Protein AF-0000000086630954 (afdb_homodimer)

Structure (mmCIF, N/CA/C/O backbone):
data_AF-0000000086630954-model_v1
#
loop_
_entity.id
_entity.type
_entity.pdbx_description
1 polymer alpha-L-rhamnosidase
#
loop_
_atom_site.group_PDB
_atom_site.id
_atom_site.type_symbol
_atom_site.label_atom_id
_atom_site.label_alt_id
_atom_site.label_comp_id
_atom_site.label_asym_id
_atom_site.label_entity_id
_atom_site.label_seq_id
_atom_site.pdbx_PDB_ins_code
_atom_site.Cartn_x
_atom_site.Cartn_y
_atom_site.Cartn_z
_atom_site.occupancy
_atom_site.B_iso_or_equiv
_atom_site.auth_seq_id
_atom_site.auth_comp_id
_atom_site.auth_asym_id
_atom_site.auth_atom_id
_atom_site.pdbx_PDB_model_num
ATOM 1 N N . MET A 1 1 ? 20.438 49.219 0.598 1 90.38 1 MET A N 1
ATOM 2 C CA . MET A 1 1 ? 19.734 47.938 0.515 1 90.38 1 MET A CA 1
ATOM 3 C C . MET A 1 1 ? 20.578 46.812 1.123 1 90.38 1 MET A C 1
ATOM 5 O O . MET A 1 1 ? 21.766 46.688 0.829 1 90.38 1 MET A O 1
ATOM 9 N N . GLU A 1 2 ? 20.031 46.094 2.049 1 93.38 2 GLU A N 1
ATOM 10 C CA . GLU A 1 2 ? 20.703 45 2.744 1 93.38 2 GLU A CA 1
ATOM 11 C C . GLU A 1 2 ? 19.906 43.719 2.67 1 93.38 2 GLU A C 1
ATOM 13 O O . GLU A 1 2 ? 18.672 43.75 2.719 1 93.38 2 GLU A O 1
ATOM 18 N N . ILE A 1 3 ? 20.641 42.656 2.547 1 96.19 3 ILE A N 1
ATOM 19 C CA . ILE A 1 3 ? 20.016 41.344 2.643 1 96.19 3 ILE A CA 1
ATOM 20 C C . ILE A 1 3 ? 20 40.875 4.102 1 96.19 3 ILE A C 1
ATOM 22 O O . ILE A 1 3 ? 21.062 40.719 4.719 1 96.19 3 ILE A O 1
ATOM 26 N N . ILE A 1 4 ? 18.875 40.594 4.605 1 93.44 4 ILE A N 1
ATOM 27 C CA . ILE A 1 4 ? 18.781 40.375 6.047 1 93.44 4 ILE A CA 1
ATOM 28 C C . ILE A 1 4 ? 18.594 38.906 6.344 1 93.44 4 ILE A C 1
ATOM 30 O O . ILE A 1 4 ? 18.859 38.438 7.457 1 93.44 4 ILE A O 1
ATOM 34 N N . SER A 1 5 ? 18.094 38.188 5.453 1 94.31 5 SER A N 1
ATOM 35 C CA . SER A 1 5 ? 17.938 36.75 5.656 1 94.31 5 SER A CA 1
ATOM 36 C C . SER A 1 5 ? 17.859 36 4.324 1 94.31 5 SER A C 1
ATOM 38 O O . SER A 1 5 ? 17.484 36.594 3.305 1 94.31 5 SER A O 1
ATOM 40 N N . CYS A 1 6 ? 18.297 34.75 4.32 1 96.94 6 CYS A N 1
ATOM 41 C CA . CYS A 1 6 ? 18.234 33.844 3.188 1 96.94 6 CYS A CA 1
ATOM 42 C C . CYS A 1 6 ? 17.719 32.469 3.619 1 96.94 6 CYS A C 1
ATOM 44 O O . CYS A 1 6 ? 17.797 32.125 4.797 1 96.94 6 CYS A O 1
ATOM 46 N N . GLY A 1 7 ? 17.094 31.766 2.691 1 96.81 7 GLY A N 1
ATOM 47 C CA . GLY A 1 7 ? 16.656 30.422 3.004 1 96.81 7 GLY A CA 1
ATOM 48 C C . GLY A 1 7 ? 16.406 29.578 1.77 1 96.81 7 GLY A C 1
ATOM 49 O O . GLY A 1 7 ? 16.531 30.062 0.642 1 96.81 7 GLY A O 1
ATOM 50 N N . ILE A 1 8 ? 16.234 28.281 1.933 1 97.62 8 ILE A N 1
ATOM 51 C CA . ILE A 1 8 ? 15.867 27.312 0.904 1 97.62 8 ILE A CA 1
ATOM 52 C C . ILE A 1 8 ? 14.414 26.875 1.1 1 97.62 8 ILE A C 1
ATOM 54 O O . ILE A 1 8 ? 14.039 26.391 2.172 1 97.62 8 ILE A O 1
ATOM 58 N N . HIS A 1 9 ? 13.594 27.031 0.016 1 97.38 9 HIS A N 1
ATOM 59 C CA . HIS A 1 9 ? 12.18 26.672 0.098 1 97.38 9 HIS A CA 1
ATOM 60 C C . HIS A 1 9 ? 12.008 25.219 0.506 1 97.38 9 HIS A C 1
ATOM 62 O O . HIS A 1 9 ? 12.734 24.344 0.027 1 97.38 9 HIS A O 1
ATOM 68 N N . SER A 1 10 ? 11.102 24.906 1.432 1 94 10 SER A N 1
ATOM 69 C CA . SER A 1 10 ? 10.609 23.578 1.791 1 94 10 SER A CA 1
ATOM 70 C C . SER A 1 10 ? 11.578 22.859 2.719 1 94 10 SER A C 1
ATOM 72 O O . SER A 1 10 ? 11.461 21.656 2.938 1 94 10 SER A O 1
ATOM 74 N N . PHE A 1 11 ? 12.625 23.609 3.215 1 94.38 11 PHE A N 1
ATOM 75 C CA . PHE A 1 11 ? 13.562 22.984 4.145 1 94.38 11 PHE A CA 1
ATOM 76 C C . PHE A 1 11 ? 13.641 23.766 5.445 1 94.38 11 PHE A C 1
ATOM 78 O O . PHE A 1 11 ? 13.836 24.984 5.426 1 94.38 11 PHE A O 1
ATOM 85 N N . GLY A 1 12 ? 13.414 23.078 6.559 1 90.25 12 GLY A N 1
ATOM 86 C CA . GLY A 1 12 ? 13.609 23.672 7.867 1 90.25 12 GLY A CA 1
ATOM 87 C C . GLY A 1 12 ? 15.07 23.828 8.242 1 90.25 12 GLY A C 1
ATOM 88 O O . GLY A 1 12 ? 15.539 24.953 8.469 1 90.25 12 GLY A O 1
ATOM 89 N N . GLU A 1 13 ? 15.672 22.734 8.305 1 93.38 13 GLU A N 1
ATOM 90 C CA . GLU A 1 13 ? 17.125 22.688 8.414 1 93.38 13 GLU A CA 1
ATOM 91 C C . GLU A 1 13 ? 17.766 22.234 7.098 1 93.38 13 GLU A C 1
ATOM 93 O O . GLU A 1 13 ? 17.047 21.906 6.145 1 93.38 13 GLU A O 1
ATOM 98 N N . THR A 1 14 ? 19.125 22.391 7.07 1 97 14 THR A N 1
ATOM 99 C CA . THR A 1 14 ? 19.75 22.109 5.785 1 97 14 THR A CA 1
ATOM 100 C C . THR A 1 14 ? 20.984 21.234 5.969 1 97 14 THR A C 1
ATOM 102 O O . THR A 1 14 ? 22.031 21.484 5.363 1 97 14 THR A O 1
ATOM 105 N N . ILE A 1 15 ? 20.875 20.266 6.895 1 97.06 15 ILE A N 1
ATOM 106 C CA . ILE A 1 15 ? 21.953 19.328 7.16 1 97.06 15 ILE A CA 1
ATOM 107 C C . ILE A 1 15 ? 21.578 17.953 6.617 1 97.06 15 ILE A C 1
ATOM 109 O O . ILE A 1 15 ? 21.359 17.016 7.387 1 97.06 15 ILE A O 1
ATOM 113 N N . GLY A 1 16 ? 21.516 17.719 5.383 1 97.31 16 GLY A N 1
ATOM 114 C CA . GLY A 1 16 ? 21.203 16.438 4.797 1 97.31 16 GLY A CA 1
ATOM 115 C C . GLY A 1 16 ? 20.453 16.531 3.486 1 97.31 16 GLY A C 1
ATOM 116 O O . GLY A 1 16 ? 19.703 15.625 3.113 1 97.31 16 GLY A O 1
ATOM 117 N N . ILE A 1 17 ? 20.562 17.641 2.844 1 97.81 17 ILE A N 1
ATOM 118 C CA . ILE A 1 17 ? 19.859 17.875 1.596 1 97.81 17 ILE A CA 1
ATOM 119 C C . ILE A 1 17 ? 20.094 16.703 0.636 1 97.81 17 ILE A C 1
ATOM 121 O O . ILE A 1 17 ? 21.234 16.312 0.405 1 97.81 17 ILE A O 1
ATOM 125 N N . ASP A 1 18 ? 19.031 16.156 0.069 1 97.69 18 ASP A N 1
ATOM 126 C CA . ASP A 1 18 ? 19.141 14.953 -0.749 1 97.69 18 ASP A CA 1
ATOM 127 C C . ASP A 1 18 ? 18.547 15.18 -2.141 1 97.69 18 ASP A C 1
ATOM 129 O O . ASP A 1 18 ? 17.984 14.258 -2.738 1 97.69 18 ASP A O 1
ATOM 133 N N . VAL A 1 19 ? 18.516 16.422 -2.625 1 96.06 19 VAL A N 1
ATOM 134 C CA . VAL A 1 19 ? 18.031 16.781 -3.955 1 96.06 19 VAL A CA 1
ATOM 135 C C . VAL A 1 19 ? 19.141 17.438 -4.758 1 96.06 19 VAL A C 1
ATOM 137 O O . VAL A 1 19 ? 20.094 17.984 -4.188 1 96.06 19 VAL A O 1
ATOM 140 N N . ASP A 1 20 ? 19 17.516 -6.082 1 95.69 20 ASP A N 1
ATOM 141 C CA . ASP A 1 20 ? 20.016 18.078 -6.965 1 95.69 20 ASP A CA 1
ATOM 142 C C . ASP A 1 20 ? 19.625 19.484 -7.426 1 95.69 20 ASP A C 1
ATOM 144 O O . ASP A 1 20 ? 20.375 20.109 -8.18 1 95.69 20 ASP A O 1
ATOM 148 N N . GLU A 1 21 ? 18.516 19.891 -7.02 1 96.19 21 GLU A N 1
ATOM 149 C CA . GLU A 1 21 ? 18.078 21.266 -7.277 1 96.19 21 GLU A CA 1
ATOM 150 C C . GLU A 1 21 ? 17.094 21.734 -6.211 1 96.19 21 GLU A C 1
ATOM 152 O O . GLU A 1 21 ? 16.406 20.922 -5.594 1 96.19 21 GLU A O 1
ATOM 157 N N . PHE A 1 22 ? 17.078 22.969 -5.949 1 97.12 22 PHE A N 1
ATOM 158 C CA . PHE A 1 22 ? 16.125 23.578 -5.02 1 97.12 22 PHE A CA 1
ATOM 159 C C . PHE A 1 22 ? 15.938 25.062 -5.328 1 97.12 22 PHE A C 1
ATOM 161 O O . PHE A 1 22 ? 16.547 25.594 -6.258 1 97.12 22 PHE A O 1
ATOM 168 N N . ARG A 1 23 ? 15.008 25.672 -4.676 1 98.19 23 ARG A N 1
ATOM 169 C CA . ARG A 1 23 ? 14.727 27.094 -4.844 1 98.19 23 ARG A CA 1
ATOM 170 C C . ARG A 1 23 ? 15.062 27.875 -3.574 1 98.19 23 ARG A C 1
ATOM 172 O O . ARG A 1 23 ? 14.812 27.391 -2.465 1 98.19 23 ARG A O 1
ATOM 179 N N . VAL A 1 24 ? 15.609 29.047 -3.762 1 98.25 24 VAL A N 1
ATOM 180 C CA . VAL A 1 24 ? 16.047 29.844 -2.621 1 98.25 24 VAL A CA 1
ATOM 181 C C . VAL A 1 24 ? 15.242 31.141 -2.568 1 98.25 24 VAL A C 1
ATOM 183 O O . VAL A 1 24 ? 14.523 31.484 -3.512 1 98.25 24 VAL A O 1
ATOM 186 N N . PHE A 1 25 ? 15.297 31.844 -1.417 1 98.12 25 PHE A N 1
ATOM 187 C CA . PHE A 1 25 ? 14.672 33.125 -1.192 1 98.12 25 PHE A CA 1
ATOM 188 C C . PHE A 1 25 ? 15.516 34 -0.256 1 98.12 25 PHE A C 1
ATOM 190 O O . PHE A 1 25 ? 16.406 33.469 0.428 1 98.12 25 PHE A O 1
ATOM 197 N N . TRP A 1 26 ? 15.32 35.312 -0.27 1 97.88 26 TRP A N 1
ATOM 198 C CA . TRP A 1 26 ? 15.969 36.219 0.66 1 97.88 26 TRP A CA 1
ATOM 199 C C . TRP A 1 26 ? 15.062 37.406 0.96 1 97.88 26 TRP A C 1
ATOM 201 O O . TRP A 1 26 ? 14.086 37.656 0.248 1 97.88 26 TRP A O 1
ATOM 211 N N . LYS A 1 27 ? 15.297 38.094 2.078 1 96.81 27 LYS A N 1
ATOM 212 C CA . LYS A 1 27 ? 14.602 39.312 2.51 1 96.81 27 LYS A CA 1
ATOM 213 C C . LYS A 1 27 ? 15.531 40.531 2.482 1 96.81 27 LYS A C 1
ATOM 215 O O . LYS A 1 27 ? 16.734 40.406 2.736 1 96.81 27 LYS A O 1
ATOM 220 N N . LEU A 1 28 ? 14.945 41.656 2.195 1 96.5 28 LEU A N 1
ATOM 221 C CA . LEU A 1 28 ? 15.711 42.906 2.094 1 96.5 28 LEU A CA 1
ATOM 222 C C . LEU A 1 28 ? 15.281 43.906 3.162 1 96.5 28 LEU A C 1
ATOM 224 O O . LEU A 1 28 ? 14.156 43.844 3.662 1 96.5 28 LEU A O 1
ATOM 228 N N . ASN A 1 29 ? 16.141 44.688 3.539 1 93.56 29 ASN A N 1
ATOM 229 C CA . ASN A 1 29 ? 15.883 45.906 4.262 1 93.56 29 ASN A CA 1
ATOM 230 C C . ASN A 1 29 ? 16.297 47.125 3.449 1 93.56 29 ASN A C 1
ATOM 232 O O . ASN A 1 29 ? 17.406 47.188 2.92 1 93.56 29 ASN A O 1
ATOM 236 N N . VAL A 1 30 ? 15.32 47.969 3.24 1 89.94 30 VAL A N 1
ATOM 237 C CA . VAL A 1 30 ? 15.562 49.156 2.461 1 89.94 30 VAL A CA 1
ATOM 238 C C . VAL A 1 30 ? 15.023 50.375 3.213 1 89.94 30 VAL A C 1
ATOM 240 O O . VAL A 1 30 ? 13.945 50.312 3.816 1 89.94 30 VAL A O 1
ATOM 243 N N . VAL A 1 31 ? 15.68 51.5 3.121 1 83.19 31 VAL A N 1
ATOM 244 C CA . VAL A 1 31 ? 15.25 52.688 3.811 1 83.19 31 VAL A CA 1
ATOM 245 C C . VAL A 1 31 ? 14.43 53.562 2.861 1 83.19 31 VAL A C 1
ATOM 247 O O . VAL A 1 31 ? 13.383 54.094 3.238 1 83.19 31 VAL A O 1
ATOM 250 N N . ASP A 1 32 ? 14.93 53.688 1.636 1 88.88 32 ASP A N 1
ATOM 251 C CA . ASP A 1 32 ? 14.25 54.531 0.658 1 88.88 32 ASP A CA 1
ATOM 252 C C . ASP A 1 32 ? 13.008 53.844 0.096 1 88.88 32 ASP A C 1
ATOM 254 O O . ASP A 1 32 ? 13.055 52.656 -0.239 1 88.88 32 ASP A O 1
ATOM 258 N N . GLU A 1 33 ? 11.906 54.562 -0.013 1 91.81 33 GLU A N 1
ATOM 259 C CA . GLU A 1 33 ? 10.633 54 -0.422 1 91.81 33 GLU A CA 1
ATOM 260 C C . GLU A 1 33 ? 10.656 53.594 -1.894 1 91.81 33 GLU A C 1
ATOM 262 O O . GLU A 1 33 ? 9.844 52.781 -2.334 1 91.81 33 GLU A O 1
ATOM 267 N N . HIS A 1 34 ? 11.641 54.062 -2.686 1 92.56 34 HIS A N 1
ATOM 268 C CA . HIS A 1 34 ? 11.633 53.812 -4.121 1 92.56 34 HIS A CA 1
ATOM 269 C C . HIS A 1 34 ? 12.766 52.875 -4.52 1 92.56 34 HIS A C 1
ATOM 271 O O . HIS A 1 34 ? 12.875 52.5 -5.688 1 92.56 34 HIS A O 1
ATOM 277 N N . THR A 1 35 ? 13.562 52.5 -3.607 1 93.56 35 THR A N 1
ATOM 278 C CA . THR A 1 35 ? 14.656 51.594 -3.92 1 93.56 35 THR A CA 1
ATOM 279 C C . THR A 1 35 ? 14.117 50.219 -4.266 1 93.56 35 THR A C 1
ATOM 281 O O . THR A 1 35 ? 13.242 49.688 -3.566 1 93.56 35 THR A O 1
ATOM 284 N N . THR A 1 36 ? 14.547 49.688 -5.363 1 93.56 36 THR A N 1
ATOM 285 C CA . THR A 1 36 ? 14.109 48.344 -5.793 1 93.56 36 THR A CA 1
ATOM 286 C C . THR A 1 36 ? 15.305 47.5 -6.203 1 93.56 36 THR A C 1
ATOM 288 O O . THR A 1 36 ? 16.297 48 -6.734 1 93.56 36 THR A O 1
ATOM 291 N N . GLN A 1 37 ? 15.227 46.25 -5.883 1 95.62 37 GLN A N 1
ATOM 292 C CA . GLN A 1 37 ? 16.156 45.312 -6.48 1 95.62 37 GLN A CA 1
ATOM 293 C C . GLN A 1 37 ? 15.906 45.156 -7.98 1 95.62 37 GLN A C 1
ATOM 295 O O . GLN A 1 37 ? 14.781 44.875 -8.398 1 95.62 37 GLN A O 1
ATOM 300 N N . GLU A 1 38 ? 16.953 45.281 -8.789 1 96.38 38 GLU A N 1
ATOM 301 C CA . GLU A 1 38 ? 16.797 45.188 -10.242 1 96.38 38 GLU A CA 1
ATOM 302 C C . GLU A 1 38 ? 17.453 43.906 -10.781 1 96.38 38 GLU A C 1
ATOM 304 O O . GLU A 1 38 ? 17.125 43.469 -11.875 1 96.38 38 GLU A O 1
ATOM 309 N N . ALA A 1 39 ? 18.344 43.375 -9.961 1 98.06 39 ALA A N 1
ATOM 310 C CA . ALA A 1 39 ? 19.031 42.188 -10.391 1 98.06 39 ALA A CA 1
ATOM 311 C C . ALA A 1 39 ? 19.562 41.406 -9.203 1 98.06 39 ALA A C 1
ATOM 313 O O . ALA A 1 39 ? 19.719 41.938 -8.109 1 98.06 39 ALA A O 1
ATOM 314 N N . HIS A 1 40 ? 19.828 40.125 -9.422 1 98.31 40 HIS A N 1
ATOM 315 C CA . HIS A 1 40 ? 20.438 39.281 -8.406 1 98.31 40 HIS A CA 1
ATOM 316 C C . HIS A 1 40 ? 21.391 38.281 -9.031 1 98.31 40 HIS A C 1
ATOM 318 O O . HIS A 1 40 ? 21.359 38.031 -10.242 1 98.31 40 HIS A O 1
ATOM 324 N N . ARG A 1 41 ? 22.297 37.719 -8.25 1 98.56 41 ARG A N 1
ATOM 325 C CA . ARG A 1 41 ? 23.203 36.625 -8.578 1 98.56 41 ARG A CA 1
ATOM 326 C C . ARG A 1 41 ? 23.359 35.656 -7.398 1 98.56 41 ARG A C 1
ATOM 328 O O . ARG A 1 41 ? 23.672 36.094 -6.285 1 98.56 41 ARG A O 1
ATOM 335 N N . VAL A 1 42 ? 23.062 34.406 -7.629 1 98.56 42 VAL A N 1
ATOM 336 C CA . VAL A 1 42 ? 23.25 33.375 -6.613 1 98.56 42 VAL A CA 1
ATOM 337 C C . VAL A 1 42 ? 24.453 32.531 -6.98 1 98.56 42 VAL A C 1
ATOM 339 O O . VAL A 1 42 ? 24.547 32 -8.102 1 98.56 42 VAL A O 1
ATOM 342 N N . VAL A 1 43 ? 25.375 32.344 -6.047 1 98.19 43 VAL A N 1
ATOM 343 C CA . VAL A 1 43 ? 26.562 31.516 -6.258 1 98.19 43 VAL A CA 1
ATOM 344 C C . VAL A 1 43 ? 26.641 30.438 -5.176 1 98.19 43 VAL A C 1
ATOM 346 O O . VAL A 1 43 ? 26.547 30.75 -3.982 1 98.19 43 VAL A O 1
ATOM 349 N N . ILE A 1 44 ? 26.703 29.203 -5.578 1 98.06 44 ILE A N 1
ATOM 350 C CA . ILE A 1 44 ? 26.891 28.062 -4.676 1 98.06 44 ILE A CA 1
ATOM 351 C C . ILE A 1 44 ? 28.266 27.422 -4.93 1 98.06 44 ILE A C 1
ATOM 3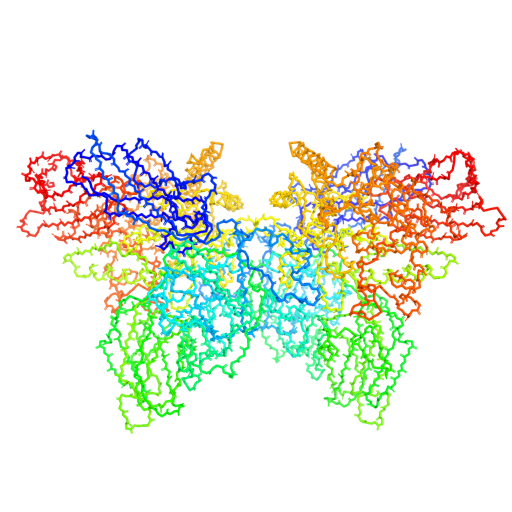53 O O . ILE A 1 44 ? 28.641 27.188 -6.082 1 98.06 44 ILE A O 1
ATOM 357 N N . SER A 1 45 ? 29 27.188 -3.871 1 96.25 45 SER A N 1
ATOM 358 C CA . SER A 1 45 ? 30.344 26.609 -3.986 1 96.25 45 SER A CA 1
ATOM 359 C C . SER A 1 45 ? 30.562 25.516 -2.953 1 96.25 45 SER A C 1
ATOM 361 O O . SER A 1 45 ? 29.844 25.422 -1.965 1 96.25 45 SER A O 1
ATOM 363 N N . SER A 1 46 ? 31.438 24.656 -3.27 1 93.06 46 SER A N 1
ATOM 364 C CA . SER A 1 46 ? 31.969 23.688 -2.328 1 93.06 46 SER A CA 1
ATOM 365 C C . SER A 1 46 ? 33.5 23.688 -2.324 1 93.06 46 SER A C 1
ATOM 367 O O . SER A 1 46 ? 34.125 24.359 -3.152 1 93.06 46 SER A O 1
ATOM 369 N N . ASN A 1 47 ? 34 23.109 -1.24 1 84.69 47 ASN A N 1
ATOM 370 C CA . ASN A 1 47 ? 35.469 22.953 -1.19 1 84.69 47 ASN A CA 1
ATOM 371 C C . ASN A 1 47 ? 35.875 21.531 -1.559 1 84.69 47 ASN A C 1
ATOM 373 O O . ASN A 1 47 ? 35.188 20.562 -1.242 1 84.69 47 ASN A O 1
ATOM 377 N N . SER A 1 48 ? 36.875 21.422 -2.363 1 74.06 48 SER A N 1
ATOM 378 C CA . SER A 1 48 ? 37.438 20.125 -2.703 1 74.06 48 SER A CA 1
ATOM 379 C C . SER A 1 48 ? 38.938 20.094 -2.447 1 74.06 48 SER A C 1
ATOM 381 O O . SER A 1 48 ? 39.594 21.141 -2.432 1 74.06 48 SER A O 1
ATOM 383 N N . ASN A 1 49 ? 39.344 18.953 -1.994 1 71.06 49 ASN A N 1
ATOM 384 C CA . ASN A 1 49 ? 40.781 18.719 -1.866 1 71.06 49 ASN A CA 1
ATOM 385 C C . ASN A 1 49 ? 41.406 18.266 -3.186 1 71.06 49 ASN A C 1
ATOM 387 O O . ASN A 1 49 ? 41.094 17.172 -3.678 1 71.06 49 ASN A O 1
ATOM 391 N N . VAL A 1 50 ? 42.125 19.109 -3.725 1 63.25 50 VAL A N 1
ATOM 392 C CA . VAL A 1 50 ? 42.875 18.734 -4.926 1 63.25 50 VAL A CA 1
ATOM 393 C C . VAL A 1 50 ? 44.375 18.75 -4.625 1 63.25 50 VAL A C 1
ATOM 395 O O . VAL A 1 50 ? 44.969 19.812 -4.48 1 63.25 50 VAL A O 1
ATOM 398 N N . ASN A 1 51 ? 44.969 17.625 -4.719 1 62.91 51 ASN A N 1
ATOM 399 C CA . ASN A 1 51 ? 46.375 17.406 -4.469 1 62.91 51 ASN A CA 1
ATOM 400 C C . ASN A 1 51 ? 46.844 18.078 -3.174 1 62.91 51 ASN A C 1
ATOM 402 O O . ASN A 1 51 ? 47.812 18.828 -3.162 1 62.91 51 ASN A O 1
ATOM 406 N N . GLY A 1 52 ? 45.969 18.016 -2.127 1 61.62 52 GLY A N 1
ATOM 407 C CA . GLY A 1 52 ? 46.344 18.484 -0.804 1 61.62 52 GLY A CA 1
ATOM 408 C C . GLY A 1 52 ? 46 19.953 -0.566 1 61.62 52 GLY A C 1
ATOM 409 O O . GLY A 1 52 ? 46.312 20.5 0.485 1 61.62 52 GLY A O 1
ATOM 410 N N . ARG A 1 53 ? 45.5 20.609 -1.515 1 70.12 53 ARG A N 1
ATOM 411 C CA . ARG A 1 53 ? 45.125 22.016 -1.374 1 70.12 53 ARG A CA 1
ATOM 412 C C . ARG A 1 53 ? 43.625 22.203 -1.499 1 70.12 53 ARG A C 1
ATOM 414 O O . ARG A 1 53 ? 43 21.578 -2.352 1 70.12 53 ARG A O 1
ATOM 421 N N . ILE A 1 54 ? 42.969 23.016 -0.624 1 74.12 54 ILE A N 1
ATOM 422 C CA . ILE A 1 54 ? 41.562 23.328 -0.67 1 74.12 54 ILE A CA 1
ATOM 423 C C . ILE A 1 54 ? 41.281 24.266 -1.847 1 74.12 54 ILE A C 1
ATOM 425 O O . ILE A 1 54 ? 41.938 25.297 -2.004 1 74.12 54 ILE A O 1
ATOM 429 N N . GLN A 1 55 ? 40.531 23.75 -2.783 1 78.31 55 GLN A N 1
ATOM 430 C CA . GLN A 1 55 ? 40.094 24.562 -3.914 1 78.31 55 GLN A CA 1
ATOM 431 C C . GLN A 1 55 ? 38.594 24.781 -3.881 1 78.31 55 GLN A C 1
ATOM 433 O O . GLN A 1 55 ? 37.812 23.859 -3.617 1 78.31 55 GLN A O 1
ATOM 438 N N . ARG A 1 56 ? 38.344 26.031 -4.105 1 85.5 56 ARG A N 1
ATOM 439 C CA . ARG A 1 56 ? 36.938 26.359 -4.195 1 85.5 56 ARG A CA 1
ATOM 440 C C . ARG A 1 56 ? 36.375 25.969 -5.555 1 85.5 56 ARG A C 1
ATOM 442 O O . ARG A 1 56 ? 36.906 26.359 -6.594 1 85.5 56 ARG A O 1
ATOM 449 N N . ASP A 1 57 ? 35.312 25.266 -5.484 1 89.56 57 ASP A N 1
ATOM 450 C CA . ASP A 1 57 ? 34.625 24.797 -6.688 1 89.56 57 ASP A CA 1
ATOM 451 C C . ASP A 1 57 ? 33.219 25.375 -6.801 1 89.56 57 ASP A C 1
ATOM 453 O O . ASP A 1 57 ? 32.344 25.031 -6.012 1 89.56 57 ASP A O 1
ATOM 457 N N . ILE A 1 58 ? 33 26.234 -7.801 1 94.38 58 ILE A N 1
ATOM 458 C CA . ILE A 1 58 ? 31.656 26.797 -8.023 1 94.38 58 ILE A CA 1
ATOM 459 C C . ILE A 1 58 ? 30.781 25.766 -8.711 1 94.38 58 ILE A C 1
ATOM 461 O O . ILE A 1 58 ? 31.031 25.359 -9.844 1 94.38 58 ILE A O 1
ATOM 465 N N . CYS A 1 59 ? 29.828 25.344 -7.984 1 93.94 59 CYS A N 1
ATOM 466 C CA . CYS A 1 59 ? 28.938 24.328 -8.531 1 93.94 59 CYS A CA 1
ATOM 467 C C . CYS A 1 59 ? 27.766 24.969 -9.273 1 93.94 59 CYS A C 1
ATOM 469 O O . CYS A 1 59 ? 27.156 24.344 -10.141 1 93.94 59 CYS A O 1
ATOM 471 N N . PHE A 1 60 ? 27.344 26.172 -8.906 1 97.19 60 PHE A N 1
ATOM 472 C CA . PHE A 1 60 ? 26.234 26.891 -9.539 1 97.19 60 PHE A CA 1
ATOM 473 C C . PHE A 1 60 ? 26.469 28.391 -9.516 1 97.19 60 PHE A C 1
ATOM 475 O O . PHE A 1 60 ? 26.906 28.938 -8.5 1 97.19 60 PHE A O 1
ATOM 482 N N . ASP A 1 61 ? 26.297 29.047 -10.539 1 98 61 ASP A N 1
ATOM 483 C CA . ASP A 1 61 ? 26.328 30.5 -10.719 1 98 61 ASP A CA 1
ATOM 484 C C . ASP A 1 61 ? 25.234 30.969 -11.656 1 98 61 ASP A C 1
ATOM 486 O O . ASP A 1 61 ? 25.281 30.719 -12.867 1 98 61 ASP A O 1
ATOM 490 N N . SER A 1 62 ? 24.297 31.609 -11.055 1 97.94 62 SER A N 1
ATOM 491 C CA . SER A 1 62 ? 23.172 32.062 -11.883 1 97.94 62 SER A CA 1
ATOM 492 C C . SER A 1 62 ? 23.609 33.156 -12.852 1 97.94 62 SER A C 1
ATOM 494 O O . SER A 1 62 ? 22.891 33.469 -13.805 1 97.94 62 SER A O 1
ATOM 496 N N . GLY A 1 63 ? 24.781 33.75 -12.664 1 97.75 63 GLY A N 1
ATOM 497 C CA . GLY A 1 63 ? 25.078 35.031 -13.312 1 97.75 63 GLY A CA 1
ATOM 498 C C . GLY A 1 63 ? 24.141 36.156 -12.883 1 97.75 63 GLY A C 1
ATOM 499 O O . GLY A 1 63 ? 23.297 35.969 -12.008 1 97.75 63 GLY A O 1
ATOM 500 N N . ARG A 1 64 ? 24.391 37.312 -13.406 1 97.81 64 ARG A N 1
ATOM 501 C CA . ARG A 1 64 ? 23.484 38.406 -13.117 1 97.81 64 ARG A CA 1
ATOM 502 C C . ARG A 1 64 ? 22.141 38.219 -13.812 1 97.81 64 ARG A C 1
ATOM 504 O O . ARG A 1 64 ? 22.094 38.125 -15.047 1 97.81 64 ARG A O 1
ATOM 511 N N . VAL A 1 65 ? 21.094 38.062 -13.109 1 98.19 65 VAL A N 1
ATOM 512 C CA . VAL A 1 65 ? 19.734 37.906 -13.633 1 98.19 65 VAL A CA 1
ATOM 513 C C . VAL A 1 65 ? 18.922 39.188 -13.398 1 98.19 65 VAL A C 1
ATOM 515 O O . VAL A 1 65 ? 18.766 39.625 -12.258 1 98.19 65 VAL A O 1
ATOM 518 N N . GLU A 1 66 ? 18.406 39.781 -14.445 1 97.94 66 GLU A N 1
ATOM 519 C CA . GLU A 1 66 ? 17.547 40.938 -14.32 1 97.94 66 GLU A CA 1
ATOM 520 C C . GLU A 1 66 ? 16.156 40.562 -13.844 1 97.94 66 GLU A C 1
ATOM 522 O O . GLU A 1 66 ? 15.305 40.156 -14.648 1 97.94 66 GLU A O 1
ATOM 527 N N . SER A 1 67 ? 15.992 40.781 -12.555 1 96.75 67 SER A N 1
ATOM 528 C CA . SER A 1 67 ? 14.711 40.406 -11.977 1 96.75 67 SER A CA 1
ATOM 529 C C . SER A 1 67 ? 14.484 41.062 -10.625 1 96.75 67 SER A C 1
ATOM 531 O O . SER A 1 67 ? 15.438 41.281 -9.859 1 96.75 67 SER A O 1
ATOM 533 N N . ARG A 1 68 ? 13.25 41.312 -10.344 1 94.88 68 ARG A N 1
ATOM 534 C CA . ARG A 1 68 ? 12.883 41.844 -9.047 1 94.88 68 ARG A CA 1
ATOM 535 C C . ARG A 1 68 ? 12.477 40.75 -8.078 1 94.88 68 ARG A C 1
ATOM 537 O O . ARG A 1 68 ? 12.117 41.031 -6.93 1 94.88 68 ARG A O 1
ATOM 544 N N . GLU A 1 69 ? 12.562 39.5 -8.578 1 95.88 69 GLU A N 1
ATOM 545 C CA . GLU A 1 69 ? 12.109 38.375 -7.746 1 95.88 69 GLU A CA 1
ATOM 546 C C . GLU A 1 69 ? 13.094 38.125 -6.613 1 95.88 69 GLU A C 1
ATOM 548 O O . GLU A 1 69 ? 14.312 38.125 -6.82 1 95.88 69 GLU A O 1
ATOM 553 N N . GLN A 1 70 ? 12.609 37.938 -5.391 1 96.62 70 GLN A N 1
ATOM 554 C CA . GLN A 1 70 ? 13.398 37.625 -4.199 1 96.62 70 GLN A CA 1
ATOM 555 C C . GLN A 1 70 ? 13.133 36.188 -3.738 1 96.62 70 GLN A C 1
ATOM 557 O O . GLN A 1 70 ? 13.781 35.688 -2.809 1 96.62 70 GLN A O 1
ATOM 562 N N . ARG A 1 71 ? 12.211 35.562 -4.34 1 97.25 71 ARG A N 1
ATOM 563 C CA . ARG A 1 71 ? 11.789 34.25 -3.922 1 97.25 71 ARG A CA 1
ATOM 564 C C . ARG A 1 71 ? 11.602 33.312 -5.121 1 97.25 71 ARG A C 1
ATOM 566 O O . ARG A 1 71 ? 11.492 33.781 -6.258 1 97.25 71 ARG A O 1
ATOM 573 N N . ASN A 1 72 ? 11.531 31.969 -4.844 1 98 72 ASN A N 1
ATOM 574 C CA . ASN A 1 72 ? 11.281 30.953 -5.859 1 98 72 ASN A CA 1
ATOM 575 C C . ASN A 1 72 ? 12.391 30.922 -6.91 1 98 72 ASN A C 1
ATOM 577 O O . ASN A 1 72 ? 12.133 30.641 -8.078 1 98 72 ASN A O 1
ATOM 581 N N . ILE A 1 73 ? 13.625 31.266 -6.523 1 98.19 73 ILE A N 1
ATOM 582 C CA . ILE A 1 73 ? 14.758 31.312 -7.441 1 98.19 73 ILE A CA 1
ATOM 583 C C . ILE A 1 73 ? 15.383 29.922 -7.562 1 98.19 73 ILE A C 1
ATOM 585 O O . ILE A 1 73 ? 15.906 29.391 -6.586 1 98.19 73 ILE A O 1
ATOM 589 N N . LEU A 1 74 ? 15.383 29.391 -8.695 1 97.5 74 LEU A N 1
ATOM 590 C CA . LEU A 1 74 ? 15.82 28.016 -8.945 1 97.5 74 LEU A CA 1
ATOM 591 C C . LEU A 1 74 ? 17.344 27.922 -8.977 1 97.5 74 LEU A C 1
ATOM 593 O O . LEU A 1 74 ? 18 28.703 -9.672 1 97.5 74 LEU A O 1
ATOM 597 N N . CYS A 1 75 ? 17.922 27.094 -8.242 1 97.94 75 CYS A N 1
ATOM 598 C CA . CYS A 1 75 ? 19.328 26.672 -8.289 1 97.94 75 CYS A CA 1
ATOM 599 C C . CYS A 1 75 ? 19.438 25.234 -8.773 1 97.94 75 CYS A C 1
ATOM 601 O O . CYS A 1 75 ? 19.125 24.297 -8.031 1 97.94 75 CYS A O 1
ATOM 603 N N . ASN A 1 76 ? 19.891 25.016 -9.93 1 96.81 76 ASN A N 1
ATOM 604 C CA . ASN A 1 76 ? 19.953 23.719 -10.562 1 96.81 76 ASN A CA 1
ATOM 605 C C . ASN A 1 76 ? 21.312 23.469 -11.203 1 96.81 76 ASN A C 1
ATOM 607 O O . ASN A 1 76 ? 21.438 23.484 -12.43 1 96.81 76 ASN A O 1
ATOM 611 N N . PRO A 1 77 ? 22.328 23.203 -10.438 1 95.94 77 PRO A N 1
ATOM 612 C CA . PRO A 1 77 ? 23.625 22.891 -11.023 1 95.94 77 PRO A CA 1
ATOM 613 C C . PRO A 1 77 ? 23.562 21.781 -12.07 1 95.94 77 PRO A C 1
ATOM 615 O O . PRO A 1 77 ? 22.828 20.797 -11.891 1 95.94 77 PRO A O 1
ATOM 618 N N . LYS A 1 78 ? 24.312 21.844 -13.102 1 92.62 78 LYS A N 1
ATOM 619 C CA . LYS A 1 78 ? 24.297 20.922 -14.234 1 92.62 78 LYS A CA 1
ATOM 620 C C . LYS A 1 78 ? 24.609 19.5 -13.789 1 92.62 78 LYS A C 1
ATOM 622 O O . LYS A 1 78 ? 23.953 18.547 -14.211 1 92.62 78 LYS A O 1
ATOM 627 N N . ASP A 1 79 ? 25.594 19.359 -12.898 1 91.81 79 ASP A N 1
ATOM 628 C CA . ASP A 1 79 ? 26.031 18.031 -12.484 1 91.81 79 ASP A CA 1
ATOM 629 C C . ASP A 1 79 ? 25.453 17.656 -11.125 1 91.81 79 ASP A C 1
ATOM 631 O O . ASP A 1 79 ? 25.875 16.688 -10.5 1 91.81 79 ASP A O 1
ATOM 635 N N . GLY A 1 80 ? 24.531 18.438 -10.648 1 94.5 80 GLY A N 1
ATOM 636 C CA . GLY A 1 80 ? 23.984 18.219 -9.312 1 94.5 80 GLY A CA 1
ATOM 637 C C . GLY A 1 80 ? 24.953 18.578 -8.203 1 94.5 80 GLY A C 1
ATOM 638 O O . GLY A 1 80 ? 26.016 19.156 -8.461 1 94.5 80 GLY A O 1
ATOM 639 N N . PHE A 1 81 ? 24.562 18.297 -6.984 1 96.31 81 PHE A N 1
ATOM 640 C CA . PHE A 1 81 ? 25.406 18.578 -5.828 1 96.31 81 PHE A CA 1
ATOM 641 C C . PHE A 1 81 ? 26.234 17.344 -5.453 1 96.31 81 PHE A C 1
ATOM 643 O O . PHE A 1 81 ? 25.766 16.219 -5.57 1 96.31 81 PHE A O 1
ATOM 650 N N . LYS A 1 82 ? 27.484 17.594 -5.027 1 94.75 82 LYS A N 1
ATOM 651 C CA . LYS A 1 82 ? 28.312 16.5 -4.539 1 94.75 82 LYS A CA 1
ATOM 652 C C . LYS A 1 82 ? 27.734 15.898 -3.254 1 94.75 82 LYS A C 1
ATOM 654 O O . LYS A 1 82 ? 27.234 16.625 -2.4 1 94.75 82 LYS A O 1
ATOM 659 N N . SER A 1 83 ? 27.875 14.586 -3.127 1 96.69 83 SER A N 1
ATOM 660 C CA . SER A 1 83 ? 27.359 13.891 -1.949 1 96.69 83 SER A CA 1
ATOM 661 C C . SER A 1 83 ? 28.234 14.141 -0.732 1 96.69 83 SER A C 1
ATOM 663 O O . SER A 1 83 ? 29.453 14.344 -0.868 1 96.69 83 SER A O 1
ATOM 665 N N . THR A 1 84 ? 27.594 14.203 0.432 1 97.19 84 THR A N 1
ATOM 666 C CA . THR A 1 84 ? 28.25 14.32 1.731 1 97.19 84 THR A CA 1
ATOM 667 C C . THR A 1 84 ? 29.266 15.461 1.727 1 97.19 84 THR A C 1
ATOM 669 O O . THR A 1 84 ? 30.422 15.266 2.107 1 97.19 84 THR A O 1
ATOM 672 N N . THR A 1 85 ? 28.75 16.547 1.316 1 96.19 85 THR A N 1
ATOM 673 C CA . THR A 1 85 ? 29.625 17.703 1.106 1 96.19 85 THR A CA 1
ATOM 674 C C . THR A 1 85 ? 29 18.953 1.693 1 96.19 85 THR A C 1
ATOM 676 O O . THR A 1 85 ? 27.797 19.188 1.564 1 96.19 85 THR A O 1
ATOM 679 N N . LEU A 1 86 ? 29.797 19.75 2.398 1 96.12 86 LEU A N 1
ATOM 680 C CA . LEU A 1 86 ? 29.375 21.062 2.846 1 96.12 86 LEU A CA 1
ATOM 681 C C . LEU A 1 86 ? 29.422 22.078 1.696 1 96.12 86 LEU A C 1
ATOM 683 O O . LEU A 1 86 ? 30.453 22.219 1.035 1 96.12 86 LEU A O 1
ATOM 687 N N . HIS A 1 87 ? 28.312 22.703 1.4 1 96.75 87 HIS A N 1
ATOM 688 C CA . HIS A 1 87 ? 28.203 23.75 0.401 1 96.75 87 HIS A CA 1
ATOM 689 C C . HIS A 1 87 ? 27.938 25.109 1.054 1 96.75 87 HIS A C 1
ATOM 691 O O . HIS A 1 87 ? 27.344 25.172 2.129 1 96.75 87 HIS A O 1
ATOM 697 N N . THR A 1 88 ? 28.422 26.125 0.437 1 96.38 88 THR A N 1
ATOM 698 C CA . THR A 1 88 ? 28.125 27.484 0.826 1 96.38 88 THR A CA 1
ATOM 699 C C . THR A 1 88 ? 27.484 28.25 -0.334 1 96.38 88 THR A C 1
ATOM 701 O O . THR A 1 88 ? 27.703 27.922 -1.499 1 96.38 88 THR A O 1
ATOM 704 N N . TRP A 1 89 ? 26.656 29.203 -0.03 1 97.25 89 TRP A N 1
ATOM 705 C CA . TRP A 1 89 ? 26.094 30 -1.112 1 97.25 89 TRP A CA 1
ATOM 706 C C . TRP A 1 89 ? 25.844 31.438 -0.66 1 97.25 89 TRP A C 1
ATOM 708 O O . TRP A 1 89 ? 25.75 31.703 0.539 1 97.25 89 TRP A O 1
ATOM 718 N N . THR A 1 90 ? 25.875 32.375 -1.561 1 97.62 90 THR A N 1
ATOM 719 C CA . THR A 1 90 ? 25.625 33.812 -1.348 1 97.62 90 THR A CA 1
ATOM 720 C C . THR A 1 90 ? 24.719 34.375 -2.438 1 97.62 90 THR A C 1
ATOM 722 O O . THR A 1 90 ? 24.578 33.781 -3.506 1 97.62 90 THR A O 1
ATOM 725 N N . VAL A 1 91 ? 24.094 35.406 -2.105 1 98.25 91 VAL A N 1
ATOM 726 C CA . VAL A 1 91 ? 23.281 36.188 -3.051 1 98.25 91 VAL A CA 1
ATOM 727 C C . VAL A 1 91 ? 23.828 37.625 -3.133 1 98.25 91 VAL A C 1
ATOM 729 O O . VAL A 1 91 ? 24.062 38.25 -2.105 1 98.25 91 VAL A O 1
ATOM 732 N N . THR A 1 92 ? 24.062 38.031 -4.332 1 98.38 92 THR A N 1
ATOM 733 C CA . THR A 1 92 ? 24.391 39.438 -4.613 1 98.38 92 THR A CA 1
ATOM 734 C C . THR A 1 92 ? 23.25 40.094 -5.371 1 98.38 92 THR A C 1
ATOM 736 O O . THR A 1 92 ? 22.719 39.562 -6.34 1 98.38 92 THR A O 1
ATOM 739 N N . ILE A 1 93 ? 22.906 41.312 -4.863 1 97.88 93 ILE A N 1
ATOM 740 C CA . ILE A 1 93 ? 21.812 42.031 -5.504 1 97.88 93 ILE A CA 1
ATOM 741 C C . ILE A 1 93 ? 22.297 43.406 -5.969 1 97.88 93 ILE A C 1
ATOM 743 O O . ILE A 1 93 ? 23.312 43.906 -5.473 1 97.88 93 ILE A O 1
ATOM 747 N N . TRP A 1 94 ? 21.625 43.969 -7 1 97.5 94 TRP A N 1
ATOM 748 C CA . TRP A 1 94 ? 21.844 45.312 -7.492 1 97.5 94 TRP A CA 1
ATOM 749 C C . TRP A 1 94 ? 20.547 46.125 -7.484 1 97.5 94 TRP A C 1
ATOM 751 O O . TRP A 1 94 ? 19.484 45.594 -7.809 1 97.5 94 TRP A O 1
ATOM 761 N N . ASP A 1 95 ? 20.656 47.344 -7.066 1 96.12 95 ASP A N 1
ATOM 762 C CA . ASP A 1 95 ? 19.484 48.219 -7.152 1 96.12 95 ASP A CA 1
ATOM 763 C C . ASP A 1 95 ? 19.469 49 -8.461 1 96.12 95 ASP A C 1
ATOM 765 O O . ASP A 1 95 ? 20.25 48.719 -9.367 1 96.12 95 ASP A O 1
ATOM 769 N N . GLN A 1 96 ? 18.531 49.906 -8.57 1 93.56 96 GLN A N 1
ATOM 770 C CA . GLN A 1 96 ? 18.328 50.656 -9.812 1 93.56 96 GLN A CA 1
ATOM 771 C C . GLN A 1 96 ? 19.516 51.562 -10.086 1 93.56 96 GLN A C 1
ATOM 773 O O . GLN A 1 96 ? 19.719 52 -11.227 1 93.56 96 GLN A O 1
ATOM 778 N N . ASP A 1 97 ? 20.375 51.906 -9.109 1 94.69 97 ASP A N 1
ATOM 779 C CA . ASP A 1 97 ? 21.547 52.75 -9.273 1 94.69 97 ASP A CA 1
ATOM 780 C C . ASP A 1 97 ? 22.812 51.906 -9.375 1 94.69 97 ASP A C 1
ATOM 782 O O . ASP A 1 97 ? 23.922 52.406 -9.211 1 94.69 97 ASP A O 1
ATOM 786 N N . GLU A 1 98 ? 22.641 50.688 -9.391 1 95.12 98 GLU A N 1
ATOM 787 C CA . GLU A 1 98 ? 23.734 49.719 -9.57 1 95.12 98 GLU A CA 1
ATOM 788 C C . GLU A 1 98 ? 24.547 49.562 -8.297 1 95.12 98 GLU A C 1
ATOM 790 O O . GLU A 1 98 ? 25.688 49.094 -8.336 1 95.12 98 GLU A O 1
ATOM 795 N N . LYS A 1 99 ? 23.938 49.969 -7.27 1 95.62 99 LYS A N 1
ATOM 796 C CA . LYS A 1 99 ? 24.562 49.688 -5.988 1 95.62 99 LYS A CA 1
ATOM 797 C C . LYS A 1 99 ? 24.406 48.219 -5.602 1 95.62 99 LYS A C 1
ATOM 799 O O . LYS A 1 99 ? 23.312 47.656 -5.715 1 95.62 99 LYS A O 1
ATOM 804 N N . LYS A 1 100 ? 25.422 47.719 -5.098 1 95.56 100 LYS A N 1
ATOM 805 C CA . LYS A 1 100 ? 25.469 46.281 -4.863 1 95.56 100 LYS A CA 1
ATOM 806 C C . LYS A 1 100 ? 25.422 45.969 -3.369 1 95.56 100 LYS A C 1
ATOM 808 O O . LYS A 1 100 ? 25.906 46.75 -2.551 1 95.56 100 LYS A O 1
ATOM 813 N N . ALA A 1 101 ? 24.781 44.844 -2.98 1 96.56 101 ALA A N 1
ATOM 814 C CA . ALA A 1 101 ? 24.812 44.25 -1.651 1 96.56 101 ALA A CA 1
ATOM 815 C C . ALA A 1 101 ? 24.922 42.719 -1.743 1 96.56 101 ALA A C 1
ATOM 817 O O . ALA A 1 101 ? 24.312 42.125 -2.619 1 96.56 101 ALA A O 1
ATOM 818 N N . THR A 1 102 ? 25.719 42.125 -0.883 1 97.56 102 THR A N 1
ATOM 819 C CA . THR A 1 102 ? 25.906 40.688 -0.853 1 97.56 102 THR A CA 1
ATOM 820 C C . THR A 1 102 ? 25.531 40.125 0.514 1 97.56 102 THR A C 1
ATOM 822 O O . THR A 1 102 ? 25.812 40.719 1.545 1 97.56 102 THR A O 1
ATOM 825 N N . SER A 1 103 ? 24.891 39.031 0.546 1 97.94 103 SER A N 1
ATOM 826 C CA . SER A 1 103 ? 24.469 38.375 1.788 1 97.94 103 SER A CA 1
ATOM 827 C C . SER A 1 103 ? 25.672 37.812 2.541 1 97.94 103 SER A C 1
ATOM 829 O O . SER A 1 103 ? 26.766 37.688 1.987 1 97.94 103 SER A O 1
ATOM 831 N N . SER A 1 104 ? 25.375 37.469 3.83 1 96.19 104 SER A N 1
ATOM 832 C CA . SER A 1 104 ? 26.312 36.625 4.543 1 96.19 104 SER A CA 1
ATOM 833 C C . SER A 1 104 ? 26.391 35.25 3.912 1 96.19 104 SER A C 1
ATOM 835 O O . SER A 1 104 ? 25.531 34.875 3.105 1 96.19 104 SER A O 1
ATOM 837 N N . ILE A 1 105 ? 27.406 34.5 4.281 1 95.94 105 ILE A N 1
ATOM 838 C CA . ILE A 1 105 ? 27.594 33.156 3.746 1 95.94 105 ILE A CA 1
ATOM 839 C C . ILE A 1 105 ? 26.547 32.219 4.355 1 95.94 105 ILE A C 1
ATOM 841 O O . ILE A 1 105 ? 26.406 32.156 5.578 1 95.94 105 ILE A O 1
ATOM 845 N N . ASN A 1 106 ? 25.766 31.578 3.541 1 96.81 106 ASN A N 1
ATOM 846 C CA . ASN A 1 106 ? 24.844 30.5 3.941 1 96.81 106 ASN A CA 1
ATOM 847 C C . ASN A 1 106 ? 25.453 29.125 3.684 1 96.81 106 ASN A C 1
ATOM 849 O O . ASN A 1 106 ? 26.297 28.969 2.805 1 96.81 106 ASN A O 1
ATOM 853 N N . GLU A 1 107 ? 25.016 28.172 4.465 1 96.25 107 GLU A N 1
ATOM 854 C CA . GLU A 1 107 ? 25.578 26.828 4.34 1 96.25 107 GLU A CA 1
ATOM 855 C C . GLU A 1 107 ? 24.484 25.781 4.219 1 96.25 107 GLU A C 1
ATOM 857 O O . GLU A 1 107 ? 23.359 25.984 4.703 1 96.25 107 GLU A O 1
ATOM 862 N N . PHE A 1 108 ? 24.734 24.688 3.518 1 97.38 108 PHE A N 1
ATOM 863 C CA . PHE A 1 108 ? 23.953 23.469 3.584 1 97.38 108 PHE A CA 1
ATOM 864 C C . PHE A 1 108 ? 24.844 22.25 3.373 1 97.38 108 PHE A C 1
ATOM 866 O O . PHE A 1 108 ? 25.938 22.359 2.797 1 97.38 108 PHE A O 1
ATOM 873 N N . TYR A 1 109 ? 24.516 21.109 3.939 1 98 109 TYR A N 1
ATOM 874 C CA . TYR A 1 109 ? 25.219 19.844 3.822 1 98 109 TYR A CA 1
ATOM 875 C C . TYR A 1 109 ? 24.391 18.812 3.07 1 98 109 TYR A C 1
ATOM 877 O O . TYR A 1 109 ? 23.203 18.672 3.336 1 98 109 TYR A O 1
ATOM 885 N N . THR A 1 110 ? 24.984 18.188 2.082 1 97.94 110 THR A N 1
ATOM 886 C CA . THR A 1 110 ? 24.266 17.188 1.296 1 97.94 110 THR A CA 1
ATOM 887 C C . THR A 1 110 ? 24.469 15.797 1.871 1 97.94 110 THR A C 1
ATOM 889 O O . THR A 1 110 ? 25.516 15.508 2.459 1 97.94 110 THR A O 1
ATOM 892 N N . SER A 1 111 ? 23.469 14.984 1.79 1 98.25 111 SER A N 1
ATOM 893 C CA . SER A 1 111 ? 23.625 13.547 1.979 1 98.25 111 SER A CA 1
ATOM 894 C C . SER A 1 111 ? 23.953 12.844 0.666 1 98.25 111 SER A C 1
ATOM 896 O O . SER A 1 111 ? 25.078 12.945 0.172 1 98.25 111 SER A O 1
ATOM 898 N N . TYR A 1 112 ? 22.984 12.07 0.086 1 97.56 112 TYR A N 1
ATOM 899 C CA . TYR A 1 112 ? 23.188 11.391 -1.187 1 97.56 112 TYR A CA 1
ATOM 900 C C . TYR A 1 112 ? 22.062 11.688 -2.162 1 97.56 112 TYR A C 1
ATOM 902 O O . TYR A 1 112 ? 21.125 10.898 -2.295 1 97.56 112 TYR A O 1
ATOM 910 N N . PRO A 1 113 ? 22.172 12.75 -2.936 1 96 113 PRO A N 1
ATOM 911 C CA . PRO A 1 113 ? 21.078 13.172 -3.818 1 96 113 PRO A CA 1
ATOM 912 C C . PRO A 1 113 ? 20.797 12.156 -4.93 1 96 113 PRO A C 1
ATOM 914 O O . PRO A 1 113 ? 19.672 12.109 -5.457 1 96 113 PRO A O 1
ATOM 917 N N . ARG A 1 114 ? 21.703 11.297 -5.258 1 92.94 114 ARG A N 1
ATOM 918 C CA . ARG A 1 114 ? 21.562 10.414 -6.41 1 92.94 114 ARG A CA 1
ATOM 919 C C . ARG A 1 114 ? 21.703 8.953 -6 1 92.94 114 ARG A C 1
ATOM 921 O O . ARG A 1 114 ? 22.047 8.102 -6.824 1 92.94 114 ARG A O 1
ATOM 928 N N . SER A 1 115 ? 21.422 8.672 -4.82 1 92 115 SER A N 1
ATOM 929 C CA . SER A 1 115 ? 21.484 7.297 -4.348 1 92 115 SER A CA 1
ATOM 930 C C . SER A 1 115 ? 20.188 6.551 -4.641 1 92 115 SER A C 1
ATOM 932 O O . SER A 1 115 ? 19.219 7.145 -5.121 1 92 115 SER A O 1
ATOM 934 N N . SER A 1 116 ? 20.188 5.258 -4.418 1 87.94 116 SER A N 1
ATOM 935 C CA . SER A 1 116 ? 18.969 4.469 -4.449 1 87.94 116 SER A CA 1
ATOM 936 C C . SER A 1 116 ? 18.047 4.816 -3.277 1 87.94 116 SER A C 1
ATOM 938 O O . SER A 1 116 ? 16.875 4.434 -3.26 1 87.94 116 SER A O 1
ATOM 940 N N . LYS A 1 117 ? 18.578 5.504 -2.273 1 93.12 117 LYS A N 1
ATOM 941 C CA . LYS A 1 117 ? 17.891 5.918 -1.057 1 93.12 117 LYS A CA 1
ATOM 942 C C . LYS A 1 117 ? 17.547 4.715 -0.178 1 93.12 117 LYS A C 1
ATOM 944 O O . LYS A 1 117 ? 16.562 4.73 0.555 1 93.12 117 LYS A O 1
ATOM 949 N N . LEU A 1 118 ? 18.328 3.652 -0.355 1 91.56 118 LEU A N 1
ATOM 950 C CA . LEU A 1 118 ? 18.266 2.459 0.481 1 91.56 118 LEU A CA 1
ATOM 951 C C . LEU A 1 118 ? 19.625 2.127 1.074 1 91.56 118 LEU A C 1
ATOM 953 O O . LEU A 1 118 ? 20.656 2.385 0.45 1 91.56 118 LEU A O 1
ATOM 957 N N . LEU A 1 119 ? 19.594 1.554 2.27 1 92.44 119 LEU A N 1
ATOM 958 C CA . LEU A 1 119 ? 20.812 1.022 2.854 1 92.44 119 LEU A CA 1
ATOM 959 C C . LEU A 1 119 ? 21.109 -0.378 2.324 1 92.44 119 LEU A C 1
ATOM 961 O O . LEU A 1 119 ? 20.203 -1.085 1.892 1 92.44 119 LEU A O 1
ATOM 965 N N . PRO A 1 120 ? 22.359 -0.769 2.314 1 84.81 120 PRO A N 1
ATOM 966 C CA . PRO A 1 120 ? 22.672 -2.146 1.923 1 84.81 120 PRO A CA 1
ATOM 967 C C . PRO A 1 120 ? 22 -3.18 2.83 1 84.81 120 PRO A C 1
ATOM 969 O O . PRO A 1 120 ? 22.016 -3.033 4.055 1 84.81 120 PRO A O 1
ATOM 972 N N . PRO A 1 121 ? 21.438 -4.199 2.277 1 75.62 121 PRO A N 1
ATOM 973 C CA . PRO A 1 121 ? 20.797 -5.238 3.088 1 75.62 121 PRO A CA 1
ATOM 974 C C . PRO A 1 121 ? 21.797 -6.203 3.715 1 75.62 121 PRO A C 1
ATOM 976 O O . PRO A 1 121 ? 22.703 -6.684 3.033 1 75.62 121 PRO A O 1
ATOM 979 N N . TYR A 1 122 ? 21.797 -6.48 5.008 1 73.75 122 TYR A N 1
ATOM 980 C CA . TYR A 1 122 ? 22.766 -7.363 5.648 1 73.75 122 TYR A CA 1
ATOM 981 C C . TYR A 1 122 ? 22.109 -8.641 6.141 1 73.75 122 TYR A C 1
ATOM 983 O O . TYR A 1 122 ? 22.766 -9.68 6.289 1 73.75 122 TYR A O 1
ATOM 991 N N . SER A 1 123 ? 20.844 -8.695 6.492 1 63.41 123 SER A N 1
ATOM 992 C CA . SER A 1 123 ? 20.203 -9.828 7.156 1 63.41 123 SER A CA 1
ATOM 993 C C . SER A 1 123 ? 19.766 -10.883 6.148 1 63.41 123 SER A C 1
ATOM 995 O O . SER A 1 123 ? 19.422 -12.008 6.531 1 63.41 123 SER A O 1
ATOM 997 N N . MET A 1 124 ? 19.844 -10.578 4.895 1 63.12 124 MET A N 1
ATOM 998 C CA . MET A 1 124 ? 19.484 -11.68 3.998 1 63.12 124 MET A CA 1
ATOM 999 C C . MET A 1 124 ? 20.547 -12.773 4.023 1 63.12 124 MET A C 1
ATOM 1001 O O . MET A 1 124 ? 21.703 -12.516 4.348 1 63.12 124 MET A O 1
ATOM 1005 N N . ASN A 1 125 ? 20.375 -14.023 4.555 1 64.12 125 ASN A N 1
ATOM 1006 C CA . ASN A 1 125 ? 21.281 -15.148 4.781 1 64.12 125 ASN A CA 1
ATOM 1007 C C . ASN A 1 125 ? 22.578 -14.977 4.012 1 64.12 125 ASN A C 1
ATOM 1009 O O . ASN A 1 125 ? 22.672 -15.375 2.848 1 64.12 125 ASN A O 1
ATOM 1013 N N . GLN A 1 126 ? 23.469 -14.258 4.688 1 71.31 126 GLN A N 1
ATOM 1014 C CA . GLN A 1 126 ? 24.781 -13.961 4.109 1 71.31 126 GLN A CA 1
ATOM 1015 C C . GLN A 1 126 ? 25.516 -15.242 3.725 1 71.31 126 GLN A C 1
ATOM 1017 O O . GLN A 1 126 ? 26.469 -15.203 2.959 1 71.31 126 GLN A O 1
ATOM 1022 N N . THR A 1 127 ? 24.953 -16.312 4.258 1 68.19 127 THR A N 1
ATOM 1023 C CA . THR A 1 127 ? 25.578 -17.578 3.889 1 68.19 127 THR A CA 1
ATOM 1024 C C . THR A 1 127 ? 25.281 -17.922 2.432 1 68.19 127 THR A C 1
ATOM 1026 O O . THR A 1 127 ? 26.156 -18.359 1.695 1 68.19 127 THR A O 1
ATOM 1029 N N . TYR A 1 128 ? 24.141 -17.609 2.131 1 70.44 128 TYR A N 1
ATOM 1030 C CA . TYR A 1 128 ? 23.766 -18.031 0.783 1 70.44 128 TYR A CA 1
ATOM 1031 C C . TYR A 1 128 ? 23.766 -16.844 -0.173 1 70.44 128 TYR A C 1
ATOM 1033 O O . TYR A 1 128 ? 23.875 -17.016 -1.39 1 70.44 128 TYR A O 1
ATOM 1041 N N . MET A 1 129 ? 23.688 -15.617 0.413 1 78.44 129 MET A N 1
ATOM 1042 C CA . MET A 1 129 ? 23.625 -14.414 -0.419 1 78.44 129 MET A CA 1
ATOM 1043 C C . MET A 1 129 ? 24.562 -13.336 0.122 1 78.44 129 MET A C 1
ATOM 1045 O O . MET A 1 129 ? 24.125 -12.242 0.462 1 78.44 129 MET A O 1
ATOM 1049 N N . PRO A 1 130 ? 25.891 -13.68 0.053 1 76.56 130 PRO A N 1
ATOM 1050 C CA . PRO A 1 130 ? 26.812 -12.648 0.551 1 76.56 130 PRO A CA 1
ATOM 1051 C C . PRO A 1 130 ? 26.812 -11.398 -0.322 1 76.56 130 PRO A C 1
ATOM 1053 O O . PRO A 1 130 ? 26.625 -11.484 -1.538 1 76.56 130 PRO A O 1
ATOM 1056 N N . HIS A 1 131 ? 27.141 -10.359 0.148 1 77.19 131 HIS A N 1
ATOM 1057 C CA . HIS A 1 131 ? 27.125 -9.086 -0.556 1 77.19 131 HIS A CA 1
ATOM 1058 C C . HIS A 1 131 ? 28.188 -9.055 -1.659 1 77.19 131 HIS A C 1
ATOM 1060 O O . HIS A 1 131 ? 28.141 -8.195 -2.539 1 77.19 131 HIS A O 1
ATOM 1066 N N . THR A 1 132 ? 29.078 -10.008 -1.64 1 75.81 132 THR A N 1
ATOM 1067 C CA . THR A 1 132 ? 30.094 -10.109 -2.678 1 75.81 132 THR A CA 1
ATOM 1068 C C . THR A 1 132 ? 29.531 -10.789 -3.924 1 75.81 132 THR A C 1
ATOM 1070 O O . THR A 1 132 ? 30.172 -10.789 -4.977 1 75.81 132 THR A O 1
ATOM 1073 N N . SER A 1 133 ? 28.359 -11.258 -3.729 1 80.44 133 SER A N 1
ATOM 1074 C CA . SER A 1 133 ? 27.719 -11.906 -4.871 1 80.44 133 SER A CA 1
ATOM 1075 C C . SER A 1 133 ? 27.406 -10.891 -5.969 1 80.44 133 SER A C 1
ATOM 1077 O O . SER A 1 133 ? 27.078 -9.734 -5.68 1 80.44 133 SER A O 1
ATOM 1079 N N . LEU A 1 134 ? 27.406 -11.391 -7.199 1 81 134 LEU A N 1
ATOM 1080 C CA . LEU A 1 134 ? 27.172 -10.57 -8.391 1 81 134 LEU A CA 1
ATOM 1081 C C . LEU A 1 134 ? 25.766 -9.969 -8.367 1 81 134 LEU A C 1
ATOM 1083 O O . LEU A 1 134 ? 25.531 -8.914 -8.953 1 81 134 LEU A O 1
ATOM 1087 N N . ILE A 1 135 ? 24.891 -10.539 -7.629 1 82.5 135 ILE A N 1
ATOM 1088 C CA . ILE A 1 135 ? 23.5 -10.07 -7.641 1 82.5 135 ILE A CA 1
ATOM 1089 C C . ILE A 1 135 ? 23.422 -8.695 -6.98 1 82.5 135 ILE A C 1
ATOM 1091 O O . ILE A 1 135 ? 22.484 -7.938 -7.23 1 82.5 135 ILE A O 1
ATOM 1095 N N . PHE A 1 136 ? 24.469 -8.352 -6.199 1 82.62 136 PHE A N 1
ATOM 1096 C CA . PHE A 1 136 ? 24.438 -7.082 -5.492 1 82.62 136 PHE A CA 1
ATOM 1097 C C . PHE A 1 136 ? 25.375 -6.074 -6.145 1 82.62 136 PHE A C 1
ATOM 1099 O O . PHE A 1 136 ? 25.594 -4.984 -5.613 1 82.62 136 PHE A O 1
ATOM 1106 N N . ARG A 1 137 ? 25.953 -6.398 -7.234 1 80.94 137 ARG A N 1
ATOM 1107 C CA . ARG A 1 137 ? 27 -5.594 -7.871 1 80.94 137 ARG A CA 1
ATOM 1108 C C . ARG A 1 137 ? 26.516 -4.16 -8.094 1 80.94 137 ARG A C 1
ATOM 1110 O O . ARG A 1 137 ? 27.266 -3.211 -7.852 1 80.94 137 ARG A O 1
ATOM 1117 N N . THR A 1 138 ? 25.328 -3.955 -8.469 1 78.44 138 THR A N 1
ATOM 1118 C CA . THR A 1 138 ? 24.828 -2.627 -8.82 1 78.44 138 THR A CA 1
ATOM 1119 C C . THR A 1 138 ? 24.656 -1.767 -7.574 1 78.44 138 THR A C 1
ATOM 1121 O O . THR A 1 138 ? 24.641 -0.537 -7.66 1 78.44 138 THR A O 1
ATOM 1124 N N . TRP A 1 139 ? 24.547 -2.381 -6.461 1 80.38 139 TRP A N 1
ATOM 1125 C CA . TRP A 1 139 ? 24.422 -1.642 -5.211 1 80.38 139 TRP A CA 1
ATOM 1126 C C . TRP A 1 139 ? 25.734 -0.945 -4.867 1 80.38 139 TRP A C 1
ATOM 1128 O O . TRP A 1 139 ? 25.75 0.062 -4.156 1 80.38 139 TRP A O 1
ATOM 1138 N N . PHE A 1 140 ? 26.828 -1.509 -5.328 1 84.19 140 PHE A N 1
ATOM 1139 C CA . PHE A 1 140 ? 28.125 -1.049 -4.848 1 84.19 140 PHE A CA 1
ATOM 1140 C C . PHE A 1 140 ? 28.906 -0.354 -5.961 1 84.19 140 PHE A C 1
ATOM 1142 O O . PHE A 1 140 ? 30.062 0.014 -5.781 1 84.19 140 PHE A O 1
ATOM 1149 N N . GLU A 1 141 ? 28.266 -0.193 -7.059 1 83.44 141 GLU A N 1
ATOM 1150 C CA . GLU A 1 141 ? 28.984 0.325 -8.227 1 83.44 141 GLU A CA 1
ATOM 1151 C C . GLU A 1 141 ? 29.297 1.808 -8.062 1 83.44 141 GLU A C 1
ATOM 1153 O O . GLU A 1 141 ? 30.328 2.285 -8.562 1 83.44 141 GLU A O 1
ATOM 1158 N N . ASP A 1 142 ? 28.484 2.551 -7.359 1 89.75 142 ASP A N 1
ATOM 1159 C CA . ASP A 1 142 ? 28.672 3.988 -7.195 1 89.75 142 ASP A CA 1
ATOM 1160 C C . ASP A 1 142 ? 28.953 4.34 -5.738 1 89.75 142 ASP A C 1
ATOM 1162 O O . ASP A 1 142 ? 28.109 4.934 -5.062 1 89.75 142 ASP A O 1
ATOM 1166 N N . GLU A 1 143 ? 30.172 4.156 -5.363 1 91.62 143 GLU A N 1
ATOM 1167 C CA . GLU A 1 143 ? 30.594 4.285 -3.969 1 91.62 143 GLU A CA 1
ATOM 1168 C C . GLU A 1 143 ? 30.375 5.707 -3.459 1 91.62 143 GLU A C 1
ATOM 1170 O O . GLU A 1 143 ? 29.969 5.906 -2.314 1 91.62 143 GLU A O 1
ATOM 1175 N N . ALA A 1 144 ? 30.594 6.719 -4.266 1 92.38 144 ALA A N 1
ATOM 1176 C CA . ALA A 1 144 ? 30.547 8.117 -3.848 1 92.38 144 ALA A CA 1
ATOM 1177 C C . ALA A 1 144 ? 29.109 8.547 -3.586 1 92.38 144 ALA A C 1
ATOM 1179 O O . ALA A 1 144 ? 28.859 9.461 -2.795 1 92.38 144 ALA A O 1
ATOM 1180 N N . ASN A 1 145 ? 28.125 7.836 -4.211 1 94.56 145 ASN A N 1
ATOM 1181 C CA . ASN A 1 145 ? 26.75 8.312 -4.156 1 94.56 145 ASN A CA 1
ATOM 1182 C C . ASN A 1 145 ? 25.828 7.301 -3.49 1 94.56 145 ASN A C 1
ATOM 1184 O O . ASN A 1 145 ? 24.625 7.305 -3.725 1 94.56 145 ASN A O 1
ATOM 1188 N N . ARG A 1 146 ? 26.375 6.449 -2.695 1 94.25 146 ARG A N 1
ATOM 1189 C CA . ARG A 1 146 ? 25.516 5.465 -2.043 1 94.25 146 ARG A CA 1
ATOM 1190 C C . ARG A 1 146 ? 25.641 5.559 -0.526 1 94.25 146 ARG A C 1
ATOM 1192 O O . ARG A 1 146 ? 26.688 5.957 -0.001 1 94.25 146 ARG A O 1
ATOM 1199 N N . TRP A 1 147 ? 24.578 5.141 0.133 1 96.12 147 TRP A N 1
ATOM 1200 C CA . TRP A 1 147 ? 24.641 4.922 1.574 1 96.12 147 TRP A CA 1
ATOM 1201 C C . TRP A 1 147 ? 25.516 3.729 1.915 1 96.12 147 TRP A C 1
ATOM 1203 O O . TRP A 1 147 ? 25.531 2.725 1.2 1 96.12 147 TRP A O 1
ATOM 1213 N N . LYS A 1 148 ? 26.25 3.848 3.023 1 95.06 148 LYS A N 1
ATOM 1214 C CA . LYS A 1 148 ? 27.203 2.807 3.396 1 95.06 148 LYS A CA 1
ATOM 1215 C C . LYS A 1 148 ? 26.766 2.098 4.676 1 95.06 148 LYS A C 1
ATOM 1217 O O . LYS A 1 148 ? 27.109 0.933 4.895 1 95.06 148 LYS A O 1
ATOM 1222 N N . ALA A 1 149 ? 25.984 2.791 5.512 1 96.31 149 ALA A N 1
ATOM 1223 C CA . ALA A 1 149 ? 25.594 2.27 6.816 1 96.31 149 ALA A CA 1
ATOM 1224 C C . ALA A 1 149 ? 24.625 1.092 6.676 1 96.31 149 ALA A C 1
ATOM 1226 O O . ALA A 1 149 ? 24.031 0.892 5.613 1 96.31 149 ALA A O 1
ATOM 1227 N N . VAL A 1 150 ? 24.562 0.336 7.758 1 93.25 150 VAL A N 1
ATOM 1228 C CA . VAL A 1 150 ? 23.656 -0.814 7.844 1 93.25 150 VAL A CA 1
ATOM 1229 C C . VAL A 1 150 ? 22.625 -0.584 8.938 1 93.25 150 VAL A C 1
ATOM 1231 O O . VAL A 1 150 ? 22.938 -0.032 9.992 1 93.25 150 VAL A O 1
ATOM 1234 N N . TRP A 1 151 ? 21.375 -1.021 8.617 1 95 151 TRP A N 1
ATOM 1235 C CA . TRP A 1 151 ? 20.391 -1.037 9.695 1 95 151 TRP A CA 1
ATOM 1236 C C . TRP A 1 151 ? 20.812 -2.002 10.797 1 95 151 TRP A C 1
ATOM 1238 O O . TRP A 1 151 ? 21.172 -3.148 10.523 1 95 151 TRP A O 1
ATOM 1248 N N . ILE A 1 152 ? 20.703 -1.56 12.016 1 96.25 152 ILE A N 1
ATOM 1249 C CA . ILE A 1 152 ? 21.078 -2.43 13.125 1 96.25 152 ILE A CA 1
ATOM 1250 C C . ILE A 1 152 ? 20.016 -2.365 14.219 1 96.25 152 ILE A C 1
ATOM 1252 O O . ILE A 1 152 ? 19.25 -1.407 14.289 1 96.25 152 ILE A O 1
ATOM 1256 N N . GLY A 1 153 ? 19.922 -3.314 15.023 1 95.69 153 GLY A N 1
ATOM 1257 C CA . GLY A 1 153 ? 19.016 -3.443 16.156 1 95.69 153 GLY A CA 1
ATOM 1258 C C . GLY A 1 153 ? 19.203 -4.738 16.922 1 95.69 153 GLY A C 1
ATOM 1259 O O . GLY A 1 153 ? 20.281 -5.309 16.938 1 95.69 153 GLY A O 1
ATOM 1260 N N . ASP A 1 154 ? 18.219 -5.09 17.672 1 95 154 ASP A N 1
ATOM 1261 C CA . ASP A 1 154 ? 18.312 -6.348 18.406 1 95 154 ASP A CA 1
ATOM 1262 C C . ASP A 1 154 ? 17.297 -7.367 17.875 1 95 154 ASP A C 1
ATOM 1264 O O . ASP A 1 154 ? 17.141 -8.445 18.453 1 95 154 ASP A O 1
ATOM 1268 N N . GLY A 1 155 ? 16.547 -6.992 16.859 1 90.88 155 GLY A N 1
ATOM 1269 C CA . GLY A 1 155 ? 15.57 -7.887 16.25 1 90.88 155 GLY A CA 1
ATOM 1270 C C . GLY A 1 155 ? 14.211 -7.84 16.922 1 90.88 155 GLY A C 1
ATOM 1271 O O . GLY A 1 155 ? 13.273 -8.516 16.484 1 90.88 155 GLY A O 1
ATOM 1272 N N . GLY A 1 156 ? 14.016 -7.039 17.938 1 91.38 156 GLY A N 1
ATOM 1273 C CA . GLY A 1 156 ? 12.758 -6.941 18.656 1 91.38 156 GLY A CA 1
ATOM 1274 C C . GLY A 1 156 ? 12.016 -5.645 18.391 1 91.38 156 GLY A C 1
ATOM 1275 O O . GLY A 1 156 ? 12.453 -4.82 17.594 1 91.38 156 GLY A O 1
ATOM 1276 N N . ASP A 1 157 ? 10.836 -5.496 19.016 1 91.94 157 ASP A N 1
ATOM 1277 C CA . ASP A 1 157 ? 10 -4.32 18.781 1 91.94 157 ASP A CA 1
ATOM 1278 C C . ASP A 1 157 ? 9.844 -3.484 20.047 1 91.94 157 ASP A C 1
ATOM 1280 O O . ASP A 1 157 ? 8.852 -2.773 20.203 1 91.94 157 ASP A O 1
ATOM 1284 N N . LYS A 1 158 ? 10.781 -3.648 21.031 1 95 158 LYS A N 1
ATOM 1285 C CA . LYS A 1 158 ? 10.836 -2.824 22.234 1 95 158 LYS A CA 1
ATOM 1286 C C . LYS A 1 158 ? 11.992 -1.824 22.156 1 95 158 LYS A C 1
ATOM 1288 O O . LYS A 1 158 ? 12.961 -2.039 21.438 1 95 158 LYS A O 1
ATOM 1293 N N . PRO A 1 159 ? 11.891 -0.784 22.906 1 97.06 159 PRO A N 1
ATOM 1294 C CA . PRO A 1 159 ? 12.945 0.23 22.844 1 97.06 159 PRO A CA 1
ATOM 1295 C C . PRO A 1 159 ? 14.32 -0.326 23.219 1 97.06 159 PRO A C 1
ATOM 1297 O O . PRO A 1 159 ? 14.422 -1.22 24.062 1 97.06 159 PRO A O 1
ATOM 1300 N N . ILE A 1 160 ? 15.406 0.297 22.672 1 98.06 160 ILE A N 1
ATOM 1301 C CA . ILE A 1 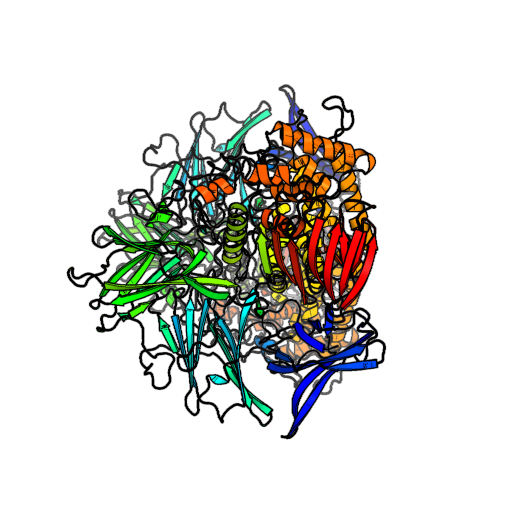160 ? 16.766 -0.206 22.875 1 98.06 160 ILE A CA 1
ATOM 1302 C C . ILE A 1 160 ? 17.734 0.965 22.969 1 98.06 160 ILE A C 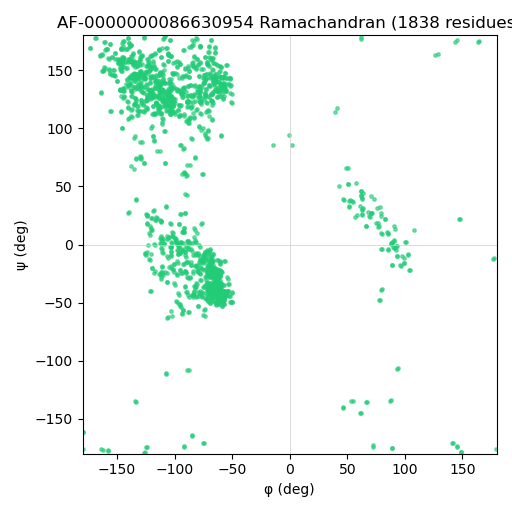1
ATOM 1304 O O . ILE A 1 160 ? 17.438 2.068 22.5 1 98.06 160 ILE A O 1
ATOM 1308 N N . TYR A 1 161 ? 18.844 0.75 23.656 1 98.56 161 TYR A N 1
ATOM 1309 C CA . TYR A 1 161 ? 20.031 1.598 23.625 1 98.56 161 TYR A CA 1
ATOM 1310 C C . TYR A 1 161 ? 21.078 1.019 22.688 1 98.56 161 TYR A C 1
ATOM 1312 O O . TYR A 1 161 ? 21.328 -0.188 22.688 1 98.56 161 TYR A O 1
ATOM 1320 N N . ILE A 1 162 ? 21.641 1.844 21.859 1 98.69 162 ILE A N 1
ATOM 1321 C CA . ILE A 1 162 ? 22.719 1.469 20.953 1 98.69 162 ILE A CA 1
ATOM 1322 C C . ILE A 1 162 ? 23.891 2.428 21.125 1 98.69 162 ILE A C 1
ATOM 1324 O O . ILE A 1 162 ? 23.703 3.643 21.219 1 98.69 162 ILE A O 1
ATOM 1328 N N . ARG A 1 163 ? 25.141 1.941 21.188 1 98.5 163 ARG A N 1
ATOM 1329 C CA . ARG A 1 163 ? 26.266 2.838 21.391 1 98.5 163 ARG A CA 1
ATOM 1330 C C . ARG A 1 163 ? 27.484 2.385 20.594 1 98.5 163 ARG A C 1
ATOM 1332 O O . ARG A 1 163 ? 27.609 1.205 20.25 1 98.5 163 ARG A O 1
ATOM 1339 N N . LYS A 1 164 ? 28.344 3.275 20.328 1 97.75 164 LYS A N 1
ATOM 1340 C CA . LYS A 1 164 ? 29.609 3.014 19.641 1 97.75 164 LYS A CA 1
ATOM 1341 C C . LYS A 1 164 ? 30.703 3.941 20.141 1 97.75 164 LYS A C 1
ATOM 1343 O O . LYS A 1 164 ? 30.625 5.16 19.969 1 97.75 164 LYS A O 1
ATOM 1348 N N . PRO A 1 165 ? 31.719 3.395 20.797 1 97.31 165 PRO A N 1
ATOM 1349 C CA . PRO A 1 165 ? 32.938 4.164 21 1 97.31 165 PRO A CA 1
ATOM 1350 C C . PRO A 1 165 ? 33.781 4.281 19.734 1 97.31 165 PRO A C 1
ATOM 1352 O O . PRO A 1 165 ? 33.875 3.324 18.953 1 97.31 165 PRO A O 1
ATOM 1355 N N . MET A 1 166 ? 34.344 5.441 19.484 1 95.38 166 MET A N 1
ATOM 1356 C CA . MET A 1 166 ? 35.125 5.645 18.281 1 95.38 166 MET A CA 1
ATOM 1357 C C . MET A 1 166 ? 36.25 6.66 18.531 1 95.38 166 MET A C 1
ATOM 1359 O O . MET A 1 166 ? 36.188 7.406 19.516 1 95.38 166 MET A O 1
ATOM 1363 N N . THR A 1 167 ? 37.219 6.566 17.734 1 94.5 167 THR A N 1
ATOM 1364 C CA . THR A 1 167 ? 38.312 7.535 17.734 1 94.5 167 THR A CA 1
ATOM 1365 C C . THR A 1 167 ? 38.562 8.062 16.328 1 94.5 167 THR A C 1
ATOM 1367 O O . THR A 1 167 ? 38.594 7.293 15.359 1 94.5 167 THR A O 1
ATOM 1370 N N . PHE A 1 168 ? 38.75 9.398 16.25 1 94.12 168 PHE A N 1
ATOM 1371 C CA . PHE A 1 168 ? 39.125 9.992 14.969 1 94.12 168 PHE A CA 1
ATOM 1372 C C . PHE A 1 168 ? 40.625 10 14.781 1 94.12 168 PHE A C 1
ATOM 1374 O O . PHE A 1 168 ? 41.375 10.047 15.75 1 94.12 168 PHE A O 1
ATOM 1381 N N . ARG A 1 169 ? 41.062 9.984 13.57 1 86.44 169 ARG A N 1
ATOM 1382 C CA . ARG A 1 169 ? 42.469 10 13.242 1 86.44 169 ARG A CA 1
ATOM 1383 C C . ARG A 1 169 ? 43.156 11.258 13.773 1 86.44 169 ARG A C 1
ATOM 1385 O O . ARG A 1 169 ? 44.281 11.211 14.227 1 86.44 169 ARG A O 1
ATOM 1392 N N . ARG A 1 170 ? 42.625 12.289 13.578 1 89.75 170 ARG A N 1
ATOM 1393 C CA . ARG A 1 170 ? 43 13.617 14.086 1 89.75 170 ARG A CA 1
ATOM 1394 C C . ARG A 1 170 ? 41.75 14.445 14.359 1 89.75 170 ARG A C 1
ATOM 1396 O O . ARG A 1 170 ? 40.625 14.008 14.094 1 89.75 170 ARG A O 1
ATOM 1403 N N . LYS A 1 171 ? 41.938 15.57 14.883 1 90.62 171 LYS A N 1
ATOM 1404 C CA . LYS A 1 171 ? 40.781 16.422 15.188 1 90.62 171 LYS A CA 1
ATOM 1405 C C . LYS A 1 171 ? 40.094 16.891 13.914 1 90.62 171 LYS A C 1
ATOM 1407 O O . LYS A 1 171 ? 40.688 17.594 13.102 1 90.62 171 LYS A O 1
ATOM 1412 N N . PRO A 1 172 ? 38.875 16.594 13.781 1 95.75 172 PRO A N 1
ATOM 1413 C CA . PRO A 1 172 ? 38.156 17.031 12.586 1 95.75 172 PRO A CA 1
ATOM 1414 C C . PRO A 1 172 ? 37.781 18.516 12.648 1 95.75 172 PRO A C 1
ATOM 1416 O O . PRO A 1 172 ? 37.594 19.062 13.734 1 95.75 172 PRO A O 1
ATOM 1419 N N . SER A 1 173 ? 37.688 19.172 11.5 1 94.12 173 SER A N 1
ATOM 1420 C CA . SER A 1 173 ? 37.188 20.547 11.414 1 94.12 173 SER A CA 1
ATOM 1421 C C . SER A 1 173 ? 35.688 20.609 11.539 1 94.12 173 SER A C 1
ATOM 1423 O O . SER A 1 173 ? 35.125 21.547 12.117 1 94.12 173 SER A O 1
ATOM 1425 N N . ARG A 1 174 ? 34.969 19.703 10.922 1 96.12 174 ARG A N 1
ATOM 1426 C CA . ARG A 1 174 ? 33.531 19.547 11.008 1 96.12 174 ARG A CA 1
ATOM 1427 C C . ARG A 1 174 ? 33.125 18.078 11.133 1 96.12 174 ARG A C 1
ATOM 1429 O O . ARG A 1 174 ? 33.75 17.203 10.531 1 96.12 174 ARG A O 1
ATOM 1436 N N . VAL A 1 175 ? 32.094 17.812 11.914 1 97.81 175 VAL A N 1
ATOM 1437 C CA . VAL A 1 175 ? 31.562 16.469 12.031 1 97.81 175 VAL A CA 1
ATOM 1438 C C . VAL A 1 175 ? 30.031 16.5 11.898 1 97.81 175 VAL A C 1
ATOM 1440 O O . VAL A 1 175 ? 29.359 17.188 12.648 1 97.81 175 VAL A O 1
ATOM 1443 N N . PHE A 1 176 ? 29.5 15.805 10.875 1 98.31 176 PHE A N 1
ATOM 1444 C CA . PHE A 1 176 ? 28.062 15.664 10.648 1 98.31 176 PHE A CA 1
ATOM 1445 C C . PHE A 1 176 ? 27.625 14.219 10.836 1 98.31 176 PHE A C 1
ATOM 1447 O O . PHE A 1 176 ? 28.328 13.297 10.422 1 98.31 176 PHE A O 1
ATOM 1454 N N . ILE A 1 177 ? 26.516 14.023 11.484 1 98.62 177 ILE A N 1
ATOM 1455 C CA . ILE A 1 177 ? 25.938 12.695 11.609 1 98.62 177 ILE A CA 1
ATOM 1456 C C . ILE A 1 177 ? 24.594 12.648 10.859 1 98.62 177 ILE A C 1
ATOM 1458 O O . ILE A 1 177 ? 23.734 13.492 11.07 1 98.62 177 ILE A O 1
ATOM 1462 N N . LEU A 1 178 ? 24.453 11.797 9.891 1 98.69 178 LEU A N 1
ATOM 1463 C CA . LEU A 1 178 ? 23.172 11.43 9.289 1 98.69 178 LEU A CA 1
ATOM 1464 C C . LEU A 1 178 ? 22.625 10.148 9.906 1 98.69 178 LEU A C 1
ATOM 1466 O O . LEU A 1 178 ? 23.281 9.109 9.883 1 98.69 178 LEU A O 1
ATOM 1470 N N . ALA A 1 179 ? 21.438 10.234 10.5 1 98.62 179 ALA A N 1
ATOM 1471 C CA . ALA A 1 179 ? 20.938 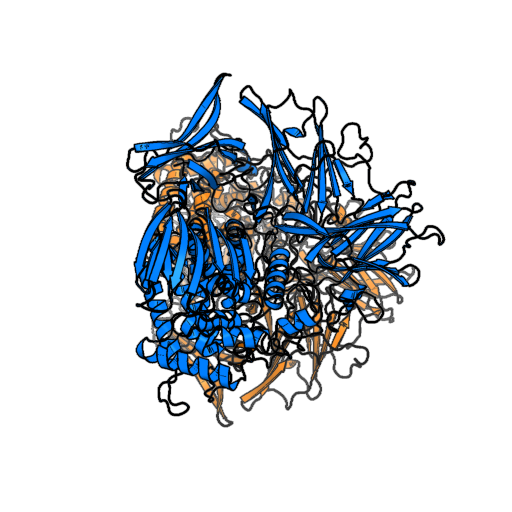9.086 11.258 1 98.62 179 ALA A CA 1
ATOM 1472 C C . ALA A 1 179 ? 19.422 8.977 11.172 1 98.62 179 ALA A C 1
ATOM 1474 O O . ALA A 1 179 ? 18.75 9.945 10.836 1 98.62 179 ALA A O 1
ATOM 1475 N N . SER A 1 180 ? 18.953 7.801 11.367 1 98.06 180 SER A N 1
ATOM 1476 C CA . SER A 1 180 ? 17.516 7.551 11.516 1 98.06 180 SER A CA 1
ATOM 1477 C C . SER A 1 180 ? 17.266 6.398 12.484 1 98.06 180 SER A C 1
ATOM 1479 O O . SER A 1 180 ? 18.172 5.605 12.773 1 98.06 180 SER A O 1
ATOM 1481 N N . GLY A 1 181 ? 16.141 6.344 13.086 1 97.19 181 GLY A N 1
ATOM 1482 C CA . GLY A 1 181 ? 15.562 5.273 13.883 1 97.19 181 GLY A CA 1
ATOM 1483 C C . GLY A 1 181 ? 14.086 5.039 13.602 1 97.19 181 GLY A C 1
ATOM 1484 O O . GLY A 1 181 ? 13.305 5.988 13.531 1 97.19 181 GLY A O 1
ATOM 1485 N N . LEU A 1 182 ? 13.742 3.777 13.312 1 94.5 182 LEU A N 1
ATOM 1486 C CA . LEU A 1 182 ? 12.352 3.494 12.977 1 94.5 182 LEU A CA 1
ATOM 1487 C C . LEU A 1 182 ? 11.453 3.676 14.195 1 94.5 182 LEU A C 1
ATOM 1489 O O . LEU A 1 182 ? 11.609 2.977 15.195 1 94.5 182 LEU A O 1
ATOM 1493 N N . GLY A 1 183 ? 10.461 4.516 14.031 1 93.69 183 GLY A N 1
ATOM 1494 C CA . GLY A 1 183 ? 9.75 5.164 15.125 1 93.69 183 GLY A CA 1
ATOM 1495 C C . GLY A 1 183 ? 10.32 6.52 15.484 1 93.69 183 GLY A C 1
ATOM 1496 O O . GLY A 1 183 ? 10.164 7.484 14.727 1 93.69 183 GLY A O 1
ATOM 1497 N N . HIS A 1 184 ? 10.992 6.555 16.625 1 96.5 184 HIS A N 1
ATOM 1498 C CA . HIS A 1 184 ? 11.719 7.742 17.047 1 96.5 184 HIS A CA 1
ATOM 1499 C C . HIS A 1 184 ? 13.055 7.367 17.688 1 96.5 184 HIS A C 1
ATOM 1501 O O . HIS A 1 184 ? 13.242 6.23 18.125 1 96.5 184 HIS A O 1
ATOM 1507 N N . PHE A 1 185 ? 13.945 8.367 17.641 1 98 185 PHE A N 1
ATOM 1508 C CA . PHE A 1 185 ? 15.203 8.133 18.344 1 98 185 PHE A CA 1
ATOM 1509 C C . PHE A 1 185 ? 15.766 9.445 18.875 1 98 185 PHE A C 1
ATOM 1511 O O . PHE A 1 185 ? 15.367 10.523 18.453 1 98 185 PHE A O 1
ATOM 1518 N N . SER A 1 186 ? 16.562 9.297 19.875 1 97.69 186 SER A N 1
ATOM 1519 C CA . SER A 1 186 ? 17.422 10.383 20.359 1 97.69 186 SER A CA 1
ATOM 1520 C C . SER A 1 186 ? 18.891 10.039 20.172 1 97.69 186 SER A C 1
ATOM 1522 O O . SER A 1 186 ? 19.281 8.867 20.25 1 97.69 186 SER A O 1
ATOM 1524 N N . LEU A 1 187 ? 19.656 11 19.891 1 98.31 187 LEU A N 1
ATOM 1525 C CA . LEU A 1 187 ? 21.078 10.828 19.625 1 98.31 187 LEU A CA 1
ATOM 1526 C C . LEU A 1 187 ? 21.922 11.656 20.594 1 98.31 187 LEU A C 1
ATOM 1528 O O . LEU A 1 187 ? 21.625 12.828 20.844 1 98.31 187 LEU A O 1
ATOM 1532 N N . ALA A 1 188 ? 22.906 11.016 21.156 1 98.19 188 ALA A N 1
ATOM 1533 C CA . ALA A 1 188 ? 23.828 11.695 22.047 1 98.19 188 ALA A CA 1
ATOM 1534 C C . ALA A 1 188 ? 25.281 11.477 21.594 1 98.19 188 ALA A C 1
ATOM 1536 O O . ALA A 1 188 ? 25.609 10.438 21.016 1 98.19 188 ALA A O 1
ATOM 1537 N N . VAL A 1 189 ? 26.094 12.461 21.781 1 98.38 189 VAL A N 1
ATOM 1538 C CA . VAL A 1 189 ? 27.531 12.398 21.562 1 98.38 189 VAL A CA 1
ATOM 1539 C C . VAL A 1 189 ? 28.281 12.797 22.828 1 98.38 189 VAL A C 1
ATOM 1541 O O . VAL A 1 189 ? 28.156 13.938 23.297 1 98.38 189 VAL A O 1
ATOM 1544 N N . ASN A 1 190 ? 29.047 11.852 23.375 1 98 190 ASN A N 1
ATOM 1545 C CA . ASN A 1 190 ? 29.797 12.055 24.609 1 98 190 ASN A CA 1
ATOM 1546 C C . ASN A 1 190 ? 28.891 12.539 25.75 1 98 190 ASN A C 1
ATOM 1548 O O . ASN A 1 190 ? 29.25 13.477 26.469 1 98 190 ASN A O 1
ATOM 1552 N N . GLY A 1 191 ? 27.703 12.016 25.766 1 97.12 191 GLY A N 1
ATOM 1553 C CA . GLY A 1 191 ? 26.797 12.273 26.859 1 97.12 191 GLY A CA 1
ATOM 1554 C C . GLY A 1 191 ? 25.922 13.492 26.656 1 97.12 191 GLY A C 1
ATOM 1555 O O . GLY A 1 191 ? 25.047 13.781 27.469 1 97.12 191 GLY A O 1
ATOM 1556 N N . LYS A 1 192 ? 26.109 14.148 25.609 1 97.06 192 LYS A N 1
ATOM 1557 C CA . LYS A 1 192 ? 25.328 15.336 25.297 1 97.06 192 LYS A CA 1
ATOM 1558 C C . LYS A 1 192 ? 24.391 15.086 24.125 1 97.06 192 LYS A C 1
ATOM 1560 O O . LYS A 1 192 ? 24.766 14.414 23.156 1 97.06 192 LYS A O 1
ATOM 1565 N N . SER A 1 193 ? 23.203 15.703 24.297 1 97.56 193 SER A N 1
ATOM 1566 C CA . SER A 1 193 ? 22.266 15.586 23.172 1 97.56 193 SER A CA 1
ATOM 1567 C C . SER A 1 193 ? 22.859 16.188 21.906 1 97.56 193 SER A C 1
ATOM 1569 O O . SER A 1 193 ? 23.453 17.281 21.938 1 97.56 193 SER A O 1
ATOM 1571 N N . ALA A 1 194 ? 22.688 15.516 20.781 1 97.88 194 ALA A N 1
ATOM 1572 C CA . ALA A 1 194 ? 23.234 15.977 19.5 1 97.88 194 ALA A CA 1
ATOM 1573 C C . ALA A 1 194 ? 22.531 17.25 19.031 1 97.88 194 ALA A C 1
ATOM 1575 O O . ALA A 1 194 ? 23.078 18.016 18.234 1 97.88 194 ALA A O 1
ATOM 1576 N N . SER A 1 195 ? 21.297 17.438 19.469 1 96.5 195 SER A N 1
ATOM 1577 C CA . SER A 1 195 ? 20.5 18.594 19.109 1 96.5 195 SER A CA 1
ATOM 1578 C C . SER A 1 195 ? 19.391 18.844 20.125 1 96.5 195 SER A C 1
ATOM 1580 O O . SER A 1 195 ? 19.312 18.141 21.141 1 96.5 195 SER A O 1
ATOM 1582 N N . ALA A 1 196 ? 18.609 19.828 19.812 1 96 196 ALA A N 1
ATOM 1583 C CA . ALA A 1 196 ? 17.453 20.125 20.656 1 96 196 ALA A CA 1
ATOM 1584 C C . ALA A 1 196 ? 16.219 19.344 20.203 1 96 196 ALA A C 1
ATOM 1586 O O . ALA A 1 196 ? 15.148 19.453 20.797 1 96 196 ALA A O 1
ATOM 1587 N N . HIS A 1 197 ? 16.391 18.5 19.188 1 97.19 197 HIS A N 1
ATOM 1588 C CA . HIS A 1 197 ? 15.266 17.75 18.625 1 97.19 197 HIS A CA 1
ATOM 1589 C C . HIS A 1 197 ? 14.672 16.781 19.641 1 97.19 197 HIS A C 1
ATOM 1591 O O . HIS A 1 197 ? 15.398 16.203 20.453 1 97.19 197 HIS A O 1
ATOM 1597 N N . VAL A 1 198 ? 13.359 16.672 19.547 1 96.88 198 VAL A N 1
ATOM 1598 C CA . VAL A 1 198 ? 12.688 15.547 20.203 1 96.88 198 VAL A CA 1
ATOM 1599 C C . VAL A 1 198 ? 11.781 14.836 19.188 1 96.88 198 VAL A C 1
ATOM 1601 O O . VAL A 1 198 ? 11.305 15.453 18.234 1 96.88 198 VAL A O 1
ATOM 1604 N N . LEU A 1 199 ? 11.664 13.508 19.359 1 96.12 199 LEU A N 1
ATOM 1605 C CA . LEU A 1 199 ? 10.789 12.664 18.547 1 96.12 199 LEU A CA 1
ATOM 1606 C C . LEU A 1 199 ? 11.227 12.68 17.078 1 96.12 199 LEU A C 1
ATOM 1608 O O . LEU A 1 199 ? 10.391 12.828 16.188 1 96.12 199 LEU A O 1
ATOM 1612 N N . ASP A 1 200 ? 12.516 12.656 16.812 1 96.12 200 ASP A N 1
ATOM 1613 C CA . ASP A 1 200 ? 13.023 12.43 15.469 1 96.12 200 ASP A CA 1
ATOM 1614 C C . ASP A 1 200 ? 12.82 10.977 15.047 1 96.12 200 ASP A C 1
ATOM 1616 O O . ASP A 1 200 ? 12.914 10.062 15.867 1 96.12 200 ASP A O 1
ATOM 1620 N N . PRO A 1 201 ? 12.805 10.789 13.82 1 97.06 201 PRO A N 1
ATOM 1621 C CA . PRO A 1 201 ? 12.461 11.703 12.727 1 97.06 201 PRO A CA 1
ATOM 1622 C C . PRO A 1 201 ? 10.961 11.953 12.609 1 97.06 201 PRO A C 1
ATOM 1624 O O . PRO A 1 201 ? 10.195 11.578 13.516 1 97.06 201 PRO A O 1
ATOM 1627 N N . GLY A 1 202 ? 10.508 12.586 11.602 1 96.94 202 GLY A N 1
ATOM 1628 C CA . GLY A 1 202 ? 9.086 12.812 11.375 1 96.94 202 GLY A CA 1
ATOM 1629 C C . GLY A 1 202 ? 8.328 11.555 11 1 96.94 202 GLY A C 1
ATOM 1630 O O . GLY A 1 202 ? 8.914 10.602 10.477 1 96.94 202 GLY A O 1
ATOM 1631 N N . TRP A 1 203 ? 7.035 11.531 11.289 1 96.5 203 TRP A N 1
ATOM 1632 C CA . TRP A 1 203 ? 6.148 10.414 10.984 1 96.5 203 TRP A CA 1
ATOM 1633 C C . TRP A 1 203 ? 5.848 10.359 9.492 1 96.5 203 TRP A C 1
ATOM 1635 O O . TRP A 1 203 ? 5.52 11.375 8.875 1 96.5 203 TRP A O 1
ATOM 1645 N N . THR A 1 204 ? 6.027 9.211 8.867 1 97.06 204 THR A N 1
ATOM 1646 C CA . THR A 1 204 ? 5.73 8.977 7.461 1 97.06 204 THR A CA 1
ATOM 1647 C C . THR A 1 204 ? 5.055 7.617 7.273 1 97.06 204 THR A C 1
ATOM 1649 O O . THR A 1 204 ? 4.793 6.906 8.242 1 97.06 204 THR A O 1
ATOM 1652 N N . ASN A 1 205 ? 4.578 7.367 6.062 1 96 205 ASN A N 1
ATOM 1653 C CA . ASN A 1 205 ? 4.277 6 5.652 1 96 205 ASN A CA 1
ATOM 1654 C C . ASN A 1 205 ? 5.547 5.184 5.441 1 96 205 ASN A C 1
ATOM 1656 O O . ASN A 1 205 ? 6.102 5.16 4.344 1 96 205 ASN A O 1
ATOM 1660 N N . TYR A 1 206 ? 5.941 4.395 6.426 1 94.56 206 TYR A N 1
ATOM 1661 C CA . TYR A 1 206 ? 7.246 3.746 6.469 1 94.56 206 TYR A CA 1
ATOM 1662 C C . TYR A 1 206 ? 7.375 2.701 5.367 1 94.56 206 TYR A C 1
ATOM 1664 O O . TYR A 1 206 ? 8.477 2.242 5.062 1 94.56 206 TYR A O 1
ATOM 1672 N N . HIS A 1 207 ? 6.281 2.33 4.734 1 91 207 HIS A N 1
ATOM 1673 C CA . HIS A 1 207 ? 6.328 1.406 3.605 1 91 207 HIS A CA 1
ATOM 1674 C C . HIS A 1 207 ? 6.836 2.102 2.346 1 91 207 HIS A C 1
ATOM 1676 O O . HIS A 1 207 ? 7.227 1.441 1.381 1 91 207 HIS A O 1
ATOM 1682 N N . ARG A 1 208 ? 6.816 3.434 2.43 1 94 208 ARG A N 1
ATOM 1683 C CA . ARG A 1 208 ? 7.188 4.195 1.24 1 94 208 ARG A CA 1
ATOM 1684 C C . ARG A 1 208 ? 8.383 5.098 1.519 1 94 208 ARG A C 1
ATOM 1686 O O . ARG A 1 208 ? 9.258 5.258 0.666 1 94 208 ARG A O 1
ATOM 1693 N N . THR A 1 209 ? 8.336 5.688 2.715 1 96.5 209 THR A N 1
ATOM 1694 C CA . THR A 1 209 ? 9.344 6.684 3.043 1 96.5 209 THR A CA 1
ATOM 1695 C C . THR A 1 209 ? 9.781 6.551 4.5 1 96.5 209 THR A C 1
ATOM 1697 O O . THR A 1 209 ? 8.953 6.344 5.387 1 96.5 209 THR A O 1
ATOM 1700 N N . VAL A 1 210 ? 11.078 6.648 4.711 1 96.62 210 VAL A N 1
ATOM 1701 C CA . VAL A 1 210 ? 11.672 6.82 6.031 1 96.62 210 VAL A CA 1
ATOM 1702 C C . VAL A 1 210 ? 12.539 8.078 6.047 1 96.62 210 VAL A C 1
ATOM 1704 O O . VAL A 1 210 ? 13.391 8.266 5.168 1 96.62 210 VAL A O 1
ATOM 1707 N N . GLN A 1 211 ? 12.289 8.891 7 1 97.94 211 GLN A N 1
ATOM 1708 C CA . GLN A 1 211 ? 13.117 10.094 7.059 1 97.94 211 GLN A CA 1
ATOM 1709 C C . GLN A 1 211 ? 14.398 9.852 7.852 1 97.94 211 GLN A C 1
ATOM 1711 O O . GLN A 1 211 ? 14.406 9.062 8.797 1 97.94 211 GLN A O 1
ATOM 1716 N N . PHE A 1 212 ? 15.469 10.461 7.426 1 98.19 212 PHE A N 1
ATOM 1717 C CA . PHE A 1 212 ? 16.656 10.602 8.25 1 98.19 212 PHE A CA 1
ATOM 1718 C C . PHE A 1 212 ? 16.891 12.055 8.633 1 98.19 212 PHE A C 1
ATOM 1720 O O . PHE A 1 212 ? 16.328 12.961 8.023 1 98.19 212 PHE A O 1
ATOM 1727 N N . VAL A 1 213 ? 17.719 12.227 9.688 1 98.19 213 VAL A N 1
ATOM 1728 C CA . VAL A 1 213 ? 18.016 13.539 10.25 1 98.19 213 VAL A CA 1
ATOM 1729 C C . VAL A 1 213 ? 19.516 13.805 10.195 1 98.19 213 VAL A C 1
ATOM 1731 O O . VAL A 1 213 ? 20.312 12.875 10.328 1 98.19 213 VAL A O 1
ATOM 1734 N N . GLY A 1 214 ? 19.875 15.055 9.938 1 98.31 214 GLY A N 1
ATOM 1735 C CA . GLY A 1 214 ? 21.25 15.484 10.016 1 98.31 214 GLY A CA 1
ATOM 1736 C C . GLY A 1 214 ? 21.562 16.297 11.258 1 98.31 214 GLY A C 1
ATOM 1737 O O . GLY A 1 214 ? 20.75 17.109 11.695 1 98.31 214 GLY A O 1
ATOM 1738 N N . TYR A 1 215 ? 22.75 16.031 11.852 1 98.31 215 TYR A N 1
ATOM 1739 C CA . TYR A 1 215 ? 23.234 16.734 13.031 1 98.31 215 TYR A CA 1
ATOM 1740 C C . TYR A 1 215 ? 24.625 17.297 12.797 1 98.31 215 TYR A C 1
ATOM 1742 O O . TYR A 1 215 ? 25.5 16.609 12.273 1 98.31 215 TYR A O 1
ATOM 1750 N N . ASP A 1 216 ? 24.797 18.547 13.102 1 98 216 ASP A N 1
ATOM 1751 C CA . ASP A 1 216 ? 26.141 19.109 13.242 1 98 216 ASP A CA 1
ATOM 1752 C C . ASP A 1 216 ? 26.641 18.969 14.68 1 98 216 ASP A C 1
ATOM 1754 O O . ASP A 1 216 ? 26.203 19.703 15.57 1 98 216 ASP A O 1
ATOM 1758 N N . VAL A 1 217 ? 27.578 18.031 14.891 1 98.06 217 VAL A N 1
ATOM 1759 C CA . VAL A 1 217 ? 28.016 17.734 16.25 1 98.06 217 VAL A CA 1
ATOM 1760 C C . VAL A 1 217 ? 29.453 18.188 16.453 1 98.06 217 VAL A C 1
ATOM 1762 O O . VAL A 1 217 ? 30.156 17.656 17.312 1 98.06 217 VAL A O 1
ATOM 1765 N N . THR A 1 218 ? 29.922 19.047 15.648 1 97 218 THR A N 1
ATOM 1766 C CA . THR A 1 218 ? 31.312 19.516 15.656 1 97 218 THR A CA 1
ATOM 1767 C C . THR A 1 218 ? 31.719 19.938 17.062 1 97 218 THR A C 1
ATOM 1769 O O . THR A 1 218 ? 32.812 19.562 17.531 1 97 218 THR A O 1
ATOM 1772 N N . ASP A 1 219 ? 30.875 20.594 17.766 1 96.12 219 ASP A N 1
ATOM 1773 C CA . ASP A 1 219 ? 31.203 21.172 19.062 1 96.12 219 ASP A CA 1
ATOM 1774 C C . ASP A 1 219 ? 31.172 20.109 20.156 1 96.12 219 ASP A C 1
ATOM 1776 O O . ASP A 1 219 ? 31.641 20.344 21.266 1 96.12 219 ASP A O 1
ATOM 1780 N N . HIS A 1 220 ? 30.703 18.953 19.844 1 96.69 220 HIS A N 1
ATOM 1781 C CA . HIS A 1 220 ? 30.562 17.891 20.828 1 96.69 220 HIS A CA 1
ATOM 1782 C C . HIS A 1 220 ? 31.766 16.953 20.812 1 96.69 220 HIS A C 1
ATOM 1784 O O . HIS A 1 220 ? 31.891 16.094 21.672 1 96.69 220 HIS A O 1
ATOM 1790 N N . ILE A 1 221 ? 32.625 17.141 19.859 1 96.38 221 ILE A N 1
ATOM 1791 C CA . ILE A 1 221 ? 33.688 16.188 19.641 1 96.38 221 ILE A CA 1
ATOM 1792 C C . ILE A 1 221 ? 34.875 16.531 20.547 1 96.38 221 ILE A C 1
ATOM 1794 O O . ILE A 1 221 ? 35.25 17.703 20.688 1 96.38 221 ILE A O 1
ATOM 1798 N N . SER A 1 222 ? 35.438 15.469 21.125 1 93.69 222 SER A N 1
ATOM 1799 C CA . SER A 1 222 ? 36.625 15.609 21.969 1 93.69 222 SER A CA 1
ATOM 1800 C C . SER A 1 222 ? 37.844 14.945 21.344 1 93.69 222 SER A C 1
ATOM 1802 O O . SER A 1 222 ? 37.719 14.18 20.391 1 93.69 222 SER A O 1
ATOM 1804 N N . ASP A 1 223 ? 39 15.297 21.969 1 92.06 223 ASP A N 1
ATOM 1805 C CA . ASP A 1 223 ? 40.188 14.578 21.594 1 92.06 223 ASP A CA 1
ATOM 1806 C C . ASP A 1 223 ? 40.188 13.164 22.172 1 92.06 223 ASP A C 1
ATOM 1808 O O . ASP A 1 223 ? 39.75 12.953 23.297 1 92.06 223 ASP A O 1
ATOM 1812 N N . GLY A 1 224 ? 40.625 12.305 21.484 1 92.12 224 GLY A N 1
ATOM 1813 C CA . GLY A 1 224 ? 40.656 10.93 21.953 1 92.12 224 GLY A CA 1
ATOM 1814 C C . GLY A 1 224 ? 39.375 10.164 21.641 1 92.12 224 GLY A C 1
ATOM 1815 O O . GLY A 1 224 ? 38.875 10.203 20.516 1 92.12 224 GLY A O 1
ATOM 1816 N N . GLU A 1 225 ? 38.938 9.469 22.719 1 95.38 225 GLU A N 1
ATOM 1817 C CA . GLU A 1 225 ? 37.781 8.609 22.547 1 95.38 225 GLU A CA 1
ATOM 1818 C C . GLU A 1 225 ? 36.469 9.422 22.547 1 95.38 225 GLU A C 1
ATOM 1820 O O . GLU A 1 225 ? 36.312 10.344 23.344 1 95.38 225 GLU A O 1
ATOM 1825 N N . ASN A 1 226 ? 35.625 9.195 21.609 1 97.75 226 ASN A N 1
ATOM 1826 C CA . ASN A 1 226 ? 34.25 9.711 21.531 1 97.75 226 ASN A CA 1
ATOM 1827 C C . ASN A 1 226 ? 33.219 8.578 21.5 1 97.75 226 ASN A C 1
ATOM 1829 O O . ASN A 1 226 ? 33.562 7.453 21.109 1 97.75 226 ASN A O 1
ATOM 1833 N N . VAL A 1 227 ? 32.031 8.859 22 1 98.38 227 VAL A N 1
ATOM 1834 C CA . VAL A 1 227 ? 30.984 7.84 22 1 98.38 227 VAL A CA 1
ATOM 1835 C C . VAL A 1 227 ? 29.703 8.422 21.391 1 98.38 227 VAL A C 1
ATOM 1837 O O . VAL A 1 227 ? 29.297 9.531 21.75 1 98.38 227 VAL A O 1
ATOM 1840 N N . ILE A 1 228 ? 29.109 7.703 20.484 1 98.25 228 ILE A N 1
ATOM 1841 C CA . ILE A 1 228 ? 27.781 7.996 19.984 1 98.25 228 ILE A CA 1
ATOM 1842 C C . ILE A 1 228 ? 26.766 7.047 20.625 1 98.25 228 ILE A C 1
ATOM 1844 O O . ILE A 1 228 ? 27 5.836 20.672 1 98.25 228 ILE A O 1
ATOM 1848 N N . GLY A 1 229 ? 25.75 7.582 21.219 1 98.56 229 GLY A N 1
ATOM 1849 C CA . GLY A 1 229 ? 24.656 6.805 21.781 1 98.56 229 GLY A CA 1
ATOM 1850 C C . GLY A 1 229 ? 23.297 7.148 21.188 1 98.56 229 GLY A C 1
ATOM 1851 O O . GLY A 1 229 ? 22.969 8.328 21.031 1 98.56 229 GLY A O 1
ATOM 1852 N N . ALA A 1 230 ? 22.578 6.121 20.812 1 98.62 230 ALA A N 1
ATOM 1853 C CA . ALA A 1 230 ? 21.219 6.309 20.297 1 98.62 230 ALA A CA 1
ATOM 1854 C C . ALA A 1 230 ? 20.203 5.555 21.156 1 98.62 230 ALA A C 1
ATOM 1856 O O . ALA A 1 230 ? 20.438 4.414 21.562 1 98.62 230 ALA A O 1
ATOM 1857 N N . HIS A 1 231 ? 19.172 6.184 21.578 1 98.5 231 HIS A N 1
ATOM 1858 C CA . HIS A 1 231 ? 18 5.586 22.203 1 98.5 231 HIS A CA 1
ATOM 1859 C C . HIS A 1 231 ? 16.828 5.508 21.219 1 98.5 231 HIS A C 1
ATOM 1861 O O . HIS A 1 231 ? 16.344 6.535 20.734 1 98.5 231 HIS A O 1
ATOM 1867 N N . VAL A 1 232 ? 16.391 4.266 20.844 1 97.88 232 VAL A N 1
ATOM 1868 C CA . VAL A 1 232 ? 15.398 4.066 19.797 1 97.88 232 VAL A CA 1
ATOM 1869 C C . VAL A 1 232 ? 14.078 3.607 20.406 1 97.88 232 VAL A C 1
ATOM 1871 O O . VAL A 1 232 ? 14.055 2.703 21.25 1 97.88 232 VAL A O 1
ATOM 1874 N N . GLY A 1 233 ? 12.984 4.281 20.031 1 96.69 233 GLY A N 1
ATOM 1875 C CA . GLY A 1 233 ? 11.648 3.961 20.5 1 96.69 233 GLY A CA 1
ATOM 1876 C C . GLY A 1 233 ? 10.664 3.695 19.391 1 96.69 233 GLY A C 1
ATOM 1877 O O . GLY A 1 233 ? 11.039 3.67 18.219 1 96.69 233 GLY A O 1
ATOM 1878 N N . ASN A 1 234 ? 9.398 3.5 19.672 1 94.69 234 ASN A N 1
ATOM 1879 C CA . ASN A 1 234 ? 8.445 2.848 18.781 1 94.69 234 ASN A CA 1
ATOM 1880 C C . ASN A 1 234 ? 7.75 3.857 17.875 1 94.69 234 ASN A C 1
ATOM 1882 O O . ASN A 1 234 ? 7.438 3.549 16.719 1 94.69 234 ASN A O 1
ATOM 1886 N N . GLY A 1 235 ? 7.453 5.062 18.406 1 93.06 235 GLY A N 1
ATOM 1887 C CA . GLY A 1 235 ? 6.672 6.008 17.625 1 93.06 235 GLY A CA 1
ATOM 1888 C C . GLY A 1 235 ? 5.449 5.387 16.969 1 93.06 235 GLY A C 1
ATOM 1889 O O . GLY A 1 235 ? 4.727 4.617 17.609 1 93.06 235 GLY A O 1
ATOM 1890 N N . PHE A 1 236 ? 5.125 5.734 15.742 1 92.38 236 PHE A N 1
ATOM 1891 C CA . PHE A 1 236 ? 3.99 5.199 15 1 92.38 236 PHE A CA 1
ATOM 1892 C C . PHE A 1 236 ? 4.414 4.004 14.148 1 92.38 236 PHE A C 1
ATOM 1894 O O . PHE A 1 236 ? 3.68 3.576 13.258 1 92.38 236 PHE A O 1
ATOM 1901 N N . TYR A 1 237 ? 5.598 3.449 14.289 1 92.62 237 TYR A N 1
ATOM 1902 C CA . TYR A 1 237 ? 6.18 2.439 13.414 1 92.62 237 TYR A CA 1
ATOM 1903 C C . TYR A 1 237 ? 5.77 1.037 13.852 1 92.62 237 TYR A C 1
ATOM 1905 O O . TYR A 1 237 ? 5.199 0.278 13.062 1 92.62 237 TYR A O 1
ATOM 1913 N N . ALA A 1 238 ? 6.117 0.704 15.133 1 83.62 238 ALA A N 1
ATOM 1914 C CA . ALA A 1 238 ? 5.949 -0.651 15.656 1 83.62 238 ALA A CA 1
ATOM 1915 C C . ALA A 1 238 ? 5.602 -0.632 17.141 1 83.62 238 ALA A C 1
ATOM 1917 O O . ALA A 1 238 ? 5.648 0.421 17.781 1 83.62 238 ALA A O 1
ATOM 1918 N N . GLY A 1 239 ? 5.18 -1.844 17.625 1 74.69 239 GLY A N 1
ATOM 1919 C CA . GLY A 1 239 ? 5.059 -1.989 19.062 1 74.69 239 GLY A CA 1
ATOM 1920 C C . GLY A 1 239 ? 3.711 -2.529 19.5 1 74.69 239 GLY A C 1
ATOM 1921 O O . GLY A 1 239 ? 2.811 -2.703 18.688 1 74.69 239 GLY A O 1
ATOM 1922 N N . ASP A 1 240 ? 3.752 -2.959 20.719 1 77.44 240 ASP A N 1
ATOM 1923 C CA . ASP A 1 240 ? 2.557 -3.49 21.375 1 77.44 240 ASP A CA 1
ATOM 1924 C C . ASP A 1 240 ? 1.959 -2.473 22.344 1 77.44 240 ASP A C 1
ATOM 1926 O O . ASP A 1 240 ? 2.686 -1.683 22.938 1 77.44 240 ASP A O 1
ATOM 1930 N N . GLN A 1 241 ? 0.698 -2.312 22.344 1 81.31 241 GLN A N 1
ATOM 1931 C CA . GLN A 1 241 ? 0.033 -1.377 23.234 1 81.31 241 GLN A CA 1
ATOM 1932 C C . GLN A 1 241 ? 0.056 -1.889 24.672 1 81.31 241 GLN A C 1
ATOM 1934 O O . GLN A 1 241 ? -0.241 -1.142 25.609 1 81.31 241 GLN A O 1
ATOM 1939 N N . GLY A 1 242 ? 0.544 -3.096 24.875 1 82.56 242 GLY A N 1
ATOM 1940 C CA . GLY A 1 242 ? 0.442 -3.68 26.203 1 82.56 242 GLY A CA 1
ATOM 1941 C C . GLY A 1 242 ? -0.98 -3.721 26.734 1 82.56 242 GLY A C 1
ATOM 1942 O O . GLY A 1 242 ? -1.898 -4.137 26.031 1 82.56 242 GLY A O 1
ATOM 1943 N N . ASP A 1 243 ? -1.122 -3.342 27.953 1 88.75 243 ASP A N 1
ATOM 1944 C CA . ASP A 1 243 ? -2.43 -3.309 28.594 1 88.75 243 ASP A CA 1
ATOM 1945 C C . ASP A 1 243 ? -3.037 -1.909 28.531 1 88.75 243 ASP A C 1
ATOM 1947 O O . ASP A 1 243 ? -3.945 -1.587 29.312 1 88.75 243 ASP A O 1
ATOM 1951 N N . ARG A 1 244 ? -2.543 -1.078 27.672 1 94.12 244 ARG A N 1
ATOM 1952 C CA . ARG A 1 244 ? -2.91 0.333 27.625 1 94.12 244 ARG A CA 1
ATOM 1953 C C . ARG A 1 244 ? -4.004 0.58 26.594 1 94.12 244 ARG A C 1
ATOM 1955 O O . ARG A 1 244 ? -4.203 -0.232 25.688 1 94.12 244 ARG A O 1
ATOM 1962 N N . PHE A 1 245 ? -4.742 1.655 26.75 1 91.44 245 PHE A N 1
ATOM 1963 C CA . PHE A 1 245 ? -5.664 2.137 25.734 1 91.44 245 PHE A CA 1
ATOM 1964 C C . PHE A 1 245 ? -4.91 2.521 24.469 1 91.44 245 PHE A C 1
ATOM 1966 O O . PHE A 1 245 ? -3.867 3.18 24.531 1 91.44 245 PHE A O 1
ATOM 1973 N N . PHE A 1 246 ? -5.387 2.051 23.344 1 89 246 PHE A N 1
ATOM 1974 C CA . PHE A 1 246 ? -4.789 2.316 22.047 1 89 246 PHE A CA 1
ATOM 1975 C C . PHE A 1 246 ? -5.867 2.627 21.016 1 89 246 PHE A C 1
ATOM 1977 O O . PHE A 1 246 ? -6.539 1.722 20.516 1 89 246 PHE A O 1
ATOM 1984 N N . TRP A 1 247 ? -5.938 3.838 20.594 1 86.38 247 TRP A N 1
ATOM 1985 C CA . TRP A 1 247 ? -7.059 4.344 19.812 1 86.38 247 TRP A CA 1
ATOM 1986 C C . TRP A 1 247 ? -7.16 3.615 18.469 1 86.38 247 TRP A C 1
ATOM 1988 O O . TRP A 1 247 ? -8.258 3.305 18.016 1 86.38 247 TRP A O 1
ATOM 1998 N N . PRO A 1 248 ? -6.074 3.33 17.797 1 86.12 248 PRO A N 1
ATOM 1999 C CA . PRO A 1 248 ? -6.164 2.699 16.484 1 86.12 248 PRO A CA 1
ATOM 2000 C C . PRO A 1 248 ? -6.809 1.316 16.531 1 86.12 248 PRO A C 1
ATOM 2002 O O . PRO A 1 248 ? -7.195 0.773 15.492 1 86.12 248 PRO A O 1
ATOM 2005 N N . LYS A 1 249 ? -6.957 0.729 17.688 1 84.19 249 LYS A N 1
ATOM 2006 C CA . LYS A 1 249 ? -7.562 -0.591 17.844 1 84.19 249 LYS A CA 1
ATOM 2007 C C . LYS A 1 249 ? -8.898 -0.5 18.562 1 84.19 249 LYS A C 1
ATOM 2009 O O . LYS A 1 249 ? -9.477 -1.521 18.953 1 84.19 249 LYS A O 1
ATOM 2014 N N . TYR A 1 250 ? -9.359 0.721 18.781 1 81.25 250 TYR A N 1
ATOM 2015 C CA . TYR A 1 250 ? -10.57 0.911 19.562 1 81.25 250 TYR A CA 1
ATOM 2016 C C . TYR A 1 250 ? -11.812 0.524 18.766 1 81.25 250 TYR A C 1
ATOM 2018 O O . TYR A 1 250 ? -11.969 0.951 17.609 1 81.25 250 TYR A O 1
ATOM 2026 N N . GLU A 1 251 ? -12.656 -0.343 19.234 1 76.62 251 GLU A N 1
ATOM 2027 C CA . GLU A 1 251 ? -13.914 -0.845 18.703 1 76.62 251 GLU A CA 1
ATOM 2028 C C . GLU A 1 251 ? -13.68 -1.891 17.609 1 76.62 251 GLU A C 1
ATOM 2030 O O . GLU A 1 251 ? -14.367 -2.91 17.562 1 76.62 251 GLU A O 1
ATOM 2035 N N . ASP A 1 252 ? -12.789 -1.487 16.734 1 80.38 252 ASP A N 1
ATOM 2036 C CA . ASP A 1 252 ? -12.375 -2.457 15.719 1 80.38 252 ASP A CA 1
ATOM 2037 C C . ASP A 1 252 ? -10.867 -2.412 15.492 1 80.38 252 ASP A C 1
ATOM 2039 O O . ASP A 1 252 ? -10.219 -1.406 15.789 1 80.38 252 ASP A O 1
ATOM 2043 N N . ASN A 1 253 ? -10.227 -3.406 15.219 1 82.06 253 ASN A N 1
ATOM 2044 C CA . ASN A 1 253 ? -8.773 -3.525 15.141 1 82.06 253 ASN A CA 1
ATOM 2045 C C . ASN A 1 253 ? -8.258 -3.303 13.719 1 82.06 253 ASN A C 1
ATOM 2047 O O . ASN A 1 253 ? -7.547 -4.145 13.172 1 82.06 253 ASN A O 1
ATOM 2051 N N . THR A 1 254 ? -8.531 -2.086 13.172 1 84.94 254 THR A N 1
ATOM 2052 C CA . THR A 1 254 ? -8.086 -1.738 11.828 1 84.94 254 THR A CA 1
ATOM 2053 C C . THR A 1 254 ? -6.75 -1.006 11.875 1 84.94 254 THR A C 1
ATOM 2055 O O . THR A 1 254 ? -6.453 -0.183 11.008 1 84.94 254 THR A O 1
ATOM 2058 N N . TYR A 1 255 ? -5.973 -1.262 12.93 1 87.69 255 TYR A N 1
ATOM 2059 C CA . TYR A 1 255 ? -4.633 -0.725 13.156 1 87.69 255 TYR A CA 1
ATOM 2060 C C . TYR A 1 255 ? -3.707 -1.062 11.992 1 87.69 255 TYR A C 1
ATOM 2062 O O . TYR A 1 255 ? -3.695 -2.197 11.508 1 87.69 255 TYR A O 1
ATOM 2070 N N . VAL A 1 256 ? -2.963 -0.069 11.469 1 85.25 256 VAL A N 1
ATOM 2071 C CA . VAL A 1 256 ? -1.952 -0.252 10.438 1 85.25 256 VAL A CA 1
ATOM 2072 C C . VAL A 1 256 ? -0.571 -0.379 11.078 1 85.25 256 VAL A C 1
ATOM 2074 O O . VAL A 1 256 ? -0.013 0.606 11.562 1 85.25 256 VAL A O 1
ATOM 2077 N N . ARG A 1 257 ? 0.027 -1.54 11.039 1 86 257 ARG A N 1
ATOM 2078 C CA . ARG A 1 257 ? 1.37 -1.773 11.555 1 86 257 ARG A CA 1
ATOM 2079 C C . ARG A 1 257 ? 2.416 -1.63 10.453 1 86 257 ARG A C 1
ATOM 2081 O O . ARG A 1 257 ? 2.328 -2.291 9.422 1 86 257 ARG A O 1
ATOM 2088 N N . TYR A 1 258 ? 3.418 -0.806 10.672 1 89.06 258 TYR A N 1
ATOM 2089 C CA . TYR A 1 258 ? 4.395 -0.532 9.625 1 89.06 258 TYR A CA 1
ATOM 2090 C C . TYR A 1 258 ? 5.602 -1.457 9.75 1 89.06 258 TYR A C 1
ATOM 2092 O O . TYR A 1 258 ? 6.32 -1.687 8.773 1 89.06 258 TYR A O 1
ATOM 2100 N N . GLY A 1 259 ? 5.844 -1.938 10.922 1 89.19 259 GLY A N 1
ATOM 2101 C CA . GLY A 1 259 ? 7.012 -2.787 11.102 1 89.19 259 GLY A CA 1
ATOM 2102 C C . GLY A 1 259 ? 6.938 -3.65 12.344 1 89.19 259 GLY A C 1
ATOM 2103 O O . GLY A 1 259 ? 6.008 -3.514 13.141 1 89.19 259 GLY A O 1
ATOM 2104 N N . ASN A 1 260 ? 8 -4.574 12.484 1 89.12 260 ASN A N 1
ATOM 2105 C CA . ASN A 1 260 ? 8.008 -5.547 13.57 1 89.12 260 ASN A CA 1
ATOM 2106 C C . ASN A 1 260 ? 9.305 -5.473 14.375 1 89.12 260 ASN A C 1
ATOM 2108 O O . ASN A 1 260 ? 9.445 -6.145 15.398 1 89.12 260 ASN A O 1
ATOM 2112 N N . GLU A 1 261 ? 10.266 -4.688 13.898 1 91.62 261 GLU A N 1
ATOM 2113 C CA . GLU A 1 261 ? 11.562 -4.539 14.547 1 91.62 261 GLU A CA 1
ATOM 2114 C C . GLU A 1 261 ? 12.039 -3.09 14.5 1 91.62 261 GLU A C 1
ATOM 2116 O O . GLU A 1 261 ? 11.953 -2.438 13.461 1 91.62 261 GLU A O 1
ATOM 2121 N N . LEU A 1 262 ? 12.531 -2.684 15.641 1 94.75 262 LEU A N 1
ATOM 2122 C CA . LEU A 1 262 ? 13.125 -1.353 15.656 1 94.75 262 LEU A CA 1
ATOM 2123 C C . LEU A 1 262 ? 14.523 -1.38 15.047 1 94.75 262 LEU A C 1
ATOM 2125 O O . LEU A 1 262 ? 15.305 -2.303 15.297 1 94.75 262 LEU A O 1
ATOM 2129 N N . CYS A 1 263 ? 14.805 -0.398 14.211 1 94.5 263 CYS A N 1
ATOM 2130 C CA . CYS A 1 263 ? 16.078 -0.295 13.508 1 94.5 263 CYS A CA 1
ATOM 2131 C C . CYS A 1 263 ? 16.672 1.098 13.656 1 94.5 263 CYS A C 1
ATOM 2133 O O . CYS A 1 263 ? 15.945 2.08 13.797 1 94.5 263 CYS A O 1
ATOM 2135 N N . PHE A 1 264 ? 18.047 1.081 13.656 1 97.75 264 PHE A N 1
ATOM 2136 C CA . PHE A 1 264 ? 18.812 2.324 13.719 1 97.75 264 PHE A CA 1
ATOM 2137 C C . PHE A 1 264 ? 19.953 2.309 12.711 1 97.75 264 PHE A C 1
ATOM 2139 O O . PHE A 1 264 ? 20.531 1.256 12.43 1 97.75 264 PHE A O 1
ATOM 2146 N N . PHE A 1 265 ? 20.203 3.455 12.078 1 98 265 PHE A N 1
ATOM 2147 C CA . PHE A 1 265 ? 21.469 3.584 11.367 1 98 265 PHE A CA 1
ATOM 2148 C C . PHE A 1 265 ? 22.078 4.965 11.594 1 98 265 PHE A C 1
ATOM 2150 O O . PHE A 1 265 ? 21.375 5.898 11.984 1 98 265 PHE A O 1
ATOM 2157 N N . ALA A 1 266 ? 23.375 5.047 11.391 1 98.5 266 ALA A N 1
ATOM 2158 C CA . ALA A 1 266 ? 24.078 6.324 11.414 1 98.5 266 ALA A CA 1
ATOM 2159 C C . ALA A 1 266 ? 25.297 6.293 10.492 1 98.5 266 ALA A C 1
ATOM 2161 O O . ALA A 1 266 ? 25.969 5.266 10.383 1 98.5 266 ALA A O 1
ATOM 2162 N N . GLU A 1 267 ? 25.5 7.34 9.852 1 98.38 267 GLU A N 1
ATOM 2163 C CA . GLU A 1 267 ? 26.766 7.668 9.195 1 98.38 267 GLU A CA 1
ATOM 2164 C C . GLU A 1 267 ? 27.406 8.914 9.812 1 98.38 267 GLU A C 1
ATOM 2166 O O . GLU A 1 267 ? 26.781 9.977 9.852 1 98.38 267 GLU A O 1
ATOM 2171 N N . ILE A 1 268 ? 28.594 8.758 10.312 1 98.25 268 ILE A N 1
ATOM 2172 C CA . ILE A 1 268 ? 29.344 9.859 10.891 1 98.25 268 ILE A CA 1
ATOM 2173 C C . ILE A 1 268 ? 30.391 10.352 9.891 1 98.25 268 ILE A C 1
ATOM 2175 O O . ILE A 1 268 ? 31.328 9.625 9.562 1 98.25 268 ILE A O 1
ATOM 2179 N N . HIS A 1 269 ? 30.203 11.555 9.453 1 98 269 HIS A N 1
ATOM 2180 C CA . HIS A 1 269 ? 31.094 12.156 8.461 1 98 269 HIS A CA 1
ATOM 2181 C C . HIS A 1 269 ? 32.031 13.172 9.109 1 98 269 HIS A C 1
ATOM 2183 O O . HIS A 1 269 ? 31.594 14.242 9.539 1 98 269 HIS A O 1
ATOM 2189 N N . ALA A 1 270 ? 33.281 12.898 9.156 1 97.38 270 ALA A N 1
ATOM 2190 C CA . ALA A 1 270 ? 34.312 13.789 9.695 1 97.38 270 ALA A CA 1
ATOM 2191 C C . ALA A 1 270 ? 35.125 14.445 8.578 1 97.38 270 ALA A C 1
ATOM 2193 O O . ALA A 1 270 ? 35.75 13.758 7.77 1 97.38 270 ALA A O 1
ATOM 2194 N N . HIS A 1 271 ? 35.031 15.734 8.586 1 95.62 271 HIS A N 1
ATOM 2195 C CA . HIS A 1 271 ? 35.812 16.516 7.629 1 95.62 271 HIS A CA 1
ATOM 2196 C C . HIS A 1 271 ? 37.031 17.156 8.289 1 95.62 271 HIS A C 1
ATOM 2198 O O . HIS A 1 271 ? 36.906 17.719 9.375 1 95.62 271 HIS A O 1
ATOM 2204 N N . TYR A 1 272 ? 38.156 17.031 7.605 1 93.12 272 TYR A N 1
ATOM 2205 C CA . TYR A 1 272 ? 39.406 17.547 8.156 1 93.12 272 TYR A CA 1
ATOM 2206 C C . TYR A 1 272 ? 39.812 18.812 7.43 1 93.12 272 TYR A C 1
ATOM 2208 O O . TYR A 1 272 ? 39.375 19.094 6.316 1 93.12 272 TYR A O 1
ATOM 2216 N N . ALA A 1 273 ? 40.688 19.516 8.016 1 89.38 273 ALA A N 1
ATOM 2217 C CA . ALA A 1 273 ? 41.125 20.812 7.5 1 89.38 273 ALA A CA 1
ATOM 2218 C C . ALA A 1 273 ? 41.844 20.656 6.164 1 89.38 273 ALA A C 1
ATOM 2220 O O . ALA A 1 273 ? 41.844 21.578 5.344 1 89.38 273 ALA A O 1
ATOM 2221 N N . ASP A 1 274 ? 42.438 19.5 5.922 1 87.56 274 ASP A N 1
ATOM 2222 C CA . ASP A 1 274 ? 43.219 19.297 4.699 1 87.56 274 ASP A CA 1
ATOM 2223 C C . ASP A 1 274 ? 42.312 18.828 3.557 1 87.56 274 ASP A C 1
ATOM 2225 O O . ASP A 1 274 ? 42.812 18.5 2.471 1 87.56 274 ASP A O 1
ATOM 2229 N N . GLY A 1 275 ? 41.031 18.719 3.865 1 88.19 275 GLY A N 1
ATOM 2230 C CA . GLY A 1 275 ? 40.094 18.359 2.811 1 88.19 275 GLY A CA 1
ATOM 2231 C C . GLY A 1 275 ? 39.719 16.875 2.803 1 88.19 275 GLY A C 1
ATOM 2232 O O . GLY A 1 275 ? 38.812 16.453 2.105 1 88.19 275 GLY A O 1
ATOM 2233 N N . THR A 1 276 ? 40.5 16.156 3.586 1 90.62 276 THR A N 1
ATOM 2234 C CA . THR A 1 276 ? 40.156 14.734 3.652 1 90.62 276 THR A CA 1
ATOM 2235 C C . THR A 1 276 ? 38.875 14.516 4.434 1 90.62 276 THR A C 1
ATOM 2237 O O . THR A 1 276 ? 38.438 15.398 5.176 1 90.62 276 THR A O 1
ATOM 2240 N N . HIS A 1 277 ? 38.25 13.352 4.078 1 92.81 277 HIS A N 1
ATOM 2241 C CA . HIS A 1 277 ? 36.938 13.008 4.59 1 92.81 277 HIS A CA 1
ATOM 2242 C C . HIS A 1 277 ? 36.875 11.555 5.047 1 92.81 277 HIS A C 1
ATOM 2244 O O . HIS A 1 277 ? 37.406 10.664 4.367 1 92.81 277 HIS A O 1
ATOM 2250 N N . GLU A 1 278 ? 36.438 11.352 6.316 1 94.5 278 GLU A N 1
ATOM 2251 C CA . GLU A 1 278 ? 36.281 10.008 6.867 1 94.5 278 GLU A CA 1
ATOM 2252 C C . GLU A 1 278 ? 34.812 9.742 7.211 1 94.5 278 GLU A C 1
ATOM 2254 O O . GLU A 1 278 ? 34.125 10.625 7.715 1 94.5 278 GLU A O 1
ATOM 2259 N N . CYS A 1 279 ? 34.281 8.516 6.852 1 96.31 279 CYS A N 1
ATOM 2260 C CA . CYS A 1 279 ? 32.938 8.109 7.16 1 96.31 279 CYS A CA 1
ATOM 2261 C C . CYS A 1 279 ? 32.906 6.883 8.062 1 96.31 279 CYS A C 1
ATOM 2263 O O . CYS A 1 279 ? 33.375 5.816 7.668 1 96.31 279 CYS A O 1
ATOM 2265 N N . ILE A 1 280 ? 32.469 7.012 9.273 1 96.94 280 ILE A N 1
ATOM 2266 C CA . ILE A 1 280 ? 32.219 5.898 10.188 1 96.94 280 ILE A CA 1
ATOM 2267 C C . ILE A 1 280 ? 30.75 5.504 10.141 1 96.94 280 ILE A C 1
ATOM 2269 O O . ILE A 1 280 ? 29.875 6.359 10.242 1 96.94 280 ILE A O 1
ATOM 2273 N N . THR A 1 281 ? 30.422 4.203 10.023 1 97.31 281 THR A N 1
ATOM 2274 C CA . THR A 1 281 ? 29.047 3.777 9.758 1 97.31 281 THR A CA 1
ATOM 2275 C C . THR A 1 281 ? 28.562 2.83 10.852 1 97.31 281 THR A C 1
ATOM 2277 O O . THR A 1 281 ? 29.359 2.256 11.594 1 97.31 281 THR A O 1
ATOM 2280 N N . SER A 1 282 ? 27.234 2.746 11.008 1 97.5 282 SER A N 1
ATOM 2281 C CA . SER A 1 282 ? 26.641 1.685 11.812 1 97.5 282 SER A CA 1
ATOM 2282 C C . SER A 1 282 ? 26.859 0.316 11.18 1 97.5 282 SER A C 1
ATOM 2284 O O . SER A 1 282 ? 26.781 0.171 9.961 1 97.5 282 SER A O 1
ATOM 2286 N N . ASP A 1 283 ? 27.188 -0.609 11.977 1 94.62 283 ASP A N 1
ATOM 2287 C CA . ASP A 1 283 ? 27.469 -1.994 11.602 1 94.62 283 ASP A CA 1
ATOM 2288 C C . ASP A 1 283 ? 27.406 -2.912 12.82 1 94.62 283 ASP A C 1
ATOM 2290 O O . ASP A 1 283 ? 27.078 -2.473 13.922 1 94.62 283 ASP A O 1
ATOM 2294 N N . PRO A 1 284 ? 27.688 -4.137 12.641 1 92.94 284 PRO A N 1
ATOM 2295 C CA . PRO A 1 284 ? 27.531 -5.082 13.75 1 92.94 284 PRO A CA 1
ATOM 2296 C C . PRO A 1 284 ? 28.562 -4.875 14.859 1 92.94 284 PRO A C 1
ATOM 2298 O O . PRO A 1 284 ? 28.484 -5.527 15.898 1 92.94 284 PRO A O 1
ATOM 2301 N N . THR A 1 285 ? 29.531 -4.016 14.711 1 95.75 285 THR A N 1
ATOM 2302 C CA . THR A 1 285 ? 30.5 -3.74 15.758 1 95.75 285 THR A CA 1
ATOM 2303 C C . THR A 1 285 ? 29.906 -2.822 16.828 1 95.75 285 THR A C 1
ATOM 2305 O O . THR A 1 285 ? 30.484 -2.639 17.891 1 95.75 285 THR A O 1
ATOM 2308 N N . TRP A 1 286 ? 28.797 -2.234 16.562 1 98.12 286 TRP A N 1
ATOM 2309 C CA . TRP A 1 286 ? 28.062 -1.478 17.578 1 98.12 286 TRP A CA 1
ATOM 2310 C C . TRP A 1 286 ? 27.5 -2.404 18.641 1 98.12 286 TRP A C 1
ATOM 2312 O O . TRP A 1 286 ? 27.406 -3.615 18.438 1 98.12 286 TRP A O 1
ATOM 2322 N N . LYS A 1 287 ? 27.203 -1.793 19.828 1 98.38 287 LYS A N 1
ATOM 2323 C CA . LYS A 1 287 ? 26.641 -2.562 20.938 1 98.38 287 LYS A CA 1
ATOM 2324 C C . LYS A 1 287 ? 25.203 -2.145 21.219 1 98.38 287 LYS A C 1
ATOM 2326 O O . LYS A 1 287 ? 24.828 -0.995 20.969 1 98.38 287 LYS A O 1
ATOM 2331 N N . VAL A 1 288 ? 24.375 -3.111 21.672 1 98.5 288 VAL A N 1
ATOM 2332 C CA . VAL A 1 288 ? 22.953 -2.848 21.891 1 98.5 288 VAL A CA 1
ATOM 2333 C C . VAL A 1 288 ? 22.531 -3.436 23.234 1 98.5 288 VAL A C 1
ATOM 2335 O O . VAL A 1 288 ? 23.094 -4.434 23.688 1 98.5 288 VAL A O 1
ATOM 2338 N N . ARG A 1 289 ? 21.625 -2.799 23.859 1 98.19 289 ARG A N 1
ATOM 2339 C CA . ARG A 1 289 ? 21.016 -3.236 25.109 1 98.19 289 ARG A CA 1
ATOM 2340 C C . ARG A 1 289 ? 19.547 -2.824 25.188 1 98.19 289 ARG A C 1
ATOM 2342 O O . ARG A 1 289 ? 19.156 -1.805 24.609 1 98.19 289 ARG A O 1
ATOM 2349 N N . LYS A 1 290 ? 18.766 -3.639 25.875 1 97.62 290 LYS A N 1
ATOM 2350 C CA . LYS A 1 290 ? 17.375 -3.258 26.125 1 97.62 290 LYS A CA 1
ATOM 2351 C C . LYS A 1 290 ? 17.297 -1.961 26.922 1 97.62 290 LYS A C 1
ATOM 2353 O O . LYS A 1 290 ? 18.109 -1.725 27.812 1 97.62 290 LYS A O 1
ATOM 2358 N N . SER A 1 291 ? 16.344 -1.197 26.625 1 97.88 291 SER A N 1
ATOM 2359 C CA . SER A 1 291 ? 16.156 0.091 27.281 1 97.88 291 SER A CA 1
ATOM 2360 C C . SER A 1 291 ? 15.539 -0.083 28.672 1 97.88 291 SER A C 1
ATOM 2362 O O . SER A 1 291 ? 14.844 -1.071 28.922 1 97.88 291 SER A O 1
ATOM 2364 N N . ALA A 1 292 ? 15.781 0.911 29.5 1 97.81 292 ALA A N 1
ATOM 2365 C CA . ALA A 1 292 ? 15.07 1.027 30.781 1 97.81 292 ALA A CA 1
ATOM 2366 C C . ALA A 1 292 ? 13.594 1.359 30.562 1 97.81 292 ALA A C 1
ATOM 2368 O O . ALA A 1 292 ? 12.766 1.15 31.438 1 97.81 292 ALA A O 1
ATOM 2369 N N . THR A 1 293 ? 13.273 1.936 29.422 1 97 293 THR A N 1
ATOM 2370 C CA . THR A 1 293 ? 11.891 2.129 28.984 1 97 293 THR A CA 1
ATOM 2371 C C . THR A 1 293 ? 11.383 0.898 28.25 1 97 293 THR A C 1
ATOM 2373 O O . THR A 1 293 ? 11.75 0.667 27.094 1 97 293 THR A O 1
ATOM 2376 N N . THR A 1 294 ? 10.469 0.158 28.875 1 95.5 294 THR A N 1
ATOM 2377 C CA . THR A 1 294 ? 10.047 -1.128 28.312 1 95.5 294 THR A CA 1
ATOM 2378 C C . THR A 1 294 ? 8.789 -0.974 27.484 1 95.5 294 THR A C 1
ATOM 2380 O O . THR A 1 294 ? 8.461 -1.85 26.672 1 95.5 294 THR A O 1
ATOM 2383 N N . LEU A 1 295 ? 8.023 0.036 27.688 1 94.69 295 LEU A N 1
ATOM 2384 C CA . LEU A 1 295 ? 6.871 0.428 26.875 1 94.69 295 LEU A CA 1
ATOM 2385 C C . LEU A 1 295 ? 6.965 1.895 26.469 1 94.69 295 LEU A C 1
ATOM 2387 O O . LEU A 1 295 ? 7.18 2.766 27.312 1 94.69 295 LEU A O 1
ATOM 2391 N N . ALA A 1 296 ? 6.949 2.111 25.25 1 92.75 296 ALA A N 1
ATOM 2392 C CA . ALA A 1 296 ? 6.984 3.475 24.734 1 92.75 296 ALA A CA 1
ATOM 2393 C C . ALA A 1 296 ? 5.875 3.695 23.703 1 92.75 296 ALA A C 1
ATOM 2395 O O . ALA A 1 296 ? 6.141 3.779 22.5 1 92.75 296 ALA A O 1
ATOM 2396 N N . ASN A 1 297 ? 4.664 3.84 24.188 1 90.81 297 ASN A N 1
ATOM 2397 C CA . ASN A 1 297 ? 3.488 4.113 23.375 1 90.81 297 ASN A CA 1
ATOM 2398 C C . ASN A 1 297 ? 3.279 5.613 23.188 1 90.81 297 ASN A C 1
ATOM 2400 O O . ASN A 1 297 ? 3.166 6.359 24.156 1 90.81 297 ASN A O 1
ATOM 2404 N N . ILE A 1 298 ? 3.23 6.086 21.938 1 90.94 298 ILE A N 1
ATOM 2405 C CA . ILE A 1 298 ? 3.189 7.504 21.578 1 90.94 298 ILE A CA 1
ATOM 2406 C C . ILE A 1 298 ? 1.938 8.148 22.172 1 90.94 298 ILE A C 1
ATOM 2408 O O . ILE A 1 298 ? 1.86 9.367 22.297 1 90.94 298 ILE A O 1
ATOM 2412 N N . TYR A 1 299 ? 0.91 7.352 22.656 1 90.06 299 TYR A N 1
ATOM 2413 C CA . TYR A 1 299 ? -0.336 7.832 23.234 1 90.06 299 TYR A CA 1
ATOM 2414 C C . TYR A 1 299 ? -0.199 7.984 24.75 1 90.06 299 TYR A C 1
ATOM 2416 O O . TYR A 1 299 ? -1.046 7.508 25.516 1 90.06 299 TYR A O 1
ATOM 2424 N N . ALA A 1 300 ? 0.89 8.516 25.109 1 91.94 300 ALA A N 1
ATOM 2425 C CA . ALA A 1 300 ? 1.188 8.922 26.484 1 91.94 300 ALA A CA 1
ATOM 2426 C C . ALA A 1 300 ? 1.166 7.73 27.438 1 91.94 300 ALA A C 1
ATOM 2428 O O . ALA A 1 300 ? 0.583 7.801 28.516 1 91.94 300 ALA A O 1
ATOM 2429 N N . SER A 1 301 ? 1.691 6.684 27.047 1 94.5 301 SER A N 1
ATOM 2430 C CA . SER A 1 301 ? 1.852 5.488 27.875 1 94.5 301 SER A CA 1
ATOM 2431 C C . SER A 1 301 ? 3.283 4.969 27.828 1 94.5 301 SER A C 1
ATOM 2433 O O . SER A 1 301 ? 3.77 4.578 26.766 1 94.5 301 SER A O 1
ATOM 2435 N N . GLU A 1 302 ? 3.93 5.027 28.938 1 95.75 302 GLU A N 1
ATOM 2436 C CA . GLU A 1 302 ? 5.312 4.574 29.047 1 95.75 302 GLU A CA 1
ATOM 2437 C C . GLU A 1 302 ? 5.559 3.855 30.375 1 95.75 302 GLU A C 1
ATOM 2439 O O . GLU A 1 302 ? 4.938 4.184 31.391 1 95.75 302 GLU A O 1
ATOM 2444 N N . ASP A 1 303 ? 6.359 2.824 30.328 1 97.38 303 ASP A N 1
ATOM 2445 C CA . ASP A 1 303 ? 6.926 2.191 31.516 1 97.38 303 ASP A CA 1
ATOM 2446 C C . ASP A 1 303 ? 8.438 2.395 31.578 1 97.38 303 ASP A C 1
ATOM 2448 O O . ASP A 1 303 ? 9.164 1.998 30.672 1 97.38 303 ASP A O 1
ATOM 2452 N N . HIS A 1 304 ? 8.859 3.029 32.594 1 97.69 304 HIS A N 1
ATOM 2453 C CA . HIS A 1 304 ? 10.281 3.287 32.781 1 97.69 304 HIS A CA 1
ATOM 2454 C C . HIS A 1 304 ? 10.773 2.768 34.125 1 97.69 304 HIS A C 1
ATOM 2456 O O . HIS A 1 304 ? 10.234 3.143 35.188 1 97.69 304 HIS A O 1
ATOM 2462 N N . ASP A 1 305 ? 11.789 1.914 34.156 1 98.19 305 ASP A N 1
ATOM 2463 C CA . ASP A 1 305 ? 12.453 1.418 35.344 1 98.19 305 ASP A CA 1
ATOM 2464 C C . ASP A 1 305 ? 13.875 1.963 35.469 1 98.19 305 ASP A C 1
ATOM 2466 O O . ASP A 1 305 ? 14.805 1.41 34.875 1 98.19 305 ASP A O 1
ATOM 2470 N N . ARG A 1 306 ? 14.039 2.885 36.312 1 97.31 306 ARG A N 1
ATOM 2471 C CA . ARG A 1 306 ? 15.312 3.592 36.438 1 97.31 306 ARG A CA 1
ATOM 2472 C C . ARG A 1 306 ? 16.406 2.674 36.969 1 97.31 306 ARG A C 1
ATOM 2474 O O . ARG A 1 306 ? 17.594 2.945 36.781 1 97.31 306 ARG A O 1
ATOM 2481 N N . ARG A 1 307 ? 16.172 1.568 37.656 1 95.81 307 ARG A N 1
ATOM 2482 C CA . ARG A 1 307 ? 17.141 0.607 38.156 1 95.81 307 ARG A CA 1
ATOM 2483 C C . ARG A 1 307 ? 17.922 -0.022 37.031 1 95.81 307 ARG A C 1
ATOM 2485 O O . ARG A 1 307 ? 19.078 -0.434 37.188 1 95.81 307 ARG A O 1
ATOM 2492 N N . GLU A 1 308 ? 17.219 0.019 35.812 1 96.94 308 GLU A N 1
ATOM 2493 C CA . GLU A 1 308 ? 17.797 -0.637 34.625 1 96.94 308 GLU A CA 1
ATOM 2494 C C . GLU A 1 308 ? 18.531 0.366 33.75 1 96.94 308 GLU A C 1
ATOM 2496 O O . GLU A 1 308 ? 19.109 -0.008 32.719 1 96.94 308 GLU A O 1
ATOM 2501 N N . TYR A 1 309 ? 18.562 1.615 34.094 1 96.81 309 TYR A N 1
ATOM 2502 C CA . TYR A 1 309 ? 19.203 2.639 33.281 1 96.81 309 TYR A CA 1
ATOM 2503 C C . TYR A 1 309 ? 20.719 2.598 33.469 1 96.81 309 TYR A C 1
ATOM 2505 O O . TYR A 1 309 ? 21.219 2.779 34.562 1 96.81 309 TYR A O 1
ATOM 2513 N N . PRO A 1 310 ? 21.422 2.436 32.406 1 96.75 310 PRO A N 1
ATOM 2514 C CA . PRO A 1 310 ? 22.875 2.391 32.5 1 96.75 310 PRO A CA 1
ATOM 2515 C C . PRO A 1 310 ? 23.516 3.779 32.469 1 96.75 310 PRO A C 1
ATOM 2517 O O . PRO A 1 310 ? 23.969 4.25 31.438 1 96.75 310 PRO A O 1
ATOM 2520 N N . VAL A 1 311 ? 23.688 4.277 33.562 1 94.25 311 VAL A N 1
ATOM 2521 C CA . VAL A 1 311 ? 24.172 5.645 33.719 1 94.25 311 VAL A CA 1
ATOM 2522 C C . VAL A 1 311 ? 25.516 5.789 33.031 1 94.25 311 VAL A C 1
ATOM 2524 O O . VAL A 1 311 ? 26.422 4.977 33.25 1 94.25 311 VAL A O 1
ATOM 2527 N N . GLY A 1 312 ? 25.609 6.77 32.125 1 96.62 312 GLY A N 1
ATOM 2528 C CA . GLY A 1 312 ? 26.844 7.086 31.438 1 96.62 312 GLY A CA 1
ATOM 2529 C C . GLY A 1 312 ? 27.094 6.234 30.203 1 96.62 312 GLY A C 1
ATOM 2530 O O . GLY A 1 312 ? 28.188 6.266 29.625 1 96.62 312 GLY A O 1
ATOM 2531 N N . TRP A 1 313 ? 26.172 5.484 29.781 1 97.94 313 TRP A N 1
ATOM 2532 C CA . TRP A 1 313 ? 26.328 4.535 28.688 1 97.94 313 TRP A CA 1
ATOM 2533 C C . TRP A 1 313 ? 26.734 5.25 27.391 1 97.94 313 TRP A C 1
ATOM 2535 O O . TRP A 1 313 ? 27.328 4.645 26.5 1 97.94 313 TRP A O 1
ATOM 2545 N N . ASP A 1 314 ? 26.453 6.543 27.25 1 97.88 314 ASP A N 1
ATOM 2546 C CA . ASP A 1 314 ? 26.734 7.316 26.047 1 97.88 314 ASP A CA 1
ATOM 2547 C C . ASP A 1 314 ? 27.969 8.195 26.219 1 97.88 314 ASP A C 1
ATOM 2549 O O . ASP A 1 314 ? 28.141 9.18 25.5 1 97.88 314 ASP A O 1
ATOM 2553 N N . THR A 1 315 ? 28.75 7.875 27.203 1 97.75 315 THR A N 1
ATOM 2554 C CA . THR A 1 315 ? 29.984 8.609 27.453 1 97.75 315 THR A CA 1
ATOM 2555 C C . THR A 1 315 ? 31.188 7.688 27.328 1 97.75 315 THR A C 1
ATOM 2557 O O . THR A 1 315 ? 31.062 6.465 27.422 1 97.75 315 THR A O 1
ATOM 2560 N N . PRO A 1 316 ? 32.406 8.312 27.062 1 97.06 316 PRO A N 1
ATOM 2561 C CA . PRO A 1 316 ? 33.625 7.516 27.047 1 97.06 316 PRO A CA 1
ATOM 2562 C C . PRO A 1 316 ? 33.906 6.855 28.391 1 97.06 316 PRO A C 1
ATOM 2564 O O . PRO A 1 316 ? 33.594 7.414 29.438 1 97.06 316 PRO A O 1
ATOM 2567 N N . GLY A 1 317 ? 34.594 5.773 28.391 1 95.81 317 GLY A N 1
ATOM 2568 C CA . GLY A 1 317 ? 35.031 5.098 29.609 1 95.81 317 GLY A CA 1
ATOM 2569 C C . GLY A 1 317 ? 33.969 4.152 30.172 1 95.81 317 GLY A C 1
ATOM 2570 O O . GLY A 1 317 ? 34.219 3.455 31.156 1 95.81 317 GLY A O 1
ATOM 2571 N N . PHE A 1 318 ? 32.812 4.086 29.641 1 97.5 318 PHE A N 1
ATOM 2572 C CA . PHE A 1 318 ? 31.734 3.197 30.094 1 97.5 318 PHE A CA 1
ATOM 2573 C C . PHE A 1 318 ? 32.062 1.744 29.781 1 97.5 318 PHE A C 1
ATOM 2575 O O . PHE A 1 318 ? 32.562 1.429 28.703 1 97.5 318 PHE A O 1
ATOM 2582 N N . ASP A 1 319 ? 31.828 0.809 30.672 1 97.19 319 ASP A N 1
ATOM 2583 C CA . ASP A 1 319 ? 32.031 -0.621 30.469 1 97.19 319 ASP A CA 1
ATOM 2584 C C . ASP A 1 319 ? 30.812 -1.285 29.859 1 97.19 319 ASP A C 1
ATOM 2586 O O . ASP A 1 319 ? 29.828 -1.539 30.562 1 97.19 319 ASP A O 1
ATOM 2590 N N . ASP A 1 320 ? 30.938 -1.622 28.625 1 97.38 320 ASP A N 1
ATOM 2591 C CA . ASP A 1 320 ? 29.797 -2.232 27.938 1 97.38 320 ASP A CA 1
ATOM 2592 C C . ASP A 1 320 ? 30.047 -3.723 27.703 1 97.38 320 ASP A C 1
ATOM 2594 O O . ASP A 1 320 ? 29.562 -4.289 26.719 1 97.38 320 ASP A O 1
ATOM 2598 N N . ALA A 1 321 ? 30.719 -4.387 28.531 1 95.69 321 ALA A N 1
ATOM 2599 C CA . ALA A 1 321 ? 31.062 -5.797 28.359 1 95.69 321 ALA A CA 1
ATOM 2600 C C . ALA A 1 321 ? 29.812 -6.676 28.375 1 95.69 321 ALA A C 1
ATOM 2602 O O . ALA A 1 321 ? 29.781 -7.715 27.719 1 95.69 321 ALA A O 1
ATOM 2603 N N . ASP A 1 322 ? 28.844 -6.262 29.062 1 95.62 322 ASP A N 1
ATOM 2604 C CA . ASP A 1 322 ? 27.641 -7.062 29.188 1 95.62 322 ASP A CA 1
ATOM 2605 C C . ASP A 1 322 ? 26.656 -6.758 28.062 1 95.62 322 ASP A C 1
ATOM 2607 O O . ASP A 1 322 ? 25.578 -7.359 27.984 1 95.62 322 ASP A O 1
ATOM 2611 N N . TRP A 1 323 ? 26.984 -5.82 27.234 1 98 323 TRP A N 1
ATOM 2612 C CA . TRP A 1 323 ? 26.125 -5.484 26.094 1 98 323 TRP A CA 1
ATOM 2613 C C . TRP A 1 323 ? 26.359 -6.457 24.953 1 98 323 TRP A C 1
ATOM 2615 O O . TRP A 1 323 ? 27.422 -7.059 24.828 1 98 323 TRP A O 1
ATOM 2625 N N . GLN A 1 324 ? 25.328 -6.688 24.125 1 97.62 324 GLN A N 1
ATOM 2626 C CA . GLN A 1 324 ? 25.422 -7.574 22.969 1 97.62 324 GLN A CA 1
ATOM 2627 C C . GLN A 1 324 ? 25.844 -6.809 21.719 1 97.62 324 GLN A C 1
ATOM 2629 O O . GLN A 1 324 ? 25.594 -5.605 21.609 1 97.62 324 GLN A O 1
ATOM 2634 N N . PRO A 1 325 ? 26.516 -7.488 20.781 1 97 325 PRO A N 1
ATOM 2635 C CA . PRO A 1 325 ? 26.688 -6.855 19.469 1 97 325 PRO A CA 1
ATOM 2636 C C . PRO A 1 325 ? 25.375 -6.57 18.766 1 97 325 PRO A C 1
ATOM 2638 O O . PRO A 1 325 ? 24.438 -7.375 18.844 1 97 325 PRO A O 1
ATOM 2641 N N . ALA A 1 326 ? 25.312 -5.477 18.156 1 96.5 326 ALA A N 1
ATOM 2642 C CA . ALA A 1 326 ? 24.094 -5.152 17.406 1 96.5 326 ALA A CA 1
ATOM 2643 C C . ALA A 1 326 ? 23.891 -6.125 16.25 1 96.5 326 ALA A C 1
ATOM 2645 O O . ALA A 1 326 ? 24.844 -6.535 15.594 1 96.5 326 ALA A O 1
ATOM 2646 N N . LYS A 1 327 ? 22.672 -6.516 16 1 93.19 327 LYS A N 1
ATOM 2647 C CA . LYS A 1 327 ? 22.297 -7.387 14.891 1 93.19 327 LYS A CA 1
ATOM 2648 C C . LYS A 1 327 ? 22.078 -6.582 13.609 1 93.19 327 LYS A C 1
ATOM 2650 O O . LYS A 1 327 ? 21.359 -5.586 13.617 1 93.19 327 LYS A O 1
ATOM 2655 N N . PRO A 1 328 ? 22.734 -6.945 12.523 1 92.12 328 PRO A N 1
ATOM 2656 C CA . PRO A 1 328 ? 22.359 -6.332 11.25 1 92.12 328 PRO A CA 1
ATOM 2657 C C . PRO A 1 328 ? 20.953 -6.734 10.789 1 92.12 328 PRO A C 1
ATOM 2659 O O . PRO A 1 328 ? 20.562 -7.895 10.953 1 92.12 328 PRO A O 1
ATOM 2662 N N . LEU A 1 329 ? 20.219 -5.848 10.258 1 90.19 329 LEU A N 1
ATOM 2663 C CA . LEU A 1 329 ? 18.828 -6.086 9.891 1 90.19 329 LEU A CA 1
ATOM 2664 C C . LEU A 1 329 ? 18.562 -5.637 8.461 1 90.19 329 LEU A C 1
ATOM 2666 O O . LEU A 1 329 ? 19.312 -4.832 7.906 1 90.19 329 LEU A O 1
ATOM 2670 N N . THR A 1 330 ? 17.516 -6.117 7.805 1 84.44 330 THR A N 1
ATOM 2671 C CA . THR A 1 330 ? 17.109 -5.715 6.465 1 84.44 330 THR A CA 1
ATOM 2672 C C . THR A 1 330 ? 16.578 -4.285 6.465 1 84.44 330 THR A C 1
ATOM 2674 O O . THR A 1 330 ? 16.859 -3.508 5.551 1 84.44 330 THR A O 1
ATOM 2677 N N . GLY A 1 331 ? 15.82 -3.936 7.5 1 85.56 331 GLY A N 1
ATOM 2678 C CA . GLY A 1 331 ? 15.234 -2.604 7.566 1 85.56 331 GLY A CA 1
ATOM 2679 C C . GLY A 1 331 ? 13.883 -2.512 6.891 1 85.56 331 GLY A C 1
ATOM 2680 O O . GLY A 1 331 ? 13.297 -3.531 6.527 1 85.56 331 GLY A O 1
ATOM 2681 N N . PRO A 1 332 ? 13.344 -1.265 6.832 1 85.75 332 PRO A N 1
ATOM 2682 C CA . PRO A 1 332 ? 12.016 -1.021 6.266 1 85.75 332 PRO A CA 1
ATOM 2683 C C . PRO A 1 332 ? 12.016 -1.024 4.738 1 85.75 332 PRO A C 1
ATOM 2685 O O . PRO A 1 332 ? 13.086 -0.952 4.117 1 85.75 332 PRO A O 1
ATOM 2688 N N . ARG A 1 333 ? 10.812 -1.007 4.172 1 85.38 333 ARG A N 1
ATOM 2689 C CA . ARG A 1 333 ? 10.633 -0.943 2.727 1 85.38 333 ARG A CA 1
ATOM 2690 C C . ARG A 1 333 ? 10.797 0.485 2.215 1 85.38 333 ARG A C 1
ATOM 2692 O O . ARG A 1 333 ? 11.141 0.698 1.051 1 85.38 333 ARG A O 1
ATOM 2699 N N . GLY A 1 334 ? 10.617 1.408 3.096 1 91.56 334 GLY A N 1
ATOM 2700 C CA . GLY A 1 334 ? 10.562 2.807 2.699 1 91.56 334 GLY A CA 1
ATOM 2701 C C . GLY A 1 334 ? 11.922 3.359 2.289 1 91.56 334 GLY A C 1
ATOM 2702 O O . GLY A 1 334 ? 12.945 2.986 2.859 1 91.56 334 GLY A O 1
ATOM 2703 N N . LYS A 1 335 ? 11.914 4.289 1.325 1 94.44 335 LYS A N 1
ATOM 2704 C CA . LYS A 1 335 ? 13.117 4.973 0.866 1 94.44 335 LYS A CA 1
ATOM 2705 C C . LYS A 1 335 ? 13.523 6.078 1.836 1 94.44 335 LYS A C 1
ATOM 2707 O O . LYS A 1 335 ? 12.664 6.758 2.408 1 94.44 335 LYS A O 1
ATOM 2712 N N . LEU A 1 336 ? 14.781 6.254 1.975 1 96.88 336 LEU A N 1
ATOM 2713 C CA . LEU A 1 336 ? 15.305 7.301 2.846 1 96.88 336 LEU A CA 1
ATOM 2714 C C . LEU A 1 336 ? 15.117 8.68 2.215 1 96.88 336 LEU A C 1
ATOM 2716 O O . LEU A 1 336 ? 15.453 8.883 1.048 1 96.88 336 LEU A O 1
ATOM 2720 N N . ARG A 1 337 ? 14.578 9.57 2.986 1 97.62 337 ARG A N 1
ATOM 2721 C CA . ARG A 1 337 ? 14.453 10.984 2.621 1 97.62 337 ARG A CA 1
ATOM 2722 C C . ARG A 1 337 ? 14.875 11.883 3.775 1 97.62 337 ARG A C 1
ATOM 2724 O O . ARG A 1 337 ? 14.609 11.578 4.938 1 97.62 337 ARG A O 1
ATOM 2731 N N . TYR A 1 338 ? 15.477 13 3.391 1 98.12 338 TYR A N 1
ATOM 2732 C CA . TYR A 1 338 ? 15.859 13.977 4.402 1 98.12 338 TYR A CA 1
ATOM 2733 C C . TYR A 1 338 ? 14.641 14.562 5.094 1 98.12 338 TYR A C 1
ATOM 2735 O O . TYR A 1 338 ? 13.633 14.852 4.445 1 98.12 338 TYR A O 1
ATOM 2743 N N . GLN A 1 339 ? 14.664 14.633 6.43 1 97.88 339 GLN A N 1
ATOM 2744 C CA . GLN A 1 339 ? 13.664 15.391 7.172 1 97.88 339 GLN A CA 1
ATOM 2745 C C . GLN A 1 339 ? 13.672 16.859 6.766 1 97.88 339 GLN A C 1
ATOM 2747 O O . GLN A 1 339 ? 14.367 17.672 7.375 1 97.88 339 GLN A O 1
ATOM 2752 N N . SER A 1 340 ? 12.812 17.156 5.824 1 96.69 340 SER A N 1
ATOM 2753 C CA . SER A 1 340 ? 12.859 18.484 5.223 1 96.69 340 SER A CA 1
ATOM 2754 C C . SER A 1 340 ? 12.148 19.516 6.098 1 96.69 340 SER A C 1
ATOM 2756 O O . SER A 1 340 ? 12.539 20.688 6.137 1 96.69 340 SER A O 1
ATOM 2758 N N . GLN A 1 341 ? 11.086 19.125 6.793 1 97.44 341 GLN A N 1
ATOM 2759 C CA . GLN A 1 341 ? 10.375 20.047 7.672 1 97.44 341 GLN A CA 1
ATOM 2760 C C . GLN A 1 341 ? 11.172 20.328 8.938 1 97.44 341 GLN A C 1
ATOM 2762 O O . GLN A 1 341 ? 12.078 19.562 9.289 1 97.44 341 GLN A O 1
ATOM 2767 N N . PRO A 1 342 ? 10.828 21.422 9.625 1 97.62 342 PRO A N 1
ATOM 2768 C CA . PRO A 1 342 ? 11.5 21.672 10.898 1 97.62 342 PRO A CA 1
ATOM 2769 C C . PRO A 1 342 ? 11.289 20.531 11.906 1 97.62 342 PRO A C 1
ATOM 2771 O O . PRO A 1 342 ? 10.234 19.891 11.914 1 97.62 342 PRO A O 1
ATOM 2774 N N . PRO A 1 343 ? 12.297 20.234 12.711 1 97.69 343 PRO A N 1
ATOM 2775 C CA . PRO A 1 343 ? 12.133 19.219 13.742 1 97.69 343 PRO A CA 1
ATOM 2776 C C . PRO A 1 343 ? 11.109 19.609 14.812 1 97.69 343 PRO A C 1
ATOM 2778 O O . PRO A 1 343 ? 10.602 20.734 14.789 1 97.69 343 PRO A O 1
ATOM 2781 N N . VAL A 1 344 ? 10.758 18.703 15.617 1 97.94 344 VAL A N 1
ATOM 2782 C CA . VAL A 1 344 ? 9.977 18.969 16.828 1 97.94 344 VAL A CA 1
ATOM 2783 C C . VAL A 1 344 ? 10.914 19.297 17.984 1 97.94 344 VAL A C 1
ATOM 2785 O O . VAL A 1 344 ? 11.961 18.656 18.141 1 97.94 344 VAL A O 1
ATOM 2788 N N . ILE A 1 345 ? 10.594 20.312 18.766 1 97.94 345 ILE A N 1
ATOM 2789 C CA . ILE A 1 345 ? 11.414 20.703 19.906 1 97.94 345 ILE A CA 1
ATOM 2790 C C . ILE A 1 345 ? 10.523 21.078 21.078 1 97.94 345 ILE A C 1
ATOM 2792 O O . ILE A 1 345 ? 9.297 21.125 20.953 1 97.94 345 ILE A O 1
ATOM 2796 N N . LEU A 1 346 ? 11.133 21.312 22.203 1 98 346 LEU A N 1
ATOM 2797 C CA . LEU A 1 346 ? 10.461 21.812 23.391 1 98 346 LEU A CA 1
ATOM 2798 C C . LEU A 1 346 ? 10.555 23.344 23.469 1 98 346 LEU A C 1
ATOM 2800 O O . LEU A 1 346 ? 11.625 23.906 23.234 1 98 346 LEU A O 1
ATOM 2804 N N . HIS A 1 347 ? 9.461 23.969 23.672 1 97.25 347 HIS A N 1
ATOM 2805 C CA . HIS A 1 347 ? 9.367 25.422 23.734 1 97.25 347 HIS A CA 1
ATOM 2806 C C . HIS A 1 347 ? 9.141 25.906 25.156 1 97.25 347 HIS A C 1
ATOM 2808 O O . HIS A 1 347 ? 9.977 25.688 26.031 1 97.25 347 HIS A O 1
ATOM 2814 N N . ASP A 1 348 ? 8.008 26.406 25.438 1 96.62 348 ASP A N 1
ATOM 2815 C CA . ASP A 1 348 ? 7.656 27.062 26.688 1 96.62 348 ASP A CA 1
ATOM 2816 C C . ASP A 1 348 ? 7.699 26.078 27.859 1 96.62 348 ASP A C 1
ATOM 2818 O O . ASP A 1 348 ? 7.402 24.891 27.672 1 96.62 348 ASP A O 1
ATOM 2822 N N . THR A 1 349 ? 8.07 26.578 29.016 1 97.88 349 THR A N 1
ATOM 2823 C CA . THR A 1 349 ? 7.988 25.812 30.25 1 97.88 349 THR A CA 1
ATOM 2824 C C . THR A 1 349 ? 6.785 26.25 31.078 1 97.88 349 THR A C 1
ATOM 2826 O O . THR A 1 349 ? 6.605 27.453 31.344 1 97.88 349 THR A O 1
ATOM 2829 N N . PHE A 1 350 ? 5.992 25.344 31.469 1 98.31 350 PHE A N 1
ATOM 2830 C CA . PHE A 1 350 ? 4.855 25.594 32.344 1 98.31 350 PHE A CA 1
ATOM 2831 C C . PHE A 1 350 ? 5.184 25.188 33.781 1 98.31 350 PHE A C 1
ATOM 2833 O O . PHE A 1 350 ? 5.496 24.031 34.031 1 98.31 350 PHE A O 1
ATOM 2840 N N . VAL A 1 351 ? 5.133 26.109 34.625 1 98.06 351 VAL A N 1
ATOM 2841 C CA . VAL A 1 351 ? 5.16 25.859 36.062 1 98.06 351 VAL A CA 1
ATOM 2842 C C . VAL A 1 351 ? 3.734 25.781 36.594 1 98.06 351 VAL A C 1
ATOM 2844 O O . VAL A 1 351 ? 2.924 26.688 36.344 1 98.06 351 VAL A O 1
ATOM 2847 N N . PRO A 1 352 ? 3.436 24.703 37.344 1 98 352 PRO A N 1
ATOM 2848 C CA . PRO A 1 352 ? 2.055 24.562 37.812 1 98 352 PRO A CA 1
ATOM 2849 C C . PRO A 1 352 ? 1.583 25.781 38.625 1 98 352 PRO A C 1
ATOM 2851 O O . PRO A 1 352 ? 2.326 26.297 39.469 1 98 352 PRO A O 1
ATOM 2854 N N . VAL A 1 353 ? 0.386 26.188 38.406 1 97.81 353 VAL A N 1
ATOM 2855 C CA . VAL A 1 353 ? -0.19 27.312 39.125 1 97.81 353 VAL A CA 1
ATOM 2856 C C . VAL A 1 353 ? -0.807 26.844 40.438 1 97.81 353 VAL A C 1
ATOM 2858 O O . VAL A 1 353 ? -0.945 27.625 41.375 1 97.81 353 VAL A O 1
ATOM 2861 N N . THR A 1 354 ? -1.26 25.594 40.469 1 96.62 354 THR A N 1
ATOM 2862 C CA . THR A 1 354 ? -1.74 24.984 41.688 1 96.62 354 THR A CA 1
ATOM 2863 C C . THR A 1 354 ? -1.185 23.578 41.875 1 96.62 354 THR A C 1
ATOM 2865 O O . THR A 1 354 ? -0.848 22.906 40.875 1 96.62 354 THR A O 1
ATOM 2868 N N . GLN A 1 355 ? -0.975 23.203 43.062 1 95.81 355 GLN A N 1
ATOM 2869 C CA . GLN A 1 355 ? -0.581 21.875 43.531 1 95.81 355 GLN A CA 1
ATOM 2870 C C . GLN A 1 355 ? -1.398 21.453 44.75 1 95.81 355 GLN A C 1
ATOM 2872 O O . GLN A 1 355 ? -1.415 22.141 45.75 1 95.81 355 GLN A O 1
ATOM 2877 N N . LYS A 1 356 ? -2.1 20.312 44.562 1 94.88 356 LYS A N 1
ATOM 2878 C CA . LYS A 1 356 ? -2.965 19.891 45.656 1 94.88 356 LYS A CA 1
ATOM 2879 C C . LYS A 1 356 ? -2.867 18.375 45.906 1 94.88 356 LYS A C 1
ATOM 2881 O O . LYS A 1 356 ? -2.928 17.594 44.938 1 94.88 356 LYS A O 1
ATOM 2886 N N . MET A 1 357 ? -2.689 17.984 47.062 1 94.44 357 MET A N 1
ATOM 2887 C CA . MET A 1 357 ? -2.906 16.594 47.438 1 94.44 357 MET A CA 1
ATOM 2888 C C . MET A 1 357 ? -4.395 16.312 47.625 1 94.44 357 MET A C 1
ATOM 2890 O O . MET A 1 357 ? -4.973 16.594 48.656 1 94.44 357 MET A O 1
ATOM 2894 N N . VAL A 1 358 ? -4.98 15.727 46.719 1 95.5 358 VAL A N 1
ATOM 2895 C CA . VAL A 1 358 ? -6.426 15.539 46.688 1 95.5 358 VAL A CA 1
ATOM 2896 C C . VAL A 1 358 ? -6.812 14.391 47.625 1 95.5 358 VAL A C 1
ATOM 2898 O O . VAL A 1 358 ? -7.883 14.422 48.25 1 95.5 358 VAL A O 1
ATOM 2901 N N . LYS A 1 359 ? -6.082 13.289 47.594 1 93.06 359 LYS A N 1
ATOM 2902 C CA . LYS A 1 359 ? -6.129 12.133 48.5 1 93.06 359 LYS A CA 1
ATOM 2903 C C . LYS A 1 359 ? -4.723 11.656 48.844 1 93.06 359 LYS A C 1
ATOM 2905 O O . LYS A 1 359 ? -3.756 11.992 48.156 1 93.06 359 LYS A O 1
ATOM 2910 N N . PRO A 1 360 ? -4.711 10.938 50.031 1 92.5 360 PRO A N 1
ATOM 2911 C CA . PRO A 1 360 ? -3.383 10.398 50.312 1 92.5 360 PRO A CA 1
ATOM 2912 C C . PRO A 1 360 ? -2.781 9.648 49.125 1 92.5 360 PRO A C 1
ATOM 2914 O O . PRO A 1 360 ? -3.41 8.734 48.562 1 92.5 360 PRO A O 1
ATOM 2917 N N . GLY A 1 361 ? -1.644 10.109 48.719 1 95.44 361 GLY A N 1
ATOM 2918 C CA . GLY A 1 361 ? -0.936 9.422 47.625 1 95.44 361 GLY A CA 1
ATOM 2919 C C . GLY A 1 361 ? -1.314 9.914 46.25 1 95.44 361 GLY A C 1
ATOM 2920 O O . GLY A 1 361 ? -0.867 9.367 45.25 1 95.44 361 GLY A O 1
ATOM 2921 N N . ILE A 1 362 ? -2.205 10.906 46.188 1 97.31 362 ILE A N 1
ATOM 2922 C CA . ILE A 1 362 ? -2.613 11.445 44.906 1 97.31 362 ILE A CA 1
ATOM 2923 C C . ILE A 1 362 ? -2.424 12.961 44.906 1 97.31 362 ILE A C 1
ATOM 2925 O O . ILE A 1 362 ? -3.076 13.68 45.656 1 97.31 362 ILE A O 1
ATOM 2929 N N . ILE A 1 363 ? -1.539 13.406 44.094 1 97.88 363 ILE A N 1
ATOM 2930 C CA . ILE A 1 363 ? -1.259 14.828 43.906 1 97.88 363 ILE A CA 1
ATOM 2931 C C . ILE A 1 363 ? -1.751 15.289 42.531 1 97.88 363 ILE A C 1
ATOM 2933 O O . ILE A 1 363 ? -1.477 14.648 41.531 1 97.88 363 ILE A O 1
ATOM 2937 N N . VAL A 1 364 ? -2.475 16.375 42.469 1 98.19 364 VAL A N 1
ATOM 2938 C CA . VAL A 1 364 ? -2.939 16.922 41.188 1 98.19 364 VAL A CA 1
ATOM 2939 C C . VAL A 1 364 ? -2.35 18.312 40.969 1 98.19 364 VAL A C 1
ATOM 2941 O O . VAL A 1 364 ? -2.379 19.156 41.875 1 98.19 364 VAL A O 1
ATOM 2944 N N . TYR A 1 365 ? -1.781 18.5 39.844 1 98.38 365 TYR A N 1
ATOM 2945 C CA . TYR A 1 365 ? -1.207 19.766 39.406 1 98.38 365 TYR A CA 1
ATOM 2946 C C . TYR A 1 365 ? -2.049 20.406 38.312 1 98.38 365 TYR A C 1
ATOM 2948 O O . TYR A 1 365 ? -2.562 19.719 37.438 1 98.38 365 TYR A O 1
ATOM 2956 N N . ASP A 1 366 ? -2.264 21.703 38.312 1 98.25 366 ASP A N 1
ATOM 2957 C CA . ASP A 1 366 ? -2.85 22.516 37.25 1 98.25 366 ASP A CA 1
ATOM 2958 C C . ASP A 1 366 ? -1.791 23.375 36.594 1 98.25 366 ASP A C 1
ATOM 2960 O O . ASP A 1 366 ? -1.218 24.266 37.219 1 98.25 366 ASP A O 1
ATOM 2964 N N . LEU A 1 367 ? -1.58 23.188 35.375 1 98.25 367 LEU A N 1
ATOM 2965 C CA . LEU A 1 367 ? -0.558 23.938 34.625 1 98.25 367 LEU A CA 1
ATOM 2966 C C . LEU A 1 367 ? -1.075 25.312 34.219 1 98.25 367 LEU A C 1
ATOM 2968 O O . LEU A 1 367 ? -0.293 26.188 33.844 1 98.25 367 LEU A O 1
ATOM 2972 N N . GLY A 1 368 ? -2.316 25.516 34.219 1 97.56 368 GLY A N 1
ATOM 2973 C CA . GLY A 1 368 ? -2.912 26.797 33.906 1 97.56 368 GLY A CA 1
ATOM 2974 C C . GLY A 1 368 ? -3.182 26.984 32.438 1 97.56 368 GLY A C 1
ATOM 2975 O O . GLY A 1 368 ? -3.947 27.859 32.031 1 97.56 368 GLY A O 1
ATOM 2976 N N . GLN A 1 369 ? -2.604 26.234 31.578 1 97.94 369 GLN A N 1
ATOM 2977 C CA . GLN A 1 369 ? -2.721 26.297 30.125 1 97.94 369 GLN A CA 1
ATOM 2978 C C . GLN A 1 369 ? -2.764 24.906 29.5 1 97.94 369 GLN A C 1
ATOM 2980 O O . GLN A 1 369 ? -1.877 24.078 29.766 1 97.94 369 GLN A O 1
ATOM 2985 N N . ASN A 1 370 ? -3.9 24.578 28.828 1 98 370 ASN A N 1
ATOM 2986 C CA . ASN A 1 370 ? -3.945 23.344 28.047 1 98 370 ASN A CA 1
ATOM 2987 C C . ASN A 1 370 ? -3.061 23.438 26.797 1 98 370 ASN A C 1
ATOM 2989 O O . ASN A 1 370 ? -3.113 24.422 26.062 1 98 370 ASN A O 1
ATOM 2993 N N . ALA A 1 371 ? -2.166 22.5 26.578 1 98.25 371 ALA A N 1
ATOM 2994 C CA . ALA A 1 371 ? -1.232 22.469 25.453 1 98.25 371 ALA A CA 1
ATOM 2995 C C . ALA A 1 371 ? -0.603 21.078 25.297 1 98.25 371 ALA A C 1
ATOM 2997 O O . ALA A 1 371 ? -0.722 20.234 26.188 1 98.25 371 ALA A O 1
ATOM 2998 N N . SER A 1 372 ? -0.05 20.859 24.172 1 98.19 372 SER A N 1
ATOM 2999 C CA . SER A 1 372 ? 0.791 19.672 24.031 1 98.19 372 SER A CA 1
ATOM 3000 C C . SER A 1 372 ? 2.051 19.797 24.891 1 98.19 372 SER A C 1
ATOM 3002 O O . SER A 1 372 ? 2.746 20.812 24.844 1 98.19 372 SER A O 1
ATOM 3004 N N . ILE A 1 373 ? 2.33 18.734 25.656 1 98.19 373 ILE A N 1
ATOM 3005 C CA . ILE A 1 373 ? 3.414 18.922 26.609 1 98.19 373 ILE A CA 1
ATOM 3006 C C . ILE A 1 373 ? 4.188 17.609 26.781 1 98.19 373 ILE A C 1
ATOM 3008 O O . ILE A 1 373 ? 3.693 16.531 26.406 1 98.19 373 ILE A O 1
ATOM 3012 N N . MET A 1 374 ? 5.352 17.734 27.281 1 97.44 374 MET A N 1
ATOM 3013 C CA . MET A 1 374 ? 6.129 16.703 27.953 1 97.44 374 MET A CA 1
ATOM 3014 C C . MET A 1 374 ? 6.43 17.109 29.391 1 97.44 374 MET A C 1
ATOM 3016 O O . MET A 1 374 ? 6.957 18.188 29.641 1 97.44 374 MET A O 1
ATOM 3020 N N . VAL A 1 375 ? 6.145 16.266 30.297 1 97.81 375 VAL A N 1
ATOM 3021 C CA . VAL A 1 375 ? 6.305 16.594 31.719 1 97.81 375 VAL A CA 1
ATOM 3022 C C . VAL A 1 375 ? 7.746 16.328 32.156 1 97.81 375 VAL A C 1
ATOM 3024 O O . VAL A 1 375 ? 8.477 15.578 31.484 1 97.81 375 VAL A O 1
ATOM 3027 N N . ARG A 1 376 ? 8.195 16.984 33.156 1 97.88 376 ARG A N 1
ATOM 3028 C CA . ARG A 1 376 ? 9.445 16.766 33.875 1 97.88 376 ARG A CA 1
ATOM 3029 C C . ARG A 1 376 ? 9.195 16.641 35.375 1 97.88 376 ARG A C 1
ATOM 3031 O O . ARG A 1 376 ? 8.672 17.562 36 1 97.88 376 ARG A O 1
ATOM 3038 N N . VAL A 1 377 ? 9.562 15.492 35.938 1 98 377 VAL A N 1
ATOM 3039 C CA . VAL A 1 377 ? 9.273 15.227 37.344 1 98 377 VAL A CA 1
ATOM 3040 C C . VAL A 1 377 ? 10.57 14.945 38.094 1 98 377 VAL A C 1
ATOM 3042 O O . VAL A 1 377 ? 11.375 14.117 37.656 1 98 377 VAL A O 1
ATOM 3045 N N . ALA A 1 378 ? 10.805 15.617 39.125 1 97.44 378 ALA A N 1
ATOM 3046 C CA . ALA A 1 378 ? 11.883 15.312 40.062 1 97.44 378 ALA A CA 1
ATOM 3047 C C . ALA A 1 378 ? 11.352 14.609 41.312 1 97.44 378 ALA A C 1
ATOM 3049 O O . ALA A 1 378 ? 10.508 15.148 42.031 1 97.44 378 ALA A O 1
ATOM 3050 N N . ALA A 1 379 ? 11.836 13.422 41.531 1 97.38 379 ALA A N 1
ATOM 3051 C CA . ALA A 1 379 ? 11.312 12.609 42.625 1 97.38 379 ALA A CA 1
ATOM 3052 C C . ALA A 1 379 ? 12.438 11.898 43.375 1 97.38 379 ALA A C 1
ATOM 3054 O O . ALA A 1 379 ? 13.555 11.781 42.844 1 97.38 379 ALA A O 1
ATOM 3055 N N . SER A 1 380 ? 12.172 11.516 44.594 1 96.25 380 SER A N 1
ATOM 3056 C CA . SER A 1 380 ? 13.07 10.672 45.375 1 96.25 380 SER A CA 1
ATOM 3057 C C . SER A 1 380 ? 12.297 9.609 46.156 1 96.25 380 SER A C 1
ATOM 3059 O O . SER A 1 380 ? 11.094 9.742 46.375 1 96.25 380 SER A O 1
ATOM 3061 N N . GLY A 1 381 ? 12.992 8.547 46.531 1 95.19 381 GLY A N 1
ATOM 3062 C CA . GLY A 1 381 ? 12.438 7.426 47.25 1 95.19 381 GLY A CA 1
ATOM 3063 C C . GLY A 1 381 ? 13.312 6.188 47.219 1 95.19 381 GLY A C 1
ATOM 3064 O O . GLY A 1 381 ? 14.367 6.195 46.562 1 95.19 381 GLY A O 1
ATOM 3065 N N . PRO A 1 382 ? 12.945 5.137 47.938 1 93.38 382 PRO A N 1
ATOM 3066 C CA . PRO A 1 382 ? 13.758 3.918 47.938 1 93.38 382 PRO A CA 1
ATOM 3067 C C . PRO A 1 382 ? 13.75 3.207 46.562 1 93.38 382 PRO A C 1
ATOM 3069 O O . PRO A 1 382 ? 12.867 3.449 45.75 1 93.38 382 PRO A O 1
ATOM 3072 N N . ALA A 1 383 ? 14.734 2.369 46.375 1 95.62 383 ALA A N 1
ATOM 3073 C CA . ALA A 1 383 ? 14.828 1.581 45.125 1 95.62 383 ALA A CA 1
ATOM 3074 C C . ALA A 1 383 ? 13.578 0.724 44.938 1 95.62 383 ALA A C 1
ATOM 3076 O O . ALA A 1 383 ? 13.117 0.062 45.875 1 95.62 383 ALA A O 1
ATOM 3077 N N . GLY A 1 384 ? 12.992 0.843 43.719 1 96.06 384 GLY A N 1
ATOM 3078 C CA . GLY A 1 384 ? 11.844 0.013 43.406 1 96.06 384 GLY A CA 1
ATOM 3079 C C . GLY A 1 384 ? 10.516 0.715 43.656 1 96.06 384 GLY A C 1
ATOM 3080 O O . GLY A 1 384 ? 9.477 0.261 43.156 1 96.06 384 GLY A O 1
ATOM 3081 N N . ALA A 1 385 ? 10.578 1.789 44.438 1 95.62 385 ALA A N 1
ATOM 3082 C CA . ALA A 1 385 ? 9.344 2.559 44.594 1 95.62 385 ALA A CA 1
ATOM 3083 C C . ALA A 1 385 ? 8.836 3.07 43.25 1 95.62 385 ALA A C 1
ATOM 3085 O O . ALA A 1 385 ? 9.625 3.402 42.375 1 95.62 385 ALA A O 1
ATOM 3086 N N . ASN A 1 386 ? 7.5 3.066 43.156 1 97.44 386 ASN A N 1
ATOM 3087 C CA . ASN A 1 386 ? 6.883 3.381 41.875 1 97.44 386 ASN A CA 1
ATOM 3088 C C . ASN A 1 386 ? 5.812 4.457 42 1 97.44 386 ASN A C 1
ATOM 3090 O O . ASN A 1 386 ? 5.082 4.484 43 1 97.44 386 ASN A O 1
ATOM 3094 N N . TYR A 1 387 ? 5.758 5.355 41.094 1 97.69 387 TYR A N 1
ATOM 3095 C CA . TYR A 1 387 ? 4.645 6.285 40.969 1 97.69 387 TYR A CA 1
ATOM 3096 C C . TYR A 1 387 ? 4.133 6.348 39.531 1 97.69 387 TYR A C 1
ATOM 3098 O O . TYR A 1 387 ? 4.848 5.984 38.594 1 97.69 387 TYR A O 1
ATOM 3106 N N . ARG A 1 388 ? 2.838 6.801 39.375 1 98 388 ARG A N 1
ATOM 3107 C CA . ARG A 1 388 ? 2.193 6.906 38.062 1 98 388 ARG A CA 1
ATOM 3108 C C . ARG A 1 388 ? 1.837 8.359 37.75 1 98 388 ARG A C 1
ATOM 3110 O O . ARG A 1 388 ? 1.47 9.117 38.656 1 98 388 ARG A O 1
ATOM 3117 N N . VAL A 1 389 ? 2 8.672 36.5 1 98.06 389 VAL A N 1
ATOM 3118 C CA . VAL A 1 389 ? 1.627 10 36 1 98.06 389 VAL A CA 1
ATOM 3119 C C . VAL A 1 389 ? 0.462 9.875 35.031 1 98.06 389 VAL A C 1
ATOM 3121 O O . VAL A 1 389 ? 0.538 9.125 34.062 1 98.06 389 VAL A O 1
ATOM 3124 N N . LYS A 1 390 ? -0.582 10.625 35.312 1 97.5 390 LYS A N 1
ATOM 3125 C CA . LYS A 1 390 ? -1.743 10.711 34.406 1 97.5 390 LYS A CA 1
ATOM 3126 C C . LYS A 1 390 ? -1.967 12.148 33.938 1 97.5 390 LYS A C 1
ATOM 3128 O O . LYS A 1 390 ? -1.691 13.094 34.688 1 97.5 390 LYS A O 1
ATOM 3133 N N . TYR A 1 391 ? -2.404 12.266 32.719 1 96.81 391 TYR A N 1
ATOM 3134 C CA . TYR A 1 391 ? -2.703 13.555 32.125 1 96.81 391 TYR A CA 1
ATOM 3135 C C . TYR A 1 391 ? -4.203 13.742 31.938 1 96.81 391 TYR A C 1
ATOM 3137 O O . TYR A 1 391 ? -4.945 12.766 31.797 1 96.81 391 TYR A O 1
ATOM 3145 N N . SER A 1 392 ? -4.641 14.953 31.906 1 97.06 392 SER A N 1
ATOM 3146 C CA . SER A 1 392 ? -6.027 15.227 31.547 1 97.06 392 SER A CA 1
ATOM 3147 C C . SER A 1 392 ? -6.207 16.688 31.125 1 97.06 392 SER A C 1
ATOM 3149 O O . SER A 1 392 ? -5.434 17.547 31.516 1 97.06 392 SER A O 1
ATOM 3151 N N . GLU A 1 393 ? -7.188 16.875 30.297 1 97.12 393 GLU A N 1
ATOM 3152 C CA . GLU A 1 393 ? -7.594 18.219 29.922 1 97.12 393 GLU A CA 1
ATOM 3153 C C . GLU A 1 393 ? -8.758 18.703 30.781 1 97.12 393 GLU A C 1
ATOM 3155 O O . GLU A 1 393 ? -9.156 19.875 30.703 1 97.12 393 GLU A O 1
ATOM 3160 N N . THR A 1 394 ? -9.289 17.812 31.594 1 96.31 394 THR A N 1
ATOM 3161 C CA . THR A 1 394 ? -10.461 18.078 32.406 1 96.31 394 THR A CA 1
ATOM 3162 C C . THR A 1 394 ? -10.266 17.547 33.812 1 96.31 394 THR A C 1
ATOM 3164 O O . THR A 1 394 ? -9.641 16.5 34.031 1 96.31 394 THR A O 1
ATOM 3167 N N . ILE A 1 395 ? -10.781 18.281 34.75 1 95.06 395 ILE A N 1
ATOM 3168 C CA . ILE A 1 395 ? -10.75 17.844 36.156 1 95.06 395 ILE A CA 1
ATOM 3169 C C . ILE A 1 395 ? -12.18 17.688 36.656 1 95.06 395 ILE A C 1
ATOM 3171 O O . ILE A 1 395 ? -13.07 18.438 36.281 1 95.06 395 ILE A O 1
ATOM 3175 N N . GLY A 1 396 ? -12.383 16.688 37.531 1 94.12 396 GLY A N 1
ATOM 3176 C CA . GLY A 1 396 ? -13.688 16.469 38.125 1 94.12 396 GLY A CA 1
ATOM 3177 C C . GLY A 1 396 ? -13.922 17.328 39.344 1 94.12 396 GLY A C 1
ATOM 3178 O O . GLY A 1 396 ? -13 17.969 39.875 1 94.12 396 GLY A O 1
ATOM 3179 N N . GLU A 1 397 ? -15.156 17.203 39.844 1 93.75 397 GLU A N 1
ATOM 3180 C CA . GLU A 1 397 ? -15.531 17.938 41.031 1 93.75 397 GLU A CA 1
ATOM 3181 C C . GLU A 1 397 ? -14.742 17.438 42.25 1 93.75 397 GLU A C 1
ATOM 3183 O O . GLU A 1 397 ? -14.508 18.203 43.188 1 93.75 397 GLU A O 1
ATOM 3188 N N . ASP A 1 398 ? -14.32 16.297 42.156 1 95.25 398 ASP A N 1
ATOM 3189 C CA . ASP A 1 398 ? -13.562 15.711 43.25 1 95.25 398 ASP A CA 1
ATOM 3190 C C . ASP A 1 398 ? -12.086 16.094 43.156 1 95.25 398 ASP A C 1
ATOM 3192 O O . ASP A 1 398 ? -11.289 15.727 44.031 1 95.25 398 ASP A O 1
ATOM 3196 N N . GLY A 1 399 ? -11.742 16.766 42.094 1 95.38 399 GLY A N 1
ATOM 3197 C CA . GLY A 1 399 ? -10.375 17.25 41.938 1 95.38 399 GLY A CA 1
ATOM 3198 C C . GLY A 1 399 ? -9.477 16.266 41.219 1 95.38 399 GLY A C 1
ATOM 3199 O O . GLY A 1 399 ? -8.281 16.516 41.062 1 95.38 399 GLY A O 1
ATOM 3200 N N . LEU A 1 400 ? -10.047 15.156 40.781 1 96.12 400 LEU A N 1
ATOM 3201 C CA . LEU A 1 400 ? -9.266 14.141 40.062 1 96.12 400 LEU A CA 1
ATOM 3202 C C . LEU A 1 400 ? -9.391 14.328 38.562 1 96.12 400 LEU A C 1
ATOM 3204 O O . LEU A 1 400 ? -10.328 14.961 38.094 1 96.12 400 LEU A O 1
ATOM 3208 N N . VAL A 1 401 ? -8.383 13.836 37.875 1 94.44 401 VAL A N 1
ATOM 3209 C CA . VAL A 1 401 ? -8.43 13.914 36.406 1 94.44 401 VAL A CA 1
ATOM 3210 C C . VAL A 1 401 ? -9.648 13.156 35.906 1 94.44 401 VAL A C 1
ATOM 3212 O O . VAL A 1 401 ? -10.07 12.164 36.5 1 94.44 401 VAL A O 1
ATOM 3215 N N . LEU A 1 402 ? -10.211 13.617 34.75 1 94.88 402 LEU A N 1
ATOM 3216 C CA . LEU A 1 402 ? -11.492 13.117 34.25 1 94.88 402 LEU A CA 1
ATOM 3217 C C . LEU A 1 402 ? -11.516 13.062 32.75 1 94.88 402 LEU A C 1
ATOM 3219 O O . LEU A 1 402 ? -11.039 13.992 32.062 1 94.88 402 LEU A O 1
ATOM 3223 N N . MET A 1 403 ? -11.953 11.938 32.156 1 95.25 403 MET A N 1
ATOM 3224 C CA . MET A 1 403 ? -12.438 11.891 30.781 1 95.25 403 MET A CA 1
ATOM 3225 C C . MET A 1 403 ? -13.953 12.023 30.734 1 95.25 403 MET A C 1
ATOM 3227 O O . MET A 1 403 ? -14.68 11.094 31.094 1 95.25 403 MET A O 1
ATOM 3231 N N . PRO A 1 404 ? -14.359 13.109 30.234 1 93.81 404 PRO A N 1
ATOM 3232 C CA . PRO A 1 404 ? -15.789 13.398 30.359 1 93.81 404 PRO A CA 1
ATOM 3233 C C . PRO A 1 404 ? -16.641 12.617 29.359 1 93.81 404 PRO A C 1
ATOM 3235 O O . PRO A 1 404 ? -17.844 12.453 29.562 1 93.81 404 PRO A O 1
ATOM 3238 N N . ASP A 1 405 ? -16.141 12.188 28.25 1 90.25 405 ASP A N 1
ATOM 3239 C CA . ASP A 1 405 ? -16.875 11.422 27.266 1 90.25 405 ASP A CA 1
ATOM 3240 C C . ASP A 1 405 ? -17.016 9.961 27.688 1 90.25 405 ASP A C 1
ATOM 3242 O O . ASP A 1 405 ? -16.016 9.25 27.797 1 90.25 405 ASP A O 1
ATOM 3246 N N . PRO A 1 406 ? -18.203 9.469 27.797 1 87.69 406 PRO A N 1
ATOM 3247 C CA . PRO A 1 406 ? -18.375 8.094 28.266 1 87.69 406 PRO A CA 1
ATOM 3248 C C . PRO A 1 406 ? -17.844 7.062 27.281 1 87.69 406 PRO A C 1
ATOM 3250 O O . PRO A 1 406 ? -17.438 5.969 27.688 1 87.69 406 PRO A O 1
ATOM 3253 N N . LEU A 1 407 ? -17.812 7.414 26.062 1 82.5 407 LEU A N 1
ATOM 3254 C CA . LEU A 1 407 ? -17.328 6.496 25.047 1 82.5 407 LEU A CA 1
ATOM 3255 C C . LEU A 1 407 ? -15.836 6.23 25.219 1 82.5 407 LEU A C 1
ATOM 3257 O O . LEU A 1 407 ? -15.336 5.18 24.812 1 82.5 407 LEU A O 1
ATOM 3261 N N . PHE A 1 408 ? -15.141 7.117 25.828 1 89.25 408 PHE A N 1
ATOM 3262 C CA . PHE A 1 408 ? -13.695 7.004 25.969 1 89.25 408 PHE A CA 1
ATOM 3263 C C . PHE A 1 408 ? -13.289 6.91 27.422 1 89.25 408 PHE A C 1
ATOM 3265 O O . PHE A 1 408 ? -12.18 7.305 27.797 1 89.25 408 PHE A O 1
ATOM 3272 N N . LYS A 1 409 ? -14.133 6.371 28.172 1 89.81 409 LYS A N 1
ATOM 3273 C CA . LYS A 1 409 ? -13.898 6.305 29.609 1 89.81 409 LYS A CA 1
ATOM 3274 C C . LYS A 1 409 ? -12.648 5.484 29.922 1 89.81 409 LYS A C 1
ATOM 3276 O O . LYS A 1 409 ? -11.938 5.766 30.891 1 89.81 409 LYS A O 1
ATOM 3281 N N . GLU A 1 410 ? -12.336 4.555 29.078 1 89.94 410 GLU A N 1
ATOM 3282 C CA . GLU A 1 410 ? -11.148 3.719 29.266 1 89.94 410 GLU A CA 1
ATOM 3283 C C . GLU A 1 410 ? -9.875 4.547 29.188 1 89.94 410 GLU A C 1
ATOM 3285 O O . GLU A 1 410 ? -8.844 4.164 29.734 1 89.94 410 GLU A O 1
ATOM 3290 N N . PHE A 1 411 ? -9.961 5.566 28.516 1 90.88 411 PHE A N 1
ATOM 3291 C CA . PHE A 1 411 ? -8.828 6.48 28.391 1 90.88 411 PHE A CA 1
ATOM 3292 C C . PHE A 1 411 ? -8.406 7 29.766 1 90.88 411 PHE A C 1
ATOM 3294 O O . PHE A 1 411 ? -7.211 7.18 30.016 1 90.88 411 PHE A O 1
ATOM 3301 N N . GLU A 1 412 ? -9.305 7.207 30.625 1 92.38 412 GLU A N 1
ATOM 3302 C CA . GLU A 1 412 ? -9.078 7.75 31.969 1 92.38 412 GLU A CA 1
ATOM 3303 C C . GLU A 1 412 ? -8.203 6.816 32.812 1 92.38 412 GLU A C 1
ATOM 3305 O O . GLU A 1 412 ? -7.363 7.277 33.594 1 92.38 412 GLU A O 1
ATOM 3310 N N . THR A 1 413 ? -8.359 5.547 32.531 1 92.25 413 THR A N 1
ATOM 3311 C CA . THR A 1 413 ? -7.664 4.59 33.406 1 92.25 413 THR A CA 1
ATOM 3312 C C . THR A 1 413 ? -6.551 3.887 32.625 1 92.25 413 THR A C 1
ATOM 3314 O O . THR A 1 413 ? -5.594 3.389 33.219 1 92.25 413 THR A O 1
ATOM 3317 N N . GLY A 1 414 ? -6.711 3.871 31.359 1 94.12 414 GLY A N 1
ATOM 3318 C CA . GLY A 1 414 ? -5.816 3.045 30.578 1 94.12 414 GLY A CA 1
ATOM 3319 C C . GLY A 1 414 ? -4.645 3.816 30 1 94.12 414 GLY A C 1
ATOM 3320 O O . GLY A 1 414 ? -3.783 3.24 29.328 1 94.12 414 GLY A O 1
ATOM 3321 N N . VAL A 1 415 ? -4.551 5.059 30.188 1 95.56 415 VAL A N 1
ATOM 3322 C CA . VAL A 1 415 ? -3.451 5.879 29.703 1 95.56 415 VAL A CA 1
ATOM 3323 C C . VAL A 1 415 ? -2.682 6.477 30.875 1 95.56 415 VAL A C 1
ATOM 3325 O O . VAL A 1 415 ? -3.215 7.309 31.609 1 95.56 415 VAL A O 1
ATOM 3328 N N . TYR A 1 416 ? -1.408 6.023 31.031 1 96.81 416 TYR A N 1
ATOM 3329 C CA . TYR A 1 416 ? -0.575 6.539 32.125 1 96.81 416 TYR A CA 1
ATOM 3330 C C . TYR A 1 416 ? 0.896 6.219 31.875 1 96.81 416 TYR A C 1
ATOM 3332 O O . TYR A 1 416 ? 1.224 5.402 31.016 1 96.81 416 TYR A O 1
ATOM 3340 N N . LEU A 1 417 ? 1.733 6.914 32.594 1 97.5 417 LEU A N 1
ATOM 3341 C CA . LEU A 1 417 ? 3.164 6.641 32.688 1 97.5 417 LEU A CA 1
ATOM 3342 C C . LEU A 1 417 ? 3.52 6.02 34.031 1 97.5 417 LEU A C 1
ATOM 3344 O O . LEU A 1 417 ? 3.039 6.473 35.062 1 97.5 417 LEU A O 1
ATOM 3348 N N . SER A 1 418 ? 4.273 4.98 33.969 1 98.12 418 SER A N 1
ATOM 3349 C CA . SER A 1 418 ? 4.719 4.297 35.188 1 98.12 418 SER A CA 1
ATOM 3350 C C . SER A 1 418 ? 6.23 4.406 35.375 1 98.12 418 SER A C 1
ATOM 3352 O O . SER A 1 418 ? 6.992 3.91 34.531 1 98.12 418 SER A O 1
ATOM 3354 N N . ILE A 1 419 ? 6.707 5.023 36.469 1 98.19 419 ILE A N 1
ATOM 3355 C CA . ILE A 1 419 ? 8.125 5.262 36.688 1 98.19 419 ILE A CA 1
ATOM 3356 C C . ILE A 1 419 ? 8.57 4.559 37.969 1 98.19 419 ILE A C 1
ATOM 3358 O O . ILE A 1 419 ? 7.973 4.758 39.031 1 98.19 419 ILE A O 1
ATOM 3362 N N . THR A 1 420 ? 9.578 3.762 37.875 1 98.19 420 THR A N 1
ATOM 3363 C CA . THR A 1 420 ? 10.211 3.105 39.031 1 98.19 420 THR A CA 1
ATOM 3364 C C . THR A 1 420 ? 11.547 3.768 39.344 1 98.19 420 THR A C 1
ATOM 3366 O O . THR A 1 420 ? 12.391 3.939 38.469 1 98.19 420 THR A O 1
ATOM 3369 N N . LEU A 1 421 ? 11.789 4.055 40.625 1 97.5 421 LEU A N 1
ATOM 3370 C CA . LEU A 1 421 ? 12.969 4.789 41.062 1 97.5 421 LEU A CA 1
ATOM 3371 C C . LEU A 1 421 ? 14.141 3.838 41.312 1 97.5 421 LEU A C 1
ATOM 3373 O O . LEU A 1 421 ? 13.938 2.688 41.719 1 97.5 421 LEU A O 1
ATOM 3377 N N . ALA A 1 422 ? 15.32 4.363 41.094 1 96.25 422 ALA A N 1
ATOM 3378 C CA . ALA A 1 422 ? 16.547 3.617 41.375 1 96.25 422 ALA A CA 1
ATOM 3379 C C . ALA A 1 422 ? 16.938 3.748 42.844 1 96.25 422 ALA A C 1
ATOM 3381 O O . ALA A 1 422 ? 17.641 2.893 43.406 1 96.25 422 ALA A O 1
ATOM 3382 N N . GLY A 1 423 ? 16.531 4.793 43.562 1 91.62 423 GLY A N 1
ATOM 3383 C CA . GLY A 1 423 ? 16.719 4.988 45 1 91.62 423 GLY A CA 1
ATOM 3384 C C . GLY A 1 423 ? 18.156 5.332 45.344 1 91.62 423 GLY A C 1
ATOM 3385 O O . GLY A 1 423 ? 18.703 4.805 46.344 1 91.62 423 GLY A O 1
ATOM 3386 N N . GLN A 1 424 ? 18.875 6.113 44.625 1 83 424 GLN A N 1
ATOM 3387 C CA . GLN A 1 424 ? 20.266 6.43 44.938 1 83 424 GLN A CA 1
ATOM 3388 C C . GLN A 1 424 ? 20.359 7.68 45.812 1 83 424 GLN A C 1
ATOM 3390 O O . GLN A 1 424 ? 21.422 8.297 45.906 1 83 424 GLN A O 1
ATOM 3395 N N . GLY A 1 425 ? 19.25 7.957 46.625 1 76.12 425 GLY A N 1
ATOM 3396 C CA . GLY A 1 425 ? 19.25 9.047 47.594 1 76.12 425 GLY A CA 1
ATOM 3397 C C . GLY A 1 425 ? 19 10.398 46.969 1 76.12 425 GLY A C 1
ATOM 3398 O O . GLY A 1 425 ? 18.297 11.234 47.531 1 76.12 425 GLY A O 1
ATOM 3399 N N . ASP A 1 426 ? 19.562 10.656 45.781 1 84.06 426 ASP A N 1
ATOM 3400 C CA . ASP A 1 426 ? 19.422 11.945 45.094 1 84.06 426 ASP A CA 1
ATOM 3401 C C . ASP A 1 426 ? 18.078 12.031 44.375 1 84.06 426 ASP A C 1
ATOM 3403 O O . ASP A 1 426 ? 17.406 11.016 44.188 1 84.06 426 ASP A O 1
ATOM 3407 N N . GLN A 1 427 ? 17.672 13.281 44.094 1 93.69 427 GLN A N 1
ATOM 3408 C CA . GLN A 1 427 ? 16.5 13.492 43.219 1 93.69 427 GLN A CA 1
ATOM 3409 C C . GLN A 1 427 ? 16.719 12.898 41.844 1 93.69 427 GLN A C 1
ATOM 3411 O O . GLN A 1 427 ? 17.781 13.07 41.25 1 93.69 427 GLN A O 1
ATOM 3416 N N . GLU A 1 428 ? 15.781 12.094 41.438 1 96 428 GLU A N 1
ATOM 3417 C CA . GLU A 1 428 ? 15.781 11.539 40.094 1 96 428 GLU A CA 1
ATOM 3418 C C . GLU A 1 428 ? 14.82 12.297 39.188 1 96 428 GLU A C 1
ATOM 3420 O O . GLU A 1 428 ? 13.641 12.453 39.531 1 96 428 GLU A O 1
ATOM 3425 N N . VAL A 1 429 ? 15.352 12.789 38.125 1 95.88 429 VAL A N 1
ATOM 3426 C CA . VAL A 1 429 ? 14.547 13.547 37.188 1 95.88 429 VAL A CA 1
ATOM 3427 C C . VAL A 1 429 ? 14.117 12.641 36.031 1 95.88 429 VAL A C 1
ATOM 3429 O O . VAL A 1 429 ? 14.938 11.906 35.469 1 95.88 429 VAL A O 1
ATOM 3432 N N . TRP A 1 430 ? 12.844 12.703 35.719 1 96.38 430 TRP A N 1
ATOM 3433 C CA . TRP A 1 430 ? 12.312 11.883 34.625 1 96.38 430 TRP A CA 1
ATOM 3434 C C . TRP A 1 430 ? 11.453 12.719 33.688 1 96.38 430 TRP A C 1
ATOM 3436 O O . TRP A 1 430 ? 10.703 13.594 34.125 1 96.38 430 TRP A O 1
ATOM 3446 N N . THR A 1 431 ? 11.562 12.547 32.438 1 97 431 THR A N 1
ATOM 3447 C CA . THR A 1 431 ? 10.711 13.008 31.328 1 97 431 THR A CA 1
ATOM 3448 C C . THR A 1 431 ? 10.43 11.867 30.344 1 97 431 THR A C 1
ATOM 3450 O O . THR A 1 431 ? 11.25 10.961 30.188 1 97 431 THR A O 1
ATOM 3453 N N . PRO A 1 432 ? 9.219 11.844 29.719 1 96.31 432 PRO A N 1
ATOM 3454 C CA . PRO A 1 432 ? 8.969 10.766 28.766 1 96.31 432 PRO A CA 1
ATOM 3455 C C . PRO A 1 432 ? 10 10.727 27.625 1 96.31 432 PRO A C 1
ATOM 3457 O O . PRO A 1 432 ? 10.422 11.781 27.141 1 96.31 432 PRO A O 1
ATOM 3460 N N . ASP A 1 433 ? 10.344 9.57 27.203 1 94.31 433 ASP A N 1
ATOM 3461 C CA . ASP A 1 433 ? 11.328 9.406 26.141 1 94.31 433 ASP A CA 1
ATOM 3462 C C . ASP A 1 433 ? 10.703 9.609 24.766 1 94.31 433 ASP A C 1
ATOM 3464 O O . ASP A 1 433 ? 11.281 10.273 23.906 1 94.31 433 ASP A O 1
ATOM 3468 N N . PHE A 1 434 ? 9.516 9 24.594 1 94.75 434 PHE A N 1
ATOM 3469 C CA . PHE A 1 434 ? 9.023 8.922 23.219 1 94.75 434 PHE A CA 1
ATOM 3470 C C . PHE A 1 434 ? 7.52 9.172 23.172 1 94.75 434 PHE A C 1
ATOM 3472 O O . PHE A 1 434 ? 6.824 8.648 22.312 1 94.75 434 PHE A O 1
ATOM 3479 N N . SER A 1 435 ? 6.918 9.906 24.094 1 93.44 435 SER A N 1
ATOM 3480 C CA . SER A 1 435 ? 5.484 10.18 24.047 1 93.44 435 SER A CA 1
ATOM 3481 C C . SER A 1 435 ? 5.188 11.625 24.453 1 93.44 435 SER A C 1
ATOM 3483 O O . SER A 1 435 ? 6.035 12.297 25.031 1 93.44 435 SER A O 1
ATOM 3485 N N . PHE A 1 436 ? 4.055 12.031 24.047 1 95.75 436 PHE A N 1
ATOM 3486 C CA . PHE A 1 436 ? 3.537 13.352 24.391 1 95.75 436 PHE A CA 1
ATOM 3487 C C . PHE A 1 436 ? 2.014 13.352 24.406 1 95.75 436 PHE A C 1
ATOM 3489 O O . PHE A 1 436 ? 1.387 12.383 23.969 1 95.75 436 PHE A O 1
ATOM 3496 N N . THR A 1 437 ? 1.403 14.328 24.969 1 96.75 437 THR A N 1
ATOM 3497 C CA . THR A 1 437 ? -0.043 14.516 24.922 1 96.75 437 THR A CA 1
ATOM 3498 C C . THR A 1 437 ? -0.413 15.969 25.203 1 96.75 437 THR A C 1
ATOM 3500 O O . THR A 1 437 ? 0.459 16.797 25.469 1 96.75 437 THR A O 1
ATOM 3503 N N . SER A 1 438 ? -1.596 16.328 24.969 1 97.69 438 SER A N 1
ATOM 3504 C CA . SER A 1 438 ? -2.107 17.609 25.438 1 97.69 438 SER A CA 1
ATOM 3505 C C . SER A 1 438 ? -2.758 17.469 26.812 1 97.69 438 SER A C 1
ATOM 3507 O O . SER A 1 438 ? -3.49 16.5 27.062 1 97.69 438 SER A O 1
ATOM 3509 N N . ALA A 1 439 ? -2.428 18.406 27.719 1 97.75 439 ALA A N 1
ATOM 3510 C CA . ALA A 1 439 ? -3.008 18.391 29.047 1 97.75 439 ALA A CA 1
ATOM 3511 C C . ALA A 1 439 ? -2.863 19.734 29.734 1 97.75 439 ALA A C 1
ATOM 3513 O O . ALA A 1 439 ? -1.926 20.484 29.453 1 97.75 439 ALA A O 1
ATOM 3514 N N . ARG A 1 440 ? -3.789 19.984 30.562 1 97.88 440 ARG A N 1
ATOM 3515 C CA . ARG A 1 440 ? -3.688 21.094 31.516 1 97.88 440 ARG A CA 1
ATOM 3516 C C . ARG A 1 440 ? -3.439 20.578 32.938 1 97.88 440 ARG A C 1
ATOM 3518 O O . ARG A 1 440 ? -2.721 21.203 33.719 1 97.88 440 ARG A O 1
ATOM 3525 N N . TYR A 1 441 ? -3.992 19.406 33.219 1 97.94 441 TYR A N 1
ATOM 3526 C CA . TYR A 1 441 ? -3.896 18.828 34.562 1 97.94 441 TYR A CA 1
ATOM 3527 C C . TYR A 1 441 ? -3.029 17.578 34.562 1 97.94 441 TYR A C 1
ATOM 3529 O O . TYR A 1 441 ? -3.139 16.75 33.656 1 97.94 441 TYR A O 1
ATOM 3537 N N . ILE A 1 442 ? -2.209 17.469 35.562 1 98.31 442 ILE A N 1
ATOM 3538 C CA . ILE A 1 442 ? -1.361 16.297 35.781 1 98.31 442 ILE A CA 1
ATOM 3539 C C . ILE A 1 442 ? -1.647 15.672 37.125 1 98.31 442 ILE A C 1
ATOM 3541 O O . ILE A 1 442 ? -1.636 16.359 38.156 1 98.31 442 ILE A O 1
ATOM 3545 N N . GLN A 1 443 ? -1.944 14.43 37.094 1 98.25 443 GLN A N 1
ATOM 3546 C CA . GLN A 1 443 ? -2.18 13.68 38.344 1 98.25 443 GLN A CA 1
ATOM 3547 C C . GLN A 1 443 ? -1.061 12.68 38.594 1 98.25 443 GLN A C 1
ATOM 3549 O O . GLN A 1 443 ? -0.743 11.859 37.719 1 98.25 443 GLN A O 1
ATOM 3554 N N . ILE A 1 444 ? -0.436 12.773 39.75 1 98.25 444 ILE A N 1
ATOM 3555 C CA . ILE A 1 444 ? 0.56 11.797 40.156 1 98.25 444 ILE A CA 1
ATOM 3556 C C . ILE A 1 444 ? -0.043 10.875 41.219 1 98.25 444 ILE A C 1
ATOM 3558 O O . ILE A 1 444 ? -0.593 11.336 42.219 1 98.25 444 ILE A O 1
ATOM 3562 N N . GLU A 1 445 ? 0.059 9.633 40.969 1 98 445 GLU A N 1
ATOM 3563 C CA . GLU A 1 445 ? -0.431 8.617 41.906 1 98 445 GLU A CA 1
ATOM 3564 C C . GLU A 1 445 ? 0.721 7.824 42.5 1 98 445 GLU A C 1
ATOM 3566 O O . GLU A 1 445 ? 1.711 7.539 41.844 1 98 445 GLU A O 1
ATOM 3571 N N . GLY A 1 446 ? 0.548 7.445 43.75 1 97.12 446 GLY A N 1
ATOM 3572 C CA . GLY A 1 446 ? 1.54 6.637 44.438 1 97.12 446 GLY A CA 1
ATOM 3573 C C . GLY A 1 446 ? 2.713 7.441 44.938 1 97.12 446 GLY A C 1
ATOM 3574 O O . GLY A 1 446 ? 3.826 6.926 45.062 1 97.12 446 GLY A O 1
ATOM 3575 N N . ALA A 1 447 ? 2.555 8.68 45.219 1 97 447 ALA A N 1
ATOM 3576 C CA . ALA A 1 447 ? 3.609 9.57 45.688 1 97 447 ALA A CA 1
ATOM 3577 C C . ALA A 1 447 ? 3.051 10.609 46.656 1 97 447 ALA A C 1
ATOM 3579 O O . ALA A 1 447 ? 1.833 10.719 46.844 1 97 447 ALA A O 1
ATOM 3580 N N . SER A 1 448 ? 3.963 11.25 47.281 1 94.62 448 SER A N 1
ATOM 3581 C CA . SER A 1 448 ? 3.574 12.273 48.25 1 94.62 448 SER A CA 1
ATOM 3582 C C . SER A 1 448 ? 4.473 13.5 48.156 1 94.62 448 SER A C 1
ATOM 3584 O O . SER A 1 448 ? 5.41 13.523 47.375 1 94.62 448 SER A O 1
ATOM 3586 N N . LEU A 1 449 ? 4.09 14.555 48.844 1 92.81 449 LEU A N 1
ATOM 3587 C CA . LEU A 1 449 ? 4.863 15.789 48.875 1 92.81 449 LEU A CA 1
ATOM 3588 C C . LEU A 1 449 ? 5.848 15.805 50.031 1 92.81 449 LEU A C 1
ATOM 3590 O O . LEU A 1 449 ? 6.785 16.609 50.031 1 92.81 449 LEU A O 1
ATOM 3594 N N . ASN A 1 450 ? 5.586 14.891 50.969 1 87.69 450 ASN A N 1
ATOM 3595 C CA . ASN A 1 450 ? 6.453 14.805 52.156 1 87.69 450 ASN A CA 1
ATOM 3596 C C . ASN A 1 450 ? 6.914 13.375 52.406 1 87.69 450 ASN A C 1
ATOM 3598 O O . ASN A 1 450 ? 6.305 12.422 51.906 1 87.69 450 ASN A O 1
ATOM 3602 N N . SER A 1 451 ? 8.047 13.219 53.062 1 79.38 451 SER A N 1
ATOM 3603 C CA . SER A 1 451 ? 8.711 11.938 53.25 1 79.38 451 SER A CA 1
ATOM 3604 C C . SER A 1 451 ? 8.094 11.133 54.375 1 79.38 451 SER A C 1
ATOM 3606 O O . SER A 1 451 ? 8.492 10 54.656 1 79.38 451 SER A O 1
ATOM 3608 N N . ASN A 1 452 ? 7.051 11.406 54.938 1 81.81 452 ASN A N 1
ATOM 3609 C CA . ASN A 1 452 ? 6.602 10.828 56.188 1 81.81 452 ASN A CA 1
ATOM 3610 C C . ASN A 1 452 ? 5.754 9.586 55.969 1 81.81 452 ASN A C 1
ATOM 3612 O O . ASN A 1 452 ? 5.449 8.852 56.906 1 81.81 452 ASN A O 1
ATOM 3616 N N . ASP A 1 453 ? 5.449 9.211 54.75 1 84.38 453 ASP A N 1
ATOM 3617 C CA . ASP A 1 453 ? 4.488 8.125 54.562 1 84.38 453 ASP A CA 1
ATOM 3618 C C . ASP A 1 453 ? 5.105 6.984 53.75 1 84.38 453 ASP A C 1
ATOM 3620 O O . ASP A 1 453 ? 4.395 6.086 53.312 1 84.38 453 ASP A O 1
ATOM 3624 N N . GLY A 1 454 ? 6.363 7.039 53.531 1 85.69 454 GLY A N 1
ATOM 3625 C CA . GLY A 1 454 ? 7.062 5.949 52.875 1 85.69 454 GLY A CA 1
ATOM 3626 C C . GLY A 1 454 ? 6.895 5.965 51.344 1 85.69 454 GLY A C 1
ATOM 3627 O O . GLY A 1 454 ? 7.484 5.137 50.656 1 85.69 454 GLY A O 1
ATOM 3628 N N . LEU A 1 455 ? 6.148 6.82 50.844 1 93.12 455 LEU A N 1
ATOM 3629 C CA . LEU A 1 455 ? 5.938 6.953 49.406 1 93.12 455 LEU A CA 1
ATOM 3630 C C . LEU A 1 455 ? 7.027 7.812 48.781 1 93.12 455 LEU A C 1
ATOM 3632 O O . LEU A 1 455 ? 7.676 8.602 49.469 1 93.12 455 LEU A O 1
ATOM 3636 N N . PRO A 1 456 ? 7.238 7.617 47.469 1 95.19 456 PRO A N 1
ATOM 3637 C CA . PRO A 1 456 ? 8.125 8.555 46.781 1 95.19 456 PRO A CA 1
ATOM 3638 C C . PRO A 1 456 ? 7.742 10.008 47 1 95.19 456 PRO A C 1
ATOM 3640 O O . PRO A 1 456 ? 6.555 10.344 47.031 1 95.19 456 PRO A O 1
ATOM 3643 N N . VAL A 1 457 ? 8.711 10.805 47.125 1 95.94 457 VAL A N 1
ATOM 3644 C CA . VAL A 1 457 ? 8.477 12.234 47.312 1 95.94 457 VAL A CA 1
ATOM 3645 C C . VAL A 1 457 ? 8.664 12.961 45.969 1 95.94 457 VAL A C 1
ATOM 3647 O O . VAL A 1 457 ? 9.711 12.828 45.344 1 95.94 457 VAL A O 1
ATOM 3650 N N . ILE A 1 458 ? 7.645 13.711 45.562 1 97.31 458 ILE A N 1
ATOM 3651 C CA . ILE A 1 458 ? 7.777 14.562 44.406 1 97.31 458 ILE A CA 1
ATOM 3652 C C . ILE A 1 458 ? 8.305 15.938 44.812 1 97.31 458 ILE A C 1
ATOM 3654 O O . ILE A 1 458 ? 7.645 16.672 45.562 1 97.31 458 ILE A O 1
ATOM 3658 N N . HIS A 1 459 ? 9.422 16.266 44.312 1 96.19 459 HIS A N 1
ATOM 3659 C CA . HIS A 1 459 ? 10.062 17.516 44.656 1 96.19 459 HIS A CA 1
ATOM 3660 C C . HIS A 1 459 ? 9.609 18.641 43.719 1 96.19 459 HIS A C 1
ATOM 3662 O O . HIS A 1 459 ? 9.477 19.797 44.156 1 96.19 459 HIS A O 1
ATOM 3668 N N . SER A 1 460 ? 9.5 18.344 42.531 1 96.31 460 SER A N 1
ATOM 3669 C CA . SER A 1 460 ? 9.062 19.344 41.531 1 96.31 460 SER A CA 1
ATOM 3670 C C . SER A 1 460 ? 8.453 18.672 40.312 1 96.31 460 SER A C 1
ATOM 3672 O O . SER A 1 460 ? 8.789 17.531 40 1 96.31 460 SER A O 1
ATOM 3674 N N . LEU A 1 461 ? 7.48 19.375 39.75 1 97.88 461 LEU A N 1
ATOM 3675 C CA . LEU A 1 461 ? 6.887 19.016 38.438 1 97.88 461 LEU A CA 1
ATOM 3676 C C . LEU A 1 461 ? 6.766 20.25 37.562 1 97.88 461 LEU A C 1
ATOM 3678 O O . LEU A 1 461 ? 6.27 21.281 38 1 97.88 461 LEU A O 1
ATOM 3682 N N . THR A 1 462 ? 7.332 20.188 36.344 1 98.06 462 THR A N 1
ATOM 3683 C CA . THR A 1 462 ? 7.137 21.156 35.281 1 98.06 462 THR A CA 1
ATOM 3684 C C . THR A 1 462 ? 6.77 20.469 33.969 1 98.06 462 THR A C 1
ATOM 3686 O O . THR A 1 462 ? 6.84 19.234 33.875 1 98.06 462 THR A O 1
ATOM 3689 N N . ALA A 1 463 ? 6.238 21.203 33.094 1 98.19 463 ALA A N 1
ATOM 3690 C CA . ALA A 1 463 ? 5.957 20.688 31.766 1 98.19 463 ALA A CA 1
ATOM 3691 C C . ALA A 1 463 ? 6.453 21.641 30.688 1 98.19 463 ALA A C 1
ATOM 3693 O O . ALA A 1 463 ? 6.484 22.859 30.891 1 98.19 463 ALA A O 1
ATOM 3694 N N . ARG A 1 464 ? 6.875 21.109 29.609 1 98 464 ARG A N 1
ATOM 3695 C CA . ARG A 1 464 ? 7.289 21.938 28.484 1 98 464 ARG A CA 1
ATOM 3696 C C . ARG A 1 464 ? 6.398 21.703 27.266 1 98 464 ARG A C 1
ATOM 3698 O O . ARG A 1 464 ? 6.004 20.562 27 1 98 464 ARG A O 1
ATOM 3705 N N . HIS A 1 465 ? 6.078 22.797 26.578 1 98.25 465 HIS A N 1
ATOM 3706 C CA . HIS A 1 465 ? 5.297 22.719 25.344 1 98.25 465 HIS A CA 1
ATOM 3707 C C . HIS A 1 465 ? 6.082 22.047 24.234 1 98.25 465 HIS A C 1
ATOM 3709 O O . HIS A 1 465 ? 7.223 22.422 23.953 1 98.25 465 HIS A O 1
ATOM 3715 N N . ILE A 1 466 ? 5.578 20.984 23.641 1 98 466 ILE A N 1
ATOM 3716 C CA . ILE A 1 466 ? 6.23 20.281 22.547 1 98 466 ILE A CA 1
ATOM 3717 C C . ILE A 1 466 ? 5.516 20.594 21.234 1 98 466 ILE A C 1
ATOM 3719 O O . ILE A 1 466 ? 4.293 20.469 21.141 1 98 466 ILE A O 1
ATOM 3723 N N . SER A 1 467 ? 6.199 21 20.203 1 97.75 467 SER A N 1
ATOM 3724 C CA . SER A 1 467 ? 5.641 21.344 18.891 1 97.75 467 SER A CA 1
ATOM 3725 C C . SER A 1 467 ? 6.738 21.531 17.859 1 97.75 467 SER A C 1
ATOM 3727 O O . SER A 1 467 ? 7.926 21.406 18.172 1 97.75 467 SER A O 1
ATOM 3729 N N . SER A 1 468 ? 6.355 21.797 16.609 1 97.56 468 SER A N 1
ATOM 3730 C CA . SER A 1 468 ? 7.285 22.078 15.523 1 97.56 468 SER A CA 1
ATOM 3731 C C . SER A 1 468 ? 8.195 23.25 15.867 1 97.56 468 SER A C 1
ATOM 3733 O O . SER A 1 468 ? 7.777 24.203 16.516 1 97.56 468 SER A O 1
ATOM 3735 N N . ALA A 1 469 ? 9.375 23.125 15.336 1 97.62 469 ALA A N 1
ATOM 3736 C CA . ALA A 1 469 ? 10.352 24.188 15.516 1 97.62 469 ALA A CA 1
ATOM 3737 C C . ALA A 1 469 ? 10.125 25.312 14.523 1 97.62 469 ALA A C 1
ATOM 3739 O O . ALA A 1 469 ? 10.867 26.297 14.508 1 97.62 469 ALA A O 1
ATOM 3740 N N . ALA A 1 470 ? 9.117 25.234 13.695 1 96.38 470 ALA A N 1
ATOM 3741 C CA . ALA A 1 470 ? 8.805 26.328 12.773 1 96.38 470 ALA A CA 1
ATOM 3742 C C . ALA A 1 470 ? 8.703 27.656 13.516 1 96.38 470 ALA A C 1
ATOM 3744 O O . ALA A 1 470 ? 8.078 27.734 14.578 1 96.38 470 ALA A O 1
ATOM 3745 N N . PRO A 1 471 ? 9.273 28.609 12.922 1 93.75 471 PRO A N 1
ATOM 3746 C CA . PRO A 1 471 ? 9.312 29.906 13.617 1 93.75 471 PRO A CA 1
ATOM 3747 C C . PRO A 1 471 ? 7.93 30.5 13.82 1 93.75 471 PRO A C 1
ATOM 3749 O O . PRO A 1 471 ? 7.074 30.422 12.93 1 93.75 471 PRO A O 1
ATOM 3752 N N . ARG A 1 472 ? 7.746 31.156 14.938 1 92.19 472 ARG A N 1
ATOM 3753 C CA . ARG A 1 472 ? 6.535 31.922 15.219 1 92.19 472 ARG A CA 1
ATOM 3754 C C . ARG A 1 472 ? 6.492 33.219 14.391 1 92.19 472 ARG A C 1
ATOM 3756 O O . ARG A 1 472 ? 7.512 33.875 14.219 1 92.19 472 ARG A O 1
ATOM 3763 N N . LEU A 1 473 ? 5.355 33.688 13.906 1 88.25 473 LEU A N 1
ATOM 3764 C CA . LEU A 1 473 ? 5.328 34.719 12.898 1 88.25 473 LEU A CA 1
ATOM 3765 C C . LEU A 1 473 ? 4.637 35.969 13.43 1 88.25 473 LEU A C 1
ATOM 3767 O O . LEU A 1 473 ? 4.789 37.062 12.867 1 88.25 473 LEU A O 1
ATOM 3771 N N . GLY A 1 474 ? 3.783 35.969 14.367 1 87.12 474 GLY A N 1
ATOM 3772 C CA . GLY A 1 474 ? 3.158 37.25 14.742 1 87.12 474 GLY A CA 1
ATOM 3773 C C . GLY A 1 474 ? 2.166 37.094 15.875 1 87.12 474 GLY A C 1
ATOM 3774 O O . GLY A 1 474 ? 2.143 36.062 16.562 1 87.12 474 GLY A O 1
ATOM 3775 N N . TYR A 1 475 ? 1.517 38.25 16.172 1 95.25 475 TYR A N 1
ATOM 3776 C CA . TYR A 1 475 ? 0.456 38.312 17.172 1 95.25 475 TYR A CA 1
ATOM 3777 C C . TYR A 1 475 ? -0.544 39.406 16.828 1 95.25 475 TYR A C 1
ATOM 3779 O O . TYR A 1 475 ? -0.284 40.25 15.977 1 95.25 475 TYR A O 1
ATOM 3787 N N . VAL A 1 476 ? -1.7 39.375 17.328 1 97.94 476 VAL A N 1
ATOM 3788 C CA . VAL A 1 476 ? -2.719 40.406 17.297 1 97.94 476 VAL A CA 1
ATOM 3789 C C . VAL A 1 476 ? -3.266 40.625 18.719 1 97.94 476 VAL A C 1
ATOM 3791 O O . VAL A 1 476 ? -3.479 39.688 19.469 1 97.94 476 VAL A O 1
ATOM 3794 N N . LYS A 1 477 ? -3.379 41.844 19.094 1 97.94 477 LYS A N 1
ATOM 3795 C CA . LYS A 1 477 ? -3.941 42.25 20.391 1 97.94 477 LYS A CA 1
ATOM 3796 C C . LYS A 1 477 ? -4.945 43.375 20.219 1 97.94 477 LYS A C 1
ATOM 3798 O O . LYS A 1 477 ? -4.746 44.281 19.406 1 97.94 477 LYS A O 1
ATOM 3803 N N . THR A 1 478 ? -6.012 43.375 21.016 1 98.5 478 THR A N 1
ATOM 3804 C CA . THR A 1 478 ? -7.047 44.375 20.984 1 98.5 478 THR A CA 1
ATOM 3805 C C . THR A 1 478 ? -7.27 44.969 22.375 1 98.5 478 THR A C 1
ATOM 3807 O O . THR A 1 478 ? -6.621 44.562 23.328 1 98.5 478 THR A O 1
ATOM 3810 N N . ASP A 1 479 ? -8.203 45.969 22.484 1 97.88 479 ASP A N 1
ATOM 3811 C CA . ASP A 1 479 ? -8.547 46.562 23.781 1 97.88 479 ASP A CA 1
ATOM 3812 C C . ASP A 1 479 ? -9.672 45.781 24.453 1 97.88 479 ASP A C 1
ATOM 3814 O O . ASP A 1 479 ? -10.18 46.188 25.5 1 97.88 479 ASP A O 1
ATOM 3818 N N . LYS A 1 480 ? -10.141 44.688 23.828 1 97.94 480 LYS A N 1
ATOM 3819 C CA . LYS A 1 480 ? -11.18 43.812 24.406 1 97.94 480 LYS A CA 1
ATOM 3820 C C . LYS A 1 480 ? -10.586 42.531 24.969 1 97.94 480 LYS A C 1
ATOM 3822 O O . LYS A 1 480 ? -10.094 41.688 24.219 1 97.94 480 LYS A O 1
ATOM 3827 N N . GLU A 1 481 ? -10.742 42.312 26.219 1 97.25 481 GLU A N 1
ATOM 3828 C CA . GLU A 1 481 ? -10.086 41.219 26.922 1 97.25 481 GLU A CA 1
ATOM 3829 C C . GLU A 1 481 ? -10.633 39.875 26.469 1 97.25 481 GLU A C 1
ATOM 3831 O O . GLU A 1 481 ? -9.891 38.875 26.375 1 97.25 481 GLU A O 1
ATOM 3836 N N . ASP A 1 482 ? -11.891 39.781 26.312 1 97.5 482 ASP A N 1
ATOM 3837 C CA . ASP A 1 482 ? -12.5 38.531 25.891 1 97.5 482 ASP A CA 1
ATOM 3838 C C . ASP A 1 482 ? -12.008 38.125 24.516 1 97.5 482 ASP A C 1
ATOM 3840 O O . ASP A 1 482 ? -11.711 36.938 24.281 1 97.5 482 ASP A O 1
ATOM 3844 N N . VAL A 1 483 ? -11.852 39.031 23.641 1 98.06 483 VAL A N 1
ATOM 3845 C CA . VAL A 1 483 ? -11.344 38.781 22.297 1 98.06 483 VAL A CA 1
ATOM 3846 C C . VAL A 1 483 ? -9.883 38.312 22.375 1 98.06 483 VAL A C 1
ATOM 3848 O O . VAL A 1 483 ? -9.484 37.375 21.703 1 98.06 483 VAL A O 1
ATOM 3851 N N . ASN A 1 484 ? -9.102 39 23.203 1 98.31 484 ASN A N 1
ATOM 3852 C CA . ASN A 1 484 ? -7.711 38.594 23.391 1 98.31 484 ASN A CA 1
ATOM 3853 C C . ASN A 1 484 ? -7.605 37.156 23.938 1 98.31 484 ASN A C 1
ATOM 3855 O O . ASN A 1 484 ? -6.703 36.438 23.562 1 98.31 484 ASN A O 1
ATOM 3859 N N . ALA A 1 485 ? -8.523 36.875 24.812 1 98.19 485 ALA A N 1
ATOM 3860 C CA . ALA A 1 485 ? -8.547 35.5 25.359 1 98.19 485 ALA A CA 1
ATOM 3861 C C . ALA A 1 485 ? -8.828 34.5 24.266 1 98.19 485 ALA A C 1
ATOM 3863 O O . ALA A 1 485 ? -8.242 33.406 24.266 1 98.19 485 ALA A O 1
ATOM 3864 N N . LEU A 1 486 ? -9.734 34.781 23.406 1 98.5 486 LEU A N 1
ATOM 3865 C CA . LEU A 1 486 ? -10.047 33.875 22.312 1 98.5 486 LEU A CA 1
ATOM 3866 C C . LEU A 1 486 ? -8.859 33.719 21.359 1 98.5 486 LEU A C 1
ATOM 3868 O O . LEU A 1 486 ? -8.547 32.625 20.906 1 98.5 486 LEU A O 1
ATOM 3872 N N . ILE A 1 487 ? -8.227 34.812 21.031 1 98.06 487 ILE A N 1
ATOM 3873 C CA . ILE A 1 487 ? -7.039 34.812 20.172 1 98.06 487 ILE A CA 1
ATOM 3874 C C . ILE A 1 487 ? -5.977 33.906 20.797 1 98.06 487 ILE A C 1
ATOM 3876 O O . ILE A 1 487 ? -5.363 33.094 20.109 1 98.06 487 ILE A O 1
ATOM 3880 N N . ASN A 1 488 ? -5.816 34.031 22.047 1 97.56 488 ASN A N 1
ATOM 3881 C CA . ASN A 1 488 ? -4.84 33.219 22.75 1 97.56 488 ASN A CA 1
ATOM 3882 C C . ASN A 1 488 ? -5.223 31.734 22.719 1 97.56 488 ASN A C 1
ATOM 3884 O O . ASN A 1 488 ? -4.359 30.875 22.562 1 97.56 488 ASN A O 1
ATOM 3888 N N . ALA A 1 489 ? -6.477 31.453 22.953 1 98.19 489 ALA A N 1
ATOM 3889 C CA . ALA A 1 489 ? -6.945 30.078 22.891 1 98.19 489 ALA A CA 1
ATOM 3890 C C . ALA A 1 489 ? -6.676 29.469 21.516 1 98.19 489 ALA A C 1
ATOM 3892 O O . ALA A 1 489 ? -6.277 28.312 21.406 1 98.19 489 ALA A O 1
ATOM 3893 N N . CYS A 1 490 ? -6.906 30.219 20.484 1 97.75 490 CYS A N 1
ATOM 3894 C CA . CYS A 1 490 ? -6.625 29.75 19.125 1 97.75 490 CYS A CA 1
ATOM 3895 C C . CYS A 1 490 ? -5.133 29.5 18.938 1 97.75 490 CYS A C 1
ATOM 3897 O O . CYS A 1 490 ? -4.746 28.453 18.391 1 97.75 490 CYS A O 1
ATOM 3899 N N . TYR A 1 491 ? -4.344 30.406 19.391 1 97 491 TYR A N 1
ATOM 3900 C CA . TYR A 1 491 ? -2.898 30.297 19.25 1 97 491 TYR A CA 1
ATOM 3901 C C . TYR A 1 491 ? -2.395 29 19.891 1 97 491 TYR A C 1
ATOM 3903 O O . TYR A 1 491 ? -1.662 28.234 19.25 1 97 491 TYR A O 1
ATOM 3911 N N . TRP A 1 492 ? -2.777 28.766 21.094 1 97.44 492 TRP A N 1
ATOM 3912 C CA . TRP A 1 492 ? -2.303 27.578 21.812 1 97.44 492 TRP A CA 1
ATOM 3913 C C . TRP A 1 492 ? -2.836 26.312 21.172 1 97.44 492 TRP A C 1
ATOM 3915 O O . TRP A 1 492 ? -2.148 25.281 21.156 1 97.44 492 TRP A O 1
ATOM 3925 N N . THR A 1 493 ? -4.043 26.406 20.719 1 97.94 493 THR A N 1
ATOM 3926 C CA . THR A 1 493 ? -4.598 25.234 20.047 1 97.94 493 THR A CA 1
ATOM 3927 C C . THR A 1 493 ? -3.793 24.906 18.797 1 97.94 493 THR A C 1
ATOM 3929 O O . THR A 1 493 ? -3.379 23.766 18.594 1 97.94 493 THR A O 1
ATOM 3932 N N . PHE A 1 494 ? -3.541 25.891 17.938 1 97.06 494 PHE A N 1
ATOM 3933 C CA . PHE A 1 494 ? -2.799 25.672 16.703 1 97.06 494 PHE A CA 1
ATOM 3934 C C . PHE A 1 494 ? -1.385 25.188 17 1 97.06 494 PHE A C 1
ATOM 3936 O O . PHE A 1 494 ? -0.916 24.219 16.391 1 97.06 494 PHE A O 1
ATOM 3943 N N . SER A 1 495 ? -0.758 25.875 17.922 1 96.94 495 SER A N 1
ATOM 3944 C CA . SER A 1 495 ? 0.627 25.547 18.266 1 96.94 495 SER A CA 1
ATOM 3945 C C . SER A 1 495 ? 0.755 24.141 18.812 1 96.94 495 SER A C 1
ATOM 3947 O O . SER A 1 495 ? 1.814 23.516 18.688 1 96.94 495 SER A O 1
ATOM 3949 N N . SER A 1 496 ? -0.279 23.656 19.375 1 98.06 496 SER A N 1
ATOM 3950 C CA . SER A 1 496 ? -0.231 22.359 20.047 1 98.06 496 SER A CA 1
ATOM 3951 C C . SER A 1 496 ? -0.583 21.234 19.062 1 98.06 496 SER A C 1
ATOM 3953 O O . SER A 1 496 ? -0.555 20.062 19.438 1 98.06 496 SER A O 1
ATOM 3955 N N . ASN A 1 497 ? -0.887 21.562 17.844 1 98.06 497 ASN A N 1
ATOM 3956 C CA . ASN A 1 497 ? -1.339 20.547 16.906 1 98.06 497 ASN A CA 1
ATOM 3957 C C . ASN A 1 497 ? -0.417 20.453 15.695 1 98.06 497 ASN A C 1
ATOM 3959 O O . ASN A 1 497 ? -0.742 19.766 14.711 1 98.06 497 ASN A O 1
ATOM 3963 N N . ILE A 1 498 ? 0.799 21.078 15.742 1 97.5 498 ILE A N 1
ATOM 3964 C CA . ILE A 1 498 ? 1.723 21.078 14.609 1 97.5 498 ILE A CA 1
ATOM 3965 C C . ILE A 1 498 ? 3.004 20.344 14.984 1 97.5 498 ILE A C 1
ATOM 3967 O O . ILE A 1 498 ? 3.715 20.75 15.906 1 97.5 498 ILE A O 1
ATOM 3971 N N . PHE A 1 499 ? 3.359 19.328 14.266 1 96.88 499 PHE A N 1
ATOM 3972 C CA . PHE A 1 499 ? 4.566 18.516 14.391 1 96.88 499 PHE A CA 1
ATOM 3973 C C . PHE A 1 499 ? 5.207 18.281 13.031 1 96.88 499 PHE A C 1
ATOM 3975 O O . PHE A 1 499 ? 5.367 19.219 12.242 1 96.88 499 PHE A O 1
ATOM 3982 N N . SER A 1 500 ? 5.617 17.031 12.75 1 95.25 500 SER A N 1
ATOM 3983 C CA . SER A 1 500 ? 6.004 16.719 11.375 1 95.25 500 SER A CA 1
ATOM 3984 C C . SER A 1 500 ? 4.781 16.609 10.469 1 95.25 500 SER A C 1
ATOM 3986 O O . SER A 1 500 ? 4.918 16.453 9.258 1 95.25 500 SER A O 1
ATOM 3988 N N . TYR A 1 501 ? 3.691 16.625 11.086 1 96.44 501 TYR A N 1
ATOM 3989 C CA . TYR A 1 501 ? 2.365 16.594 10.477 1 96.44 501 TYR A CA 1
ATOM 3990 C C . TYR A 1 501 ? 1.397 17.5 11.234 1 96.44 501 TYR A C 1
ATOM 3992 O O . TYR A 1 501 ? 1.763 18.094 12.242 1 96.44 501 TYR A O 1
ATOM 4000 N N . HIS A 1 502 ? 0.301 17.734 10.664 1 97.44 502 HIS A N 1
ATOM 4001 C CA . HIS A 1 502 ? -0.762 18.516 11.289 1 97.44 502 HIS A CA 1
ATOM 4002 C C . HIS A 1 502 ? -1.896 17.625 11.773 1 97.44 502 HIS A C 1
ATOM 4004 O O . HIS A 1 502 ? -2.508 16.906 10.977 1 97.44 502 HIS A O 1
ATOM 4010 N N . THR A 1 503 ? -2.084 17.594 13.102 1 95.69 503 THR A N 1
ATOM 4011 C CA . THR A 1 503 ? -3.205 16.844 13.672 1 95.69 503 THR A CA 1
ATOM 4012 C C . THR A 1 503 ? -4.301 17.797 14.141 1 95.69 503 THR A C 1
ATOM 4014 O O . THR A 1 503 ? -4.109 19.016 14.148 1 95.69 503 THR A O 1
ATOM 4017 N N . ASP A 1 504 ? -5.492 17.25 14.375 1 90.38 504 ASP A N 1
ATOM 4018 C CA . ASP A 1 504 ? -6.543 18.062 14.969 1 90.38 504 ASP A CA 1
ATOM 4019 C C . ASP A 1 504 ? -6.715 17.734 16.453 1 90.38 504 ASP A C 1
ATOM 4021 O O . ASP A 1 504 ? -7.461 18.422 17.156 1 90.38 504 ASP A O 1
ATOM 4025 N N . CYS A 1 505 ? -6.039 16.656 16.859 1 92.38 505 CYS A N 1
ATOM 4026 C CA . CYS A 1 505 ? -6.176 16.188 18.234 1 92.38 505 CYS A CA 1
ATOM 4027 C C . CYS A 1 505 ? -4.863 15.602 18.734 1 92.38 505 CYS A C 1
ATOM 4029 O O . CYS A 1 505 ? -4.602 14.406 18.562 1 92.38 505 CYS A O 1
ATOM 4031 N N . PRO A 1 506 ? -4.098 16.359 19.516 1 94.94 506 PRO A N 1
ATOM 4032 C CA . PRO A 1 506 ? -2.812 15.836 20 1 94.94 506 PRO A CA 1
ATOM 4033 C C . PRO A 1 506 ? -2.955 14.953 21.234 1 94.94 506 PRO A C 1
ATOM 4035 O O . PRO A 1 506 ? -1.953 14.508 21.797 1 94.94 506 PRO A O 1
ATOM 4038 N N . GLN A 1 507 ? -4.148 14.648 21.656 1 94.62 507 GLN A N 1
ATOM 4039 C CA . GLN A 1 507 ? -4.367 13.906 22.891 1 94.62 507 GLN A CA 1
ATOM 4040 C C . GLN A 1 507 ? -4.797 12.469 22.609 1 94.62 507 GLN A C 1
ATOM 4042 O O . GLN A 1 507 ? -4.012 11.531 22.766 1 94.62 507 GLN A O 1
ATOM 4047 N N . ILE A 1 508 ? -5.949 12.336 21.969 1 90.62 508 ILE A N 1
ATOM 4048 C CA . ILE A 1 508 ? -6.578 11.016 21.906 1 90.62 508 ILE A CA 1
ATOM 4049 C C . ILE A 1 508 ? -6.203 10.328 20.594 1 90.62 508 ILE A C 1
ATOM 4051 O O . ILE A 1 508 ? -5.797 9.164 20.594 1 90.62 508 ILE A O 1
ATOM 4055 N N . GLU A 1 509 ? -6.359 10.938 19.469 1 90.56 509 GLU A N 1
ATOM 4056 C CA . GLU A 1 509 ? -6.211 10.312 18.156 1 90.56 509 GLU A CA 1
ATOM 4057 C C . GLU A 1 509 ? -4.793 10.484 17.625 1 90.56 509 GLU A C 1
ATOM 4059 O O . GLU A 1 509 ? -4.098 9.5 17.359 1 90.56 509 GLU A O 1
ATOM 4064 N N . LYS A 1 510 ? -4.371 11.734 17.547 1 94.25 510 LYS A N 1
ATOM 4065 C CA . LYS A 1 510 ? -3.086 12.141 16.984 1 94.25 510 LYS A CA 1
ATOM 4066 C C . LYS A 1 510 ? -3.002 11.781 15.5 1 94.25 510 LYS A C 1
ATOM 4068 O O . LYS A 1 510 ? -1.915 11.531 14.977 1 94.25 510 LYS A O 1
ATOM 4073 N N . PHE A 1 511 ? -4.172 11.688 14.828 1 94.25 511 PHE A N 1
ATOM 4074 C CA . PHE A 1 511 ? -4.199 11.297 13.422 1 94.25 511 PHE A CA 1
ATOM 4075 C C . PHE A 1 511 ? -3.844 12.477 12.523 1 94.25 511 PHE A C 1
ATOM 4077 O O . PHE A 1 511 ? -4.012 13.633 12.914 1 94.25 511 PHE A O 1
ATOM 4084 N N . ALA A 1 512 ? -3.348 12.18 11.367 1 96.44 512 ALA A N 1
ATOM 4085 C CA . ALA A 1 512 ? -2.973 13.188 10.375 1 96.44 512 ALA A CA 1
ATOM 4086 C C . ALA A 1 512 ? -4.133 13.492 9.438 1 96.44 512 ALA A C 1
ATOM 4088 O O . ALA A 1 512 ? -4 13.352 8.219 1 96.44 512 ALA A O 1
ATOM 4089 N N . TRP A 1 513 ? -5.223 13.984 9.953 1 96.62 513 TRP A N 1
ATOM 4090 C CA . TRP A 1 513 ? -6.367 14.383 9.141 1 96.62 513 TRP A CA 1
ATOM 4091 C C . TRP A 1 513 ? -5.973 15.469 8.148 1 96.62 513 TRP A C 1
ATOM 4093 O O . TRP A 1 513 ? -5.281 16.422 8.508 1 96.62 513 TRP A O 1
ATOM 4103 N N . LEU A 1 514 ? -6.457 15.344 6.949 1 97.5 514 LEU A N 1
ATOM 4104 C CA . LEU A 1 514 ? -5.941 16.234 5.91 1 97.5 514 LEU A CA 1
ATOM 4105 C C . LEU A 1 514 ? -6.773 17.5 5.82 1 97.5 514 LEU A C 1
ATOM 4107 O O . LEU A 1 514 ? -6.324 18.5 5.262 1 97.5 514 LEU A O 1
ATOM 4111 N N . GLU A 1 515 ? -8.039 17.516 6.27 1 96.5 515 GLU A N 1
ATOM 4112 C CA . GLU A 1 515 ? -8.875 18.688 6.086 1 96.5 515 GLU A CA 1
ATOM 4113 C C . GLU A 1 515 ? -8.312 19.891 6.844 1 96.5 515 GLU A C 1
ATOM 4115 O O . GLU A 1 515 ? -8.422 21.031 6.383 1 96.5 515 GLU A O 1
ATOM 4120 N N . VAL A 1 516 ? -7.672 19.672 7.988 1 96.94 516 VAL A N 1
ATOM 4121 C CA . VAL A 1 516 ? -7.199 20.797 8.781 1 96.94 516 VAL A CA 1
ATOM 4122 C C . VAL A 1 516 ? -6.004 21.453 8.086 1 96.94 516 VAL A C 1
ATOM 4124 O O . VAL A 1 516 ? -5.723 22.625 8.297 1 96.94 516 VAL A O 1
ATOM 4127 N N . THR A 1 517 ? -5.312 20.719 7.266 1 97.75 517 THR A N 1
ATOM 4128 C CA . THR A 1 517 ? -4.156 21.281 6.582 1 97.75 517 THR A CA 1
ATOM 4129 C C . THR A 1 517 ? -4.586 22.391 5.621 1 97.75 517 THR A C 1
ATOM 4131 O O . THR A 1 517 ? -4.102 23.516 5.711 1 97.75 517 THR A O 1
ATOM 4134 N N . SER A 1 518 ? -5.57 22.125 4.797 1 97.44 518 SER A N 1
ATOM 4135 C CA . SER A 1 518 ? -6.02 23.125 3.844 1 97.44 518 SER A CA 1
ATOM 4136 C C . SER A 1 518 ? -6.988 24.109 4.496 1 97.44 518 SER A C 1
ATOM 4138 O O . SER A 1 518 ? -6.953 25.312 4.211 1 97.44 518 SER A O 1
ATOM 4140 N N . LEU A 1 519 ? -7.809 23.641 5.398 1 97.75 519 LEU A N 1
ATOM 4141 C CA . LEU A 1 519 ? -8.836 24.453 6.039 1 97.75 519 LEU A CA 1
ATOM 4142 C C . LEU A 1 519 ? -8.211 25.531 6.906 1 97.75 519 LEU A C 1
ATOM 4144 O O . LEU A 1 519 ? -8.688 26.672 6.922 1 97.75 519 LEU A O 1
ATOM 4148 N N . LEU A 1 520 ? -7.16 25.203 7.605 1 98 520 LEU A N 1
ATOM 4149 C CA . LEU A 1 520 ? -6.621 26.094 8.617 1 98 520 LEU A CA 1
ATOM 4150 C C . LEU A 1 520 ? -5.359 26.797 8.117 1 98 520 LEU A C 1
ATOM 4152 O O . LEU A 1 520 ? -4.816 27.672 8.789 1 98 520 LEU A O 1
ATOM 4156 N N . PHE A 1 521 ? -4.918 26.5 6.918 1 97.88 521 PHE A N 1
ATOM 4157 C CA . PHE A 1 521 ? -3.703 27.078 6.367 1 97.88 521 PHE A CA 1
ATOM 4158 C C . PHE A 1 521 ? -3.777 28.609 6.402 1 97.88 521 PHE A C 1
ATOM 4160 O O . PHE A 1 521 ? -2.832 29.266 6.832 1 97.88 521 PHE A O 1
ATOM 4167 N N . PRO A 1 522 ? -4.922 29.266 6.031 1 97.44 522 PRO A N 1
ATOM 4168 C CA . PRO A 1 522 ? -5 30.719 6.098 1 97.44 522 PRO A CA 1
ATOM 4169 C C . PRO A 1 522 ? -4.789 31.266 7.512 1 97.44 522 PRO A C 1
ATOM 4171 O O . PRO A 1 522 ? -4.285 32.375 7.684 1 97.44 522 PRO A O 1
ATOM 4174 N N . ALA A 1 523 ? -5.109 30.453 8.461 1 96.88 523 ALA A N 1
ATOM 4175 C CA . ALA A 1 523 ? -4.922 30.859 9.852 1 96.88 523 ALA A CA 1
ATOM 4176 C C . ALA A 1 523 ? -3.518 30.516 10.336 1 96.88 523 ALA A C 1
ATOM 4178 O O . ALA A 1 523 ? -2.832 31.359 10.922 1 96.88 523 ALA A O 1
ATOM 4179 N N . THR A 1 524 ? -3.055 29.312 10.039 1 96.38 524 THR A N 1
ATOM 4180 C CA . THR A 1 524 ? -1.818 28.797 10.617 1 96.38 524 THR A CA 1
ATOM 4181 C C . THR A 1 524 ? -0.609 29.547 10.047 1 96.38 524 THR A C 1
ATOM 4183 O O . THR A 1 524 ? 0.42 29.656 10.719 1 96.38 524 THR A O 1
ATOM 4186 N N . GLN A 1 525 ? -0.774 30.094 8.828 1 96.31 525 GLN A N 1
ATOM 4187 C CA . GLN A 1 525 ? 0.344 30.812 8.227 1 96.31 525 GLN A CA 1
ATOM 4188 C C . GLN A 1 525 ? 0.611 32.125 8.961 1 96.31 525 GLN A C 1
ATOM 4190 O O . GLN A 1 525 ? 1.65 32.75 8.758 1 96.31 525 GLN A O 1
ATOM 4195 N N . TYR A 1 526 ? -0.294 32.594 9.93 1 96.62 526 TYR A N 1
ATOM 4196 C CA . TYR A 1 526 ? -0.036 33.719 10.82 1 96.62 526 TYR A CA 1
ATOM 4197 C C . TYR A 1 526 ? 0.642 33.25 12.109 1 96.62 526 TYR A C 1
ATOM 4199 O O . TYR A 1 526 ? 1.177 34.062 12.859 1 96.62 526 TYR A O 1
ATOM 4207 N N . VAL A 1 527 ? 0.604 31.953 12.344 1 95.38 527 VAL A N 1
ATOM 4208 C CA . VAL A 1 527 ? 1.042 31.406 13.625 1 95.38 527 VAL A CA 1
ATOM 4209 C C . VAL A 1 527 ? 2.502 30.969 13.531 1 95.38 527 VAL A C 1
ATOM 4211 O O . VAL A 1 527 ? 3.328 31.359 14.359 1 95.38 527 VAL A O 1
ATOM 4214 N N . ARG A 1 528 ? 2.764 30.141 12.539 1 95.81 528 ARG A N 1
ATOM 4215 C CA . ARG A 1 528 ? 4.098 29.594 12.289 1 95.81 528 ARG A CA 1
ATOM 4216 C C . ARG A 1 528 ? 4.418 29.609 10.797 1 95.81 528 ARG A C 1
ATOM 4218 O O . ARG A 1 528 ? 3.518 29.75 9.961 1 95.81 528 ARG A O 1
ATOM 4225 N N . ASP A 1 529 ? 5.754 29.594 10.492 1 96.5 529 ASP A N 1
ATOM 4226 C CA . ASP A 1 529 ? 6.141 29.344 9.109 1 96.5 529 ASP A CA 1
ATOM 4227 C C . ASP A 1 529 ? 5.793 27.906 8.695 1 96.5 529 ASP A C 1
ATOM 4229 O O . ASP A 1 529 ? 6.504 26.969 9.047 1 96.5 529 ASP A O 1
ATOM 4233 N N . MET A 1 530 ? 4.785 27.781 7.871 1 97 530 MET A N 1
ATOM 4234 C CA . MET A 1 530 ? 4.199 26.469 7.621 1 97 530 MET A CA 1
ATOM 4235 C C . MET A 1 530 ? 4.66 25.922 6.273 1 97 530 MET A C 1
ATOM 4237 O O . MET A 1 530 ? 4.277 24.812 5.887 1 97 530 MET A O 1
ATOM 4241 N N . GLU A 1 531 ? 5.5 26.594 5.527 1 97.38 531 GLU A N 1
ATOM 4242 C CA . GLU A 1 531 ? 5.828 26.188 4.16 1 97.38 531 GLU A CA 1
ATOM 4243 C C . GLU A 1 531 ? 6.414 24.781 4.125 1 97.38 531 GLU A C 1
ATOM 4245 O O . GLU A 1 531 ? 5.922 23.922 3.398 1 97.38 531 GLU A O 1
ATOM 4250 N N . ALA A 1 532 ? 7.445 24.562 4.938 1 97.62 532 ALA A N 1
ATOM 4251 C CA . ALA A 1 532 ? 8.141 23.281 4.898 1 97.62 532 ALA A CA 1
ATOM 4252 C C . ALA A 1 532 ? 7.266 22.156 5.445 1 97.62 532 ALA A C 1
ATOM 4254 O O . ALA A 1 532 ? 7.281 21.031 4.93 1 97.62 532 ALA A O 1
ATOM 4255 N N . VAL A 1 533 ? 6.5 22.422 6.469 1 97.88 533 VAL A N 1
ATOM 4256 C CA . VAL A 1 533 ? 5.625 21.422 7.07 1 97.88 533 VAL A CA 1
ATOM 4257 C C . VAL A 1 533 ? 4.578 20.969 6.055 1 97.88 533 VAL A C 1
ATOM 4259 O O . VAL A 1 533 ? 4.391 19.781 5.836 1 97.88 533 VAL A O 1
ATOM 4262 N N . TYR A 1 534 ? 3.916 21.922 5.414 1 98.12 534 TYR A N 1
ATOM 4263 C CA . TYR A 1 534 ? 2.848 21.562 4.488 1 98.12 534 TYR A CA 1
ATOM 4264 C C . TYR A 1 534 ? 3.414 20.969 3.201 1 98.12 534 TYR A C 1
ATOM 4266 O O . TYR A 1 534 ? 2.758 20.172 2.539 1 98.12 534 TYR A O 1
ATOM 4274 N N . SER A 1 535 ? 4.668 21.359 2.832 1 98.06 535 SER A N 1
ATOM 4275 C CA . SER A 1 535 ? 5.344 20.688 1.724 1 98.06 535 SER A CA 1
ATOM 4276 C C . SER A 1 535 ? 5.602 19.219 2.043 1 98.06 535 SER A C 1
ATOM 4278 O O . SER A 1 535 ? 5.391 18.359 1.194 1 98.06 535 SER A O 1
ATOM 4280 N N . LYS A 1 536 ? 6.059 18.953 3.242 1 98.19 536 LYS A N 1
ATOM 4281 C CA . LYS A 1 536 ? 6.285 17.578 3.684 1 98.19 536 LYS A CA 1
ATOM 4282 C C . LYS A 1 536 ? 4.977 16.797 3.725 1 98.19 536 LYS A C 1
ATOM 4284 O O . LYS A 1 536 ? 4.945 15.617 3.381 1 98.19 536 LYS A O 1
ATOM 4289 N N . ILE A 1 537 ? 3.896 17.406 4.113 1 98.31 537 ILE A N 1
ATOM 4290 C CA . ILE A 1 537 ? 2.602 16.75 4.18 1 98.31 537 ILE A CA 1
ATOM 4291 C C . ILE A 1 537 ? 2.152 16.344 2.777 1 98.31 537 ILE A C 1
ATOM 4293 O O . ILE A 1 537 ? 1.547 15.281 2.592 1 98.31 537 ILE A O 1
ATOM 4297 N N . LEU A 1 538 ? 2.488 17.156 1.776 1 98.5 538 LEU A N 1
ATOM 4298 C CA . LEU A 1 538 ? 2.203 16.766 0.398 1 98.5 538 LEU A CA 1
ATOM 4299 C C . LEU A 1 538 ? 2.938 15.484 0.03 1 98.5 538 LEU A C 1
ATOM 4301 O O . LEU A 1 538 ? 2.393 14.633 -0.673 1 98.5 538 LEU A O 1
ATOM 4305 N N . ASP A 1 539 ? 4.18 15.328 0.481 1 97.94 539 ASP A N 1
ATOM 4306 C CA . ASP A 1 539 ? 4.895 14.07 0.271 1 97.94 539 ASP A CA 1
ATOM 4307 C C . ASP A 1 539 ? 4.172 12.906 0.945 1 97.94 539 ASP A C 1
ATOM 4309 O O . ASP A 1 539 ? 4.098 11.805 0.391 1 97.94 539 ASP A O 1
ATOM 4313 N N . ASP A 1 540 ? 3.65 13.141 2.143 1 98.38 540 ASP A N 1
ATOM 4314 C CA . ASP A 1 540 ? 2.887 12.109 2.842 1 98.38 540 ASP A CA 1
ATOM 4315 C C . ASP A 1 540 ? 1.651 11.703 2.043 1 98.38 540 ASP A C 1
ATOM 4317 O O . ASP A 1 540 ? 1.278 10.531 2.021 1 98.38 540 ASP A O 1
ATOM 4321 N N . ILE A 1 541 ? 0.991 12.695 1.459 1 98.5 541 ILE A N 1
ATOM 4322 C CA . ILE A 1 541 ? -0.21 12.438 0.673 1 98.5 541 ILE A CA 1
ATOM 4323 C C . ILE A 1 541 ? 0.141 11.578 -0.539 1 98.5 541 ILE A C 1
ATOM 4325 O O . ILE A 1 541 ? -0.544 10.594 -0.828 1 98.5 541 ILE A O 1
ATOM 4329 N N . ILE A 1 542 ? 1.223 11.914 -1.229 1 97.38 542 ILE A N 1
ATOM 4330 C CA . ILE A 1 542 ? 1.671 11.133 -2.375 1 97.38 542 ILE A CA 1
ATOM 4331 C C . ILE A 1 542 ? 1.928 9.695 -1.947 1 97.38 542 ILE A C 1
ATOM 4333 O O . ILE A 1 542 ? 1.518 8.75 -2.633 1 97.38 542 ILE A O 1
ATOM 4337 N N . ASP A 1 543 ? 2.529 9.555 -0.797 1 96.56 543 ASP A N 1
ATOM 4338 C CA . ASP A 1 543 ? 2.904 8.234 -0.293 1 96.56 543 ASP A CA 1
ATOM 4339 C C . ASP A 1 543 ? 1.67 7.43 0.103 1 96.56 543 ASP A C 1
ATOM 4341 O O . ASP A 1 543 ? 1.719 6.199 0.156 1 96.56 543 ASP A O 1
ATOM 4345 N N . THR A 1 544 ? 0.582 8.07 0.388 1 96.69 544 THR A N 1
ATOM 4346 C CA . THR A 1 544 ? -0.606 7.395 0.893 1 96.69 544 THR A CA 1
ATOM 4347 C C . THR A 1 544 ? -1.626 7.184 -0.223 1 96.69 544 THR A C 1
ATOM 4349 O O . THR A 1 544 ? -2.561 6.395 -0.076 1 96.69 544 THR A O 1
ATOM 4352 N N . GLN A 1 545 ? -1.503 7.895 -1.338 1 96.56 545 GLN A N 1
ATOM 4353 C CA . GLN A 1 545 ? -2.445 7.785 -2.447 1 96.56 545 GLN A CA 1
ATOM 4354 C C . GLN A 1 545 ? -2.531 6.348 -2.955 1 96.56 545 GLN A C 1
ATOM 4356 O O . GLN A 1 545 ? -1.511 5.672 -3.102 1 96.56 545 GLN A O 1
ATOM 4361 N N . GLU A 1 546 ? -3.701 5.879 -3.172 1 93 546 GLU A N 1
ATOM 4362 C CA . GLU A 1 546 ? -3.943 4.523 -3.654 1 93 546 GLU A CA 1
ATOM 4363 C C . GLU A 1 546 ? -3.816 4.449 -5.172 1 93 546 GLU A C 1
ATOM 4365 O O . GLU A 1 546 ? -3.891 5.469 -5.859 1 93 546 GLU A O 1
ATOM 4370 N N . PRO A 1 547 ? -3.643 3.27 -5.742 1 87.62 547 PRO A N 1
ATOM 4371 C CA . PRO A 1 547 ? -3.494 3.107 -7.191 1 87.62 547 PRO A CA 1
ATOM 4372 C C . PRO A 1 547 ? -4.711 3.605 -7.965 1 87.62 547 PRO A C 1
ATOM 4374 O O . PRO A 1 547 ? -4.586 4.023 -9.117 1 87.62 547 PRO A O 1
ATOM 4377 N N . SER A 1 548 ? -5.855 3.594 -7.34 1 89.5 548 SER A N 1
ATOM 4378 C CA . SER A 1 548 ? -7.066 4.086 -7.988 1 89.5 548 SER A CA 1
ATOM 4379 C C . SER A 1 548 ? -7.008 5.594 -8.195 1 89.5 548 SER A C 1
ATOM 4381 O O . SER A 1 548 ? -7.809 6.152 -8.945 1 89.5 548 SER A O 1
ATOM 4383 N N . GLY A 1 549 ? -6.113 6.215 -7.48 1 95.12 549 GLY A N 1
ATOM 4384 C CA . GLY A 1 549 ? -6.027 7.668 -7.457 1 95.12 549 GLY A CA 1
ATOM 4385 C C . GLY A 1 549 ? -6.617 8.281 -6.199 1 95.12 549 GLY A C 1
ATOM 4386 O O . GLY A 1 549 ? -6.406 9.461 -5.922 1 95.12 549 GLY A O 1
ATOM 4387 N N . LEU A 1 550 ? -7.266 7.512 -5.387 1 96.19 550 LEU A N 1
ATOM 4388 C CA . LEU A 1 550 ? -7.898 7.992 -4.164 1 96.19 550 LEU A CA 1
ATOM 4389 C C . LEU A 1 550 ? -6.859 8.531 -3.189 1 96.19 550 LEU A C 1
ATOM 4391 O O . LEU A 1 550 ? -5.848 7.875 -2.928 1 96.19 550 LEU A O 1
ATOM 4395 N N . VAL A 1 551 ? -7.07 9.672 -2.773 1 97.69 551 VAL A N 1
ATOM 4396 C CA . VAL A 1 551 ? -6.359 10.227 -1.624 1 97.69 551 VAL A CA 1
ATOM 4397 C C . VAL A 1 551 ? -7.211 10.062 -0.366 1 97.69 551 VAL A C 1
ATOM 4399 O O . VAL A 1 551 ? -8.289 10.656 -0.256 1 97.69 551 VAL A O 1
ATOM 4402 N N . PRO A 1 552 ? -6.766 9.32 0.546 1 96.38 552 PRO A N 1
ATOM 4403 C CA . PRO A 1 552 ? -7.562 9.109 1.759 1 96.38 552 PRO A CA 1
ATOM 4404 C C . PRO A 1 552 ? -7.672 10.367 2.615 1 96.38 552 PRO A C 1
ATOM 4406 O O . PRO A 1 552 ? -7.051 11.391 2.305 1 96.38 552 PRO A O 1
ATOM 4409 N N . THR A 1 553 ? -8.461 10.25 3.697 1 96.38 553 THR A N 1
ATOM 4410 C CA . THR A 1 553 ? -8.734 11.398 4.551 1 96.38 553 THR A CA 1
ATOM 4411 C C . THR A 1 553 ? -7.555 11.68 5.48 1 96.38 553 THR A C 1
ATOM 4413 O O . THR A 1 553 ? -7.461 12.758 6.066 1 96.38 553 THR A O 1
ATOM 4416 N N . MET A 1 554 ? -6.652 10.695 5.621 1 96.56 554 MET A N 1
ATOM 4417 C CA . MET A 1 554 ? -5.484 10.828 6.484 1 96.56 554 MET A CA 1
ATOM 4418 C C . MET A 1 554 ? -4.203 10.508 5.723 1 96.56 554 MET A C 1
ATOM 4420 O O . MET A 1 554 ? -4.18 9.602 4.895 1 96.56 554 MET A O 1
ATOM 4424 N N . ALA A 1 555 ? -3.186 11.164 6.027 1 97.62 555 ALA A N 1
ATOM 4425 C CA . ALA A 1 555 ? -1.851 10.875 5.508 1 97.62 555 ALA A CA 1
ATOM 4426 C C . ALA A 1 555 ? -0.77 11.391 6.453 1 97.62 555 ALA A C 1
ATOM 4428 O O . ALA A 1 555 ? -0.638 12.602 6.648 1 97.62 555 ALA A O 1
ATOM 4429 N N . PRO A 1 556 ? 0.042 10.484 7.059 1 96 556 PRO A N 1
ATOM 4430 C CA . PRO A 1 556 ? 0.017 9.023 6.918 1 96 556 PRO A CA 1
ATOM 4431 C C . PRO A 1 556 ? -1.207 8.391 7.574 1 96 556 PRO A C 1
ATOM 4433 O O . PRO A 1 556 ? -1.982 9.078 8.242 1 96 556 PRO A O 1
ATOM 4436 N N . LEU A 1 557 ? -1.305 7.16 7.289 1 91.69 557 LEU A N 1
ATOM 4437 C CA . LEU A 1 557 ? -2.438 6.414 7.824 1 91.69 557 LEU A CA 1
ATOM 4438 C C . LEU A 1 557 ? -1.996 5.492 8.953 1 91.69 557 LEU A C 1
ATOM 4440 O O . LEU A 1 557 ? -0.993 4.785 8.836 1 91.69 557 LEU A O 1
ATOM 4444 N N . ILE A 1 558 ? -2.719 5.504 10.133 1 89.56 558 ILE A N 1
ATOM 4445 C CA . ILE A 1 558 ? -2.398 4.605 11.234 1 89.56 558 ILE A CA 1
ATOM 4446 C C . ILE A 1 558 ? -3.611 3.742 11.562 1 89.56 558 ILE A C 1
ATOM 4448 O O . ILE A 1 558 ? -3.488 2.723 12.242 1 89.56 558 ILE A O 1
ATOM 4452 N N . ARG A 1 559 ? -4.742 4.121 11.031 1 88.69 559 ARG A N 1
ATOM 4453 C CA . ARG A 1 559 ? -5.996 3.387 11.156 1 88.69 559 ARG A CA 1
ATOM 4454 C C . ARG A 1 559 ? -6.828 3.5 9.883 1 88.69 559 ARG A C 1
ATOM 4456 O O . ARG A 1 559 ? -7.004 4.594 9.352 1 88.69 559 ARG A O 1
ATOM 4463 N N . TYR A 1 560 ? -7.328 2.398 9.469 1 85.38 560 TYR A N 1
ATOM 4464 C CA . TYR A 1 560 ? -8.219 2.424 8.312 1 85.38 560 TYR A CA 1
ATOM 4465 C C . TYR A 1 560 ? -9.664 2.623 8.742 1 85.38 560 TYR A C 1
ATOM 4467 O O . TYR A 1 560 ? -10.148 1.94 9.648 1 85.38 560 TYR A O 1
ATOM 4475 N N . MET A 1 561 ? -10.234 3.629 8.086 1 83.19 561 MET A N 1
ATOM 4476 C CA . MET A 1 561 ? -11.672 3.852 8.242 1 83.19 561 MET A CA 1
ATOM 4477 C C . MET A 1 561 ? -12.398 3.686 6.914 1 83.19 561 MET A C 1
ATOM 4479 O O . MET A 1 561 ? -11.781 3.797 5.852 1 83.19 561 MET A O 1
ATOM 4483 N N . CYS A 1 562 ? -13.617 3.342 6.926 1 80 562 CYS A N 1
ATOM 4484 C CA . CYS A 1 562 ? -14.305 3 5.688 1 80 562 CYS A CA 1
ATOM 4485 C C . CYS A 1 562 ? -15.219 4.137 5.234 1 80 562 CYS A C 1
ATOM 4487 O O . CYS A 1 562 ? -15.484 5.062 6.004 1 80 562 CYS A O 1
ATOM 4489 N N . GLY A 1 563 ? -15.609 4.121 3.986 1 82.19 563 GLY A N 1
ATOM 4490 C CA . GLY A 1 563 ? -16.594 5.035 3.439 1 82.19 563 GLY A CA 1
ATOM 4491 C C . GLY A 1 563 ? -16.141 6.48 3.42 1 82.19 563 GLY A C 1
ATOM 4492 O O . GLY A 1 563 ? -15.016 6.77 3 1 82.19 563 GLY A O 1
ATOM 4493 N N . PRO A 1 564 ? -17.078 7.355 3.842 1 85 564 PRO A N 1
ATOM 4494 C CA . PRO A 1 564 ? -16.75 8.781 3.805 1 85 564 PRO A CA 1
ATOM 4495 C C . PRO A 1 564 ? -15.602 9.148 4.746 1 85 564 PRO A C 1
ATOM 4497 O O . PRO A 1 564 ? -14.914 10.156 4.523 1 85 564 PRO A O 1
ATOM 4500 N N . MET A 1 565 ? -15.375 8.336 5.703 1 87.38 565 MET A N 1
ATOM 4501 C CA . MET A 1 565 ? -14.266 8.602 6.617 1 87.38 565 MET A CA 1
ATOM 4502 C C . MET A 1 565 ? -12.93 8.281 5.957 1 87.38 565 MET A C 1
ATOM 4504 O O . MET A 1 565 ? -11.875 8.68 6.453 1 87.38 565 MET A O 1
ATOM 4508 N N . HIS A 1 566 ? -13.031 7.637 4.848 1 90.12 566 HIS A N 1
ATOM 4509 C CA . HIS A 1 566 ? -11.844 7.305 4.074 1 90.12 566 HIS A CA 1
ATOM 4510 C C . HIS A 1 566 ? -11.781 8.102 2.779 1 90.12 566 HIS A C 1
ATOM 4512 O O . HIS A 1 566 ? -10.703 8.375 2.256 1 90.12 566 HIS A O 1
ATOM 4518 N N . ASP A 1 567 ? -12.883 8.492 2.334 1 93 567 ASP A N 1
ATOM 4519 C CA . ASP A 1 567 ? -13.016 9.062 0.997 1 93 567 ASP A CA 1
ATOM 4520 C C . ASP A 1 567 ? -13.883 10.312 1.017 1 93 567 ASP A C 1
ATOM 4522 O O . ASP A 1 567 ? -15.102 10.234 0.821 1 93 567 ASP A O 1
ATOM 4526 N N . THR A 1 568 ? -13.336 11.43 1.175 1 95.38 568 THR A N 1
ATOM 4527 C CA . THR A 1 568 ? -13.992 12.727 1.138 1 95.38 568 THR A CA 1
ATOM 4528 C C . THR A 1 568 ? -13.086 13.773 0.508 1 95.38 568 THR A C 1
ATOM 4530 O O . THR A 1 568 ? -11.961 13.984 0.966 1 95.38 568 THR A O 1
ATOM 4533 N N . ILE A 1 569 ? -13.562 14.469 -0.458 1 97.5 569 ILE A N 1
ATOM 4534 C CA . ILE A 1 569 ? -12.719 15.375 -1.229 1 97.5 569 ILE A CA 1
ATOM 4535 C C . ILE A 1 569 ? -12.336 16.578 -0.375 1 97.5 569 ILE A C 1
ATOM 4537 O O . ILE A 1 569 ? -11.273 17.172 -0.57 1 97.5 569 ILE A O 1
ATOM 4541 N N . THR A 1 570 ? -13.133 16.938 0.629 1 97.31 570 THR A N 1
ATOM 4542 C CA . THR A 1 570 ? -12.789 18.062 1.498 1 97.31 570 THR A CA 1
ATOM 4543 C C . THR A 1 570 ? -11.531 17.75 2.307 1 97.31 570 THR A C 1
ATOM 4545 O O . THR A 1 570 ? -10.828 18.672 2.744 1 97.31 570 THR A O 1
ATOM 4548 N N . TRP A 1 571 ? -11.219 16.469 2.508 1 97.62 571 TRP A N 1
ATOM 4549 C CA . TRP A 1 571 ? -9.992 16 3.146 1 97.62 571 TRP A CA 1
ATOM 4550 C C . TRP A 1 571 ? -8.922 15.695 2.107 1 97.62 571 TRP A C 1
ATOM 4552 O O . TRP A 1 571 ? -7.93 16.422 1.993 1 97.62 571 TRP A O 1
ATOM 4562 N N . GLY A 1 572 ? -9.25 14.789 1.211 1 98 572 GLY A N 1
ATOM 4563 C CA . GLY A 1 572 ? -8.297 14.336 0.211 1 98 572 GLY A CA 1
ATOM 4564 C C . GLY A 1 572 ? -7.941 15.406 -0.801 1 98 572 GLY A C 1
ATOM 4565 O O . GLY A 1 572 ? -6.867 15.367 -1.404 1 98 572 GLY A O 1
ATOM 4566 N N . GLY A 1 573 ? -8.797 16.438 -0.945 1 98.44 573 GLY A N 1
ATOM 4567 C CA . GLY A 1 573 ? -8.547 17.531 -1.879 1 98.44 573 GLY A CA 1
ATOM 4568 C C . GLY A 1 573 ? -7.359 18.375 -1.491 1 98.44 573 GLY A C 1
ATOM 4569 O O . GLY A 1 573 ? -6.852 19.156 -2.309 1 98.44 573 GLY A O 1
ATOM 4570 N N . ALA A 1 574 ? -6.836 18.125 -0.302 1 98.56 574 ALA A N 1
ATOM 4571 C CA . ALA A 1 574 ? -5.641 18.844 0.144 1 98.56 574 ALA A CA 1
ATOM 4572 C C . ALA A 1 574 ? -4.512 18.703 -0.872 1 98.56 574 ALA A C 1
ATOM 4574 O O . ALA A 1 574 ? -3.695 19.625 -1.024 1 98.56 574 ALA A O 1
ATOM 4575 N N . ILE A 1 575 ? -4.473 17.641 -1.611 1 98.69 575 ILE A N 1
ATOM 4576 C CA . ILE A 1 575 ? -3.424 17.375 -2.594 1 98.69 575 ILE A CA 1
ATOM 4577 C C . ILE A 1 575 ? -3.418 18.484 -3.646 1 98.69 575 ILE A C 1
ATOM 4579 O O . ILE A 1 575 ? -2.357 18.875 -4.141 1 98.69 575 ILE A O 1
ATOM 4583 N N . CYS A 1 576 ? -4.598 19.031 -3.971 1 98.62 576 CYS A N 1
ATOM 4584 C CA . CYS A 1 576 ? -4.723 20.078 -4.984 1 98.62 576 CYS A CA 1
ATOM 4585 C C . CYS A 1 576 ? -4.777 21.453 -4.348 1 98.62 576 CYS A C 1
ATOM 4587 O O . CYS A 1 576 ? -4.434 22.453 -4.984 1 98.62 576 CYS A O 1
ATOM 4589 N N . LEU A 1 577 ? -5.23 21.562 -3.094 1 98.75 577 LEU A N 1
ATOM 4590 C CA . LEU A 1 577 ? -5.465 22.844 -2.439 1 98.75 577 LEU A CA 1
ATOM 4591 C C . LEU A 1 577 ? -4.172 23.406 -1.86 1 98.75 577 LEU A C 1
ATOM 4593 O O . LEU A 1 577 ? -3.883 24.594 -2.012 1 98.75 577 LEU A O 1
ATOM 4597 N N . LEU A 1 578 ? -3.354 22.562 -1.282 1 98.75 578 LEU A N 1
ATOM 4598 C CA . LEU A 1 578 ? -2.168 23.016 -0.555 1 98.75 578 LEU A CA 1
ATOM 4599 C C . LEU A 1 578 ? -1.153 23.641 -1.502 1 98.75 578 LEU A C 1
ATOM 4601 O O . LEU A 1 578 ? -0.542 24.656 -1.172 1 98.75 578 LEU A O 1
ATOM 4605 N N . PRO A 1 579 ? -0.925 23.047 -2.729 1 98.62 579 PRO A N 1
ATOM 4606 C CA . PRO A 1 579 ? 0.053 23.672 -3.619 1 98.62 579 PRO A CA 1
ATOM 4607 C C . PRO A 1 579 ? -0.299 25.125 -3.955 1 98.62 579 PRO A C 1
ATOM 4609 O O . PRO A 1 579 ? 0.579 25.984 -3.967 1 98.62 579 PRO A O 1
ATOM 4612 N N . GLU A 1 580 ? -1.551 25.359 -4.207 1 98.44 580 GLU A N 1
ATOM 4613 C CA . GLU A 1 580 ? -1.995 26.719 -4.492 1 98.44 580 GLU A CA 1
ATOM 4614 C C . GLU A 1 580 ? -1.789 27.641 -3.285 1 98.44 580 GLU A C 1
ATOM 4616 O O . GLU A 1 580 ? -1.39 28.797 -3.436 1 98.44 580 GLU A O 1
ATOM 4621 N N . MET A 1 581 ? -2.055 27.156 -2.148 1 98.5 581 MET A N 1
ATOM 4622 C CA . MET A 1 581 ? -1.925 27.969 -0.94 1 98.5 581 MET A CA 1
ATOM 4623 C C . MET A 1 581 ? -0.458 28.25 -0.626 1 98.5 581 MET A C 1
ATOM 4625 O O . MET A 1 581 ? -0.116 29.328 -0.154 1 98.5 581 MET A O 1
ATOM 4629 N N . ILE A 1 582 ? 0.421 27.234 -0.859 1 98.56 582 ILE A N 1
ATOM 4630 C CA . ILE A 1 582 ? 1.854 27.453 -0.693 1 98.56 582 ILE A CA 1
ATOM 4631 C C . ILE A 1 582 ? 2.318 28.562 -1.639 1 98.56 582 ILE A C 1
ATOM 4633 O O . ILE A 1 582 ? 3.088 29.438 -1.245 1 98.56 582 ILE A O 1
ATOM 4637 N N . LYS A 1 583 ? 1.849 28.547 -2.857 1 98.56 583 LYS A N 1
ATOM 4638 C CA . LYS A 1 583 ? 2.17 29.609 -3.801 1 98.56 583 LYS A CA 1
ATOM 4639 C C . LYS A 1 583 ? 1.631 30.953 -3.32 1 98.56 583 LYS A C 1
ATOM 4641 O O . LYS A 1 583 ? 2.33 31.969 -3.381 1 98.56 583 LYS A O 1
ATOM 4646 N N . HIS A 1 584 ? 0.438 30.953 -2.834 1 98.31 584 HIS A N 1
ATOM 4647 C CA . HIS A 1 584 ? -0.236 32.188 -2.438 1 98.31 584 HIS A CA 1
ATOM 4648 C C . HIS A 1 584 ? 0.446 32.812 -1.231 1 98.31 584 HIS A C 1
ATOM 4650 O O . HIS A 1 584 ? 0.719 34.031 -1.229 1 98.31 584 HIS A O 1
ATOM 4656 N N . TYR A 1 585 ? 0.753 32.031 -0.249 1 98.12 585 TYR A N 1
ATOM 4657 C CA . TYR A 1 585 ? 1.226 32.594 1.009 1 98.12 585 TYR A CA 1
ATOM 4658 C C . TYR A 1 585 ? 2.744 32.719 1.016 1 98.12 585 TYR A C 1
ATOM 4660 O O . TYR A 1 585 ? 3.305 33.562 1.729 1 98.12 585 TYR A O 1
ATOM 4668 N N . TYR A 1 586 ? 3.43 31.938 0.202 1 97.81 586 TYR A N 1
ATOM 4669 C CA . TYR A 1 586 ? 4.883 31.922 0.31 1 97.81 586 TYR A CA 1
ATOM 4670 C C . TYR A 1 586 ? 5.531 32.25 -1.034 1 97.81 586 TYR A C 1
ATOM 4672 O O . TYR A 1 586 ? 6.75 32.406 -1.12 1 97.81 586 TYR A O 1
ATOM 4680 N N . GLY A 1 587 ? 4.766 32.312 -2.117 1 97.56 587 GLY A N 1
ATOM 4681 C CA . GLY A 1 587 ? 5.289 32.656 -3.436 1 97.56 587 GLY A CA 1
ATOM 4682 C C . GLY A 1 587 ? 6.164 31.547 -4.02 1 97.56 587 GLY A C 1
ATOM 4683 O O . GLY A 1 587 ? 7.086 31.828 -4.785 1 97.56 587 GLY A O 1
ATOM 4684 N N . SER A 1 588 ? 5.945 30.359 -3.648 1 97.31 588 SER A N 1
ATOM 4685 C CA . SER A 1 588 ? 6.789 29.25 -4.082 1 97.31 588 SER A CA 1
ATOM 4686 C C . SER A 1 588 ? 6 28.25 -4.91 1 97.31 588 SER A C 1
ATOM 4688 O O . SER A 1 588 ? 4.875 27.891 -4.559 1 97.31 588 SER A O 1
ATOM 4690 N N . THR A 1 589 ? 6.551 27.781 -6.047 1 97.56 589 THR A N 1
ATOM 4691 C CA . THR A 1 589 ? 5.961 26.734 -6.879 1 97.56 589 THR A CA 1
ATOM 4692 C C . THR A 1 589 ? 6.801 25.469 -6.828 1 97.56 589 THR A C 1
ATOM 4694 O O . THR A 1 589 ? 6.723 24.625 -7.727 1 97.56 589 THR A O 1
ATOM 4697 N N . SER A 1 590 ? 7.629 25.328 -5.801 1 95.06 590 SER A N 1
ATOM 4698 C CA . SER A 1 590 ? 8.609 24.25 -5.676 1 95.06 590 SER A CA 1
ATOM 4699 C C . SER A 1 590 ? 7.941 22.891 -5.684 1 95.06 590 SER A C 1
ATOM 4701 O O . SER A 1 590 ? 8.547 21.891 -6.09 1 95.06 590 SER A O 1
ATOM 4703 N N . VAL A 1 591 ? 6.656 22.75 -5.32 1 97 591 VAL A N 1
ATOM 4704 C CA . VAL A 1 591 ? 6.012 21.453 -5.133 1 97 591 VAL A CA 1
ATOM 4705 C C . VAL A 1 591 ? 5.242 21.078 -6.391 1 97 591 VAL A C 1
ATOM 4707 O O . VAL A 1 591 ? 4.773 19.938 -6.52 1 97 591 VAL A O 1
ATOM 4710 N N . PHE A 1 592 ? 5.086 21.938 -7.395 1 97.69 592 PHE A N 1
ATOM 4711 C CA . PHE A 1 592 ? 4.168 21.75 -8.508 1 97.69 592 PHE A CA 1
ATOM 4712 C C . PHE A 1 592 ? 4.578 20.547 -9.352 1 97.69 592 PHE A C 1
ATOM 4714 O O . PHE A 1 592 ? 3.74 19.719 -9.695 1 97.69 592 PHE A O 1
ATOM 4721 N N . LYS A 1 593 ? 5.852 20.438 -9.602 1 95.31 593 LYS A N 1
ATOM 4722 C CA . LYS A 1 593 ? 6.336 19.391 -10.5 1 95.31 593 LYS A CA 1
ATOM 4723 C C . LYS A 1 593 ? 6.047 18 -9.93 1 95.31 593 LYS A C 1
ATOM 4725 O O . LYS A 1 593 ? 5.605 17.109 -10.648 1 95.31 593 LYS A O 1
ATOM 4730 N N . LYS A 1 594 ? 6.277 17.828 -8.711 1 94.44 594 LYS A N 1
ATOM 4731 C CA . LYS A 1 594 ? 6.152 16.484 -8.117 1 94.44 594 LYS A CA 1
ATOM 4732 C C . LYS A 1 594 ? 4.691 16.156 -7.836 1 94.44 594 LYS A C 1
ATOM 4734 O O . LYS A 1 594 ? 4.309 14.977 -7.844 1 94.44 594 LYS A O 1
ATOM 4739 N N . ILE A 1 595 ? 3.801 17.172 -7.664 1 97.38 595 ILE A N 1
ATOM 4740 C CA . ILE A 1 595 ? 2.459 16.891 -7.168 1 97.38 595 ILE A CA 1
ATOM 4741 C C . ILE A 1 595 ? 1.485 16.781 -8.336 1 97.38 595 ILE A C 1
ATOM 4743 O O . ILE A 1 595 ? 0.38 16.266 -8.195 1 97.38 595 ILE A O 1
ATOM 4747 N N . TYR A 1 596 ? 1.851 17.25 -9.539 1 98.12 596 TYR A N 1
ATOM 4748 C CA . TYR A 1 596 ? 0.911 17.406 -10.641 1 98.12 596 TYR A CA 1
ATOM 4749 C C . TYR A 1 596 ? 0.303 16.078 -11.039 1 98.12 596 TYR A C 1
ATOM 4751 O O . TYR A 1 596 ? -0.92 15.938 -11.117 1 98.12 596 TYR A O 1
ATOM 4759 N N . LYS A 1 597 ? 1.097 15.117 -11.258 1 95.94 597 LYS A N 1
ATOM 4760 C CA . LYS A 1 597 ? 0.592 13.812 -11.688 1 95.94 597 LYS A CA 1
ATOM 4761 C C . LYS A 1 597 ? -0.311 13.195 -10.625 1 95.94 597 LYS A C 1
ATOM 4763 O O . LYS A 1 597 ? -1.403 12.719 -10.93 1 95.94 597 LYS A O 1
ATOM 4768 N N . PRO A 1 598 ? 0.108 13.133 -9.375 1 97.62 598 PRO A N 1
ATOM 4769 C CA . PRO A 1 598 ? -0.8 12.641 -8.344 1 97.62 598 PRO A CA 1
ATOM 4770 C C . PRO A 1 598 ? -2.131 13.391 -8.312 1 97.62 598 PRO A C 1
ATOM 4772 O O . PRO A 1 598 ? -3.182 12.781 -8.094 1 97.62 598 PRO A O 1
ATOM 4775 N N . CYS A 1 599 ? -2.096 14.695 -8.492 1 98.62 599 CYS A N 1
ATOM 4776 C CA . CYS A 1 599 ? -3.322 15.477 -8.555 1 98.62 599 CYS A CA 1
ATOM 4777 C C . CYS A 1 599 ? -4.215 15.008 -9.703 1 98.62 599 CYS A C 1
ATOM 4779 O O . CYS A 1 599 ? -5.426 14.883 -9.539 1 98.62 599 CYS A O 1
ATOM 4781 N N . LEU A 1 600 ? -3.582 14.789 -10.828 1 97.69 600 LEU A N 1
ATOM 4782 C CA . LEU A 1 600 ? -4.309 14.312 -12 1 97.69 600 LEU A CA 1
ATOM 4783 C C . LEU A 1 600 ? -5.027 13 -11.703 1 97.69 600 LEU A C 1
ATOM 4785 O O . LEU A 1 600 ? -6.199 12.836 -12.039 1 97.69 600 LEU A O 1
ATOM 4789 N N . GLN A 1 601 ? -4.328 12.109 -11.086 1 96.38 601 GLN A N 1
ATOM 4790 C CA . GLN A 1 601 ? -4.898 10.812 -10.742 1 96.38 601 GLN A CA 1
ATOM 4791 C C . GLN A 1 601 ? -6.082 10.969 -9.789 1 96.38 601 GLN A C 1
ATOM 4793 O O . GLN A 1 601 ? -7.07 10.242 -9.891 1 96.38 601 GLN A O 1
ATOM 4798 N N . TYR A 1 602 ? -6.02 11.852 -8.875 1 98.19 602 TYR A N 1
ATOM 4799 C CA . TYR A 1 602 ? -7.102 12.055 -7.922 1 98.19 602 TYR A CA 1
ATOM 4800 C C . TYR A 1 602 ? -8.328 12.648 -8.609 1 98.19 602 TYR A C 1
ATOM 4802 O O . TYR A 1 602 ? -9.461 12.273 -8.305 1 98.19 602 TYR A O 1
ATOM 4810 N N . MET A 1 603 ? -8.117 13.586 -9.469 1 98.56 603 MET A N 1
ATOM 4811 C CA . MET A 1 603 ? -9.242 14.188 -10.188 1 98.56 603 MET A CA 1
ATOM 4812 C C . MET A 1 603 ? -9.93 13.156 -11.07 1 98.56 603 MET A C 1
ATOM 4814 O O . MET A 1 603 ? -11.156 13.148 -11.188 1 98.56 603 MET A O 1
ATOM 4818 N N . ASP A 1 604 ? -9.125 12.336 -11.688 1 97 604 ASP A N 1
ATOM 4819 C CA . ASP A 1 604 ? -9.711 11.25 -12.461 1 97 604 ASP A CA 1
ATOM 4820 C C . ASP A 1 604 ? -10.578 10.344 -11.586 1 97 604 ASP A C 1
ATOM 4822 O O . ASP A 1 604 ? -11.648 9.914 -12 1 97 604 ASP A O 1
ATOM 4826 N N . TYR A 1 605 ? -10.078 10.062 -10.461 1 96.69 605 TYR A N 1
ATOM 4827 C CA . TYR A 1 605 ? -10.844 9.273 -9.508 1 96.69 605 TYR A CA 1
ATOM 4828 C C . TYR A 1 605 ? -12.148 9.969 -9.141 1 96.69 605 TYR A C 1
ATOM 4830 O O . TYR A 1 605 ? -13.211 9.336 -9.117 1 96.69 605 TYR A O 1
ATOM 4838 N N . MET A 1 606 ? -12.102 11.227 -8.844 1 97.56 606 MET A N 1
ATOM 4839 C CA . MET A 1 606 ? -13.266 11.984 -8.398 1 97.56 606 MET A CA 1
ATOM 4840 C C . MET A 1 606 ? -14.312 12.078 -9.508 1 97.56 606 MET A C 1
ATOM 4842 O O . MET A 1 606 ? -15.508 12.18 -9.242 1 97.56 606 MET A O 1
ATOM 4846 N N . LYS A 1 607 ? -13.875 12.109 -10.719 1 97.5 607 LYS A N 1
ATOM 4847 C CA . LYS A 1 607 ? -14.805 12.133 -11.844 1 97.5 607 LYS A CA 1
ATOM 4848 C C . LYS A 1 607 ? -15.805 10.984 -11.75 1 97.5 607 LYS A C 1
ATOM 4850 O O . LYS A 1 607 ? -16.984 11.156 -12.062 1 97.5 607 LYS A O 1
ATOM 4855 N N . ASP A 1 608 ? -15.352 9.883 -11.227 1 92.31 608 ASP A N 1
ATOM 4856 C CA . ASP A 1 608 ? -16.203 8.695 -11.102 1 92.31 608 ASP A CA 1
ATOM 4857 C C . ASP A 1 608 ? -17.234 8.875 -9.992 1 92.31 608 ASP A C 1
ATOM 4859 O O . ASP A 1 608 ? -18.203 8.117 -9.914 1 92.31 608 ASP A O 1
ATOM 4863 N N . LYS A 1 609 ? -17.094 9.891 -9.18 1 93.25 609 LYS A N 1
ATOM 4864 C CA . LYS A 1 609 ? -18 10.141 -8.055 1 93.25 609 LYS A CA 1
ATOM 4865 C C . LYS A 1 609 ? -19.078 11.156 -8.43 1 93.25 609 LYS A C 1
ATOM 4867 O O . LYS A 1 609 ? -19.984 11.414 -7.645 1 93.25 609 LYS A O 1
ATOM 4872 N N . GLU A 1 610 ? -19.016 11.727 -9.586 1 95.94 610 GLU A N 1
ATOM 4873 C CA . GLU A 1 610 ? -19.953 12.758 -10 1 95.94 610 GLU A CA 1
ATOM 4874 C C . GLU A 1 610 ? -21.375 12.211 -10.086 1 95.94 610 GLU A C 1
ATOM 4876 O O . GLU A 1 610 ? -21.578 11.07 -10.516 1 95.94 610 GLU A O 1
ATOM 4881 N N . ARG A 1 611 ? -22.266 13 -9.672 1 93.12 611 ARG A N 1
ATOM 4882 C CA . ARG A 1 611 ? -23.703 12.781 -9.82 1 93.12 611 ARG A CA 1
ATOM 4883 C C . ARG A 1 611 ? -24.359 13.969 -10.508 1 93.12 611 ARG A C 1
ATOM 4885 O O . ARG A 1 611 ? -23.875 15.102 -10.414 1 93.12 611 ARG A O 1
ATOM 4892 N N . LEU A 1 612 ? -25.469 13.617 -11.156 1 94.81 612 LEU A N 1
ATOM 4893 C CA . LEU A 1 612 ? -26.281 14.648 -11.797 1 94.81 612 LEU A CA 1
ATOM 4894 C C . LEU A 1 612 ? -25.422 15.531 -12.695 1 94.81 612 LEU A C 1
ATOM 4896 O O . LEU A 1 612 ? -25.531 16.766 -12.656 1 94.81 612 LEU A O 1
ATOM 4900 N N . GLY A 1 613 ? -24.406 14.992 -13.281 1 95.69 613 GLY A N 1
ATOM 4901 C CA . GLY A 1 613 ? -23.609 15.664 -14.297 1 95.69 613 GLY A CA 1
ATOM 4902 C C . GLY A 1 613 ? -22.391 16.375 -13.734 1 95.69 613 GLY A C 1
ATOM 4903 O O . GLY A 1 613 ? -21.516 16.797 -14.484 1 95.69 613 GLY A O 1
ATOM 4904 N N . GLY A 1 614 ? -22.328 16.469 -12.305 1 97.5 614 GLY A N 1
ATOM 4905 C CA . GLY A 1 614 ? -21.141 17.156 -11.828 1 97.5 614 GLY A CA 1
ATOM 4906 C C . GLY A 1 614 ? -21.109 17.328 -10.32 1 97.5 614 GLY A C 1
ATOM 4907 O O . GLY A 1 614 ? -20.062 17.625 -9.75 1 97.5 614 GLY A O 1
ATOM 4908 N N . LEU A 1 615 ? -22.219 17.094 -9.594 1 97.44 615 LEU A N 1
ATOM 4909 C CA . LEU A 1 615 ? -22.266 17.281 -8.148 1 97.44 615 LEU A CA 1
ATOM 4910 C C . LEU A 1 615 ? -21.531 16.156 -7.43 1 97.44 615 LEU A C 1
ATOM 4912 O O . LEU A 1 615 ? -21.484 15.016 -7.922 1 97.44 615 LEU A O 1
ATOM 4916 N N . ILE A 1 616 ? -20.891 16.422 -6.434 1 96.81 616 ILE A N 1
ATOM 4917 C CA . ILE A 1 616 ? -20.344 15.438 -5.508 1 96.81 616 ILE A CA 1
ATOM 4918 C C . ILE A 1 616 ? -21.219 15.375 -4.258 1 96.81 616 ILE A C 1
ATOM 4920 O O . ILE A 1 616 ? -21.234 16.312 -3.455 1 96.81 616 ILE A O 1
ATOM 4924 N N . GLU A 1 617 ? -21.906 14.281 -4.031 1 92.75 617 GLU A N 1
ATOM 4925 C CA . GLU A 1 617 ? -22.844 14.156 -2.922 1 92.75 617 GLU A CA 1
ATOM 4926 C C . GLU A 1 617 ? -22.312 13.188 -1.861 1 92.75 617 GLU A C 1
ATOM 4928 O O . GLU A 1 617 ? -23.031 12.852 -0.915 1 92.75 617 GLU A O 1
ATOM 4933 N N . HIS A 1 618 ? -21.125 12.758 -2.111 1 90.88 618 HIS A N 1
ATOM 4934 C CA . HIS A 1 618 ? -20.453 11.867 -1.165 1 90.88 618 HIS A CA 1
ATOM 4935 C C . HIS A 1 618 ? -19.391 12.609 -0.367 1 90.88 618 HIS A C 1
ATOM 4937 O O . HIS A 1 618 ? -18.594 13.367 -0.934 1 90.88 618 HIS A O 1
ATOM 4943 N N . GLY A 1 619 ? -19.344 12.375 0.953 1 91.75 619 GLY A N 1
ATOM 4944 C CA . GLY A 1 619 ? -18.375 13 1.831 1 91.75 619 GLY A CA 1
ATOM 4945 C C . GLY A 1 619 ? -18.922 13.312 3.209 1 91.75 619 GLY A C 1
ATOM 4946 O O . GLY A 1 619 ? -20.062 12.945 3.527 1 91.75 619 GLY A O 1
ATOM 4947 N N . LEU A 1 620 ? -18.188 13.984 4.027 1 91.56 620 LEU A N 1
ATOM 4948 C CA . LEU A 1 620 ? -18.531 14.234 5.422 1 91.56 620 LEU A CA 1
ATOM 4949 C C . LEU A 1 620 ? -19.328 15.531 5.559 1 91.56 620 LEU A C 1
ATOM 4951 O O . LEU A 1 620 ? -19.922 15.797 6.609 1 91.56 620 LEU A O 1
ATOM 4955 N N . GLY A 1 621 ? -19.406 16.328 4.52 1 92.62 621 GLY A N 1
ATOM 4956 C CA . GLY A 1 621 ? -20.156 17.578 4.574 1 92.62 621 GLY A CA 1
ATOM 4957 C C . GLY A 1 621 ? -19.609 18.547 5.605 1 92.62 621 GLY A C 1
ATOM 4958 O O . GLY A 1 621 ? -18.406 18.719 5.723 1 92.62 621 GLY A O 1
ATOM 4959 N N . ASP A 1 622 ? -20.531 19.281 6.223 1 93.81 622 ASP A N 1
ATOM 4960 C CA . ASP A 1 622 ? -20.141 20.266 7.238 1 93.81 622 ASP A CA 1
ATOM 4961 C C . ASP A 1 622 ? -19.922 19.578 8.594 1 93.81 622 ASP A C 1
ATOM 4963 O O . ASP A 1 622 ? -20.656 19.844 9.539 1 93.81 622 ASP A O 1
ATOM 4967 N N . TRP A 1 623 ? -18.859 18.922 8.68 1 91.69 623 TRP A N 1
ATOM 4968 C CA . TRP A 1 623 ? -18.516 18.094 9.828 1 91.69 623 TRP A CA 1
ATOM 4969 C C . TRP A 1 623 ? -18.562 18.891 11.125 1 91.69 623 TRP A C 1
ATOM 4971 O O . TRP A 1 623 ? -18.016 20 11.188 1 91.69 623 TRP A O 1
ATOM 4981 N N . GLY A 1 624 ? -19.203 18.344 12.125 1 85.31 624 GLY A N 1
ATOM 4982 C CA . GLY A 1 624 ? -19.219 18.953 13.445 1 85.31 624 GLY A CA 1
ATOM 4983 C C . GLY A 1 624 ? -20.531 19.641 13.773 1 85.31 624 GLY A C 1
ATOM 4984 O O . GLY A 1 624 ? -20.812 19.938 14.93 1 85.31 624 GLY A O 1
ATOM 4985 N N . TYR A 1 625 ? -21.25 19.984 12.711 1 82.75 625 TYR A N 1
ATOM 4986 C CA . TYR A 1 625 ? -22.578 20.5 12.969 1 82.75 625 TYR A CA 1
ATOM 4987 C C . TYR A 1 625 ? -23.578 19.359 13.133 1 82.75 625 TYR A C 1
ATOM 4989 O O . TYR A 1 625 ? -23.828 18.609 12.195 1 82.75 625 TYR A O 1
ATOM 4997 N N . ASP A 1 626 ? -24.172 19.094 14.242 1 74.81 626 ASP A N 1
ATOM 4998 C CA . ASP A 1 626 ? -25.016 17.969 14.617 1 74.81 626 ASP A CA 1
ATOM 4999 C C . ASP A 1 626 ? -24.234 16.656 14.586 1 74.81 626 ASP A C 1
ATOM 5001 O O . ASP A 1 626 ? -24.75 15.633 14.109 1 74.81 626 ASP A O 1
ATOM 5005 N N . ILE A 1 627 ? -23.156 16.625 15.062 1 62.66 627 ILE A N 1
ATOM 5006 C CA . ILE A 1 627 ? -22.172 15.617 15.461 1 62.66 627 ILE A CA 1
ATOM 5007 C C . ILE A 1 627 ? -22.078 14.531 14.391 1 62.66 627 ILE A C 1
ATOM 5009 O O . ILE A 1 627 ? -22.375 13.359 14.664 1 62.66 627 ILE A O 1
ATOM 5013 N N . ALA A 1 628 ? -21.938 14.523 13.227 1 62.78 628 ALA A N 1
ATOM 5014 C CA . ALA A 1 628 ? -21.609 13.602 12.148 1 62.78 628 ALA A CA 1
ATOM 5015 C C . ALA A 1 628 ? -22.828 13.281 11.297 1 62.78 628 ALA A C 1
ATOM 5017 O O . ALA A 1 628 ? -22.875 12.266 10.602 1 62.78 628 ALA A O 1
ATOM 5018 N N . TYR A 1 629 ? -23.844 13.969 11.438 1 65.62 629 TYR A N 1
ATOM 5019 C CA . TYR A 1 629 ? -25.031 13.711 10.617 1 65.62 629 TYR A CA 1
ATOM 5020 C C . TYR A 1 629 ? -24.906 14.383 9.258 1 65.62 629 TYR A C 1
ATOM 5022 O O . TYR A 1 629 ? -25.734 14.172 8.375 1 65.62 629 TYR A O 1
ATOM 5030 N N . GLY A 1 630 ? -23.719 14.82 8.977 1 65.5 630 GLY A N 1
ATOM 5031 C CA . GLY A 1 630 ? -23.328 15.305 7.668 1 65.5 630 GLY A CA 1
ATOM 5032 C C . GLY A 1 630 ? -24.406 16.125 6.988 1 65.5 630 GLY A C 1
ATOM 5033 O O . GLY A 1 630 ? -25.562 15.695 6.895 1 65.5 630 GLY A O 1
ATOM 5034 N N . ASN A 1 631 ? -24.156 17.469 6.773 1 83.31 631 ASN A N 1
ATOM 5035 C CA . ASN A 1 631 ? -25.062 18.328 6.012 1 83.31 631 ASN A CA 1
ATOM 5036 C C . ASN A 1 631 ? -24.312 19.141 4.965 1 83.31 631 ASN A C 1
ATOM 5038 O O . ASN A 1 631 ? -23.125 19.422 5.117 1 83.31 631 ASN A O 1
ATOM 5042 N N . HIS A 1 632 ? -24.953 19.312 3.842 1 93.81 632 HIS A N 1
ATOM 5043 C CA . HIS A 1 632 ? -24.5 20.172 2.764 1 93.81 632 HIS A CA 1
ATOM 5044 C C . HIS A 1 632 ? -23.406 19.5 1.937 1 93.81 632 HIS A C 1
ATOM 5046 O O . HIS A 1 632 ? -22.453 20.156 1.506 1 93.81 632 HIS A O 1
ATOM 5052 N N . GLN A 1 633 ? -23.438 18.203 1.793 1 93.88 633 GLN A N 1
ATOM 5053 C CA . GLN A 1 633 ? -22.438 17.484 1.005 1 93.88 633 GLN A CA 1
ATOM 5054 C C . GLN A 1 633 ? -22.391 18.016 -0.426 1 93.88 633 GLN A C 1
ATOM 5056 O O . GLN A 1 633 ? -21.312 18.328 -0.945 1 93.88 633 GLN A O 1
ATOM 5061 N N . ALA A 1 634 ? -23.531 18.203 -1.01 1 95.81 634 ALA A N 1
ATOM 5062 C CA . ALA A 1 634 ? -23.562 18.656 -2.395 1 95.81 634 ALA A CA 1
ATOM 5063 C C . ALA A 1 634 ? -22.953 20.047 -2.523 1 95.81 634 ALA A C 1
ATOM 5065 O O . ALA A 1 634 ? -22.234 20.328 -3.486 1 95.81 634 ALA A O 1
ATOM 5066 N N . ASN A 1 635 ? -23.234 20.938 -1.542 1 97.75 635 ASN A N 1
ATOM 5067 C CA . ASN A 1 635 ? -22.734 22.312 -1.573 1 97.75 635 ASN A CA 1
ATOM 5068 C C . ASN A 1 635 ? -21.219 22.359 -1.363 1 97.75 635 ASN A C 1
ATOM 5070 O O . ASN A 1 635 ? -20.5 22.953 -2.162 1 97.75 635 ASN A O 1
ATOM 5074 N N . ILE A 1 636 ? -20.781 21.703 -0.355 1 97.56 636 ILE A N 1
ATOM 5075 C CA . ILE A 1 636 ? -19.406 21.844 0.104 1 97.56 636 ILE A CA 1
ATOM 5076 C C . ILE A 1 636 ? -18.484 21.016 -0.771 1 97.56 636 ILE A C 1
ATOM 5078 O O . ILE A 1 636 ? -17.5 21.531 -1.317 1 97.56 636 ILE A O 1
ATOM 5082 N N . GLU A 1 637 ? -18.797 19.734 -0.932 1 97.56 637 GLU A N 1
ATOM 5083 C CA . GLU A 1 637 ? -17.906 18.828 -1.647 1 97.56 637 GLU A CA 1
ATOM 5084 C C . GLU A 1 637 ? -17.766 19.234 -3.111 1 97.56 637 GLU A C 1
ATOM 5086 O O . GLU A 1 637 ? -16.672 19.109 -3.693 1 97.56 637 GLU A O 1
ATOM 5091 N N . THR A 1 638 ? -18.844 19.688 -3.709 1 98.62 638 THR A N 1
ATOM 5092 C CA . THR A 1 638 ? -18.781 20.125 -5.098 1 98.62 638 THR A CA 1
ATOM 5093 C C . THR A 1 638 ? -17.969 21.406 -5.227 1 98.62 638 THR A C 1
ATOM 5095 O O . THR A 1 638 ? -17.219 21.578 -6.191 1 98.62 638 THR A O 1
ATOM 5098 N N . ALA A 1 639 ? -18.156 22.312 -4.273 1 98.75 639 ALA A N 1
ATOM 5099 C CA . ALA A 1 639 ? -17.375 23.562 -4.285 1 98.75 639 ALA A CA 1
ATOM 5100 C C . ALA A 1 639 ? -15.883 23.266 -4.191 1 98.75 639 ALA A C 1
ATOM 5102 O O . ALA A 1 639 ? -15.078 23.875 -4.91 1 98.75 639 ALA A O 1
ATOM 5103 N N . VAL A 1 640 ? -15.539 22.375 -3.326 1 98.69 640 VAL A N 1
ATOM 5104 C CA . VAL A 1 640 ? -14.133 22 -3.174 1 98.69 640 VAL A CA 1
ATOM 5105 C C . VAL A 1 640 ? -13.633 21.344 -4.457 1 98.69 640 VAL A C 1
ATOM 5107 O O . VAL A 1 640 ? -12.508 21.609 -4.898 1 98.69 640 VAL A O 1
ATOM 5110 N N . TYR A 1 641 ? -14.477 20.5 -5.066 1 98.75 641 TYR A N 1
ATOM 5111 C CA . TYR A 1 641 ? -14.156 19.844 -6.332 1 98.75 641 TYR A CA 1
ATOM 5112 C C . TYR A 1 641 ? -13.875 20.875 -7.418 1 98.75 641 TYR A C 1
ATOM 5114 O O . TYR A 1 641 ? -12.867 20.781 -8.125 1 98.75 641 TYR A O 1
ATOM 5122 N N . TYR A 1 642 ? -14.695 21.891 -7.477 1 98.81 642 TYR A N 1
ATOM 5123 C CA . TYR A 1 642 ? -14.523 23 -8.414 1 98.81 642 TYR A CA 1
ATOM 5124 C C . TYR A 1 642 ? -13.195 23.703 -8.18 1 98.81 642 TYR A C 1
ATOM 5126 O O . TYR A 1 642 ? -12.445 23.953 -9.125 1 98.81 642 TYR A O 1
ATOM 5134 N N . LYS A 1 643 ? -12.898 23.984 -6.961 1 98.81 643 LYS A N 1
ATOM 5135 C CA . LYS A 1 643 ? -11.648 24.672 -6.629 1 98.81 643 LYS A CA 1
ATOM 5136 C C . LYS A 1 643 ? -10.438 23.812 -6.996 1 98.81 643 LYS A C 1
ATOM 5138 O O . LYS A 1 643 ? -9.43 24.344 -7.488 1 98.81 643 LYS A O 1
ATOM 5143 N N . CYS A 1 644 ? -10.492 22.547 -6.719 1 98.81 644 CYS A N 1
ATOM 5144 C CA . CYS A 1 644 ? -9.406 21.641 -7.086 1 98.81 644 CYS A CA 1
ATOM 5145 C C . CYS A 1 644 ? -9.141 21.688 -8.586 1 98.81 644 CYS A C 1
ATOM 5147 O O . CYS A 1 644 ? -7.992 21.719 -9.023 1 98.81 644 CYS A O 1
ATOM 5149 N N . LEU A 1 645 ? -10.211 21.656 -9.383 1 98.88 645 LEU A N 1
ATOM 5150 C CA . LEU A 1 645 ? -10.086 21.703 -10.836 1 98.88 645 LEU A CA 1
ATOM 5151 C C . LEU A 1 645 ? -9.453 23.016 -11.289 1 98.88 645 LEU A C 1
ATOM 5153 O O . LEU A 1 645 ? -8.617 23.031 -12.188 1 98.88 645 LEU A O 1
ATOM 5157 N N . ARG A 1 646 ? -9.859 24.125 -10.672 1 98.81 646 ARG A N 1
ATOM 5158 C CA . ARG A 1 646 ? -9.25 25.406 -10.969 1 98.81 646 ARG A CA 1
ATOM 5159 C C . ARG A 1 646 ? -7.758 25.406 -10.641 1 98.81 646 ARG A C 1
ATOM 5161 O O . ARG A 1 646 ? -6.949 25.953 -11.383 1 98.81 646 ARG A O 1
ATOM 5168 N N . ASN A 1 647 ? -7.441 24.797 -9.555 1 98.81 647 ASN A N 1
ATOM 5169 C CA . ASN A 1 647 ? -6.043 24.719 -9.156 1 98.81 647 ASN A CA 1
ATOM 5170 C C . ASN A 1 647 ? -5.234 23.844 -10.117 1 98.81 647 ASN A C 1
ATOM 5172 O O . ASN A 1 647 ? -4.055 24.109 -10.359 1 98.81 647 ASN A O 1
ATOM 5176 N N . MET A 1 648 ? -5.867 22.797 -10.656 1 98.75 648 MET A N 1
ATOM 5177 C CA . MET A 1 648 ? -5.219 21.984 -11.688 1 98.75 648 MET A CA 1
ATOM 5178 C C . MET A 1 648 ? -4.875 22.844 -12.906 1 98.75 648 MET A C 1
ATOM 5180 O O . MET A 1 648 ? -3.779 22.734 -13.453 1 98.75 648 MET A O 1
ATOM 5184 N N . ALA A 1 649 ? -5.836 23.656 -13.305 1 98.75 649 ALA A N 1
ATOM 5185 C CA . ALA A 1 649 ? -5.602 24.547 -14.43 1 98.75 649 ALA A CA 1
ATOM 5186 C C . ALA A 1 649 ? -4.449 25.516 -14.141 1 98.75 649 ALA A C 1
ATOM 5188 O O . ALA A 1 649 ? -3.604 25.75 -15.008 1 98.75 649 ALA A O 1
ATOM 5189 N N . MET A 1 650 ? -4.438 26.047 -12.945 1 98.44 650 MET A N 1
ATOM 5190 C CA . MET A 1 650 ? -3.377 26.969 -12.539 1 98.44 650 MET A CA 1
ATOM 5191 C C . MET A 1 650 ? -2.016 26.281 -12.586 1 98.44 650 MET A C 1
ATOM 5193 O O . MET A 1 650 ? -1.061 26.828 -13.133 1 98.44 650 MET A O 1
ATOM 5197 N N . MET A 1 651 ? -1.865 25.062 -12.023 1 98.56 651 MET A N 1
ATOM 5198 C CA . MET A 1 651 ? -0.6 24.328 -12.023 1 98.56 651 MET A CA 1
ATOM 5199 C C . MET A 1 651 ? -0.174 23.984 -13.453 1 98.56 651 MET A C 1
ATOM 5201 O O . MET A 1 651 ? 1.007 24.078 -13.789 1 98.56 651 MET A O 1
ATOM 5205 N N . ALA A 1 652 ? -1.177 23.562 -14.258 1 98.56 652 ALA A N 1
ATOM 5206 C CA . ALA A 1 652 ? -0.883 23.266 -15.656 1 98.56 652 ALA A CA 1
ATOM 5207 C C . ALA A 1 652 ? -0.301 24.469 -16.375 1 98.56 652 ALA A C 1
ATOM 5209 O O . ALA A 1 652 ? 0.674 24.359 -17.125 1 98.56 652 ALA A O 1
ATOM 5210 N N . LYS A 1 653 ? -0.896 25.625 -16.172 1 98.19 653 LYS A N 1
ATOM 5211 C CA . LYS A 1 653 ? -0.399 26.875 -16.766 1 98.19 653 LYS A CA 1
ATOM 5212 C C . LYS A 1 653 ? 1.039 27.141 -16.328 1 98.19 653 LYS A C 1
ATOM 5214 O O . LYS A 1 653 ? 1.897 27.438 -17.156 1 98.19 653 LYS A O 1
ATOM 5219 N N . GLU A 1 654 ? 1.279 27.047 -14.992 1 97.38 654 GLU A N 1
ATOM 5220 C CA . GLU A 1 654 ? 2.605 27.297 -14.438 1 97.38 654 GLU A CA 1
ATOM 5221 C C . GLU A 1 654 ? 3.637 26.328 -15.008 1 97.38 654 GLU A C 1
ATOM 5223 O O . GLU A 1 654 ? 4.809 26.672 -15.148 1 97.38 654 GLU A O 1
ATOM 5228 N N . LEU A 1 655 ? 3.227 25.094 -15.305 1 97.25 655 LEU A N 1
ATOM 5229 C CA . LEU A 1 655 ? 4.129 24.062 -15.781 1 97.25 655 LEU A CA 1
ATOM 5230 C C . LEU A 1 655 ? 4.215 24.062 -17.297 1 97.25 655 LEU A C 1
ATOM 5232 O O . LEU A 1 655 ? 4.945 23.266 -17.891 1 97.25 655 LEU A O 1
ATOM 5236 N N . GLY A 1 656 ? 3.432 24.844 -18.016 1 97.56 656 GLY A N 1
ATOM 5237 C CA . GLY A 1 656 ? 3.461 24.969 -19.453 1 97.56 656 GLY A CA 1
ATOM 5238 C C . GLY A 1 656 ? 2.682 23.875 -20.172 1 97.56 656 GLY A C 1
ATOM 5239 O O . GLY A 1 656 ? 2.957 23.547 -21.328 1 97.56 656 GLY A O 1
ATOM 5240 N N . LEU A 1 657 ? 1.751 23.25 -19.484 1 97.88 657 LEU A N 1
ATOM 5241 C CA . LEU A 1 657 ? 0.921 22.203 -20.062 1 97.88 657 LEU A CA 1
ATOM 5242 C C . LEU A 1 657 ? -0.391 22.766 -20.594 1 97.88 657 LEU A C 1
ATOM 5244 O O . LEU A 1 657 ? -1.444 22.578 -19.969 1 97.88 657 LEU A O 1
ATOM 5248 N N . THR A 1 658 ? -0.421 23.234 -21.75 1 97.94 658 THR A N 1
ATOM 5249 C CA . THR A 1 658 ? -1.503 24.031 -22.328 1 97.94 658 THR A CA 1
ATOM 5250 C C . THR A 1 658 ? -2.75 23.172 -22.531 1 97.94 658 THR A C 1
ATOM 5252 O O . THR A 1 658 ? -3.869 23.625 -22.281 1 97.94 658 THR A O 1
ATOM 5255 N N . SER A 1 659 ? -2.539 21.969 -23 1 97.56 659 SER A N 1
ATOM 5256 C CA . SER A 1 659 ? -3.684 21.078 -23.219 1 97.56 659 SER A CA 1
ATOM 5257 C C . SER A 1 659 ? -4.395 20.766 -21.922 1 97.56 659 SER A C 1
ATOM 5259 O O . SER A 1 659 ? -5.625 20.734 -21.859 1 97.56 659 SER A O 1
ATOM 5261 N N . ASP A 1 660 ? -3.602 20.594 -20.938 1 98 660 ASP A N 1
ATOM 5262 C CA . ASP A 1 660 ? -4.176 20.297 -19.625 1 98 660 ASP A CA 1
ATOM 5263 C C . ASP A 1 660 ? -4.875 21.531 -19.047 1 98 660 ASP A C 1
ATOM 5265 O O . ASP A 1 660 ? -5.918 21.406 -18.406 1 98 660 ASP A O 1
ATOM 5269 N N . GLU A 1 661 ? -4.281 22.688 -19.219 1 98.5 661 GLU A N 1
ATOM 5270 C CA . GLU A 1 661 ? -4.918 23.922 -18.766 1 98.5 661 GLU A CA 1
ATOM 5271 C C . GLU A 1 661 ? -6.32 24.062 -19.344 1 98.5 661 GLU A C 1
ATOM 5273 O O . GLU A 1 661 ? -7.266 24.391 -18.609 1 98.5 661 GLU A O 1
ATOM 5278 N N . THR A 1 662 ? -6.441 23.766 -20.625 1 98.56 662 THR A N 1
ATOM 5279 C CA . THR A 1 662 ? -7.73 23.875 -21.297 1 98.56 662 THR A CA 1
ATOM 5280 C C . THR A 1 662 ? -8.703 22.828 -20.781 1 98.56 662 THR A C 1
ATOM 5282 O O . THR A 1 662 ? -9.867 23.141 -20.5 1 98.56 662 THR A O 1
ATOM 5285 N N . LYS A 1 663 ? -8.188 21.656 -20.641 1 98.31 663 LYS A N 1
ATOM 5286 C CA . LYS A 1 663 ? -9.008 20.547 -20.156 1 98.31 663 LYS A CA 1
ATOM 5287 C C . LYS A 1 663 ? -9.602 20.859 -18.781 1 98.31 663 LYS A C 1
ATOM 5289 O O . LYS A 1 663 ? -10.812 20.719 -18.578 1 98.31 663 LYS A O 1
ATOM 5294 N N . PHE A 1 664 ? -8.812 21.297 -17.922 1 98.62 664 PHE A N 1
ATOM 5295 C CA . PHE A 1 664 ? -9.266 21.5 -16.562 1 98.62 664 PHE A CA 1
ATOM 5296 C C . PHE A 1 664 ? -10.094 22.766 -16.438 1 98.62 664 PHE A C 1
ATOM 5298 O O . PHE A 1 664 ? -11.008 22.828 -15.609 1 98.62 664 PHE A O 1
ATOM 5305 N N . THR A 1 665 ? -9.859 23.797 -17.219 1 98.69 665 THR A N 1
ATOM 5306 C CA . THR A 1 665 ? -10.719 24.969 -17.266 1 98.69 665 THR A CA 1
ATOM 5307 C C . THR A 1 665 ? -12.133 24.594 -17.703 1 98.69 665 THR A C 1
ATOM 5309 O O . THR A 1 665 ? -13.109 25 -17.078 1 98.69 665 THR A O 1
ATOM 5312 N N . SER A 1 666 ? -12.18 23.75 -18.766 1 98.69 666 SER A N 1
ATOM 5313 C CA . SER A 1 666 ? -13.469 23.297 -19.281 1 98.69 666 SER A CA 1
ATOM 5314 C C . SER A 1 666 ? -14.195 22.422 -18.266 1 98.69 666 SER A C 1
ATOM 5316 O O . SER A 1 666 ? -15.414 22.516 -18.109 1 98.69 666 SER A O 1
ATOM 5318 N N . TRP A 1 667 ? -13.461 21.562 -17.672 1 98.69 667 TRP A N 1
ATOM 5319 C CA . TRP A 1 667 ? -14.008 20.703 -16.641 1 98.69 667 TRP A CA 1
ATOM 5320 C C . TRP A 1 667 ? -14.586 21.531 -15.492 1 98.69 667 TRP A C 1
ATOM 5322 O O . TRP A 1 667 ? -15.711 21.281 -15.047 1 98.69 667 TRP A O 1
ATOM 5332 N N . ALA A 1 668 ? -13.891 22.547 -15.008 1 98.75 668 ALA A N 1
ATOM 5333 C CA . ALA A 1 668 ? -14.352 23.422 -13.93 1 98.75 668 ALA A CA 1
ATOM 5334 C C . ALA A 1 668 ? -15.594 24.203 -14.336 1 98.75 668 ALA A C 1
ATOM 5336 O O . ALA A 1 668 ? -16.516 24.375 -13.531 1 98.75 668 ALA A O 1
ATOM 5337 N N . GLU A 1 669 ? -15.625 24.656 -15.539 1 98.62 669 GLU A N 1
ATOM 5338 C CA . GLU A 1 669 ? -16.781 25.391 -16.047 1 98.62 669 GLU A CA 1
ATOM 5339 C C . GLU A 1 669 ? -18.047 24.516 -16.016 1 98.62 669 GLU A C 1
ATOM 5341 O O . GLU A 1 669 ? -19.125 25 -15.688 1 98.62 669 GLU A O 1
ATOM 5346 N N . ARG A 1 670 ? -17.859 23.281 -16.422 1 98.69 670 ARG A N 1
ATOM 5347 C CA . ARG A 1 670 ? -19 22.359 -16.375 1 98.69 670 ARG A CA 1
ATOM 5348 C C . ARG A 1 670 ? -19.516 22.203 -14.945 1 98.69 670 ARG A C 1
ATOM 5350 O O . ARG A 1 670 ? -20.719 22.188 -14.719 1 98.69 670 ARG A O 1
ATOM 5357 N N . ILE A 1 671 ? -18.609 22.031 -14.016 1 98.81 671 ILE A N 1
ATOM 5358 C CA . ILE A 1 671 ? -19 21.875 -12.617 1 98.81 671 ILE A CA 1
ATOM 5359 C C . ILE A 1 671 ? -19.703 23.141 -12.125 1 98.81 671 ILE A C 1
ATOM 5361 O O . ILE A 1 671 ? -20.688 23.062 -11.391 1 98.81 671 ILE A O 1
ATOM 5365 N N . TYR A 1 672 ? -19.141 24.328 -12.492 1 98.75 672 TYR A N 1
ATOM 5366 C CA . TYR A 1 672 ? -19.781 25.609 -12.188 1 98.75 672 TYR A CA 1
ATOM 5367 C C . TYR A 1 672 ? -21.234 25.625 -12.664 1 98.75 672 TYR A C 1
ATOM 5369 O O . TYR A 1 672 ? -22.125 26.016 -11.914 1 98.75 672 TYR A O 1
ATOM 5377 N N . GLU A 1 673 ? -21.453 25.141 -13.852 1 98.69 673 GLU A N 1
ATOM 5378 C CA . GLU A 1 673 ? -22.797 25.125 -14.43 1 98.69 673 GLU A CA 1
ATOM 5379 C C . GLU A 1 673 ? -23.703 24.172 -13.68 1 98.69 673 GLU A C 1
ATOM 5381 O O . GLU A 1 673 ? -24.859 24.5 -13.391 1 98.69 673 GLU A O 1
ATOM 5386 N N . MET A 1 674 ? -23.234 23 -13.367 1 98.62 674 MET A N 1
ATOM 5387 C CA . MET A 1 674 ? -24.047 22 -12.688 1 98.62 674 MET A CA 1
ATOM 5388 C C . MET A 1 674 ? -24.359 22.438 -11.266 1 98.62 674 MET A C 1
ATOM 5390 O O . MET A 1 674 ? -25.453 22.172 -10.758 1 98.62 674 MET A O 1
ATOM 5394 N N . TYR A 1 675 ? -23.406 23.094 -10.594 1 98.75 675 TYR A N 1
ATOM 5395 C CA . TYR A 1 675 ? -23.625 23.625 -9.258 1 98.75 675 TYR A CA 1
ATOM 5396 C C . TYR A 1 675 ? -24.812 24.594 -9.234 1 98.75 675 TYR A C 1
ATOM 5398 O O . TYR A 1 675 ? -25.688 24.484 -8.375 1 98.75 675 TYR A O 1
ATOM 5406 N N . ASN A 1 676 ? -24.828 25.484 -10.148 1 98.75 676 ASN A N 1
ATOM 5407 C CA . ASN A 1 676 ? -25.875 26.5 -10.211 1 98.75 676 ASN A CA 1
ATOM 5408 C C . ASN A 1 676 ? -27.203 25.922 -10.711 1 98.75 676 ASN A C 1
ATOM 5410 O O . ASN A 1 676 ? -28.266 26.312 -10.242 1 98.75 676 ASN A O 1
ATOM 5414 N N . GLN A 1 677 ? -27.109 24.969 -11.664 1 98.19 677 GLN A N 1
ATOM 5415 C CA . GLN A 1 677 ? -28.328 24.344 -12.18 1 98.19 677 GLN A CA 1
ATOM 5416 C C . GLN A 1 677 ? -29.094 23.641 -11.07 1 98.19 677 GLN A C 1
ATOM 5418 O O . GLN A 1 677 ? -30.328 23.672 -11.039 1 98.19 677 GLN A O 1
ATOM 5423 N N . HIS A 1 678 ? -28.391 23.016 -10.141 1 97.69 678 HIS A N 1
ATOM 5424 C CA . HIS A 1 678 ? -29.047 22.125 -9.195 1 97.69 678 HIS A CA 1
ATOM 5425 C C . HIS A 1 678 ? -29.25 22.797 -7.844 1 97.69 678 HIS A C 1
ATOM 5427 O O . HIS A 1 678 ? -30.141 22.406 -7.074 1 97.69 678 HIS A O 1
ATOM 5433 N N . LEU A 1 679 ? -28.469 23.859 -7.48 1 98.38 679 LEU A N 1
ATOM 5434 C CA . LEU A 1 679 ? -28.5 24.328 -6.102 1 98.38 679 LEU A CA 1
ATOM 5435 C C . LEU A 1 679 ? -28.953 25.781 -6.035 1 98.38 679 LEU A C 1
ATOM 5437 O O . LEU A 1 679 ? -29.344 26.266 -4.973 1 98.38 679 LEU A O 1
ATOM 5441 N N . LEU A 1 680 ? -28.875 26.547 -7.121 1 98.69 680 LEU A N 1
ATOM 5442 C CA . LEU A 1 680 ? -29.297 27.938 -7.137 1 98.69 680 LEU A CA 1
ATOM 5443 C C . LEU A 1 680 ? -30.781 28.062 -7.473 1 98.69 680 LEU A C 1
ATOM 5445 O O . LEU A 1 680 ? -31.234 27.531 -8.484 1 98.69 680 LEU A O 1
ATOM 5449 N N . ILE A 1 681 ? -31.516 28.688 -6.621 1 98.31 681 ILE A N 1
ATOM 5450 C CA . ILE A 1 681 ? -32.938 28.984 -6.832 1 98.31 681 ILE A CA 1
ATOM 5451 C C . ILE A 1 681 ? -33.094 30.453 -7.227 1 98.31 681 ILE A C 1
ATOM 5453 O O . ILE A 1 681 ? -32.75 31.344 -6.457 1 98.31 681 ILE A O 1
ATOM 5457 N N . THR A 1 682 ? -33.688 30.734 -8.352 1 97.31 682 THR A N 1
ATOM 5458 C CA . THR A 1 682 ? -33.75 32.094 -8.852 1 97.31 682 THR A CA 1
ATOM 5459 C C . THR A 1 682 ? -35.188 32.562 -9.023 1 97.31 682 THR A C 1
ATOM 5461 O O . THR A 1 682 ? -35.438 33.75 -9.297 1 97.31 682 THR A O 1
ATOM 5464 N N . ASP A 1 683 ? -36.25 31.781 -8.906 1 94.12 683 ASP A N 1
ATOM 5465 C CA . ASP A 1 683 ? -37.625 32.125 -9.219 1 94.12 683 ASP A CA 1
ATOM 5466 C C . ASP A 1 683 ? -38.219 33.062 -8.156 1 94.12 683 ASP A C 1
ATOM 5468 O O . ASP A 1 683 ? -39.312 33.594 -8.328 1 94.12 683 ASP A O 1
ATOM 5472 N N . LYS A 1 684 ? -37.625 33.344 -7.062 1 92.31 684 LYS A N 1
ATOM 5473 C CA . LYS A 1 684 ? -37.906 34.281 -5.996 1 92.31 684 LYS A CA 1
ATOM 5474 C C . LYS A 1 684 ? -39.312 34.031 -5.406 1 92.31 684 LYS A C 1
ATOM 5476 O O . LYS A 1 684 ? -39.969 34.938 -4.922 1 92.31 684 LYS A O 1
ATOM 5481 N N . THR A 1 685 ? -39.812 32.781 -5.566 1 94.06 685 THR A N 1
ATOM 5482 C CA . THR A 1 685 ? -41.094 32.406 -5.031 1 94.06 685 THR A CA 1
ATOM 5483 C C . THR A 1 685 ? -41 32.094 -3.539 1 94.06 685 THR A C 1
ATOM 5485 O O . THR A 1 685 ? -41.906 32.438 -2.768 1 94.06 685 THR A O 1
ATOM 5488 N N . THR A 1 686 ? -40.031 31.453 -3.105 1 94.38 686 THR A N 1
ATOM 5489 C CA . THR A 1 686 ? -39.844 31.125 -1.699 1 94.38 686 THR A CA 1
ATOM 5490 C C . THR A 1 686 ? -39.375 32.344 -0.924 1 94.38 686 THR A C 1
ATOM 5492 O O . THR A 1 686 ? -39.844 32.625 0.178 1 94.38 686 THR A O 1
ATOM 5495 N N . PHE A 1 687 ? -38.406 33.094 -1.442 1 95.94 687 PHE A N 1
ATOM 5496 C CA . PHE A 1 687 ? -37.875 34.375 -0.934 1 95.94 687 PHE A CA 1
ATOM 5497 C C . PHE A 1 687 ? -37.812 35.406 -2.043 1 95.94 687 PHE A C 1
ATOM 5499 O O . PHE A 1 687 ? -37.75 35.062 -3.223 1 95.94 687 PHE A O 1
ATOM 5506 N N . PRO A 1 688 ? -37.844 36.656 -1.746 1 96.5 688 PRO A N 1
ATOM 5507 C CA . PRO A 1 688 ? -37.812 37.719 -2.779 1 96.5 688 PRO A CA 1
ATOM 5508 C C . PRO A 1 688 ? -36.406 37.938 -3.352 1 96.5 688 PRO A C 1
ATOM 5510 O O . PRO A 1 688 ? -36.125 39.031 -3.838 1 96.5 688 PRO A O 1
ATOM 5513 N N . TYR A 1 689 ? -35.5 37.031 -3.186 1 97.94 689 TYR A N 1
ATOM 5514 C CA . TYR A 1 689 ? -34.156 37.062 -3.709 1 97.94 689 TYR A CA 1
ATOM 5515 C C . TYR A 1 689 ? -33.688 35.656 -4.07 1 97.94 689 TYR A C 1
ATOM 5517 O O . TYR A 1 689 ? -34.25 34.656 -3.586 1 97.94 689 TYR A O 1
ATOM 5525 N N . ALA A 1 690 ? -32.719 35.562 -4.953 1 98.31 690 ALA A N 1
ATOM 5526 C CA . ALA A 1 690 ? -32.094 34.281 -5.281 1 98.31 690 ALA A CA 1
ATOM 5527 C C . ALA A 1 690 ? -31.266 33.75 -4.109 1 98.31 690 ALA A C 1
ATOM 5529 O O . ALA A 1 690 ? -30.688 34.531 -3.348 1 98.31 690 ALA A O 1
ATOM 5530 N N . PHE A 1 691 ? -31.203 32.531 -3.939 1 98.62 691 PHE A N 1
ATOM 5531 C CA . PHE A 1 691 ? -30.438 31.922 -2.863 1 98.62 691 PHE A CA 1
ATOM 5532 C C . PHE A 1 691 ? -30.016 30.5 -3.246 1 98.62 691 PHE A C 1
ATOM 5534 O O . PHE A 1 691 ? -30.516 29.953 -4.223 1 98.62 691 PHE A O 1
ATOM 5541 N N . TYR A 1 692 ? -29.078 29.938 -2.627 1 98.62 692 TYR A N 1
ATOM 5542 C CA . TYR A 1 692 ? -28.672 28.547 -2.789 1 98.62 692 TYR A CA 1
ATOM 5543 C C . TYR A 1 692 ? -29.375 27.656 -1.773 1 98.62 692 TYR A C 1
ATOM 5545 O O . TYR A 1 692 ? -29.438 27.984 -0.586 1 98.62 692 TYR A O 1
ATOM 5553 N N . THR A 1 693 ? -29.875 26.547 -2.195 1 97.88 693 THR A N 1
ATOM 5554 C CA . THR A 1 693 ? -30.453 25.516 -1.336 1 97.88 693 THR A CA 1
ATOM 5555 C C . THR A 1 693 ? -29.5 24.344 -1.187 1 97.88 693 THR A C 1
ATOM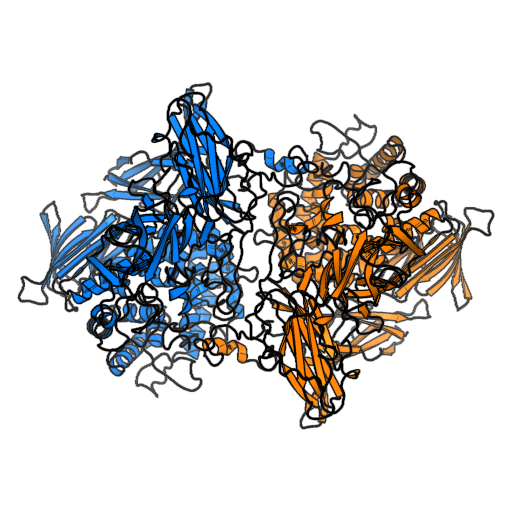 5557 O O . THR A 1 693 ? -28.391 24.359 -1.716 1 97.88 693 THR A O 1
ATOM 5560 N N . SER A 1 694 ? -29.859 23.344 -0.346 1 95.81 694 SER A N 1
ATOM 5561 C CA . SER A 1 694 ? -29.094 22.109 -0.211 1 95.81 694 SER A CA 1
ATOM 5562 C C . SER A 1 694 ? -29.859 20.938 -0.805 1 95.81 694 SER A C 1
ATOM 5564 O O . SER A 1 694 ? -30.922 21.109 -1.388 1 95.81 694 SER A O 1
ATOM 5566 N N . ARG A 1 695 ? -29.266 19.781 -0.811 1 93.56 695 ARG A N 1
ATOM 5567 C CA . ARG A 1 695 ? -29.906 18.547 -1.209 1 93.56 695 ARG A CA 1
ATOM 5568 C C . ARG A 1 695 ? -30.016 17.578 -0.035 1 93.56 695 ARG A C 1
ATOM 5570 O O . ARG A 1 695 ? -30 16.359 -0.225 1 93.56 695 ARG A O 1
ATOM 5577 N N . ASP A 1 696 ? -29.969 18.141 1.145 1 91.56 696 ASP A N 1
ATOM 5578 C CA . ASP A 1 696 ? -30.031 17.344 2.355 1 91.56 696 ASP A CA 1
ATOM 5579 C C . ASP A 1 696 ? -31.406 16.688 2.498 1 91.56 696 ASP A C 1
ATOM 5581 O O . ASP A 1 696 ? -31.516 15.547 2.965 1 91.56 696 ASP A O 1
ATOM 5585 N N . ASP A 1 697 ? -32.469 17.391 2.236 1 89.81 697 ASP A N 1
ATOM 5586 C CA . ASP A 1 697 ? -33.844 16.938 2.145 1 89.81 697 ASP A CA 1
ATOM 5587 C C . ASP A 1 697 ? -34.406 17.219 0.761 1 89.81 697 ASP A C 1
ATOM 5589 O O . ASP A 1 697 ? -34.938 18.312 0.504 1 89.81 697 ASP A O 1
ATOM 5593 N N . LEU A 1 698 ? -34.438 16.188 0.023 1 87.31 698 LEU A N 1
ATOM 5594 C CA . LEU A 1 698 ? -34.812 16.344 -1.372 1 87.31 698 LEU A CA 1
ATOM 5595 C C . LEU A 1 698 ? -36.25 16.859 -1.479 1 87.31 698 LEU A C 1
ATOM 5597 O O . LEU A 1 698 ? -37.156 16.375 -0.773 1 87.31 698 LEU A O 1
ATOM 5601 N N . GLY A 1 699 ? -36.531 17.75 -2.191 1 86.19 699 GLY A N 1
ATOM 5602 C CA . GLY A 1 699 ? -37.844 18.312 -2.377 1 86.19 699 GLY A CA 1
ATOM 5603 C C . GLY A 1 699 ? -38.062 19.594 -1.579 1 86.19 699 GLY A C 1
ATOM 5604 O O . GLY A 1 699 ? -38.969 20.359 -1.866 1 86.19 699 GLY A O 1
ATOM 5605 N N . LYS A 1 700 ? -37.188 19.797 -0.618 1 91.62 700 LYS A N 1
ATOM 5606 C CA . LYS A 1 700 ? -37.281 21.016 0.177 1 91.62 700 LYS A CA 1
ATOM 5607 C C . LYS A 1 700 ? -36.25 22.047 -0.263 1 91.62 700 LYS A C 1
ATOM 5609 O O . LYS A 1 700 ? -35.125 21.672 -0.68 1 91.62 700 LYS A O 1
ATOM 5614 N N . ARG A 1 701 ? -36.625 23.297 -0.145 1 94.69 701 ARG A N 1
ATOM 5615 C CA . ARG A 1 701 ? -35.75 24.422 -0.426 1 94.69 701 ARG A CA 1
ATOM 5616 C C . ARG A 1 701 ? -35.344 25.141 0.859 1 94.69 701 ARG A C 1
ATOM 5618 O O . ARG A 1 701 ? -36.125 25.938 1.393 1 94.69 701 ARG A O 1
ATOM 5625 N N . ASP A 1 702 ? -34.219 24.844 1.35 1 93.94 702 ASP A N 1
ATOM 5626 C CA . ASP A 1 702 ? -33.719 25.469 2.57 1 93.94 702 ASP A CA 1
ATOM 5627 C C . ASP A 1 702 ? -32.719 26.594 2.25 1 93.94 702 ASP A C 1
ATOM 5629 O O . ASP A 1 702 ? -32.094 26.594 1.185 1 93.94 702 ASP A O 1
ATOM 5633 N N . ARG A 1 703 ? -32.656 27.625 3.025 1 96.19 703 ARG A N 1
ATOM 5634 C CA . ARG A 1 703 ? -31.734 28.75 2.914 1 96.19 703 ARG A CA 1
ATOM 5635 C C . ARG A 1 703 ? -30.844 28.859 4.148 1 96.19 703 ARG A C 1
ATOM 5637 O O . ARG A 1 703 ? -31.172 29.562 5.102 1 96.19 703 ARG A O 1
ATOM 5644 N N . THR A 1 704 ? -29.734 28.219 4.117 1 96.19 704 THR A N 1
ATOM 5645 C CA . THR A 1 704 ? -28.844 28.234 5.266 1 96.19 704 THR A CA 1
ATOM 5646 C C . THR A 1 704 ? -27.688 29.219 5.035 1 96.19 704 THR A C 1
ATOM 5648 O O . THR A 1 704 ? -27.359 29.531 3.893 1 96.19 704 THR A O 1
ATOM 5651 N N . MET A 1 705 ? -27.031 29.75 6.066 1 97.38 705 MET A N 1
ATOM 5652 C CA . MET A 1 705 ? -25.844 30.594 5.965 1 97.38 705 MET A CA 1
ATOM 5653 C C . MET A 1 705 ? -24.719 29.875 5.203 1 97.38 705 MET A C 1
ATOM 5655 O O . MET A 1 705 ? -24.062 30.484 4.355 1 97.38 705 MET A O 1
ATOM 5659 N N . VAL A 1 706 ? -24.547 28.578 5.441 1 97.19 706 VAL A N 1
ATOM 5660 C CA . VAL A 1 706 ? -23.422 27.797 4.926 1 97.19 706 VAL A CA 1
ATOM 5661 C C . VAL A 1 706 ? -23.547 27.656 3.408 1 97.19 706 VAL A C 1
ATOM 5663 O O . VAL A 1 706 ? -22.562 27.828 2.682 1 97.19 706 VAL A O 1
ATOM 5666 N N . ALA A 1 707 ? -24.734 27.359 2.914 1 98.06 707 ALA A N 1
ATOM 5667 C CA . ALA A 1 707 ? -24.922 27.203 1.475 1 98.06 707 ALA A CA 1
ATOM 5668 C C . ALA A 1 707 ? -24.594 28.5 0.736 1 98.06 707 ALA A C 1
ATOM 5670 O O . ALA A 1 707 ? -23.922 28.469 -0.299 1 98.06 707 ALA A O 1
ATOM 5671 N N . GLN A 1 708 ? -25.078 29.656 1.288 1 98.5 708 GLN A N 1
ATOM 5672 C CA . GLN A 1 708 ? -24.812 30.938 0.657 1 98.5 708 GLN A CA 1
ATOM 5673 C C . GLN A 1 708 ? -23.328 31.297 0.729 1 98.5 708 GLN A C 1
ATOM 5675 O O . GLN A 1 708 ? -22.734 31.688 -0.277 1 98.5 708 GLN A O 1
ATOM 5680 N N . ALA A 1 709 ? -22.781 31.156 1.938 1 98.56 709 ALA A N 1
ATOM 5681 C CA . ALA A 1 709 ? -21.391 31.547 2.176 1 98.56 709 ALA A CA 1
ATOM 5682 C C . ALA A 1 709 ? -20.438 30.703 1.322 1 98.56 709 ALA A C 1
ATOM 5684 O O . ALA A 1 709 ? -19.438 31.219 0.803 1 98.56 709 ALA A O 1
ATOM 5685 N N . THR A 1 710 ? -20.719 29.391 1.212 1 98.5 710 THR A N 1
ATOM 5686 C CA . THR A 1 710 ? -19.875 28.5 0.416 1 98.5 710 THR A CA 1
ATOM 5687 C C . THR A 1 710 ? -19.844 28.953 -1.044 1 98.5 710 THR A C 1
ATOM 5689 O O . THR A 1 710 ? -18.781 29.062 -1.644 1 98.5 710 THR A O 1
ATOM 5692 N N . ALA A 1 711 ? -20.984 29.203 -1.587 1 98.81 711 ALA A N 1
ATOM 5693 C CA . ALA A 1 711 ? -21.062 29.641 -2.977 1 98.81 711 ALA A CA 1
ATOM 5694 C C . ALA A 1 711 ? -20.297 30.953 -3.182 1 98.81 711 ALA A C 1
ATOM 5696 O O . ALA A 1 711 ? -19.578 31.109 -4.172 1 98.81 711 ALA A O 1
ATOM 5697 N N . LEU A 1 712 ? -20.453 31.875 -2.252 1 98.56 712 LEU A N 1
ATOM 5698 C CA . LEU A 1 712 ? -19.781 33.188 -2.34 1 98.56 712 LEU A CA 1
ATOM 5699 C C . LEU A 1 712 ? -18.266 33.031 -2.25 1 98.56 712 LEU A C 1
ATOM 5701 O O . LEU A 1 712 ? -17.531 33.625 -3.045 1 98.56 712 LEU A O 1
ATOM 5705 N N . GLN A 1 713 ? -17.797 32.188 -1.359 1 97.62 713 GLN A N 1
ATOM 5706 C CA . GLN A 1 713 ? -16.375 32.125 -1.038 1 97.62 713 GLN A CA 1
ATOM 5707 C C . GLN A 1 713 ? -15.617 31.281 -2.047 1 97.62 713 GLN A C 1
ATOM 5709 O O . GLN A 1 713 ? -14.398 31.391 -2.184 1 97.62 713 GLN A O 1
ATOM 5714 N N . TYR A 1 714 ? -16.312 30.422 -2.814 1 98.31 714 TYR A N 1
ATOM 5715 C CA . TYR A 1 714 ? -15.672 29.609 -3.842 1 98.31 714 TYR A CA 1
ATOM 5716 C C . TYR A 1 714 ? -15.914 30.203 -5.23 1 98.31 714 TYR A C 1
ATOM 5718 O O . TYR A 1 714 ? -15.633 29.547 -6.238 1 98.31 714 TYR A O 1
ATOM 5726 N N . ASP A 1 715 ? -16.5 31.391 -5.242 1 97.19 715 ASP A N 1
ATOM 5727 C CA . ASP A 1 715 ? -16.734 32.156 -6.469 1 97.19 715 ASP A CA 1
ATOM 5728 C C . ASP A 1 715 ? -17.656 31.375 -7.418 1 97.19 715 ASP A C 1
ATOM 5730 O O . ASP A 1 715 ? -17.375 31.266 -8.609 1 97.19 715 ASP A O 1
ATOM 5734 N N . LEU A 1 716 ? -18.672 30.875 -6.875 1 98.75 716 LEU A N 1
ATOM 5735 C CA . LEU A 1 716 ? -19.594 30.047 -7.664 1 98.75 716 LEU A CA 1
ATOM 5736 C C . LEU A 1 716 ? -20.844 30.812 -8.023 1 98.75 716 LEU A C 1
ATOM 5738 O O . LEU A 1 716 ? -21.656 30.359 -8.828 1 98.75 716 LEU A O 1
ATOM 5742 N N . VAL A 1 717 ? -21 31.984 -7.504 1 98.75 717 VAL A N 1
ATOM 5743 C CA . VAL A 1 717 ? -22.234 32.75 -7.684 1 98.75 717 VAL A CA 1
ATOM 5744 C C . VAL A 1 717 ? -22.141 33.594 -8.969 1 98.75 717 VAL A C 1
ATOM 5746 O O . VAL A 1 717 ? -21.25 34.406 -9.125 1 98.75 717 VAL A O 1
ATOM 5749 N N . PRO A 1 718 ? -23.078 33.406 -9.883 1 98.38 718 PRO A N 1
ATOM 5750 C CA . PRO A 1 718 ? -23.125 34.344 -11.008 1 98.38 718 PRO A CA 1
ATOM 5751 C C . PRO A 1 718 ? -23.234 35.812 -10.555 1 98.38 718 PRO A C 1
ATOM 5753 O O . PRO A 1 718 ? -23.969 36.094 -9.602 1 98.38 718 PRO A O 1
ATOM 5756 N N . GLN A 1 719 ? -22.594 36.656 -11.266 1 97.5 719 GLN A N 1
ATOM 5757 C CA . GLN A 1 719 ? -22.484 38.062 -10.867 1 97.5 719 GLN A CA 1
ATOM 5758 C C . GLN A 1 719 ? -23.859 38.719 -10.68 1 97.5 719 GLN A C 1
ATOM 5760 O O . GLN A 1 719 ? -24.062 39.5 -9.75 1 97.5 719 GLN A O 1
ATOM 5765 N N . GLN A 1 720 ? -24.844 38.375 -11.453 1 97.38 720 GLN A N 1
ATOM 5766 C CA . GLN A 1 720 ? -26.156 39 -11.43 1 97.38 720 GLN A CA 1
ATOM 5767 C C . GLN A 1 720 ? -26.938 38.625 -10.172 1 97.38 720 GLN A C 1
ATOM 5769 O O . GLN A 1 720 ? -27.891 39.312 -9.789 1 97.38 720 GLN A O 1
ATOM 5774 N N . HIS A 1 721 ? -26.484 37.562 -9.547 1 98.31 721 HIS A N 1
ATOM 5775 C CA . HIS A 1 721 ? -27.219 37.094 -8.383 1 98.31 721 HIS A CA 1
ATOM 5776 C C . HIS A 1 721 ? -26.438 37.344 -7.098 1 98.31 721 HIS A C 1
ATOM 5778 O O . HIS A 1 721 ? -26.891 37 -6.008 1 98.31 721 HIS A O 1
ATOM 5784 N N . ARG A 1 722 ? -25.281 37.906 -7.113 1 98.31 722 ARG A N 1
ATOM 5785 C CA . ARG A 1 722 ? -24.406 38.031 -5.961 1 98.31 722 ARG A CA 1
ATOM 5786 C C . ARG A 1 722 ? -25.062 38.844 -4.852 1 98.31 722 ARG A C 1
ATOM 5788 O O . ARG A 1 722 ? -25.031 38.469 -3.686 1 98.31 722 ARG A O 1
ATOM 5795 N N . ALA A 1 723 ? -25.688 39.969 -5.184 1 97.88 723 ALA A N 1
ATOM 5796 C CA . ALA A 1 723 ? -26.359 40.812 -4.188 1 97.88 723 ALA A CA 1
ATOM 5797 C C . ALA A 1 723 ? -27.484 40.031 -3.494 1 97.88 723 ALA A C 1
ATOM 5799 O O . ALA A 1 723 ? -27.672 40.156 -2.281 1 97.88 723 ALA A O 1
ATOM 5800 N N . ASP A 1 724 ? -28.25 39.281 -4.289 1 98.44 724 ASP A N 1
ATOM 5801 C CA . ASP A 1 724 ? -29.344 38.469 -3.74 1 98.44 724 ASP A CA 1
ATOM 5802 C C . ASP A 1 724 ? -28.797 37.438 -2.748 1 98.44 724 ASP A C 1
ATOM 5804 O O . ASP A 1 724 ? -29.375 37.25 -1.673 1 98.44 724 ASP A O 1
ATOM 5808 N N . VAL A 1 725 ? -27.75 36.781 -3.137 1 98.75 725 VAL A N 1
ATOM 5809 C CA . VAL A 1 725 ? -27.188 35.719 -2.314 1 98.75 725 VAL A CA 1
ATOM 5810 C C . VAL A 1 725 ? -26.609 36.281 -1.027 1 98.75 725 VAL A C 1
ATOM 5812 O O . VAL A 1 725 ? -26.703 35.688 0.037 1 98.75 725 VAL A O 1
ATOM 5815 N N . ILE A 1 726 ? -25.984 37.469 -1.075 1 98.62 726 ILE A N 1
ATOM 5816 C CA . ILE A 1 726 ? -25.516 38.188 0.117 1 98.62 726 ILE A CA 1
ATOM 5817 C C . ILE A 1 726 ? -26.688 38.5 1.032 1 98.62 726 ILE A C 1
ATOM 5819 O O . ILE A 1 726 ? -26.609 38.281 2.246 1 98.62 726 ILE A O 1
ATOM 5823 N N . GLN A 1 727 ? -27.781 39 0.422 1 98.31 727 GLN A N 1
ATOM 5824 C CA . GLN A 1 727 ? -28.984 39.281 1.195 1 98.31 727 GLN A CA 1
ATOM 5825 C C . GLN A 1 727 ? -29.531 38.031 1.855 1 98.31 727 GLN A C 1
ATOM 5827 O O . GLN A 1 727 ? -29.922 38.062 3.023 1 98.31 727 GLN A O 1
ATOM 5832 N N . ALA A 1 728 ? -29.578 37 1.028 1 98.56 728 ALA A N 1
ATOM 5833 C CA . ALA A 1 728 ? -30.016 35.719 1.57 1 98.56 728 ALA A CA 1
ATOM 5834 C C . ALA A 1 728 ? -29.156 35.312 2.77 1 98.56 728 ALA A C 1
ATOM 5836 O O . ALA A 1 728 ? -29.688 34.812 3.77 1 98.56 728 ALA A O 1
ATOM 5837 N N . PHE A 1 729 ? -27.859 35.5 2.711 1 98.38 729 PHE A N 1
ATOM 5838 C CA . PHE A 1 729 ? -26.922 35.188 3.77 1 98.38 729 PHE A CA 1
ATOM 5839 C C . PHE A 1 729 ? -27.203 36 5.027 1 98.38 729 PHE A C 1
ATOM 5841 O O . PHE A 1 729 ? -27.297 35.438 6.121 1 98.38 729 PHE A O 1
ATOM 5848 N N . ILE A 1 730 ? -27.359 37.25 4.898 1 98.19 730 ILE A N 1
ATOM 5849 C CA . ILE A 1 730 ? -27.578 38.156 6.023 1 98.19 730 ILE A CA 1
ATOM 5850 C C . ILE A 1 730 ? -28.922 37.844 6.68 1 98.19 730 ILE A C 1
ATOM 5852 O O . ILE A 1 730 ? -29.031 37.812 7.906 1 98.19 730 ILE A O 1
ATOM 5856 N N . ASN A 1 731 ? -29.953 37.594 5.828 1 98.12 731 ASN A N 1
ATOM 5857 C CA . ASN A 1 731 ? -31.266 37.25 6.371 1 98.12 731 ASN A CA 1
ATOM 5858 C C . ASN A 1 731 ? -31.234 35.969 7.168 1 98.12 731 ASN A C 1
ATOM 5860 O O . ASN A 1 731 ? -31.891 35.844 8.203 1 98.12 731 ASN A O 1
ATOM 5864 N N . ALA A 1 732 ? -30.516 35 6.621 1 97.69 732 ALA A N 1
ATOM 5865 C CA . ALA A 1 732 ? -30.375 33.75 7.348 1 97.69 732 ALA A CA 1
ATOM 5866 C C . ALA A 1 732 ? -29.672 33.969 8.688 1 97.69 732 ALA A C 1
ATOM 5868 O O . ALA A 1 732 ? -30.031 33.375 9.695 1 97.69 732 ALA A O 1
ATOM 5869 N N . ALA A 1 733 ? -28.625 34.781 8.758 1 97.94 733 ALA A N 1
ATOM 5870 C CA . ALA A 1 733 ? -27.891 35.094 9.984 1 97.94 733 ALA A CA 1
ATOM 5871 C C . ALA A 1 733 ? -28.797 35.781 11 1 97.94 733 ALA A C 1
ATOM 5873 O O . ALA A 1 733 ? -28.797 35.469 12.18 1 97.94 733 ALA A O 1
ATOM 5874 N N . ASP A 1 734 ? -29.594 36.719 10.516 1 97.5 734 ASP A N 1
ATOM 5875 C CA . ASP A 1 734 ? -30.5 37.469 11.383 1 97.5 734 ASP A CA 1
ATOM 5876 C C . ASP A 1 734 ? -31.594 36.562 11.945 1 97.5 734 ASP A C 1
ATOM 5878 O O . ASP A 1 734 ? -31.922 36.625 13.133 1 97.5 734 ASP A O 1
ATOM 5882 N N . GLU A 1 735 ? -32.125 35.75 11.055 1 96.81 735 GLU A N 1
ATOM 5883 C CA . GLU A 1 735 ? -33.188 34.844 11.461 1 96.81 735 GLU A CA 1
ATOM 5884 C C . GLU A 1 735 ? -32.688 33.844 12.516 1 96.81 735 GLU A C 1
ATOM 5886 O O . GLU A 1 735 ? -33.469 33.406 13.359 1 96.81 735 GLU A O 1
ATOM 5891 N N . SER A 1 736 ? -31.484 33.5 12.5 1 95.69 736 SER A N 1
ATOM 5892 C CA . SER A 1 736 ? -30.922 32.562 13.461 1 95.69 736 SER A CA 1
ATOM 5893 C C . SER A 1 736 ? -30.719 33.219 14.82 1 95.69 736 SER A C 1
ATOM 5895 O O . SER A 1 736 ? -30.484 32.531 15.82 1 95.69 736 SER A O 1
ATOM 5897 N N . GLY A 1 737 ? -30.859 34.594 14.883 1 97 737 GLY A N 1
ATOM 5898 C CA . GLY A 1 737 ? -30.453 35.312 16.078 1 97 737 GLY A CA 1
ATOM 5899 C C . GLY A 1 737 ? -28.953 35.375 16.266 1 97 737 GLY A C 1
ATOM 5900 O O . GLY A 1 737 ? -28.453 35.344 17.391 1 97 737 GLY A O 1
ATOM 5901 N N . HIS A 1 738 ? -28.188 35.312 15.164 1 97.38 738 HIS A N 1
ATOM 5902 C CA . HIS A 1 738 ? -26.734 35.344 15.117 1 97.38 738 HIS A CA 1
ATOM 5903 C C . HIS A 1 738 ? -26.141 34.125 15.836 1 97.38 738 HIS A C 1
ATOM 5905 O O . HIS A 1 738 ? -25.141 34.25 16.547 1 97.38 738 HIS A O 1
ATOM 5911 N N . VAL A 1 739 ? -26.859 33.031 15.789 1 96 739 VAL A N 1
ATOM 5912 C CA . VAL A 1 739 ? -26.281 31.766 16.203 1 96 739 VAL A CA 1
ATOM 5913 C C . VAL A 1 739 ? -25.484 31.156 15.055 1 96 739 VAL A C 1
ATOM 5915 O O . VAL A 1 739 ? -25.953 31.109 13.914 1 96 739 VAL A O 1
ATOM 5918 N N . MET A 1 740 ? -24.219 30.766 15.344 1 92.62 740 MET A N 1
ATOM 5919 C CA . MET A 1 740 ? -23.375 30.172 14.305 1 92.62 740 MET A CA 1
ATOM 5920 C C . MET A 1 740 ? -23.844 28.766 13.953 1 92.62 740 MET A C 1
ATOM 5922 O O . MET A 1 740 ? -23.641 27.828 14.742 1 92.62 740 MET A O 1
ATOM 5926 N N . ARG A 1 741 ? -24.688 28.5 13.047 1 91.69 741 ARG A N 1
ATOM 5927 C CA . ARG A 1 741 ? -25.188 27.219 12.594 1 91.69 741 ARG A CA 1
ATOM 5928 C C . ARG A 1 741 ? -24.281 26.625 11.516 1 91.69 741 ARG A C 1
ATOM 5930 O O . ARG A 1 741 ? -24.688 26.484 10.359 1 91.69 741 ARG A O 1
ATOM 5937 N N . ALA A 1 742 ? -23.047 26.219 11.906 1 93.69 742 ALA A N 1
ATOM 5938 C CA . ALA A 1 742 ? -22.047 25.719 10.969 1 93.69 742 ALA A CA 1
ATOM 5939 C C . ALA A 1 742 ? -21.094 24.75 11.664 1 93.69 742 ALA A C 1
ATOM 5941 O O . ALA A 1 742 ? -20.844 24.859 12.867 1 93.69 742 ALA A O 1
ATOM 5942 N N . GLY A 1 743 ? -20.656 23.734 10.891 1 93.56 743 GLY A N 1
ATOM 5943 C CA . GLY A 1 743 ? -19.547 22.891 11.297 1 93.56 743 GLY A CA 1
ATOM 5944 C C . GLY A 1 743 ? -18.188 23.469 10.93 1 93.56 743 GLY A C 1
ATOM 5945 O O . GLY A 1 743 ? -18.078 24.656 10.641 1 93.56 743 GLY A O 1
ATOM 5946 N N . GLU A 1 744 ? -17.156 22.672 10.961 1 94.19 744 GLU A N 1
ATOM 5947 C CA . GLU A 1 744 ? -15.789 23.188 10.812 1 94.19 744 GLU A CA 1
ATOM 5948 C C . GLU A 1 744 ? -15.562 23.781 9.43 1 94.19 744 GLU A C 1
ATOM 5950 O O . GLU A 1 744 ? -14.867 24.781 9.281 1 94.19 744 GLU A O 1
ATOM 5955 N N . ILE A 1 745 ? -16.188 23.172 8.391 1 95.88 745 ILE A N 1
ATOM 5956 C CA . ILE A 1 745 ? -15.961 23.656 7.031 1 95.88 745 ILE A CA 1
ATOM 5957 C C . ILE A 1 745 ? -16.766 24.938 6.797 1 95.88 745 ILE A C 1
ATOM 5959 O O . ILE A 1 745 ? -16.266 25.891 6.215 1 95.88 745 ILE A O 1
ATOM 5963 N N . GLY A 1 746 ? -17.984 24.906 7.266 1 96 746 GLY A N 1
ATOM 5964 C CA . GLY A 1 746 ? -18.859 26.047 7.09 1 96 746 GLY A CA 1
ATOM 5965 C C . GLY A 1 746 ? -18.406 27.281 7.844 1 96 746 GLY A C 1
ATOM 5966 O O . GLY A 1 746 ? -18.625 28.406 7.402 1 96 746 GLY A O 1
ATOM 5967 N N . LEU A 1 747 ? -17.734 27.125 8.938 1 96.38 747 LEU A N 1
ATOM 5968 C CA . LEU A 1 747 ? -17.297 28.234 9.766 1 96.38 747 LEU A CA 1
ATOM 5969 C C . LEU A 1 747 ? -16.359 29.156 8.984 1 96.38 747 LEU A C 1
ATOM 5971 O O . LEU A 1 747 ? -16.5 30.375 9.039 1 96.38 747 LEU A O 1
ATOM 5975 N N . LYS A 1 748 ? -15.477 28.594 8.305 1 96.81 748 LYS A N 1
ATOM 5976 C CA . LYS A 1 748 ? -14.555 29.406 7.516 1 96.81 748 LYS A CA 1
ATOM 5977 C C . LYS A 1 748 ? -15.305 30.281 6.516 1 96.81 748 LYS A C 1
ATOM 5979 O O . LYS A 1 748 ? -15.016 31.469 6.387 1 96.81 748 LYS A O 1
ATOM 5984 N N . SER A 1 749 ? -16.25 29.688 5.887 1 97.12 749 SER A N 1
ATOM 5985 C CA . SER A 1 749 ? -17.031 30.406 4.895 1 97.12 749 SER A CA 1
ATOM 5986 C C . SER A 1 749 ? -17.844 31.531 5.539 1 97.12 749 SER A C 1
ATOM 5988 O O . SER A 1 749 ? -18.016 32.594 4.945 1 97.12 749 SER A O 1
ATOM 5990 N N . LEU A 1 750 ? -18.328 31.281 6.723 1 97.56 750 LEU A N 1
ATOM 5991 C CA . LEU A 1 750 ? -19.094 32.312 7.426 1 97.56 750 LEU A CA 1
ATOM 5992 C C . LEU A 1 750 ? -18.219 33.5 7.742 1 97.56 750 LEU A C 1
ATOM 5994 O O . LEU A 1 750 ? -18.562 34.656 7.398 1 97.56 750 LEU A O 1
ATOM 5998 N N . TRP A 1 751 ? -17.078 33.219 8.367 1 98.06 751 TRP A N 1
ATOM 5999 C CA . TRP A 1 751 ? -16.203 34.312 8.781 1 98.06 751 TRP A CA 1
ATOM 6000 C C . TRP A 1 751 ? -15.719 35.125 7.57 1 98.06 751 TRP A C 1
ATOM 6002 O O . TRP A 1 751 ? -15.742 36.344 7.59 1 98.06 751 TRP A O 1
ATOM 6012 N N . ASN A 1 752 ? -15.312 34.406 6.547 1 97.44 752 ASN A N 1
ATOM 6013 C CA . ASN A 1 752 ? -14.797 35.094 5.359 1 97.44 752 ASN A CA 1
ATOM 6014 C C . ASN A 1 752 ? -15.875 35.906 4.668 1 97.44 752 ASN A C 1
ATOM 6016 O O . ASN A 1 752 ? -15.594 37 4.133 1 97.44 752 ASN A O 1
ATOM 6020 N N . THR A 1 753 ? -17.062 35.406 4.664 1 98.25 753 THR A N 1
ATOM 6021 C CA . THR A 1 753 ? -18.172 36.125 4.055 1 98.25 753 THR A CA 1
ATOM 6022 C C . THR A 1 753 ? -18.5 37.375 4.859 1 98.25 753 THR A C 1
ATOM 6024 O O . THR A 1 753 ? -18.688 38.469 4.289 1 98.25 753 THR A O 1
ATOM 6027 N N . LEU A 1 754 ? -18.547 37.281 6.125 1 98.06 754 LEU A N 1
ATOM 6028 C CA . LEU A 1 754 ? -18.875 38.406 6.992 1 98.06 754 LEU A CA 1
ATOM 6029 C C . LEU A 1 754 ? -17.781 39.469 6.934 1 98.06 754 LEU A C 1
ATOM 6031 O O . LEU A 1 754 ? -18.031 40.625 7.23 1 98.06 754 LEU A O 1
ATOM 6035 N N . ALA A 1 755 ? -16.594 39.062 6.582 1 96.94 755 ALA A N 1
ATOM 6036 C CA . ALA A 1 755 ? -15.469 39.969 6.445 1 96.94 755 ALA A CA 1
ATOM 6037 C C . ALA A 1 755 ? -15.438 40.594 5.051 1 96.94 755 ALA A C 1
ATOM 6039 O O . ALA A 1 755 ? -14.758 41.625 4.828 1 96.94 755 ALA A O 1
ATOM 6040 N N . ASP A 1 756 ? -16.125 40 4.137 1 95.19 756 ASP A N 1
ATOM 6041 C CA . ASP A 1 756 ? -16.172 40.531 2.77 1 95.19 756 ASP A CA 1
ATOM 6042 C C . ASP A 1 756 ? -16.578 42 2.744 1 95.19 756 ASP A C 1
ATOM 6044 O O . ASP A 1 756 ? -17.516 42.375 3.439 1 95.19 756 ASP A O 1
ATOM 6048 N N . PRO A 1 757 ? -15.906 42.781 1.915 1 90.94 757 PRO A N 1
ATOM 6049 C CA . PRO A 1 757 ? -16.188 44.188 1.886 1 90.94 757 PRO A CA 1
ATOM 6050 C C . PRO A 1 757 ? -17.641 44.5 1.495 1 90.94 757 PRO A C 1
ATOM 6052 O O . PRO A 1 757 ? -18.203 45.531 1.936 1 90.94 757 PRO A O 1
ATOM 6055 N N . ASP A 1 758 ? -18.25 43.656 0.688 1 92.31 758 ASP A N 1
ATOM 6056 C CA . ASP A 1 758 ? -19.625 43.875 0.266 1 92.31 758 ASP A CA 1
ATOM 6057 C C . ASP A 1 758 ? -20.594 43.531 1.39 1 92.31 758 ASP A C 1
ATOM 6059 O O . ASP A 1 758 ? -21.766 43.938 1.354 1 92.31 758 ASP A O 1
ATOM 6063 N N . VAL A 1 759 ? -20.141 42.75 2.305 1 96.31 759 VAL A N 1
ATOM 6064 C CA . VAL A 1 759 ? -20.984 42.375 3.436 1 96.31 759 VAL A CA 1
ATOM 6065 C C . VAL A 1 759 ? -20.594 43.156 4.676 1 96.31 759 VAL A C 1
ATOM 6067 O O . VAL A 1 759 ? -21.391 43.969 5.172 1 96.31 759 VAL A O 1
ATOM 6070 N N . ASP A 1 760 ? -19.359 43.125 5.176 1 96 760 ASP A N 1
ATOM 6071 C CA . ASP A 1 760 ? -18.719 43.938 6.203 1 96 760 ASP A CA 1
ATOM 6072 C C . ASP A 1 760 ? -19.594 44.031 7.449 1 96 760 ASP A C 1
ATOM 6074 O O . ASP A 1 760 ? -19.969 45.125 7.855 1 96 760 ASP A O 1
ATOM 6078 N N . ARG A 1 761 ? -19.797 42.938 8.125 1 97.19 761 ARG A N 1
ATOM 6079 C CA . ARG A 1 761 ? -20.672 42.906 9.297 1 97.19 761 ARG A CA 1
ATOM 6080 C C . ARG A 1 761 ? -19.938 42.312 10.492 1 97.19 761 ARG A C 1
ATOM 6082 O O . ARG A 1 761 ? -20.234 41.188 10.906 1 97.19 761 ARG A O 1
ATOM 6089 N N . PRO A 1 762 ? -18.938 43.062 11.062 1 97.62 762 PRO A N 1
ATOM 6090 C CA . PRO A 1 762 ? -18.219 42.562 12.234 1 97.62 762 PRO A CA 1
ATOM 6091 C C . PRO A 1 762 ? -19.109 42.406 13.453 1 97.62 762 PRO A C 1
ATOM 6093 O O . PRO A 1 762 ? -18.828 41.594 14.336 1 97.62 762 PRO A O 1
ATOM 6096 N N . ASP A 1 763 ? -20.266 43.094 13.539 1 97.44 763 ASP A N 1
ATOM 6097 C CA . ASP A 1 763 ? -21.203 43 14.664 1 97.44 763 ASP A CA 1
ATOM 6098 C C . ASP A 1 763 ? -21.797 41.625 14.766 1 97.44 763 ASP A C 1
ATOM 6100 O O . ASP A 1 763 ? -21.984 41.094 15.867 1 97.44 763 ASP A O 1
ATOM 6104 N N . ILE A 1 764 ? -22.062 41.031 13.586 1 98.25 764 ILE A N 1
ATOM 6105 C CA . ILE A 1 764 ? -22.625 39.688 13.57 1 98.25 764 ILE A CA 1
ATOM 6106 C C . ILE A 1 764 ? -21.594 38.688 14.086 1 98.25 764 ILE A C 1
ATOM 6108 O O . ILE A 1 764 ? -21.906 37.812 14.867 1 98.25 764 ILE A O 1
ATOM 6112 N N . VAL A 1 765 ? -20.266 38.812 13.664 1 98.25 765 VAL A N 1
ATOM 6113 C CA . VAL A 1 765 ? -19.203 37.906 14.109 1 98.25 765 VAL A CA 1
ATOM 6114 C C . VAL A 1 765 ? -19.078 37.969 15.625 1 98.25 765 VAL A C 1
ATOM 6116 O O . VAL A 1 765 ? -19.062 36.938 16.297 1 98.25 765 VAL A O 1
ATOM 6119 N N . LEU A 1 766 ? -19.016 39.188 16.141 1 98.12 766 LEU A N 1
ATOM 6120 C CA . LEU A 1 766 ? -18.797 39.406 17.562 1 98.12 766 LEU A CA 1
ATOM 6121 C C . LEU A 1 766 ? -20 38.938 18.375 1 98.12 766 LEU A C 1
ATOM 6123 O O . LEU A 1 766 ? -19.828 38.406 19.484 1 98.12 766 LEU A O 1
ATOM 6127 N N . ASN A 1 767 ? -21.203 39.094 17.828 1 98.06 767 ASN A N 1
ATOM 6128 C CA . ASN A 1 767 ? -22.391 38.531 18.484 1 98.06 767 ASN A CA 1
ATOM 6129 C C . ASN A 1 767 ? -22.359 37 18.484 1 98.06 767 ASN A C 1
ATOM 6131 O O . ASN A 1 767 ? -22.688 36.375 19.5 1 98.06 767 ASN A O 1
ATOM 6135 N N . MET A 1 768 ? -21.984 36.406 17.406 1 97.88 768 MET A N 1
ATOM 6136 C CA . MET A 1 768 ? -21.922 34.969 17.281 1 97.88 768 MET A CA 1
ATOM 6137 C C . MET A 1 768 ? -20.953 34.375 18.312 1 97.88 768 MET A C 1
ATOM 6139 O O . MET A 1 768 ? -21.297 33.406 19.016 1 97.88 768 MET A O 1
ATOM 6143 N N . ILE A 1 769 ? -19.766 34.938 18.453 1 97.94 769 ILE A N 1
ATOM 6144 C CA . ILE A 1 769 ? -18.734 34.312 19.281 1 97.94 769 ILE A CA 1
ATOM 6145 C C . ILE A 1 769 ? -19.031 34.531 20.75 1 97.94 769 ILE A C 1
ATOM 6147 O O . ILE A 1 769 ? -18.469 33.844 21.609 1 97.94 769 ILE A O 1
ATOM 6151 N N . ARG A 1 770 ? -20 35.469 21.078 1 97.94 770 ARG A N 1
ATOM 6152 C CA . ARG A 1 770 ? -20.266 35.875 22.453 1 97.94 770 ARG A CA 1
ATOM 6153 C C . ARG A 1 770 ? -21.578 35.281 22.953 1 97.94 770 ARG A C 1
ATOM 6155 O O . ARG A 1 770 ? -22.062 35.625 24.031 1 97.94 770 ARG A O 1
ATOM 6162 N N . GLN A 1 771 ? -22.188 34.406 22.172 1 97.25 771 GLN A N 1
ATOM 6163 C CA . GLN A 1 771 ? -23.438 33.781 22.594 1 97.25 771 GLN A CA 1
ATOM 6164 C C . GLN A 1 771 ? -23.281 33.094 23.953 1 97.25 771 GLN A C 1
ATOM 6166 O O . GLN A 1 771 ? -22.172 32.656 24.297 1 97.25 771 GLN A O 1
ATOM 6171 N N . GLU A 1 772 ? -24.406 32.969 24.672 1 96.12 772 GLU A N 1
ATOM 6172 C CA . GLU A 1 772 ? -24.359 32.375 25.984 1 96.12 772 GLU A CA 1
ATOM 6173 C C . GLU A 1 772 ? -24.391 30.844 25.891 1 96.12 772 GLU A C 1
ATOM 6175 O O . GLU A 1 772 ? -23.719 30.156 26.672 1 96.12 772 GLU A O 1
ATOM 6180 N N . LYS A 1 773 ? -25.094 30.375 24.969 1 95.31 773 LYS A N 1
ATOM 6181 C CA . LYS A 1 773 ? -25.219 28.938 24.766 1 95.31 773 LYS A CA 1
ATOM 6182 C C . LYS A 1 773 ? -24.406 28.484 23.562 1 95.31 773 LYS A C 1
ATOM 6184 O O . LYS A 1 773 ? -24 29.297 22.719 1 95.31 773 LYS A O 1
ATOM 6189 N N . HIS A 1 774 ? -24.156 27.172 23.484 1 92.94 774 HIS A N 1
ATOM 6190 C CA . HIS A 1 774 ? -23.453 26.625 22.312 1 92.94 774 HIS A CA 1
ATOM 6191 C C . HIS A 1 774 ? -24.312 26.75 21.062 1 92.94 774 HIS A C 1
ATOM 6193 O O . HIS A 1 774 ? -25.531 26.609 21.125 1 92.94 774 HIS A O 1
ATOM 6199 N N . PRO A 1 775 ? -23.766 27.031 20.016 1 94.62 775 PRO A N 1
ATOM 6200 C CA . PRO A 1 775 ? -22.328 27.203 19.719 1 94.62 775 PRO A CA 1
ATOM 6201 C C . PRO A 1 775 ? -21.812 28.578 20.141 1 94.62 775 PRO A C 1
ATOM 6203 O O . PRO A 1 775 ? -22.438 29.594 19.828 1 94.62 775 PRO A O 1
ATOM 6206 N N . SER A 1 776 ? -20.672 28.578 20.859 1 96.31 776 SER A N 1
ATOM 6207 C CA . SER A 1 776 ? -20.078 29.828 21.344 1 96.31 776 SER A CA 1
ATOM 6208 C C . SER A 1 776 ? -18.641 29.641 21.781 1 96.31 776 SER A C 1
ATOM 6210 O O . SER A 1 776 ? -18.344 28.766 22.594 1 96.31 776 SER A O 1
ATOM 6212 N N . TYR A 1 777 ? -17.797 30.484 21.297 1 97.69 777 TYR A N 1
ATOM 6213 C CA . TYR A 1 777 ? -16.406 30.453 21.734 1 97.69 777 TYR A CA 1
ATOM 6214 C C . TYR A 1 777 ? -16.281 30.984 23.172 1 97.69 777 TYR A C 1
ATOM 6216 O O . TYR A 1 777 ? -15.531 30.422 23.969 1 97.69 777 TYR A O 1
ATOM 6224 N N . MET A 1 778 ? -17 32.062 23.453 1 97.69 778 MET A N 1
ATOM 6225 C CA . MET A 1 778 ? -16.875 32.688 24.766 1 97.69 778 MET A CA 1
ATOM 6226 C C . MET A 1 778 ? -17.422 31.781 25.859 1 97.69 778 MET A C 1
ATOM 6228 O O . MET A 1 778 ? -16.969 31.828 27 1 97.69 778 MET A O 1
ATOM 6232 N N . ARG A 1 779 ? -18.375 30.938 25.469 1 97.12 779 ARG A N 1
ATOM 6233 C CA . ARG A 1 779 ? -18.828 29.984 26.469 1 97.12 779 ARG A CA 1
ATOM 6234 C C . ARG A 1 779 ? -17.688 29.047 26.891 1 97.12 779 ARG A C 1
ATOM 6236 O O . ARG A 1 779 ? -17.547 28.719 28.062 1 97.12 779 ARG A O 1
ATOM 6243 N N . PHE A 1 780 ? -16.891 28.578 25.938 1 96.56 780 PHE A N 1
ATOM 6244 C CA . PHE A 1 780 ? -15.711 27.797 26.297 1 96.56 780 PHE A CA 1
ATOM 6245 C C . PHE A 1 780 ? -14.867 28.531 27.328 1 96.56 780 PHE A C 1
ATOM 6247 O O . PHE A 1 780 ? -14.531 27.984 28.375 1 96.56 780 PHE A O 1
ATOM 6254 N N . LEU A 1 781 ? -14.586 29.781 27.047 1 97.31 781 LEU A N 1
ATOM 6255 C CA . LEU A 1 781 ? -13.648 30.578 27.844 1 97.31 781 LEU A CA 1
ATOM 6256 C C . LEU A 1 781 ? -14.227 30.875 29.219 1 97.31 781 LEU A C 1
ATOM 6258 O O . LEU A 1 781 ? -13.5 30.859 30.219 1 97.31 781 LEU A O 1
ATOM 6262 N N . ARG A 1 782 ? -15.477 31.188 29.203 1 96.88 782 ARG A N 1
ATOM 6263 C CA . ARG A 1 782 ? -16.125 31.484 30.469 1 96.88 782 ARG A CA 1
ATOM 6264 C C . ARG A 1 782 ? -16.094 30.281 31.406 1 96.88 782 ARG A C 1
ATOM 6266 O O . ARG A 1 782 ? -16.125 30.438 32.625 1 96.88 782 ARG A O 1
ATOM 6273 N N . ARG A 1 783 ? -15.953 29.172 30.844 1 94.94 783 ARG A N 1
ATOM 6274 C CA . ARG A 1 783 ? -15.906 27.953 31.641 1 94.94 783 ARG A CA 1
ATOM 6275 C C . ARG A 1 783 ? -14.477 27.578 32 1 94.94 783 ARG A C 1
ATOM 6277 O O . ARG A 1 783 ? -14.227 26.516 32.562 1 94.94 783 ARG A O 1
ATOM 6284 N N . GLY A 1 784 ? -13.625 28.406 31.562 1 94.81 784 GLY A N 1
ATOM 6285 C CA . GLY A 1 784 ? -12.25 28.25 32 1 94.81 784 GLY A CA 1
ATOM 6286 C C . GLY A 1 784 ? -11.375 27.547 30.969 1 94.81 784 GLY A C 1
ATOM 6287 O O . GLY A 1 784 ? -10.188 27.312 31.219 1 94.81 784 GLY A O 1
ATOM 6288 N N . GLU A 1 785 ? -11.914 27.219 29.844 1 97.12 785 GLU A N 1
ATOM 6289 C CA . GLU A 1 785 ? -11.109 26.578 28.797 1 97.12 785 GLU A CA 1
ATOM 6290 C C . GLU A 1 785 ? -10.047 27.547 28.266 1 97.12 785 GLU A C 1
ATOM 6292 O O . GLU A 1 785 ? -10.289 28.75 28.156 1 97.12 785 GLU A O 1
ATOM 6297 N N . THR A 1 786 ? -8.828 27.047 27.938 1 97.5 786 THR A N 1
ATOM 6298 C CA . THR A 1 786 ? -7.719 27.875 27.469 1 97.5 786 THR A CA 1
ATOM 6299 C C . THR A 1 786 ? -7.324 27.5 26.047 1 97.5 786 THR A C 1
ATOM 6301 O O . THR A 1 786 ? -6.34 28 25.516 1 97.5 786 THR A O 1
ATOM 6304 N N . SER A 1 787 ? -7.957 26.562 25.484 1 97.56 787 SER A N 1
ATOM 6305 C CA . SER A 1 787 ? -7.855 26.109 24.109 1 97.56 787 SER A CA 1
ATOM 6306 C C . SER A 1 787 ? -9.227 25.75 23.531 1 97.56 787 SER A C 1
ATOM 6308 O O . SER A 1 787 ? -10.242 25.891 24.219 1 97.56 787 SER A O 1
ATOM 6310 N N . LEU A 1 788 ? -9.266 25.359 22.25 1 97.31 788 LEU A N 1
ATOM 6311 C CA . LEU A 1 788 ? -10.531 25.078 21.594 1 97.31 788 LEU A CA 1
ATOM 6312 C C . LEU A 1 788 ? -10.914 23.609 21.766 1 97.31 788 LEU A C 1
ATOM 6314 O O . LEU A 1 788 ? -10.047 22.734 21.734 1 97.31 788 LEU A O 1
ATOM 6318 N N . LEU A 1 789 ? -12.227 23.391 21.875 1 95.81 789 LEU A N 1
ATOM 6319 C CA . LEU A 1 789 ? -12.758 22.031 22.031 1 95.81 789 LEU A CA 1
ATOM 6320 C C . LEU A 1 789 ? -13.117 21.422 20.688 1 95.81 789 LEU A C 1
ATOM 6322 O O . LEU A 1 789 ? -13.18 22.141 19.672 1 95.81 789 LEU A O 1
ATOM 6326 N N . GLU A 1 790 ? -13.352 20.156 20.688 1 94.06 790 GLU A N 1
ATOM 6327 C CA . GLU A 1 790 ? -13.672 19.422 19.453 1 94.06 790 GLU A CA 1
ATOM 6328 C C . GLU A 1 790 ? -15.055 19.781 18.938 1 94.06 790 GLU A C 1
ATOM 6330 O O . GLU A 1 790 ? -15.25 19.938 17.734 1 94.06 790 GLU A O 1
ATOM 6335 N N . PHE A 1 791 ? -16.031 19.844 19.859 1 91.75 791 PHE A N 1
ATOM 6336 C CA . PHE A 1 791 ? -17.422 20.125 19.5 1 91.75 791 PHE A CA 1
ATOM 6337 C C . PHE A 1 791 ? -17.984 21.234 20.391 1 91.75 791 PHE A C 1
ATOM 6339 O O . PHE A 1 791 ? -17.422 21.547 21.438 1 91.75 791 PHE A O 1
ATOM 6346 N N . TRP A 1 792 ? -19.109 21.734 19.938 1 92.19 792 TRP A N 1
ATOM 6347 C CA . TRP A 1 792 ? -19.812 22.766 20.703 1 92.19 792 TRP A CA 1
ATOM 6348 C C . TRP A 1 792 ? -20.531 22.156 21.906 1 92.19 792 TRP A C 1
ATOM 6350 O O . TRP A 1 792 ? -21.766 22.219 21.984 1 92.19 792 TRP A O 1
ATOM 6360 N N . GLN A 1 793 ? -19.719 21.562 22.766 1 90.94 793 GLN A N 1
ATOM 6361 C CA . GLN A 1 793 ? -20.219 20.953 23.984 1 90.94 793 GLN A CA 1
ATOM 6362 C C . GLN A 1 793 ? -19.281 21.188 25.156 1 90.94 793 GLN A C 1
ATOM 6364 O O . GLN A 1 793 ? -18.062 21.312 24.969 1 90.94 793 GLN A O 1
ATOM 6369 N N . ASP A 1 794 ? -19.891 21.203 26.281 1 91.44 794 ASP A N 1
ATOM 6370 C CA . ASP A 1 794 ? -19.094 21.438 27.469 1 91.44 794 ASP A CA 1
ATOM 6371 C C . ASP A 1 794 ? -18.219 20.219 27.781 1 91.44 794 ASP A C 1
ATOM 6373 O O . ASP A 1 794 ? -17.031 20.375 28.094 1 91.44 794 ASP A O 1
ATOM 6377 N N . ASN A 1 795 ? -18.859 19.047 27.766 1 90.06 795 ASN A N 1
ATOM 6378 C CA . ASN A 1 795 ? -18.141 17.812 28.047 1 90.06 795 ASN A CA 1
ATOM 6379 C C . ASN A 1 795 ? -17.609 17.172 26.781 1 90.06 795 ASN A C 1
ATOM 6381 O O . ASN A 1 795 ? -18.203 16.234 26.25 1 90.06 795 ASN A O 1
ATOM 6385 N N . CYS A 1 796 ? -16.484 17.672 26.391 1 91.44 796 CYS A N 1
ATOM 6386 C CA . CYS A 1 796 ? -15.867 17.172 25.172 1 91.44 796 CYS A CA 1
ATOM 6387 C C . CYS A 1 796 ? -14.711 16.219 25.484 1 91.44 796 CYS A C 1
ATOM 6389 O O . CYS A 1 796 ? -14.008 16.406 26.484 1 91.44 796 CYS A O 1
ATOM 6391 N N . ARG A 1 797 ? -14.531 15.266 24.625 1 91 797 ARG A N 1
ATOM 6392 C CA . ARG A 1 797 ? -13.453 14.305 24.812 1 91 797 ARG A CA 1
ATOM 6393 C C . ARG A 1 797 ? -12.094 14.953 24.578 1 91 797 ARG A C 1
ATOM 6395 O O . ARG A 1 797 ? -11.109 14.594 25.219 1 91 797 ARG A O 1
ATOM 6402 N N . SER A 1 798 ? -12.039 15.844 23.641 1 93.88 798 SER A N 1
ATOM 6403 C CA . SER A 1 798 ? -10.812 16.594 23.375 1 93.88 798 SER A CA 1
ATOM 6404 C C . SER A 1 798 ? -11.023 18.094 23.547 1 93.88 798 SER A C 1
ATOM 6406 O O . SER A 1 798 ? -11.969 18.656 23 1 93.88 798 SER A O 1
ATOM 6408 N N . LYS A 1 799 ? -10.125 18.672 24.234 1 96.44 799 LYS A N 1
ATOM 6409 C CA . LYS A 1 799 ? -10.258 20.094 24.5 1 96.44 799 LYS A CA 1
ATOM 6410 C C . LYS A 1 799 ? -9.055 20.875 23.953 1 96.44 799 LYS A C 1
ATOM 6412 O O . LYS A 1 799 ? -8.773 21.984 24.406 1 96.44 799 LYS A O 1
ATOM 6417 N N . CYS A 1 800 ? -8.273 20.328 23.141 1 97.31 800 CYS A N 1
ATOM 6418 C CA . CYS A 1 800 ? -7.242 20.922 22.312 1 97.31 800 CYS A CA 1
ATOM 6419 C C . CYS A 1 800 ? -7.387 20.484 20.859 1 97.31 800 CYS A C 1
ATOM 6421 O O . CYS A 1 800 ? -6.609 19.656 20.375 1 97.31 800 CYS A O 1
ATOM 6423 N N . HIS A 1 801 ? -8.375 21.031 20.203 1 96.62 801 HIS A N 1
ATOM 6424 C CA . HIS A 1 801 ? -8.805 20.625 18.859 1 96.62 801 HIS A CA 1
ATOM 6425 C C . HIS A 1 801 ? -8.914 21.828 17.938 1 96.62 801 HIS A C 1
ATOM 6427 O O . HIS A 1 801 ? -9.641 22.781 18.234 1 96.62 801 HIS A O 1
ATOM 6433 N N . ASP A 1 802 ? -8.219 21.766 16.828 1 95.56 802 ASP A N 1
ATOM 6434 C CA . ASP A 1 802 ? -8.055 23.047 16.141 1 95.56 802 ASP A CA 1
ATOM 6435 C C . ASP A 1 802 ? -9.055 23.188 15 1 95.56 802 ASP A C 1
ATOM 6437 O O . ASP A 1 802 ? -9.141 24.25 14.367 1 95.56 802 ASP A O 1
ATOM 6441 N N . MET A 1 803 ? -9.953 22.266 14.766 1 93.44 803 MET A N 1
ATOM 6442 C CA . MET A 1 803 ? -10.836 22.281 13.609 1 93.44 803 MET A CA 1
ATOM 6443 C C . MET A 1 803 ? -11.773 23.484 13.656 1 93.44 803 MET A C 1
ATOM 6445 O O . MET A 1 803 ? -12.219 23.969 12.609 1 93.44 803 MET A O 1
ATOM 6449 N N . LEU A 1 804 ? -12.07 24.031 14.867 1 94.75 804 LEU A N 1
ATOM 6450 C CA . LEU A 1 804 ? -12.984 25.156 14.992 1 94.75 804 LEU A CA 1
ATOM 6451 C C . LEU A 1 804 ? -12.227 26.484 14.969 1 94.75 804 LEU A C 1
ATOM 6453 O O . LEU A 1 804 ? -12.82 27.531 15.211 1 94.75 804 LEU A O 1
ATOM 6457 N N . GLY A 1 805 ? -10.953 26.484 14.625 1 96.81 805 GLY A N 1
ATOM 6458 C CA . GLY A 1 805 ? -10.094 27.625 14.852 1 96.81 805 GLY A CA 1
ATOM 6459 C C . GLY A 1 805 ? -10.047 28.578 13.664 1 96.81 805 GLY A C 1
ATOM 6460 O O . GLY A 1 805 ? -9.297 29.562 13.68 1 96.81 805 GLY A O 1
ATOM 6461 N N . THR A 1 806 ? -10.93 28.516 12.68 1 97.31 806 THR A N 1
ATOM 6462 C CA . THR A 1 806 ? -10.844 29.328 11.469 1 97.31 806 THR A CA 1
ATOM 6463 C C . THR A 1 806 ? -11.125 30.797 11.781 1 97.31 806 THR A C 1
ATOM 6465 O O . THR A 1 806 ? -10.789 31.672 10.984 1 97.31 806 THR A O 1
ATOM 6468 N N . ILE A 1 807 ? -11.664 31.125 12.914 1 98 807 ILE A N 1
ATOM 6469 C CA . ILE A 1 807 ? -11.938 32.5 13.336 1 98 807 ILE A CA 1
ATOM 6470 C C . ILE A 1 807 ? -10.625 33.25 13.508 1 98 807 ILE A C 1
ATOM 6472 O O . ILE A 1 807 ? -10.594 34.469 13.453 1 98 807 ILE A O 1
ATOM 6476 N N . TYR A 1 808 ? -9.539 32.5 13.75 1 98.06 808 TYR A N 1
ATOM 6477 C CA . TYR A 1 808 ? -8.234 33.094 13.922 1 98.06 808 TYR A CA 1
ATOM 6478 C C . TYR A 1 808 ? -7.859 33.938 12.695 1 98.06 808 TYR A C 1
ATOM 6480 O O . TYR A 1 808 ? -7.281 35.031 12.828 1 98.06 808 TYR A O 1
ATOM 6488 N N . GLU A 1 809 ? -8.148 33.469 11.531 1 97.56 809 GLU A N 1
ATOM 6489 C CA . GLU A 1 809 ? -7.914 34.219 10.305 1 97.56 809 GLU A CA 1
ATOM 6490 C C . GLU A 1 809 ? -8.656 35.562 10.32 1 97.56 809 GLU A C 1
ATOM 6492 O O . GLU A 1 809 ? -8.125 36.562 9.867 1 97.56 809 GLU A O 1
ATOM 6497 N N . TRP A 1 810 ? -9.883 35.594 10.82 1 98 810 TRP A N 1
ATOM 6498 C CA . TRP A 1 810 ? -10.711 36.781 10.859 1 98 810 TRP A CA 1
ATOM 6499 C C . TRP A 1 810 ? -10.047 37.875 11.703 1 98 810 TRP A C 1
ATOM 6501 O O . TRP A 1 810 ? -10.141 39.062 11.383 1 98 810 TRP A O 1
ATOM 6511 N N . PHE A 1 811 ? -9.344 37.5 12.75 1 98.12 811 PHE A N 1
ATOM 6512 C CA . PHE A 1 811 ? -8.695 38.469 13.625 1 98.12 811 PHE A CA 1
ATOM 6513 C C . PHE A 1 811 ? -7.531 39.156 12.906 1 98.12 811 PHE A C 1
ATOM 6515 O O . PHE A 1 811 ? -7.25 40.312 13.148 1 98.12 811 PHE A O 1
ATOM 6522 N N . TYR A 1 812 ? -6.855 38.469 12.047 1 97.5 812 TYR A N 1
ATOM 6523 C CA . TYR A 1 812 ? -5.746 39.062 11.305 1 97.5 812 TYR A CA 1
ATOM 6524 C C . TYR A 1 812 ? -6.254 39.812 10.07 1 97.5 812 TYR A C 1
ATOM 6526 O O . TYR A 1 812 ? -5.812 40.906 9.789 1 97.5 812 TYR A O 1
ATOM 6534 N N . ASP A 1 813 ? -7.188 39.188 9.398 1 96.81 813 ASP A N 1
ATOM 6535 C CA . ASP A 1 813 ? -7.691 39.719 8.133 1 96.81 813 ASP A CA 1
ATOM 6536 C C . ASP A 1 813 ? -8.57 40.938 8.359 1 96.81 813 ASP A C 1
ATOM 6538 O O . ASP A 1 813 ? -8.422 41.938 7.668 1 96.81 813 ASP A O 1
ATOM 6542 N N . TYR A 1 814 ? -9.5 40.844 9.312 1 97.44 814 TYR A N 1
ATOM 6543 C CA . TYR A 1 814 ? -10.484 41.906 9.492 1 97.44 814 TYR A CA 1
ATOM 6544 C C . TYR A 1 814 ? -10.078 42.844 10.625 1 97.44 814 TYR A C 1
ATOM 6546 O O . TYR A 1 814 ? -10.102 44.062 10.461 1 97.44 814 TYR A O 1
ATOM 6554 N N . VAL A 1 815 ? -9.703 42.312 11.773 1 98.06 815 VAL A N 1
ATOM 6555 C CA . VAL A 1 815 ? -9.445 43.125 12.953 1 98.06 815 VAL A CA 1
ATOM 6556 C C . VAL A 1 815 ? -8.109 43.844 12.789 1 98.06 815 VAL A C 1
ATOM 6558 O O . VAL A 1 815 ? -8.047 45.062 12.867 1 98.06 815 VAL A O 1
ATOM 6561 N N . LEU A 1 816 ? -7.059 43.062 12.555 1 98 816 LEU A N 1
ATOM 6562 C CA . LEU A 1 816 ? -5.77 43.688 12.297 1 98 816 LEU A CA 1
ATOM 6563 C C . LEU A 1 816 ? -5.758 44.375 10.93 1 98 816 LEU A C 1
ATOM 6565 O O . LEU A 1 816 ? -5.059 45.375 10.734 1 98 816 LEU A O 1
ATOM 6569 N N . GLY A 1 817 ? -6.48 43.781 9.977 1 97.5 817 GLY A N 1
ATOM 6570 C CA . GLY A 1 817 ? -6.676 44.344 8.656 1 97.5 817 GLY A CA 1
ATOM 6571 C C . GLY A 1 817 ? -5.621 43.906 7.656 1 97.5 817 GLY A C 1
ATOM 6572 O O . GLY A 1 817 ? -5.48 44.5 6.586 1 97.5 817 GLY A O 1
ATOM 6573 N N . VAL A 1 818 ? -4.848 42.875 7.922 1 97.88 818 VAL A N 1
ATOM 6574 C CA . VAL A 1 818 ? -3.723 42.5 7.082 1 97.88 818 VAL A CA 1
ATOM 6575 C C . VAL A 1 818 ? -4.074 41.219 6.305 1 97.88 818 VAL A C 1
ATOM 6577 O O . VAL A 1 818 ? -4.348 40.188 6.895 1 97.88 818 VAL A O 1
ATOM 6580 N N . ARG A 1 819 ? -4.031 41.281 4.984 1 96.69 819 ARG A N 1
ATOM 6581 C CA . ARG A 1 819 ? -4.312 40.156 4.125 1 96.69 819 ARG A CA 1
ATOM 6582 C C . ARG A 1 819 ? -3.484 40.219 2.846 1 96.69 819 ARG A C 1
ATOM 6584 O O . ARG A 1 819 ? -3.412 41.25 2.195 1 96.69 819 ARG A O 1
ATOM 6591 N N . PRO A 1 820 ? -2.861 39.125 2.463 1 97.38 820 PRO A N 1
ATOM 6592 C CA . PRO A 1 820 ? -2.182 39.125 1.166 1 97.38 820 PRO A CA 1
ATOM 6593 C C . PRO A 1 820 ? -3.156 39.156 -0.01 1 97.38 820 PRO A C 1
ATOM 6595 O O . PRO A 1 820 ? -4.176 38.469 0.012 1 97.38 820 PRO A O 1
ATOM 6598 N N . LEU A 1 821 ? -2.865 39.969 -0.999 1 97.12 821 LEU A N 1
ATOM 6599 C CA . LEU A 1 821 ? -3.678 40.062 -2.207 1 97.12 821 LEU A CA 1
ATOM 6600 C C . LEU A 1 821 ? -3.047 39.25 -3.344 1 97.12 821 LEU A C 1
ATOM 6602 O O . LEU A 1 821 ? -3.752 38.719 -4.207 1 97.12 821 LEU A O 1
ATOM 6606 N N . THR A 1 822 ? -1.737 39.25 -3.363 1 97.06 822 THR A N 1
ATOM 6607 C CA . THR A 1 822 ? -1.001 38.469 -4.371 1 97.06 822 THR A CA 1
ATOM 6608 C C . THR A 1 822 ? -0.006 37.531 -3.713 1 97.06 822 THR A C 1
ATOM 6610 O O . THR A 1 822 ? 0.108 37.5 -2.486 1 97.06 822 THR A O 1
ATOM 6613 N N . ASP A 1 823 ? 0.72 36.812 -4.484 1 97.31 823 ASP A N 1
ATOM 6614 C CA . ASP A 1 823 ? 1.571 35.719 -4.004 1 97.31 823 ASP A CA 1
ATOM 6615 C C . ASP A 1 823 ? 2.666 36.25 -3.08 1 97.31 823 ASP A C 1
ATOM 6617 O O . ASP A 1 823 ? 3.316 37.25 -3.389 1 97.31 823 ASP A O 1
ATOM 6621 N N . GLY A 1 824 ? 2.812 35.594 -1.968 1 97 824 GLY A N 1
ATOM 6622 C CA . GLY A 1 824 ? 3.896 35.875 -1.033 1 97 824 GLY A CA 1
ATOM 6623 C C . GLY A 1 824 ? 3.811 37.25 -0.386 1 97 824 GLY A C 1
ATOM 6624 O O . GLY A 1 824 ? 4.832 37.812 -0.013 1 97 824 GLY A O 1
ATOM 6625 N N . TYR A 1 825 ? 2.676 37.938 -0.432 1 97.5 825 TYR A N 1
ATOM 6626 C CA . TYR A 1 825 ? 2.459 39.25 0.19 1 97.5 825 TYR A CA 1
ATOM 6627 C C . TYR A 1 825 ? 3.104 40.375 -0.63 1 97.5 825 TYR A C 1
ATOM 6629 O O . TYR A 1 825 ? 3.334 41.469 -0.123 1 97.5 825 TYR A O 1
ATOM 6637 N N . ARG A 1 826 ? 3.459 40.062 -1.861 1 97 826 ARG A N 1
ATOM 6638 C CA . ARG A 1 826 ? 4.012 41.125 -2.697 1 97 826 ARG A CA 1
ATOM 6639 C C . ARG A 1 826 ? 3.121 42.344 -2.668 1 97 826 ARG A C 1
ATOM 6641 O O . ARG A 1 826 ? 3.619 43.5 -2.646 1 97 826 ARG A O 1
ATOM 6648 N N . THR A 1 827 ? 1.876 42.125 -2.881 1 98 827 THR A N 1
ATOM 6649 C CA . THR A 1 827 ? 0.842 43.125 -2.607 1 98 827 THR A CA 1
ATOM 6650 C C . THR A 1 827 ? -0.1 42.625 -1.512 1 98 827 THR A C 1
ATOM 6652 O O . THR A 1 827 ? -0.551 41.5 -1.539 1 98 827 THR A O 1
ATOM 6655 N N . TRP A 1 828 ? -0.29 43.438 -0.509 1 98.31 828 TRP A N 1
ATOM 6656 C CA . TRP A 1 828 ? -1.166 43.062 0.6 1 98.31 828 TRP A CA 1
ATOM 6657 C C . TRP A 1 828 ? -2.035 44.25 1.016 1 98.31 828 TRP A C 1
ATOM 6659 O O . TRP A 1 828 ? -1.77 45.406 0.628 1 98.31 828 TRP A O 1
ATOM 6669 N N . ARG A 1 829 ? -3.08 44 1.724 1 98 829 ARG A N 1
ATOM 6670 C CA . ARG A 1 829 ? -4.059 45.031 2.086 1 98 829 ARG A CA 1
ATOM 6671 C C . ARG A 1 829 ? -3.979 45.344 3.572 1 98 829 ARG A C 1
ATOM 6673 O O . ARG A 1 829 ? -3.811 44.469 4.406 1 98 829 ARG A O 1
ATOM 6680 N N . LEU A 1 830 ? -4.086 46.562 3.885 1 98.31 830 LEU A N 1
ATOM 6681 C CA . LEU A 1 830 ? -4.414 47.062 5.223 1 98.31 830 LEU A CA 1
ATOM 6682 C C . LEU A 1 830 ? -5.785 47.719 5.242 1 98.31 830 LEU A C 1
ATOM 6684 O O . LEU A 1 830 ? -6.008 48.719 4.555 1 98.31 830 LEU A O 1
ATOM 6688 N N . ARG A 1 831 ? -6.676 47.125 5.902 1 97.94 831 ARG A N 1
ATOM 6689 C CA . ARG A 1 831 ? -8.016 47.656 6.082 1 97.94 831 ARG A CA 1
ATOM 6690 C C . ARG A 1 831 ? -8.312 47.906 7.559 1 97.94 831 ARG A C 1
ATOM 6692 O O . ARG A 1 831 ? -8.766 47.031 8.266 1 97.94 831 ARG A O 1
ATOM 6699 N N . PRO A 1 832 ? -8.055 49.188 8.023 1 96.62 832 PRO A N 1
ATOM 6700 C CA . PRO A 1 832 ? -8.32 49.469 9.438 1 96.62 832 PRO A CA 1
ATOM 6701 C C . PRO A 1 832 ? -9.773 49.188 9.828 1 96.62 832 PRO A C 1
ATOM 6703 O O . PRO A 1 832 ? -10.688 49.438 9.047 1 96.62 832 PRO A O 1
ATOM 6706 N N . CYS A 1 833 ? -10.062 48.719 10.969 1 95 833 CYS A N 1
ATOM 6707 C CA . CYS A 1 833 ? -11.352 48.156 11.367 1 95 833 CYS A CA 1
ATOM 6708 C C . CYS A 1 833 ? -12.25 49.25 11.938 1 95 833 CYS A C 1
ATOM 6710 O O . CYS A 1 833 ? -12.789 49.125 13.039 1 95 833 CYS A O 1
ATOM 6712 N N . PHE A 1 834 ? -12.578 50.281 11.234 1 94.25 834 PHE A N 1
ATOM 6713 C CA . PHE A 1 834 ? -13.352 51.438 11.672 1 94.25 834 PHE A CA 1
ATOM 6714 C C . PHE A 1 834 ? -14.758 51.031 12.078 1 94.25 834 PHE A C 1
ATOM 6716 O O . PHE A 1 834 ? -15.359 51.656 12.961 1 94.25 834 PHE A O 1
ATOM 6723 N N . LYS A 1 835 ? -15.242 49.969 11.484 1 93.06 835 LYS A N 1
ATOM 6724 C CA . LYS A 1 835 ? -16.641 49.594 11.711 1 93.06 835 LYS A CA 1
ATOM 6725 C C . LYS A 1 835 ? -16.766 48.688 12.938 1 93.06 835 LYS A C 1
ATOM 6727 O O . LYS A 1 835 ? -17.859 48.531 13.469 1 93.06 835 LYS A O 1
ATOM 6732 N N . ALA A 1 836 ? -15.703 48.156 13.398 1 94.12 836 ALA A N 1
ATOM 6733 C CA . ALA A 1 836 ? -15.758 47.25 14.531 1 94.12 836 ALA A CA 1
ATOM 6734 C C . ALA A 1 836 ? -15.711 48 15.859 1 94.12 836 ALA A C 1
ATOM 6736 O O . ALA A 1 836 ? -15.422 49.188 15.883 1 94.12 836 ALA A O 1
ATOM 6737 N N . GLU A 1 837 ? -15.945 47.312 16.906 1 95.62 837 GLU A N 1
ATOM 6738 C CA . GLU A 1 837 ? -16.078 47.906 18.234 1 95.62 837 GLU A CA 1
ATOM 6739 C C . GLU A 1 837 ? -14.719 48.25 18.828 1 95.62 837 GLU A C 1
ATOM 6741 O O . GLU A 1 837 ? -14.633 48.875 19.906 1 95.62 837 GLU A O 1
ATOM 6746 N N . PHE A 1 838 ? -13.625 48 18.234 1 97.25 838 PHE A N 1
ATOM 6747 C CA . PHE A 1 838 ? -12.281 48.125 18.797 1 97.25 838 PHE A CA 1
ATOM 6748 C C . PHE A 1 838 ? -11.789 49.594 18.719 1 97.25 838 PHE A C 1
ATOM 6750 O O . PHE A 1 838 ? -11.891 50.219 17.672 1 97.25 838 PHE A O 1
ATOM 6757 N N . ASP A 1 839 ? -11.188 50.031 19.766 1 96.5 839 ASP A N 1
ATOM 6758 C CA . ASP A 1 839 ? -10.586 51.344 19.797 1 96.5 839 ASP A CA 1
ATOM 6759 C C . ASP A 1 839 ? -9.062 51.25 19.656 1 96.5 839 ASP A C 1
ATOM 6761 O O . ASP A 1 839 ? -8.406 52.25 19.359 1 96.5 839 ASP A O 1
ATOM 6765 N N . TYR A 1 840 ? -8.609 50.125 19.938 1 97.5 840 TYR A N 1
ATOM 6766 C CA . TYR A 1 840 ? -7.18 49.875 19.859 1 97.5 840 TYR A CA 1
ATOM 6767 C C . TYR A 1 840 ? -6.902 48.469 19.375 1 97.5 840 TYR A C 1
ATOM 6769 O O . TYR A 1 840 ? -7.484 47.5 19.875 1 97.5 840 TYR A O 1
ATOM 6777 N N . VAL A 1 841 ? -6.078 48.312 18.312 1 98.44 841 VAL A N 1
ATOM 6778 C CA . VAL A 1 841 ? -5.609 47.031 17.781 1 98.44 841 VAL A CA 1
ATOM 6779 C C . VAL A 1 841 ? -4.129 47.125 17.438 1 98.44 841 VAL A C 1
ATOM 6781 O O . VAL A 1 841 ? -3.688 48.125 16.859 1 98.44 841 VAL A O 1
ATOM 6784 N N . GLU A 1 842 ? -3.338 46.219 17.812 1 98.25 842 GLU A N 1
ATOM 6785 C CA . GLU A 1 842 ? -1.931 46.125 17.422 1 98.25 842 GLU A CA 1
ATOM 6786 C C . GLU A 1 842 ? -1.538 44.719 17.047 1 98.25 842 GLU A C 1
ATOM 6788 O O . GLU A 1 842 ? -2.078 43.75 17.594 1 98.25 842 GLU A O 1
ATOM 6793 N N . GLY A 1 843 ? -0.642 44.625 16.109 1 98.19 843 GLY A N 1
ATOM 6794 C CA . GLY A 1 843 ? -0.179 43.281 15.734 1 98.19 843 GLY A CA 1
ATOM 6795 C C . GLY A 1 843 ? 0.97 43.312 14.742 1 98.19 843 GLY A C 1
ATOM 6796 O O . GLY A 1 843 ? 1.342 44.375 14.242 1 98.19 843 GLY A O 1
ATOM 6797 N N . GLU A 1 844 ? 1.523 42.188 14.57 1 97.56 844 GLU A N 1
ATOM 6798 C CA . GLU A 1 844 ? 2.629 41.969 13.641 1 97.56 844 GLU A CA 1
ATOM 6799 C C . GLU A 1 844 ? 2.432 40.688 12.844 1 97.56 844 GLU A C 1
ATOM 6801 O O . GLU A 1 844 ? 1.801 39.75 13.32 1 97.56 844 GLU A O 1
ATOM 6806 N N . VAL A 1 845 ? 2.846 40.688 11.641 1 97.06 845 VAL A N 1
ATOM 6807 C CA . VAL A 1 845 ? 2.906 39.531 10.766 1 97.06 845 VAL A CA 1
ATOM 6808 C C . VAL A 1 845 ? 4.273 39.469 10.086 1 97.06 845 VAL A C 1
ATOM 6810 O O . VAL A 1 845 ? 4.621 40.344 9.289 1 97.06 845 VAL A O 1
ATOM 6813 N N . GLU A 1 846 ? 5.09 38.469 10.453 1 96.56 846 GLU A N 1
ATOM 6814 C CA . GLU A 1 846 ? 6.316 38.25 9.703 1 96.56 846 GLU A CA 1
ATOM 6815 C C . GLU A 1 846 ? 6.02 37.625 8.344 1 96.56 846 GLU A C 1
ATOM 6817 O O . GLU A 1 846 ? 5.988 36.375 8.211 1 96.56 846 GLU A O 1
ATOM 6822 N N . SER A 1 847 ? 5.891 38.406 7.332 1 96.5 847 SER A N 1
ATOM 6823 C CA . SER A 1 847 ? 5.598 37.938 5.988 1 96.5 847 SER A CA 1
ATOM 6824 C C . SER A 1 847 ? 6.852 37.375 5.316 1 96.5 847 SER A C 1
ATOM 6826 O O . SER A 1 847 ? 7.961 37.562 5.82 1 96.5 847 SER A O 1
ATOM 6828 N N . PRO A 1 848 ? 6.734 36.719 4.168 1 95.88 848 PRO A N 1
ATOM 6829 C CA . PRO A 1 848 ? 7.879 36.219 3.42 1 95.88 848 PRO A CA 1
ATOM 6830 C C . PRO A 1 848 ? 8.844 37.312 2.982 1 95.88 848 PRO A C 1
ATOM 6832 O O . PRO A 1 848 ? 10 37.031 2.648 1 95.88 848 PRO A O 1
ATOM 6835 N N . TYR A 1 849 ? 8.445 38.594 3.002 1 96.25 849 TYR A N 1
ATOM 6836 C CA . TYR A 1 849 ? 9.297 39.719 2.578 1 96.25 849 TYR A CA 1
ATOM 6837 C C . TYR A 1 849 ? 9.781 40.5 3.779 1 96.25 849 TYR A C 1
ATOM 6839 O O . TYR A 1 849 ? 10.641 41.406 3.641 1 96.25 849 TYR A O 1
ATOM 6847 N N . GLY A 1 850 ? 9.203 40.219 4.945 1 95.62 850 GLY A N 1
ATOM 6848 C CA . GLY A 1 850 ? 9.609 40.938 6.141 1 95.62 850 GLY A CA 1
ATOM 6849 C C . GLY A 1 850 ? 8.445 41.25 7.066 1 95.62 850 GLY A C 1
ATOM 6850 O O . GLY A 1 850 ? 7.324 40.781 6.848 1 95.62 850 GLY A O 1
ATOM 6851 N N . LEU A 1 851 ? 8.695 42.062 8.07 1 96.38 851 LEU A N 1
ATOM 6852 C CA . LEU A 1 851 ? 7.762 42.281 9.164 1 96.38 851 LEU A CA 1
ATOM 6853 C C . LEU A 1 851 ? 6.73 43.344 8.773 1 96.38 851 LEU A C 1
ATOM 6855 O O . LEU A 1 851 ? 7.09 44.438 8.328 1 96.38 851 LEU A O 1
ATOM 6859 N N . ILE A 1 852 ? 5.473 43.031 8.82 1 98.25 852 ILE A N 1
ATOM 6860 C CA . ILE A 1 852 ? 4.352 43.969 8.805 1 98.25 852 ILE A CA 1
ATOM 6861 C C . ILE A 1 852 ? 3.912 44.281 10.234 1 98.25 852 ILE A C 1
ATOM 6863 O O . ILE A 1 852 ? 3.592 43.375 11 1 98.25 852 ILE A O 1
ATOM 6867 N N . SER A 1 853 ? 3.961 45.438 10.602 1 98.06 853 SER A N 1
ATOM 6868 C CA . SER A 1 853 ? 3.482 45.875 11.914 1 98.06 853 SER A CA 1
ATOM 6869 C C . SER A 1 853 ? 2.371 46.906 11.781 1 98.06 853 SER A C 1
ATOM 6871 O O . SER A 1 853 ? 2.465 47.812 10.961 1 98.06 853 SER A O 1
ATOM 6873 N N . VAL A 1 854 ? 1.304 46.719 12.492 1 98.62 854 VAL A N 1
ATOM 6874 C CA . VAL A 1 854 ? 0.147 47.625 12.422 1 98.62 854 VAL A CA 1
ATOM 6875 C C . VAL A 1 854 ? -0.298 47.969 13.836 1 98.62 854 VAL A C 1
ATOM 6877 O O . VAL A 1 854 ? -0.355 47.125 14.719 1 98.62 854 VAL A O 1
ATOM 6880 N N . ARG A 1 855 ? -0.545 49.188 14.055 1 98.38 855 ARG A N 1
ATOM 6881 C CA . ARG A 1 855 ? -1.18 49.688 15.273 1 98.38 855 ARG A CA 1
ATOM 6882 C C . ARG A 1 855 ? -2.305 50.656 14.938 1 98.38 855 ARG A C 1
ATOM 6884 O O . ARG A 1 855 ? -2.072 51.688 14.305 1 98.38 855 ARG A O 1
ATOM 6891 N N . PHE A 1 856 ? -3.502 50.375 15.234 1 97.94 856 PHE A N 1
ATOM 6892 C CA . PHE A 1 856 ? -4.707 51.188 15.086 1 97.94 856 PHE A CA 1
ATOM 6893 C C . PHE A 1 856 ? -5.145 51.75 16.438 1 97.94 856 PHE A C 1
ATOM 6895 O O . PHE A 1 856 ? -5.352 51.031 17.391 1 97.94 856 PHE A O 1
ATOM 6902 N N . ASP A 1 857 ? -5.273 53.094 16.531 1 97.06 857 ASP A N 1
ATOM 6903 C CA . ASP A 1 857 ? -5.605 53.75 17.797 1 97.06 857 ASP A CA 1
ATOM 6904 C C . ASP A 1 857 ? -6.637 54.844 17.594 1 97.06 857 ASP A C 1
ATOM 6906 O O . ASP A 1 857 ? -6.363 55.844 16.906 1 97.06 857 ASP A O 1
ATOM 6910 N N . ARG A 1 858 ? -7.766 54.75 18.141 1 93.81 858 ARG A N 1
ATOM 6911 C CA . ARG A 1 858 ? -8.758 55.812 18.078 1 93.81 858 ARG A CA 1
ATOM 6912 C C . ARG A 1 858 ? -9.203 56.25 19.469 1 93.81 858 ARG A C 1
ATOM 6914 O O . ARG A 1 858 ? -10.266 56.844 19.641 1 93.81 858 ARG A O 1
ATOM 6921 N N . ARG A 1 859 ? -8.594 56.031 20.594 1 90.06 859 ARG A N 1
ATOM 6922 C CA . ARG A 1 859 ? -8.938 56.281 21.984 1 90.06 859 ARG A CA 1
ATOM 6923 C C . ARG A 1 859 ? -8.836 57.781 22.312 1 90.06 859 ARG A C 1
ATOM 6925 O O . ARG A 1 859 ? -9.547 58.281 23.188 1 90.06 859 ARG A O 1
ATOM 6932 N N . GLU A 1 860 ? -7.902 58.5 21.734 1 81.25 860 GLU A N 1
ATOM 6933 C CA . GLU A 1 860 ? -7.715 59.906 22.078 1 81.25 860 GLU A CA 1
ATOM 6934 C C . GLU A 1 860 ? -8.773 60.781 21.422 1 81.25 860 GLU A C 1
ATOM 6936 O O . GLU A 1 860 ? -9.102 61.844 21.938 1 81.25 860 GLU A O 1
ATOM 6941 N N . GLY A 1 861 ? -9.414 60.406 20.453 1 69.81 861 GLY A N 1
ATOM 6942 C CA . GLY A 1 861 ? -10.32 61.281 19.75 1 69.81 861 GLY A CA 1
ATOM 6943 C C . GLY A 1 861 ? -11.781 61 20.047 1 69.81 861 GLY A C 1
ATOM 6944 O O . GLY A 1 861 ? -12.133 59.906 20.422 1 69.81 861 GLY A O 1
ATOM 6945 N N . SER A 1 862 ? -12.555 62.094 20.203 1 73.19 862 SER A N 1
ATOM 6946 C CA . SER A 1 862 ? -13.984 62 20.453 1 73.19 862 SER A CA 1
ATOM 6947 C C . SER A 1 862 ? -14.734 61.594 19.188 1 73.19 862 SER A C 1
ATOM 6949 O O . SER A 1 862 ? -15.898 61.156 19.25 1 73.19 862 SER A O 1
ATOM 6951 N N . ASP A 1 863 ? -13.992 61.531 18.062 1 82 863 ASP A N 1
ATOM 6952 C CA . ASP A 1 863 ? -14.617 61.219 16.781 1 82 863 ASP A CA 1
ATOM 6953 C C . ASP A 1 863 ? -14.312 59.781 16.359 1 82 863 ASP A C 1
ATOM 6955 O O . ASP A 1 863 ? -13.164 59.438 16.094 1 82 863 ASP A O 1
ATOM 6959 N N . ALA A 1 864 ? -15.344 59 16.203 1 83.31 864 ALA A N 1
ATOM 6960 C CA . ALA A 1 864 ? -15.234 57.562 15.867 1 83.31 864 ALA A CA 1
ATOM 6961 C C . ALA A 1 864 ? -14.711 57.375 14.445 1 83.31 864 ALA A C 1
ATOM 6963 O O . ALA A 1 864 ? -14.258 56.312 14.086 1 83.31 864 ALA A O 1
ATOM 6964 N N . ASN A 1 865 ? -14.664 58.438 13.742 1 90.5 865 ASN A N 1
ATOM 6965 C CA . ASN A 1 865 ? -14.242 58.375 12.352 1 90.5 865 ASN A CA 1
ATOM 6966 C C . ASN A 1 865 ? -12.773 58.75 12.195 1 90.5 865 ASN A C 1
ATOM 6968 O O . ASN A 1 865 ? -12.242 58.75 11.078 1 90.5 865 ASN A O 1
ATOM 6972 N N . LYS A 1 866 ? -12.148 59.031 13.25 1 93.75 866 LYS A N 1
ATOM 6973 C CA . LYS A 1 866 ? -10.734 59.375 13.219 1 93.75 866 LYS A CA 1
ATOM 6974 C C . LYS A 1 866 ? -9.883 58.344 13.93 1 93.75 866 LYS A C 1
ATOM 6976 O O . LYS A 1 866 ? -10.289 57.781 14.961 1 93.75 866 LYS A O 1
ATOM 6981 N N . ALA A 1 867 ? -8.766 58 13.352 1 95.88 867 ALA A N 1
ATOM 6982 C CA . ALA A 1 867 ? -7.836 57.062 13.977 1 95.88 867 ALA A CA 1
ATOM 6983 C C . ALA A 1 867 ? -6.406 57.312 13.516 1 95.88 867 ALA A C 1
ATOM 6985 O O . ALA A 1 867 ? -6.188 57.844 12.414 1 95.88 867 ALA A O 1
ATOM 6986 N N . THR A 1 868 ? -5.5 57.094 14.383 1 96.5 868 THR A N 1
ATOM 6987 C CA . THR A 1 868 ? -4.086 57.031 14.023 1 96.5 868 THR A CA 1
ATOM 6988 C C . THR A 1 868 ? -3.664 55.594 13.734 1 96.5 868 THR A C 1
ATOM 6990 O O . THR A 1 868 ? -3.951 54.688 14.523 1 96.5 868 THR A O 1
ATOM 6993 N N . VAL A 1 869 ? -3.027 55.375 12.633 1 97.69 869 VAL A N 1
ATOM 6994 C CA . VAL A 1 869 ? -2.559 54.031 12.25 1 97.69 869 VAL A CA 1
ATOM 6995 C C . VAL A 1 869 ? -1.057 54.094 11.977 1 97.69 869 VAL A C 1
ATOM 6997 O O . VAL A 1 869 ? -0.595 54.844 11.125 1 97.69 869 VAL A O 1
ATOM 7000 N N . ASP A 1 870 ? -0.257 53.375 12.711 1 97.88 870 ASP A N 1
ATOM 7001 C CA . ASP A 1 870 ? 1.146 53.125 12.398 1 97.88 870 ASP A CA 1
ATOM 7002 C C . ASP A 1 870 ? 1.307 51.844 11.586 1 97.88 870 ASP A C 1
ATOM 7004 O O . ASP A 1 870 ? 0.696 50.812 11.914 1 97.88 870 ASP A O 1
ATOM 7008 N N . VAL A 1 871 ? 2.061 51.875 10.531 1 98.12 871 VAL A N 1
ATOM 7009 C CA . VAL A 1 871 ? 2.201 50.688 9.703 1 98.12 871 VAL A CA 1
ATOM 7010 C C . VAL A 1 871 ? 3.619 50.594 9.141 1 98.12 871 VAL A C 1
ATOM 7012 O O . VAL A 1 871 ? 4.207 51.625 8.789 1 98.12 871 VAL A O 1
ATOM 7015 N N . THR A 1 872 ? 4.176 49.438 9.203 1 97.31 872 THR A N 1
ATOM 7016 C CA . THR A 1 872 ? 5.422 49.125 8.508 1 97.31 872 THR A CA 1
ATOM 7017 C C . THR A 1 872 ? 5.148 48.281 7.258 1 97.31 872 THR A C 1
ATOM 7019 O O . THR A 1 872 ? 4.496 47.25 7.324 1 97.31 872 THR A O 1
ATOM 7022 N N . VAL A 1 873 ? 5.629 48.75 6.125 1 97.69 873 VAL A N 1
ATOM 7023 C CA . VAL A 1 873 ? 5.523 48.062 4.852 1 97.69 873 VAL A CA 1
ATOM 7024 C C . VAL A 1 873 ? 6.887 47.5 4.457 1 97.69 873 VAL A C 1
ATOM 7026 O O . VAL A 1 873 ? 7.82 48.25 4.168 1 97.69 873 VAL A O 1
ATOM 7029 N N . PRO A 1 874 ? 7.012 46.219 4.398 1 96.44 874 PRO A N 1
ATOM 7030 C CA . PRO A 1 874 ? 8.312 45.594 4.148 1 96.44 874 PRO A CA 1
ATOM 7031 C C . PRO A 1 874 ? 8.883 45.938 2.777 1 96.44 874 PRO A C 1
ATOM 7033 O O . PRO A 1 874 ? 8.125 46.188 1.83 1 96.44 874 PRO A O 1
ATOM 7036 N N . ALA A 1 875 ? 10.234 45.844 2.697 1 95.12 875 ALA A N 1
ATOM 7037 C CA . ALA A 1 875 ? 10.914 46.062 1.424 1 95.12 875 ALA A CA 1
ATOM 7038 C C . ALA A 1 875 ? 10.445 45.062 0.378 1 95.12 875 ALA A C 1
ATOM 7040 O O . ALA A 1 875 ? 10.297 43.875 0.674 1 95.12 875 ALA A O 1
ATOM 7041 N N . GLY A 1 876 ? 10.148 45.531 -0.76 1 93.56 876 GLY A N 1
ATOM 7042 C CA . GLY A 1 876 ? 9.75 44.656 -1.859 1 93.56 876 GLY A CA 1
ATOM 7043 C C . GLY A 1 876 ? 8.25 44.469 -1.944 1 93.56 876 GLY A C 1
ATOM 7044 O O . GLY A 1 876 ? 7.766 43.719 -2.814 1 93.56 876 GLY A O 1
ATOM 7045 N N . THR A 1 877 ? 7.461 45.094 -1.011 1 96.81 877 THR A N 1
ATOM 7046 C CA . THR A 1 877 ? 6.016 44.906 -1.026 1 96.81 877 THR A CA 1
ATOM 7047 C C . THR A 1 877 ? 5.305 46.25 -1.183 1 96.81 877 THR A C 1
ATOM 7049 O O . THR A 1 877 ? 5.938 47.312 -1.103 1 96.81 877 THR A O 1
ATOM 7052 N N . THR A 1 878 ? 4.043 46.125 -1.568 1 97.44 878 THR A N 1
ATOM 7053 C CA . THR A 1 878 ? 3.145 47.25 -1.639 1 97.44 878 THR A CA 1
ATOM 7054 C C . THR A 1 878 ? 1.894 47.031 -0.798 1 97.44 878 THR A C 1
ATOM 7056 O O . THR A 1 878 ? 1.318 45.938 -0.832 1 97.44 878 THR A O 1
ATOM 7059 N N . CYS A 1 879 ? 1.551 48.062 -0.029 1 98.31 879 CYS A N 1
ATOM 7060 C CA . CYS A 1 879 ? 0.347 47.969 0.791 1 98.31 879 CYS A CA 1
ATOM 7061 C C . CYS A 1 879 ? -0.811 48.719 0.141 1 98.31 879 CYS A C 1
ATOM 7063 O O . CYS A 1 879 ? -0.668 49.875 -0.242 1 98.31 879 CYS A O 1
ATOM 7065 N N . GLU A 1 880 ? -1.859 48.062 -0.073 1 98.38 880 GLU A N 1
ATOM 7066 C CA . GLU A 1 880 ? -3.111 48.719 -0.43 1 98.38 880 GLU A CA 1
ATOM 7067 C C . GLU A 1 880 ? -3.904 49.094 0.813 1 98.38 880 GLU A C 1
ATOM 7069 O O . GLU A 1 880 ? -4.531 48.25 1.45 1 98.38 880 GLU A O 1
ATOM 7074 N N . LEU A 1 881 ? -3.891 50.344 1.135 1 98.06 881 LEU A N 1
ATOM 7075 C CA . LEU A 1 881 ? -4.672 50.875 2.25 1 98.06 881 LEU A CA 1
ATOM 7076 C C . LEU A 1 881 ? -6.121 51.094 1.836 1 98.06 881 LEU A C 1
ATOM 7078 O O . LEU A 1 881 ? -6.398 51.906 0.952 1 98.06 881 LEU A O 1
ATOM 7082 N N . VAL A 1 882 ? -7.008 50.406 2.426 1 97.5 882 VAL A N 1
ATOM 7083 C CA . VAL A 1 882 ? -8.422 50.469 2.066 1 97.5 882 VAL A CA 1
ATOM 7084 C C . VAL A 1 882 ? -9.188 51.188 3.176 1 97.5 882 VAL A C 1
ATOM 7086 O O . VAL A 1 882 ? -9.242 50.719 4.312 1 97.5 882 VAL A O 1
ATOM 7089 N N . LEU A 1 883 ? -9.805 52.25 2.84 1 95.81 883 LEU A N 1
ATOM 7090 C CA . LEU A 1 883 ? -10.547 53.094 3.789 1 95.81 883 LEU A CA 1
ATOM 7091 C C . LEU A 1 883 ? -12.047 53 3.523 1 95.81 883 LEU A C 1
ATOM 7093 O O . LEU A 1 883 ? -12.477 52.469 2.502 1 95.81 883 LEU A O 1
ATOM 7097 N N . PRO A 1 884 ? -12.906 53.5 4.383 1 91.31 884 PRO A N 1
ATOM 7098 C CA . PRO A 1 884 ? -14.352 53.25 4.32 1 91.31 884 PRO A CA 1
ATOM 7099 C C . PRO A 1 884 ? -15 53.906 3.102 1 91.31 884 PRO A C 1
ATOM 7101 O O . PRO A 1 884 ? -15.953 53.344 2.539 1 91.31 884 PRO A O 1
ATOM 7104 N N . ASN A 1 885 ? -14.5 55.125 2.754 1 91.75 885 ASN A N 1
ATOM 7105 C CA . ASN A 1 885 ? -15.188 55.812 1.657 1 91.75 885 ASN A CA 1
ATOM 7106 C C . ASN A 1 885 ? -14.219 56.625 0.81 1 91.75 885 ASN A C 1
ATOM 7108 O O . ASN A 1 885 ? -13.055 56.781 1.175 1 91.75 885 ASN A O 1
ATOM 7112 N N . ASN A 1 886 ? -14.75 57.156 -0.261 1 93.75 886 ASN A N 1
ATOM 7113 C CA . ASN A 1 886 ? -13.945 57.906 -1.208 1 93.75 886 ASN A CA 1
ATOM 7114 C C . ASN A 1 886 ? -13.555 59.281 -0.645 1 93.75 886 ASN A C 1
ATOM 7116 O O . ASN A 1 886 ? -12.617 59.906 -1.128 1 93.75 886 ASN A O 1
ATOM 7120 N N . THR A 1 887 ? -14.188 59.719 0.405 1 94.25 887 THR A N 1
ATOM 7121 C CA . THR A 1 887 ? -13.914 61.031 0.967 1 94.25 887 THR A CA 1
ATOM 7122 C C . THR A 1 887 ? -12.969 60.938 2.16 1 94.25 887 THR A C 1
ATOM 7124 O O . THR A 1 887 ? -12.609 61.969 2.762 1 94.25 887 THR A O 1
ATOM 7127 N N . SER A 1 888 ? -12.508 59.719 2.375 1 96.25 888 SER A N 1
ATOM 7128 C CA . SER A 1 888 ? -11.562 59.531 3.471 1 96.25 888 SER A CA 1
ATOM 7129 C C . SER A 1 888 ? -10.258 60.281 3.189 1 96.25 888 SER A C 1
ATOM 7131 O O . SER A 1 888 ? -9.82 60.344 2.041 1 96.25 888 SER A O 1
ATOM 7133 N N . THR A 1 889 ? -9.648 60.844 4.285 1 96.12 889 THR A N 1
ATOM 7134 C CA . THR A 1 889 ? -8.383 61.531 4.156 1 96.12 889 THR A CA 1
ATOM 7135 C C . THR A 1 889 ? -7.328 60.938 5.082 1 96.12 889 THR A C 1
ATOM 7137 O O . THR A 1 889 ? -7.656 60.406 6.152 1 96.12 889 THR A O 1
ATOM 7140 N N . VAL A 1 890 ? -6.121 61.031 4.594 1 96.94 890 VAL A N 1
ATOM 7141 C CA . VAL A 1 890 ? -4.996 60.5 5.359 1 96.94 890 VAL A CA 1
ATOM 7142 C C . VAL A 1 890 ? -3.846 61.5 5.348 1 96.94 890 VAL A C 1
ATOM 7144 O O . VAL A 1 890 ? -3.398 61.938 4.281 1 96.94 890 VAL A O 1
ATOM 7147 N N . GLU A 1 891 ? -3.449 61.938 6.465 1 96.19 891 GLU A N 1
ATOM 7148 C CA . GLU A 1 891 ? -2.168 62.625 6.617 1 96.19 891 GLU A CA 1
ATOM 7149 C C . GLU A 1 891 ? -1.058 61.625 6.973 1 96.19 891 GLU A C 1
ATOM 7151 O O . GLU A 1 891 ? -1.064 61.062 8.062 1 96.19 891 GLU A O 1
ATOM 7156 N N . LEU A 1 892 ? -0.193 61.438 6.047 1 95.56 892 LEU A N 1
ATOM 7157 C CA . LEU A 1 892 ? 0.841 60.438 6.23 1 95.56 892 LEU A CA 1
ATOM 7158 C C . LEU A 1 892 ? 2.178 61.094 6.582 1 95.56 892 LEU A C 1
ATOM 7160 O O . LEU A 1 892 ? 2.537 62.125 6.02 1 95.56 892 LEU A O 1
ATOM 7164 N N . GLN A 1 893 ? 2.801 60.594 7.539 1 95.56 893 GLN A N 1
ATOM 7165 C CA . GLN A 1 893 ? 4.176 60.906 7.906 1 95.56 893 GLN A CA 1
ATOM 7166 C C . GLN A 1 893 ? 5.094 59.688 7.723 1 95.56 893 GLN A C 1
ATOM 7168 O O . GLN A 1 893 ? 4.891 58.656 8.352 1 95.56 893 GLN A O 1
ATOM 7173 N N . ARG A 1 894 ? 6.035 59.844 6.848 1 93.94 894 ARG A N 1
ATOM 7174 C CA . ARG A 1 894 ? 7 58.781 6.637 1 93.94 894 ARG A CA 1
ATOM 7175 C C . ARG A 1 894 ? 8.172 58.875 7.605 1 93.94 894 ARG A C 1
ATOM 7177 O O . ARG A 1 894 ? 8.742 59.969 7.777 1 93.94 894 ARG A O 1
ATOM 7184 N N . GLN A 1 895 ? 8.445 57.906 8.211 1 87.69 895 GLN A N 1
ATOM 7185 C CA . GLN A 1 895 ? 9.562 57.844 9.141 1 87.69 895 GLN A CA 1
ATOM 7186 C C . GLN A 1 895 ? 10.742 57.062 8.547 1 87.69 895 GLN A C 1
ATOM 7188 O O . GLN A 1 895 ? 10.547 56.156 7.746 1 87.69 895 GLN A O 1
ATOM 7193 N N . PRO A 1 896 ? 11.883 57.406 8.75 1 82.94 896 PRO A N 1
ATOM 7194 C CA . PRO A 1 896 ? 12.273 58.469 9.68 1 82.94 896 PRO A CA 1
ATOM 7195 C C . PRO A 1 896 ? 12.414 59.812 9 1 82.94 896 PRO A C 1
ATOM 7197 O O . PRO A 1 896 ? 12.727 60.812 9.656 1 82.94 896 PRO A O 1
ATOM 7200 N N . VAL A 1 897 ? 12.281 59.906 7.707 1 81.94 897 VAL A N 1
ATOM 7201 C CA . VAL A 1 897 ? 12.57 61.125 6.953 1 81.94 897 VAL A CA 1
ATOM 7202 C C . VAL A 1 897 ? 11.531 62.188 7.277 1 81.94 897 VAL A C 1
ATOM 7204 O O . VAL A 1 897 ? 11.734 63.375 6.977 1 81.94 897 VAL A O 1
ATOM 7207 N N . ASN A 1 898 ? 10.578 62.031 7.977 1 83.88 898 ASN A N 1
ATOM 7208 C CA . ASN A 1 898 ? 9.523 62.938 8.414 1 83.88 898 ASN A CA 1
ATOM 7209 C C . ASN A 1 898 ? 8.875 63.656 7.23 1 83.88 898 ASN A C 1
ATOM 7211 O O . ASN A 1 898 ? 8.68 64.875 7.258 1 83.88 898 ASN A O 1
ATOM 7215 N N . GLU A 1 899 ? 8.734 62.969 6.227 1 89.25 899 GLU A N 1
ATOM 7216 C CA . GLU A 1 899 ? 8.008 63.469 5.066 1 89.25 899 GLU A CA 1
ATOM 7217 C C . GLU A 1 899 ? 6.5 63.344 5.266 1 89.25 899 GLU A C 1
ATOM 7219 O O . GLU A 1 899 ? 6.016 62.344 5.766 1 89.25 899 GLU A O 1
ATOM 7224 N N . HIS A 1 900 ? 5.832 64.5 4.914 1 93.12 900 HIS A N 1
ATOM 7225 C CA . HIS A 1 900 ? 4.387 64.5 5.09 1 93.12 900 HIS A CA 1
ATOM 7226 C C . HIS A 1 900 ? 3.67 64.562 3.742 1 93.12 900 HIS A C 1
ATOM 7228 O O . HIS A 1 900 ? 4.121 65.25 2.814 1 93.12 900 HIS A O 1
ATOM 7234 N N . ARG A 1 901 ? 2.68 63.781 3.631 1 94.31 901 ARG A N 1
ATOM 7235 C CA . ARG A 1 901 ? 1.819 63.781 2.451 1 94.31 901 ARG A CA 1
ATOM 7236 C C . ARG A 1 901 ? 0.354 63.625 2.846 1 94.31 901 ARG A C 1
ATOM 7238 O O . ARG A 1 901 ? 0.036 62.938 3.828 1 94.31 901 ARG A O 1
ATOM 7245 N N . ALA A 1 902 ? -0.475 64.25 2.16 1 94.25 902 ALA A N 1
ATOM 7246 C CA . ALA A 1 902 ? -1.916 64.062 2.336 1 94.25 902 ALA A CA 1
ATOM 7247 C C . ALA A 1 902 ? -2.531 63.312 1.171 1 94.25 902 ALA A C 1
ATOM 7249 O O . ALA A 1 902 ? -2.244 63.594 0.007 1 94.25 902 ALA A O 1
ATOM 7250 N N . LEU A 1 903 ? -3.205 62.312 1.479 1 95.12 903 LEU A N 1
ATOM 7251 C CA . LEU A 1 903 ? -3.885 61.5 0.476 1 95.12 903 LEU A CA 1
ATOM 7252 C C . LEU A 1 903 ? -5.387 61.469 0.731 1 95.12 903 LEU A C 1
ATOM 7254 O O . LEU A 1 903 ? -5.836 61.719 1.856 1 95.12 903 LEU A O 1
ATOM 7258 N N . LYS A 1 904 ? -6.133 61.281 -0.289 1 95.81 904 LYS A N 1
ATOM 7259 C CA . LYS A 1 904 ? -7.586 61.156 -0.205 1 95.81 904 LYS A CA 1
ATOM 7260 C C . LYS A 1 904 ? -8.102 60.031 -1.099 1 95.81 904 LYS A C 1
ATOM 7262 O O . LYS A 1 904 ? -7.609 59.844 -2.215 1 95.81 904 LYS A O 1
ATOM 7267 N N . GLY A 1 905 ? -8.984 59.281 -0.594 1 95.5 905 GLY A N 1
ATOM 7268 C CA . GLY A 1 905 ? -9.602 58.219 -1.391 1 95.5 905 GLY A CA 1
ATOM 7269 C C . GLY A 1 905 ? -9.922 57 -0.589 1 95.5 905 GLY A C 1
ATOM 7270 O O . GLY A 1 905 ? -9.617 56.906 0.605 1 95.5 905 GLY A O 1
ATOM 7271 N N . LYS A 1 906 ? -10.547 56.062 -1.253 1 96.12 906 LYS A N 1
ATOM 7272 C CA . LYS A 1 906 ? -10.945 54.812 -0.629 1 96.12 906 LYS A CA 1
ATOM 7273 C C . LYS A 1 906 ? -9.797 53.812 -0.627 1 96.12 906 LYS A C 1
ATOM 7275 O O . LYS A 1 906 ? -9.602 53.094 0.352 1 96.12 906 LYS A O 1
ATOM 7280 N N . THR A 1 907 ? -9.148 53.719 -1.74 1 97 907 THR A N 1
ATOM 7281 C CA . THR A 1 907 ? -8.008 52.812 -1.871 1 97 907 THR A CA 1
ATOM 7282 C C . THR A 1 907 ? -6.734 53.562 -2.203 1 97 907 THR A C 1
ATOM 7284 O O . THR A 1 907 ? -6.668 54.25 -3.225 1 97 907 THR A O 1
ATOM 7287 N N . LEU A 1 908 ? -5.773 53.469 -1.351 1 97 908 LEU A N 1
ATOM 7288 C CA . LEU A 1 908 ? -4.504 54.188 -1.486 1 97 908 LEU A CA 1
ATOM 7289 C C . LEU A 1 908 ? -3.332 53.219 -1.476 1 97 908 LEU A C 1
ATOM 7291 O O . LEU A 1 908 ? -3.467 52.062 -1.012 1 97 908 LEU A O 1
ATOM 7295 N N . GLN A 1 909 ? -2.246 53.625 -1.969 1 97.06 909 GLN A N 1
ATOM 7296 C CA . GLN A 1 909 ? -1.065 52.781 -2.037 1 97.06 909 GLN A CA 1
ATOM 7297 C C . GLN A 1 909 ? 0.06 53.312 -1.162 1 97.06 909 GLN A C 1
ATOM 7299 O O . GLN A 1 909 ? 0.348 54.531 -1.189 1 97.06 909 GLN A O 1
ATOM 7304 N N . LEU A 1 910 ? 0.535 52.5 -0.394 1 97.06 910 LEU A N 1
ATOM 7305 C CA . LEU A 1 910 ? 1.745 52.781 0.366 1 97.06 910 LEU A CA 1
ATOM 7306 C C . LEU A 1 910 ? 2.91 51.938 -0.119 1 97.06 910 LEU A C 1
ATOM 7308 O O . LEU A 1 910 ? 2.789 50.719 -0.223 1 97.06 910 LEU A O 1
ATOM 7312 N N . LEU A 1 911 ? 4.016 52.562 -0.437 1 96 911 LEU A N 1
ATOM 7313 C CA . LEU A 1 911 ? 5.238 51.844 -0.816 1 96 911 LEU A CA 1
ATOM 7314 C C . LEU A 1 911 ? 6 51.375 0.419 1 96 911 LEU A C 1
ATOM 7316 O O . LEU A 1 911 ? 5.555 51.594 1.548 1 96 911 LEU A O 1
ATOM 7320 N N . GLN A 1 912 ? 7.09 50.688 0.237 1 96.19 912 GLN A N 1
ATOM 7321 C CA . GLN A 1 912 ? 7.891 50.188 1.35 1 96.19 912 GLN A CA 1
ATOM 7322 C C . GLN A 1 912 ? 8.336 51.312 2.264 1 96.19 912 GLN A C 1
ATOM 7324 O O . GLN A 1 912 ? 8.633 52.406 1.796 1 96.19 912 GLN A O 1
ATOM 7329 N N . GLY A 1 913 ? 8.234 51.062 3.631 1 95.12 913 GLY A N 1
ATOM 7330 C CA . GLY A 1 913 ? 8.609 52.062 4.602 1 95.12 913 GLY A CA 1
ATOM 7331 C C . GLY A 1 913 ? 7.816 52 5.891 1 95.12 913 GLY A C 1
ATOM 7332 O O . GLY A 1 913 ? 7.062 51.031 6.102 1 95.12 913 GLY A O 1
ATOM 7333 N N . ILE A 1 914 ? 8.125 52.938 6.801 1 96.19 914 ILE A N 1
ATOM 7334 C CA . ILE A 1 914 ? 7.43 53.062 8.078 1 96.19 914 ILE A CA 1
ATOM 7335 C C . ILE A 1 914 ? 6.59 54.344 8.078 1 96.19 914 ILE A C 1
ATOM 7337 O O . ILE A 1 914 ? 7.098 55.438 7.785 1 96.19 914 ILE A O 1
ATOM 7341 N N . TYR A 1 915 ? 5.293 54.188 8.359 1 96.94 915 TYR A N 1
ATOM 7342 C CA . TYR A 1 915 ? 4.367 55.281 8.227 1 96.94 915 TYR A CA 1
ATOM 7343 C C . TYR A 1 915 ? 3.562 55.5 9.508 1 96.94 915 TYR A C 1
ATOM 7345 O O . TYR A 1 915 ? 3.217 54.531 10.18 1 96.94 915 TYR A O 1
ATOM 7353 N N . ARG A 1 916 ? 3.311 56.688 9.82 1 97.25 916 ARG A N 1
ATOM 7354 C CA . ARG A 1 916 ? 2.244 57.094 10.727 1 97.25 916 ARG A CA 1
ATOM 7355 C C . ARG A 1 916 ? 1.119 57.812 9.969 1 97.25 916 ARG A C 1
ATOM 7357 O O . ARG A 1 916 ? 1.351 58.812 9.289 1 97.25 916 ARG A O 1
ATOM 7364 N N . LEU A 1 917 ? -0.021 57.312 10.078 1 97.25 917 LEU A N 1
ATOM 7365 C CA . LEU A 1 917 ? -1.173 57.812 9.336 1 97.25 917 LEU A CA 1
ATOM 7366 C C . LEU A 1 917 ? -2.209 58.438 10.281 1 97.25 917 LEU A C 1
ATOM 7368 O O . LEU A 1 917 ? -2.617 57.781 11.25 1 97.25 917 LEU A O 1
ATOM 7372 N N . GLU A 1 918 ? -2.59 59.594 10.039 1 95.94 918 GLU A N 1
ATOM 7373 C CA . GLU A 1 918 ? -3.795 60.156 10.633 1 95.94 918 GLU A CA 1
ATOM 7374 C C . GLU A 1 918 ? -4.973 60.094 9.664 1 95.94 918 GLU A C 1
ATOM 7376 O O . GLU A 1 918 ? -5.008 60.812 8.672 1 95.94 918 GLU A O 1
ATOM 7381 N N . ILE A 1 919 ? -5.922 59.281 10.031 1 96.38 919 ILE A N 1
ATOM 7382 C CA . ILE A 1 919 ? -6.977 58.969 9.078 1 96.38 919 ILE A CA 1
ATOM 7383 C C . ILE A 1 919 ? -8.297 59.562 9.555 1 96.38 919 ILE A C 1
ATOM 7385 O O . ILE A 1 919 ? -8.641 59.469 10.734 1 96.38 919 ILE A O 1
ATOM 7389 N N . VAL A 1 920 ? -8.977 60.219 8.68 1 94 920 VAL A N 1
ATOM 7390 C CA . VAL A 1 920 ? -10.383 60.594 8.844 1 94 920 VAL A CA 1
ATOM 7391 C C . VAL A 1 920 ? -11.234 59.812 7.848 1 94 920 VAL A C 1
ATOM 7393 O O . VAL A 1 920 ? -11.109 60 6.637 1 94 920 VAL A O 1
ATOM 7396 N N . ALA A 1 921 ? -12.008 59 8.367 1 90.25 921 ALA A N 1
ATOM 7397 C CA . ALA A 1 921 ? -12.773 58.031 7.551 1 90.25 921 ALA A CA 1
ATOM 7398 C C . ALA A 1 921 ? -13.961 58.719 6.887 1 90.25 921 ALA A C 1
ATOM 7400 O O . ALA A 1 921 ? -14.539 59.656 7.441 1 90.25 921 ALA A O 1
ATOM 7401 N N . MET B 1 1 ? -21.734 -31.984 -36.906 1 90.56 1 MET B N 1
ATOM 7402 C CA . MET B 1 1 ? -21 -31.094 -36 1 90.56 1 MET B CA 1
ATOM 7403 C C . MET B 1 1 ? -21.734 -30.906 -34.688 1 90.56 1 MET B C 1
ATOM 7405 O O . MET B 1 1 ? -22.938 -30.656 -34.688 1 90.56 1 MET B O 1
ATOM 7409 N N . GLU B 1 2 ? -21.094 -31.172 -33.594 1 93.44 2 GLU B N 1
ATOM 7410 C CA . GLU B 1 2 ? -21.656 -31.062 -32.25 1 93.44 2 GLU B CA 1
ATOM 7411 C C . GLU B 1 2 ? -20.797 -30.172 -31.344 1 93.44 2 GLU B C 1
ATOM 7413 O O . GLU B 1 2 ? -19.578 -30.188 -31.453 1 93.44 2 GLU B O 1
ATOM 7418 N N . ILE B 1 3 ? -21.516 -29.453 -30.516 1 96.19 3 ILE B N 1
ATOM 7419 C CA . ILE B 1 3 ? -20.828 -28.688 -29.469 1 96.19 3 ILE B CA 1
ATOM 7420 C C . ILE B 1 3 ? -20.656 -29.562 -28.219 1 96.19 3 ILE B C 1
ATOM 7422 O O . ILE B 1 3 ? -21.656 -30 -27.641 1 96.19 3 ILE B O 1
ATOM 7426 N N . ILE B 1 4 ? -19.484 -29.734 -27.781 1 93.56 4 ILE B N 1
ATOM 7427 C CA . ILE B 1 4 ? -19.266 -30.75 -26.75 1 93.56 4 ILE B CA 1
ATOM 7428 C C . ILE B 1 4 ? -18.984 -30.062 -25.422 1 93.56 4 ILE B C 1
ATOM 7430 O O . ILE B 1 4 ? -19.125 -30.672 -24.359 1 93.56 4 ILE B O 1
ATOM 7434 N N . SER B 1 5 ? -18.531 -28.891 -25.438 1 94.38 5 SER B N 1
ATOM 7435 C CA . SER B 1 5 ? -18.297 -28.172 -24.203 1 94.38 5 SER B CA 1
ATOM 7436 C C . SER B 1 5 ? -18.297 -26.656 -24.422 1 94.38 5 SER B C 1
ATOM 7438 O O . SER B 1 5 ? -18.031 -26.203 -25.547 1 94.38 5 SER B O 1
ATOM 7440 N N . CYS B 1 6 ? -18.688 -25.922 -23.422 1 97 6 CYS B N 1
ATOM 7441 C CA . CYS B 1 6 ? -18.672 -24.453 -23.391 1 97 6 CYS B CA 1
ATOM 7442 C C . CYS B 1 6 ? -18.062 -23.938 -22.094 1 97 6 CYS B C 1
ATOM 7444 O O . CYS B 1 6 ? -18.031 -24.656 -21.094 1 97 6 CYS B O 1
ATOM 7446 N N . GLY B 1 7 ? -17.5 -22.75 -22.156 1 96.88 7 GLY B N 1
ATOM 7447 C CA . GLY B 1 7 ? -16.969 -22.156 -20.938 1 96.88 7 GLY B CA 1
ATOM 7448 C C . GLY B 1 7 ? -16.781 -20.656 -21.047 1 96.88 7 GLY B C 1
ATOM 7449 O O . GLY B 1 7 ? -17.031 -20.062 -22.109 1 96.88 7 GLY B O 1
ATOM 7450 N N . ILE B 1 8 ? -16.547 -19.969 -19.953 1 97.69 8 ILE B N 1
ATOM 7451 C CA . ILE B 1 8 ? -16.219 -18.547 -19.844 1 97.69 8 ILE B CA 1
ATOM 7452 C C . ILE B 1 8 ? -14.742 -18.375 -19.516 1 97.69 8 ILE B C 1
ATOM 7454 O O . ILE B 1 8 ? -14.258 -18.922 -18.516 1 97.69 8 ILE B O 1
ATOM 7458 N N . HIS B 1 9 ? -14.016 -17.594 -20.359 1 97.5 9 HIS B N 1
ATOM 7459 C CA . HIS B 1 9 ? -12.594 -17.375 -20.156 1 97.5 9 HIS B CA 1
ATOM 7460 C C . HIS B 1 9 ? -12.32 -16.797 -18.766 1 97.5 9 HIS B C 1
ATOM 7462 O O . HIS B 1 9 ? -13.055 -15.914 -18.312 1 97.5 9 HIS B O 1
ATOM 7468 N N . SER B 1 10 ? -11.32 -17.281 -18.031 1 94.25 10 SER B N 1
ATOM 7469 C CA . SER B 1 10 ? -10.742 -16.734 -16.812 1 94.25 10 SER B CA 1
ATOM 7470 C C . SER B 1 10 ? -11.602 -17.062 -15.602 1 94.25 10 SER B C 1
ATOM 7472 O O . SER B 1 10 ? -11.414 -16.484 -14.531 1 94.25 10 SER B O 1
ATOM 7474 N N . PHE B 1 11 ? -12.625 -17.953 -15.789 1 94.81 11 PHE B N 1
ATOM 7475 C CA . PHE B 1 11 ? -13.445 -18.344 -14.648 1 94.81 11 PHE B CA 1
ATOM 7476 C C . PHE B 1 11 ? -13.445 -19.859 -14.469 1 94.81 11 PHE B C 1
ATOM 7478 O O . PHE B 1 11 ? -13.688 -20.594 -15.422 1 94.81 11 PHE B O 1
ATOM 7485 N N . GLY B 1 12 ? -13.109 -20.297 -13.258 1 91.38 12 GLY B N 1
ATOM 7486 C CA . GLY B 1 12 ? -13.211 -21.703 -12.914 1 91.38 12 GLY B CA 1
ATOM 7487 C C . GLY B 1 12 ? -14.641 -22.156 -12.68 1 91.38 12 GLY B C 1
ATOM 7488 O O . GLY B 1 12 ? -15.133 -23.062 -13.367 1 91.38 12 GLY B O 1
ATOM 7489 N N . GLU B 1 13 ? -15.203 -21.547 -11.734 1 93.81 13 GLU B N 1
ATOM 7490 C CA . GLU B 1 13 ? -16.641 -21.656 -11.508 1 93.81 13 GLU B CA 1
ATOM 7491 C C . GLU B 1 13 ? -17.359 -20.375 -11.898 1 93.81 13 GLU B C 1
ATOM 7493 O O . GLU B 1 13 ? -16.734 -19.391 -12.266 1 93.81 13 GLU B O 1
ATOM 7498 N N . THR B 1 14 ? -18.719 -20.516 -11.922 1 97.12 14 THR B N 1
ATOM 7499 C CA . THR B 1 14 ? -19.453 -19.359 -12.43 1 97.12 14 THR B CA 1
ATOM 7500 C C . THR B 1 14 ? -20.625 -19.016 -11.516 1 97.12 14 THR B C 1
ATOM 7502 O O . THR B 1 14 ? -21.719 -18.734 -12 1 97.12 14 THR B O 1
ATOM 7505 N N . ILE B 1 15 ? -20.406 -19.141 -10.211 1 97.12 15 ILE B N 1
ATOM 7506 C CA . ILE B 1 15 ? -21.406 -18.812 -9.211 1 97.12 15 ILE B CA 1
ATOM 7507 C C . ILE B 1 15 ? -21.016 -17.531 -8.484 1 97.12 15 ILE B C 1
ATOM 7509 O O . ILE B 1 15 ? -20.688 -17.562 -7.301 1 97.12 15 ILE B O 1
ATOM 7513 N N . GLY B 1 16 ? -21.047 -16.422 -9.062 1 97.31 16 GLY B N 1
ATOM 7514 C CA . GLY B 1 16 ? -20.719 -15.148 -8.43 1 97.31 16 GLY B CA 1
ATOM 7515 C C . GLY B 1 16 ? -20.094 -14.156 -9.375 1 97.31 16 GLY B C 1
ATOM 7516 O O . GLY B 1 16 ? -19.359 -13.266 -8.953 1 97.31 16 GLY B O 1
ATOM 7517 N N . ILE B 1 17 ? -20.312 -14.328 -10.633 1 97.81 17 ILE B N 1
ATOM 7518 C CA . ILE B 1 17 ? -19.703 -13.469 -11.641 1 97.81 17 ILE B CA 1
ATOM 7519 C C . ILE B 1 17 ? -19.984 -12 -11.289 1 97.81 17 ILE B C 1
ATOM 7521 O O . ILE B 1 17 ? -21.125 -11.625 -11.016 1 97.81 17 ILE B O 1
ATOM 7525 N N . ASP B 1 18 ? -18.953 -11.172 -11.289 1 97.69 18 ASP B N 1
ATOM 7526 C CA . ASP B 1 18 ? -19.078 -9.797 -10.828 1 97.69 18 ASP B CA 1
ATOM 7527 C C . ASP B 1 18 ? -18.625 -8.812 -11.906 1 97.69 18 ASP B C 1
ATOM 7529 O O . ASP B 1 18 ? -18.078 -7.75 -11.594 1 97.69 18 ASP B O 1
ATOM 7533 N N . VAL B 1 19 ? -18.688 -9.203 -13.188 1 96.06 19 VAL B N 1
ATOM 7534 C CA . VAL B 1 19 ? -18.328 -8.344 -14.312 1 96.06 19 VAL B CA 1
ATOM 7535 C C . VAL B 1 19 ? -19.531 -8.164 -15.227 1 96.06 19 VAL B C 1
ATOM 7537 O O . VAL B 1 19 ? -20.453 -8.984 -15.219 1 96.06 19 VAL B O 1
ATOM 7540 N N . ASP B 1 20 ? -19.5 -7.152 -16.109 1 95.69 20 ASP B N 1
ATOM 7541 C CA . ASP B 1 20 ? -20.609 -6.844 -17 1 95.69 20 ASP B CA 1
ATOM 7542 C C . ASP B 1 20 ? -20.328 -7.328 -18.422 1 95.69 20 ASP B C 1
ATOM 7544 O O . ASP B 1 20 ? -21.156 -7.156 -19.312 1 95.69 20 ASP B O 1
ATOM 7548 N N . GLU B 1 21 ? -19.203 -7.852 -18.594 1 96.25 21 GLU B N 1
ATOM 7549 C CA . GLU B 1 21 ? -18.844 -8.469 -19.875 1 96.25 21 GLU B CA 1
ATOM 7550 C C . GLU B 1 21 ? -17.797 -9.57 -19.672 1 96.25 21 GLU B C 1
ATOM 7552 O O . GLU B 1 21 ? -17.016 -9.523 -18.719 1 96.25 21 GLU B O 1
ATOM 7557 N N . PHE B 1 22 ? -17.812 -10.539 -20.484 1 97.19 22 PHE B N 1
ATOM 7558 C CA . PHE B 1 22 ? -16.812 -11.602 -20.484 1 97.19 22 PHE B CA 1
ATOM 7559 C C . PHE B 1 22 ? -16.719 -12.258 -21.859 1 97.19 22 PHE B C 1
ATOM 7561 O O . PHE B 1 22 ? -17.438 -11.883 -22.781 1 97.19 22 PHE B O 1
ATOM 7568 N N . ARG B 1 23 ? -15.766 -13.117 -22.016 1 98.19 23 ARG B N 1
ATOM 7569 C CA . ARG B 1 23 ? -15.562 -13.844 -23.266 1 98.19 23 ARG B CA 1
ATOM 7570 C C . ARG B 1 23 ? -15.82 -15.336 -23.078 1 98.19 23 ARG B C 1
ATOM 7572 O O . ARG B 1 23 ? -15.453 -15.906 -22.047 1 98.19 23 ARG B O 1
ATOM 7579 N N . VAL B 1 24 ? -16.438 -15.93 -24.078 1 98.31 24 VAL B N 1
ATOM 7580 C CA . VAL B 1 24 ? -16.797 -17.344 -23.969 1 98.31 24 VAL B CA 1
ATOM 7581 C C . VAL B 1 24 ? -16.062 -18.141 -25.031 1 98.31 24 VAL B C 1
ATOM 7583 O O . VAL B 1 24 ? -15.445 -17.578 -25.938 1 98.31 24 VAL B O 1
ATOM 7586 N N . PHE B 1 25 ? -16.031 -19.469 -24.859 1 98.19 25 PHE B N 1
ATOM 7587 C CA . PHE B 1 25 ? -15.445 -20.422 -25.797 1 98.19 25 PHE B CA 1
ATOM 7588 C C . PHE B 1 25 ? -16.25 -21.719 -25.828 1 98.19 25 PHE B C 1
ATOM 7590 O O . PHE B 1 25 ? -17.047 -21.969 -24.938 1 98.19 25 PHE B O 1
ATOM 7597 N N . TRP B 1 26 ? -16.109 -22.516 -26.906 1 97.88 26 TRP B N 1
ATOM 7598 C CA . TRP B 1 26 ? -16.719 -23.828 -27 1 97.88 26 TRP B CA 1
ATOM 7599 C C . TRP B 1 26 ? -15.852 -24.766 -27.844 1 97.88 26 TRP B C 1
ATOM 7601 O O . TRP B 1 26 ? -14.945 -24.312 -28.547 1 97.88 26 TRP B O 1
ATOM 7611 N N . LYS B 1 27 ? -16.031 -26.078 -27.672 1 96.88 27 LYS B N 1
ATOM 7612 C CA . LYS B 1 27 ? -15.352 -27.125 -28.422 1 96.88 27 LYS B CA 1
ATOM 7613 C C . LYS B 1 27 ? -16.328 -27.891 -29.312 1 96.88 27 LYS B C 1
ATOM 7615 O O . LYS B 1 27 ? -17.5 -28.062 -28.953 1 96.88 27 LYS B O 1
ATOM 7620 N N . LEU B 1 28 ? -15.812 -28.344 -30.438 1 96.5 28 LEU B N 1
ATOM 7621 C CA . LEU B 1 28 ? -16.641 -29.047 -31.406 1 96.5 28 LEU B CA 1
ATOM 7622 C C . LEU B 1 28 ? -16.156 -30.484 -31.578 1 96.5 28 LEU B C 1
ATOM 7624 O O . LEU B 1 28 ? -14.992 -30.797 -31.312 1 96.5 28 LEU B O 1
ATOM 7628 N N . ASN B 1 29 ? -17.031 -31.281 -31.891 1 93.62 29 ASN B N 1
ATOM 7629 C CA . ASN B 1 29 ? -16.766 -32.625 -32.438 1 93.62 29 ASN B CA 1
ATOM 7630 C C . ASN B 1 29 ? -17.297 -32.75 -33.875 1 93.62 29 ASN B C 1
ATOM 7632 O O . ASN B 1 29 ? -18.453 -32.406 -34.125 1 93.62 29 ASN B O 1
ATOM 7636 N N . VAL B 1 30 ? -16.375 -33.062 -34.719 1 90.12 30 VAL B N 1
ATOM 7637 C CA . VAL B 1 30 ? -16.734 -33.219 -36.125 1 90.12 30 VAL B CA 1
ATOM 7638 C C . VAL B 1 30 ? -16.188 -34.531 -36.688 1 90.12 30 VAL B C 1
ATOM 7640 O O . VAL B 1 30 ? -15.07 -34.906 -36.344 1 90.12 30 VAL B O 1
ATOM 7643 N N . VAL B 1 31 ? -16.891 -35.156 -37.562 1 83.38 31 VAL B N 1
ATOM 7644 C CA . VAL B 1 31 ? -16.453 -36.438 -38.125 1 83.38 31 VAL B CA 1
ATOM 7645 C C . VAL B 1 31 ? -15.766 -36.188 -39.469 1 83.38 31 VAL B C 1
ATOM 7647 O O . VAL B 1 31 ? -14.703 -36.75 -39.75 1 83.38 31 VAL B O 1
ATOM 7650 N N . ASP B 1 32 ? -16.375 -35.281 -40.25 1 89.06 32 ASP B N 1
ATOM 7651 C CA . ASP B 1 32 ? -15.82 -35 -41.562 1 89.06 32 ASP B CA 1
ATOM 7652 C C . ASP B 1 32 ? -14.609 -34.094 -41.469 1 89.06 32 ASP B C 1
ATOM 7654 O O . ASP B 1 32 ? -14.625 -33.094 -40.75 1 89.06 32 ASP B O 1
ATOM 7658 N N . GLU B 1 33 ? -13.547 -34.406 -42.219 1 91.88 33 GLU B N 1
ATOM 7659 C CA . GLU B 1 33 ? -12.289 -33.688 -42.125 1 91.88 33 GLU B CA 1
ATOM 7660 C C . GLU B 1 33 ? -12.422 -32.281 -42.688 1 91.88 33 GLU B C 1
ATOM 7662 O O . GLU B 1 33 ? -11.617 -31.391 -42.406 1 91.88 33 GLU B O 1
ATOM 7667 N N . HIS B 1 34 ? -13.484 -32 -43.469 1 92.62 34 HIS B N 1
ATOM 7668 C CA . HIS B 1 34 ? -13.594 -30.703 -44.156 1 92.62 34 HIS B CA 1
ATOM 7669 C C . HIS B 1 34 ? -14.711 -29.859 -43.562 1 92.62 34 HIS B C 1
ATOM 7671 O O . HIS B 1 34 ? -14.898 -28.703 -43.969 1 92.62 34 HIS B O 1
ATOM 7677 N N . THR B 1 35 ? -15.414 -30.391 -42.656 1 93.56 35 THR B N 1
ATOM 7678 C CA . THR B 1 35 ? -16.484 -29.625 -42.031 1 93.56 35 THR B CA 1
ATOM 7679 C C . THR B 1 35 ? -15.914 -28.484 -41.188 1 93.56 35 THR B C 1
ATOM 7681 O O . THR B 1 35 ? -14.961 -28.672 -40.438 1 93.56 35 THR B O 1
ATOM 7684 N N . THR B 1 36 ? -16.422 -27.312 -41.406 1 93.56 36 THR B N 1
ATOM 7685 C CA . THR B 1 36 ? -15.961 -26.141 -40.656 1 93.56 36 THR B CA 1
ATOM 7686 C C . THR B 1 36 ? -17.141 -25.328 -40.125 1 93.56 36 THR B C 1
ATOM 7688 O O . THR B 1 36 ? -18.203 -25.266 -40.781 1 93.56 36 THR B O 1
ATOM 7691 N N . GLN B 1 37 ? -17 -24.812 -38.969 1 95.62 37 GLN B N 1
ATOM 7692 C CA . GLN B 1 37 ? -17.938 -23.797 -38.5 1 95.62 37 GLN B CA 1
ATOM 7693 C C . GLN B 1 37 ? -17.797 -22.516 -39.312 1 95.62 37 GLN B C 1
ATOM 7695 O O . GLN B 1 37 ? -16.703 -21.969 -39.469 1 95.62 37 GLN B O 1
ATOM 7700 N N . GLU B 1 38 ? -18.922 -22 -39.812 1 96.44 38 GLU B N 1
ATOM 7701 C CA . GLU B 1 38 ? -18.891 -20.781 -40.625 1 96.44 38 GLU B CA 1
ATOM 7702 C C . GLU B 1 38 ? -19.531 -19.609 -39.906 1 96.44 38 GLU B C 1
ATOM 7704 O O . GLU B 1 38 ? -19.281 -18.453 -40.25 1 96.44 38 GLU B O 1
ATOM 7709 N N . ALA B 1 39 ? -20.312 -19.984 -38.906 1 98.06 39 ALA B N 1
ATOM 7710 C CA . ALA B 1 39 ? -20.984 -18.922 -38.156 1 98.06 39 ALA B CA 1
ATOM 7711 C C . ALA B 1 39 ? -21.375 -19.391 -36.781 1 98.06 39 ALA B C 1
ATOM 7713 O O . ALA B 1 39 ? -21.453 -20.609 -36.531 1 98.06 39 ALA B O 1
ATOM 7714 N N . HIS B 1 40 ? -21.609 -18.453 -35.906 1 98.31 40 HIS B N 1
ATOM 7715 C CA . HIS B 1 40 ? -22.094 -18.75 -34.562 1 98.31 40 HIS B CA 1
ATOM 7716 C C . HIS B 1 40 ? -23.047 -17.688 -34.062 1 98.31 40 HIS B C 1
ATOM 7718 O O . HIS B 1 40 ? -23.109 -16.578 -34.594 1 98.31 40 HIS B O 1
ATOM 7724 N N . ARG B 1 41 ? -23.859 -18 -33.062 1 98.56 41 ARG B N 1
ATOM 7725 C CA . ARG B 1 41 ? -24.734 -17.094 -32.312 1 98.56 41 ARG B CA 1
ATOM 7726 C C . ARG B 1 41 ? -24.75 -17.453 -30.828 1 98.56 41 ARG B C 1
ATOM 7728 O O . ARG B 1 41 ? -24.984 -18.609 -30.469 1 98.56 41 ARG B O 1
ATOM 7735 N N . VAL B 1 42 ? -24.422 -16.5 -30.016 1 98.56 42 VAL B N 1
ATOM 7736 C CA . VAL B 1 42 ? -24.484 -16.672 -28.562 1 98.56 42 VAL B CA 1
ATOM 7737 C C . VAL B 1 42 ? -25.672 -15.898 -28 1 98.56 42 VAL B C 1
ATOM 7739 O O . VAL B 1 42 ? -25.844 -14.711 -28.281 1 98.56 42 VAL B O 1
ATOM 7742 N N . VAL B 1 43 ? -26.5 -16.562 -27.219 1 98.19 43 VAL B N 1
ATOM 7743 C CA . VAL B 1 43 ? -27.656 -15.938 -26.594 1 98.19 43 VAL B CA 1
ATOM 7744 C C . VAL B 1 43 ? -27.594 -16.125 -25.078 1 98.19 43 VAL B C 1
ATOM 7746 O O . VAL B 1 43 ? -27.422 -17.25 -24.594 1 98.19 43 VAL B O 1
ATOM 7749 N N . ILE B 1 44 ? -27.641 -15.047 -24.344 1 98.06 44 ILE B N 1
ATOM 7750 C CA . ILE B 1 44 ? -27.703 -15.062 -22.891 1 98.06 44 ILE B CA 1
ATOM 7751 C C . ILE B 1 44 ? -29.062 -14.531 -22.422 1 98.06 44 ILE B C 1
ATOM 7753 O O . ILE B 1 44 ? -29.531 -13.5 -22.906 1 98.06 44 ILE B O 1
ATOM 7757 N N . SER B 1 45 ? -29.688 -15.242 -21.516 1 96.25 45 SER B N 1
ATOM 7758 C CA . SER B 1 45 ? -31.016 -14.859 -21.016 1 96.25 45 SER B CA 1
ATOM 7759 C C . SER B 1 45 ? -31.094 -15.008 -19.5 1 96.25 45 SER B C 1
ATOM 7761 O O . SER B 1 45 ? -30.281 -15.695 -18.891 1 96.25 45 SER B O 1
ATOM 7763 N N . SER B 1 46 ? -31.938 -14.266 -18.953 1 93.06 46 SER B N 1
ATOM 7764 C CA . SER B 1 46 ? -32.344 -14.43 -17.562 1 93.06 46 SER B CA 1
ATOM 7765 C C . SER B 1 46 ? -33.875 -14.508 -17.438 1 93.06 46 SER B C 1
ATOM 7767 O O . SER B 1 46 ? -34.594 -14.32 -18.406 1 93.06 46 SER B O 1
ATOM 7769 N N . ASN B 1 47 ? -34.25 -15.016 -16.25 1 84.62 47 ASN B N 1
ATOM 7770 C CA . ASN B 1 47 ? -35.688 -15.023 -15.961 1 84.62 47 ASN B CA 1
ATOM 7771 C C . ASN B 1 47 ? -36.094 -13.883 -15.031 1 84.62 47 ASN B C 1
ATOM 7773 O O . ASN B 1 47 ? -35.312 -13.508 -14.141 1 84.62 47 ASN B O 1
ATOM 7777 N N . SER B 1 48 ? -37.156 -13.227 -15.359 1 74.69 48 SER B N 1
ATOM 7778 C CA . SER B 1 48 ? -37.688 -12.18 -14.5 1 74.69 48 SER B CA 1
ATOM 7779 C C . SER B 1 48 ? -39.156 -12.43 -14.18 1 74.69 48 SER B C 1
ATOM 7781 O O . SER B 1 48 ? -39.844 -13.109 -14.93 1 74.69 48 SER B O 1
ATOM 7783 N N . ASN B 1 49 ? -39.469 -12.102 -12.961 1 72.25 49 ASN B N 1
ATOM 7784 C CA . ASN B 1 49 ? -40.875 -12.117 -12.578 1 72.25 49 ASN B CA 1
ATOM 7785 C C . ASN B 1 49 ? -41.562 -10.828 -12.977 1 72.25 49 ASN B C 1
ATOM 7787 O O . ASN B 1 49 ? -41.25 -9.75 -12.469 1 72.25 49 ASN B O 1
ATOM 7791 N N . VAL B 1 50 ? -42.375 -10.961 -13.906 1 64.25 50 VAL B N 1
ATOM 7792 C CA . VAL B 1 50 ? -43.219 -9.828 -14.297 1 64.25 50 VAL B CA 1
ATOM 7793 C C . VAL B 1 50 ? -44.656 -10.133 -13.984 1 64.25 50 VAL B C 1
ATOM 7795 O O . VAL B 1 50 ? -45.312 -10.938 -14.68 1 64.25 50 VAL B O 1
ATOM 7798 N N . ASN B 1 51 ? -45.219 -9.383 -13.109 1 63.59 51 ASN B N 1
ATOM 7799 C CA . ASN B 1 51 ? -46.625 -9.508 -12.656 1 63.59 51 ASN B CA 1
ATOM 7800 C C . ASN B 1 51 ? -46.969 -10.953 -12.336 1 63.59 51 ASN B C 1
ATOM 7802 O O . ASN B 1 51 ? -47.969 -11.469 -12.82 1 63.59 51 ASN B O 1
ATOM 7806 N N . GLY B 1 52 ? -46 -11.703 -11.727 1 62.09 52 GLY B N 1
ATOM 7807 C CA . GLY B 1 52 ? -46.281 -13.047 -11.242 1 62.09 52 GLY B CA 1
ATOM 7808 C C . GLY B 1 52 ? -45.969 -14.125 -12.266 1 62.09 52 GLY B C 1
ATOM 7809 O O . GLY B 1 52 ? -46.219 -15.305 -12.023 1 62.09 52 GLY B O 1
ATOM 7810 N N . ARG B 1 53 ? -45.594 -13.766 -13.43 1 70.06 53 ARG B N 1
ATOM 7811 C CA . ARG B 1 53 ? -45.25 -14.734 -14.477 1 70.06 53 ARG B CA 1
ATOM 7812 C C . ARG B 1 53 ? -43.781 -14.688 -14.836 1 70.06 53 ARG B C 1
ATOM 7814 O O . ARG B 1 53 ? -43.188 -13.602 -14.93 1 70.06 53 ARG B O 1
ATOM 7821 N N . ILE B 1 54 ? -43.094 -15.859 -15 1 74.31 54 ILE B N 1
ATOM 7822 C CA . ILE B 1 54 ? -41.688 -15.953 -15.406 1 74.31 54 ILE B CA 1
ATOM 7823 C C . ILE B 1 54 ? -41.562 -15.602 -16.891 1 74.31 54 ILE B C 1
ATOM 7825 O O . ILE B 1 54 ? -42.281 -16.156 -17.719 1 74.31 54 ILE B O 1
ATOM 7829 N N . GLN B 1 55 ? -40.906 -14.508 -17.125 1 78.94 55 GLN B N 1
ATOM 7830 C CA . GLN B 1 55 ? -40.594 -14.109 -18.5 1 78.94 55 GLN B CA 1
ATOM 7831 C C . GLN B 1 55 ? -39.125 -14.195 -18.797 1 78.94 55 GLN B C 1
ATOM 7833 O O . GLN B 1 55 ? -38.281 -13.781 -17.969 1 78.94 55 GLN B O 1
ATOM 7838 N N . ARG B 1 56 ? -38.969 -14.781 -19.922 1 85.69 56 ARG B N 1
ATOM 7839 C CA . ARG B 1 56 ? -37.562 -14.844 -20.359 1 85.69 56 ARG B CA 1
ATOM 7840 C C . ARG B 1 56 ? -37.125 -13.5 -20.922 1 85.69 56 ARG B C 1
ATOM 7842 O O . ARG B 1 56 ? -37.781 -12.938 -21.812 1 85.69 56 ARG B O 1
ATOM 7849 N N . ASP B 1 57 ? -36.031 -13.086 -20.453 1 89.69 57 ASP B N 1
ATOM 7850 C CA . ASP B 1 57 ? -35.438 -11.805 -20.859 1 89.69 57 ASP B CA 1
ATOM 7851 C C . ASP B 1 57 ? -34.062 -12.008 -21.5 1 89.69 57 ASP B C 1
ATOM 7853 O O . ASP B 1 57 ? -33.094 -12.383 -20.828 1 89.69 57 ASP B O 1
ATOM 7857 N N . ILE B 1 58 ? -33.938 -11.742 -22.828 1 94.38 58 ILE B N 1
ATOM 7858 C CA . ILE B 1 58 ? -32.656 -11.852 -23.516 1 94.38 58 ILE B CA 1
ATOM 7859 C C . ILE B 1 58 ? -31.797 -10.641 -23.188 1 94.38 58 ILE B C 1
ATOM 7861 O O . ILE B 1 58 ? -32.156 -9.508 -23.547 1 94.38 58 ILE B O 1
ATOM 7865 N N . CYS B 1 59 ? -30.797 -10.914 -22.5 1 93.88 59 CYS B N 1
ATOM 7866 C CA . CYS B 1 59 ? -29.906 -9.82 -22.109 1 93.88 59 CYS B CA 1
ATOM 7867 C C . CYS B 1 59 ? -28.828 -9.578 -23.172 1 93.88 59 CYS B C 1
ATOM 7869 O O . CYS B 1 59 ? -28.281 -8.484 -23.266 1 93.88 59 CYS B O 1
ATOM 7871 N N . PHE B 1 60 ? -28.422 -10.594 -23.938 1 97.25 60 PHE B N 1
ATOM 7872 C CA . PHE B 1 60 ? -27.406 -10.484 -24.984 1 97.25 60 PHE B CA 1
ATOM 7873 C C . PHE B 1 60 ? -27.719 -11.438 -26.125 1 97.25 60 PHE B C 1
ATOM 7875 O O . PHE B 1 60 ? -28.078 -12.594 -25.906 1 97.25 60 PHE B O 1
ATOM 7882 N N . ASP B 1 61 ? -27.656 -11.023 -27.281 1 98.06 61 ASP B N 1
ATOM 7883 C CA . ASP B 1 61 ? -27.781 -11.781 -28.531 1 98.06 61 ASP B CA 1
ATOM 7884 C C . ASP B 1 61 ? -26.781 -11.289 -29.578 1 98.06 61 ASP B C 1
ATOM 7886 O O . ASP B 1 61 ? -26.922 -10.18 -30.094 1 98.06 61 ASP B O 1
ATOM 7890 N N . SER B 1 62 ? -25.812 -12.125 -29.797 1 97.94 62 SER B N 1
ATOM 7891 C CA . SER B 1 62 ? -24.797 -11.695 -30.734 1 97.94 62 SER B CA 1
ATOM 7892 C C . SER B 1 62 ? -25.344 -11.625 -32.156 1 97.94 62 SER B C 1
ATOM 7894 O O . SER B 1 62 ? -24.719 -11.039 -33.031 1 97.94 62 SER B O 1
ATOM 7896 N N . GLY B 1 63 ? -26.531 -12.18 -32.438 1 97.75 63 GLY B N 1
ATOM 7897 C CA . GLY B 1 63 ? -26.922 -12.469 -33.812 1 97.75 63 GLY B CA 1
ATOM 7898 C C . GLY B 1 63 ? -26.016 -13.453 -34.5 1 97.75 63 GLY B C 1
ATOM 7899 O O . GLY B 1 63 ? -25.078 -13.984 -33.875 1 97.75 63 GLY B O 1
ATOM 7900 N N . ARG B 1 64 ? -26.359 -13.773 -35.688 1 97.81 64 ARG B N 1
ATOM 7901 C CA . ARG B 1 64 ? -25.484 -14.648 -36.469 1 97.81 64 ARG B CA 1
ATOM 7902 C C . ARG B 1 64 ? -24.203 -13.922 -36.875 1 97.81 64 ARG B C 1
ATOM 7904 O O . ARG B 1 64 ? -24.25 -12.898 -37.562 1 97.81 64 ARG B O 1
ATOM 7911 N N . VAL B 1 65 ? -23.094 -14.328 -36.406 1 98.19 65 VAL B N 1
ATOM 7912 C CA . VAL B 1 65 ? -21.781 -13.758 -36.719 1 98.19 65 VAL B CA 1
ATOM 7913 C C . VAL B 1 65 ? -21.016 -14.688 -37.656 1 98.19 65 VAL B C 1
ATOM 7915 O O . VAL B 1 65 ? -20.766 -15.852 -37.312 1 98.19 65 VAL B O 1
ATOM 7918 N N . GLU B 1 66 ? -20.609 -14.203 -38.781 1 97.94 66 GLU B N 1
ATOM 7919 C CA . GLU B 1 66 ? -19.797 -14.992 -39.719 1 97.94 66 GLU B CA 1
ATOM 7920 C C . GLU B 1 66 ? -18.344 -15.078 -39.25 1 97.94 66 GLU B C 1
ATOM 7922 O O . GLU B 1 66 ? -17.562 -14.164 -39.5 1 97.94 66 GLU B O 1
ATOM 7927 N N . SER B 1 67 ? -18.078 -16.219 -38.625 1 96.75 67 SER B N 1
ATOM 7928 C CA . SER B 1 67 ? -16.734 -16.391 -38.094 1 96.75 67 SER B CA 1
ATOM 7929 C C . SER B 1 67 ? -16.438 -17.875 -37.812 1 96.75 67 SER B C 1
ATOM 7931 O O . SER B 1 67 ? -17.312 -18.641 -37.438 1 96.75 67 SER B O 1
ATOM 7933 N N . ARG B 1 68 ? -15.18 -18.172 -37.938 1 94.88 68 ARG B N 1
ATOM 7934 C CA . ARG B 1 68 ? -14.727 -19.516 -37.594 1 94.88 68 ARG B CA 1
ATOM 7935 C C . ARG B 1 68 ? -14.195 -19.594 -36.188 1 94.88 68 ARG B C 1
ATOM 7937 O O . ARG B 1 68 ? -13.75 -20.641 -35.719 1 94.88 68 ARG B O 1
ATOM 7944 N N . GLU B 1 69 ? -14.273 -18.438 -35.5 1 95.88 69 GLU B N 1
ATOM 7945 C CA . GLU B 1 69 ? -13.711 -18.391 -34.156 1 95.88 69 GLU B CA 1
ATOM 7946 C C . GLU B 1 69 ? -14.578 -19.156 -33.156 1 95.88 69 GLU B C 1
ATOM 7948 O O . GLU B 1 69 ? -15.805 -19.047 -33.188 1 95.88 69 GLU B O 1
ATOM 7953 N N . GLN B 1 70 ? -13.984 -19.984 -32.312 1 96.69 70 GLN B N 1
ATOM 7954 C CA . GLN B 1 70 ? -14.648 -20.75 -31.281 1 96.69 70 GLN B CA 1
ATOM 7955 C C . GLN B 1 70 ? -14.281 -20.234 -29.891 1 96.69 70 GLN B C 1
ATOM 7957 O O . GLN B 1 70 ? -14.82 -20.688 -28.891 1 96.69 70 GLN B O 1
ATOM 7962 N N . ARG B 1 71 ? -13.391 -19.344 -29.859 1 97.31 71 ARG B N 1
ATOM 7963 C CA . ARG B 1 71 ? -12.875 -18.844 -28.594 1 97.31 71 ARG B CA 1
ATOM 7964 C C . ARG B 1 71 ? -12.758 -17.312 -28.609 1 97.31 71 ARG B C 1
ATOM 7966 O O . ARG B 1 71 ? -12.766 -16.703 -29.672 1 97.31 71 ARG B O 1
ATOM 7973 N N . ASN B 1 72 ? -12.602 -16.719 -27.375 1 98 72 ASN B N 1
ATOM 7974 C CA . ASN B 1 72 ? -12.383 -15.281 -27.219 1 98 72 ASN B CA 1
ATOM 7975 C C . ASN B 1 72 ? -13.578 -14.477 -27.734 1 98 72 ASN B C 1
ATOM 7977 O O . ASN B 1 72 ? -13.414 -13.359 -28.234 1 98 72 ASN B O 1
ATOM 7981 N N . ILE B 1 73 ? -14.789 -15.039 -27.672 1 98.19 73 ILE B N 1
ATOM 7982 C CA . ILE B 1 73 ? -15.992 -14.398 -28.172 1 98.19 73 ILE B CA 1
ATOM 7983 C C . ILE B 1 73 ? -16.562 -13.477 -27.094 1 98.19 73 ILE B C 1
ATOM 7985 O O . ILE B 1 73 ? -16.969 -13.938 -26.031 1 98.19 73 ILE B O 1
ATOM 7989 N N . LEU B 1 74 ? -16.656 -12.258 -27.359 1 97.5 74 LEU B N 1
ATOM 7990 C CA . LEU B 1 74 ? -17.047 -11.234 -26.406 1 97.5 74 LEU B CA 1
ATOM 7991 C C . LEU B 1 74 ? -18.562 -11.219 -26.219 1 97.5 74 LEU B C 1
ATOM 7993 O O . LEU B 1 74 ? -19.312 -11.188 -27.188 1 97.5 74 LEU B O 1
ATOM 7997 N N . CYS B 1 75 ? -19.031 -11.305 -25.062 1 97.94 75 CYS B N 1
ATOM 7998 C CA . CYS B 1 75 ? -20.406 -11.062 -24.641 1 97.94 75 CYS B CA 1
ATOM 7999 C C . CYS B 1 75 ? -20.5 -9.797 -23.781 1 97.94 75 CYS B C 1
ATOM 8001 O O . CYS B 1 75 ? -20.078 -9.797 -22.625 1 97.94 75 CYS B O 1
ATOM 8003 N N . ASN B 1 76 ? -21.047 -8.781 -24.281 1 96.69 76 ASN B N 1
ATOM 8004 C CA . ASN B 1 76 ? -21.094 -7.477 -23.641 1 96.69 76 ASN B CA 1
ATOM 8005 C C . ASN B 1 76 ? -22.5 -6.875 -23.719 1 96.69 76 ASN B C 1
ATOM 8007 O O . ASN B 1 76 ? -22.734 -5.922 -24.469 1 96.69 76 ASN B O 1
ATOM 8011 N N . PRO B 1 77 ? -23.438 -7.352 -22.969 1 95.94 77 PRO B N 1
ATOM 8012 C CA . PRO B 1 77 ? -24.766 -6.75 -22.969 1 95.94 77 PRO B CA 1
ATOM 8013 C C . PRO B 1 77 ? -24.734 -5.242 -22.719 1 95.94 77 PRO B C 1
ATOM 8015 O O . PRO B 1 77 ? -23.938 -4.758 -21.922 1 95.94 77 PRO B O 1
ATOM 8018 N N . LYS B 1 78 ? -25.578 -4.496 -23.344 1 92.5 78 LYS B N 1
ATOM 8019 C CA . LYS B 1 78 ? -25.609 -3.037 -23.312 1 92.5 78 LYS B CA 1
ATOM 8020 C C . LYS B 1 78 ? -25.828 -2.527 -21.891 1 92.5 78 LYS B C 1
ATOM 8022 O O . LYS B 1 78 ? -25.156 -1.584 -21.453 1 92.5 78 LYS B O 1
ATOM 8027 N N . ASP B 1 79 ? -26.719 -3.184 -21.141 1 91.75 79 ASP B N 1
ATOM 8028 C CA . ASP B 1 79 ? -27.047 -2.709 -19.812 1 91.75 79 ASP B CA 1
ATOM 8029 C C . ASP B 1 79 ? -26.344 -3.539 -18.734 1 91.75 79 ASP B C 1
ATOM 8031 O O . ASP B 1 79 ? -26.672 -3.451 -17.547 1 91.75 79 ASP B O 1
ATOM 8035 N N . GLY B 1 80 ? -25.422 -4.363 -19.156 1 94.5 80 GLY B N 1
ATOM 8036 C CA . GLY B 1 80 ? -24.766 -5.258 -18.219 1 94.5 80 GLY B CA 1
ATOM 8037 C C . GLY B 1 80 ? -25.641 -6.391 -17.734 1 94.5 80 GLY B C 1
ATOM 8038 O O . GLY B 1 80 ? -26.734 -6.59 -18.266 1 94.5 80 GLY B O 1
ATOM 8039 N N . PHE B 1 81 ? -25.156 -7.148 -16.781 1 96.31 81 PHE B N 1
ATOM 8040 C CA . PHE B 1 81 ? -25.906 -8.266 -16.234 1 96.31 81 PHE B CA 1
ATOM 8041 C C . PHE B 1 81 ? -26.641 -7.844 -14.969 1 96.31 81 PHE B C 1
ATOM 8043 O O . PHE B 1 81 ? -26.141 -7.035 -14.188 1 96.31 81 PHE B O 1
ATOM 8050 N N . LYS B 1 82 ? -27.859 -8.375 -14.781 1 94.75 82 LYS B N 1
ATOM 8051 C CA . LYS B 1 82 ? -28.594 -8.125 -13.555 1 94.75 82 LYS B CA 1
ATOM 8052 C C . LYS B 1 82 ? -27.906 -8.75 -12.352 1 94.75 82 LYS B C 1
ATOM 8054 O O . LYS B 1 82 ? -27.344 -9.844 -12.445 1 94.75 82 LYS B O 1
ATOM 8059 N N . SER B 1 83 ? -27.953 -8.047 -11.234 1 96.69 83 SER B N 1
ATOM 8060 C CA . SER B 1 83 ? -27.312 -8.531 -10.016 1 96.69 83 SER B CA 1
ATOM 8061 C C . SER B 1 83 ? -28.109 -9.672 -9.391 1 96.69 83 SER B C 1
ATOM 8063 O O . SER B 1 83 ? -29.328 -9.742 -9.539 1 96.69 83 SER B O 1
ATOM 8065 N N . THR B 1 84 ? -27.375 -10.602 -8.781 1 97.19 84 THR B N 1
ATOM 8066 C CA . THR B 1 84 ? -27.922 -11.727 -8.023 1 97.19 84 THR B CA 1
ATOM 8067 C C . THR B 1 84 ? -28.969 -12.461 -8.836 1 97.19 84 THR B C 1
ATOM 8069 O O . THR B 1 84 ? -30.094 -12.688 -8.352 1 97.19 84 THR B O 1
ATOM 8072 N N . THR B 1 85 ? -28.531 -12.789 -9.984 1 96.19 85 THR B N 1
ATOM 8073 C CA . THR B 1 85 ? -29.469 -13.367 -10.945 1 96.19 85 THR B CA 1
ATOM 8074 C C . THR B 1 85 ? -28.859 -14.578 -11.633 1 96.19 85 THR B C 1
ATOM 8076 O O . THR B 1 85 ? -27.672 -14.57 -11.992 1 96.19 85 THR B O 1
ATOM 8079 N N . LEU B 1 86 ? -29.625 -15.648 -11.766 1 96.12 86 LEU B N 1
ATOM 8080 C CA . LEU B 1 86 ? -29.234 -16.797 -12.57 1 96.12 86 LEU B CA 1
ATOM 8081 C C . LEU B 1 86 ? -29.422 -16.516 -14.055 1 96.12 86 LEU B C 1
ATOM 8083 O O . LEU B 1 86 ? -30.516 -16.109 -14.477 1 96.12 86 LEU B O 1
ATOM 8087 N N . HIS B 1 87 ? -28.359 -16.609 -14.828 1 96.81 87 HIS B N 1
ATOM 8088 C CA . HIS B 1 87 ? -28.391 -16.469 -16.281 1 96.81 87 HIS B CA 1
ATOM 8089 C C . HIS B 1 87 ? -28.141 -17.812 -16.969 1 96.81 87 HIS B C 1
ATOM 8091 O O . HIS B 1 87 ? -27.453 -18.672 -16.422 1 96.81 87 HIS B O 1
ATOM 8097 N N . THR B 1 88 ? -28.703 -17.969 -18.109 1 96.44 88 THR B N 1
ATOM 8098 C CA . THR B 1 88 ? -28.438 -19.094 -18.969 1 96.44 88 THR B CA 1
ATOM 8099 C C . THR B 1 88 ? -27.938 -18.625 -20.344 1 96.44 88 THR B C 1
ATOM 8101 O O . THR B 1 88 ? -28.234 -17.516 -20.766 1 96.44 88 THR B O 1
ATOM 8104 N N . TRP B 1 89 ? -27.109 -19.422 -20.969 1 97.31 89 TRP B N 1
ATOM 8105 C CA . TRP B 1 89 ? -26.688 -19.031 -22.312 1 97.31 89 TRP B CA 1
ATOM 8106 C C . TRP B 1 89 ? -26.469 -20.266 -23.188 1 97.31 89 TRP B C 1
ATOM 8108 O O . TRP B 1 89 ? -26.281 -21.375 -22.672 1 97.31 89 TRP B O 1
ATOM 8118 N N . THR B 1 90 ? -26.609 -20.141 -24.469 1 97.69 90 THR B N 1
ATOM 8119 C CA . THR B 1 90 ? -26.422 -21.172 -25.484 1 97.69 90 THR B CA 1
ATOM 8120 C C . THR B 1 90 ? -25.625 -20.625 -26.672 1 97.69 90 THR B C 1
ATOM 8122 O O . THR B 1 90 ? -25.547 -19.406 -26.859 1 97.69 90 THR B O 1
ATOM 8125 N N . VAL B 1 91 ? -25.016 -21.516 -27.344 1 98.25 91 VAL B N 1
ATOM 8126 C CA . VAL B 1 91 ? -24.328 -21.219 -28.594 1 98.25 91 VAL B CA 1
ATOM 8127 C C . VAL B 1 91 ? -24.938 -22.047 -29.734 1 98.25 91 VAL B C 1
ATOM 8129 O O . VAL B 1 91 ? -25.125 -23.25 -29.578 1 98.25 91 VAL B O 1
ATOM 8132 N N . THR B 1 92 ? -25.297 -21.359 -30.75 1 98.38 92 THR B N 1
ATOM 8133 C CA . THR B 1 92 ? -25.703 -22 -31.984 1 98.38 92 THR B CA 1
ATOM 8134 C C . THR B 1 92 ? -24.672 -21.781 -33.094 1 98.38 92 THR B C 1
ATOM 8136 O O . THR B 1 92 ? -24.203 -20.656 -33.281 1 98.38 92 THR B O 1
ATOM 8139 N N . ILE B 1 93 ? -24.344 -22.906 -33.781 1 97.94 93 ILE B N 1
ATOM 8140 C CA . ILE B 1 93 ? -23.344 -22.797 -34.812 1 97.94 93 ILE B CA 1
ATOM 8141 C C . ILE B 1 93 ? -23.922 -23.297 -36.156 1 97.94 93 ILE B C 1
ATOM 8143 O O . ILE B 1 93 ? -24.906 -24.047 -36.156 1 97.94 93 ILE B O 1
ATOM 8147 N N . TRP B 1 94 ? -23.359 -22.797 -37.281 1 97.5 94 TRP B N 1
ATOM 8148 C CA . TRP B 1 94 ? -23.688 -23.25 -38.625 1 97.5 94 TRP B CA 1
ATOM 8149 C C . TRP B 1 94 ? -22.422 -23.703 -39.375 1 97.5 94 TRP B C 1
ATOM 8151 O O . TRP B 1 94 ? -21.359 -23.078 -39.219 1 97.5 94 TRP B O 1
ATOM 8161 N N . ASP B 1 95 ? -22.547 -24.781 -40.062 1 96.19 95 ASP B N 1
ATOM 8162 C CA . ASP B 1 95 ? -21.422 -25.203 -40.906 1 96.19 95 ASP B CA 1
ATOM 8163 C C . ASP B 1 95 ? -21.562 -24.656 -42.312 1 96.19 95 ASP B C 1
ATOM 8165 O O . ASP B 1 95 ? -22.406 -23.797 -42.562 1 96.19 95 ASP B O 1
ATOM 8169 N N . GLN B 1 96 ? -20.656 -25.078 -43.188 1 93.56 96 GLN B N 1
ATOM 8170 C CA . GLN B 1 96 ? -20.609 -24.547 -44.531 1 93.56 96 GLN B CA 1
ATOM 8171 C C . GLN B 1 96 ? -21.844 -24.938 -45.344 1 93.56 96 GLN B C 1
ATOM 8173 O O . GLN B 1 96 ? -22.156 -24.312 -46.344 1 93.56 96 GLN B O 1
ATOM 8178 N N . ASP B 1 97 ? -22.625 -25.953 -44.938 1 94.69 97 ASP B N 1
ATOM 8179 C CA . ASP B 1 97 ? -23.844 -26.375 -45.594 1 94.69 97 ASP B CA 1
ATOM 8180 C C . ASP B 1 97 ? -25.078 -25.828 -44.875 1 94.69 97 ASP B C 1
ATOM 8182 O O . ASP B 1 97 ? -26.188 -26.328 -45.094 1 94.69 97 ASP B O 1
ATOM 8186 N N . GLU B 1 98 ? -24.859 -25.062 -43.969 1 95.12 98 GLU B N 1
ATOM 8187 C CA . GLU B 1 98 ? -25.906 -24.375 -43.219 1 95.12 98 GLU B CA 1
ATOM 8188 C C . GLU B 1 98 ? -26.609 -25.312 -42.25 1 95.12 98 GLU B C 1
ATOM 8190 O O . GLU B 1 98 ? -27.734 -25.047 -41.812 1 95.12 98 GLU B O 1
ATOM 8195 N N . LYS B 1 99 ? -25.938 -26.359 -42 1 95.56 99 LYS B N 1
ATOM 8196 C CA . LYS B 1 99 ? -26.453 -27.234 -40.938 1 95.56 99 LYS B CA 1
ATOM 8197 C C . LYS B 1 99 ? -26.188 -26.625 -39.562 1 95.56 99 LYS B C 1
ATOM 8199 O O . LYS B 1 99 ? -25.078 -26.156 -39.281 1 95.56 99 LYS B O 1
ATOM 8204 N N . LYS B 1 100 ? -27.141 -26.766 -38.75 1 95.56 100 LYS B N 1
ATOM 8205 C CA . LYS B 1 100 ? -27.094 -26.062 -37.469 1 95.56 100 LYS B CA 1
ATOM 8206 C C . LYS B 1 100 ? -26.906 -27.047 -36.312 1 95.56 100 LYS B C 1
ATOM 8208 O O . LYS B 1 100 ? -27.344 -28.203 -36.406 1 95.56 100 LYS B O 1
ATOM 8213 N N . ALA B 1 101 ? -26.203 -26.656 -35.25 1 96.62 101 ALA B N 1
ATOM 8214 C CA . ALA B 1 101 ? -26.078 -27.328 -33.969 1 96.62 101 ALA B CA 1
ATOM 8215 C C . ALA B 1 101 ? -26.125 -26.328 -32.812 1 96.62 101 ALA B C 1
ATOM 8217 O O . ALA B 1 101 ? -25.578 -25.234 -32.906 1 96.62 101 ALA B O 1
ATOM 8218 N N . THR B 1 102 ? -26.828 -26.656 -31.734 1 97.56 102 THR B N 1
ATOM 8219 C CA . THR B 1 102 ? -26.938 -25.797 -30.562 1 97.56 102 THR B CA 1
ATOM 8220 C C . THR B 1 102 ? -26.422 -26.516 -29.328 1 97.56 102 THR B C 1
ATOM 8222 O O . THR B 1 102 ? -26.641 -27.719 -29.141 1 97.56 102 THR B O 1
ATOM 8225 N N . SER B 1 103 ? -25.734 -25.844 -28.5 1 98 103 SER B N 1
ATOM 8226 C CA . SER B 1 103 ? -25.188 -26.406 -27.266 1 98 103 SER B CA 1
ATOM 8227 C C . SER B 1 103 ? -26.281 -26.688 -26.25 1 98 103 SER B C 1
ATOM 8229 O O . SER B 1 103 ? -27.422 -26.234 -26.406 1 98 103 SER B O 1
ATOM 8231 N N . SER B 1 104 ? -25.859 -27.484 -25.234 1 96.31 104 SER B N 1
ATOM 8232 C CA . SER B 1 104 ? -26.703 -27.562 -24.047 1 96.31 104 SER B CA 1
ATOM 8233 C C . SER B 1 104 ? -26.781 -26.219 -23.328 1 96.31 104 SER B C 1
ATOM 8235 O O . SER B 1 104 ? -25.984 -25.312 -23.609 1 96.31 104 SER B O 1
ATOM 8237 N N . ILE B 1 105 ? -27.734 -26.094 -22.453 1 96 105 ILE B N 1
ATOM 8238 C CA . ILE B 1 105 ? -27.906 -24.859 -21.703 1 96 105 ILE B CA 1
ATOM 8239 C C . ILE B 1 105 ? -26.781 -24.719 -20.672 1 96 105 ILE B C 1
ATOM 8241 O O . ILE B 1 105 ? -26.531 -25.625 -19.875 1 96 105 ILE B O 1
ATOM 8245 N N . ASN B 1 106 ? -26.031 -23.656 -20.734 1 96.88 106 ASN B N 1
ATOM 8246 C CA . ASN B 1 106 ? -25.047 -23.281 -19.719 1 96.88 106 ASN B CA 1
ATOM 8247 C C . ASN B 1 106 ? -25.609 -22.25 -18.75 1 96.88 106 ASN B C 1
ATOM 8249 O O . ASN B 1 106 ? -26.516 -21.5 -19.078 1 96.88 106 ASN B O 1
ATOM 8253 N N . GLU B 1 107 ? -25.062 -22.25 -17.562 1 96.31 107 GLU B N 1
ATOM 8254 C CA . GLU B 1 107 ? -25.578 -21.359 -16.531 1 96.31 107 GLU B CA 1
ATOM 8255 C C . GLU B 1 107 ? -24.453 -20.562 -15.875 1 96.31 107 GLU B C 1
ATOM 8257 O O . GLU B 1 107 ? -23.297 -21.031 -15.844 1 96.31 107 GLU B O 1
ATOM 8262 N N . PHE B 1 108 ? -24.719 -19.359 -15.414 1 97.44 108 PHE B N 1
ATOM 8263 C CA . PHE B 1 108 ? -23.875 -18.625 -14.477 1 97.44 108 PHE B CA 1
ATOM 8264 C C . PHE B 1 108 ? -24.734 -17.75 -13.57 1 97.44 108 PHE B C 1
ATOM 8266 O O . PHE B 1 108 ? -25.875 -17.406 -13.914 1 97.44 108 PHE B O 1
ATOM 8273 N N . TYR B 1 109 ? -24.297 -17.484 -12.359 1 98 109 TYR B N 1
ATOM 8274 C CA . TYR B 1 109 ? -24.969 -16.641 -11.375 1 98 109 TYR B CA 1
ATOM 8275 C C . TYR B 1 109 ? -24.156 -15.383 -11.094 1 98 109 TYR B C 1
ATOM 8277 O O . TYR B 1 109 ? -22.938 -15.453 -10.906 1 98 109 TYR B O 1
ATOM 8285 N N . THR B 1 110 ? -24.812 -14.25 -11.141 1 97.94 110 THR B N 1
ATOM 8286 C CA . THR B 1 110 ? -24.109 -12.992 -10.906 1 97.94 110 THR B CA 1
ATOM 8287 C C . THR B 1 110 ? -24.203 -12.594 -9.438 1 97.94 110 THR B C 1
ATOM 8289 O O . THR B 1 110 ? -25.188 -12.914 -8.758 1 97.94 110 THR B O 1
ATOM 8292 N N . SER B 1 111 ? -23.188 -11.992 -8.914 1 98.25 111 SER B N 1
ATOM 8293 C CA . SER B 1 111 ? -23.25 -11.266 -7.656 1 98.25 111 SER B CA 1
ATOM 8294 C C . SER B 1 111 ? -23.672 -9.812 -7.875 1 98.25 111 SER B C 1
ATOM 8296 O O . SER B 1 111 ? -24.828 -9.531 -8.156 1 98.25 111 SER B O 1
ATOM 8298 N N . TYR B 1 112 ? -22.703 -8.836 -7.711 1 97.56 112 TYR B N 1
ATOM 8299 C CA . TYR B 1 112 ? -23 -7.43 -7.934 1 97.56 112 TYR B CA 1
ATOM 8300 C C . TYR B 1 112 ? -21.969 -6.793 -8.859 1 97.56 112 TYR B C 1
ATOM 8302 O O . TYR B 1 112 ? -21.016 -6.16 -8.398 1 97.56 112 TYR B O 1
ATOM 8310 N N . PRO B 1 113 ? -22.188 -6.848 -10.164 1 96.06 113 PRO B N 1
ATOM 8311 C CA . PRO B 1 113 ? -21.188 -6.367 -11.133 1 96.06 113 PRO B CA 1
ATOM 8312 C C . PRO B 1 113 ? -20.953 -4.859 -11.031 1 96.06 113 PRO B C 1
ATOM 8314 O O . PRO B 1 113 ? -19.891 -4.371 -11.406 1 96.06 113 PRO B O 1
ATOM 8317 N N . ARG B 1 114 ? -21.859 -4.105 -10.469 1 93.06 114 ARG B N 1
ATOM 8318 C CA . ARG B 1 114 ? -21.766 -2.648 -10.492 1 93.06 114 ARG B CA 1
ATOM 8319 C C . ARG B 1 114 ? -21.812 -2.076 -9.086 1 93.06 114 ARG B C 1
ATOM 8321 O O . ARG B 1 114 ? -22.156 -0.912 -8.891 1 93.06 114 ARG B O 1
ATOM 8328 N N . SER B 1 115 ? -21.438 -2.838 -8.156 1 92.25 115 SER B N 1
ATOM 8329 C CA . SER B 1 115 ? -21.391 -2.363 -6.777 1 92.25 115 SER B CA 1
ATOM 8330 C C . SER B 1 115 ? -20.094 -1.623 -6.488 1 92.25 115 SER B C 1
ATOM 8332 O O . SER B 1 115 ? -19.203 -1.575 -7.336 1 92.25 115 SER B O 1
ATOM 8334 N N . SER B 1 116 ? -20 -1 -5.34 1 88.06 116 SER B N 1
ATOM 8335 C CA . SER B 1 116 ? -18.75 -0.438 -4.852 1 88.06 116 SER B CA 1
ATOM 8336 C C . SER B 1 116 ? -17.766 -1.536 -4.488 1 88.06 116 SER B C 1
ATOM 8338 O O . SER B 1 116 ? -16.578 -1.266 -4.281 1 88.06 116 SER B O 1
ATOM 8340 N N . LYS B 1 117 ? -18.234 -2.771 -4.367 1 93.19 117 LYS B N 1
ATOM 8341 C CA . LYS B 1 117 ? -17.453 -3.953 -4.008 1 93.19 117 LYS B CA 1
ATOM 8342 C C . LYS B 1 117 ? -17 -3.891 -2.553 1 93.19 117 LYS B C 1
ATOM 8344 O O . LYS B 1 117 ? -15.961 -4.438 -2.201 1 93.19 117 LYS B O 1
ATOM 8349 N N . LEU B 1 118 ? -17.75 -3.123 -1.758 1 91.62 118 LEU B N 1
ATOM 8350 C CA . LEU B 1 118 ? -17.547 -3.041 -0.314 1 91.62 118 LEU B CA 1
ATOM 8351 C C . LEU B 1 118 ? -18.844 -3.361 0.428 1 91.62 118 LEU B C 1
ATOM 8353 O O . LEU B 1 118 ? -19.938 -3.074 -0.067 1 91.62 118 LEU B O 1
ATOM 8357 N N . LEU B 1 119 ? -18.688 -3.945 1.612 1 92.56 119 LEU B N 1
ATOM 8358 C CA . LEU B 1 119 ? -19.828 -4.129 2.492 1 92.56 119 LEU B CA 1
ATOM 8359 C C . LEU B 1 119 ? -20.109 -2.863 3.293 1 92.56 119 LEU B C 1
ATOM 8361 O O . LEU B 1 119 ? -19.219 -2.047 3.508 1 92.56 119 LEU B O 1
ATOM 8365 N N . PRO B 1 120 ? -21.344 -2.664 3.695 1 84.88 120 PRO B N 1
ATOM 8366 C CA . PRO B 1 120 ? -21.641 -1.515 4.559 1 84.88 120 PRO B CA 1
ATOM 8367 C C . PRO B 1 120 ? -20.844 -1.546 5.867 1 84.88 120 PRO B C 1
ATOM 8369 O O . PRO B 1 120 ? -20.719 -2.604 6.492 1 84.88 120 PRO B O 1
ATOM 8372 N N . PRO B 1 121 ? -20.312 -0.442 6.277 1 75.5 121 PRO B N 1
ATOM 8373 C CA . PRO B 1 121 ? -19.562 -0.391 7.531 1 75.5 121 PRO B CA 1
ATOM 8374 C C . PRO B 1 121 ? -20.469 -0.367 8.766 1 75.5 121 PRO B C 1
ATOM 8376 O O . PRO B 1 121 ? -21.406 0.434 8.828 1 75.5 121 PRO B O 1
ATOM 8379 N N . TYR B 1 122 ? -20.344 -1.226 9.742 1 74 122 TYR B N 1
ATOM 8380 C CA . TYR B 1 122 ? -21.203 -1.258 10.914 1 74 122 TYR B CA 1
ATOM 8381 C C . TYR B 1 122 ? -20.438 -0.851 12.172 1 74 122 TYR B C 1
ATOM 8383 O O . TYR B 1 122 ? -21.031 -0.357 13.133 1 74 122 TYR B O 1
ATOM 8391 N N . SER B 1 123 ? -19.172 -1.064 12.297 1 63.59 123 SER B N 1
ATOM 8392 C CA . SER B 1 123 ? -18.422 -0.881 13.539 1 63.59 123 SER B CA 1
ATOM 8393 C C . SER B 1 123 ? -18.031 0.581 13.742 1 63.59 123 SER B C 1
ATOM 8395 O O . SER B 1 123 ? -17.625 0.975 14.836 1 63.59 123 SER B O 1
ATOM 8397 N N . MET B 1 124 ? -18.234 1.455 12.75 1 62.75 124 MET B N 1
ATOM 8398 C CA . MET B 1 124 ? -17.875 2.844 13.031 1 62.75 124 MET B CA 1
ATOM 8399 C C . MET B 1 124 ? -18.875 3.488 13.969 1 62.75 124 MET B C 1
ATOM 8401 O O . MET B 1 124 ? -20.094 3.273 13.836 1 62.75 124 MET B O 1
ATOM 8405 N N . ASN B 1 125 ? -18.719 3.594 15.336 1 64.69 125 ASN B N 1
ATOM 8406 C CA . ASN B 1 125 ? -19.547 4.082 16.422 1 64.69 125 ASN B CA 1
ATOM 8407 C C . ASN B 1 125 ? -20.906 4.551 15.914 1 64.69 125 ASN B C 1
ATOM 8409 O O . ASN B 1 125 ? -21.078 5.715 15.539 1 64.69 125 ASN B O 1
ATOM 8413 N N . GLN B 1 126 ? -21.781 3.578 15.82 1 71.94 126 GLN B N 1
ATOM 8414 C CA . GLN B 1 126 ? -23.125 3.828 15.344 1 71.94 126 GLN B CA 1
ATOM 8415 C C . GLN B 1 126 ? -23.828 4.883 16.188 1 71.94 126 GLN B C 1
ATOM 8417 O O . GLN B 1 126 ? -24.844 5.445 15.789 1 71.94 126 GLN B O 1
ATOM 8422 N N . THR B 1 127 ? -23.188 5.125 17.328 1 68.81 127 THR B N 1
ATOM 8423 C CA . THR B 1 127 ? -23.766 6.176 18.172 1 68.81 127 THR B CA 1
ATOM 8424 C C . THR B 1 127 ? -23.516 7.551 17.547 1 68.81 127 THR B C 1
ATOM 8426 O O . THR B 1 127 ? -24.422 8.391 17.531 1 68.81 127 THR B O 1
ATOM 8429 N N . TYR B 1 128 ? -22.406 7.605 17.047 1 70.44 128 TYR B N 1
ATOM 8430 C CA . TYR B 1 128 ? -22.062 8.93 16.547 1 70.44 128 TYR B CA 1
ATOM 8431 C C . TYR B 1 128 ? -22.219 9 15.031 1 70.44 128 TYR B C 1
ATOM 8433 O O . TYR B 1 128 ? -22.391 10.086 14.469 1 70.44 128 TYR B O 1
ATOM 8441 N N . MET B 1 129 ? -22.188 7.824 14.391 1 78.38 129 MET B N 1
ATOM 8442 C CA . MET B 1 129 ? -22.281 7.781 12.938 1 78.38 129 MET B CA 1
ATOM 8443 C C . MET B 1 129 ? -23.203 6.66 12.484 1 78.38 129 MET B C 1
ATOM 8445 O O . MET B 1 129 ? -22.781 5.742 11.773 1 78.38 129 MET B O 1
ATOM 8449 N N . PRO B 1 130 ? -24.516 6.871 12.828 1 76.75 130 PRO B N 1
ATOM 8450 C CA . PRO B 1 130 ? -25.438 5.812 12.391 1 76.75 130 PRO B CA 1
ATOM 8451 C C . PRO B 1 130 ? -25.562 5.73 10.867 1 76.75 130 PRO B C 1
ATOM 8453 O O . PRO B 1 130 ? -25.453 6.75 10.18 1 76.75 130 PRO B O 1
ATOM 8456 N N . HIS B 1 131 ? -25.906 4.711 10.359 1 77.38 131 HIS B N 1
ATOM 8457 C CA . HIS B 1 131 ? -26 4.48 8.922 1 77.38 131 HIS B CA 1
ATOM 8458 C C . HIS B 1 131 ? -27.109 5.316 8.305 1 77.38 131 HIS B C 1
ATOM 8460 O O . HIS B 1 131 ? -27.156 5.492 7.082 1 77.38 131 HIS B O 1
ATOM 8466 N N . THR B 1 132 ? -27.969 5.84 9.141 1 76.38 132 THR B N 1
ATOM 8467 C CA . THR B 1 132 ? -29.062 6.688 8.656 1 76.38 132 THR B CA 1
ATOM 8468 C C . THR B 1 132 ? -28.562 8.109 8.406 1 76.38 132 THR B C 1
ATOM 8470 O O . THR B 1 132 ? -29.281 8.922 7.82 1 76.38 132 THR B O 1
ATOM 8473 N N . SER B 1 133 ? -27.359 8.289 8.812 1 81.19 133 SER B N 1
ATOM 8474 C CA . SER B 1 133 ? -26.797 9.609 8.578 1 81.19 133 SER B CA 1
ATOM 8475 C C . SER B 1 133 ? -26.609 9.883 7.094 1 81.19 133 SER B C 1
ATOM 8477 O O . SER B 1 133 ? -26.328 8.969 6.32 1 81.19 133 SER B O 1
ATOM 8479 N N . LEU B 1 134 ? -26.703 11.172 6.734 1 81.44 134 LEU B N 1
ATOM 8480 C CA . LEU B 1 134 ? -26.625 11.625 5.352 1 81.44 134 LEU B CA 1
ATOM 8481 C C . LEU B 1 134 ? -25.25 11.289 4.758 1 81.44 134 LEU B C 1
ATOM 8483 O O . LEU B 1 134 ? -25.125 11.094 3.545 1 81.44 134 LEU B O 1
ATOM 8487 N N . ILE B 1 135 ? -24.281 11.094 5.566 1 82.94 135 ILE B N 1
ATOM 8488 C CA . ILE B 1 135 ? -22.938 10.859 5.062 1 82.94 135 ILE B CA 1
ATOM 8489 C C . ILE B 1 135 ? -22.859 9.492 4.387 1 82.94 135 ILE B C 1
ATOM 8491 O O . ILE B 1 135 ? -21.984 9.25 3.549 1 82.94 135 ILE B O 1
ATOM 8495 N N . PHE B 1 136 ? -23.859 8.625 4.684 1 83.06 136 PHE B N 1
ATOM 8496 C CA . PHE B 1 136 ? -23.828 7.281 4.117 1 83.06 136 PHE B CA 1
ATOM 8497 C C . PHE B 1 136 ? -24.859 7.141 3.012 1 83.06 136 PHE B C 1
ATOM 8499 O O . PHE B 1 136 ? -25.078 6.043 2.492 1 83.06 136 PHE B O 1
ATOM 8506 N N . ARG B 1 137 ? -25.516 8.172 2.658 1 81.06 137 ARG B N 1
ATOM 8507 C CA . ARG B 1 137 ? -26.641 8.141 1.731 1 81.06 137 ARG B CA 1
ATOM 8508 C C . ARG B 1 137 ? -26.266 7.445 0.428 1 81.06 137 ARG B C 1
ATOM 8510 O O . ARG B 1 137 ? -27.031 6.633 -0.098 1 81.06 137 ARG B O 1
ATOM 8517 N N . THR B 1 138 ? -25.109 7.668 -0.078 1 78.75 138 THR B N 1
ATOM 8518 C CA . THR B 1 138 ? -24.719 7.152 -1.384 1 78.75 138 THR B CA 1
ATOM 8519 C C . THR B 1 138 ? -24.469 5.648 -1.318 1 78.75 138 THR B C 1
ATOM 8521 O O . THR B 1 138 ? -24.531 4.957 -2.338 1 78.75 138 THR B O 1
ATOM 8524 N N . TRP B 1 139 ? -24.219 5.156 -0.168 1 80.75 139 TRP B N 1
ATOM 8525 C CA . TRP B 1 139 ? -24.016 3.721 0.002 1 80.75 139 TRP B CA 1
ATOM 8526 C C . TRP B 1 139 ? -25.328 2.961 -0.223 1 80.75 139 TRP B C 1
ATOM 8528 O O . TRP B 1 139 ? -25.312 1.785 -0.595 1 80.75 139 TRP B O 1
ATOM 8538 N N . PHE B 1 140 ? -26.422 3.619 0.037 1 84.19 140 PHE B N 1
ATOM 8539 C CA . PHE B 1 140 ? -27.688 2.893 0.089 1 84.19 140 PHE B CA 1
ATOM 8540 C C . PHE B 1 140 ? -28.594 3.297 -1.068 1 84.19 140 PHE B C 1
ATOM 8542 O O . PHE B 1 140 ? -29.75 2.857 -1.147 1 84.19 140 PHE B O 1
ATOM 8549 N N . GLU B 1 141 ? -28.109 4.098 -1.916 1 83.56 141 GLU B N 1
ATOM 8550 C CA . GLU B 1 141 ? -28.953 4.656 -2.971 1 83.56 141 GLU B CA 1
ATOM 8551 C C . GLU B 1 141 ? -29.297 3.598 -4.012 1 83.56 141 GLU B C 1
ATOM 8553 O O . GLU B 1 141 ? -30.391 3.621 -4.582 1 83.56 141 GLU B O 1
ATOM 8558 N N . ASP B 1 142 ? -28.422 2.65 -4.273 1 89.62 142 ASP B N 1
ATOM 8559 C CA . ASP B 1 142 ? -28.656 1.629 -5.293 1 89.62 142 ASP B CA 1
ATOM 8560 C C . ASP B 1 142 ? -28.828 0.25 -4.66 1 89.62 142 ASP B C 1
ATOM 8562 O O . ASP B 1 142 ? -27.953 -0.611 -4.793 1 89.62 142 ASP B O 1
ATOM 8566 N N . GLU B 1 143 ? -30 0.023 -4.172 1 91.56 143 GLU B N 1
ATOM 8567 C CA . GLU B 1 143 ? -30.297 -1.172 -3.387 1 91.56 143 GLU B CA 1
ATOM 8568 C C . GLU B 1 143 ? -30.094 -2.439 -4.215 1 91.56 143 GLU B C 1
ATOM 8570 O O . GLU B 1 143 ? -29.594 -3.445 -3.709 1 91.56 143 GLU B O 1
ATOM 8575 N N . ALA B 1 144 ? -30.438 -2.43 -5.484 1 92.31 144 ALA B N 1
ATOM 8576 C CA . ALA B 1 144 ? -30.406 -3.617 -6.336 1 92.31 144 ALA B CA 1
ATOM 8577 C C . ALA B 1 144 ? -28.969 -4.031 -6.648 1 92.31 144 ALA B C 1
ATOM 8579 O O . ALA B 1 144 ? -28.688 -5.207 -6.91 1 92.31 144 ALA B O 1
ATOM 8580 N N . ASN B 1 145 ? -28.016 -3.061 -6.547 1 94.62 145 ASN B N 1
ATOM 8581 C CA . ASN B 1 145 ? -26.672 -3.344 -7.012 1 94.62 145 ASN B CA 1
ATOM 8582 C C . ASN B 1 145 ? -25.641 -3.205 -5.887 1 94.62 145 ASN B C 1
ATOM 8584 O O . ASN B 1 145 ? -24.453 -2.98 -6.141 1 94.62 145 ASN B O 1
ATOM 8588 N N . ARG B 1 146 ? -26.094 -3.33 -4.684 1 94.31 146 ARG B N 1
ATOM 8589 C CA . ARG B 1 146 ? -25.141 -3.205 -3.586 1 94.31 146 ARG B CA 1
ATOM 8590 C C . ARG B 1 146 ? -25.125 -4.461 -2.721 1 94.31 146 ARG B C 1
ATOM 8592 O O . ARG B 1 146 ? -26.141 -5.16 -2.623 1 94.31 146 ARG B O 1
ATOM 8599 N N . TRP B 1 147 ? -24 -4.676 -2.08 1 96.12 147 TRP B N 1
ATOM 8600 C CA . TRP B 1 147 ? -23.922 -5.68 -1.025 1 96.12 147 TRP B CA 1
ATOM 8601 C C . TRP B 1 147 ? -24.719 -5.25 0.199 1 96.12 147 TRP B C 1
ATOM 8603 O O . TRP B 1 147 ? -24.734 -4.07 0.552 1 96.12 147 TRP B O 1
ATOM 8613 N N . LYS B 1 148 ? -25.344 -6.23 0.851 1 95.19 148 LYS B N 1
ATOM 8614 C CA . LYS B 1 148 ? -26.219 -5.926 1.981 1 95.19 148 LYS B CA 1
ATOM 8615 C C . LYS B 1 148 ? -25.641 -6.48 3.283 1 95.19 148 LYS B C 1
ATOM 8617 O O . LYS B 1 148 ? -25.906 -5.949 4.363 1 95.19 148 LYS B O 1
ATOM 8622 N N . ALA B 1 149 ? -24.812 -7.527 3.17 1 96.38 149 ALA B N 1
ATOM 8623 C CA . ALA B 1 149 ? -24.297 -8.219 4.344 1 96.38 149 ALA B CA 1
ATOM 8624 C C . ALA B 1 149 ? -23.297 -7.348 5.102 1 96.38 149 ALA B C 1
ATOM 8626 O O . ALA B 1 149 ? -22.781 -6.363 4.559 1 96.38 149 ALA B O 1
ATOM 8627 N N . VAL B 1 150 ? -23.094 -7.738 6.348 1 93.31 150 VAL B N 1
ATOM 8628 C CA . VAL B 1 150 ? -22.141 -7.059 7.23 1 93.31 150 VAL B CA 1
ATOM 8629 C C . VAL B 1 150 ? -21.031 -8.023 7.625 1 93.31 150 VAL B C 1
ATOM 8631 O O . VAL B 1 150 ? -21.281 -9.211 7.863 1 93.31 150 VAL B O 1
ATOM 8634 N N . TRP B 1 151 ? -19.797 -7.445 7.656 1 95.06 151 TRP B N 1
ATOM 8635 C CA . TRP B 1 151 ? -18.719 -8.25 8.242 1 95.06 151 TRP B CA 1
ATOM 8636 C C . TRP B 1 151 ? -19.016 -8.539 9.711 1 95.06 151 TRP B C 1
ATOM 8638 O O . TRP B 1 151 ? -19.344 -7.637 10.477 1 95.06 151 TRP B O 1
ATOM 8648 N N . ILE B 1 152 ? -18.812 -9.766 10.102 1 96.25 152 ILE B N 1
ATOM 8649 C CA . ILE B 1 152 ? -19.062 -10.117 11.5 1 96.25 152 ILE B CA 1
ATOM 8650 C C . ILE B 1 152 ? -17.906 -10.984 12.023 1 96.25 152 ILE B C 1
ATOM 8652 O O . ILE B 1 152 ? -17.172 -11.594 11.242 1 96.25 152 ILE B O 1
ATOM 8656 N N . GLY B 1 153 ? -17.703 -11.031 13.25 1 95.75 153 GLY B N 1
ATOM 8657 C CA . GLY B 1 153 ? -16.703 -11.805 13.961 1 95.75 153 GLY B CA 1
ATOM 8658 C C . GLY B 1 153 ? -16.766 -11.617 15.461 1 95.75 153 GLY B C 1
ATOM 8659 O O . GLY B 1 153 ? -17.812 -11.312 16.016 1 95.75 153 GLY B O 1
ATOM 8660 N N . ASP B 1 154 ? -15.711 -11.953 16.125 1 95 154 ASP B N 1
ATOM 8661 C CA . ASP B 1 154 ? -15.672 -11.766 17.562 1 95 154 ASP B CA 1
ATOM 8662 C C . ASP B 1 154 ? -14.672 -10.68 17.953 1 95 154 ASP B C 1
ATOM 8664 O O . ASP B 1 154 ? -14.422 -10.453 19.141 1 95 154 ASP B O 1
ATOM 8668 N N . GLY B 1 155 ? -14.016 -10.078 16.953 1 90.88 155 GLY B N 1
ATOM 8669 C CA . GLY B 1 155 ? -13.062 -9.016 17.203 1 90.88 155 GLY B CA 1
ATOM 8670 C C . GLY B 1 155 ? -11.656 -9.523 17.469 1 90.88 155 GLY B C 1
ATOM 8671 O O . GLY B 1 155 ? -10.734 -8.734 17.672 1 90.88 155 GLY B O 1
ATOM 8672 N N . GLY B 1 156 ? -11.406 -10.812 17.438 1 91.38 156 GLY B N 1
ATOM 8673 C CA . GLY B 1 156 ? -10.102 -11.398 17.703 1 91.38 156 GLY B CA 1
ATOM 8674 C C . GLY B 1 156 ? -9.438 -11.953 16.453 1 91.38 156 GLY B C 1
ATOM 8675 O O . GLY B 1 156 ? -9.969 -11.828 15.352 1 91.38 156 GLY B O 1
ATOM 8676 N N . ASP B 1 157 ? -8.227 -12.508 16.625 1 91.88 157 ASP B N 1
ATOM 8677 C CA . ASP B 1 157 ? -7.465 -13 15.484 1 91.88 157 ASP B CA 1
ATOM 8678 C C . ASP B 1 157 ? -7.238 -14.508 15.578 1 91.88 157 ASP B C 1
ATOM 8680 O O . ASP B 1 157 ? -6.262 -15.031 15.039 1 91.88 157 ASP B O 1
ATOM 8684 N N . LYS B 1 158 ? -8.086 -15.211 16.375 1 94.94 158 LYS B N 1
ATOM 8685 C CA . LYS B 1 158 ? -8.078 -16.672 16.469 1 94.94 158 LYS B CA 1
ATOM 8686 C C . LYS B 1 158 ? -9.273 -17.266 15.734 1 94.94 158 LYS B C 1
ATOM 8688 O O . LYS B 1 158 ? -10.297 -16.609 15.555 1 94.94 158 LYS B O 1
ATOM 8693 N N . PRO B 1 159 ? -9.156 -18.5 15.359 1 97.06 159 PRO B N 1
ATOM 8694 C CA . PRO B 1 159 ? -10.258 -19.109 14.617 1 97.06 159 PRO B CA 1
ATOM 8695 C C . PRO B 1 159 ? -11.57 -19.109 15.398 1 97.06 159 PRO B C 1
ATOM 8697 O O . PRO B 1 159 ? -11.562 -19.234 16.625 1 97.06 159 PRO B O 1
ATOM 8700 N N . ILE B 1 160 ? -12.727 -19.109 14.68 1 98.06 160 ILE B N 1
ATOM 8701 C CA . ILE B 1 160 ? -14.031 -19 15.312 1 98.06 160 ILE B CA 1
ATOM 8702 C C . ILE B 1 160 ? -15.047 -19.844 14.531 1 98.06 160 ILE B C 1
ATOM 8704 O O . ILE B 1 160 ? -14.844 -20.141 13.352 1 98.06 160 ILE B O 1
ATOM 8708 N N . TYR B 1 161 ? -16.078 -20.312 15.211 1 98.56 161 TYR B N 1
ATOM 8709 C CA . TYR B 1 161 ? -17.297 -20.844 14.625 1 98.56 161 TYR B CA 1
ATOM 8710 C C . TYR B 1 161 ? -18.406 -19.781 14.602 1 98.56 161 TYR B C 1
ATOM 8712 O O . TYR B 1 161 ? -18.594 -19.062 15.578 1 98.56 161 TYR B O 1
ATOM 8720 N N . ILE B 1 162 ? -19.062 -19.656 13.5 1 98.69 162 ILE B N 1
ATOM 8721 C CA . ILE B 1 162 ? -20.188 -18.766 13.336 1 98.69 162 ILE B CA 1
ATOM 8722 C C . ILE B 1 162 ? -21.391 -19.531 12.789 1 98.69 162 ILE B C 1
ATOM 8724 O O . ILE B 1 162 ? -21.25 -20.359 11.875 1 98.69 162 ILE B O 1
ATOM 8728 N N . ARG B 1 163 ? -22.609 -19.328 13.32 1 98.5 163 ARG B N 1
ATOM 8729 C CA . ARG B 1 163 ? -23.75 -20.094 12.836 1 98.5 163 ARG B CA 1
ATOM 8730 C C . ARG B 1 163 ? -25.016 -19.234 12.812 1 98.5 163 ARG B C 1
ATOM 8732 O O . ARG B 1 163 ? -25.109 -18.234 13.547 1 98.5 163 ARG B O 1
ATOM 8739 N N . LYS B 1 164 ? -25.922 -19.609 12.023 1 97.75 164 LYS B N 1
ATOM 8740 C CA . LYS B 1 164 ? -27.234 -18.953 11.93 1 97.75 164 LYS B CA 1
ATOM 8741 C C . LYS B 1 164 ? -28.328 -19.969 11.602 1 97.75 164 LYS B C 1
ATOM 8743 O O . LYS B 1 164 ? -28.312 -20.578 10.531 1 97.75 164 LYS B O 1
ATOM 8748 N N . PRO B 1 165 ? -29.25 -20.172 12.516 1 97.31 165 PRO B N 1
ATOM 8749 C CA . PRO B 1 165 ? -30.5 -20.859 12.133 1 97.31 165 PRO B CA 1
ATOM 8750 C C . PRO B 1 165 ? -31.438 -19.969 11.344 1 97.31 165 PRO B C 1
ATOM 8752 O O . PRO B 1 165 ? -31.562 -18.766 11.633 1 97.31 165 PRO B O 1
ATOM 8755 N N . MET B 1 166 ? -32.062 -20.5 10.32 1 95.38 166 MET B N 1
ATOM 8756 C CA . MET B 1 166 ? -32.969 -19.719 9.5 1 95.38 166 MET B CA 1
ATOM 8757 C C . MET B 1 166 ? -34.094 -20.578 8.953 1 95.38 166 MET B C 1
ATOM 8759 O O . MET B 1 166 ? -34 -21.812 8.961 1 95.38 166 MET B O 1
ATOM 8763 N N . THR B 1 167 ? -35.125 -19.938 8.617 1 94.5 167 THR B N 1
ATOM 8764 C CA . THR B 1 167 ? -36.25 -20.578 7.949 1 94.5 167 THR B CA 1
ATOM 8765 C C . THR B 1 167 ? -36.656 -19.797 6.695 1 94.5 167 THR B C 1
ATOM 8767 O O . THR B 1 167 ? -36.719 -18.562 6.711 1 94.5 167 THR B O 1
ATOM 8770 N N . PHE B 1 168 ? -36.906 -20.578 5.621 1 94.12 168 PHE B N 1
ATOM 8771 C CA . PHE B 1 168 ? -37.406 -19.953 4.402 1 94.12 168 PHE B CA 1
ATOM 8772 C C . PHE B 1 168 ? -38.938 -19.875 4.406 1 94.12 168 PHE B C 1
ATOM 8774 O O . PHE B 1 168 ? -39.594 -20.703 5.027 1 94.12 168 PHE B O 1
ATOM 8781 N N . ARG B 1 169 ? -39.438 -18.922 3.73 1 86.5 169 ARG B N 1
ATOM 8782 C CA . ARG B 1 169 ? -40.906 -18.719 3.645 1 86.5 169 ARG B CA 1
ATOM 8783 C C . ARG B 1 169 ? -41.562 -19.938 3.027 1 86.5 169 ARG B C 1
ATOM 8785 O O . ARG B 1 169 ? -42.688 -20.312 3.438 1 86.5 169 ARG B O 1
ATOM 8792 N N . ARG B 1 170 ? -41.125 -20.391 2.055 1 89.88 170 ARG B N 1
ATOM 8793 C CA . ARG B 1 170 ? -41.5 -21.625 1.347 1 89.88 170 ARG B CA 1
ATOM 8794 C C . ARG B 1 170 ? -40.25 -22.297 0.749 1 89.88 170 ARG B C 1
ATOM 8796 O O . ARG B 1 170 ? -39.156 -21.766 0.833 1 89.88 170 ARG B O 1
ATOM 8803 N N . LYS B 1 171 ? -40.438 -23.406 0.196 1 90.75 171 LYS B N 1
ATOM 8804 C CA . LYS B 1 171 ? -39.312 -24.125 -0.383 1 90.75 171 LYS B CA 1
ATOM 8805 C C . LYS B 1 171 ? -38.75 -23.391 -1.596 1 90.75 171 LYS B C 1
ATOM 8807 O O . LYS B 1 171 ? -39.469 -23.203 -2.592 1 90.75 171 LYS B O 1
ATOM 8812 N N . PRO B 1 172 ? -37.562 -23.031 -1.542 1 95.75 172 PRO B N 1
ATOM 8813 C CA . PRO B 1 172 ? -36.969 -22.344 -2.688 1 95.75 172 PRO B CA 1
ATOM 8814 C C . PRO B 1 172 ? -36.656 -23.281 -3.85 1 95.75 172 PRO B C 1
ATOM 8816 O O . PRO B 1 172 ? -36.406 -24.469 -3.635 1 95.75 172 PRO B O 1
ATOM 8819 N N . SER B 1 173 ? -36.688 -22.766 -5.074 1 94.06 173 SER B N 1
ATOM 8820 C CA . SER B 1 173 ? -36.281 -23.531 -6.254 1 94.06 173 SER B CA 1
ATOM 8821 C C . SER B 1 173 ? -34.75 -23.594 -6.359 1 94.06 173 SER B C 1
ATOM 8823 O O . SER B 1 173 ? -34.188 -24.609 -6.801 1 94.06 173 SER B O 1
ATOM 8825 N N . ARG B 1 174 ? -34.062 -22.531 -6.066 1 96.12 174 ARG B N 1
ATOM 8826 C CA . ARG B 1 174 ? -32.594 -22.453 -6.031 1 96.12 174 ARG B CA 1
ATOM 8827 C C . ARG B 1 174 ? -32.125 -21.641 -4.832 1 96.12 174 ARG B C 1
ATOM 8829 O O . ARG B 1 174 ? -32.781 -20.656 -4.449 1 96.12 174 ARG B O 1
ATOM 8836 N N . VAL B 1 175 ? -31.031 -22.047 -4.238 1 97.88 175 VAL B N 1
ATOM 8837 C CA . VAL B 1 175 ? -30.422 -21.281 -3.148 1 97.88 175 VAL B CA 1
ATOM 8838 C C . VAL B 1 175 ? -28.922 -21.125 -3.393 1 97.88 175 VAL B C 1
ATOM 8840 O O . VAL B 1 175 ? -28.203 -22.125 -3.549 1 97.88 175 VAL B O 1
ATOM 8843 N N . PHE B 1 176 ? -28.453 -19.891 -3.516 1 98.31 176 PHE B N 1
ATOM 8844 C CA . PHE B 1 176 ? -27.031 -19.562 -3.67 1 98.31 176 PHE B CA 1
ATOM 8845 C C . PHE B 1 176 ? -26.516 -18.797 -2.453 1 98.31 176 PHE B C 1
ATOM 8847 O O . PHE B 1 176 ? -27.203 -17.938 -1.912 1 98.31 176 PHE B O 1
ATOM 8854 N N . ILE B 1 177 ? -25.344 -19.141 -1.998 1 98.62 177 ILE B N 1
ATOM 8855 C CA . ILE B 1 177 ? -24.688 -18.406 -0.925 1 98.62 177 ILE B CA 1
ATOM 8856 C C . ILE B 1 177 ? -23.422 -17.734 -1.46 1 98.62 177 ILE B C 1
ATOM 8858 O O . ILE B 1 177 ? -22.578 -18.391 -2.078 1 98.62 177 ILE B O 1
ATOM 8862 N N . LEU B 1 178 ? -23.328 -16.453 -1.39 1 98.69 178 LEU B N 1
ATOM 8863 C CA . LEU B 1 178 ? -22.094 -15.695 -1.585 1 98.69 178 LEU B CA 1
ATOM 8864 C C . LEU B 1 178 ? -21.422 -15.375 -0.247 1 98.69 178 LEU B C 1
ATOM 8866 O O . LEU B 1 178 ? -22.047 -14.75 0.619 1 98.69 178 LEU B O 1
ATOM 8870 N N . ALA B 1 179 ? -20.188 -15.844 -0.05 1 98.62 179 ALA B N 1
ATOM 8871 C CA . ALA B 1 179 ? -19.594 -15.711 1.276 1 98.62 179 ALA B CA 1
ATOM 8872 C C . ALA B 1 179 ? -18.078 -15.523 1.18 1 98.62 179 ALA B C 1
ATOM 8874 O O . ALA B 1 179 ? -17.469 -15.82 0.148 1 98.62 179 ALA B O 1
ATOM 8875 N N . SER B 1 180 ? -17.547 -14.938 2.186 1 98.06 180 SER B N 1
ATOM 8876 C CA . SER B 1 180 ? -16.094 -14.852 2.354 1 98.06 180 SER B CA 1
ATOM 8877 C C . SER B 1 180 ? -15.703 -14.891 3.826 1 98.06 180 SER B C 1
ATOM 8879 O O . SER B 1 180 ? -16.547 -14.664 4.703 1 98.06 180 SER B O 1
ATOM 8881 N N . GLY B 1 181 ? -14.531 -15.289 4.141 1 97.25 181 GLY B N 1
ATOM 8882 C CA . GLY B 1 181 ? -13.844 -15.242 5.422 1 97.25 181 GLY B CA 1
ATOM 8883 C C . GLY B 1 181 ? -12.391 -14.812 5.309 1 97.25 181 GLY B C 1
ATOM 8884 O O . GLY B 1 181 ? -11.656 -15.305 4.449 1 97.25 181 GLY B O 1
ATOM 8885 N N . LEU B 1 182 ? -12.023 -13.805 6.09 1 94.56 182 LEU B N 1
ATOM 8886 C CA . LEU B 1 182 ? -10.656 -13.305 5.988 1 94.56 182 LEU B CA 1
ATOM 8887 C C . LEU B 1 182 ? -9.656 -14.328 6.512 1 94.56 182 LEU B C 1
ATOM 8889 O O . LEU B 1 182 ? -9.68 -14.68 7.691 1 94.56 182 LEU B O 1
ATOM 8893 N N . GLY B 1 183 ? -8.727 -14.688 5.668 1 93.62 183 GLY B N 1
ATOM 8894 C CA . GLY B 1 183 ? -7.953 -15.914 5.762 1 93.62 183 GLY B CA 1
ATOM 8895 C C . GLY B 1 183 ? -8.547 -17.062 4.957 1 93.62 183 GLY B C 1
ATOM 8896 O O . GLY B 1 183 ? -8.5 -17.047 3.725 1 93.62 183 GLY B O 1
ATOM 8897 N N . HIS B 1 184 ? -9.125 -18 5.68 1 96.44 184 HIS B N 1
ATOM 8898 C CA . HIS B 1 184 ? -9.867 -19.094 5.07 1 96.44 184 HIS B CA 1
ATOM 8899 C C . HIS B 1 184 ? -11.133 -19.406 5.859 1 96.44 184 HIS B C 1
ATOM 8901 O O . HIS B 1 184 ? -11.227 -19.062 7.039 1 96.44 184 HIS B O 1
ATOM 8907 N N . PHE B 1 185 ? -12.055 -20.031 5.125 1 97.94 185 PHE B N 1
ATOM 8908 C CA . PHE B 1 185 ? -13.242 -20.5 5.84 1 97.94 185 PHE B CA 1
ATOM 8909 C C . PHE B 1 185 ? -13.812 -21.75 5.184 1 97.94 185 PHE B C 1
ATOM 8911 O O . PHE B 1 185 ? -13.5 -22.047 4.031 1 97.94 185 PHE B O 1
ATOM 8918 N N . SER B 1 186 ? -14.516 -22.469 5.977 1 97.69 186 SER B N 1
ATOM 8919 C CA . SER B 1 186 ? -15.375 -23.547 5.48 1 97.69 186 SER B CA 1
ATOM 8920 C C . SER B 1 186 ? -16.844 -23.25 5.77 1 97.69 186 SER B C 1
ATOM 8922 O O . SER B 1 186 ? -17.172 -22.609 6.77 1 97.69 186 SER B O 1
ATOM 8924 N N . LEU B 1 187 ? -17.672 -23.656 4.902 1 98.38 187 LEU B N 1
ATOM 8925 C CA . LEU B 1 187 ? -19.094 -23.391 5 1 98.38 187 LEU B CA 1
ATOM 8926 C C . LEU B 1 187 ? -19.891 -24.703 5.012 1 98.38 187 LEU B C 1
ATOM 8928 O O . LEU B 1 187 ? -19.625 -25.594 4.215 1 98.38 187 LEU B O 1
ATOM 8932 N N . ALA B 1 188 ? -20.797 -24.781 5.941 1 98.19 188 ALA B N 1
ATOM 8933 C CA . ALA B 1 188 ? -21.688 -25.938 6.035 1 98.19 188 ALA B CA 1
ATOM 8934 C C . ALA B 1 188 ? -23.141 -25.516 6.059 1 98.19 188 ALA B C 1
ATOM 8936 O O . ALA B 1 188 ? -23.469 -24.438 6.551 1 98.19 188 ALA B O 1
ATOM 8937 N N . VAL B 1 189 ? -23.984 -26.297 5.473 1 98.38 189 VAL B N 1
ATOM 8938 C CA . VAL B 1 189 ? -25.438 -26.141 5.516 1 98.38 189 VAL B CA 1
ATOM 8939 C C . VAL B 1 189 ? -26.078 -27.422 6.039 1 98.38 189 VAL B C 1
ATOM 8941 O O . VAL B 1 189 ? -25.969 -28.469 5.414 1 98.38 189 VAL B O 1
ATOM 8944 N N . ASN B 1 190 ? -26.734 -27.297 7.184 1 98 190 ASN B N 1
ATOM 8945 C CA . ASN B 1 190 ? -27.391 -28.422 7.84 1 98 190 ASN B CA 1
ATOM 8946 C C . ASN B 1 190 ? -26.422 -29.578 8.07 1 98 190 ASN B C 1
ATOM 8948 O O . ASN B 1 190 ? -26.75 -30.734 7.789 1 98 190 ASN B O 1
ATOM 8952 N N . GLY B 1 191 ? -25.219 -29.234 8.383 1 97.12 191 GLY B N 1
ATOM 8953 C CA . GLY B 1 191 ? -24.234 -30.219 8.781 1 97.12 191 GLY B CA 1
ATOM 8954 C C . GLY B 1 191 ? -23.438 -30.766 7.609 1 97.12 191 GLY B C 1
ATOM 8955 O O . GLY B 1 191 ? -22.516 -31.562 7.797 1 97.12 191 GLY B O 1
ATOM 8956 N N . LYS B 1 192 ? -23.75 -30.359 6.469 1 97.06 192 LYS B N 1
ATOM 8957 C CA . LYS B 1 192 ? -23.047 -30.812 5.277 1 97.06 192 LYS B CA 1
ATOM 8958 C C . LYS B 1 192 ? -22.203 -29.688 4.672 1 97.06 192 LYS B C 1
ATOM 8960 O O . LYS B 1 192 ? -22.625 -28.531 4.652 1 97.06 192 LYS B O 1
ATOM 8965 N N . SER B 1 193 ? -21.031 -30.156 4.18 1 97.56 193 SER B N 1
ATOM 8966 C CA . SER B 1 193 ? -20.203 -29.156 3.506 1 97.56 193 SER B CA 1
ATOM 8967 C C . SER B 1 193 ? -20.922 -28.562 2.307 1 97.56 193 SER B C 1
ATOM 8969 O O . SER B 1 193 ? -21.562 -29.266 1.531 1 97.56 193 SER B O 1
ATOM 8971 N N . ALA B 1 194 ? -20.812 -27.25 2.143 1 97.88 194 ALA B N 1
ATOM 8972 C CA . ALA B 1 194 ? -21.484 -26.547 1.052 1 97.88 194 ALA B CA 1
ATOM 8973 C C . ALA B 1 194 ? -20.891 -26.922 -0.298 1 97.88 194 ALA B C 1
ATOM 8975 O O . ALA B 1 194 ? -21.531 -26.781 -1.335 1 97.88 194 ALA B O 1
ATOM 8976 N N . SER B 1 195 ? -19.625 -27.328 -0.291 1 96.5 195 SER B N 1
ATOM 8977 C CA . SER B 1 195 ? -18.906 -27.734 -1.497 1 96.5 195 SER B CA 1
ATOM 8978 C C . SER B 1 195 ? -17.719 -28.625 -1.163 1 96.5 195 SER B C 1
ATOM 8980 O O . SER B 1 195 ? -17.531 -29 -0.004 1 96.5 195 SER B O 1
ATOM 8982 N N . ALA B 1 196 ? -17.016 -28.969 -2.193 1 96.06 196 ALA B N 1
ATOM 8983 C CA . ALA B 1 196 ? -15.797 -29.766 -2.014 1 96.06 196 ALA B CA 1
ATOM 8984 C C . ALA B 1 196 ? -14.586 -28.875 -1.785 1 96.06 196 ALA B C 1
ATOM 8986 O O . ALA B 1 196 ? -13.469 -29.359 -1.614 1 96.06 196 ALA B O 1
ATOM 8987 N N . HIS B 1 197 ? -14.797 -27.562 -1.71 1 97.25 197 HIS B N 1
ATOM 8988 C CA . HIS B 1 197 ? -13.695 -26.609 -1.567 1 97.25 197 HIS B CA 1
ATOM 8989 C C . HIS B 1 197 ? -12.977 -26.797 -0.239 1 97.25 197 HIS B C 1
ATOM 8991 O O . HIS B 1 197 ? -13.602 -27.125 0.773 1 97.25 197 HIS B O 1
ATOM 8997 N N . VAL B 1 198 ? -11.672 -26.609 -0.31 1 96.88 198 VAL B N 1
ATOM 8998 C CA . VAL B 1 198 ? -10.898 -26.406 0.908 1 96.88 198 VAL B CA 1
ATOM 8999 C C . VAL B 1 198 ? -10.055 -25.141 0.777 1 96.88 198 VAL B C 1
ATOM 9001 O O . VAL B 1 198 ? -9.68 -24.75 -0.331 1 96.88 198 VAL B O 1
ATOM 9004 N N . LEU B 1 199 ? -9.859 -24.453 1.912 1 96.12 199 LEU B N 1
ATOM 9005 C CA . LEU B 1 199 ? -9.023 -23.266 2.01 1 96.12 199 LEU B CA 1
ATOM 9006 C C . LEU B 1 199 ? -9.578 -22.125 1.146 1 96.12 199 LEU B C 1
ATOM 9008 O O . LEU B 1 199 ? -8.828 -21.484 0.408 1 96.12 199 LEU B O 1
ATOM 9012 N N . ASP B 1 200 ? -10.883 -21.953 1.108 1 96.19 200 ASP B N 1
ATOM 9013 C CA . ASP B 1 200 ? -11.492 -20.766 0.516 1 96.19 200 ASP B CA 1
ATOM 9014 C C . ASP B 1 200 ? -11.266 -19.531 1.391 1 96.19 200 ASP B C 1
ATOM 9016 O O . ASP B 1 200 ? -11.242 -19.625 2.619 1 96.19 200 ASP B O 1
ATOM 9020 N N . PRO B 1 201 ? -11.336 -18.453 0.78 1 97.06 201 PRO B N 1
ATOM 9021 C CA . PRO B 1 201 ? -11.125 -18.141 -0.634 1 97.06 201 PRO B CA 1
ATOM 9022 C C . PRO B 1 201 ? -9.648 -18.141 -1.025 1 97.06 201 PRO B C 1
ATOM 9024 O O . PRO B 1 201 ? -8.805 -18.594 -0.25 1 97.06 201 PRO B O 1
ATOM 9027 N N . GLY B 1 202 ? -9.312 -17.719 -2.174 1 96.94 202 GLY B N 1
ATOM 9028 C CA . GLY B 1 202 ? -7.93 -17.641 -2.611 1 96.94 202 GLY B CA 1
ATOM 9029 C C . GLY B 1 202 ? -7.152 -16.531 -1.914 1 96.94 202 GLY B C 1
ATOM 9030 O O . GLY B 1 202 ? -7.742 -15.562 -1.43 1 96.94 202 GLY B O 1
ATOM 9031 N N . TRP B 1 203 ? -5.844 -16.688 -1.834 1 96.44 203 TRP B N 1
ATOM 9032 C CA . TRP B 1 203 ? -4.941 -15.719 -1.217 1 96.44 203 TRP B CA 1
ATOM 9033 C C . TRP B 1 203 ? -4.762 -14.5 -2.109 1 96.44 203 TRP B C 1
ATOM 9035 O O . TRP B 1 203 ? -4.531 -14.625 -3.312 1 96.44 203 TRP B O 1
ATOM 9045 N N . THR B 1 204 ? -4.941 -13.312 -1.574 1 97 204 THR B N 1
ATOM 9046 C CA . THR B 1 204 ? -4.754 -12.047 -2.273 1 97 204 THR B CA 1
ATOM 9047 C C . THR B 1 204 ? -4.039 -11.031 -1.381 1 97 204 THR B C 1
ATOM 9049 O O . THR B 1 204 ? -3.662 -11.352 -0.251 1 97 204 THR B O 1
ATOM 9052 N N . ASN B 1 205 ? -3.66 -9.906 -1.958 1 96 205 ASN B N 1
ATOM 9053 C CA . ASN B 1 205 ? -3.332 -8.734 -1.155 1 96 205 ASN B CA 1
ATOM 9054 C C . ASN B 1 205 ? -4.578 -8.117 -0.528 1 96 205 ASN B C 1
ATOM 9056 O O . ASN B 1 205 ? -5.223 -7.258 -1.134 1 96 205 ASN B O 1
ATOM 9060 N N . TYR B 1 206 ? -4.855 -8.422 0.712 1 94.62 206 TYR B N 1
ATOM 9061 C CA . TYR B 1 206 ? -6.121 -8.109 1.368 1 94.62 206 TYR B CA 1
ATOM 9062 C C . TYR B 1 206 ? -6.293 -6.602 1.531 1 94.62 206 TYR B C 1
ATOM 9064 O O . TYR B 1 206 ? -7.395 -6.121 1.804 1 94.62 206 TYR B O 1
ATOM 9072 N N . HIS B 1 207 ? -5.234 -5.832 1.346 1 91.06 207 HIS B N 1
ATOM 9073 C CA . HIS B 1 207 ? -5.336 -4.379 1.389 1 91.06 207 HIS B CA 1
ATOM 9074 C C . HIS B 1 207 ? -5.984 -3.834 0.119 1 91.06 207 HIS B C 1
ATOM 9076 O O . HIS B 1 207 ? -6.422 -2.684 0.086 1 91.06 207 HIS B O 1
ATOM 9082 N N . ARG B 1 208 ? -6.023 -4.723 -0.885 1 94 208 ARG B N 1
ATOM 9083 C CA . ARG B 1 208 ? -6.527 -4.266 -2.178 1 94 208 ARG B CA 1
ATOM 9084 C C . ARG B 1 208 ? -7.734 -5.09 -2.613 1 94 208 ARG B C 1
ATOM 9086 O O . ARG B 1 208 ? -8.688 -4.551 -3.182 1 94 208 ARG B O 1
ATOM 9093 N N . THR B 1 209 ? -7.605 -6.387 -2.35 1 96.56 209 THR B N 1
ATOM 9094 C CA . THR B 1 209 ? -8.633 -7.297 -2.844 1 96.56 209 THR B CA 1
ATOM 9095 C C . THR B 1 209 ? -8.938 -8.383 -1.813 1 96.56 209 THR B C 1
ATOM 9097 O O . THR B 1 209 ? -8.023 -8.922 -1.186 1 96.56 209 THR B O 1
ATOM 9100 N N . VAL B 1 210 ? -10.219 -8.664 -1.654 1 96.62 210 VAL B N 1
ATOM 9101 C CA . VAL B 1 210 ? -10.711 -9.836 -0.937 1 96.62 210 VAL B CA 1
ATOM 9102 C C . VAL B 1 210 ? -11.625 -10.648 -1.845 1 96.62 210 VAL B C 1
ATOM 9104 O O . VAL B 1 210 ? -12.555 -10.109 -2.451 1 96.62 210 VAL B O 1
ATOM 9107 N N . GLN B 1 211 ? -11.336 -11.898 -1.918 1 97.94 211 GLN B N 1
ATOM 9108 C CA . GLN B 1 211 ? -12.203 -12.719 -2.762 1 97.94 211 GLN B CA 1
ATOM 9109 C C . GLN B 1 211 ? -13.398 -13.242 -1.973 1 97.94 211 GLN B C 1
ATOM 9111 O O . GLN B 1 211 ? -13.289 -13.516 -0.774 1 97.94 211 GLN B O 1
ATOM 9116 N N . PHE B 1 212 ? -14.523 -13.32 -2.621 1 98.19 212 PHE B N 1
ATOM 9117 C CA . PHE B 1 212 ? -15.656 -14.102 -2.125 1 98.19 212 PHE B CA 1
ATOM 9118 C C . PHE B 1 212 ? -15.914 -15.305 -3.018 1 98.19 212 PHE B C 1
ATOM 9120 O O . PHE B 1 212 ? -15.438 -15.359 -4.156 1 98.19 212 PHE B O 1
ATOM 9127 N N . VAL B 1 213 ? -16.656 -16.281 -2.438 1 98.19 213 VAL B N 1
ATOM 9128 C CA . VAL B 1 213 ? -16.969 -17.547 -3.104 1 98.19 213 VAL B CA 1
ATOM 9129 C C . VAL B 1 213 ? -18.469 -17.719 -3.219 1 98.19 213 VAL B C 1
ATOM 9131 O O . VAL B 1 213 ? -19.219 -17.281 -2.342 1 98.19 213 VAL B O 1
ATOM 9134 N N . GLY B 1 214 ? -18.906 -18.297 -4.328 1 98.31 214 GLY B N 1
ATOM 9135 C CA . GLY B 1 214 ? -20.297 -18.672 -4.508 1 98.31 214 GLY B CA 1
ATOM 9136 C C . GLY B 1 214 ? -20.531 -20.172 -4.359 1 98.31 214 GLY B C 1
ATOM 9137 O O . GLY B 1 214 ? -19.719 -20.984 -4.809 1 98.31 214 GLY B O 1
ATOM 9138 N N . TYR B 1 215 ? -21.656 -20.516 -3.689 1 98.31 215 TYR B N 1
ATOM 9139 C CA . TYR B 1 215 ? -22.062 -21.906 -3.484 1 98.31 215 TYR B CA 1
ATOM 9140 C C . TYR B 1 215 ? -23.5 -22.109 -3.957 1 98.31 215 TYR B C 1
ATOM 9142 O O . TYR B 1 215 ? -24.391 -21.312 -3.652 1 98.31 215 TYR B O 1
ATOM 9150 N N . ASP B 1 216 ? -23.703 -23.141 -4.738 1 98 216 ASP B N 1
ATOM 9151 C CA . ASP B 1 216 ? -25.047 -23.641 -4.969 1 98 216 ASP B CA 1
ATOM 9152 C C . ASP B 1 216 ? -25.422 -24.703 -3.941 1 98 216 ASP B C 1
ATOM 9154 O O . ASP B 1 216 ? -24.953 -25.844 -4.016 1 98 216 ASP B O 1
ATOM 9158 N N . VAL B 1 217 ? -26.297 -24.328 -3.004 1 98.12 217 VAL B N 1
ATOM 9159 C CA . VAL B 1 217 ? -26.594 -25.25 -1.901 1 98.12 217 VAL B CA 1
ATOM 9160 C C . VAL B 1 217 ? -28.031 -25.734 -2.008 1 98.12 217 VAL B C 1
ATOM 9162 O O . VAL B 1 217 ? -28.641 -26.109 -1.004 1 98.12 217 VAL B O 1
ATOM 9165 N N . THR B 1 218 ? -28.609 -25.656 -3.137 1 97.06 218 THR B N 1
ATOM 9166 C CA . THR B 1 218 ? -30 -26 -3.377 1 97.06 218 THR B CA 1
ATOM 9167 C C . THR B 1 218 ? -30.312 -27.375 -2.814 1 97.06 218 THR B C 1
ATOM 9169 O O . THR B 1 218 ? -31.344 -27.562 -2.15 1 97.06 218 THR B O 1
ATOM 9172 N N . ASP B 1 219 ? -29.438 -28.297 -2.986 1 96.19 219 ASP B N 1
ATOM 9173 C CA . ASP B 1 219 ? -29.688 -29.688 -2.617 1 96.19 219 ASP B CA 1
ATOM 9174 C C . ASP B 1 219 ? -29.5 -29.906 -1.116 1 96.19 219 ASP B C 1
ATOM 9176 O O . ASP B 1 219 ? -29.859 -30.953 -0.581 1 96.19 219 ASP B O 1
ATOM 9180 N N . HIS B 1 220 ? -29.016 -28.906 -0.434 1 96.69 220 HIS B N 1
ATOM 9181 C CA . HIS B 1 220 ? -28.734 -29.031 0.994 1 96.69 220 HIS B CA 1
ATOM 9182 C C . HIS B 1 220 ? -29.891 -28.5 1.826 1 96.69 220 HIS B C 1
ATOM 9184 O O . HIS B 1 220 ? -29.906 -28.656 3.049 1 96.69 220 HIS B O 1
ATOM 9190 N N . ILE B 1 221 ? -30.844 -27.906 1.173 1 96.44 221 ILE B N 1
ATOM 9191 C CA . ILE B 1 221 ? -31.891 -27.188 1.887 1 96.44 221 ILE B CA 1
ATOM 9192 C C . ILE B 1 221 ? -33 -28.172 2.268 1 96.44 221 ILE B C 1
ATOM 9194 O O . ILE B 1 221 ? -33.406 -29 1.462 1 96.44 221 ILE B O 1
ATOM 9198 N N . SER B 1 222 ? -33.469 -28 3.516 1 93.75 222 SER B N 1
ATOM 9199 C CA . SER B 1 222 ? -34.562 -28.797 4.023 1 93.75 222 SER B CA 1
ATOM 9200 C C . SER B 1 222 ? -35.812 -27.938 4.27 1 93.75 222 SER B C 1
ATOM 9202 O O . SER B 1 222 ? -35.719 -26.703 4.285 1 93.75 222 SER B O 1
ATOM 9204 N N . ASP B 1 223 ? -36.906 -28.703 4.477 1 92.19 223 ASP B N 1
ATOM 9205 C CA . ASP B 1 223 ? -38.125 -28.016 4.922 1 92.19 223 ASP B CA 1
ATOM 9206 C C . ASP B 1 223 ? -38 -27.594 6.387 1 92.19 223 ASP B C 1
ATOM 9208 O O . ASP B 1 223 ? -37.438 -28.328 7.203 1 92.19 223 ASP B O 1
ATOM 9212 N N . GLY B 1 224 ? -38.469 -26.547 6.684 1 92.06 224 GLY B N 1
ATOM 9213 C CA . GLY B 1 224 ? -38.375 -26.078 8.055 1 92.06 224 GLY B CA 1
ATOM 9214 C C . GLY B 1 224 ? -37.094 -25.312 8.359 1 92.06 224 GLY B C 1
ATOM 9215 O O . GLY B 1 224 ? -36.719 -24.422 7.602 1 92.06 224 GLY B O 1
ATOM 9216 N N . GLU B 1 225 ? -36.531 -25.703 9.516 1 95.44 225 GLU B N 1
ATOM 9217 C CA . GLU B 1 225 ? -35.375 -25 9.984 1 95.44 225 GLU B CA 1
ATOM 9218 C C . GLU B 1 225 ? -34.125 -25.438 9.234 1 95.44 225 GLU B C 1
ATOM 9220 O O . GLU B 1 225 ? -33.938 -26.641 8.977 1 95.44 225 GLU B O 1
ATOM 9225 N N . ASN B 1 226 ? -33.312 -24.531 8.773 1 97.75 226 ASN B N 1
ATOM 9226 C CA . ASN B 1 226 ? -32 -24.734 8.195 1 97.75 226 ASN B CA 1
ATOM 9227 C C . ASN B 1 226 ? -30.938 -23.969 8.984 1 97.75 226 ASN B C 1
ATOM 9229 O O . ASN B 1 226 ? -31.234 -22.984 9.656 1 97.75 226 ASN B O 1
ATOM 9233 N N . VAL B 1 227 ? -29.719 -24.5 8.969 1 98.38 227 VAL B N 1
ATOM 9234 C CA . VAL B 1 227 ? -28.625 -23.828 9.672 1 98.38 227 VAL B CA 1
ATOM 9235 C C . VAL B 1 227 ? -27.422 -23.656 8.734 1 98.38 227 VAL B C 1
ATOM 9237 O O . VAL B 1 227 ? -27.047 -24.594 8.039 1 98.38 227 VAL B O 1
ATOM 9240 N N . ILE B 1 228 ? -26.891 -22.469 8.695 1 98.25 228 ILE B N 1
ATOM 9241 C CA . ILE B 1 228 ? -25.609 -22.203 8.039 1 98.25 228 ILE B CA 1
ATOM 9242 C C . ILE B 1 228 ? -24.5 -22.094 9.086 1 98.25 228 ILE B C 1
ATOM 9244 O O . ILE B 1 228 ? -24.672 -21.391 10.094 1 98.25 228 ILE B O 1
ATOM 9248 N N . GLY B 1 229 ? -23.469 -22.844 8.945 1 98.56 229 GLY B N 1
ATOM 9249 C CA . GLY B 1 229 ? -22.297 -22.766 9.805 1 98.56 229 GLY B CA 1
ATOM 9250 C C . GLY B 1 229 ? -21.016 -22.453 9.055 1 98.56 229 GLY B C 1
ATOM 9251 O O . GLY B 1 229 ? -20.75 -23.047 8.008 1 98.56 229 GLY B O 1
ATOM 9252 N N . ALA B 1 230 ? -20.266 -21.5 9.57 1 98.62 230 ALA B N 1
ATOM 9253 C CA . ALA B 1 230 ? -18.969 -21.156 8.992 1 98.62 230 ALA B CA 1
ATOM 9254 C C . ALA B 1 230 ? -17.859 -21.328 10.016 1 98.62 230 ALA B C 1
ATOM 9256 O O . ALA B 1 230 ? -18.016 -20.953 11.18 1 98.62 230 ALA B O 1
ATOM 9257 N N . HIS B 1 231 ? -16.828 -22 9.695 1 98.5 231 HIS B N 1
ATOM 9258 C CA . HIS B 1 231 ? -15.578 -22.078 10.445 1 98.5 231 HIS B CA 1
ATOM 9259 C C . HIS B 1 231 ? -14.5 -21.203 9.805 1 98.5 231 HIS B C 1
ATOM 9261 O O . HIS B 1 231 ? -14.102 -21.438 8.664 1 98.5 231 HIS B O 1
ATOM 9267 N N . VAL B 1 232 ? -14.031 -20.141 10.516 1 97.88 232 VAL B N 1
ATOM 9268 C CA . VAL B 1 232 ? -13.133 -19.156 9.945 1 97.88 232 VAL B CA 1
ATOM 9269 C C . VAL B 1 232 ? -11.742 -19.297 10.562 1 97.88 232 VAL B C 1
ATOM 9271 O O . VAL B 1 232 ? -11.609 -19.406 11.789 1 97.88 232 VAL B O 1
ATOM 9274 N N . GLY B 1 233 ? -10.711 -19.359 9.711 1 96.69 233 GLY B N 1
ATOM 9275 C CA . GLY B 1 233 ? -9.328 -19.5 10.141 1 96.69 233 GLY B CA 1
ATOM 9276 C C . GLY B 1 233 ? -8.43 -18.406 9.578 1 96.69 233 GLY B C 1
ATOM 9277 O O . GLY B 1 233 ? -8.898 -17.484 8.922 1 96.69 233 GLY B O 1
ATOM 9278 N N . ASN B 1 234 ? -7.133 -18.484 9.797 1 94.62 234 ASN B N 1
ATOM 9279 C CA . ASN B 1 234 ? -6.23 -17.328 9.688 1 94.62 234 ASN B CA 1
ATOM 9280 C C . ASN B 1 234 ? -5.656 -17.203 8.281 1 94.62 234 ASN B C 1
ATOM 9282 O O . ASN B 1 234 ? -5.434 -16.094 7.801 1 94.62 234 ASN B O 1
ATOM 9286 N N . GLY B 1 235 ? -5.371 -18.344 7.617 1 92.88 235 GLY B N 1
ATOM 9287 C CA . GLY B 1 235 ? -4.695 -18.266 6.328 1 92.88 235 GLY B CA 1
ATOM 9288 C C . GLY B 1 235 ? -3.512 -17.312 6.328 1 92.88 235 GLY B C 1
ATOM 9289 O O . GLY B 1 235 ? -2.715 -17.312 7.27 1 92.88 235 GLY B O 1
ATOM 9290 N N . PHE B 1 236 ? -3.293 -16.547 5.27 1 92.12 236 PHE B N 1
ATOM 9291 C CA . PHE B 1 236 ? -2.211 -15.586 5.148 1 92.12 236 PHE B CA 1
ATOM 9292 C C . PHE B 1 236 ? -2.666 -14.203 5.602 1 92.12 236 PHE B C 1
ATOM 9294 O O . PHE B 1 236 ? -2.006 -13.203 5.316 1 92.12 236 PHE B O 1
ATOM 9301 N N . TYR B 1 237 ? -3.811 -14.023 6.246 1 92.56 237 TYR B N 1
ATOM 9302 C CA . TYR B 1 237 ? -4.43 -12.742 6.555 1 92.56 237 TYR B CA 1
ATOM 9303 C C . TYR B 1 237 ? -3.936 -12.203 7.895 1 92.56 237 TYR B C 1
ATOM 9305 O O . TYR B 1 237 ? -3.398 -11.094 7.965 1 92.56 237 TYR B O 1
ATOM 9313 N N . ALA B 1 238 ? -4.156 -13.023 8.953 1 83.69 238 ALA B N 1
ATOM 9314 C CA . ALA B 1 238 ? -3.893 -12.594 10.328 1 83.69 238 ALA B CA 1
ATOM 9315 C C . ALA B 1 238 ? -3.412 -13.758 11.188 1 83.69 238 ALA B C 1
ATOM 9317 O O . ALA B 1 238 ? -3.414 -14.906 10.742 1 83.69 238 ALA B O 1
ATOM 9318 N N . GLY B 1 239 ? -2.934 -13.391 12.406 1 74.19 239 GLY B N 1
ATOM 9319 C CA . GLY B 1 239 ? -2.674 -14.43 13.383 1 74.19 239 GLY B CA 1
ATOM 9320 C C . GLY B 1 239 ? -1.263 -14.391 13.938 1 74.19 239 GLY B C 1
ATOM 9321 O O . GLY B 1 239 ? -0.43 -13.609 13.484 1 74.19 239 GLY B O 1
ATOM 9322 N N . ASP B 1 240 ? -1.177 -15.086 15.039 1 77 240 ASP B N 1
ATOM 9323 C CA . ASP B 1 240 ? 0.102 -15.211 15.727 1 77 240 ASP B CA 1
ATOM 9324 C C . ASP B 1 240 ? 0.743 -16.562 15.461 1 77 240 ASP B C 1
ATOM 9326 O O . ASP B 1 240 ? 0.042 -17.562 15.242 1 77 240 ASP B O 1
ATOM 9330 N N . GLN B 1 241 ? 1.984 -16.609 15.242 1 81 241 GLN B N 1
ATOM 9331 C CA . GLN B 1 241 ? 2.691 -17.859 15 1 81 241 GLN B CA 1
ATOM 9332 C C . GLN B 1 241 ? 2.809 -18.688 16.281 1 81 241 GLN B C 1
ATOM 9334 O O . GLN B 1 241 ? 3.156 -19.875 16.234 1 81 241 GLN B O 1
ATOM 9339 N N . GLY B 1 242 ? 2.369 -18.141 17.375 1 82.25 242 GLY B N 1
ATOM 9340 C CA . GLY B 1 242 ? 2.6 -18.828 18.641 1 82.25 242 GLY B CA 1
ATOM 9341 C C . GLY B 1 242 ? 4.059 -19.172 18.875 1 82.25 242 GLY B C 1
ATOM 9342 O O . GLY B 1 242 ? 4.934 -18.312 18.703 1 82.25 242 GLY B O 1
ATOM 9343 N N . ASP B 1 243 ? 4.281 -20.359 19.297 1 88.44 243 ASP B N 1
ATOM 9344 C CA . ASP B 1 243 ? 5.637 -20.844 19.562 1 88.44 243 ASP B CA 1
ATOM 9345 C C . ASP B 1 243 ? 6.18 -21.625 18.375 1 88.44 243 ASP B C 1
ATOM 9347 O O . ASP B 1 243 ? 7.125 -22.406 18.516 1 88.44 243 ASP B O 1
ATOM 9351 N N . ARG B 1 244 ? 5.59 -21.469 17.234 1 93.94 244 ARG B N 1
ATOM 9352 C CA . ARG B 1 244 ? 5.891 -22.281 16.062 1 93.94 244 ARG B CA 1
ATOM 9353 C C . ARG B 1 244 ? 6.871 -21.562 15.133 1 93.94 244 ARG B C 1
ATOM 9355 O O . ARG B 1 244 ? 7.031 -20.344 15.211 1 93.94 244 ARG B O 1
ATOM 9362 N N . PHE B 1 245 ? 7.555 -22.328 14.312 1 90.81 245 PHE B N 1
ATOM 9363 C CA . PHE B 1 245 ? 8.352 -21.781 13.227 1 90.81 245 PHE B CA 1
ATOM 9364 C C . PHE B 1 245 ? 7.473 -21.031 12.227 1 90.81 245 PHE B C 1
ATOM 9366 O O . PHE B 1 245 ? 6.398 -21.516 11.859 1 90.81 245 PHE B O 1
ATOM 9373 N N . PHE B 1 246 ? 7.891 -19.844 11.867 1 88.62 246 PHE B N 1
ATOM 9374 C CA . PHE B 1 246 ? 7.176 -19 10.914 1 88.62 246 PHE B CA 1
ATOM 9375 C C . PHE B 1 246 ? 8.148 -18.344 9.945 1 88.62 246 PHE B C 1
ATOM 9377 O O . PHE B 1 246 ? 8.836 -17.375 10.305 1 88.62 246 PHE B O 1
ATOM 9384 N N . TRP B 1 247 ? 8.117 -18.734 8.734 1 85.94 247 TRP B N 1
ATOM 9385 C CA . TRP B 1 247 ? 9.148 -18.391 7.758 1 85.94 247 TRP B CA 1
ATOM 9386 C C . TRP B 1 247 ? 9.18 -16.891 7.516 1 85.94 247 TRP B C 1
ATOM 9388 O O . TRP B 1 247 ? 10.258 -16.297 7.391 1 85.94 247 TRP B O 1
ATOM 9398 N N . PRO B 1 248 ? 8.062 -16.219 7.434 1 85.75 248 PRO B N 1
ATOM 9399 C CA . PRO B 1 248 ? 8.086 -14.789 7.121 1 85.75 248 PRO B CA 1
ATOM 9400 C C . PRO B 1 248 ? 8.805 -13.961 8.188 1 85.75 248 PRO B C 1
ATOM 9402 O O . PRO B 1 248 ? 9.148 -12.805 7.945 1 85.75 248 PRO B O 1
ATOM 9405 N N . LYS B 1 249 ? 9.07 -14.516 9.344 1 83.62 249 LYS B N 1
ATOM 9406 C CA . LYS B 1 249 ? 9.75 -13.812 10.422 1 83.62 249 LYS B CA 1
ATOM 9407 C C . LYS B 1 249 ? 11.148 -14.367 10.648 1 83.62 249 LYS B C 1
ATOM 9409 O O . LYS B 1 249 ? 11.836 -13.977 11.602 1 83.62 249 LYS B O 1
ATOM 9414 N N . TYR B 1 250 ? 11.555 -15.281 9.789 1 80.62 250 TYR B N 1
ATOM 9415 C CA . TYR B 1 250 ? 12.82 -15.969 10 1 80.62 250 TYR B CA 1
ATOM 9416 C C . TYR B 1 250 ? 14 -15.047 9.703 1 80.62 250 TYR B C 1
ATOM 9418 O O . TYR B 1 250 ? 14.031 -14.383 8.664 1 80.62 250 TYR B O 1
ATOM 9426 N N . GLU B 1 251 ? 14.938 -14.875 10.594 1 76.12 251 GLU B N 1
ATOM 9427 C CA . GLU B 1 251 ? 16.172 -14.102 10.547 1 76.12 251 GLU B CA 1
ATOM 9428 C C . GLU B 1 251 ? 15.891 -12.609 10.734 1 76.12 251 GLU B C 1
ATOM 9430 O O . GLU B 1 251 ? 16.609 -11.922 11.461 1 76.12 251 GLU B O 1
ATOM 9435 N N . ASP B 1 252 ? 14.906 -12.18 9.969 1 80.06 252 ASP B N 1
ATOM 9436 C CA . ASP B 1 252 ? 14.461 -10.805 10.156 1 80.06 252 ASP B CA 1
ATOM 9437 C C . ASP B 1 252 ? 12.938 -10.711 10.102 1 80.06 252 ASP B C 1
ATOM 9439 O O . ASP B 1 252 ? 12.281 -11.555 9.484 1 80.06 252 ASP B O 1
ATOM 9443 N N . ASN B 1 253 ? 12.336 -9.938 10.797 1 81.88 253 ASN B N 1
ATOM 9444 C CA . ASN B 1 253 ? 10.891 -9.859 10.961 1 81.88 253 ASN B CA 1
ATOM 9445 C C . ASN B 1 253 ? 10.266 -8.875 9.977 1 81.88 253 ASN B C 1
ATOM 9447 O O . ASN B 1 253 ? 9.586 -7.93 10.383 1 81.88 253 ASN B O 1
ATOM 9451 N N . THR B 1 254 ? 10.406 -9.172 8.664 1 84.56 254 THR B N 1
ATOM 9452 C CA . THR B 1 254 ? 9.828 -8.328 7.621 1 84.56 254 THR B CA 1
ATOM 9453 C C . THR B 1 254 ? 8.469 -8.859 7.184 1 84.56 254 THR B C 1
ATOM 9455 O O . THR B 1 254 ? 8.062 -8.68 6.035 1 84.56 254 THR B O 1
ATOM 9458 N N . TYR B 1 255 ? 7.797 -9.57 8.094 1 87.38 255 TYR B N 1
ATOM 9459 C CA . TYR B 1 255 ? 6.461 -10.125 7.922 1 87.38 255 TYR B CA 1
ATOM 9460 C C . TYR B 1 255 ? 5.461 -9.031 7.562 1 87.38 255 TYR B C 1
ATOM 9462 O O . TYR B 1 255 ? 5.461 -7.957 8.164 1 87.38 255 TYR B O 1
ATOM 9470 N N . VAL B 1 256 ? 4.633 -9.258 6.527 1 84.75 256 VAL B N 1
ATOM 9471 C CA . VAL B 1 256 ? 3.549 -8.359 6.129 1 84.75 256 VAL B CA 1
ATOM 9472 C C . VAL B 1 256 ? 2.234 -8.836 6.742 1 84.75 256 VAL B C 1
ATOM 9474 O O . VAL B 1 256 ? 1.674 -9.852 6.32 1 84.75 256 VAL B O 1
ATOM 9477 N N . ARG B 1 257 ? 1.7 -8.109 7.684 1 85.44 257 ARG B N 1
ATOM 9478 C CA . ARG B 1 257 ? 0.419 -8.43 8.305 1 85.44 257 ARG B CA 1
ATOM 9479 C C . ARG B 1 257 ? -0.727 -7.711 7.602 1 85.44 257 ARG B C 1
ATOM 9481 O O . ARG B 1 257 ? -0.706 -6.488 7.457 1 85.44 257 ARG B O 1
ATOM 9488 N N . TYR B 1 258 ? -1.741 -8.445 7.18 1 89 258 TYR B N 1
ATOM 9489 C CA . TYR B 1 258 ? -2.824 -7.848 6.406 1 89 258 TYR B CA 1
ATOM 9490 C C . TYR B 1 258 ? -3.977 -7.434 7.312 1 89 258 TYR B C 1
ATOM 9492 O O . TYR B 1 258 ? -4.781 -6.566 6.953 1 89 258 TYR B O 1
ATOM 9500 N N . GLY B 1 259 ? -4.086 -8.055 8.438 1 89.12 259 GLY B N 1
ATOM 9501 C CA . GLY B 1 259 ? -5.195 -7.734 9.32 1 89.12 259 GLY B CA 1
ATOM 9502 C C . GLY B 1 259 ? -4.969 -8.18 10.75 1 89.12 259 GLY B C 1
ATOM 9503 O O . GLY B 1 259 ? -3.975 -8.852 11.047 1 89.12 259 GLY B O 1
ATOM 9504 N N . ASN B 1 260 ? -5.977 -7.77 11.656 1 89.12 260 ASN B N 1
ATOM 9505 C CA . ASN B 1 260 ? -5.848 -8.039 13.086 1 89.12 260 ASN B CA 1
ATOM 9506 C C . ASN B 1 260 ? -7.062 -8.781 13.633 1 89.12 260 ASN B C 1
ATOM 9508 O O . ASN B 1 260 ? -7.086 -9.172 14.797 1 89.12 260 ASN B O 1
ATOM 9512 N N . GLU B 1 261 ? -8.086 -8.945 12.82 1 91.62 261 GLU B N 1
ATOM 9513 C CA . GLU B 1 261 ? -9.32 -9.617 13.227 1 91.62 261 GLU B CA 1
ATOM 9514 C C . GLU B 1 261 ? -9.875 -10.469 12.086 1 91.62 261 GLU B C 1
ATOM 9516 O O . GLU B 1 261 ? -9.891 -10.047 10.93 1 91.62 261 GLU B O 1
ATOM 9521 N N . LEU B 1 262 ? -10.312 -11.633 12.492 1 94.81 262 LEU B N 1
ATOM 9522 C CA . LEU B 1 262 ? -10.969 -12.484 11.5 1 94.81 262 LEU B CA 1
ATOM 9523 C C . LEU B 1 262 ? -12.414 -12.039 11.273 1 94.81 262 LEU B C 1
ATOM 9525 O O . LEU B 1 262 ? -13.117 -11.688 12.227 1 94.81 262 LEU B O 1
ATOM 9529 N N . CYS B 1 263 ? -12.805 -11.992 10.016 1 94.56 263 CYS B N 1
ATOM 9530 C CA . CYS B 1 263 ? -14.133 -11.547 9.617 1 94.56 263 CYS B CA 1
ATOM 9531 C C . CYS B 1 263 ? -14.781 -12.547 8.664 1 94.56 263 CYS B C 1
ATOM 9533 O O . CYS B 1 263 ? -14.086 -13.227 7.906 1 94.56 263 CYS B O 1
ATOM 9535 N N . PHE B 1 264 ? -16.141 -12.594 8.797 1 97.81 264 PHE B N 1
ATOM 9536 C CA . PHE B 1 264 ? -16.953 -13.43 7.922 1 97.81 264 PHE B CA 1
ATOM 9537 C C . PHE B 1 264 ? -18.172 -12.672 7.414 1 97.81 264 PHE B C 1
ATOM 9539 O O . PHE B 1 264 ? -18.719 -11.828 8.125 1 97.81 264 PHE B O 1
ATOM 9546 N N . PHE B 1 265 ? -18.531 -12.875 6.141 1 98.06 265 PHE B N 1
ATOM 9547 C CA . PHE B 1 265 ? -19.859 -12.453 5.719 1 98.06 265 PHE B CA 1
ATOM 9548 C C . PHE B 1 265 ? -20.5 -13.492 4.82 1 98.06 265 PHE B C 1
ATOM 9550 O O . PHE B 1 265 ? -19.812 -14.352 4.262 1 98.06 265 PHE B O 1
ATOM 9557 N N . ALA B 1 266 ? -21.812 -13.438 4.754 1 98.5 266 ALA B N 1
ATOM 9558 C CA . ALA B 1 266 ? -22.578 -14.266 3.818 1 98.5 266 ALA B CA 1
ATOM 9559 C C . ALA B 1 266 ? -23.859 -13.57 3.391 1 98.5 266 ALA B C 1
ATOM 9561 O O . ALA B 1 266 ? -24.5 -12.875 4.188 1 98.5 266 ALA B O 1
ATOM 9562 N N . GLU B 1 267 ? -24.172 -13.711 2.189 1 98.44 267 GLU B N 1
ATOM 9563 C CA . GLU B 1 267 ? -25.5 -13.445 1.641 1 98.44 267 GLU B CA 1
ATOM 9564 C C . GLU B 1 267 ? -26.141 -14.727 1.095 1 98.44 267 GLU B C 1
ATOM 9566 O O . GLU B 1 267 ? -25.562 -15.391 0.227 1 98.44 267 GLU B O 1
ATOM 9571 N N . ILE B 1 268 ? -27.281 -15.07 1.622 1 98.25 268 ILE B N 1
ATOM 9572 C CA . ILE B 1 268 ? -28.031 -16.234 1.176 1 98.25 268 ILE B CA 1
ATOM 9573 C C . ILE B 1 268 ? -29.172 -15.789 0.269 1 98.25 268 ILE B C 1
ATOM 9575 O O . ILE B 1 268 ? -30.109 -15.125 0.722 1 98.25 268 ILE B O 1
ATOM 9579 N N . HIS B 1 269 ? -29.078 -16.172 -0.965 1 98 269 HIS B N 1
ATOM 9580 C CA . HIS B 1 269 ? -30.078 -15.805 -1.962 1 98 269 HIS B CA 1
ATOM 9581 C C . HIS B 1 269 ? -31 -16.984 -2.285 1 98 269 HIS B C 1
ATOM 9583 O O . HIS B 1 269 ? -30.562 -17.953 -2.908 1 98 269 HIS B O 1
ATOM 9589 N N . ALA B 1 270 ? -32.219 -16.891 -1.934 1 97.38 270 ALA B N 1
ATOM 9590 C CA . ALA B 1 270 ? -33.25 -17.906 -2.213 1 97.38 270 ALA B CA 1
ATOM 9591 C C . ALA B 1 270 ? -34.156 -17.469 -3.338 1 97.38 270 ALA B C 1
ATOM 9593 O O . ALA B 1 270 ? -34.844 -16.422 -3.23 1 97.38 270 ALA B O 1
ATOM 9594 N N . HIS B 1 271 ? -34.125 -18.25 -4.355 1 95.62 271 HIS B N 1
ATOM 9595 C CA . HIS B 1 271 ? -35.031 -18 -5.488 1 95.62 271 HIS B CA 1
ATOM 9596 C C . HIS B 1 271 ? -36.219 -18.969 -5.477 1 95.62 271 HIS B C 1
ATOM 9598 O O . HIS B 1 271 ? -36.031 -20.172 -5.277 1 95.62 271 HIS B O 1
ATOM 9604 N N . TYR B 1 272 ? -37.406 -18.406 -5.695 1 93.12 272 TYR B N 1
ATOM 9605 C CA . TYR B 1 272 ? -38.625 -19.203 -5.66 1 93.12 272 TYR B CA 1
ATOM 9606 C C . TYR B 1 272 ? -39.156 -19.422 -7.066 1 93.12 272 TYR B C 1
ATOM 9608 O O . TYR B 1 272 ? -38.812 -18.703 -7.996 1 93.12 272 TYR B O 1
ATOM 9616 N N . ALA B 1 273 ? -40 -20.359 -7.188 1 89.44 273 ALA B N 1
ATOM 9617 C CA . ALA B 1 273 ? -40.531 -20.766 -8.484 1 89.44 273 ALA B CA 1
ATOM 9618 C C . ALA B 1 273 ? -41.344 -19.641 -9.109 1 89.44 273 ALA B C 1
ATOM 9620 O O . ALA B 1 273 ? -41.469 -19.562 -10.336 1 89.44 273 ALA B O 1
ATOM 9621 N N . ASP B 1 274 ? -41.938 -18.766 -8.281 1 87.62 274 ASP B N 1
ATOM 9622 C CA . ASP B 1 274 ? -42.781 -17.703 -8.797 1 87.62 274 ASP B CA 1
ATOM 9623 C C . ASP B 1 274 ? -41.969 -16.484 -9.203 1 87.62 274 ASP B C 1
ATOM 9625 O O . ASP B 1 274 ? -42.531 -15.453 -9.57 1 87.62 274 ASP B O 1
ATOM 9629 N N . GLY B 1 275 ? -40.656 -16.609 -9.039 1 88.31 275 GLY B N 1
ATOM 9630 C CA . GLY B 1 275 ? -39.781 -15.523 -9.477 1 88.31 275 GLY B CA 1
ATOM 9631 C C . GLY B 1 275 ? -39.375 -14.594 -8.352 1 88.31 275 GLY B C 1
ATOM 9632 O O . GLY B 1 275 ? -38.5 -13.75 -8.531 1 88.31 275 GLY B O 1
ATOM 9633 N N . THR B 1 276 ? -40.031 -14.797 -7.238 1 90.62 276 THR B N 1
ATOM 9634 C CA . THR B 1 276 ? -39.625 -13.969 -6.105 1 90.62 276 THR B CA 1
ATOM 9635 C C . THR B 1 276 ? -38.25 -14.398 -5.574 1 90.62 276 THR B C 1
ATOM 9637 O O . THR B 1 276 ? -37.812 -15.5 -5.863 1 90.62 276 THR B O 1
ATOM 9640 N N . HIS B 1 277 ? -37.625 -13.375 -4.938 1 92.75 277 HIS B N 1
ATOM 9641 C CA . HIS B 1 277 ? -36.25 -13.516 -4.473 1 92.75 277 HIS B CA 1
ATOM 9642 C C . HIS B 1 277 ? -36.094 -12.984 -3.051 1 92.75 277 HIS B C 1
ATOM 9644 O O . HIS B 1 277 ? -36.625 -11.922 -2.719 1 92.75 277 HIS B O 1
ATOM 9650 N N . GLU B 1 278 ? -35.562 -13.836 -2.16 1 94.44 278 GLU B N 1
ATOM 9651 C CA . GLU B 1 278 ? -35.25 -13.445 -0.783 1 94.44 278 GLU B CA 1
ATOM 9652 C C . GLU B 1 278 ? -33.781 -13.492 -0.495 1 94.44 278 GLU B C 1
ATOM 9654 O O . GLU B 1 278 ? -33.062 -14.398 -0.949 1 94.44 278 GLU B O 1
ATOM 9659 N N . CYS B 1 279 ? -33.25 -12.43 0.202 1 96.25 279 CYS B N 1
ATOM 9660 C CA . CYS B 1 279 ? -31.828 -12.367 0.583 1 96.25 279 CYS B CA 1
ATOM 9661 C C . CYS B 1 279 ? -31.688 -12.328 2.1 1 96.25 279 CYS B C 1
ATOM 9663 O O . CYS B 1 279 ? -32.125 -11.383 2.746 1 96.25 279 CYS B O 1
ATOM 9665 N N . ILE B 1 280 ? -31.141 -13.344 2.707 1 96.94 280 ILE B N 1
ATOM 9666 C CA . ILE B 1 280 ? -30.781 -13.367 4.121 1 96.94 280 ILE B CA 1
ATOM 9667 C C . ILE B 1 280 ? -29.297 -13.031 4.277 1 96.94 280 ILE B C 1
ATOM 9669 O O . ILE B 1 280 ? -28.453 -13.594 3.582 1 96.94 280 ILE B O 1
ATOM 9673 N N . THR B 1 281 ? -28.906 -12.125 5.199 1 97.31 281 THR B N 1
ATOM 9674 C CA . THR B 1 281 ? -27.547 -11.602 5.254 1 97.31 281 THR B CA 1
ATOM 9675 C C . THR B 1 281 ? -26.922 -11.859 6.621 1 97.31 281 THR B C 1
ATOM 9677 O O . THR B 1 281 ? -27.641 -12.117 7.598 1 97.31 281 THR B O 1
ATOM 9680 N N . SER B 1 282 ? -25.578 -11.875 6.668 1 97.5 282 SER B N 1
ATOM 9681 C CA . SER B 1 282 ? -24.875 -11.836 7.941 1 97.5 282 SER B CA 1
ATOM 9682 C C . SER B 1 282 ? -25.094 -10.508 8.656 1 97.5 282 SER B C 1
ATOM 9684 O O . SER B 1 282 ? -25.109 -9.453 8.016 1 97.5 282 SER B O 1
ATOM 9686 N N . ASP B 1 283 ? -25.297 -10.578 9.898 1 94.69 283 ASP B N 1
ATOM 9687 C CA . ASP B 1 283 ? -25.531 -9.445 10.789 1 94.69 283 ASP B CA 1
ATOM 9688 C C . ASP B 1 283 ? -25.344 -9.844 12.25 1 94.69 283 ASP B C 1
ATOM 9690 O O . ASP B 1 283 ? -24.938 -10.969 12.539 1 94.69 283 ASP B O 1
ATOM 9694 N N . PRO B 1 284 ? -25.594 -8.961 13.125 1 92.88 284 PRO B N 1
ATOM 9695 C CA . PRO B 1 284 ? -25.297 -9.25 14.531 1 92.88 284 PRO B CA 1
ATOM 9696 C C . PRO B 1 284 ? -26.234 -10.297 15.133 1 92.88 284 PRO B C 1
ATOM 9698 O O . PRO B 1 284 ? -26.047 -10.711 16.281 1 92.88 284 PRO B O 1
ATOM 9701 N N . THR B 1 285 ? -27.25 -10.742 14.445 1 95.75 285 THR B N 1
ATOM 9702 C CA . THR B 1 285 ? -28.141 -11.781 14.945 1 95.75 285 THR B CA 1
ATOM 9703 C C . THR B 1 285 ? -27.5 -13.156 14.82 1 95.75 285 THR B C 1
ATOM 9705 O O . THR B 1 285 ? -28 -14.141 15.383 1 95.75 285 THR B O 1
ATOM 9708 N N . TRP B 1 286 ? -26.453 -13.273 14.094 1 98.12 286 TRP B N 1
ATOM 9709 C CA . TRP B 1 286 ? -25.672 -14.508 14.055 1 98.12 286 TRP B CA 1
ATOM 9710 C C . TRP B 1 286 ? -24.984 -14.758 15.391 1 98.12 286 TRP B C 1
ATOM 9712 O O . TRP B 1 286 ? -24.844 -13.844 16.203 1 98.12 286 TRP B O 1
ATOM 9722 N N . LYS B 1 287 ? -24.609 -16.047 15.609 1 98.38 287 LYS B N 1
ATOM 9723 C CA . LYS B 1 287 ? -23.922 -16.422 16.844 1 98.38 287 LYS B CA 1
ATOM 9724 C C . LYS B 1 287 ? -22.484 -16.844 16.547 1 98.38 287 LYS B C 1
ATOM 9726 O O . LYS B 1 287 ? -22.172 -17.344 15.469 1 98.38 287 LYS B O 1
ATOM 9731 N N . VAL B 1 288 ? -21.578 -16.578 17.516 1 98.5 288 VAL B N 1
ATOM 9732 C CA . VAL B 1 288 ? -20.172 -16.859 17.328 1 98.5 288 VAL B CA 1
ATOM 9733 C C . VAL B 1 288 ? -19.594 -17.531 18.562 1 98.5 288 VAL B C 1
ATOM 9735 O O . VAL B 1 288 ? -20.078 -17.297 19.688 1 98.5 288 VAL B O 1
ATOM 9738 N N . ARG B 1 289 ? -18.672 -18.391 18.375 1 98.19 289 ARG B N 1
ATOM 9739 C CA . ARG B 1 289 ? -17.953 -19.078 19.422 1 98.19 289 ARG B CA 1
ATOM 9740 C C . ARG B 1 289 ? -16.5 -19.328 19.016 1 98.19 289 ARG B C 1
ATOM 9742 O O . ARG B 1 289 ? -16.203 -19.484 17.828 1 98.19 289 ARG B O 1
ATOM 9749 N N . LYS B 1 290 ? -15.617 -19.344 20.016 1 97.62 290 LYS B N 1
ATOM 9750 C CA . LYS B 1 290 ? -14.234 -19.719 19.734 1 97.62 290 LYS B CA 1
ATOM 9751 C C . LYS B 1 290 ? -14.148 -21.141 19.203 1 97.62 290 LYS B C 1
ATOM 9753 O O . LYS B 1 290 ? -14.898 -22.016 19.625 1 97.62 290 LYS B O 1
ATOM 9758 N N . SER B 1 291 ? -13.266 -21.344 18.344 1 97.88 291 SER B N 1
ATOM 9759 C CA . SER B 1 291 ? -13.078 -22.656 17.703 1 97.88 291 SER B CA 1
ATOM 9760 C C . SER B 1 291 ? -12.336 -23.609 18.641 1 97.88 291 SER B C 1
ATOM 9762 O O . SER B 1 291 ? -11.594 -23.172 19.516 1 97.88 291 SER B O 1
ATOM 9764 N N . ALA B 1 292 ? -12.547 -24.891 18.375 1 97.81 292 ALA B N 1
ATOM 9765 C CA . ALA B 1 292 ? -11.742 -25.938 19 1 97.81 292 ALA B CA 1
ATOM 9766 C C . ALA B 1 292 ? -10.312 -25.906 18.469 1 97.81 292 ALA B C 1
ATOM 9768 O O . ALA B 1 292 ? -9.398 -26.438 19.094 1 97.81 292 ALA B O 1
ATOM 9769 N N . THR B 1 293 ? -10.109 -25.359 17.297 1 97 293 THR B N 1
ATOM 9770 C CA . THR B 1 293 ? -8.781 -25.078 16.766 1 97 293 THR B CA 1
ATOM 9771 C C . THR B 1 293 ? -8.289 -23.703 17.234 1 97 293 THR B C 1
ATOM 9773 O O . THR B 1 293 ? -8.742 -22.672 16.75 1 97 293 THR B O 1
ATOM 9776 N N . THR B 1 294 ? -7.285 -23.703 18.125 1 95.38 294 THR B N 1
ATOM 9777 C CA . THR B 1 294 ? -6.863 -22.469 18.766 1 95.38 294 THR B CA 1
ATOM 9778 C C . THR B 1 294 ? -5.684 -21.844 18.031 1 95.38 294 THR B C 1
ATOM 9780 O O . THR B 1 294 ? -5.383 -20.672 18.203 1 95.38 294 THR B O 1
ATOM 9783 N N . LEU B 1 295 ? -4.949 -22.594 17.281 1 94.69 295 LEU B N 1
ATOM 9784 C CA . LEU B 1 295 ? -3.881 -22.156 16.391 1 94.69 295 LEU B CA 1
ATOM 9785 C C . LEU B 1 295 ? -4.07 -22.75 15 1 94.69 295 LEU B C 1
ATOM 9787 O O . LEU B 1 295 ? -4.242 -23.953 14.844 1 94.69 295 LEU B O 1
ATOM 9791 N N . ALA B 1 296 ? -4.172 -21.922 14.07 1 92.75 296 ALA B N 1
ATOM 9792 C CA . ALA B 1 296 ? -4.301 -22.344 12.68 1 92.75 296 ALA B CA 1
ATOM 9793 C C . ALA B 1 296 ? -3.295 -21.625 11.789 1 92.75 296 ALA B C 1
ATOM 9795 O O . ALA B 1 296 ? -3.664 -20.734 11.016 1 92.75 296 ALA B O 1
ATOM 9796 N N . ASN B 1 297 ? -2.055 -22.047 11.875 1 90.75 297 ASN B N 1
ATOM 9797 C CA . ASN B 1 297 ? -0.965 -21.516 11.062 1 90.75 297 ASN B CA 1
ATOM 9798 C C . ASN B 1 297 ? -0.828 -22.281 9.742 1 90.75 297 ASN B C 1
ATOM 9800 O O . ASN B 1 297 ? -0.661 -23.5 9.742 1 90.75 297 ASN B O 1
ATOM 9804 N N . ILE B 1 298 ? -0.908 -21.594 8.609 1 90.56 298 ILE B N 1
ATOM 9805 C CA . ILE B 1 298 ? -0.954 -22.188 7.277 1 90.56 298 ILE B CA 1
ATOM 9806 C C . ILE B 1 298 ? 0.316 -23 7.031 1 90.56 298 ILE B C 1
ATOM 9808 O O . ILE B 1 298 ? 0.354 -23.844 6.133 1 90.56 298 ILE B O 1
ATOM 9812 N N . TYR B 1 299 ? 1.414 -22.844 7.848 1 89.75 299 TYR B N 1
ATOM 9813 C CA . TYR B 1 299 ? 2.682 -23.547 7.727 1 89.75 299 TYR B CA 1
ATOM 9814 C C . TYR B 1 299 ? 2.656 -24.844 8.531 1 89.75 299 TYR B C 1
ATOM 9816 O O . TYR B 1 299 ? 3.578 -25.125 9.297 1 89.75 299 TYR B O 1
ATOM 9824 N N . ALA B 1 300 ? 1.576 -25.5 8.414 1 91.75 300 ALA B N 1
ATOM 9825 C CA . ALA B 1 300 ? 1.373 -26.844 8.945 1 91.75 300 ALA B CA 1
ATOM 9826 C C . ALA B 1 300 ? 1.52 -26.859 10.469 1 91.75 300 ALA B C 1
ATOM 9828 O O . ALA B 1 300 ? 2.188 -27.734 11.023 1 91.75 300 ALA B O 1
ATOM 9829 N N . SER B 1 301 ? 1.004 -25.953 11.109 1 94.44 301 SER B N 1
ATOM 9830 C CA . SER B 1 301 ? 0.962 -25.875 12.562 1 94.44 301 SER B CA 1
ATOM 9831 C C . SER B 1 301 ? -0.448 -25.562 13.062 1 94.44 301 SER B C 1
ATOM 9833 O O . SER B 1 301 ? -1.004 -24.516 12.758 1 94.44 301 SER B O 1
ATOM 9835 N N . GLU B 1 302 ? -0.996 -26.516 13.75 1 95.81 302 GLU B N 1
ATOM 9836 C CA . GLU B 1 302 ? -2.344 -26.375 14.289 1 95.81 302 GLU B CA 1
ATOM 9837 C C . GLU B 1 302 ? -2.445 -26.984 15.68 1 95.81 302 GLU B C 1
ATOM 9839 O O . GLU B 1 302 ? -1.756 -27.953 15.992 1 95.81 302 GLU B O 1
ATOM 9844 N N . ASP B 1 303 ? -3.193 -26.344 16.547 1 97.38 303 ASP B N 1
ATOM 9845 C CA . ASP B 1 303 ? -3.627 -26.906 17.812 1 97.38 303 ASP B CA 1
ATOM 9846 C C . ASP B 1 303 ? -5.137 -27.141 17.828 1 97.38 303 ASP B C 1
ATOM 9848 O O . ASP B 1 303 ? -5.918 -26.203 17.641 1 97.38 303 ASP B O 1
ATOM 9852 N N . HIS B 1 304 ? -5.5 -28.359 17.984 1 97.69 304 HIS B N 1
ATOM 9853 C CA . HIS B 1 304 ? -6.914 -28.719 18.016 1 97.69 304 HIS B CA 1
ATOM 9854 C C . HIS B 1 304 ? -7.262 -29.484 19.297 1 97.69 304 HIS B C 1
ATOM 9856 O O . HIS B 1 304 ? -6.652 -30.516 19.594 1 97.69 304 HIS B O 1
ATOM 9862 N N . ASP B 1 305 ? -8.242 -29 20.062 1 98.19 305 ASP B N 1
ATOM 9863 C CA . ASP B 1 305 ? -8.773 -29.672 21.234 1 98.19 305 ASP B CA 1
ATOM 9864 C C . ASP B 1 305 ? -10.211 -30.156 21 1 98.19 305 ASP B C 1
ATOM 9866 O O . ASP B 1 305 ? -11.156 -29.375 21.156 1 98.19 305 ASP B O 1
ATOM 9870 N N . ARG B 1 306 ? -10.336 -31.422 20.828 1 97.31 306 ARG B N 1
ATOM 9871 C CA . ARG B 1 306 ? -11.625 -31.984 20.438 1 97.31 306 ARG B CA 1
ATOM 9872 C C . ARG B 1 306 ? -12.625 -31.891 21.594 1 97.31 306 ARG B C 1
ATOM 9874 O O . ARG B 1 306 ? -13.836 -31.953 21.375 1 97.31 306 ARG B O 1
ATOM 9881 N N . ARG B 1 307 ? -12.281 -31.75 22.875 1 95.88 307 ARG B N 1
ATOM 9882 C CA . ARG B 1 307 ? -13.172 -31.594 24.016 1 95.88 307 ARG B CA 1
ATOM 9883 C C . ARG B 1 307 ? -14.016 -30.328 23.875 1 95.88 307 ARG B C 1
ATOM 9885 O O . ARG B 1 307 ? -15.125 -30.25 24.422 1 95.88 307 ARG B O 1
ATOM 9892 N N . GLU B 1 308 ? -13.406 -29.359 23.047 1 96.94 308 GLU B N 1
ATOM 9893 C CA . GLU B 1 308 ? -14.062 -28.062 22.906 1 96.94 308 GLU B CA 1
ATOM 9894 C C . GLU B 1 308 ? -14.914 -28.016 21.641 1 96.94 308 GLU B C 1
ATOM 9896 O O . GLU B 1 308 ? -15.555 -27 21.359 1 96.94 308 GLU B O 1
ATOM 9901 N N . TYR B 1 309 ? -14.961 -29.047 20.859 1 96.81 309 TYR B N 1
ATOM 9902 C CA . TYR B 1 309 ? -15.711 -29.062 19.609 1 96.81 309 TYR B CA 1
ATOM 9903 C C . TYR B 1 309 ? -17.203 -29.234 19.891 1 96.81 309 TYR B C 1
ATOM 9905 O O . TYR B 1 309 ? -17.625 -30.234 20.469 1 96.81 309 TYR B O 1
ATOM 9913 N N . PRO B 1 310 ? -17.984 -28.328 19.422 1 96.81 310 PRO B N 1
ATOM 9914 C CA . PRO B 1 310 ? -19.438 -28.422 19.641 1 96.81 310 PRO B CA 1
ATOM 9915 C C . PRO B 1 310 ? -20.125 -29.297 18.594 1 96.81 310 PRO B C 1
ATOM 9917 O O . PRO B 1 310 ? -20.688 -28.781 17.625 1 96.81 310 PRO B O 1
ATOM 9920 N N . VAL B 1 311 ? -20.219 -30.484 18.875 1 94.31 311 VAL B N 1
ATOM 9921 C CA . VAL B 1 311 ? -20.75 -31.453 17.922 1 94.31 311 VAL B CA 1
ATOM 9922 C C . VAL B 1 311 ? -22.172 -31.047 17.516 1 94.31 311 VAL B C 1
ATOM 9924 O O . VAL B 1 311 ? -23.016 -30.75 18.359 1 94.31 311 VAL B O 1
ATOM 9927 N N . GLY B 1 312 ? -22.359 -30.938 16.203 1 96.62 312 GLY B N 1
ATOM 9928 C CA . GLY B 1 312 ? -23.672 -30.656 15.641 1 96.62 312 GLY B CA 1
ATOM 9929 C C . GLY B 1 312 ? -23.984 -29.172 15.586 1 96.62 312 GLY B C 1
ATOM 9930 O O . GLY B 1 312 ? -25.125 -28.781 15.297 1 96.62 312 GLY B O 1
ATOM 9931 N N . TRP B 1 313 ? -23.062 -28.328 15.836 1 97.88 313 TRP B N 1
ATOM 9932 C CA . TRP B 1 313 ? -23.281 -26.891 15.93 1 97.88 313 TRP B CA 1
ATOM 9933 C C . TRP B 1 313 ? -23.828 -26.328 14.617 1 97.88 313 TRP B C 1
ATOM 9935 O O . TRP B 1 313 ? -24.469 -25.281 14.602 1 97.88 313 TRP B O 1
ATOM 9945 N N . ASP B 1 314 ? -23.625 -27 13.492 1 97.88 314 ASP B N 1
ATOM 9946 C CA . ASP B 1 314 ? -24.031 -26.531 12.172 1 97.88 314 ASP B CA 1
ATOM 9947 C C . ASP B 1 314 ? -25.281 -27.266 11.688 1 97.88 314 ASP B C 1
ATOM 9949 O O . ASP B 1 314 ? -25.562 -27.297 10.484 1 97.88 314 ASP B O 1
ATOM 9953 N N . THR B 1 315 ? -25.953 -27.859 12.609 1 97.75 315 THR B N 1
ATOM 9954 C CA . THR B 1 315 ? -27.203 -28.562 12.297 1 97.75 315 THR B CA 1
ATOM 9955 C C . THR B 1 315 ? -28.375 -27.953 13.047 1 97.75 315 THR B C 1
ATOM 9957 O O . THR B 1 315 ? -28.188 -27.266 14.055 1 97.75 315 THR B O 1
ATOM 9960 N N . PRO B 1 316 ? -29.625 -28.156 12.492 1 97.06 316 PRO B N 1
ATOM 9961 C CA . PRO B 1 316 ? -30.812 -27.703 13.219 1 97.06 316 PRO B CA 1
ATOM 9962 C C . PRO B 1 316 ? -30.953 -28.375 14.586 1 97.06 316 PRO B C 1
ATOM 9964 O O . PRO B 1 316 ? -30.562 -29.531 14.758 1 97.06 316 PRO B O 1
ATOM 9967 N N . GLY B 1 317 ? -31.578 -27.75 15.5 1 95.81 317 GLY B N 1
ATOM 9968 C CA . GLY B 1 317 ? -31.875 -28.297 16.812 1 95.81 317 GLY B CA 1
ATOM 9969 C C . GLY B 1 317 ? -30.75 -28.125 17.812 1 95.81 317 GLY B C 1
ATOM 9970 O O . GLY B 1 317 ? -30.875 -28.469 18.984 1 95.81 317 GLY B O 1
ATOM 9971 N N . PHE B 1 318 ? -29.625 -27.609 17.438 1 97.5 318 PHE B N 1
ATOM 9972 C CA . PHE B 1 318 ? -28.484 -27.375 18.312 1 97.5 318 PHE B CA 1
ATOM 9973 C C . PHE B 1 318 ? -28.781 -26.25 19.297 1 97.5 318 PHE B C 1
ATOM 9975 O O . PHE B 1 318 ? -29.359 -25.234 18.938 1 97.5 318 PHE B O 1
ATOM 9982 N N . ASP B 1 319 ? -28.422 -26.375 20.562 1 97.19 319 ASP B N 1
ATOM 9983 C CA . ASP B 1 319 ? -28.594 -25.344 21.578 1 97.19 319 ASP B CA 1
ATOM 9984 C C . ASP B 1 319 ? -27.375 -24.406 21.625 1 97.19 319 ASP B C 1
ATOM 9986 O O . ASP B 1 319 ? -26.328 -24.766 22.172 1 97.19 319 ASP B O 1
ATOM 9990 N N . ASP B 1 320 ? -27.594 -23.219 21.141 1 97.38 320 ASP B N 1
ATOM 9991 C CA . ASP B 1 320 ? -26.5 -22.266 21.109 1 97.38 320 ASP B CA 1
ATOM 9992 C C . ASP B 1 320 ? -26.688 -21.172 22.156 1 97.38 320 ASP B C 1
ATOM 9994 O O . ASP B 1 320 ? -26.25 -20.031 21.969 1 97.38 320 ASP B O 1
ATOM 9998 N N . ALA B 1 321 ? -27.266 -21.438 23.25 1 95.75 321 ALA B N 1
ATOM 9999 C CA . ALA B 1 321 ? -27.547 -20.469 24.297 1 95.75 321 ALA B CA 1
ATOM 10000 C C . ALA B 1 321 ? -26.266 -19.906 24.875 1 95.75 321 ALA B C 1
ATOM 10002 O O . ALA B 1 321 ? -26.219 -18.734 25.297 1 95.75 321 ALA B O 1
ATOM 10003 N N . ASP B 1 322 ? -25.266 -20.656 24.891 1 95.69 322 ASP B N 1
ATOM 10004 C CA . ASP B 1 322 ? -24 -20.219 25.484 1 95.69 322 ASP B CA 1
ATOM 10005 C C . ASP B 1 322 ? -23.141 -19.484 24.469 1 95.69 322 ASP B C 1
ATOM 10007 O O . ASP B 1 322 ? -22.047 -19.016 24.812 1 95.69 322 ASP B O 1
ATOM 10011 N N . TRP B 1 323 ? -23.578 -19.406 23.266 1 98 323 TRP B N 1
ATOM 10012 C CA . TRP B 1 323 ? -22.844 -18.688 22.234 1 98 323 TRP B CA 1
ATOM 10013 C C . TRP B 1 323 ? -23.109 -17.188 22.328 1 98 323 TRP B C 1
ATOM 10015 O O . TRP B 1 323 ? -24.141 -16.766 22.844 1 98 323 TRP B O 1
ATOM 10025 N N . GLN B 1 324 ? -22.156 -16.344 21.906 1 97.69 324 GLN B N 1
ATOM 10026 C CA . GLN B 1 324 ? -22.297 -14.891 21.906 1 97.69 324 GLN B CA 1
ATOM 10027 C C . GLN B 1 324 ? -22.875 -14.391 20.578 1 97.69 324 GLN B C 1
ATOM 10029 O O . GLN B 1 324 ? -22.672 -15.023 19.547 1 97.69 324 GLN B O 1
ATOM 10034 N N . PRO B 1 325 ? -23.594 -13.266 20.609 1 97.06 325 PRO B N 1
ATOM 10035 C CA . PRO B 1 325 ? -23.906 -12.625 19.328 1 97.06 325 PRO B CA 1
ATOM 10036 C C . PRO B 1 325 ? -22.656 -12.188 18.562 1 97.06 325 PRO B C 1
ATOM 10038 O O . PRO B 1 325 ? -21.688 -11.719 19.156 1 97.06 325 PRO B O 1
ATOM 10041 N N . ALA B 1 326 ? -22.703 -12.375 17.312 1 96.5 326 ALA B N 1
ATOM 10042 C CA . ALA B 1 326 ? -21.578 -11.938 16.5 1 96.5 326 ALA B CA 1
ATOM 10043 C C . ALA B 1 326 ? -21.422 -10.422 16.547 1 96.5 326 ALA B C 1
ATOM 10045 O O . ALA B 1 326 ? -22.422 -9.688 16.547 1 96.5 326 ALA B O 1
ATOM 10046 N N . LYS B 1 327 ? -20.219 -9.922 16.609 1 93.25 327 LYS B N 1
ATOM 10047 C CA . LYS B 1 327 ? -19.906 -8.5 16.578 1 93.25 327 LYS B CA 1
ATOM 10048 C C . LYS B 1 327 ? -19.828 -7.98 15.148 1 93.25 327 LYS B C 1
ATOM 10050 O O . LYS B 1 327 ? -19.156 -8.57 14.297 1 93.25 327 LYS B O 1
ATOM 10055 N N . PRO B 1 328 ? -20.547 -6.918 14.828 1 92.19 328 PRO B N 1
ATOM 10056 C CA . PRO B 1 328 ? -20.312 -6.277 13.531 1 92.19 328 PRO B CA 1
ATOM 10057 C C . PRO B 1 328 ? -18.922 -5.625 13.445 1 92.19 328 PRO B C 1
ATOM 10059 O O . PRO B 1 328 ? -18.469 -5.027 14.422 1 92.19 328 PRO B O 1
ATOM 10062 N N . LEU B 1 329 ? -18.281 -5.734 12.359 1 90.31 329 LEU B N 1
ATOM 10063 C CA . LEU B 1 329 ? -16.922 -5.254 12.195 1 90.31 329 LEU B CA 1
ATOM 10064 C C . LEU B 1 329 ? -16.781 -4.391 10.945 1 90.31 329 LEU B C 1
ATOM 10066 O O . LEU B 1 329 ? -17.625 -4.48 10.039 1 90.31 329 LEU B O 1
ATOM 10070 N N . THR B 1 330 ? -15.789 -3.539 10.836 1 84.62 330 THR B N 1
ATOM 10071 C CA . THR B 1 330 ? -15.516 -2.715 9.664 1 84.62 330 THR B CA 1
ATOM 10072 C C . THR B 1 330 ? -15.047 -3.572 8.492 1 84.62 330 THR B C 1
ATOM 10074 O O . THR B 1 330 ? -15.438 -3.338 7.348 1 84.62 330 THR B O 1
ATOM 10077 N N . GLY B 1 331 ? -14.219 -4.574 8.789 1 85.81 331 GLY B N 1
ATOM 10078 C CA . GLY B 1 331 ? -13.695 -5.422 7.734 1 85.81 331 GLY B CA 1
ATOM 10079 C C . GLY B 1 331 ? -12.406 -4.891 7.133 1 85.81 331 GLY B C 1
ATOM 10080 O O . GLY B 1 331 ? -11.797 -3.967 7.672 1 85.81 331 GLY B O 1
ATOM 10081 N N . PRO B 1 332 ? -11.922 -5.586 6.059 1 85.81 332 PRO B N 1
ATOM 10082 C CA . PRO B 1 332 ? -10.656 -5.238 5.406 1 85.81 332 PRO B CA 1
ATOM 10083 C C . PRO B 1 332 ? -10.789 -4.023 4.488 1 85.81 332 PRO B C 1
ATOM 10085 O O . PRO B 1 332 ? -11.898 -3.611 4.156 1 85.81 332 PRO B O 1
ATOM 10088 N N . ARG B 1 333 ? -9.641 -3.537 4.023 1 85.44 333 ARG B N 1
ATOM 10089 C CA . ARG B 1 333 ? -9.586 -2.424 3.082 1 85.44 333 ARG B CA 1
ATOM 10090 C C . ARG B 1 333 ? -9.867 -2.896 1.659 1 85.44 333 ARG B C 1
ATOM 10092 O O . ARG B 1 333 ? -10.312 -2.117 0.817 1 85.44 333 ARG B O 1
ATOM 10099 N N . GLY B 1 334 ? -9.664 -4.148 1.452 1 91.56 334 GLY B N 1
ATOM 10100 C CA . GLY B 1 334 ? -9.711 -4.688 0.103 1 91.56 334 GLY B CA 1
ATOM 10101 C C . GLY B 1 334 ? -11.117 -4.758 -0.459 1 91.56 334 GLY B C 1
ATOM 10102 O O . GLY B 1 334 ? -12.07 -5.016 0.276 1 91.56 334 GLY B O 1
ATOM 10103 N N . LYS B 1 335 ? -11.234 -4.566 -1.771 1 94.56 335 LYS B N 1
ATOM 10104 C CA . LYS B 1 335 ? -12.5 -4.676 -2.484 1 94.56 335 LYS B CA 1
ATOM 10105 C C . LYS B 1 335 ? -12.867 -6.137 -2.729 1 94.56 335 LYS B C 1
ATOM 10107 O O . LYS B 1 335 ? -12 -6.969 -2.984 1 94.56 335 LYS B O 1
ATOM 10112 N N . LEU B 1 336 ? -14.125 -6.41 -2.686 1 96.88 336 LEU B N 1
ATOM 10113 C CA . LEU B 1 336 ? -14.617 -7.758 -2.936 1 96.88 336 LEU B CA 1
ATOM 10114 C C . LEU B 1 336 ? -14.539 -8.102 -4.422 1 96.88 336 LEU B C 1
ATOM 10116 O O . LEU B 1 336 ? -14.984 -7.32 -5.266 1 96.88 336 LEU B O 1
ATOM 10120 N N . ARG B 1 337 ? -13.977 -9.234 -4.707 1 97.69 337 ARG B N 1
ATOM 10121 C CA . ARG B 1 337 ? -13.945 -9.805 -6.051 1 97.69 337 ARG B CA 1
ATOM 10122 C C . ARG B 1 337 ? -14.305 -11.281 -6.023 1 97.69 337 ARG B C 1
ATOM 10124 O O . ARG B 1 337 ? -13.93 -12 -5.09 1 97.69 337 ARG B O 1
ATOM 10131 N N . TYR B 1 338 ? -14.984 -11.688 -7.078 1 98.12 338 TYR B N 1
ATOM 10132 C CA . TYR B 1 338 ? -15.328 -13.102 -7.195 1 98.12 338 TYR B CA 1
ATOM 10133 C C . TYR B 1 338 ? -14.07 -13.953 -7.344 1 98.12 338 TYR B C 1
ATOM 10135 O O . TYR B 1 338 ? -13.141 -13.586 -8.062 1 98.12 338 TYR B O 1
ATOM 10143 N N . GLN B 1 339 ? -13.992 -15.055 -6.582 1 97.94 339 GLN B N 1
ATOM 10144 C CA . GLN B 1 339 ? -12.961 -16.062 -6.816 1 97.94 339 GLN B CA 1
ATOM 10145 C C . GLN B 1 339 ? -13.07 -16.641 -8.227 1 97.94 339 GLN B C 1
ATOM 10147 O O . GLN B 1 339 ? -13.758 -17.656 -8.438 1 97.94 339 GLN B O 1
ATOM 10152 N N . SER B 1 340 ? -12.312 -16.047 -9.109 1 96.75 340 SER B N 1
ATOM 10153 C CA . SER B 1 340 ? -12.469 -16.391 -10.516 1 96.75 340 SER B CA 1
ATOM 10154 C C . SER B 1 340 ? -11.734 -17.672 -10.859 1 96.75 340 SER B C 1
ATOM 10156 O O . SER B 1 340 ? -12.18 -18.438 -11.711 1 96.75 340 SER B O 1
ATOM 10158 N N . GLN B 1 341 ? -10.602 -17.953 -10.227 1 97.5 341 GLN B N 1
ATOM 10159 C CA . GLN B 1 341 ? -9.859 -19.188 -10.477 1 97.5 341 GLN B CA 1
ATOM 10160 C C . GLN B 1 341 ? -10.562 -20.391 -9.859 1 97.5 341 GLN B C 1
ATOM 10162 O O . GLN B 1 341 ? -11.391 -20.234 -8.961 1 97.5 341 GLN B O 1
ATOM 10167 N N . PRO B 1 342 ? -10.203 -21.578 -10.328 1 97.62 342 PRO B N 1
ATOM 10168 C CA . PRO B 1 342 ? -10.773 -22.766 -9.688 1 97.62 342 PRO B CA 1
ATOM 10169 C C . PRO B 1 342 ? -10.438 -22.859 -8.203 1 97.62 342 PRO B C 1
ATOM 10171 O O . PRO B 1 342 ? -9.359 -22.422 -7.781 1 97.62 342 PRO B O 1
ATOM 10174 N N . PRO B 1 343 ? -11.352 -23.344 -7.391 1 97.75 343 PRO B N 1
ATOM 10175 C CA . PRO B 1 343 ? -11.055 -23.531 -5.969 1 97.75 343 PRO B CA 1
ATOM 10176 C C . PRO B 1 343 ? -9.969 -24.578 -5.727 1 97.75 343 PRO B C 1
ATOM 10178 O O . PRO B 1 343 ? -9.508 -25.234 -6.672 1 97.75 343 PRO B O 1
ATOM 10181 N N . VAL B 1 344 ? -9.508 -24.656 -4.547 1 97.94 344 VAL B N 1
ATOM 10182 C CA . VAL B 1 344 ? -8.641 -25.734 -4.09 1 97.94 344 VAL B CA 1
ATOM 10183 C C . VAL B 1 344 ? -9.492 -26.891 -3.555 1 97.94 344 VAL B C 1
ATOM 10185 O O . VAL B 1 344 ? -10.484 -26.672 -2.867 1 97.94 344 VAL B O 1
ATOM 10188 N N . ILE B 1 345 ? -9.141 -28.125 -3.902 1 98 345 ILE B N 1
ATOM 10189 C CA . ILE B 1 345 ? -9.875 -29.297 -3.443 1 98 345 ILE B CA 1
ATOM 10190 C C . ILE B 1 345 ? -8.906 -30.406 -3.098 1 98 345 ILE B C 1
ATOM 10192 O O . ILE B 1 345 ? -7.695 -30.281 -3.316 1 98 345 ILE B O 1
ATOM 10196 N N . LEU B 1 346 ? -9.43 -31.469 -2.543 1 98 346 LEU B N 1
ATOM 10197 C CA . LEU B 1 346 ? -8.68 -32.688 -2.277 1 98 346 LEU B CA 1
ATOM 10198 C C . LEU B 1 346 ? -8.836 -33.688 -3.428 1 98 346 LEU B C 1
ATOM 10200 O O . LEU B 1 346 ? -9.945 -33.906 -3.92 1 98 346 LEU B O 1
ATOM 10204 N N . HIS B 1 347 ? -7.758 -34.188 -3.889 1 97.25 347 HIS B N 1
ATOM 10205 C CA . HIS B 1 347 ? -7.719 -35.125 -5.008 1 97.25 347 HIS B CA 1
ATOM 10206 C C . HIS B 1 347 ? -7.395 -36.531 -4.539 1 97.25 347 HIS B C 1
ATOM 10208 O O . HIS B 1 347 ? -8.148 -37.125 -3.756 1 97.25 347 HIS B O 1
ATOM 10214 N N . ASP B 1 348 ? -6.27 -37.031 -4.871 1 96.69 348 ASP B N 1
ATOM 10215 C CA . ASP B 1 348 ? -5.844 -38.406 -4.645 1 96.69 348 ASP B CA 1
ATOM 10216 C C . ASP B 1 348 ? -5.746 -38.688 -3.154 1 96.69 348 ASP B C 1
ATOM 10218 O O . ASP B 1 348 ? -5.406 -37.812 -2.355 1 96.69 348 ASP B O 1
ATOM 10222 N N . THR B 1 349 ? -6.047 -39.938 -2.812 1 97.94 349 THR B N 1
ATOM 10223 C CA . THR B 1 349 ? -5.824 -40.438 -1.461 1 97.94 349 THR B CA 1
ATOM 10224 C C . THR B 1 349 ? -4.578 -41.312 -1.409 1 97.94 349 THR B C 1
ATOM 10226 O O . THR B 1 349 ? -4.434 -42.25 -2.207 1 97.94 349 THR B O 1
ATOM 10229 N N . PHE B 1 350 ? -3.713 -41.031 -0.534 1 98.31 350 PHE B N 1
ATOM 10230 C CA . PHE B 1 350 ? -2.518 -41.844 -0.291 1 98.31 350 PHE B CA 1
ATOM 10231 C C . PHE B 1 350 ? -2.703 -42.719 0.925 1 98.31 350 PHE B C 1
ATOM 10233 O O . PHE B 1 350 ? -2.945 -42.25 2.031 1 98.31 350 PHE B O 1
ATOM 10240 N N . VAL B 1 351 ? -2.625 -43.969 0.714 1 98.06 351 VAL B N 1
ATOM 10241 C CA . VAL B 1 351 ? -2.516 -44.938 1.792 1 98.06 351 VAL B CA 1
ATOM 10242 C C . VAL B 1 351 ? -1.047 -45.25 2.053 1 98.06 351 VAL B C 1
ATOM 10244 O O . VAL B 1 351 ? -0.302 -45.594 1.126 1 98.06 351 VAL B O 1
ATOM 10247 N N . PRO B 1 352 ? -0.644 -45.188 3.338 1 98.06 352 PRO B N 1
ATOM 10248 C CA . PRO B 1 352 ? 0.777 -45.406 3.605 1 98.06 352 PRO B CA 1
ATOM 10249 C C . PRO B 1 352 ? 1.261 -46.781 3.1 1 98.06 352 PRO B C 1
ATOM 10251 O O . PRO B 1 352 ? 0.568 -47.781 3.266 1 98.06 352 PRO B O 1
ATOM 10254 N N . VAL B 1 353 ? 2.416 -46.781 2.539 1 97.81 353 VAL B N 1
ATOM 10255 C CA . VAL B 1 353 ? 3 -48.031 2.027 1 97.81 353 VAL B CA 1
ATOM 10256 C C . VAL B 1 353 ? 3.75 -48.75 3.145 1 97.81 353 VAL B C 1
ATOM 10258 O O . VAL B 1 353 ? 3.926 -49.969 3.098 1 97.81 353 VAL B O 1
ATOM 10261 N N . THR B 1 354 ? 4.258 -47.969 4.113 1 96.56 354 THR B N 1
ATOM 10262 C CA . THR B 1 354 ? 4.867 -48.562 5.301 1 96.56 354 THR B CA 1
ATOM 10263 C C . THR B 1 354 ? 4.391 -47.844 6.566 1 96.56 354 THR B C 1
ATOM 10265 O O . THR B 1 354 ? 3.998 -46.688 6.516 1 96.56 354 THR B O 1
ATOM 10268 N N . GLN B 1 355 ? 4.301 -48.594 7.609 1 95.81 355 GLN B N 1
ATOM 10269 C CA . GLN B 1 355 ? 4.008 -48.156 8.969 1 95.81 355 GLN B CA 1
ATOM 10270 C C . GLN B 1 355 ? 4.941 -48.812 9.977 1 95.81 355 GLN B C 1
ATOM 10272 O O . GLN B 1 355 ? 5.012 -50.031 10.047 1 95.81 355 GLN B O 1
ATOM 10277 N N . LYS B 1 356 ? 5.676 -47.938 10.703 1 94.88 356 LYS B N 1
ATOM 10278 C CA . LYS B 1 356 ? 6.648 -48.531 11.633 1 94.88 356 LYS B CA 1
ATOM 10279 C C . LYS B 1 356 ? 6.637 -47.781 12.969 1 94.88 356 LYS B C 1
ATOM 10281 O O . LYS B 1 356 ? 6.652 -46.562 13 1 94.88 356 LYS B O 1
ATOM 10286 N N . MET B 1 357 ? 6.574 -48.469 14.016 1 94.31 357 MET B N 1
ATOM 10287 C CA . MET B 1 357 ? 6.883 -47.906 15.32 1 94.31 357 MET B CA 1
ATOM 10288 C C . MET B 1 357 ? 8.391 -47.812 15.531 1 94.31 357 MET B C 1
ATOM 10290 O O . MET B 1 357 ? 9.039 -48.781 15.883 1 94.31 357 MET B O 1
ATOM 10294 N N . VAL B 1 358 ? 8.93 -46.719 15.375 1 95.44 358 VAL B N 1
ATOM 10295 C CA . VAL B 1 358 ? 10.375 -46.5 15.383 1 95.44 358 VAL B CA 1
ATOM 10296 C C . VAL B 1 358 ? 10.891 -46.531 16.828 1 95.44 358 VAL B C 1
ATOM 10298 O O . VAL B 1 358 ? 12 -47 17.078 1 95.44 358 VAL B O 1
ATOM 10301 N N . LYS B 1 359 ? 10.203 -45.875 17.75 1 93.12 359 LYS B N 1
ATOM 10302 C CA . LYS B 1 359 ? 10.383 -45.875 19.203 1 93.12 359 LYS B CA 1
ATOM 10303 C C . LYS B 1 359 ? 9.031 -45.906 19.906 1 93.12 359 LYS B C 1
ATOM 10305 O O . LYS B 1 359 ? 7.996 -45.625 19.312 1 93.12 359 LYS B O 1
ATOM 10310 N N . PRO B 1 360 ? 9.148 -46.375 21.188 1 92.44 360 PRO B N 1
ATOM 10311 C CA . PRO B 1 360 ? 7.875 -46.344 21.906 1 92.44 360 PRO B CA 1
ATOM 10312 C C . PRO B 1 360 ? 7.203 -44.969 21.812 1 92.44 360 PRO B C 1
ATOM 10314 O O . PRO B 1 360 ? 7.82 -43.969 22.156 1 92.44 360 PRO B O 1
ATOM 10317 N N . GLY B 1 361 ? 6.02 -44.969 21.312 1 95.44 361 GLY B N 1
ATOM 10318 C CA . GLY B 1 361 ? 5.246 -43.75 21.266 1 95.44 361 GLY B CA 1
ATOM 10319 C C . GLY B 1 361 ? 5.488 -42.938 20 1 95.44 361 GLY B C 1
ATOM 10320 O O . GLY B 1 361 ? 4.988 -41.812 19.875 1 95.44 361 GLY B O 1
ATOM 10321 N N . ILE B 1 362 ? 6.328 -43.469 19.109 1 97.31 362 ILE B N 1
ATOM 10322 C CA . ILE B 1 362 ? 6.602 -42.75 17.859 1 97.31 362 ILE B CA 1
ATOM 10323 C C . ILE B 1 362 ? 6.352 -43.688 16.672 1 97.31 362 ILE B C 1
ATOM 10325 O O . ILE B 1 362 ? 7.035 -44.688 16.516 1 97.31 362 ILE B O 1
ATOM 10329 N N . ILE B 1 363 ? 5.379 -43.344 15.906 1 97.81 363 ILE B N 1
ATOM 10330 C CA . ILE B 1 363 ? 5.027 -44.094 14.703 1 97.81 363 ILE B CA 1
ATOM 10331 C C . ILE B 1 363 ? 5.383 -43.281 13.469 1 97.81 363 ILE B C 1
ATOM 10333 O O . ILE B 1 363 ? 5.055 -42.094 13.383 1 97.81 363 ILE B O 1
ATOM 10337 N N . VAL B 1 364 ? 6.039 -43.875 12.492 1 98.19 364 VAL B N 1
ATOM 10338 C CA . VAL B 1 364 ? 6.375 -43.156 11.25 1 98.19 364 VAL B CA 1
ATOM 10339 C C . VAL B 1 364 ? 5.707 -43.875 10.07 1 98.19 364 VAL B C 1
ATOM 10341 O O . VAL B 1 364 ? 5.777 -45.094 9.953 1 98.19 364 VAL B O 1
ATOM 10344 N N . TYR B 1 365 ? 5.039 -43.125 9.281 1 98.38 365 TYR B N 1
ATOM 10345 C CA . TYR B 1 365 ? 4.379 -43.594 8.07 1 98.38 365 TYR B CA 1
ATOM 10346 C C . TYR B 1 365 ? 5.094 -43.094 6.828 1 98.38 365 TYR B C 1
ATOM 10348 O O . TYR B 1 365 ? 5.562 -41.938 6.793 1 98.38 365 TYR B O 1
ATOM 10356 N N . ASP B 1 366 ? 5.246 -43.875 5.793 1 98.25 366 ASP B N 1
ATOM 10357 C CA . ASP B 1 366 ? 5.703 -43.5 4.453 1 98.25 366 ASP B CA 1
ATOM 10358 C C . ASP B 1 366 ? 4.555 -43.531 3.449 1 98.25 366 ASP B C 1
ATOM 10360 O O . ASP B 1 366 ? 4 -44.625 3.178 1 98.25 366 ASP B O 1
ATOM 10364 N N . LEU B 1 367 ? 4.246 -42.469 2.865 1 98.25 367 LEU B N 1
ATOM 10365 C CA . LEU B 1 367 ? 3.137 -42.406 1.922 1 98.25 367 LEU B CA 1
ATOM 10366 C C . LEU B 1 367 ? 3.559 -42.906 0.546 1 98.25 367 LEU B C 1
ATOM 10368 O O . LEU B 1 367 ? 2.711 -43.188 -0.31 1 98.25 367 LEU B O 1
ATOM 10372 N N . GLY B 1 368 ? 4.785 -42.969 0.289 1 97.56 368 GLY B N 1
ATOM 10373 C CA . GLY B 1 368 ? 5.297 -43.5 -0.974 1 97.56 368 GLY B CA 1
ATOM 10374 C C . GLY B 1 368 ? 5.426 -42.406 -2.041 1 97.56 368 GLY B C 1
ATOM 10375 O O . GLY B 1 368 ? 6.109 -42.625 -3.047 1 97.56 368 GLY B O 1
ATOM 10376 N N . GLN B 1 369 ? 4.816 -41.312 -1.922 1 97.94 369 GLN B N 1
ATOM 10377 C CA . GLN B 1 369 ? 4.805 -40.188 -2.867 1 97.94 369 GLN B CA 1
ATOM 10378 C C . GLN B 1 369 ? 4.852 -38.875 -2.143 1 97.94 369 GLN B C 1
ATOM 10380 O O . GLN B 1 369 ? 4.023 -38.594 -1.271 1 97.94 369 GLN B O 1
ATOM 10385 N N . ASN B 1 370 ? 5.945 -38.062 -2.4 1 98 370 ASN B N 1
ATOM 10386 C CA . ASN B 1 370 ? 5.977 -36.688 -1.907 1 98 370 ASN B CA 1
ATOM 10387 C C . ASN B 1 370 ? 4.988 -35.812 -2.656 1 98 370 ASN B C 1
ATOM 10389 O O . ASN B 1 370 ? 4.934 -35.844 -3.889 1 98 370 ASN B O 1
ATOM 10393 N N . ALA B 1 371 ? 4.113 -35.094 -1.973 1 98.25 371 ALA B N 1
ATOM 10394 C CA . ALA B 1 371 ? 3.09 -34.25 -2.553 1 98.25 371 ALA B CA 1
ATOM 10395 C C . ALA B 1 371 ? 2.512 -33.281 -1.501 1 98.25 371 ALA B C 1
ATOM 10397 O O . ALA B 1 371 ? 2.742 -33.469 -0.303 1 98.25 371 ALA B O 1
ATOM 10398 N N . SER B 1 372 ? 1.885 -32.281 -1.97 1 98.19 372 SER B N 1
ATOM 10399 C CA . SER B 1 372 ? 1.091 -31.484 -1.04 1 98.19 372 SER B CA 1
ATOM 10400 C C . SER B 1 372 ? -0.097 -32.281 -0.506 1 98.19 372 SER B C 1
ATOM 10402 O O . SER B 1 372 ? -0.837 -32.875 -1.278 1 98.19 372 SER B O 1
ATOM 10404 N N . ILE B 1 373 ? -0.267 -32.25 0.821 1 98.19 373 ILE B N 1
ATOM 10405 C CA . ILE B 1 373 ? -1.272 -33.156 1.355 1 98.19 373 ILE B CA 1
ATOM 10406 C C . ILE B 1 373 ? -1.972 -32.5 2.551 1 98.19 373 ILE B C 1
ATOM 10408 O O . ILE B 1 373 ? -1.465 -31.547 3.127 1 98.19 373 ILE B O 1
ATOM 10412 N N . MET B 1 374 ? -3.096 -33.031 2.854 1 97.44 374 MET B N 1
ATOM 10413 C CA . MET B 1 374 ? -3.764 -32.969 4.148 1 97.44 374 MET B CA 1
ATOM 10414 C C . MET B 1 374 ? -3.957 -34.344 4.738 1 97.44 374 MET B C 1
ATOM 10416 O O . MET B 1 374 ? -4.512 -35.25 4.086 1 97.44 374 MET B O 1
ATOM 10420 N N . VAL B 1 375 ? -3.553 -34.531 5.941 1 97.81 375 VAL B N 1
ATOM 10421 C CA . VAL B 1 375 ? -3.607 -35.844 6.559 1 97.81 375 VAL B CA 1
ATOM 10422 C C . VAL B 1 375 ? -4.996 -36.094 7.152 1 97.81 375 VAL B C 1
ATOM 10424 O O . VAL B 1 375 ? -5.742 -35.156 7.395 1 97.81 375 VAL B O 1
ATOM 10427 N N . ARG B 1 376 ? -5.387 -37.312 7.266 1 97.81 376 ARG B N 1
ATOM 10428 C CA . ARG B 1 376 ? -6.562 -37.781 7.988 1 97.81 376 ARG B CA 1
ATOM 10429 C C . ARG B 1 376 ? -6.184 -38.875 8.977 1 97.81 376 ARG B C 1
ATOM 10431 O O . ARG B 1 376 ? -5.656 -39.938 8.586 1 97.81 376 ARG B O 1
ATOM 10438 N N . VAL B 1 377 ? -6.449 -38.656 10.258 1 98 377 VAL B N 1
ATOM 10439 C CA . VAL B 1 377 ? -6.035 -39.594 11.305 1 98 377 VAL B CA 1
ATOM 10440 C C . VAL B 1 377 ? -7.254 -40.062 12.086 1 98 377 VAL B C 1
ATOM 10442 O O . VAL B 1 377 ? -8.055 -39.25 12.555 1 98 377 VAL B O 1
ATOM 10445 N N . ALA B 1 378 ? -7.43 -41.281 12.211 1 97.44 378 ALA B N 1
ATOM 10446 C CA . ALA B 1 378 ? -8.414 -41.875 13.117 1 97.44 378 ALA B CA 1
ATOM 10447 C C . ALA B 1 378 ? -7.75 -42.438 14.383 1 97.44 378 ALA B C 1
ATOM 10449 O O . ALA B 1 378 ? -6.875 -43.281 14.312 1 97.44 378 ALA B O 1
ATOM 10450 N N . ALA B 1 379 ? -8.156 -41.875 15.484 1 97.44 379 ALA B N 1
ATOM 10451 C CA . ALA B 1 379 ? -7.508 -42.219 16.75 1 97.44 379 ALA B CA 1
ATOM 10452 C C . ALA B 1 379 ? -8.539 -42.438 17.859 1 97.44 379 ALA B C 1
ATOM 10454 O O . ALA B 1 379 ? -9.688 -42 17.734 1 97.44 379 ALA B O 1
ATOM 10455 N N . SER B 1 380 ? -8.148 -43.156 18.891 1 96.25 380 SER B N 1
ATOM 10456 C CA . SER B 1 380 ? -8.945 -43.281 20.109 1 96.25 380 SER B CA 1
ATOM 10457 C C . SER B 1 380 ? -8.062 -43.219 21.359 1 96.25 380 SER B C 1
ATOM 10459 O O . SER B 1 380 ? -6.852 -43.406 21.281 1 96.25 380 SER B O 1
ATOM 10461 N N . GLY B 1 381 ? -8.672 -42.875 22.469 1 95.25 381 GLY B N 1
ATOM 10462 C CA . GLY B 1 381 ? -8.008 -42.75 23.766 1 95.25 381 GLY B CA 1
ATOM 10463 C C . GLY B 1 381 ? -8.828 -42 24.781 1 95.25 381 GLY B C 1
ATOM 10464 O O . GLY B 1 381 ? -9.938 -41.531 24.484 1 95.25 381 GLY B O 1
ATOM 10465 N N . PRO B 1 382 ? -8.367 -41.906 26.016 1 93.38 382 PRO B N 1
ATOM 10466 C CA . PRO B 1 382 ? -9.117 -41.188 27.047 1 93.38 382 PRO B CA 1
ATOM 10467 C C . PRO B 1 382 ? -9.195 -39.688 26.781 1 93.38 382 PRO B C 1
ATOM 10469 O O . PRO B 1 382 ? -8.398 -39.125 26.016 1 93.38 382 PRO B O 1
ATOM 10472 N N . ALA B 1 383 ? -10.148 -39.031 27.391 1 95.69 383 ALA B N 1
ATOM 10473 C CA . ALA B 1 383 ? -10.312 -37.594 27.281 1 95.69 383 ALA B CA 1
ATOM 10474 C C . ALA B 1 383 ? -9.055 -36.844 27.719 1 95.69 383 ALA B C 1
ATOM 10476 O O . ALA B 1 383 ? -8.484 -37.156 28.766 1 95.69 383 ALA B O 1
ATOM 10477 N N . GLY B 1 384 ? -8.578 -35.938 26.844 1 96.06 384 GLY B N 1
ATOM 10478 C CA . GLY B 1 384 ? -7.422 -35.125 27.203 1 96.06 384 GLY B CA 1
ATOM 10479 C C . GLY B 1 384 ? -6.113 -35.688 26.672 1 96.06 384 GLY B C 1
ATOM 10480 O O . GLY B 1 384 ? -5.098 -35 26.641 1 96.06 384 GLY B O 1
ATOM 10481 N N . ALA B 1 385 ? -6.156 -37 26.312 1 95.62 385 ALA B N 1
ATOM 10482 C CA . ALA B 1 385 ? -4.949 -37.531 25.703 1 95.62 385 ALA B CA 1
ATOM 10483 C C . ALA B 1 385 ? -4.578 -36.781 24.438 1 95.62 385 ALA B C 1
ATOM 10485 O O . ALA B 1 385 ? -5.457 -36.312 23.703 1 95.62 385 ALA B O 1
ATOM 10486 N N . ASN B 1 386 ? -3.258 -36.656 24.266 1 97.44 386 ASN B N 1
ATOM 10487 C CA . ASN B 1 386 ? -2.768 -35.812 23.172 1 97.44 386 ASN B CA 1
ATOM 10488 C C . ASN B 1 386 ? -1.731 -36.531 22.328 1 97.44 386 ASN B C 1
ATOM 10490 O O . ASN B 1 386 ? -0.921 -37.281 22.844 1 97.44 386 ASN B O 1
ATOM 10494 N N . TYR B 1 387 ? -1.801 -36.344 21.062 1 97.69 387 TYR B N 1
ATOM 10495 C CA . TYR B 1 387 ? -0.739 -36.781 20.156 1 97.69 387 TYR B CA 1
ATOM 10496 C C . TYR B 1 387 ? -0.353 -35.688 19.188 1 97.69 387 TYR B C 1
ATOM 10498 O O . TYR B 1 387 ? -1.129 -34.75 18.969 1 97.69 387 TYR B O 1
ATOM 10506 N N . ARG B 1 388 ? 0.909 -35.75 18.609 1 98 388 ARG B N 1
ATOM 10507 C CA . ARG B 1 388 ? 1.434 -34.781 17.672 1 98 388 ARG B CA 1
ATOM 10508 C C . ARG B 1 388 ? 1.698 -35.406 16.312 1 98 388 ARG B C 1
ATOM 10510 O O . ARG B 1 388 ? 2.104 -36.562 16.219 1 98 388 ARG B O 1
ATOM 10517 N N . VAL B 1 389 ? 1.403 -34.625 15.32 1 98.06 389 VAL B N 1
ATOM 10518 C CA . VAL B 1 389 ? 1.678 -35.031 13.945 1 98.06 389 VAL B CA 1
ATOM 10519 C C . VAL B 1 389 ? 2.758 -34.125 13.344 1 98.06 389 VAL B C 1
ATOM 10521 O O . VAL B 1 389 ? 2.633 -32.906 13.352 1 98.06 389 VAL B O 1
ATOM 10524 N N . LYS B 1 390 ? 3.793 -34.75 12.828 1 97.44 390 LYS B N 1
ATOM 10525 C CA . LYS B 1 390 ? 4.871 -34.062 12.125 1 97.44 390 LYS B CA 1
ATOM 10526 C C . LYS B 1 390 ? 4.992 -34.562 10.688 1 97.44 390 LYS B C 1
ATOM 10528 O O . LYS B 1 390 ? 4.746 -35.75 10.414 1 97.44 390 LYS B O 1
ATOM 10533 N N . TYR B 1 391 ? 5.324 -33.656 9.812 1 96.81 391 TYR B N 1
ATOM 10534 C CA . TYR B 1 391 ? 5.512 -33.969 8.398 1 96.81 391 TYR B CA 1
ATOM 10535 C C . TYR B 1 391 ? 6.984 -33.875 8.016 1 96.81 391 TYR B C 1
ATOM 10537 O O . TYR B 1 391 ? 7.754 -33.156 8.641 1 96.81 391 TYR B O 1
ATOM 10545 N N . SER B 1 392 ? 7.363 -34.562 7.004 1 97.06 392 SER B N 1
ATOM 10546 C CA . SER B 1 392 ? 8.703 -34.406 6.449 1 97.06 392 SER B CA 1
ATOM 10547 C C . SER B 1 392 ? 8.781 -34.938 5.027 1 97.06 392 SER B C 1
ATOM 10549 O O . SER B 1 392 ? 8 -35.812 4.645 1 97.06 392 SER B O 1
ATOM 10551 N N . GLU B 1 393 ? 9.672 -34.375 4.289 1 97.12 393 GLU B N 1
ATOM 10552 C CA . GLU B 1 393 ? 9.984 -34.906 2.965 1 97.12 393 GLU B CA 1
ATOM 10553 C C . GLU B 1 393 ? 11.195 -35.812 3.008 1 97.12 393 GLU B C 1
ATOM 10555 O O . GLU B 1 393 ? 11.539 -36.438 2.004 1 97.12 393 GLU B O 1
ATOM 10560 N N . THR B 1 394 ? 11.836 -35.875 4.164 1 96.31 394 THR B N 1
ATOM 10561 C CA . THR B 1 394 ? 13.062 -36.656 4.344 1 96.31 394 THR B CA 1
ATOM 10562 C C . THR B 1 394 ? 13.008 -37.438 5.645 1 96.31 394 THR B C 1
ATOM 10564 O O . THR B 1 394 ? 12.445 -36.969 6.641 1 96.31 394 THR B O 1
ATOM 10567 N N . ILE B 1 395 ? 13.57 -38.625 5.582 1 95.06 395 ILE B N 1
ATOM 10568 C CA . ILE B 1 395 ? 13.672 -39.438 6.777 1 95.06 395 ILE B CA 1
ATOM 10569 C C . ILE B 1 395 ? 15.148 -39.719 7.094 1 95.06 395 ILE B C 1
ATOM 10571 O O . ILE B 1 395 ? 15.969 -39.812 6.188 1 95.06 395 ILE B O 1
ATOM 10575 N N . GLY B 1 396 ? 15.461 -39.75 8.383 1 94 396 GLY B N 1
ATOM 10576 C CA . GLY B 1 396 ? 16.828 -40.062 8.805 1 94 396 GLY B CA 1
ATOM 10577 C C . GLY B 1 396 ? 17.125 -41.531 8.859 1 94 396 GLY B C 1
ATOM 10578 O O . GLY B 1 396 ? 16.219 -42.375 8.742 1 94 396 GLY B O 1
ATOM 10579 N N . GLU B 1 397 ? 18.406 -41.781 9.141 1 93.62 397 GLU B N 1
ATOM 10580 C CA . GLU B 1 397 ? 18.844 -43.188 9.273 1 93.62 397 GLU B CA 1
ATOM 10581 C C . GLU B 1 397 ? 18.188 -43.844 10.469 1 93.62 397 GLU B C 1
ATOM 10583 O O . GLU B 1 397 ? 18 -45.062 10.469 1 93.62 397 GLU B O 1
ATOM 10588 N N . ASP B 1 398 ? 17.812 -43.062 11.336 1 95.19 398 ASP B N 1
ATOM 10589 C CA . ASP B 1 398 ? 17.188 -43.625 12.539 1 95.19 398 ASP B CA 1
ATOM 10590 C C . ASP B 1 398 ? 15.688 -43.844 12.312 1 95.19 398 ASP B C 1
ATOM 10592 O O . ASP B 1 398 ? 14.984 -44.344 13.195 1 95.19 398 ASP B O 1
ATOM 10596 N N . GLY B 1 399 ? 15.219 -43.438 11.172 1 95.38 399 GLY B N 1
ATOM 10597 C CA . GLY B 1 399 ? 13.828 -43.656 10.82 1 95.38 399 GLY B CA 1
ATOM 10598 C C . GLY B 1 399 ? 12.914 -42.531 11.234 1 95.38 399 GLY B C 1
ATOM 10599 O O . GLY B 1 399 ? 11.695 -42.594 11.039 1 95.38 399 GLY B O 1
ATOM 10600 N N . LEU B 1 400 ? 13.492 -41.469 11.789 1 96.06 400 LEU B N 1
ATOM 10601 C CA . LEU B 1 400 ? 12.695 -40.312 12.219 1 96.06 400 LEU B CA 1
ATOM 10602 C C . LEU B 1 400 ? 12.68 -39.25 11.148 1 96.06 400 LEU B C 1
ATOM 10604 O O . LEU B 1 400 ? 13.547 -39.219 10.273 1 96.06 400 LEU B O 1
ATOM 10608 N N . VAL B 1 401 ? 11.641 -38.438 11.195 1 94.44 401 VAL B N 1
ATOM 10609 C CA . VAL B 1 401 ? 11.555 -37.344 10.234 1 94.44 401 VAL B CA 1
ATOM 10610 C C . VAL B 1 401 ? 12.75 -36.406 10.414 1 94.44 401 VAL B C 1
ATOM 10612 O O . VAL B 1 401 ? 13.258 -36.25 11.523 1 94.44 401 VAL B O 1
ATOM 10615 N N . LEU B 1 402 ? 13.195 -35.781 9.305 1 94.75 402 LEU B N 1
ATOM 10616 C CA . LEU B 1 402 ? 14.453 -35.031 9.297 1 94.75 402 LEU B CA 1
ATOM 10617 C C . LEU B 1 402 ? 14.344 -33.781 8.398 1 94.75 402 LEU B C 1
ATOM 10619 O O . LEU B 1 402 ? 13.773 -33.844 7.312 1 94.75 402 LEU B O 1
ATOM 10623 N N . MET B 1 403 ? 14.773 -32.625 8.898 1 95.12 403 MET B N 1
ATOM 10624 C CA . MET B 1 403 ? 15.141 -31.484 8.055 1 95.12 403 MET B CA 1
ATOM 10625 C C . MET B 1 403 ? 16.641 -31.469 7.789 1 95.12 403 MET B C 1
ATOM 10627 O O . MET B 1 403 ? 17.438 -31.156 8.68 1 95.12 403 MET B O 1
ATOM 10631 N N . PRO B 1 404 ? 16.953 -31.719 6.594 1 93.75 404 PRO B N 1
ATOM 10632 C CA . PRO B 1 404 ? 18.375 -31.938 6.328 1 93.75 404 PRO B CA 1
ATOM 10633 C C . PRO B 1 404 ? 19.172 -30.641 6.266 1 93.75 404 PRO B C 1
ATOM 10635 O O . PRO B 1 404 ? 20.406 -30.656 6.422 1 93.75 404 PRO B O 1
ATOM 10638 N N . ASP B 1 405 ? 18.609 -29.531 5.961 1 90.12 405 ASP B N 1
ATOM 10639 C CA . ASP B 1 405 ? 19.297 -28.234 5.895 1 90.12 405 ASP B CA 1
ATOM 10640 C C . ASP B 1 405 ? 19.516 -27.672 7.289 1 90.12 405 ASP B C 1
ATOM 10642 O O . ASP B 1 405 ? 18.547 -27.359 8 1 90.12 405 ASP B O 1
ATOM 10646 N N . PRO B 1 406 ? 20.719 -27.406 7.656 1 87.56 406 PRO B N 1
ATOM 10647 C CA . PRO B 1 406 ? 21 -26.922 9.008 1 87.56 406 PRO B CA 1
ATOM 10648 C C . PRO B 1 406 ? 20.422 -25.531 9.258 1 87.56 406 PRO B C 1
ATOM 10650 O O . PRO B 1 406 ? 20.109 -25.188 10.398 1 87.56 406 PRO B O 1
ATOM 10653 N N . LEU B 1 407 ? 20.281 -24.781 8.219 1 82.19 407 LEU B N 1
ATOM 10654 C CA . LEU B 1 407 ? 19.734 -23.438 8.352 1 82.19 407 LEU B CA 1
ATOM 10655 C C . LEU B 1 407 ? 18.281 -23.469 8.797 1 82.19 407 LEU B C 1
ATOM 10657 O O . LEU B 1 407 ? 17.797 -22.516 9.414 1 82.19 407 LEU B O 1
ATOM 10661 N N . PHE B 1 408 ? 17.609 -24.531 8.539 1 88.81 408 PHE B N 1
ATOM 10662 C CA . PHE B 1 408 ? 16.188 -24.625 8.828 1 88.81 408 PHE B CA 1
ATOM 10663 C C . PHE B 1 408 ? 15.906 -25.734 9.828 1 88.81 408 PHE B C 1
ATOM 10665 O O . PHE B 1 408 ? 14.82 -26.312 9.836 1 88.81 408 PHE B O 1
ATOM 10672 N N . LYS B 1 409 ? 16.844 -25.969 10.633 1 89.38 409 LYS B N 1
ATOM 10673 C CA . LYS B 1 409 ? 16.734 -27.062 11.578 1 89.38 409 LYS B CA 1
ATOM 10674 C C . LYS B 1 409 ? 15.555 -26.859 12.523 1 89.38 409 LYS B C 1
ATOM 10676 O O . LYS B 1 409 ? 14.922 -27.828 12.961 1 89.38 409 LYS B O 1
ATOM 10681 N N . GLU B 1 410 ? 15.203 -25.641 12.766 1 89.44 410 GLU B N 1
ATOM 10682 C CA . GLU B 1 410 ? 14.086 -25.328 13.648 1 89.44 410 GLU B CA 1
ATOM 10683 C C . GLU B 1 410 ? 12.766 -25.828 13.062 1 89.44 410 GLU B C 1
ATOM 10685 O O . GLU B 1 410 ? 11.805 -26.078 13.797 1 89.44 410 GLU B O 1
ATOM 10690 N N . PHE B 1 411 ? 12.75 -25.922 11.844 1 90.38 411 PHE B N 1
ATOM 10691 C CA . PHE B 1 411 ? 11.57 -26.438 11.156 1 90.38 411 PHE B CA 1
ATOM 10692 C C . PHE B 1 411 ? 11.25 -27.859 11.617 1 90.38 411 PHE B C 1
ATOM 10694 O O . PHE B 1 411 ? 10.078 -28.234 11.727 1 90.38 411 PHE B O 1
ATOM 10701 N N . GLU B 1 412 ? 12.211 -28.625 11.914 1 92 412 GLU B N 1
ATOM 10702 C CA . GLU B 1 412 ? 12.086 -30.031 12.32 1 92 412 GLU B CA 1
ATOM 10703 C C . GLU B 1 412 ? 11.328 -30.141 13.641 1 92 412 GLU B C 1
ATOM 10705 O O . GLU B 1 412 ? 10.547 -31.078 13.828 1 92 412 GLU B O 1
ATOM 10710 N N . THR B 1 413 ? 11.516 -29.156 14.461 1 92 413 THR B N 1
ATOM 10711 C CA . THR B 1 413 ? 10.938 -29.266 15.797 1 92 413 THR B CA 1
ATOM 10712 C C . THR B 1 413 ? 9.797 -28.266 15.984 1 92 413 THR B C 1
ATOM 10714 O O . THR B 1 413 ? 8.914 -28.484 16.812 1 92 413 THR B O 1
ATOM 10717 N N . GLY B 1 414 ? 9.852 -27.25 15.219 1 93.81 414 GLY B N 1
ATOM 10718 C CA . GLY B 1 414 ? 8.93 -26.156 15.469 1 93.81 414 GLY B CA 1
ATOM 10719 C C . GLY B 1 414 ? 7.68 -26.219 14.602 1 93.81 414 GLY B C 1
ATOM 10720 O O . GLY B 1 414 ? 6.793 -25.375 14.719 1 93.81 414 GLY B O 1
ATOM 10721 N N . VAL B 1 415 ? 7.547 -27.156 13.758 1 95.38 415 VAL B N 1
ATOM 10722 C CA . VAL B 1 415 ? 6.375 -27.312 12.906 1 95.38 415 VAL B CA 1
ATOM 10723 C C . VAL B 1 415 ? 5.688 -28.641 13.211 1 95.38 415 VAL B C 1
ATOM 10725 O O . VAL B 1 415 ? 6.246 -29.719 12.961 1 95.38 415 VAL B O 1
ATOM 10728 N N . TYR B 1 416 ? 4.457 -28.547 13.789 1 96.75 416 TYR B N 1
ATOM 10729 C CA . TYR B 1 416 ? 3.699 -29.75 14.109 1 96.75 416 TYR B CA 1
ATOM 10730 C C . TYR B 1 416 ? 2.229 -29.422 14.344 1 96.75 416 TYR B C 1
ATOM 10732 O O . TYR B 1 416 ? 1.864 -28.25 14.492 1 96.75 416 TYR B O 1
ATOM 10740 N N . LEU B 1 417 ? 1.428 -30.453 14.305 1 97.5 417 LEU B N 1
ATOM 10741 C CA . LEU B 1 417 ? 0.023 -30.406 14.695 1 97.5 417 LEU B CA 1
ATOM 10742 C C . LEU B 1 417 ? -0.191 -31.109 16.031 1 97.5 417 LEU B C 1
ATOM 10744 O O . LEU B 1 417 ? 0.352 -32.188 16.266 1 97.5 417 LEU B O 1
ATOM 10748 N N . SER B 1 418 ? -0.901 -30.453 16.891 1 98.12 418 SER B N 1
ATOM 10749 C CA . SER B 1 418 ? -1.209 -31.016 18.219 1 98.12 418 SER B CA 1
ATOM 10750 C C . SER B 1 418 ? -2.703 -31.281 18.359 1 98.12 418 SER B C 1
ATOM 10752 O O . SER B 1 418 ? -3.512 -30.344 18.312 1 98.12 418 SER B O 1
ATOM 10754 N N . ILE B 1 419 ? -3.113 -32.562 18.578 1 98.19 419 ILE B N 1
ATOM 10755 C CA . ILE B 1 419 ? -4.52 -32.938 18.656 1 98.19 419 ILE B CA 1
ATOM 10756 C C . ILE B 1 419 ? -4.82 -33.531 20.031 1 98.19 419 ILE B C 1
ATOM 10758 O O . ILE B 1 419 ? -4.148 -34.469 20.469 1 98.19 419 ILE B O 1
ATOM 10762 N N . THR B 1 420 ? -5.801 -33 20.688 1 98.19 420 THR B N 1
ATOM 10763 C CA . THR B 1 420 ? -6.309 -33.5 21.953 1 98.19 420 THR B CA 1
ATOM 10764 C C . THR B 1 420 ? -7.641 -34.219 21.75 1 98.19 420 THR B C 1
ATOM 10766 O O . THR B 1 420 ? -8.562 -33.688 21.141 1 98.19 420 THR B O 1
ATOM 10769 N N . LEU B 1 421 ? -7.785 -35.438 22.328 1 97.56 421 LEU B N 1
ATOM 10770 C CA . LEU B 1 421 ? -8.953 -36.281 22.109 1 97.56 421 LEU B CA 1
ATOM 10771 C C . LEU B 1 421 ? -10.055 -35.938 23.125 1 97.56 421 LEU B C 1
ATOM 10773 O O . LEU B 1 421 ? -9.766 -35.531 24.25 1 97.56 421 LEU B O 1
ATOM 10777 N N . ALA B 1 422 ? -11.258 -36.125 22.672 1 96.31 422 ALA B N 1
ATOM 10778 C CA . ALA B 1 422 ? -12.422 -35.938 23.547 1 96.31 422 ALA B CA 1
ATOM 10779 C C . ALA B 1 422 ? -12.695 -37.188 24.359 1 96.31 422 ALA B C 1
ATOM 10781 O O . ALA B 1 422 ? -13.312 -37.125 25.422 1 96.31 422 ALA B O 1
ATOM 10782 N N . GLY B 1 423 ? -12.273 -38.375 23.953 1 91.75 423 GLY B N 1
ATOM 10783 C CA . GLY B 1 423 ? -12.359 -39.656 24.672 1 91.75 423 GLY B CA 1
ATOM 10784 C C . GLY B 1 423 ? -13.766 -40.188 24.766 1 91.75 423 GLY B C 1
ATOM 10785 O O . GLY B 1 423 ? -14.203 -40.656 25.812 1 91.75 423 GLY B O 1
ATOM 10786 N N . GLN B 1 424 ? -14.578 -40.125 23.75 1 83.69 424 GLN B N 1
ATOM 10787 C CA . GLN B 1 424 ? -15.945 -40.625 23.812 1 83.69 424 GLN B CA 1
ATOM 10788 C C . GLN B 1 424 ? -16.031 -42.062 23.375 1 83.69 424 GLN B C 1
ATOM 10790 O O . GLN B 1 424 ? -17.109 -42.562 23.047 1 83.69 424 GLN B O 1
ATOM 10795 N N . GLY B 1 425 ? -14.883 -42.844 23.547 1 76.56 425 GLY B N 1
ATOM 10796 C CA . GLY B 1 425 ? -14.844 -44.281 23.281 1 76.56 425 GLY B CA 1
ATOM 10797 C C . GLY B 1 425 ? -14.703 -44.594 21.812 1 76.56 425 GLY B C 1
ATOM 10798 O O . GLY B 1 425 ? -13.992 -45.531 21.438 1 76.56 425 GLY B O 1
ATOM 10799 N N . ASP B 1 426 ? -15.359 -43.844 20.938 1 84.38 426 ASP B N 1
ATOM 10800 C CA . ASP B 1 426 ? -15.328 -44.094 19.5 1 84.38 426 ASP B CA 1
ATOM 10801 C C . ASP B 1 426 ? -14.062 -43.531 18.859 1 84.38 426 ASP B C 1
ATOM 10803 O O . ASP B 1 426 ? -13.367 -42.719 19.484 1 84.38 426 ASP B O 1
ATOM 10807 N N . GLN B 1 427 ? -13.734 -44.062 17.656 1 93.75 427 GLN B N 1
ATOM 10808 C CA . GLN B 1 427 ? -12.656 -43.469 16.875 1 93.75 427 GLN B CA 1
ATOM 10809 C C . GLN B 1 427 ? -12.961 -42.031 16.516 1 93.75 427 GLN B C 1
ATOM 10811 O O . GLN B 1 427 ? -14.086 -41.688 16.125 1 93.75 427 GLN B O 1
ATOM 10816 N N . GLU B 1 428 ? -12.031 -41.188 16.828 1 96.06 428 GLU B N 1
ATOM 10817 C CA . GLU B 1 428 ? -12.117 -39.781 16.453 1 96.06 428 GLU B CA 1
ATOM 10818 C C . GLU B 1 428 ? -11.273 -39.469 15.211 1 96.06 428 GLU B C 1
ATOM 10820 O O . GLU B 1 428 ? -10.078 -39.781 15.188 1 96.06 428 GLU B O 1
ATOM 10825 N N . VAL B 1 429 ? -11.914 -38.969 14.227 1 95.94 429 VAL B N 1
ATOM 10826 C CA . VAL B 1 429 ? -11.219 -38.625 12.977 1 95.94 429 VAL B CA 1
ATOM 10827 C C . VAL B 1 429 ? -10.852 -37.156 12.953 1 95.94 429 VAL B C 1
ATOM 10829 O O . VAL B 1 429 ? -11.688 -36.312 13.266 1 95.94 429 VAL B O 1
ATOM 10832 N N . TRP B 1 430 ? -9.617 -36.906 12.609 1 96.44 430 TRP B N 1
ATOM 10833 C CA . TRP B 1 430 ? -9.148 -35.531 12.555 1 96.44 430 TRP B CA 1
ATOM 10834 C C . TRP B 1 430 ? -8.406 -35.25 11.25 1 96.44 430 TRP B C 1
ATOM 10836 O O . TRP B 1 430 ? -7.664 -36.125 10.766 1 96.44 430 TRP B O 1
ATOM 10846 N N . THR B 1 431 ? -8.609 -34.156 10.617 1 97.06 431 THR B N 1
ATOM 10847 C CA . THR B 1 431 ? -7.883 -33.531 9.516 1 97.06 431 THR B CA 1
ATOM 10848 C C . THR B 1 431 ? -7.637 -32.062 9.789 1 97.06 431 THR B C 1
ATOM 10850 O O . THR B 1 431 ? -8.43 -31.406 10.477 1 97.06 431 THR B O 1
ATOM 10853 N N . PRO B 1 432 ? -6.48 -31.5 9.328 1 96.31 432 PRO B N 1
ATOM 10854 C CA . PRO B 1 432 ? -6.266 -30.078 9.578 1 96.31 432 PRO B CA 1
ATOM 10855 C C . PRO B 1 432 ? -7.383 -29.203 9 1 96.31 432 PRO B C 1
ATOM 10857 O O . PRO B 1 432 ? -7.891 -29.484 7.914 1 96.31 432 PRO B O 1
ATOM 10860 N N . ASP B 1 433 ? -7.711 -28.172 9.68 1 94.38 433 ASP B N 1
ATOM 10861 C CA . ASP B 1 433 ? -8.781 -27.266 9.25 1 94.38 433 ASP B CA 1
ATOM 10862 C C . ASP B 1 433 ? -8.273 -26.281 8.195 1 94.38 433 ASP B C 1
ATOM 10864 O O . ASP B 1 433 ? -8.953 -26.047 7.191 1 94.38 433 ASP B O 1
ATOM 10868 N N . PHE B 1 434 ? -7.094 -25.719 8.469 1 94.81 434 PHE B N 1
ATOM 10869 C CA . PHE B 1 434 ? -6.711 -24.578 7.652 1 94.81 434 PHE B CA 1
ATOM 10870 C C . PHE B 1 434 ? -5.227 -24.625 7.301 1 94.81 434 PHE B C 1
ATOM 10872 O O . PHE B 1 434 ? -4.582 -23.594 7.141 1 94.81 434 PHE B O 1
ATOM 10879 N N . SER B 1 435 ? -4.578 -25.781 7.219 1 93.38 435 SER B N 1
ATOM 10880 C CA . SER B 1 435 ? -3.168 -25.859 6.855 1 93.38 435 SER B CA 1
ATOM 10881 C C . SER B 1 435 ? -2.898 -27.047 5.945 1 93.38 435 SER B C 1
ATOM 10883 O O . SER B 1 435 ? -3.723 -27.969 5.844 1 93.38 435 SER B O 1
ATOM 10885 N N . PHE B 1 436 ? -1.827 -26.938 5.277 1 95.75 436 PHE B N 1
ATOM 10886 C CA . PHE B 1 436 ? -1.338 -28 4.402 1 95.75 436 PHE B CA 1
ATOM 10887 C C . PHE B 1 436 ? 0.18 -27.938 4.281 1 95.75 436 PHE B C 1
ATOM 10889 O O . PHE B 1 436 ? 0.809 -26.984 4.73 1 95.75 436 PHE B O 1
ATOM 10896 N N . THR B 1 437 ? 0.791 -28.969 3.797 1 96.69 437 THR B N 1
ATOM 10897 C CA . THR B 1 437 ? 2.217 -28.984 3.494 1 96.69 437 THR B CA 1
ATOM 10898 C C . THR B 1 437 ? 2.547 -30.078 2.482 1 96.69 437 THR B C 1
ATOM 10900 O O . THR B 1 437 ? 1.664 -30.828 2.07 1 96.69 437 THR B O 1
ATOM 10903 N N . SER B 1 438 ? 3.689 -30.062 1.957 1 97.62 438 SER B N 1
ATOM 10904 C CA . SER B 1 438 ? 4.184 -31.203 1.191 1 97.62 438 SER B CA 1
ATOM 10905 C C . SER B 1 438 ? 4.949 -32.156 2.082 1 97.62 438 SER B C 1
ATOM 10907 O O . SER B 1 438 ? 5.738 -31.75 2.932 1 97.62 438 SER B O 1
ATOM 10909 N N . ALA B 1 439 ? 4.656 -33.469 1.907 1 97.75 439 ALA B N 1
ATOM 10910 C CA . ALA B 1 439 ? 5.344 -34.5 2.697 1 97.75 439 ALA B CA 1
ATOM 10911 C C . ALA B 1 439 ? 5.203 -35.875 2.061 1 97.75 439 ALA B C 1
ATOM 10913 O O . ALA B 1 439 ? 4.211 -36.156 1.381 1 97.75 439 ALA B O 1
ATOM 10914 N N . ARG B 1 440 ? 6.184 -36.625 2.285 1 97.88 440 ARG B N 1
ATOM 10915 C CA . ARG B 1 440 ? 6.117 -38.062 1.999 1 97.88 440 ARG B CA 1
ATOM 10916 C C . ARG B 1 440 ? 6.012 -38.875 3.285 1 97.88 440 ARG B C 1
ATOM 10918 O O . ARG B 1 440 ? 5.34 -39.906 3.322 1 97.88 440 ARG B O 1
ATOM 10925 N N . TYR B 1 441 ? 6.629 -38.375 4.34 1 97.94 441 TYR B N 1
ATOM 10926 C CA . TYR B 1 441 ? 6.672 -39.062 5.617 1 97.94 441 TYR B CA 1
ATOM 10927 C C . TYR B 1 441 ? 5.863 -38.312 6.676 1 97.94 441 TYR B C 1
ATOM 10929 O O . TYR B 1 441 ? 5.926 -37.094 6.762 1 97.94 441 TYR B O 1
ATOM 10937 N N . ILE B 1 442 ? 5.148 -39.094 7.465 1 98.31 442 ILE B N 1
ATOM 10938 C CA . ILE B 1 442 ? 4.375 -38.562 8.578 1 98.31 442 ILE B CA 1
ATOM 10939 C C . ILE B 1 442 ? 4.801 -39.25 9.875 1 98.31 442 ILE B C 1
ATOM 10941 O O . ILE B 1 442 ? 4.848 -40.5 9.953 1 98.31 442 ILE B O 1
ATOM 10945 N N . GLN B 1 443 ? 5.141 -38.469 10.812 1 98.19 443 GLN B N 1
ATOM 10946 C CA . GLN B 1 443 ? 5.512 -38.969 12.133 1 98.19 443 GLN B CA 1
ATOM 10947 C C . GLN B 1 443 ? 4.465 -38.594 13.18 1 98.19 443 GLN B C 1
ATOM 10949 O O . GLN B 1 443 ? 4.105 -37.438 13.32 1 98.19 443 GLN B O 1
ATOM 10954 N N . ILE B 1 444 ? 3.938 -39.594 13.844 1 98.25 444 ILE B N 1
ATOM 10955 C CA . ILE B 1 444 ? 3.025 -39.344 14.961 1 98.25 444 ILE B CA 1
ATOM 10956 C C . ILE B 1 444 ? 3.756 -39.594 16.281 1 98.25 444 ILE B C 1
ATOM 10958 O O . ILE B 1 444 ? 4.371 -40.656 16.469 1 98.25 444 ILE B O 1
ATOM 10962 N N . GLU B 1 445 ? 3.684 -38.656 17.125 1 98 445 GLU B N 1
ATOM 10963 C CA . GLU B 1 445 ? 4.293 -38.75 18.453 1 98 445 GLU B CA 1
ATOM 10964 C C . GLU B 1 445 ? 3.232 -38.781 19.547 1 98 445 GLU B C 1
ATOM 10966 O O . GLU B 1 445 ? 2.201 -38.125 19.453 1 98 445 GLU B O 1
ATOM 10971 N N . GLY B 1 446 ? 3.527 -39.5 20.578 1 97.06 446 GLY B N 1
ATOM 10972 C CA . GLY B 1 446 ? 2.635 -39.594 21.719 1 97.06 446 GLY B CA 1
ATOM 10973 C C . GLY B 1 446 ? 1.476 -40.562 21.5 1 97.06 446 GLY B C 1
ATOM 10974 O O . GLY B 1 446 ? 0.4 -40.375 22.078 1 97.06 446 GLY B O 1
ATOM 10975 N N . ALA B 1 447 ? 1.601 -41.5 20.672 1 97 447 ALA B N 1
ATOM 10976 C CA . ALA B 1 447 ? 0.553 -42.469 20.359 1 97 447 ALA B CA 1
ATOM 10977 C C . ALA B 1 447 ? 1.146 -43.844 20.078 1 97 447 ALA B C 1
ATOM 10979 O O . ALA B 1 447 ? 2.367 -44 20.016 1 97 447 ALA B O 1
ATOM 10980 N N . SER B 1 448 ? 0.259 -44.781 20.031 1 94.62 448 SER B N 1
ATOM 10981 C CA . SER B 1 448 ? 0.683 -46.156 19.781 1 94.62 448 SER B CA 1
ATOM 10982 C C . SER B 1 448 ? -0.273 -46.875 18.828 1 94.62 448 SER B C 1
ATOM 10984 O O . SER B 1 448 ? -1.277 -46.281 18.406 1 94.62 448 SER B O 1
ATOM 10986 N N . LEU B 1 449 ? 0.121 -48.031 18.406 1 92.75 449 LEU B N 1
ATOM 10987 C CA . LEU B 1 449 ? -0.701 -48.844 17.5 1 92.75 449 LEU B CA 1
ATOM 10988 C C . LEU B 1 449 ? -1.581 -49.812 18.281 1 92.75 449 LEU B C 1
ATOM 10990 O O . LEU B 1 449 ? -2.547 -50.344 17.734 1 92.75 449 LEU B O 1
ATOM 10994 N N . ASN B 1 450 ? -1.201 -50 19.547 1 87.56 450 ASN B N 1
ATOM 10995 C CA . ASN B 1 450 ? -1.961 -50.906 20.406 1 87.56 450 ASN B CA 1
ATOM 10996 C C . ASN B 1 450 ? -2.344 -50.25 21.719 1 87.56 450 ASN B C 1
ATOM 10998 O O . ASN B 1 450 ? -1.746 -49.25 22.125 1 87.56 450 ASN B O 1
ATOM 11002 N N . SER B 1 451 ? -3.41 -50.719 22.359 1 79.31 451 SER B N 1
ATOM 11003 C CA . SER B 1 451 ? -4.008 -50.094 23.531 1 79.31 451 SER B CA 1
ATOM 11004 C C . SER B 1 451 ? -3.268 -50.5 24.812 1 79.31 451 SER B C 1
ATOM 11006 O O . SER B 1 451 ? -3.605 -50.031 25.891 1 79.31 451 SER B O 1
ATOM 11008 N N . ASN B 1 452 ? -2.182 -51.031 24.828 1 81.81 452 ASN B N 1
ATOM 11009 C CA . ASN B 1 452 ? -1.611 -51.656 26.016 1 81.81 452 ASN B CA 1
ATOM 11010 C C . ASN B 1 452 ? -0.728 -50.688 26.797 1 81.81 452 ASN B C 1
ATOM 11012 O O . ASN B 1 452 ? -0.305 -50.969 27.922 1 81.81 452 ASN B O 1
ATOM 11016 N N . ASP B 1 453 ? -0.505 -49.5 26.328 1 84.5 453 ASP B N 1
ATOM 11017 C CA . ASP B 1 453 ? 0.485 -48.625 26.984 1 84.5 453 ASP B CA 1
ATOM 11018 C C . ASP B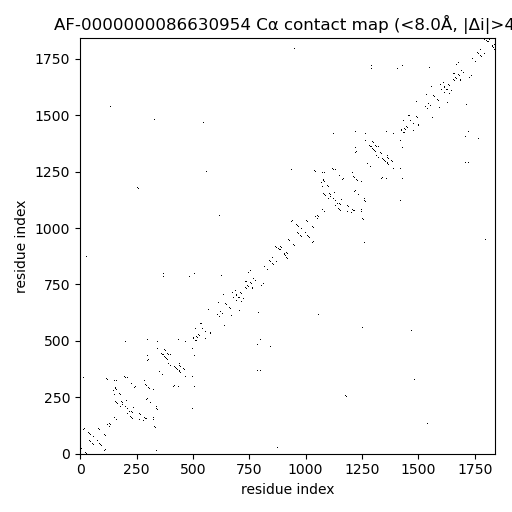 1 453 ? -0.141 -47.312 27.453 1 84.5 453 ASP B C 1
ATOM 11020 O O . ASP B 1 453 ? 0.57 -46.375 27.812 1 84.5 453 ASP B O 1
ATOM 11024 N N . GLY B 1 454 ? -1.426 -47.219 27.375 1 85.88 454 GLY B N 1
ATOM 11025 C CA . GLY B 1 454 ? -2.127 -46.062 27.875 1 85.88 454 GLY B CA 1
ATOM 11026 C C . GLY B 1 454 ? -2.086 -44.875 26.938 1 85.88 454 GLY B C 1
ATOM 11027 O O . GLY B 1 454 ? -2.693 -43.844 27.203 1 85.88 454 GLY B O 1
ATOM 11028 N N . LEU B 1 455 ? -1.415 -44.969 25.891 1 93.12 455 LEU B N 1
ATOM 11029 C CA . LEU B 1 455 ? -1.336 -43.906 24.891 1 93.12 455 LEU B CA 1
ATOM 11030 C C . LEU B 1 455 ? -2.514 -43.969 23.922 1 93.12 455 LEU B C 1
ATOM 11032 O O . LEU B 1 455 ? -3.137 -45.031 23.766 1 93.12 455 LEU B O 1
ATOM 11036 N N . PRO B 1 456 ? -2.828 -42.844 23.297 1 95.19 456 PRO B N 1
ATOM 11037 C CA . PRO B 1 456 ? -3.814 -42.906 22.203 1 95.19 456 PRO B CA 1
ATOM 11038 C C . PRO B 1 456 ? -3.475 -43.969 21.156 1 95.19 456 PRO B C 1
ATOM 11040 O O . PRO B 1 456 ? -2.305 -44.125 20.812 1 95.19 456 PRO B O 1
ATOM 11043 N N . VA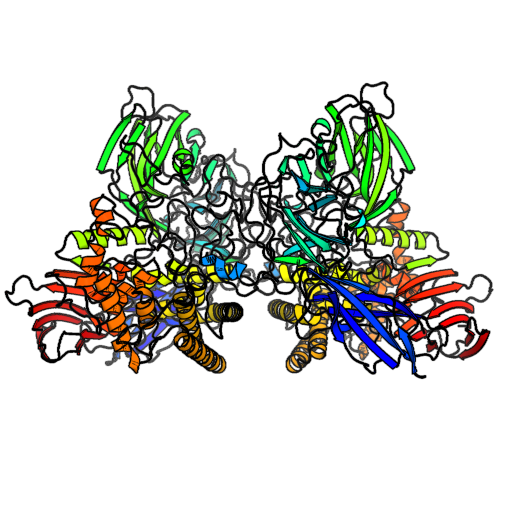L B 1 457 ? -4.461 -44.562 20.688 1 96 457 VAL B N 1
ATOM 11044 C CA . VAL B 1 457 ? -4.273 -45.562 19.656 1 96 457 VAL B CA 1
ATOM 11045 C C . VAL B 1 457 ? -4.609 -44.969 18.281 1 96 457 VAL B C 1
ATOM 11047 O O . VAL B 1 457 ? -5.691 -44.406 18.094 1 96 457 VAL B O 1
ATOM 11050 N N . ILE B 1 458 ? -3.656 -45.062 17.359 1 97.31 458 ILE B N 1
ATOM 11051 C CA . ILE B 1 458 ? -3.926 -44.688 15.984 1 97.31 458 ILE B CA 1
ATOM 11052 C C . ILE B 1 458 ? -4.477 -45.875 15.211 1 97.31 458 ILE B C 1
ATOM 11054 O O . ILE B 1 458 ? -3.785 -46.875 15.023 1 97.31 458 ILE B O 1
ATOM 11058 N N . HIS B 1 459 ? -5.637 -45.719 14.727 1 96.25 459 HIS B N 1
ATOM 11059 C CA . HIS B 1 459 ? -6.297 -46.812 14.008 1 96.25 459 HIS B CA 1
ATOM 11060 C C . HIS B 1 459 ? -5.98 -46.75 12.516 1 96.25 459 HIS B C 1
ATOM 11062 O O . HIS B 1 459 ? -5.852 -47.781 11.867 1 96.25 459 HIS B O 1
ATOM 11068 N N . SER B 1 460 ? -5.973 -45.594 12.008 1 96.38 460 SER B N 1
ATOM 11069 C CA . SER B 1 460 ? -5.66 -45.406 10.594 1 96.38 460 SER B CA 1
ATOM 11070 C C . SER B 1 460 ? -5.133 -44 10.32 1 96.38 460 SER B C 1
ATOM 11072 O O . SER B 1 460 ? -5.445 -43.062 11.047 1 96.38 460 SER B O 1
ATOM 11074 N N . LEU B 1 461 ? -4.234 -43.938 9.336 1 97.88 461 LEU B N 1
ATOM 11075 C CA . LEU B 1 461 ? -3.736 -42.688 8.781 1 97.88 461 LEU B CA 1
ATOM 11076 C C . LEU B 1 461 ? -3.742 -42.719 7.254 1 97.88 461 LEU B C 1
ATOM 11078 O O . LEU B 1 461 ? -3.25 -43.688 6.652 1 97.88 461 LEU B O 1
ATOM 11082 N N . THR B 1 462 ? -4.406 -41.781 6.617 1 98.06 462 THR B N 1
ATOM 11083 C CA . THR B 1 462 ? -4.34 -41.531 5.184 1 98.06 462 THR B CA 1
ATOM 11084 C C . THR B 1 462 ? -4.051 -40.062 4.914 1 98.06 462 THR B C 1
ATOM 11086 O O . THR B 1 462 ? -4.047 -39.219 5.836 1 98.06 462 THR B O 1
ATOM 11089 N N . ALA B 1 463 ? -3.627 -39.781 3.74 1 98.19 463 ALA B N 1
ATOM 11090 C CA . ALA B 1 463 ? -3.436 -38.406 3.318 1 98.19 463 ALA B CA 1
ATOM 11091 C C . ALA B 1 463 ? -4.066 -38.156 1.95 1 98.19 463 ALA B C 1
ATOM 11093 O O . ALA B 1 463 ? -4.133 -39.062 1.117 1 98.19 463 ALA B O 1
ATOM 11094 N N . ARG B 1 464 ? -4.555 -37 1.749 1 98 464 ARG B N 1
ATOM 11095 C CA . ARG B 1 464 ? -5.105 -36.625 0.447 1 98 464 ARG B CA 1
ATOM 11096 C C . ARG B 1 464 ? -4.312 -35.5 -0.183 1 98 464 ARG B C 1
ATOM 11098 O O . ARG B 1 464 ? -3.891 -34.562 0.511 1 98 464 ARG B O 1
ATOM 11105 N N . HIS B 1 465 ? -4.09 -35.625 -1.496 1 98.25 465 HIS B N 1
ATOM 11106 C CA . HIS B 1 465 ? -3.414 -34.562 -2.258 1 98.25 465 HIS B CA 1
ATOM 11107 C C . HIS B 1 465 ? -4.258 -33.312 -2.336 1 98.25 465 HIS B C 1
ATOM 11109 O O . HIS B 1 465 ? -5.434 -33.344 -2.705 1 98.25 465 HIS B O 1
ATOM 11115 N N . ILE B 1 466 ? -3.766 -32.188 -1.901 1 98.06 466 ILE B N 1
ATOM 11116 C CA . ILE B 1 466 ? -4.477 -30.906 -1.952 1 98.06 466 ILE B CA 1
ATOM 11117 C C . ILE B 1 466 ? -3.889 -30.031 -3.059 1 98.06 466 ILE B C 1
ATOM 11119 O O . ILE B 1 466 ? -2.674 -29.828 -3.121 1 98.06 466 ILE B O 1
ATOM 11123 N N . SER B 1 467 ? -4.676 -29.5 -3.961 1 97.81 467 SER B N 1
ATOM 11124 C CA . SER B 1 467 ? -4.242 -28.656 -5.07 1 97.81 467 SER B CA 1
ATOM 11125 C C . SER B 1 467 ? -5.434 -27.984 -5.754 1 97.81 467 SER B C 1
ATOM 11127 O O . SER B 1 467 ? -6.582 -28.219 -5.371 1 97.81 467 SER B O 1
ATOM 11129 N N . SER B 1 468 ? -5.172 -27.156 -6.746 1 97.56 468 SER B N 1
ATOM 11130 C CA . SER B 1 468 ? -6.199 -26.5 -7.551 1 97.56 468 SER B CA 1
ATOM 11131 C C . SER B 1 468 ? -7.133 -27.531 -8.188 1 97.56 468 SER B C 1
ATOM 11133 O O . SER B 1 468 ? -6.695 -28.609 -8.586 1 97.56 468 SER B O 1
ATOM 11135 N N . ALA B 1 469 ? -8.344 -27.078 -8.305 1 97.69 469 ALA B N 1
ATOM 11136 C CA . ALA B 1 469 ? -9.344 -27.922 -8.953 1 97.69 469 ALA B CA 1
ATOM 11137 C C . ALA B 1 469 ? -9.25 -27.812 -10.477 1 97.69 469 ALA B C 1
ATOM 11139 O O . ALA B 1 469 ? -10.031 -28.438 -11.195 1 97.69 469 ALA B O 1
ATOM 11140 N N . ALA B 1 470 ? -8.32 -27.062 -11 1 96.38 470 ALA B N 1
ATOM 11141 C CA . ALA B 1 470 ? -8.133 -27 -12.445 1 96.38 470 ALA B CA 1
ATOM 11142 C C . ALA B 1 470 ? -8.031 -28.406 -13.047 1 96.38 470 ALA B C 1
ATOM 11144 O O . ALA B 1 470 ? -7.32 -29.266 -12.523 1 96.38 470 ALA B O 1
ATOM 11145 N N . PRO B 1 471 ? -8.688 -28.547 -14.117 1 93.75 471 PRO B N 1
ATOM 11146 C CA . PRO B 1 471 ? -8.727 -29.891 -14.703 1 93.75 471 PRO B CA 1
ATOM 11147 C C . PRO B 1 471 ? -7.355 -30.359 -15.18 1 93.75 471 PRO B C 1
ATOM 11149 O O . PRO B 1 471 ? -6.574 -29.578 -15.719 1 93.75 471 PRO B O 1
ATOM 11152 N N . ARG B 1 472 ? -7.121 -31.656 -15.031 1 92.31 472 ARG B N 1
ATOM 11153 C CA . ARG B 1 472 ? -5.926 -32.312 -15.57 1 92.31 472 ARG B CA 1
ATOM 11154 C C . ARG B 1 472 ? -6.012 -32.438 -17.078 1 92.31 472 ARG B C 1
ATOM 11156 O O . ARG B 1 472 ? -7.074 -32.75 -17.625 1 92.31 472 ARG B O 1
ATOM 11163 N N . LEU B 1 473 ? -4.93 -32.281 -17.859 1 88.5 473 LEU B N 1
ATOM 11164 C CA . LEU B 1 473 ? -5.035 -32.125 -19.297 1 88.5 473 LEU B CA 1
ATOM 11165 C C . LEU B 1 473 ? -4.355 -33.281 -20.016 1 88.5 473 LEU B C 1
ATOM 11167 O O . LEU B 1 473 ? -4.594 -33.5 -21.203 1 88.5 473 LEU B O 1
ATOM 11171 N N . GLY B 1 474 ? -3.449 -34 -19.516 1 87.19 474 GLY B N 1
ATOM 11172 C CA . GLY B 1 474 ? -2.854 -35.031 -20.328 1 87.19 474 GLY B CA 1
ATOM 11173 C C . GLY B 1 474 ? -1.759 -35.812 -19.625 1 87.19 474 GLY B C 1
ATOM 11174 O O . GLY B 1 474 ? -1.634 -35.719 -18.391 1 87.19 474 GLY B O 1
ATOM 11175 N N . TYR B 1 475 ? -1.127 -36.719 -20.406 1 95.38 475 TYR B N 1
ATOM 11176 C CA . TYR B 1 475 ? 0.013 -37.5 -19.938 1 95.38 475 TYR B CA 1
ATOM 11177 C C . TYR B 1 475 ? 0.931 -37.875 -21.109 1 95.38 475 TYR B C 1
ATOM 11179 O O . TYR B 1 475 ? 0.559 -37.719 -22.266 1 95.38 475 TYR B O 1
ATOM 11187 N N . VAL B 1 476 ? 2.127 -38.188 -20.859 1 97.94 476 VAL B N 1
ATOM 11188 C CA . VAL B 1 476 ? 3.088 -38.75 -21.781 1 97.94 476 VAL B CA 1
ATOM 11189 C C . VAL B 1 476 ? 3.744 -40 -21.156 1 97.94 476 VAL B C 1
ATOM 11191 O O . VAL B 1 476 ? 4.062 -39.969 -19.953 1 97.94 476 VAL B O 1
ATOM 11194 N N . LYS B 1 477 ? 3.848 -41.031 -21.891 1 98 477 LYS B N 1
ATOM 11195 C CA . LYS B 1 477 ? 4.5 -42.281 -21.453 1 98 477 LYS B CA 1
ATOM 11196 C C . LYS B 1 477 ? 5.438 -42.812 -22.547 1 98 477 LYS B C 1
ATOM 11198 O O . LYS B 1 477 ? 5.129 -42.719 -23.734 1 98 477 LYS B O 1
ATOM 11203 N N . THR B 1 478 ? 6.559 -43.375 -22.141 1 98.5 478 THR B N 1
ATOM 11204 C CA . THR B 1 478 ? 7.539 -43.938 -23.062 1 98.5 478 THR B CA 1
ATOM 11205 C C . THR B 1 478 ? 7.855 -45.375 -22.688 1 98.5 478 THR B C 1
ATOM 11207 O O . THR B 1 478 ? 7.305 -45.906 -21.719 1 98.5 478 THR B O 1
ATOM 11210 N N . ASP B 1 479 ? 8.75 -46.062 -23.484 1 97.88 479 ASP B N 1
ATOM 11211 C CA . ASP B 1 479 ? 9.172 -47.406 -23.188 1 97.88 479 ASP B CA 1
ATOM 11212 C C . ASP B 1 479 ? 10.383 -47.438 -22.266 1 97.88 479 ASP B C 1
ATOM 11214 O O . ASP B 1 479 ? 10.945 -48.5 -21.984 1 97.88 479 ASP B O 1
ATOM 11218 N N . LYS B 1 480 ? 10.852 -46.25 -21.812 1 97.94 480 LYS B N 1
ATOM 11219 C CA . LYS B 1 480 ? 11.969 -46.125 -20.891 1 97.94 480 LYS B CA 1
ATOM 11220 C C . LYS B 1 480 ? 11.477 -45.812 -19.469 1 97.94 480 LYS B C 1
ATOM 11222 O O . LYS B 1 480 ? 10.969 -44.719 -19.219 1 97.94 480 LYS B O 1
ATOM 11227 N N . GLU B 1 481 ? 11.75 -46.656 -18.562 1 97.25 481 GLU B N 1
ATOM 11228 C CA . GLU B 1 481 ? 11.203 -46.562 -17.203 1 97.25 481 GLU B CA 1
ATOM 11229 C C . GLU B 1 481 ? 11.781 -45.344 -16.469 1 97.25 481 GLU B C 1
ATOM 11231 O O . GLU B 1 481 ? 11.078 -44.688 -15.688 1 97.25 481 GLU B O 1
ATOM 11236 N N . ASP B 1 482 ? 13.016 -45.125 -16.609 1 97.5 482 ASP B N 1
ATOM 11237 C CA . ASP B 1 482 ? 13.641 -44 -15.914 1 97.5 482 ASP B CA 1
ATOM 11238 C C . ASP B 1 482 ? 13.055 -42.656 -16.391 1 97.5 482 ASP B C 1
ATOM 11240 O O . ASP B 1 482 ? 12.797 -41.75 -15.586 1 97.5 482 ASP B O 1
ATOM 11244 N N . VAL B 1 483 ? 12.789 -42.562 -17.656 1 98.06 483 VAL B N 1
ATOM 11245 C CA . VAL B 1 483 ? 12.18 -41.344 -18.219 1 98.06 483 VAL B CA 1
ATOM 11246 C C . VAL B 1 483 ? 10.758 -41.188 -17.688 1 98.06 483 VAL B C 1
ATOM 11248 O O . VAL B 1 483 ? 10.352 -40.094 -17.297 1 98.06 483 VAL B O 1
ATOM 11251 N N . ASN B 1 484 ? 10.016 -42.281 -17.641 1 98.31 484 ASN B N 1
ATOM 11252 C CA . ASN B 1 484 ? 8.664 -42.25 -17.078 1 98.31 484 ASN B CA 1
ATOM 11253 C C . ASN B 1 484 ? 8.664 -41.812 -15.625 1 98.31 484 ASN B C 1
ATOM 11255 O O . ASN B 1 484 ? 7.77 -41.094 -15.188 1 98.31 484 ASN B O 1
ATOM 11259 N N . ALA B 1 485 ? 9.672 -42.281 -14.922 1 98.19 485 ALA B N 1
ATOM 11260 C CA . ALA B 1 485 ? 9.797 -41.875 -13.523 1 98.19 485 ALA B CA 1
ATOM 11261 C C . ALA B 1 485 ? 10.031 -40.375 -13.414 1 98.19 485 ALA B C 1
ATOM 11263 O O . ALA B 1 485 ? 9.484 -39.719 -12.516 1 98.19 485 ALA B O 1
ATOM 11264 N N . LEU B 1 486 ? 10.852 -39.844 -14.242 1 98.5 486 LEU B N 1
ATOM 11265 C CA . LEU B 1 486 ? 11.109 -38.406 -14.234 1 98.5 486 LEU B CA 1
ATOM 11266 C C . LEU B 1 486 ? 9.852 -37.625 -14.602 1 98.5 486 LEU B C 1
ATOM 11268 O O . LEU B 1 486 ? 9.547 -36.594 -13.992 1 98.5 486 LEU B O 1
ATOM 11272 N N . ILE B 1 487 ? 9.133 -38.062 -15.617 1 98.12 487 ILE B N 1
ATOM 11273 C CA . ILE B 1 487 ? 7.879 -37.406 -16.016 1 98.12 487 ILE B CA 1
ATOM 11274 C C . ILE B 1 487 ? 6.914 -37.406 -14.828 1 98.12 487 ILE B C 1
ATOM 11276 O O . ILE B 1 487 ? 6.285 -36.375 -14.547 1 98.12 487 ILE B O 1
ATOM 11280 N N . ASN B 1 488 ? 6.852 -38.469 -14.156 1 97.56 488 ASN B N 1
ATOM 11281 C CA . ASN B 1 488 ? 5.98 -38.562 -12.992 1 97.56 488 ASN B CA 1
ATOM 11282 C C . ASN B 1 488 ? 6.418 -37.594 -11.883 1 97.56 488 ASN B C 1
ATOM 11284 O O . ASN B 1 488 ? 5.586 -36.969 -11.227 1 97.56 488 ASN B O 1
ATOM 11288 N N . ALA B 1 489 ? 7.699 -37.562 -11.633 1 98.25 489 ALA B N 1
ATOM 11289 C CA . ALA B 1 489 ? 8.227 -36.656 -10.625 1 98.25 489 ALA B CA 1
ATOM 11290 C C . ALA B 1 489 ? 7.867 -35.188 -10.961 1 98.25 489 ALA B C 1
ATOM 11292 O O . ALA B 1 489 ? 7.508 -34.438 -10.078 1 98.25 489 ALA B O 1
ATOM 11293 N N . CYS B 1 490 ? 7.977 -34.844 -12.195 1 97.75 490 CYS B N 1
ATOM 11294 C CA . CYS B 1 490 ? 7.602 -33.5 -12.641 1 97.75 490 CYS B CA 1
ATOM 11295 C C . CYS B 1 490 ? 6.113 -33.25 -12.414 1 97.75 490 CYS B C 1
ATOM 11297 O O . CYS B 1 490 ? 5.727 -32.219 -11.898 1 97.75 490 CYS B O 1
ATOM 11299 N N . TYR B 1 491 ? 5.324 -34.219 -12.789 1 97.06 491 TYR B N 1
ATOM 11300 C CA . TYR B 1 491 ? 3.877 -34.094 -12.656 1 97.06 491 TYR B CA 1
ATOM 11301 C C . TYR B 1 491 ? 3.488 -33.812 -11.203 1 97.06 491 TYR B C 1
ATOM 11303 O O . TYR B 1 491 ? 2.738 -32.875 -10.93 1 97.06 491 TYR B O 1
ATOM 11311 N N . TRP B 1 492 ? 3.979 -34.594 -10.312 1 97.44 492 TRP B N 1
ATOM 11312 C CA . TRP B 1 492 ? 3.619 -34.469 -8.906 1 97.44 492 TRP B CA 1
ATOM 11313 C C . TRP B 1 492 ? 4.152 -33.156 -8.336 1 97.44 492 TRP B C 1
ATOM 11315 O O . TRP B 1 492 ? 3.51 -32.531 -7.484 1 97.44 492 TRP B O 1
ATOM 11325 N N . THR B 1 493 ? 5.324 -32.812 -8.797 1 97.94 493 THR B N 1
ATOM 11326 C CA . THR B 1 493 ? 5.867 -31.531 -8.336 1 97.94 493 THR B CA 1
ATOM 11327 C C . THR B 1 493 ? 4.977 -30.375 -8.773 1 97.94 493 THR B C 1
ATOM 11329 O O . THR B 1 493 ? 4.598 -29.547 -7.949 1 97.94 493 THR B O 1
ATOM 11332 N N . PHE B 1 494 ? 4.602 -30.312 -10.047 1 97.06 494 PHE B N 1
ATOM 11333 C CA . PHE B 1 494 ? 3.77 -29.234 -10.562 1 97.06 494 PHE B CA 1
ATOM 11334 C C . PHE B 1 494 ? 2.408 -29.219 -9.875 1 97.06 494 PHE B C 1
ATOM 11336 O O . PHE B 1 494 ? 1.937 -28.172 -9.438 1 97.06 494 PHE B O 1
ATOM 11343 N N . SER B 1 495 ? 1.832 -30.406 -9.789 1 97 495 SER B N 1
ATOM 11344 C CA . SER B 1 495 ? 0.495 -30.531 -9.219 1 97 495 SER B CA 1
ATOM 11345 C C . SER B 1 495 ? 0.477 -30.094 -7.754 1 97 495 SER B C 1
ATOM 11347 O O . SER B 1 495 ? -0.554 -29.641 -7.25 1 97 495 SER B O 1
ATOM 11349 N N . SER B 1 496 ? 1.577 -30.219 -7.117 1 98.06 496 SER B N 1
ATOM 11350 C CA . SER B 1 496 ? 1.644 -29.938 -5.688 1 98.06 496 SER B CA 1
ATOM 11351 C C . SER B 1 496 ? 1.957 -28.469 -5.422 1 98.06 496 SER B C 1
ATOM 11353 O O . SER B 1 496 ? 2.002 -28.047 -4.266 1 98.06 496 SER B O 1
ATOM 11355 N N . ASN B 1 497 ? 2.146 -27.703 -6.465 1 98.06 497 ASN B N 1
ATOM 11356 C CA . ASN B 1 497 ? 2.562 -26.312 -6.266 1 98.06 497 ASN B CA 1
ATOM 11357 C C . ASN B 1 497 ? 1.544 -25.328 -6.84 1 98.06 497 ASN B C 1
ATOM 11359 O O . ASN B 1 497 ? 1.813 -24.141 -6.934 1 98.06 497 ASN B O 1
ATOM 11363 N N . ILE B 1 498 ? 0.306 -25.812 -7.199 1 97.56 498 ILE B N 1
ATOM 11364 C CA . ILE B 1 498 ? -0.708 -24.953 -7.812 1 97.56 498 ILE B CA 1
ATOM 11365 C C . ILE B 1 498 ? -1.918 -24.844 -6.887 1 97.56 498 ILE B C 1
ATOM 11367 O O . ILE B 1 498 ? -2.566 -25.859 -6.582 1 97.56 498 ILE B O 1
ATOM 11371 N N . PHE B 1 499 ? -2.281 -23.672 -6.492 1 96.94 499 PHE B N 1
ATOM 11372 C CA . PHE B 1 499 ? -3.439 -23.312 -5.676 1 96.94 499 PHE B CA 1
ATOM 11373 C C . PHE B 1 499 ? -4.176 -22.125 -6.266 1 96.94 499 PHE B C 1
ATOM 11375 O O . PHE B 1 499 ? -4.438 -22.078 -7.469 1 96.94 499 PHE B O 1
ATOM 11382 N N . SER B 1 500 ? -4.562 -21.141 -5.414 1 95.38 500 SER B N 1
ATOM 11383 C CA . SER B 1 500 ? -5.051 -19.891 -5.98 1 95.38 500 SER B CA 1
ATOM 11384 C C . SER B 1 500 ? -3.906 -19.062 -6.543 1 95.38 500 SER B C 1
ATOM 11386 O O . SER B 1 500 ? -4.137 -18 -7.141 1 95.38 500 SER B O 1
ATOM 11388 N N . TYR B 1 501 ? -2.775 -19.516 -6.281 1 96.44 501 TYR B N 1
ATOM 11389 C CA . TYR B 1 501 ? -1.506 -18.969 -6.742 1 96.44 501 TYR B CA 1
ATOM 11390 C C . TYR B 1 501 ? -0.519 -20.078 -7.082 1 96.44 501 TYR B C 1
ATOM 11392 O O . TYR B 1 501 ? -0.824 -21.266 -6.91 1 96.44 501 TYR B O 1
ATOM 11400 N N . HIS B 1 502 ? 0.522 -19.734 -7.707 1 97.44 502 HIS B N 1
ATOM 11401 C CA . HIS B 1 502 ? 1.599 -20.656 -8.039 1 97.44 502 HIS B CA 1
ATOM 11402 C C . HIS B 1 502 ? 2.811 -20.438 -7.141 1 97.44 502 HIS B C 1
ATOM 11404 O O . HIS B 1 502 ? 3.385 -19.359 -7.121 1 97.44 502 HIS B O 1
ATOM 11410 N N . THR B 1 503 ? 3.117 -21.469 -6.32 1 95.62 503 THR B N 1
ATOM 11411 C CA . THR B 1 503 ? 4.316 -21.406 -5.492 1 95.62 503 THR B CA 1
ATOM 11412 C C . THR B 1 503 ? 5.406 -22.312 -6.055 1 95.62 503 THR B C 1
ATOM 11414 O O . THR B 1 503 ? 5.164 -23.078 -7 1 95.62 503 THR B O 1
ATOM 11417 N N . ASP B 1 504 ? 6.633 -22.109 -5.574 1 89.88 504 ASP B N 1
ATOM 11418 C CA . ASP B 1 504 ? 7.691 -23.047 -5.949 1 89.88 504 ASP B CA 1
ATOM 11419 C C . ASP B 1 504 ? 8.008 -24.016 -4.809 1 89.88 504 ASP B C 1
ATOM 11421 O O . ASP B 1 504 ? 8.789 -24.953 -4.98 1 89.88 504 ASP B O 1
ATOM 11425 N N . CYS B 1 505 ? 7.418 -23.703 -3.654 1 92.38 505 CYS B N 1
ATOM 11426 C CA . CYS B 1 505 ? 7.688 -24.484 -2.453 1 92.38 505 CYS B CA 1
ATOM 11427 C C . CYS B 1 505 ? 6.449 -24.578 -1.57 1 92.38 505 CYS B C 1
ATOM 11429 O O . CYS B 1 505 ? 6.223 -23.719 -0.719 1 92.38 505 CYS B O 1
ATOM 11431 N N . PRO B 1 506 ? 5.719 -25.688 -1.617 1 94.88 506 PRO B N 1
ATOM 11432 C CA . PRO B 1 506 ? 4.5 -25.797 -0.81 1 94.88 506 PRO B CA 1
ATOM 11433 C C . PRO B 1 506 ? 4.781 -26.203 0.632 1 94.88 506 PRO B C 1
ATOM 11435 O O . PRO B 1 506 ? 3.85 -26.406 1.416 1 94.88 506 PRO B O 1
ATOM 11438 N N . GLN B 1 507 ? 6.023 -26.328 1.033 1 94.56 507 GLN B N 1
ATOM 11439 C CA . GLN B 1 507 ? 6.375 -26.828 2.355 1 94.56 507 GLN B CA 1
ATOM 11440 C C . GLN B 1 507 ? 6.844 -25.703 3.27 1 94.56 507 GLN B C 1
ATOM 11442 O O . GLN B 1 507 ? 6.113 -25.281 4.172 1 94.56 507 GLN B O 1
ATOM 11447 N N . ILE B 1 508 ? 7.953 -25.062 2.883 1 90.38 508 ILE B N 1
ATOM 11448 C CA . ILE B 1 508 ? 8.633 -24.172 3.818 1 90.38 508 ILE B CA 1
ATOM 11449 C C . ILE B 1 508 ? 8.172 -22.734 3.59 1 90.38 508 ILE B C 1
ATOM 11451 O O . ILE B 1 508 ? 7.84 -22.031 4.539 1 90.38 508 ILE B O 1
ATOM 11455 N N . GLU B 1 509 ? 8.203 -22.234 2.408 1 90.31 509 GLU B N 1
ATOM 11456 C CA . GLU B 1 509 ? 7.969 -20.812 2.113 1 90.31 509 GLU B CA 1
ATOM 11457 C C . GLU B 1 509 ? 6.504 -20.562 1.784 1 90.31 509 GLU B C 1
ATOM 11459 O O . GLU B 1 509 ? 5.84 -19.766 2.459 1 90.31 509 GLU B O 1
ATOM 11464 N N . LYS B 1 510 ? 6.016 -21.281 0.795 1 94.12 510 LYS B N 1
ATOM 11465 C CA . LYS B 1 510 ? 4.668 -21.125 0.254 1 94.12 510 LYS B CA 1
ATOM 11466 C C . LYS B 1 510 ? 4.473 -19.75 -0.361 1 94.12 510 LYS B C 1
ATOM 11468 O O . LYS B 1 510 ? 3.359 -19.219 -0.377 1 94.12 510 LYS B O 1
ATOM 11473 N N . PHE B 1 511 ? 5.586 -19.125 -0.802 1 94.12 511 PHE B N 1
ATOM 11474 C CA . PHE B 1 511 ? 5.512 -17.766 -1.349 1 94.12 511 PHE B CA 1
ATOM 11475 C C . PHE B 1 511 ? 5.031 -17.797 -2.795 1 94.12 511 PHE B C 1
ATOM 11477 O O . PHE B 1 511 ? 5.188 -18.812 -3.486 1 94.12 511 PHE B O 1
ATOM 11484 N N . ALA B 1 512 ? 4.453 -16.719 -3.223 1 96.38 512 ALA B N 1
ATOM 11485 C CA . ALA B 1 512 ? 3.951 -16.578 -4.586 1 96.38 512 ALA B CA 1
ATOM 11486 C C . ALA B 1 512 ? 5.016 -15.977 -5.5 1 96.38 512 ALA B C 1
ATOM 11488 O O . ALA B 1 512 ? 4.785 -14.938 -6.137 1 96.38 512 ALA B O 1
ATOM 11489 N N . TRP B 1 513 ? 6.121 -16.641 -5.668 1 96.62 513 TRP B N 1
ATOM 11490 C CA . TRP B 1 513 ? 7.176 -16.203 -6.578 1 96.62 513 TRP B CA 1
ATOM 11491 C C . TRP B 1 513 ? 6.652 -16.109 -8.008 1 96.62 513 TRP B C 1
ATOM 11493 O O . TRP B 1 513 ? 5.949 -17 -8.477 1 96.62 513 TRP B O 1
ATOM 11503 N N . LEU B 1 514 ? 7.039 -15.062 -8.68 1 97.5 514 LEU B N 1
ATOM 11504 C CA . LEU B 1 514 ? 6.402 -14.805 -9.961 1 97.5 514 LEU B CA 1
ATOM 11505 C C . LEU B 1 514 ? 7.164 -15.484 -11.094 1 97.5 514 LEU B C 1
ATOM 11507 O O . LEU B 1 514 ? 6.621 -15.68 -12.188 1 97.5 514 LEU B O 1
ATOM 11511 N N . GLU B 1 515 ? 8.461 -15.789 -10.938 1 96.5 515 GLU B N 1
ATOM 11512 C CA . GLU B 1 515 ? 9.227 -16.344 -12.055 1 96.5 515 GLU B CA 1
ATOM 11513 C C . GLU B 1 515 ? 8.672 -17.688 -12.492 1 96.5 515 GLU B C 1
ATOM 11515 O O . GLU B 1 515 ? 8.695 -18.031 -13.672 1 96.5 515 GLU B O 1
ATOM 11520 N N . VAL B 1 516 ? 8.156 -18.484 -11.555 1 96.94 516 VAL B N 1
ATOM 11521 C CA . VAL B 1 516 ? 7.699 -19.828 -11.922 1 96.94 516 VAL B CA 1
ATOM 11522 C C . VAL B 1 516 ? 6.422 -19.719 -12.758 1 96.94 516 VAL B C 1
ATOM 11524 O O . VAL B 1 516 ? 6.109 -20.625 -13.531 1 96.94 516 VAL B O 1
ATOM 11527 N N . THR B 1 517 ? 5.691 -18.656 -12.625 1 97.75 517 THR B N 1
ATOM 11528 C CA . THR B 1 517 ? 4.461 -18.516 -13.391 1 97.75 517 THR B CA 1
ATOM 11529 C C . THR B 1 517 ? 4.762 -18.422 -14.883 1 97.75 517 THR B C 1
ATOM 11531 O O . THR B 1 517 ? 4.258 -19.219 -15.68 1 97.75 517 THR B O 1
ATOM 11534 N N . SER B 1 518 ? 5.676 -17.562 -15.258 1 97.5 518 SER B N 1
ATOM 11535 C CA . SER B 1 518 ? 6 -17.406 -16.672 1 97.5 518 SER B CA 1
ATOM 11536 C C . SER B 1 518 ? 6.973 -18.5 -17.125 1 97.5 518 SER B C 1
ATOM 11538 O O . SER B 1 518 ? 6.859 -19 -18.25 1 97.5 518 SER B O 1
ATOM 11540 N N . LEU B 1 519 ? 7.891 -18.875 -16.281 1 97.75 519 LEU B N 1
ATOM 11541 C CA . LEU B 1 519 ? 8.938 -19.828 -16.625 1 97.75 519 LEU B CA 1
ATOM 11542 C C . LEU B 1 519 ? 8.344 -21.219 -16.891 1 97.75 519 LEU B C 1
ATOM 11544 O O . LEU B 1 519 ? 8.766 -21.906 -17.812 1 97.75 519 LEU B O 1
ATOM 11548 N N . LEU B 1 520 ? 7.371 -21.594 -16.109 1 98 520 LEU B N 1
ATOM 11549 C CA . LEU B 1 520 ? 6.883 -22.969 -16.156 1 98 520 LEU B CA 1
ATOM 11550 C C . LEU B 1 520 ? 5.555 -23.047 -16.906 1 98 520 LEU B C 1
ATOM 11552 O O . LEU B 1 520 ? 5.031 -24.141 -17.125 1 98 520 LEU B O 1
ATOM 11556 N N . PHE B 1 521 ? 5.023 -21.938 -17.344 1 97.94 521 PHE B N 1
ATOM 11557 C CA . PHE B 1 521 ? 3.74 -21.922 -18.047 1 97.94 521 PHE B CA 1
ATOM 11558 C C . PHE B 1 521 ? 3.75 -22.875 -19.234 1 97.94 521 PHE B C 1
ATOM 11560 O O . PHE B 1 521 ? 2.818 -23.672 -19.406 1 97.94 521 PHE B O 1
ATOM 11567 N N . PRO B 1 522 ? 4.832 -22.938 -20.078 1 97.5 522 PRO B N 1
ATOM 11568 C CA . PRO B 1 522 ? 4.844 -23.891 -21.203 1 97.5 522 PRO B CA 1
ATOM 11569 C C . PRO B 1 522 ? 4.73 -25.344 -20.734 1 97.5 522 PRO B C 1
ATOM 11571 O O . PRO B 1 522 ? 4.188 -26.172 -21.469 1 97.5 522 PRO B O 1
ATOM 11574 N N . ALA B 1 523 ? 5.168 -25.578 -19.547 1 96.94 523 ALA B N 1
ATOM 11575 C CA . ALA B 1 523 ? 5.078 -26.938 -19.016 1 96.94 523 ALA B CA 1
ATOM 11576 C C . ALA B 1 523 ? 3.738 -27.156 -18.312 1 96.94 523 ALA B C 1
ATOM 11578 O O . ALA B 1 523 ? 3.068 -28.172 -18.562 1 96.94 523 ALA B O 1
ATOM 11579 N N . THR B 1 524 ? 3.303 -26.203 -17.516 1 96.38 524 THR B N 1
ATOM 11580 C CA . THR B 1 524 ? 2.145 -26.391 -16.656 1 96.38 524 THR B CA 1
ATOM 11581 C C . THR B 1 524 ? 0.86 -26.453 -17.469 1 96.38 524 THR B C 1
ATOM 11583 O O . THR B 1 524 ? -0.11 -27.109 -17.078 1 96.38 524 THR B O 1
ATOM 11586 N N . GLN B 1 525 ? 0.897 -25.828 -18.672 1 96.38 525 GLN B N 1
ATOM 11587 C CA . GLN B 1 525 ? -0.3 -25.844 -19.5 1 96.38 525 GLN B CA 1
ATOM 11588 C C . GLN B 1 525 ? -0.559 -27.234 -20.062 1 96.38 525 GLN B C 1
ATOM 11590 O O . GLN B 1 525 ? -1.632 -27.5 -20.609 1 96.38 525 GLN B O 1
ATOM 11595 N N . TYR B 1 526 ? 0.404 -28.25 -19.906 1 96.69 526 TYR B N 1
ATOM 11596 C CA . TYR B 1 526 ? 0.173 -29.656 -20.234 1 96.69 526 TYR B CA 1
ATOM 11597 C C . TYR B 1 526 ? -0.37 -30.406 -19.031 1 96.69 526 TYR B C 1
ATOM 11599 O O . TYR B 1 526 ? -0.872 -31.531 -19.156 1 96.69 526 TYR B O 1
ATOM 11607 N N . VAL B 1 527 ? -0.256 -29.797 -17.859 1 95.38 527 VAL B N 1
ATOM 11608 C CA . VAL B 1 527 ? -0.556 -30.5 -16.625 1 95.38 527 VAL B CA 1
ATOM 11609 C C . VAL B 1 527 ? -1.996 -30.203 -16.203 1 95.38 527 VAL B C 1
ATOM 11611 O O . VAL B 1 527 ? -2.768 -31.125 -15.93 1 95.38 527 VAL B O 1
ATOM 11614 N N . ARG B 1 528 ? -2.301 -28.938 -16.125 1 95.88 528 ARG B N 1
ATOM 11615 C CA . ARG B 1 528 ? -3.621 -28.453 -15.727 1 95.88 528 ARG B CA 1
ATOM 11616 C C . ARG B 1 528 ? -4.07 -27.297 -16.625 1 95.88 528 ARG B C 1
ATOM 11618 O O . ARG B 1 528 ? -3.254 -26.688 -17.312 1 95.88 528 ARG B O 1
ATOM 11625 N N . ASP B 1 529 ? -5.43 -27.094 -16.672 1 96.62 529 ASP B N 1
ATOM 11626 C CA . ASP B 1 529 ? -5.922 -25.859 -17.281 1 96.62 529 ASP B CA 1
ATOM 11627 C C . ASP B 1 529 ? -5.555 -24.641 -16.438 1 96.62 529 ASP B C 1
ATOM 11629 O O . ASP B 1 529 ? -6.195 -24.359 -15.43 1 96.62 529 ASP B O 1
ATOM 11633 N N . MET B 1 530 ? -4.609 -23.875 -16.938 1 97.06 530 MET B N 1
ATOM 11634 C CA . MET B 1 530 ? -3.99 -22.844 -16.109 1 97.06 530 MET B CA 1
ATOM 11635 C C . MET B 1 530 ? -4.539 -21.469 -16.453 1 97.06 530 MET B C 1
ATOM 11637 O O . MET B 1 530 ? -4.137 -20.469 -15.852 1 97.06 530 MET B O 1
ATOM 11641 N N . GLU B 1 531 ? -5.473 -21.328 -17.375 1 97.38 531 GLU B N 1
ATOM 11642 C CA . GLU B 1 531 ? -5.898 -20.031 -17.859 1 97.38 531 GLU B CA 1
ATOM 11643 C C . GLU B 1 531 ? -6.426 -19.156 -16.719 1 97.38 531 GLU B C 1
ATOM 11645 O O . GLU B 1 531 ? -5.957 -18.031 -16.531 1 97.38 531 GLU B O 1
ATOM 11650 N N . ALA B 1 532 ? -7.379 -19.688 -15.961 1 97.62 532 ALA B N 1
ATOM 11651 C CA . ALA B 1 532 ? -8.023 -18.891 -14.914 1 97.62 532 ALA B CA 1
ATOM 11652 C C . ALA B 1 532 ? -7.051 -18.609 -13.773 1 97.62 532 ALA B C 1
ATOM 11654 O O . ALA B 1 532 ? -7.062 -17.516 -13.203 1 97.62 532 ALA B O 1
ATOM 11655 N N . VAL B 1 533 ? -6.207 -19.562 -13.422 1 97.94 533 VAL B N 1
ATOM 11656 C CA . VAL B 1 533 ? -5.242 -19.375 -12.344 1 97.94 533 VAL B CA 1
ATOM 11657 C C . VAL B 1 533 ? -4.27 -18.266 -12.695 1 97.94 533 VAL B C 1
ATOM 11659 O O . VAL B 1 533 ? -4.047 -17.344 -11.898 1 97.94 533 VAL B O 1
ATOM 11662 N N . TYR B 1 534 ? -3.703 -18.297 -13.883 1 98.06 534 TYR B N 1
ATOM 11663 C CA . TYR B 1 534 ? -2.699 -17.312 -14.266 1 98.06 534 TYR B CA 1
ATOM 11664 C C . TYR B 1 534 ? -3.346 -15.961 -14.539 1 98.06 534 TYR B C 1
ATOM 11666 O O . TYR B 1 534 ? -2.713 -14.914 -14.359 1 98.06 534 TYR B O 1
ATOM 11674 N N . SER B 1 535 ? -4.648 -15.961 -14.969 1 98.06 535 SER B N 1
ATOM 11675 C CA . SER B 1 535 ? -5.383 -14.703 -15.055 1 98.06 535 SER B CA 1
ATOM 11676 C C . SER B 1 535 ? -5.551 -14.062 -13.68 1 98.06 535 SER B C 1
ATOM 11678 O O . SER B 1 535 ? -5.375 -12.852 -13.531 1 98.06 535 SER B O 1
ATOM 11680 N N . LYS B 1 536 ? -5.895 -14.859 -12.703 1 98.19 536 LYS B N 1
ATOM 11681 C CA . LYS B 1 536 ? -6.02 -14.375 -11.328 1 98.19 536 LYS B CA 1
ATOM 11682 C C . LYS B 1 536 ? -4.68 -13.875 -10.797 1 98.19 536 LYS B C 1
ATOM 11684 O O . LYS B 1 536 ? -4.629 -12.875 -10.078 1 98.19 536 LYS B O 1
ATOM 11689 N N . ILE B 1 537 ? -3.598 -14.508 -11.133 1 98.31 537 ILE B N 1
ATOM 11690 C CA . ILE B 1 537 ? -2.271 -14.102 -10.68 1 98.31 537 ILE B CA 1
ATOM 11691 C C . ILE B 1 537 ? -1.927 -12.727 -11.25 1 98.31 537 ILE B C 1
ATOM 11693 O O . ILE B 1 537 ? -1.293 -11.906 -10.586 1 98.31 537 ILE B O 1
ATOM 11697 N N . LEU B 1 538 ? -2.383 -12.453 -12.469 1 98.5 538 LEU B N 1
ATOM 11698 C CA . LEU B 1 538 ? -2.201 -11.117 -13.031 1 98.5 538 LEU B CA 1
ATOM 11699 C C . LEU B 1 538 ? -2.906 -10.062 -12.18 1 98.5 538 LEU B C 1
ATOM 11701 O O . LEU B 1 538 ? -2.383 -8.969 -11.984 1 98.5 538 LEU B O 1
ATOM 11705 N N . ASP B 1 539 ? -4.086 -10.375 -11.68 1 97.94 539 ASP B N 1
ATOM 11706 C CA . ASP B 1 539 ? -4.762 -9.469 -10.758 1 97.94 539 ASP B CA 1
ATOM 11707 C C . ASP B 1 539 ? -3.938 -9.258 -9.484 1 97.94 539 ASP B C 1
ATOM 11709 O O . ASP B 1 539 ? -3.869 -8.148 -8.961 1 97.94 539 ASP B O 1
ATOM 11713 N N . ASP B 1 540 ? -3.328 -10.328 -8.992 1 98.38 540 ASP B N 1
ATOM 11714 C CA . ASP B 1 540 ? -2.463 -10.219 -7.82 1 98.38 540 ASP B CA 1
ATOM 11715 C C . ASP B 1 540 ? -1.282 -9.289 -8.094 1 98.38 540 ASP B C 1
ATOM 11717 O O . ASP B 1 540 ? -0.859 -8.539 -7.215 1 98.38 540 ASP B O 1
ATOM 11721 N N . ILE B 1 541 ? -0.718 -9.406 -9.281 1 98.5 541 ILE B N 1
ATOM 11722 C CA . ILE B 1 541 ? 0.421 -8.578 -9.664 1 98.5 541 ILE B CA 1
ATOM 11723 C C . ILE B 1 541 ? 0.007 -7.105 -9.695 1 98.5 541 ILE B C 1
ATOM 11725 O O . ILE B 1 541 ? 0.709 -6.246 -9.156 1 98.5 541 ILE B O 1
ATOM 11729 N N . ILE B 1 542 ? -1.142 -6.812 -10.281 1 97.38 542 ILE B N 1
ATOM 11730 C CA . ILE B 1 542 ? -1.653 -5.449 -10.328 1 97.38 542 ILE B CA 1
ATOM 11731 C C . ILE B 1 542 ? -1.81 -4.91 -8.906 1 97.38 542 ILE B C 1
ATOM 11733 O O . ILE B 1 542 ? -1.417 -3.777 -8.617 1 97.38 542 ILE B O 1
ATOM 11737 N N . ASP B 1 543 ? -2.301 -5.758 -8.039 1 96.56 543 ASP B N 1
ATOM 11738 C CA . ASP B 1 543 ? -2.57 -5.367 -6.664 1 96.56 543 ASP B CA 1
ATOM 11739 C C . ASP B 1 543 ? -1.271 -5.129 -5.895 1 96.56 543 ASP B C 1
ATOM 11741 O O . ASP B 1 543 ? -1.259 -4.418 -4.891 1 96.56 543 ASP B O 1
ATOM 11745 N N . THR B 1 544 ? -0.192 -5.703 -6.328 1 96.69 544 THR B N 1
ATOM 11746 C CA . THR B 1 544 ? 1.065 -5.645 -5.59 1 96.69 544 THR B CA 1
ATOM 11747 C C . THR B 1 544 ? 1.994 -4.594 -6.195 1 96.69 544 THR B C 1
ATOM 11749 O O . THR B 1 544 ? 2.977 -4.191 -5.566 1 96.69 544 THR B O 1
ATOM 11752 N N . GLN B 1 545 ? 1.744 -4.148 -7.418 1 96.56 545 GLN B N 1
ATOM 11753 C CA . GLN B 1 545 ? 2.592 -3.168 -8.086 1 96.56 545 GLN B CA 1
ATOM 11754 C C . GLN B 1 545 ? 2.695 -1.882 -7.273 1 96.56 545 GLN B C 1
ATOM 11756 O O . GLN B 1 545 ? 1.695 -1.396 -6.742 1 96.56 545 GLN B O 1
ATOM 11761 N N . GLU B 1 546 ? 3.859 -1.382 -7.137 1 93 546 GLU B N 1
ATOM 11762 C CA . GLU B 1 546 ? 4.117 -0.159 -6.383 1 93 546 GLU B CA 1
ATOM 11763 C C . GLU B 1 546 ? 3.859 1.08 -7.234 1 93 546 GLU B C 1
ATOM 11765 O O . GLU B 1 546 ? 3.826 0.998 -8.469 1 93 546 GLU B O 1
ATOM 11770 N N . PRO B 1 547 ? 3.684 2.244 -6.637 1 87.62 547 PRO B N 1
ATOM 11771 C CA . PRO B 1 547 ? 3.424 3.479 -7.379 1 87.62 547 PRO B CA 1
ATOM 11772 C C . PRO B 1 547 ? 4.551 3.836 -8.344 1 87.62 547 PRO B C 1
ATOM 11774 O O . PRO B 1 547 ? 4.309 4.48 -9.367 1 87.62 547 PRO B O 1
ATOM 11777 N N . SER B 1 548 ? 5.734 3.393 -8.062 1 89.56 548 SER B N 1
ATOM 11778 C CA . SER B 1 548 ? 6.867 3.648 -8.945 1 89.56 548 SER B CA 1
ATOM 11779 C C . SER B 1 548 ? 6.73 2.883 -10.258 1 89.56 548 SER B C 1
ATOM 11781 O O . SER B 1 548 ? 7.441 3.162 -11.227 1 89.56 548 SER B O 1
ATOM 11783 N N . GLY B 1 549 ? 5.871 1.908 -10.227 1 95.19 549 GLY B N 1
ATOM 11784 C CA . GLY B 1 549 ? 5.727 0.997 -11.352 1 95.19 549 GLY B CA 1
ATOM 11785 C C . GLY B 1 549 ? 6.395 -0.346 -11.125 1 95.19 549 GLY B C 1
ATOM 11786 O O . GLY B 1 549 ? 6.16 -1.298 -11.875 1 95.19 549 GLY B O 1
ATOM 11787 N N . LEU B 1 550 ? 7.145 -0.493 -10.094 1 96.19 550 LEU B N 1
ATOM 11788 C CA . LEU B 1 550 ? 7.859 -1.728 -9.781 1 96.19 550 LEU B CA 1
ATOM 11789 C C . LEU B 1 550 ? 6.883 -2.869 -9.523 1 96.19 550 LEU B C 1
ATOM 11791 O O . LEU B 1 550 ? 5.926 -2.713 -8.758 1 96.19 550 LEU B O 1
ATOM 11795 N N . VAL B 1 551 ? 7.086 -3.889 -10.188 1 97.69 551 VAL B N 1
ATOM 11796 C CA . VAL B 1 551 ? 6.453 -5.16 -9.852 1 97.69 551 VAL B CA 1
ATOM 11797 C C . VAL B 1 551 ? 7.41 -6.02 -9.031 1 97.69 551 VAL B C 1
ATOM 11799 O O . VAL B 1 551 ? 8.461 -6.434 -9.531 1 97.69 551 VAL B O 1
ATOM 11802 N N . PRO B 1 552 ? 7.082 -6.297 -7.852 1 96.38 552 PRO B N 1
ATOM 11803 C CA . PRO B 1 552 ? 7.988 -7.094 -7.02 1 96.38 552 PRO B CA 1
ATOM 11804 C C . PRO B 1 552 ? 8.109 -8.539 -7.496 1 96.38 552 PRO B C 1
ATOM 11806 O O . PRO B 1 552 ? 7.414 -8.945 -8.43 1 96.38 552 PRO B O 1
ATOM 11809 N N . THR B 1 553 ? 8.992 -9.289 -6.812 1 96.38 553 THR B N 1
ATOM 11810 C CA . THR B 1 553 ? 9.281 -10.664 -7.227 1 96.38 553 THR B CA 1
ATOM 11811 C C . THR B 1 553 ? 8.18 -11.609 -6.77 1 96.38 553 THR B C 1
ATOM 11813 O O . THR B 1 553 ? 8.086 -12.734 -7.258 1 96.38 553 THR B O 1
ATOM 11816 N N . MET B 1 554 ? 7.336 -11.148 -5.84 1 96.56 554 MET B N 1
ATOM 11817 C CA . MET B 1 554 ? 6.242 -11.961 -5.32 1 96.56 554 MET B CA 1
ATOM 11818 C C . MET B 1 554 ? 4.914 -11.211 -5.422 1 96.56 554 MET B C 1
ATOM 11820 O O . MET B 1 554 ? 4.863 -10 -5.207 1 96.56 554 MET B O 1
ATOM 11824 N N . ALA B 1 555 ? 3.902 -11.891 -5.656 1 97.56 555 ALA B N 1
ATOM 11825 C CA . ALA B 1 555 ? 2.543 -11.359 -5.633 1 97.56 555 ALA B CA 1
ATOM 11826 C C . ALA B 1 555 ? 1.525 -12.469 -5.371 1 97.56 555 ALA B C 1
ATOM 11828 O O . ALA B 1 555 ? 1.363 -13.375 -6.184 1 97.56 555 ALA B O 1
ATOM 11829 N N . PRO B 1 556 ? 0.804 -12.422 -4.215 1 95.94 556 PRO B N 1
ATOM 11830 C CA . PRO B 1 556 ? 0.878 -11.406 -3.158 1 95.94 556 PRO B CA 1
ATOM 11831 C C . PRO B 1 556 ? 2.182 -11.477 -2.365 1 95.94 556 PRO B C 1
ATOM 11833 O O . PRO B 1 556 ? 2.975 -12.398 -2.555 1 95.94 556 PRO B O 1
ATOM 11836 N N . LEU B 1 557 ? 2.311 -10.484 -1.603 1 91.62 557 LEU B N 1
ATOM 11837 C CA . LEU B 1 557 ? 3.518 -10.391 -0.788 1 91.62 557 LEU B CA 1
ATOM 11838 C C . LEU B 1 557 ? 3.217 -10.727 0.669 1 91.62 557 LEU B C 1
ATOM 11840 O O . LEU B 1 557 ? 2.242 -10.219 1.235 1 91.62 557 LEU B O 1
ATOM 11844 N N . ILE B 1 558 ? 4.035 -11.625 1.325 1 89.5 558 ILE B N 1
ATOM 11845 C CA . ILE B 1 558 ? 3.846 -11.945 2.734 1 89.5 558 ILE B CA 1
ATOM 11846 C C . ILE B 1 558 ? 5.121 -11.633 3.514 1 89.5 558 ILE B C 1
ATOM 11848 O O . ILE B 1 558 ? 5.098 -11.547 4.746 1 89.5 558 ILE B O 1
ATOM 11852 N N . ARG B 1 559 ? 6.191 -11.398 2.795 1 88.38 559 ARG B N 1
ATOM 11853 C CA . ARG B 1 559 ? 7.484 -11.008 3.346 1 88.38 559 ARG B CA 1
ATOM 11854 C C . ARG B 1 559 ? 8.203 -10.039 2.412 1 88.38 559 ARG B C 1
ATOM 11856 O O . ARG B 1 559 ? 8.289 -10.273 1.206 1 88.38 559 ARG B O 1
ATOM 11863 N N . TYR B 1 560 ? 8.703 -9.008 2.98 1 85.12 560 TYR B N 1
ATOM 11864 C CA . TYR B 1 560 ? 9.492 -8.078 2.182 1 85.12 560 TYR B CA 1
ATOM 11865 C C . TYR B 1 560 ? 10.961 -8.484 2.162 1 85.12 560 TYR B C 1
ATOM 11867 O O . TYR B 1 560 ? 11.555 -8.75 3.211 1 85.12 560 TYR B O 1
ATOM 11875 N N . MET B 1 561 ? 11.422 -8.57 0.919 1 82.81 561 MET B N 1
ATOM 11876 C CA . MET B 1 561 ? 12.852 -8.781 0.715 1 82.81 561 MET B CA 1
ATOM 11877 C C . MET B 1 561 ? 13.477 -7.609 -0.032 1 82.81 561 MET B C 1
ATOM 11879 O O . MET B 1 561 ? 12.773 -6.867 -0.723 1 82.81 561 MET B O 1
ATOM 11883 N N . CYS B 1 562 ? 14.688 -7.352 0.149 1 79.75 562 CYS B N 1
ATOM 11884 C CA . CYS B 1 562 ? 15.281 -6.137 -0.401 1 79.75 562 CYS B CA 1
ATOM 11885 C C . CYS B 1 562 ? 16.109 -6.445 -1.648 1 79.75 562 CYS B C 1
ATOM 11887 O O . CYS B 1 562 ? 16.391 -7.609 -1.937 1 79.75 562 CYS B O 1
ATOM 11889 N N . GLY B 1 563 ? 16.391 -5.441 -2.441 1 82.06 563 GLY B N 1
ATOM 11890 C CA . GLY B 1 563 ? 17.297 -5.535 -3.578 1 82.06 563 GLY B CA 1
ATOM 11891 C C . GLY B 1 563 ? 16.766 -6.43 -4.684 1 82.06 563 GLY B C 1
ATOM 11892 O O . GLY B 1 563 ? 15.602 -6.324 -5.074 1 82.06 563 GLY B O 1
ATOM 11893 N N . PRO B 1 564 ? 17.688 -7.266 -5.188 1 85 564 PRO B N 1
ATOM 11894 C CA . PRO B 1 564 ? 17.297 -8.133 -6.305 1 85 564 PRO B CA 1
ATOM 11895 C C . PRO B 1 564 ? 16.234 -9.148 -5.922 1 85 564 PRO B C 1
ATOM 11897 O O . PRO B 1 564 ? 15.492 -9.625 -6.785 1 85 564 PRO B O 1
ATOM 11900 N N . MET B 1 565 ? 16.125 -9.414 -4.676 1 87.25 565 MET B N 1
ATOM 11901 C CA . MET B 1 565 ? 15.094 -10.344 -4.23 1 87.25 565 MET B CA 1
ATOM 11902 C C . MET B 1 565 ? 13.719 -9.688 -4.266 1 87.25 565 MET B C 1
ATOM 11904 O O . MET B 1 565 ? 12.695 -10.367 -4.191 1 87.25 565 MET B O 1
ATOM 11908 N N . HIS B 1 566 ? 13.75 -8.406 -4.438 1 90.12 566 HIS B N 1
ATOM 11909 C CA . HIS B 1 566 ? 12.508 -7.648 -4.543 1 90.12 566 HIS B CA 1
ATOM 11910 C C . HIS B 1 566 ? 12.305 -7.125 -5.961 1 90.12 566 HIS B C 1
ATOM 11912 O O . HIS B 1 566 ? 11.172 -6.93 -6.398 1 90.12 566 HIS B O 1
ATOM 11918 N N . ASP B 1 567 ? 13.352 -6.957 -6.637 1 93.06 567 ASP B N 1
ATOM 11919 C CA . ASP B 1 567 ? 13.344 -6.258 -7.918 1 93.06 567 ASP B CA 1
ATOM 11920 C C . ASP B 1 567 ? 14.156 -7.012 -8.961 1 93.06 567 ASP B C 1
ATOM 11922 O O . ASP B 1 567 ? 15.359 -6.781 -9.102 1 93.06 567 ASP B O 1
ATOM 11926 N N . THR B 1 568 ? 13.562 -7.824 -9.711 1 95.44 568 THR B N 1
ATOM 11927 C CA . THR B 1 568 ? 14.164 -8.57 -10.805 1 95.44 568 THR B CA 1
ATOM 11928 C C . THR B 1 568 ? 13.164 -8.766 -11.945 1 95.44 568 THR B C 1
ATOM 11930 O O . THR B 1 568 ? 12.07 -9.305 -11.734 1 95.44 568 THR B O 1
ATOM 11933 N N . ILE B 1 569 ? 13.531 -8.414 -13.117 1 97.56 569 ILE B N 1
ATOM 11934 C CA . ILE B 1 569 ? 12.586 -8.398 -14.234 1 97.56 569 ILE B CA 1
ATOM 11935 C C . ILE B 1 569 ? 12.227 -9.828 -14.625 1 97.56 569 ILE B C 1
ATOM 11937 O O . ILE B 1 569 ? 11.125 -10.078 -15.133 1 97.56 569 ILE B O 1
ATOM 11941 N N . THR B 1 570 ? 13.094 -10.797 -14.367 1 97.31 570 THR B N 1
ATOM 11942 C CA . THR B 1 570 ? 12.773 -12.188 -14.688 1 97.31 570 THR B CA 1
ATOM 11943 C C . THR B 1 570 ? 11.602 -12.68 -13.836 1 97.31 570 THR B C 1
ATOM 11945 O O . THR B 1 570 ? 10.898 -13.617 -14.227 1 97.31 570 THR B O 1
ATOM 11948 N N . TRP B 1 571 ? 11.359 -12.07 -12.688 1 97.62 571 TRP B N 1
ATOM 11949 C CA . TRP B 1 571 ? 10.211 -12.328 -11.82 1 97.62 571 TRP B CA 1
ATOM 11950 C C . TRP B 1 571 ? 9.07 -11.367 -12.125 1 97.62 571 TRP B C 1
ATOM 11952 O O . TRP B 1 571 ? 8.039 -11.758 -12.68 1 97.62 571 TRP B O 1
ATOM 11962 N N . GLY B 1 572 ? 9.359 -10.094 -11.977 1 98 572 GLY B N 1
ATOM 11963 C CA . GLY B 1 572 ? 8.344 -9.062 -12.148 1 98 572 GLY B CA 1
ATOM 11964 C C . GLY B 1 572 ? 7.859 -8.938 -13.578 1 98 572 GLY B C 1
ATOM 11965 O O . GLY B 1 572 ? 6.742 -8.477 -13.82 1 98 572 GLY B O 1
ATOM 11966 N N . GLY B 1 573 ? 8.656 -9.414 -14.547 1 98.44 573 GLY B N 1
ATOM 11967 C CA . GLY B 1 573 ? 8.281 -9.352 -15.953 1 98.44 573 GLY B CA 1
ATOM 11968 C C . GLY B 1 573 ? 7.094 -10.234 -16.281 1 98.44 573 GLY B C 1
ATOM 11969 O O . GLY B 1 573 ? 6.484 -10.086 -17.344 1 98.44 573 GLY B O 1
ATOM 11970 N N . ALA B 1 574 ? 6.688 -11.039 -15.32 1 98.56 574 ALA B N 1
ATOM 11971 C CA . ALA B 1 574 ? 5.504 -11.875 -15.508 1 98.56 574 ALA B CA 1
ATOM 11972 C C . ALA B 1 574 ? 4.301 -11.039 -15.93 1 98.56 574 ALA B C 1
ATOM 11974 O O . ALA B 1 574 ? 3.438 -11.508 -16.672 1 98.56 574 ALA B O 1
ATOM 11975 N N . ILE B 1 575 ? 4.246 -9.805 -15.523 1 98.69 575 ILE B N 1
ATOM 11976 C CA . ILE B 1 575 ? 3.131 -8.914 -15.828 1 98.69 575 ILE B CA 1
ATOM 11977 C C . ILE B 1 575 ? 2.988 -8.758 -17.344 1 98.69 575 ILE B C 1
ATOM 11979 O O . ILE B 1 575 ? 1.874 -8.648 -17.859 1 98.69 575 ILE B O 1
ATOM 11983 N N . CYS B 1 576 ? 4.109 -8.789 -18.078 1 98.62 576 CYS B N 1
ATOM 11984 C CA . CYS B 1 576 ? 4.102 -8.625 -19.531 1 98.62 576 CYS B CA 1
ATOM 11985 C C . CYS B 1 576 ? 4.148 -9.977 -20.234 1 98.62 576 CYS B C 1
ATOM 11987 O O . CYS B 1 576 ? 3.707 -10.102 -21.375 1 98.62 576 CYS B O 1
ATOM 11989 N N . LEU B 1 577 ? 4.695 -11.008 -19.578 1 98.75 577 LEU B N 1
ATOM 11990 C CA . LEU B 1 577 ? 4.926 -12.305 -20.219 1 98.75 577 LEU B CA 1
ATOM 11991 C C . LEU B 1 577 ? 3.66 -13.156 -20.203 1 98.75 577 LEU B C 1
ATOM 11993 O O . LEU B 1 577 ? 3.303 -13.773 -21.203 1 98.75 577 LEU B O 1
ATOM 11997 N N . LEU B 1 578 ? 2.938 -13.133 -19.109 1 98.75 578 LEU B N 1
ATOM 11998 C CA . LEU B 1 578 ? 1.798 -14.023 -18.922 1 98.75 578 LEU B CA 1
ATOM 11999 C C . LEU B 1 578 ? 0.682 -13.703 -19.906 1 98.75 578 LEU B C 1
ATOM 12001 O O . LEU B 1 578 ? 0.055 -14.609 -20.453 1 98.75 578 LEU B O 1
ATOM 12005 N N . PRO B 1 579 ? 0.376 -12.375 -20.156 1 98.62 579 PRO B N 1
ATOM 12006 C CA . PRO B 1 579 ? -0.7 -12.102 -21.109 1 98.62 579 PRO B CA 1
ATOM 12007 C C . PRO B 1 579 ? -0.441 -12.711 -22.484 1 98.62 579 PRO B C 1
ATOM 12009 O O . PRO B 1 579 ? -1.354 -13.266 -23.109 1 98.62 579 PRO B O 1
ATOM 12012 N N . GLU B 1 580 ? 0.77 -12.609 -22.938 1 98.44 580 GLU B N 1
ATOM 12013 C CA . GLU B 1 580 ? 1.127 -13.203 -24.234 1 98.44 580 GLU B CA 1
ATOM 12014 C C . GLU B 1 580 ? 0.984 -14.719 -24.188 1 98.44 580 GLU B C 1
ATOM 12016 O O . GLU B 1 580 ? 0.521 -15.328 -25.156 1 98.44 580 GLU B O 1
ATOM 12021 N N . MET B 1 581 ? 1.37 -15.312 -23.156 1 98.56 581 MET B N 1
ATOM 12022 C CA . MET B 1 581 ? 1.31 -16.766 -23.047 1 98.56 581 MET B CA 1
ATOM 12023 C C . MET B 1 581 ? -0.135 -17.25 -22.938 1 98.56 581 MET B C 1
ATOM 12025 O O . MET B 1 581 ? -0.484 -18.297 -23.484 1 98.56 581 MET B O 1
ATOM 12029 N N . ILE B 1 582 ? -0.983 -16.484 -22.203 1 98.56 582 ILE B N 1
ATOM 12030 C CA . ILE B 1 582 ? -2.404 -16.812 -22.156 1 98.56 582 ILE B CA 1
ATOM 12031 C C . ILE B 1 582 ? -2.998 -16.766 -23.562 1 98.56 582 ILE B C 1
ATOM 12033 O O . ILE B 1 582 ? -3.77 -17.641 -23.938 1 98.56 582 ILE B O 1
ATOM 12037 N N . LYS B 1 583 ? -2.639 -15.773 -24.328 1 98.56 583 LYS B N 1
ATOM 12038 C CA . LYS B 1 583 ? -3.09 -15.695 -25.719 1 98.56 583 LYS B CA 1
ATOM 12039 C C . LYS B 1 583 ? -2.57 -16.875 -26.531 1 98.56 583 LYS B C 1
ATOM 12041 O O . LYS B 1 583 ? -3.318 -17.484 -27.297 1 98.56 583 LYS B O 1
ATOM 12046 N N . HIS B 1 584 ? -1.341 -17.203 -26.344 1 98.31 584 HIS B N 1
ATOM 12047 C CA . HIS B 1 584 ? -0.691 -18.25 -27.125 1 98.31 584 HIS B CA 1
ATOM 12048 C C . HIS B 1 584 ? -1.293 -19.625 -26.828 1 98.31 584 HIS B C 1
ATOM 12050 O O . HIS B 1 584 ? -1.617 -20.375 -27.75 1 98.31 584 HIS B O 1
ATOM 12056 N N . TYR B 1 585 ? -1.475 -19.922 -25.594 1 98.12 585 TYR B N 1
ATOM 12057 C CA . TYR B 1 585 ? -1.862 -21.281 -25.219 1 98.12 585 TYR B CA 1
ATOM 12058 C C . TYR B 1 585 ? -3.379 -21.422 -25.188 1 98.12 585 TYR B C 1
ATOM 12060 O O . TYR B 1 585 ? -3.91 -22.531 -25.359 1 98.12 585 TYR B O 1
ATOM 12068 N N . TYR B 1 586 ? -4.102 -20.328 -24.984 1 97.88 586 TYR B N 1
ATOM 12069 C CA . TYR B 1 586 ? -5.539 -20.469 -24.797 1 97.88 586 TYR B CA 1
ATOM 12070 C C . TYR B 1 586 ? -6.312 -19.625 -25.797 1 97.88 586 TYR B C 1
ATOM 12072 O O . TYR B 1 586 ? -7.543 -19.703 -25.875 1 97.88 586 TYR B O 1
ATOM 12080 N N . GLY B 1 587 ? -5.652 -18.797 -26.594 1 97.62 587 GLY B N 1
ATOM 12081 C CA . GLY B 1 587 ? -6.301 -17.969 -27.609 1 97.62 587 GLY B CA 1
ATOM 12082 C C . GLY B 1 587 ? -7.172 -16.875 -27.016 1 97.62 587 GLY B C 1
ATOM 12083 O O . GLY B 1 587 ? -8.172 -16.484 -27.625 1 97.62 587 GLY B O 1
ATOM 12084 N N . SER B 1 588 ? -6.871 -16.422 -25.875 1 97.31 588 SER B N 1
ATOM 12085 C CA . SER B 1 588 ? -7.699 -15.438 -25.203 1 97.31 588 SER B CA 1
ATOM 12086 C C . SER B 1 588 ? -6.938 -14.133 -24.984 1 97.31 588 SER B C 1
ATOM 12088 O O . SER B 1 588 ? -5.77 -14.148 -24.578 1 97.31 588 SER B O 1
ATOM 12090 N N . THR B 1 589 ? -7.566 -12.977 -25.266 1 97.56 589 THR B N 1
ATOM 12091 C CA . THR B 1 589 ? -7 -11.656 -25 1 97.56 589 THR B CA 1
ATOM 12092 C C . THR B 1 589 ? -7.777 -10.953 -23.891 1 97.56 589 THR B C 1
ATOM 12094 O O . THR B 1 589 ? -7.734 -9.727 -23.797 1 97.56 589 THR B O 1
ATOM 12097 N N . SER B 1 590 ? -8.508 -11.711 -23.094 1 95.06 590 SER B N 1
ATOM 12098 C CA . SER B 1 590 ? -9.422 -11.188 -22.078 1 95.06 590 SER B CA 1
ATOM 12099 C C . SER B 1 590 ? -8.695 -10.312 -21.062 1 95.06 590 SER B C 1
ATOM 12101 O O . SER B 1 590 ? -9.289 -9.398 -20.484 1 95.06 590 SER B O 1
ATOM 12103 N N . VAL B 1 591 ? -7.383 -10.469 -20.859 1 97 591 VAL B N 1
ATOM 12104 C CA . VAL B 1 591 ? -6.664 -9.797 -19.781 1 97 591 VAL B CA 1
ATOM 12105 C C . VAL B 1 591 ? -5.988 -8.539 -20.312 1 97 591 VAL B C 1
ATOM 12107 O O . VAL B 1 591 ? -5.48 -7.723 -19.531 1 97 591 VAL B O 1
ATOM 12110 N N . PHE B 1 592 ? -5.957 -8.266 -21.609 1 97.75 592 PHE B N 1
ATOM 12111 C CA . PHE B 1 592 ? -5.129 -7.238 -22.219 1 97.75 592 PHE B CA 1
ATOM 12112 C C . PHE B 1 592 ? -5.555 -5.852 -21.75 1 97.75 592 PHE B C 1
ATOM 12114 O O . PHE B 1 592 ? -4.715 -5.031 -21.375 1 97.75 592 PHE B O 1
ATOM 12121 N N . LYS B 1 593 ? -6.84 -5.633 -21.719 1 95.31 593 LYS B N 1
ATOM 12122 C CA . LYS B 1 593 ? -7.352 -4.305 -21.391 1 95.31 593 LYS B CA 1
ATOM 12123 C C . LYS B 1 593 ? -6.953 -3.891 -19.984 1 95.31 593 LYS B C 1
ATOM 12125 O O . LYS B 1 593 ? -6.539 -2.752 -19.75 1 95.31 593 LYS B O 1
ATOM 12130 N N . LYS B 1 594 ? -7.066 -4.746 -19.062 1 94.38 594 LYS B N 1
ATOM 12131 C CA . LYS B 1 594 ? -6.832 -4.391 -17.672 1 94.38 594 LYS B CA 1
ATOM 12132 C C . LYS B 1 594 ? -5.34 -4.344 -17.359 1 94.38 594 LYS B C 1
ATOM 12134 O O . LYS B 1 594 ? -4.91 -3.604 -16.469 1 94.38 594 LYS B O 1
ATOM 12139 N N . ILE B 1 595 ? -4.488 -5.07 -18.141 1 97.31 595 ILE B N 1
ATOM 12140 C CA . ILE B 1 595 ? -3.098 -5.234 -17.719 1 97.31 595 ILE B CA 1
ATOM 12141 C C . ILE B 1 595 ? -2.221 -4.215 -18.453 1 97.31 595 ILE B C 1
ATOM 12143 O O . ILE B 1 595 ? -1.081 -3.971 -18.047 1 97.31 595 ILE B O 1
ATOM 12147 N N . TYR B 1 596 ? -2.703 -3.564 -19.5 1 98.12 596 TYR B N 1
ATOM 12148 C CA . TYR B 1 596 ? -1.868 -2.756 -20.391 1 98.12 596 TYR B CA 1
ATOM 12149 C C . TYR B 1 596 ? -1.239 -1.595 -19.625 1 98.12 596 TYR B C 1
ATOM 12151 O O . TYR B 1 596 ? -0.022 -1.399 -19.672 1 98.12 596 TYR B O 1
ATOM 12159 N N . LYS B 1 597 ? -2.004 -0.868 -18.938 1 95.94 597 LYS B N 1
ATOM 12160 C CA . LYS B 1 597 ? -1.481 0.29 -18.219 1 95.94 597 LYS B CA 1
ATOM 12161 C C . LYS B 1 597 ? -0.467 -0.132 -17.156 1 95.94 597 LYS B C 1
ATOM 12163 O O . LYS B 1 597 ? 0.615 0.45 -17.062 1 95.94 597 LYS B O 1
ATOM 12168 N N . PRO B 1 598 ? -0.782 -1.095 -16.312 1 97.62 598 PRO B N 1
ATOM 12169 C CA . PRO B 1 598 ? 0.231 -1.573 -15.375 1 97.62 598 PRO B CA 1
ATOM 12170 C C . PRO B 1 598 ? 1.525 -1.998 -16.062 1 97.62 598 PRO B C 1
ATOM 12172 O O . PRO B 1 598 ? 2.617 -1.761 -15.539 1 97.62 598 PRO B O 1
ATOM 12175 N N . CYS B 1 599 ? 1.424 -2.654 -17.188 1 98.62 599 CYS B N 1
ATOM 12176 C CA . CYS B 1 599 ? 2.605 -3.039 -17.953 1 98.62 599 CYS B CA 1
ATOM 12177 C C . CYS B 1 599 ? 3.416 -1.813 -18.359 1 98.62 599 CYS B C 1
ATOM 12179 O O . CYS B 1 599 ? 4.645 -1.815 -18.266 1 98.62 599 CYS B O 1
ATOM 12181 N N . LEU B 1 600 ? 2.699 -0.811 -18.828 1 97.69 600 LEU B N 1
ATOM 12182 C CA . LEU B 1 600 ? 3.346 0.434 -19.219 1 97.69 600 LEU B CA 1
ATOM 12183 C C . LEU B 1 600 ? 4.141 1.029 -18.062 1 97.69 600 LEU B C 1
ATOM 12185 O O . LEU B 1 600 ? 5.289 1.442 -18.25 1 97.69 600 LEU B O 1
ATOM 12189 N N . GLN B 1 601 ? 3.533 1.058 -16.938 1 96.38 601 GLN B N 1
ATOM 12190 C CA . GLN B 1 601 ? 4.188 1.604 -15.742 1 96.38 601 GLN B CA 1
ATOM 12191 C C . GLN B 1 601 ? 5.441 0.805 -15.391 1 96.38 601 GLN B C 1
ATOM 12193 O O . GLN B 1 601 ? 6.449 1.375 -14.969 1 96.38 601 GLN B O 1
ATOM 12198 N N . TYR B 1 602 ? 5.41 -0.46 -15.523 1 98.19 602 TYR B N 1
ATOM 12199 C CA . TYR B 1 602 ? 6.559 -1.299 -15.195 1 98.19 602 TYR B CA 1
ATOM 12200 C C . TYR B 1 602 ? 7.695 -1.073 -16.188 1 98.19 602 TYR B C 1
ATOM 12202 O O . TYR B 1 602 ? 8.867 -1.036 -15.805 1 98.19 602 TYR B O 1
ATOM 12210 N N . MET B 1 603 ? 7.379 -0.973 -17.438 1 98.56 603 MET B N 1
ATOM 12211 C CA . MET B 1 603 ? 8.406 -0.727 -18.438 1 98.56 603 MET B CA 1
ATOM 12212 C C . MET B 1 603 ? 9.062 0.634 -18.219 1 98.56 603 MET B C 1
ATOM 12214 O O . MET B 1 603 ? 10.273 0.777 -18.391 1 98.56 603 MET B O 1
ATOM 12218 N N . ASP B 1 604 ? 8.242 1.583 -17.875 1 97.06 604 ASP B N 1
ATOM 12219 C CA . ASP B 1 604 ? 8.812 2.887 -17.547 1 97.06 604 ASP B CA 1
ATOM 12220 C C . ASP B 1 604 ? 9.789 2.777 -16.375 1 97.06 604 ASP B C 1
ATOM 12222 O O . ASP B 1 604 ? 10.844 3.414 -16.375 1 97.06 604 ASP B O 1
ATOM 12226 N N . TYR B 1 605 ? 9.398 2.039 -15.43 1 96.69 605 TYR B N 1
ATOM 12227 C CA . TYR B 1 605 ? 10.273 1.799 -14.297 1 96.69 605 TYR B CA 1
ATOM 12228 C C . TYR B 1 605 ? 11.578 1.139 -14.734 1 96.69 605 TYR B C 1
ATOM 12230 O O . TYR B 1 605 ? 12.656 1.547 -14.312 1 96.69 605 TYR B O 1
ATOM 12238 N N . MET B 1 606 ? 11.5 0.138 -15.539 1 97.62 606 MET B N 1
ATOM 12239 C CA . MET B 1 606 ? 12.664 -0.63 -15.969 1 97.62 606 MET B CA 1
ATOM 12240 C C . MET B 1 606 ? 13.602 0.232 -16.812 1 97.62 606 MET B C 1
ATOM 12242 O O . MET B 1 606 ? 14.812 -0.002 -16.828 1 97.62 606 MET B O 1
ATOM 12246 N N . LYS B 1 607 ? 13.07 1.14 -17.531 1 97.56 607 LYS B N 1
ATOM 12247 C CA . LYS B 1 607 ? 13.898 2.053 -18.312 1 97.56 607 LYS B CA 1
ATOM 12248 C C . LYS B 1 607 ? 14.953 2.717 -17.438 1 97.56 607 LYS B C 1
ATOM 12250 O O . LYS B 1 607 ? 16.094 2.906 -17.859 1 97.56 607 LYS B O 1
ATOM 12255 N N . ASP B 1 608 ? 14.602 2.965 -16.203 1 92.38 608 ASP B N 1
ATOM 12256 C CA . ASP B 1 608 ? 15.5 3.623 -15.266 1 92.38 608 ASP B CA 1
ATOM 12257 C C . ASP B 1 608 ? 16.625 2.68 -14.828 1 92.38 608 ASP B C 1
ATOM 12259 O O . ASP B 1 608 ? 17.625 3.119 -14.258 1 92.38 608 ASP B O 1
ATOM 12263 N N . LYS B 1 609 ? 16.516 1.409 -15.133 1 93.25 609 LYS B N 1
ATOM 12264 C CA . LYS B 1 609 ? 17.484 0.409 -14.719 1 93.25 609 LYS B CA 1
ATOM 12265 C C . LYS B 1 609 ? 18.484 0.115 -15.836 1 93.25 609 LYS B C 1
ATOM 12267 O O . LYS B 1 609 ? 19.453 -0.625 -15.641 1 93.25 609 LYS B O 1
ATOM 12272 N N . GLU B 1 610 ? 18.297 0.69 -16.984 1 95.94 610 GLU B N 1
ATOM 12273 C CA . GLU B 1 610 ? 19.156 0.421 -18.125 1 95.94 610 GLU B CA 1
ATOM 12274 C C . GLU B 1 610 ? 20.594 0.884 -17.875 1 95.94 610 GLU B C 1
ATOM 12276 O O . GLU B 1 610 ? 20.812 1.931 -17.25 1 95.94 610 GLU B O 1
ATOM 12281 N N . ARG B 1 611 ? 21.469 0.104 -18.312 1 93.12 611 ARG B N 1
ATOM 12282 C CA . ARG B 1 611 ? 22.906 0.412 -18.359 1 93.12 611 ARG B CA 1
ATOM 12283 C C . ARG B 1 611 ? 23.453 0.26 -19.781 1 93.12 611 ARG B C 1
ATOM 12285 O O . ARG B 1 611 ? 22.922 -0.526 -20.578 1 93.12 611 ARG B O 1
ATOM 12292 N N . LEU B 1 612 ? 24.516 1.031 -20 1 94.88 612 LEU B N 1
ATOM 12293 C CA . LEU B 1 612 ? 25.219 0.942 -21.266 1 94.88 612 LEU B CA 1
ATOM 12294 C C . LEU B 1 612 ? 24.25 1.072 -22.438 1 94.88 612 LEU B C 1
ATOM 12296 O O . LEU B 1 612 ? 24.312 0.295 -23.391 1 94.88 612 LEU B O 1
ATOM 12300 N N . GLY B 1 613 ? 23.219 1.827 -22.297 1 95.75 613 GLY B N 1
ATOM 12301 C CA . GLY B 1 613 ? 22.297 2.184 -23.375 1 95.75 613 GLY B CA 1
ATOM 12302 C C . GLY B 1 613 ? 21.109 1.255 -23.469 1 95.75 613 GLY B C 1
ATOM 12303 O O . GLY B 1 613 ? 20.141 1.551 -24.188 1 95.75 613 GLY B O 1
ATOM 12304 N N . GLY B 1 614 ? 21.172 0.063 -22.672 1 97.5 614 GLY B N 1
ATOM 12305 C CA . GLY B 1 614 ? 20 -0.779 -22.812 1 97.5 614 GLY B CA 1
ATOM 12306 C C . GLY B 1 614 ? 20.078 -2.074 -22.031 1 97.5 614 GLY B C 1
ATOM 12307 O O . GLY B 1 614 ? 19.078 -2.754 -21.828 1 97.5 614 GLY B O 1
ATOM 12308 N N . LEU B 1 615 ? 21.25 -2.455 -21.484 1 97.38 615 LEU B N 1
ATOM 12309 C CA . LEU B 1 615 ? 21.406 -3.709 -20.75 1 97.38 615 LEU B CA 1
ATOM 12310 C C . LEU B 1 615 ? 20.781 -3.613 -19.375 1 97.38 615 LEU B C 1
ATOM 12312 O O . LEU B 1 615 ? 20.75 -2.535 -18.766 1 97.38 615 LEU B O 1
ATOM 12316 N N . ILE B 1 616 ? 20.219 -4.594 -18.938 1 96.75 616 ILE B N 1
ATOM 12317 C CA . ILE B 1 616 ? 19.812 -4.742 -17.547 1 96.75 616 ILE B CA 1
ATOM 12318 C C . ILE B 1 616 ? 20.781 -5.652 -16.812 1 96.75 616 ILE B C 1
ATOM 12320 O O . ILE B 1 616 ? 20.844 -6.859 -17.062 1 96.75 616 ILE B O 1
ATOM 12324 N N . GLU B 1 617 ? 21.516 -5.129 -15.859 1 92.69 617 GLU B N 1
ATOM 12325 C CA . GLU B 1 617 ? 22.562 -5.883 -15.164 1 92.69 617 GLU B CA 1
ATOM 12326 C C . GLU B 1 617 ? 22.172 -6.152 -13.711 1 92.69 617 GLU B C 1
ATOM 12328 O O . GLU B 1 617 ? 22.969 -6.68 -12.938 1 92.69 617 GLU B O 1
ATOM 12333 N N . HIS B 1 618 ? 20.984 -5.723 -13.414 1 90.81 618 HIS B N 1
ATOM 12334 C CA . HIS B 1 618 ? 20.438 -5.949 -12.086 1 90.81 618 HIS B CA 1
ATOM 12335 C C . HIS B 1 618 ? 19.422 -7.082 -12.094 1 90.81 618 HIS B C 1
ATOM 12337 O O . HIS B 1 618 ? 18.547 -7.133 -12.961 1 90.81 618 HIS B O 1
ATOM 12343 N N . GLY B 1 619 ? 19.5 -7.98 -11.102 1 91.75 619 GLY B N 1
ATOM 12344 C CA . GLY B 1 619 ? 18.578 -9.102 -10.984 1 91.75 619 GLY B CA 1
ATOM 12345 C C . GLY B 1 619 ? 19.234 -10.359 -10.438 1 91.75 619 GLY B C 1
ATOM 12346 O O . GLY B 1 619 ? 20.406 -10.328 -10.047 1 91.75 619 GLY B O 1
ATOM 12347 N N . LEU B 1 620 ? 18.547 -11.453 -10.398 1 91.69 620 LEU B N 1
ATOM 12348 C CA . LEU B 1 620 ? 19.016 -12.688 -9.773 1 91.69 620 LEU B CA 1
ATOM 12349 C C . LEU B 1 620 ? 19.75 -13.562 -10.781 1 91.69 620 LEU B C 1
ATOM 12351 O O . LEU B 1 620 ? 20.406 -14.531 -10.398 1 91.69 620 LEU B O 1
ATOM 12355 N N . GLY B 1 621 ? 19.719 -13.227 -12.039 1 92.75 621 GLY B N 1
ATOM 12356 C CA . GLY B 1 621 ? 20.406 -14.008 -13.055 1 92.75 621 GLY B CA 1
ATOM 12357 C C . GLY B 1 621 ? 19.906 -15.438 -13.148 1 92.75 621 GLY B C 1
ATOM 12358 O O . GLY B 1 621 ? 18.703 -15.68 -13.102 1 92.75 621 GLY B O 1
ATOM 12359 N N . ASP B 1 622 ? 20.844 -16.344 -13.438 1 93.94 622 ASP B N 1
ATOM 12360 C CA . ASP B 1 622 ? 20.484 -17.75 -13.555 1 93.94 622 ASP B CA 1
ATOM 12361 C C . ASP B 1 622 ? 20.422 -18.422 -12.18 1 93.94 622 ASP B C 1
ATOM 12363 O O . ASP B 1 622 ? 21.234 -19.297 -11.867 1 93.94 622 ASP B O 1
ATOM 12367 N N . TRP B 1 623 ? 19.391 -18.125 -11.516 1 91.75 623 TRP B N 1
ATOM 12368 C CA . TRP B 1 623 ? 19.188 -18.531 -10.133 1 91.75 623 TRP B CA 1
ATOM 12369 C C . TRP B 1 623 ? 19.312 -20.047 -9.984 1 91.75 623 TRP B C 1
ATOM 12371 O O . TRP B 1 623 ? 18.719 -20.797 -10.766 1 91.75 623 TRP B O 1
ATOM 12381 N N . GLY B 1 624 ? 20.047 -20.469 -9.008 1 85.44 624 GLY B N 1
ATOM 12382 C CA . GLY B 1 624 ? 20.156 -21.891 -8.688 1 85.44 624 GLY B CA 1
ATOM 12383 C C . GLY B 1 624 ? 21.469 -22.516 -9.148 1 85.44 624 GLY B C 1
ATOM 12384 O O . GLY B 1 624 ? 21.844 -23.594 -8.695 1 85.44 624 GLY B O 1
ATOM 12385 N N . TYR B 1 625 ? 22.062 -21.844 -10.133 1 83.25 625 TYR B N 1
ATOM 12386 C CA . TYR B 1 625 ? 23.406 -22.297 -10.5 1 83.25 625 TYR B CA 1
ATOM 12387 C C . TYR B 1 625 ? 24.469 -21.641 -9.609 1 83.25 625 TYR B C 1
ATOM 12389 O O . TYR B 1 625 ? 24.609 -20.406 -9.609 1 83.25 625 TYR B O 1
ATOM 12397 N N . ASP B 1 626 ? 25.234 -22.312 -8.836 1 75.75 626 ASP B N 1
ATOM 12398 C CA . ASP B 1 626 ? 26.109 -21.781 -7.793 1 75.75 626 ASP B CA 1
ATOM 12399 C C . ASP B 1 626 ? 25.312 -20.969 -6.773 1 75.75 626 ASP B C 1
ATOM 12401 O O . ASP B 1 626 ? 25.656 -19.812 -6.5 1 75.75 626 ASP B O 1
ATOM 12405 N N . ILE B 1 627 ? 24.359 -21.469 -6.262 1 63.94 627 ILE B N 1
ATOM 12406 C CA . ILE B 1 627 ? 23.297 -21.109 -5.34 1 63.94 627 ILE B CA 1
ATOM 12407 C C . ILE B 1 627 ? 23.469 -19.656 -4.887 1 63.94 627 ILE B C 1
ATOM 12409 O O . ILE B 1 627 ? 24.141 -19.391 -3.889 1 63.94 627 ILE B O 1
ATOM 12413 N N . ALA B 1 628 ? 22.828 -18.672 -5.527 1 63.03 628 ALA B N 1
ATOM 12414 C CA . ALA B 1 628 ? 22.594 -17.281 -5.172 1 63.03 628 ALA B CA 1
ATOM 12415 C C . ALA B 1 628 ? 23.781 -16.406 -5.57 1 63.03 628 ALA B C 1
ATOM 12417 O O . ALA B 1 628 ? 23.938 -15.289 -5.078 1 63.03 628 ALA B O 1
ATOM 12418 N N . TYR B 1 629 ? 24.703 -16.891 -6.32 1 69.94 629 TYR B N 1
ATOM 12419 C CA . TYR B 1 629 ? 25.828 -16.062 -6.742 1 69.94 629 TYR B CA 1
ATOM 12420 C C . TYR B 1 629 ? 25.547 -15.391 -8.078 1 69.94 629 TYR B C 1
ATOM 12422 O O . TYR B 1 629 ? 26.312 -14.531 -8.516 1 69.94 629 TYR B O 1
ATOM 12430 N N . GLY B 1 630 ? 24.344 -15.477 -8.477 1 69.62 630 GLY B N 1
ATOM 12431 C CA . GLY B 1 630 ? 23.859 -14.758 -9.648 1 69.62 630 GLY B CA 1
ATOM 12432 C C . GLY B 1 630 ? 24.859 -14.766 -10.797 1 69.62 630 GLY B C 1
ATOM 12433 O O . GLY B 1 630 ? 26.047 -14.539 -10.594 1 69.62 630 GLY B O 1
ATOM 12434 N N . ASN B 1 631 ? 24.484 -15.406 -12.023 1 84.69 631 ASN B N 1
ATOM 12435 C CA . ASN B 1 631 ? 25.281 -15.359 -13.234 1 84.69 631 ASN B CA 1
ATOM 12436 C C . ASN B 1 631 ? 24.422 -15.078 -14.469 1 84.69 631 ASN B C 1
ATOM 12438 O O . ASN B 1 631 ? 23.25 -15.438 -14.508 1 84.69 631 ASN B O 1
ATOM 12442 N N . HIS B 1 632 ? 25.016 -14.32 -15.344 1 94.12 632 HIS B N 1
ATOM 12443 C CA . HIS B 1 632 ? 24.422 -14.031 -16.641 1 94.12 632 HIS B CA 1
ATOM 12444 C C . HIS B 1 632 ? 23.297 -13.008 -16.516 1 94.12 632 HIS B C 1
ATOM 12446 O O . HIS B 1 632 ? 22.281 -13.109 -17.203 1 94.12 632 HIS B O 1
ATOM 12452 N N . GLN B 1 633 ? 23.391 -12.094 -15.578 1 93.94 633 GLN B N 1
ATOM 12453 C CA . GLN B 1 633 ? 22.359 -11.086 -15.398 1 93.94 633 GLN B CA 1
ATOM 12454 C C . GLN B 1 633 ? 22.156 -10.273 -16.688 1 93.94 633 GLN B C 1
ATOM 12456 O O . GLN B 1 633 ? 21.031 -10.094 -17.141 1 93.94 633 GLN B O 1
ATOM 12461 N N . ALA B 1 634 ? 23.25 -9.867 -17.266 1 95.88 634 ALA B N 1
ATOM 12462 C CA . ALA B 1 634 ? 23.156 -9.055 -18.469 1 95.88 634 ALA B CA 1
ATOM 12463 C C . ALA B 1 634 ? 22.469 -9.828 -19.594 1 95.88 634 ALA B C 1
ATOM 12465 O O . ALA B 1 634 ? 21.656 -9.266 -20.344 1 95.88 634 ALA B O 1
ATOM 12466 N N . ASN B 1 635 ? 22.781 -11.125 -19.734 1 97.81 635 ASN B N 1
ATOM 12467 C CA . ASN B 1 635 ? 22.219 -11.961 -20.781 1 97.81 635 ASN B CA 1
ATOM 12468 C C . ASN B 1 635 ? 20.734 -12.219 -20.562 1 97.81 635 ASN B C 1
ATOM 12470 O O . ASN B 1 635 ? 19.922 -11.984 -21.469 1 97.81 635 ASN B O 1
ATOM 12474 N N . ILE B 1 636 ? 20.422 -12.633 -19.391 1 97.62 636 ILE B N 1
ATOM 12475 C CA . ILE B 1 636 ? 19.078 -13.148 -19.109 1 97.62 636 ILE B CA 1
ATOM 12476 C C . ILE B 1 636 ? 18.125 -11.984 -18.906 1 97.62 636 ILE B C 1
ATOM 12478 O O . ILE B 1 636 ? 17.078 -11.906 -19.547 1 97.62 636 ILE B O 1
ATOM 12482 N N . GLU B 1 637 ? 18.469 -11.055 -18.016 1 97.56 637 GLU B N 1
ATOM 12483 C CA . GLU B 1 637 ? 17.562 -9.969 -17.656 1 97.56 637 GLU B CA 1
ATOM 12484 C C . GLU B 1 637 ? 17.281 -9.07 -18.859 1 97.56 637 GLU B C 1
ATOM 12486 O O . GLU B 1 637 ? 16.156 -8.586 -19.016 1 97.56 637 GLU B O 1
ATOM 12491 N N . THR B 1 638 ? 18.281 -8.828 -19.672 1 98.62 638 THR B N 1
ATOM 12492 C CA . THR B 1 638 ? 18.094 -8.008 -20.859 1 98.62 638 THR B CA 1
ATOM 12493 C C . THR B 1 638 ? 17.203 -8.727 -21.875 1 98.62 638 THR B C 1
ATOM 12495 O O . THR B 1 638 ? 16.375 -8.102 -22.531 1 98.62 638 THR B O 1
ATOM 12498 N N . ALA B 1 639 ? 17.422 -10.031 -22.031 1 98.81 639 ALA B N 1
ATOM 12499 C CA . ALA B 1 639 ? 16.594 -10.812 -22.953 1 98.81 639 ALA B CA 1
ATOM 12500 C C . ALA B 1 639 ? 15.133 -10.773 -22.531 1 98.81 639 ALA B C 1
ATOM 12502 O O . ALA B 1 639 ? 14.25 -10.602 -23.375 1 98.81 639 ALA B O 1
ATOM 12503 N N . VAL B 1 640 ? 14.898 -10.914 -21.281 1 98.69 640 VAL B N 1
ATOM 12504 C CA . VAL B 1 640 ? 13.539 -10.859 -20.766 1 98.69 640 VAL B CA 1
ATOM 12505 C C . VAL B 1 640 ? 12.953 -9.469 -20.984 1 98.69 640 VAL B C 1
ATOM 12507 O O . VAL B 1 640 ? 11.789 -9.328 -21.359 1 98.69 640 VAL B O 1
ATOM 12510 N N . TYR B 1 641 ? 13.781 -8.438 -20.75 1 98.75 641 TYR B N 1
ATOM 12511 C CA . TYR B 1 641 ? 13.383 -7.055 -20.984 1 98.75 641 TYR B CA 1
ATOM 12512 C C . TYR B 1 641 ? 12.961 -6.844 -22.438 1 98.75 641 TYR B C 1
ATOM 12514 O O . TYR B 1 641 ? 11.906 -6.266 -22.703 1 98.75 641 TYR B O 1
ATOM 12522 N N . TYR B 1 642 ? 13.734 -7.379 -23.328 1 98.81 642 TYR B N 1
ATOM 12523 C CA . TYR B 1 642 ? 13.438 -7.328 -24.766 1 98.81 642 TYR B CA 1
ATOM 12524 C C . TYR B 1 642 ? 12.102 -7.996 -25.062 1 98.81 642 TYR B C 1
ATOM 12526 O O . TYR B 1 642 ? 11.266 -7.434 -25.766 1 98.81 642 TYR B O 1
ATOM 12534 N N . LYS B 1 643 ? 11.891 -9.141 -24.516 1 98.81 643 LYS B N 1
ATOM 12535 C CA . LYS B 1 643 ? 10.648 -9.875 -24.75 1 98.81 643 LYS B CA 1
ATOM 12536 C C . LYS B 1 643 ? 9.453 -9.109 -24.188 1 98.81 643 LYS B C 1
ATOM 12538 O O . LYS B 1 643 ? 8.383 -9.078 -24.812 1 98.81 643 LYS B O 1
ATOM 12543 N N . CYS B 1 644 ? 9.586 -8.555 -23.016 1 98.81 644 CYS B N 1
ATOM 12544 C CA . CYS B 1 644 ? 8.516 -7.75 -22.438 1 98.81 644 CYS B CA 1
ATOM 12545 C C . CYS B 1 644 ? 8.125 -6.605 -23.375 1 98.81 644 CYS B C 1
ATOM 12547 O O . CYS B 1 644 ? 6.938 -6.336 -23.562 1 98.81 644 CYS B O 1
ATOM 12549 N N . LEU B 1 645 ? 9.125 -5.922 -23.922 1 98.88 645 LEU B N 1
ATOM 12550 C CA . LEU B 1 645 ? 8.867 -4.809 -24.844 1 98.88 645 LEU B CA 1
ATOM 12551 C C . LEU B 1 645 ? 8.148 -5.285 -26.094 1 98.88 645 LEU B C 1
ATOM 12553 O O . LEU B 1 645 ? 7.234 -4.617 -26.578 1 98.88 645 LEU B O 1
ATOM 12557 N N . ARG B 1 646 ? 8.547 -6.426 -26.625 1 98.81 646 ARG B N 1
ATOM 12558 C CA . ARG B 1 646 ? 7.859 -7.008 -27.766 1 98.81 646 ARG B CA 1
ATOM 12559 C C . ARG B 1 646 ? 6.406 -7.324 -27.422 1 98.81 646 ARG B C 1
ATOM 12561 O O . ARG B 1 646 ? 5.512 -7.113 -28.25 1 98.81 646 ARG B O 1
ATOM 12568 N N . ASN B 1 647 ? 6.211 -7.816 -26.281 1 98.81 647 ASN B N 1
ATOM 12569 C CA . ASN B 1 647 ? 4.855 -8.141 -25.844 1 98.81 647 ASN B CA 1
ATOM 12570 C C . ASN B 1 647 ? 4.008 -6.879 -25.672 1 98.81 647 ASN B C 1
ATOM 12572 O O . ASN B 1 647 ? 2.801 -6.902 -25.922 1 98.81 647 ASN B O 1
ATOM 12576 N N . MET B 1 648 ? 4.637 -5.789 -25.219 1 98.75 648 MET B N 1
ATOM 12577 C CA . MET B 1 648 ? 3.934 -4.512 -25.156 1 98.75 648 MET B CA 1
ATOM 12578 C C . MET B 1 648 ? 3.457 -4.09 -26.547 1 98.75 648 MET B C 1
ATOM 12580 O O . MET B 1 648 ? 2.322 -3.633 -26.703 1 98.75 648 MET B O 1
ATOM 12584 N N . ALA B 1 649 ? 4.348 -4.23 -27.5 1 98.75 649 ALA B N 1
ATOM 12585 C CA . ALA B 1 649 ? 3.98 -3.9 -28.875 1 98.75 649 ALA B CA 1
ATOM 12586 C C . ALA B 1 649 ? 2.816 -4.762 -29.359 1 98.75 649 ALA B C 1
ATOM 12588 O O . ALA B 1 649 ? 1.89 -4.262 -30 1 98.75 649 ALA B O 1
ATOM 12589 N N . MET B 1 650 ? 2.877 -6.031 -29.062 1 98.44 650 MET B N 1
ATOM 12590 C CA . MET B 1 650 ? 1.816 -6.961 -29.438 1 98.44 650 MET B CA 1
ATOM 12591 C C . MET B 1 650 ? 0.487 -6.559 -28.812 1 98.44 650 MET B C 1
ATOM 12593 O O . MET B 1 650 ? -0.535 -6.496 -29.5 1 98.44 650 MET B O 1
ATOM 12597 N N . MET B 1 651 ? 0.44 -6.254 -27.5 1 98.56 651 MET B N 1
ATOM 12598 C CA . MET B 1 651 ? -0.788 -5.855 -26.812 1 98.56 651 MET B CA 1
ATOM 12599 C C . MET B 1 651 ? -1.316 -4.539 -27.375 1 98.56 651 MET B C 1
ATOM 12601 O O . MET B 1 651 ? -2.525 -4.375 -27.547 1 98.56 651 MET B O 1
ATOM 12605 N N . ALA B 1 652 ? -0.372 -3.607 -27.625 1 98.62 652 ALA B N 1
ATOM 12606 C CA . ALA B 1 652 ? -0.77 -2.33 -28.203 1 98.62 652 ALA B CA 1
ATOM 12607 C C . ALA B 1 652 ? -1.464 -2.531 -29.547 1 98.62 652 ALA B C 1
ATOM 12609 O O . ALA B 1 652 ? -2.494 -1.913 -29.812 1 98.62 652 ALA B O 1
ATOM 12610 N N . LYS B 1 653 ? -0.904 -3.379 -30.391 1 98.19 653 LYS B N 1
ATOM 12611 C CA . LYS B 1 653 ? -1.504 -3.697 -31.672 1 98.19 653 LYS B CA 1
ATOM 12612 C C . LYS B 1 653 ? -2.91 -4.266 -31.5 1 98.19 653 LYS B C 1
ATOM 12614 O O . LYS B 1 653 ? -3.85 -3.824 -32.156 1 98.19 653 LYS B O 1
ATOM 12619 N N . GLU B 1 654 ? -3.037 -5.266 -30.594 1 97.38 654 GLU B N 1
ATOM 12620 C CA . GLU B 1 654 ? -4.32 -5.91 -30.328 1 97.38 654 GLU B CA 1
ATOM 12621 C C . GLU B 1 654 ? -5.352 -4.906 -29.828 1 97.38 654 GLU B C 1
ATOM 12623 O O . GLU B 1 654 ? -6.547 -5.055 -30.094 1 97.38 654 GLU B O 1
ATOM 12628 N N . LEU B 1 655 ? -4.918 -3.898 -29.078 1 97.31 655 LEU B N 1
ATOM 12629 C CA . LEU B 1 655 ? -5.812 -2.92 -28.469 1 97.31 655 LEU B CA 1
ATOM 12630 C C . LEU B 1 655 ? -6.027 -1.727 -29.391 1 97.31 655 LEU B C 1
ATOM 12632 O O . LEU B 1 655 ? -6.762 -0.796 -29.062 1 97.31 655 LEU B O 1
ATOM 12636 N N . GLY B 1 656 ? -5.344 -1.615 -30.516 1 97.62 656 GLY B N 1
ATOM 12637 C CA . GLY B 1 656 ? -5.504 -0.546 -31.484 1 97.62 656 GLY B CA 1
ATOM 12638 C C . GLY B 1 656 ? -4.738 0.711 -31.125 1 97.62 656 GLY B C 1
ATOM 12639 O O . GLY B 1 656 ? -5.102 1.811 -31.547 1 97.62 656 GLY B O 1
ATOM 12640 N N . LEU B 1 657 ? -3.719 0.589 -30.312 1 97.81 657 LEU B N 1
ATOM 12641 C CA . LEU B 1 657 ? -2.896 1.718 -29.891 1 97.81 657 LEU B CA 1
ATOM 12642 C C . LEU B 1 657 ? -1.658 1.846 -30.781 1 97.81 657 LEU B C 1
ATOM 12644 O O . LEU B 1 657 ? -0.551 1.511 -30.359 1 97.81 657 LEU B O 1
ATOM 12648 N N . THR B 1 658 ? -1.742 2.48 -31.859 1 97.94 658 THR B N 1
ATOM 12649 C CA . THR B 1 658 ? -0.748 2.482 -32.938 1 97.94 658 THR B CA 1
ATOM 12650 C C . THR B 1 658 ? 0.513 3.223 -32.5 1 97.94 658 THR B C 1
ATOM 12652 O O . THR B 1 658 ? 1.628 2.793 -32.812 1 97.94 658 THR B O 1
ATOM 12655 N N . SER B 1 659 ? 0.319 4.32 -31.797 1 97.56 659 SER B N 1
ATOM 12656 C CA . SER B 1 659 ? 1.478 5.078 -31.344 1 97.56 659 SER B CA 1
ATOM 12657 C C . SER B 1 659 ? 2.307 4.273 -30.344 1 97.56 659 SER B C 1
ATOM 12659 O O . SER B 1 659 ? 3.539 4.289 -30.406 1 97.56 659 SER B O 1
ATOM 12661 N N . ASP B 1 660 ? 1.604 3.582 -29.562 1 98 660 ASP B N 1
ATOM 12662 C CA . ASP B 1 660 ? 2.297 2.752 -28.578 1 98 660 ASP B CA 1
ATOM 12663 C C . ASP B 1 660 ? 2.988 1.568 -29.25 1 98 660 ASP B C 1
ATOM 12665 O O . ASP B 1 660 ? 4.09 1.178 -28.844 1 98 660 ASP B O 1
ATOM 12669 N N . GLU B 1 661 ? 2.34 0.967 -30.219 1 98.5 661 GLU B N 1
ATOM 12670 C CA . GLU B 1 661 ? 2.959 -0.128 -30.953 1 98.5 661 GLU B CA 1
ATOM 12671 C C . GLU B 1 661 ? 4.301 0.294 -31.547 1 98.5 661 GLU B C 1
ATOM 12673 O O . GLU B 1 661 ? 5.293 -0.432 -31.438 1 98.5 661 GLU B O 1
ATOM 12678 N N . THR B 1 662 ? 4.32 1.491 -32.094 1 98.56 662 THR B N 1
ATOM 12679 C CA . THR B 1 662 ? 5.539 2.014 -32.719 1 98.56 662 THR B CA 1
ATOM 12680 C C . THR B 1 662 ? 6.602 2.277 -31.656 1 98.56 662 THR B C 1
ATOM 12682 O O . THR B 1 662 ? 7.77 1.916 -31.828 1 98.56 662 THR B O 1
ATOM 12685 N N . LYS B 1 663 ? 6.156 2.861 -30.609 1 98.31 663 LYS B N 1
ATOM 12686 C CA . LYS B 1 663 ? 7.055 3.193 -29.5 1 98.31 663 LYS B CA 1
ATOM 12687 C C . LYS B 1 663 ? 7.754 1.944 -28.969 1 98.31 663 LYS B C 1
ATOM 12689 O O . LYS B 1 663 ? 8.977 1.918 -28.844 1 98.31 663 LYS B O 1
ATOM 12694 N N . PHE B 1 664 ? 7.02 0.968 -28.734 1 98.69 664 PHE B N 1
ATOM 12695 C CA . PHE B 1 664 ? 7.582 -0.213 -28.094 1 98.69 664 PHE B CA 1
ATOM 12696 C C . PHE B 1 664 ? 8.367 -1.054 -29.094 1 98.69 664 PHE B C 1
ATOM 12698 O O . PHE B 1 664 ? 9.344 -1.714 -28.719 1 98.69 664 PHE B O 1
ATOM 12705 N N . THR B 1 665 ? 8.016 -1.075 -30.359 1 98.69 665 THR B N 1
ATOM 12706 C CA . THR B 1 665 ? 8.812 -1.726 -31.391 1 98.69 665 THR B CA 1
ATOM 12707 C C . THR B 1 665 ? 10.203 -1.088 -31.484 1 98.69 665 THR B C 1
ATOM 12709 O O . THR B 1 665 ? 11.211 -1.79 -31.5 1 98.69 665 THR B O 1
ATOM 12712 N N . SER B 1 666 ? 10.195 0.275 -31.469 1 98.69 666 SER B N 1
ATOM 12713 C CA . SER B 1 666 ? 11.453 1.006 -31.531 1 98.69 666 SER B CA 1
ATOM 12714 C C . SER B 1 666 ? 12.297 0.769 -30.297 1 98.69 666 SER B C 1
ATOM 12716 O O . SER B 1 666 ? 13.523 0.642 -30.375 1 98.69 666 SER B O 1
ATOM 12718 N N . TRP B 1 667 ? 11.656 0.803 -29.188 1 98.69 667 TRP B N 1
ATOM 12719 C CA . TRP B 1 667 ? 12.328 0.537 -27.922 1 98.69 667 TRP B CA 1
ATOM 12720 C C . TRP B 1 667 ? 12.969 -0.847 -27.922 1 98.69 667 TRP B C 1
ATOM 12722 O O . TRP B 1 667 ? 14.133 -0.997 -27.562 1 98.69 667 TRP B O 1
ATOM 12732 N N . ALA B 1 668 ? 12.273 -1.884 -28.391 1 98.75 668 ALA B N 1
ATOM 12733 C CA . ALA B 1 668 ? 12.773 -3.254 -28.453 1 98.75 668 ALA B CA 1
ATOM 12734 C C . ALA B 1 668 ? 13.953 -3.357 -29.422 1 98.75 668 ALA B C 1
ATOM 12736 O O . ALA B 1 668 ? 14.93 -4.059 -29.141 1 98.75 668 ALA B O 1
ATOM 12737 N N . GLU B 1 669 ? 13.859 -2.689 -30.516 1 98.62 669 GLU B N 1
ATOM 12738 C CA . GLU B 1 669 ? 14.938 -2.697 -31.5 1 98.62 669 GLU B CA 1
ATOM 12739 C C . GLU B 1 669 ? 16.219 -2.129 -30.906 1 98.62 669 GLU B C 1
ATOM 12741 O O . GLU B 1 669 ? 17.312 -2.645 -31.172 1 98.62 669 GLU B O 1
ATOM 12746 N N . ARG B 1 670 ? 16.062 -1.059 -30.156 1 98.69 670 ARG B N 1
ATOM 12747 C CA . ARG B 1 670 ? 17.234 -0.485 -29.5 1 98.69 670 ARG B CA 1
ATOM 12748 C C . ARG B 1 670 ? 17.891 -1.489 -28.547 1 98.69 670 ARG B C 1
ATOM 12750 O O . ARG B 1 670 ? 19.109 -1.614 -28.5 1 98.69 670 ARG B O 1
ATOM 12757 N N . ILE B 1 671 ? 17.078 -2.154 -27.766 1 98.81 671 ILE B N 1
ATOM 12758 C CA . ILE B 1 671 ? 17.594 -3.143 -26.828 1 98.81 671 ILE B CA 1
ATOM 12759 C C . ILE B 1 671 ? 18.266 -4.277 -27.594 1 98.81 671 ILE B C 1
ATOM 12761 O O . ILE B 1 671 ? 19.328 -4.77 -27.172 1 98.81 671 ILE B O 1
ATOM 12765 N N . TYR B 1 672 ? 17.641 -4.742 -28.703 1 98.75 672 TYR B N 1
ATOM 12766 C CA . TYR B 1 672 ? 18.234 -5.738 -29.578 1 98.75 672 TYR B CA 1
ATOM 12767 C C . TYR B 1 672 ? 19.641 -5.32 -30.016 1 98.75 672 TYR B C 1
ATOM 12769 O O . TYR B 1 672 ? 20.578 -6.113 -29.938 1 98.75 672 TYR B O 1
ATOM 12777 N N . GLU B 1 673 ? 19.781 -4.078 -30.375 1 98.69 673 GLU B N 1
ATOM 12778 C CA . GLU B 1 673 ? 21.062 -3.553 -30.828 1 98.69 673 GLU B CA 1
ATOM 12779 C C . GLU B 1 673 ? 22.078 -3.523 -29.688 1 98.69 673 GLU B C 1
ATOM 12781 O O . GLU B 1 673 ? 23.234 -3.91 -29.875 1 98.69 673 GLU B O 1
ATOM 12786 N N . MET B 1 674 ? 21.688 -3.07 -28.547 1 98.62 674 MET B N 1
ATOM 12787 C CA . MET B 1 674 ? 22.609 -2.959 -27.406 1 98.62 674 MET B CA 1
ATOM 12788 C C . MET B 1 674 ? 23.016 -4.34 -26.906 1 98.62 674 MET B C 1
ATOM 12790 O O . MET B 1 674 ? 24.156 -4.531 -26.484 1 98.62 674 MET B O 1
ATOM 12794 N N . TYR B 1 675 ? 22.094 -5.305 -26.938 1 98.75 675 TYR B N 1
ATOM 12795 C CA . TYR B 1 675 ? 22.406 -6.684 -26.562 1 98.75 675 TYR B CA 1
ATOM 12796 C C . TYR B 1 675 ? 23.531 -7.238 -27.406 1 98.75 675 TYR B C 1
ATOM 12798 O O . TYR B 1 675 ? 24.484 -7.82 -26.875 1 98.75 675 TYR B O 1
ATOM 12806 N N . ASN B 1 676 ? 23.453 -7.066 -28.672 1 98.75 676 ASN B N 1
ATOM 12807 C CA . ASN B 1 676 ? 24.438 -7.605 -29.594 1 98.75 676 ASN B CA 1
ATOM 12808 C C . ASN B 1 676 ? 25.734 -6.805 -29.562 1 98.75 676 ASN B C 1
ATOM 12810 O O . ASN B 1 676 ? 26.828 -7.371 -29.688 1 98.75 676 ASN B O 1
ATOM 12814 N N . GLN B 1 677 ? 25.609 -5.473 -29.391 1 98.25 677 GLN B N 1
ATOM 12815 C CA . GLN B 1 677 ? 26.797 -4.637 -29.328 1 98.25 677 GLN B CA 1
ATOM 12816 C C . GLN B 1 677 ? 27.688 -5.043 -28.156 1 98.25 677 GLN B C 1
ATOM 12818 O O . GLN B 1 677 ? 28.922 -5.035 -28.266 1 98.25 677 GLN B O 1
ATOM 12823 N N . HIS B 1 678 ? 27.094 -5.422 -27.031 1 97.75 678 HIS B N 1
ATOM 12824 C CA . HIS B 1 678 ? 27.859 -5.59 -25.797 1 97.75 678 HIS B CA 1
ATOM 12825 C C . HIS B 1 678 ? 28.156 -7.062 -25.531 1 97.75 678 HIS B C 1
ATOM 12827 O O . HIS B 1 678 ? 29.109 -7.391 -24.828 1 97.75 678 HIS B O 1
ATOM 12833 N N . LEU B 1 679 ? 27.359 -8.031 -26.078 1 98.44 679 LEU B N 1
ATOM 12834 C CA . LEU B 1 679 ? 27.484 -9.406 -25.609 1 98.44 679 LEU B CA 1
ATOM 12835 C C . LEU B 1 679 ? 27.891 -10.328 -26.766 1 98.44 679 LEU B C 1
ATOM 12837 O O . LEU B 1 679 ? 28.344 -11.453 -26.531 1 98.44 679 LEU B O 1
ATOM 12841 N N . LEU B 1 680 ? 27.688 -9.945 -28.016 1 98.69 680 LEU B N 1
ATOM 12842 C CA . LEU B 1 680 ? 28.031 -10.781 -29.156 1 98.69 680 LEU B CA 1
ATOM 12843 C C . LEU B 1 680 ? 29.469 -10.531 -29.594 1 98.69 680 LEU B C 1
ATOM 12845 O O . LEU B 1 680 ? 29.875 -9.383 -29.828 1 98.69 680 LEU B O 1
ATOM 12849 N N . ILE B 1 681 ? 30.25 -11.562 -29.625 1 98.38 681 ILE B N 1
ATOM 12850 C CA . ILE B 1 681 ? 31.625 -11.516 -30.109 1 98.38 681 ILE B CA 1
ATOM 12851 C C . ILE B 1 681 ? 31.703 -12.102 -31.516 1 98.38 681 ILE B C 1
ATOM 12853 O O . ILE B 1 681 ? 31.375 -13.266 -31.734 1 98.38 681 ILE B O 1
ATOM 12857 N N . THR B 1 682 ? 32.188 -11.375 -32.469 1 97.56 682 THR B N 1
ATOM 12858 C CA . THR B 1 682 ? 32.125 -11.828 -33.844 1 97.56 682 THR B CA 1
ATOM 12859 C C . THR B 1 682 ? 33.531 -11.875 -34.469 1 97.56 682 THR B C 1
ATOM 12861 O O . THR B 1 682 ? 33.688 -12.281 -35.625 1 97.56 682 THR B O 1
ATOM 12864 N N . ASP B 1 683 ? 34.594 -11.523 -33.781 1 95 683 ASP B N 1
ATOM 12865 C CA . ASP B 1 683 ? 35.906 -11.383 -34.375 1 95 683 ASP B CA 1
ATOM 12866 C C . ASP B 1 683 ? 36.562 -12.75 -34.562 1 95 683 ASP B C 1
ATOM 12868 O O . ASP B 1 683 ? 37.625 -12.852 -35.219 1 95 683 ASP B O 1
ATOM 12872 N N . LYS B 1 684 ? 36.062 -13.828 -34.062 1 93.31 684 LYS B N 1
ATOM 12873 C CA . LYS B 1 684 ? 36.438 -15.227 -34.219 1 93.31 684 LYS B CA 1
ATOM 12874 C C . LYS B 1 684 ? 37.906 -15.445 -33.781 1 93.31 684 LYS B C 1
ATOM 12876 O O . LYS B 1 684 ? 38.594 -16.312 -34.312 1 93.31 684 LYS B O 1
ATOM 12881 N N . THR B 1 685 ? 38.375 -14.562 -32.906 1 94.75 685 THR B N 1
ATOM 12882 C CA . THR B 1 685 ? 39.75 -14.68 -32.375 1 94.75 685 THR B CA 1
ATOM 12883 C C . THR B 1 685 ? 39.781 -15.664 -31.219 1 94.75 685 THR B C 1
ATOM 12885 O O . THR B 1 685 ? 40.75 -16.438 -31.094 1 94.75 685 THR B O 1
ATOM 12888 N N . THR B 1 686 ? 38.906 -15.648 -30.359 1 94.88 686 THR B N 1
ATOM 12889 C CA . THR B 1 686 ? 38.844 -16.578 -29.234 1 94.88 686 THR B CA 1
ATOM 12890 C C . THR B 1 686 ? 38.406 -17.953 -29.703 1 94.88 686 THR B C 1
ATOM 12892 O O . THR B 1 686 ? 38.969 -18.969 -29.281 1 94.88 686 THR B O 1
ATOM 12895 N N . PHE B 1 687 ? 37.375 -18.047 -30.531 1 96.12 687 PHE B N 1
ATOM 12896 C CA . PHE B 1 687 ? 36.844 -19.25 -31.172 1 96.12 687 PHE B CA 1
ATOM 12897 C C . PHE B 1 687 ? 36.625 -19 -32.656 1 96.12 687 PHE B C 1
ATOM 12899 O O . PHE B 1 687 ? 36.469 -17.859 -33.094 1 96.12 687 PHE B O 1
ATOM 12906 N N . PRO B 1 688 ? 36.656 -20 -33.5 1 96.69 688 PRO B N 1
ATOM 12907 C CA . PRO B 1 688 ? 36.5 -19.812 -34.938 1 96.69 688 PRO B CA 1
ATOM 12908 C C . PRO B 1 688 ? 35.031 -19.562 -35.344 1 96.69 688 PRO B C 1
ATOM 12910 O O . PRO B 1 688 ? 34.656 -19.859 -36.5 1 96.69 688 PRO B O 1
ATOM 12913 N N . TYR B 1 689 ? 34.188 -19.188 -34.469 1 98 689 TYR B N 1
ATOM 12914 C CA . TYR B 1 689 ? 32.781 -18.859 -34.688 1 98 689 TYR B CA 1
ATOM 12915 C C . TYR B 1 689 ? 32.344 -17.734 -33.75 1 98 689 TYR B C 1
ATOM 12917 O O . TYR B 1 689 ? 32.969 -17.484 -32.719 1 98 689 TYR B O 1
ATOM 12925 N N . ALA B 1 690 ? 31.281 -17.031 -34.156 1 98.38 690 ALA B N 1
ATOM 12926 C CA . ALA B 1 690 ? 30.688 -16.016 -33.281 1 98.38 690 ALA B CA 1
ATOM 12927 C C . ALA B 1 690 ? 30 -16.656 -32.062 1 98.38 690 ALA B C 1
ATOM 12929 O O . ALA B 1 690 ? 29.453 -17.75 -32.188 1 98.38 690 ALA B O 1
ATOM 12930 N N . PHE B 1 691 ? 30 -16.047 -31 1 98.69 691 PHE B N 1
ATOM 12931 C CA . PHE B 1 691 ? 29.359 -16.531 -29.797 1 98.69 691 PHE B CA 1
ATOM 12932 C C . PHE B 1 691 ? 28.969 -15.383 -28.875 1 98.69 691 PHE B C 1
ATOM 12934 O O . PHE B 1 691 ? 29.422 -14.25 -29.062 1 98.69 691 PHE B O 1
ATOM 12941 N N . TYR B 1 692 ? 28.109 -15.562 -27.984 1 98.69 692 TYR B N 1
ATOM 12942 C CA . TYR B 1 692 ? 27.75 -14.602 -26.953 1 98.69 692 TYR B CA 1
ATOM 12943 C C . TYR B 1 692 ? 28.578 -14.828 -25.688 1 98.69 692 TYR B C 1
ATOM 12945 O O . TYR B 1 692 ? 28.703 -15.961 -25.219 1 98.69 692 TYR B O 1
ATOM 12953 N N . THR B 1 693 ? 29.094 -13.789 -25.109 1 98.06 693 THR B N 1
ATOM 12954 C CA . THR B 1 693 ? 29.781 -13.812 -23.828 1 98.06 693 THR B CA 1
ATOM 12955 C C . THR B 1 693 ? 28.906 -13.25 -22.719 1 98.06 693 THR B C 1
ATOM 12957 O O . THR B 1 693 ? 27.734 -12.906 -22.969 1 98.06 693 THR B O 1
ATOM 12960 N N . SER B 1 694 ? 29.375 -13.281 -21.453 1 96 694 SER B N 1
ATOM 12961 C CA . SER B 1 694 ? 28.688 -12.656 -20.344 1 96 694 SER B CA 1
ATOM 12962 C C . SER B 1 694 ? 29.438 -11.43 -19.844 1 96 694 SER B C 1
ATOM 12964 O O . SER B 1 694 ? 30.453 -11.031 -20.422 1 96 694 SER B O 1
ATOM 12966 N N . ARG B 1 695 ? 28.906 -10.742 -18.875 1 93.62 695 ARG B N 1
ATOM 12967 C CA . ARG B 1 695 ? 29.578 -9.641 -18.203 1 93.62 695 ARG B CA 1
ATOM 12968 C C . ARG B 1 695 ? 29.812 -9.961 -16.734 1 93.62 695 ARG B C 1
ATOM 12970 O O . ARG B 1 695 ? 29.844 -9.062 -15.891 1 93.62 695 ARG B O 1
ATOM 12977 N N . ASP B 1 696 ? 29.844 -11.242 -16.469 1 91.69 696 ASP B N 1
ATOM 12978 C CA . ASP B 1 696 ? 30.047 -11.703 -15.094 1 91.69 696 ASP B CA 1
ATOM 12979 C C . ASP B 1 696 ? 31.469 -11.359 -14.609 1 91.69 696 ASP B C 1
ATOM 12981 O O . ASP B 1 696 ? 31.656 -11.031 -13.438 1 91.69 696 ASP B O 1
ATOM 12985 N N . ASP B 1 697 ? 32.438 -11.547 -15.422 1 90 697 ASP B N 1
ATOM 12986 C CA . ASP B 1 697 ? 33.844 -11.148 -15.234 1 90 697 ASP B CA 1
ATOM 12987 C C . ASP B 1 697 ? 34.281 -10.211 -16.344 1 90 697 ASP B C 1
ATOM 12989 O O . ASP B 1 697 ? 34.75 -10.664 -17.406 1 90 697 ASP B O 1
ATOM 12993 N N . LEU B 1 698 ? 34.281 -9 -16 1 87.56 698 LEU B N 1
ATOM 12994 C CA . LEU B 1 698 ? 34.562 -7.988 -17.016 1 87.56 698 LEU B CA 1
ATOM 12995 C C . LEU B 1 698 ? 35.969 -8.164 -17.609 1 87.56 698 LEU B C 1
ATOM 12997 O O . LEU B 1 698 ? 36.906 -8.398 -16.875 1 87.56 698 LEU B O 1
ATOM 13001 N N . GLY B 1 699 ? 36.125 -8.141 -18.75 1 86.38 699 GLY B N 1
ATOM 13002 C CA . GLY B 1 699 ? 37.406 -8.305 -19.438 1 86.38 699 GLY B CA 1
ATOM 13003 C C . GLY B 1 699 ? 37.625 -9.711 -19.969 1 86.38 699 GLY B C 1
ATOM 13004 O O . GLY B 1 699 ? 38.469 -9.922 -20.828 1 86.38 699 GLY B O 1
ATOM 13005 N N . LYS B 1 700 ? 36.812 -10.617 -19.453 1 92.19 700 LYS B N 1
ATOM 13006 C CA . LYS B 1 700 ? 36.906 -11.992 -19.922 1 92.19 700 LYS B CA 1
ATOM 13007 C C . LYS B 1 700 ? 35.781 -12.312 -20.922 1 92.19 700 LYS B C 1
ATOM 13009 O O . LYS B 1 700 ? 34.656 -11.805 -20.781 1 92.19 700 LYS B O 1
ATOM 13014 N N . ARG B 1 701 ? 36.156 -13.18 -21.875 1 95 701 ARG B N 1
ATOM 13015 C CA . ARG B 1 701 ? 35.188 -13.672 -22.844 1 95 701 ARG B CA 1
ATOM 13016 C C . ARG B 1 701 ? 34.844 -15.141 -22.609 1 95 701 ARG B C 1
ATOM 13018 O O . ARG B 1 701 ? 35.625 -16.031 -22.984 1 95 701 ARG B O 1
ATOM 13025 N N . ASP B 1 702 ? 33.781 -15.375 -21.953 1 94.38 702 ASP B N 1
ATOM 13026 C CA . ASP B 1 702 ? 33.344 -16.734 -21.672 1 94.38 702 ASP B CA 1
ATOM 13027 C C . ASP B 1 702 ? 32.281 -17.219 -22.672 1 94.38 702 ASP B C 1
ATOM 13029 O O . ASP B 1 702 ? 31.594 -16.391 -23.281 1 94.38 702 ASP B O 1
ATOM 13033 N N . ARG B 1 703 ? 32.25 -18.484 -23.016 1 96.5 703 ARG B N 1
ATOM 13034 C CA . ARG B 1 703 ? 31.266 -19.109 -23.906 1 96.5 703 ARG B CA 1
ATOM 13035 C C . ARG B 1 703 ? 30.469 -20.188 -23.172 1 96.5 703 ARG B C 1
ATOM 13037 O O . ARG B 1 703 ? 30.828 -21.359 -23.203 1 96.5 703 ARG B O 1
ATOM 13044 N N . THR B 1 704 ? 29.406 -19.797 -22.578 1 96.44 704 THR B N 1
ATOM 13045 C CA . THR B 1 704 ? 28.609 -20.75 -21.812 1 96.44 704 THR B CA 1
ATOM 13046 C C . THR B 1 704 ? 27.406 -21.219 -22.625 1 96.44 704 THR B C 1
ATOM 13048 O O . THR B 1 704 ? 26.969 -20.516 -23.547 1 96.44 704 THR B O 1
ATOM 13051 N N . MET B 1 705 ? 26.812 -22.375 -22.359 1 97.62 705 MET B N 1
ATOM 13052 C CA . MET B 1 705 ? 25.578 -22.859 -22.984 1 97.62 705 MET B CA 1
ATOM 13053 C C . MET B 1 705 ? 24.438 -21.875 -22.797 1 97.62 705 MET B C 1
ATOM 13055 O O . MET B 1 705 ? 23.688 -21.594 -23.719 1 97.62 705 MET B O 1
ATOM 13059 N N . VAL B 1 706 ? 24.344 -21.266 -21.594 1 97.44 706 VAL B N 1
ATOM 13060 C CA . VAL B 1 706 ? 23.203 -20.438 -21.203 1 97.44 706 VAL B CA 1
ATOM 13061 C C . VAL B 1 706 ? 23.203 -19.156 -22.031 1 97.44 706 VAL B C 1
ATOM 13063 O O . VAL B 1 706 ? 22.156 -18.719 -22.531 1 97.44 706 VAL B O 1
ATOM 13066 N N . ALA B 1 707 ? 24.359 -18.516 -22.188 1 98.19 707 ALA B N 1
ATOM 13067 C CA . ALA B 1 707 ? 24.438 -17.281 -22.969 1 98.19 707 ALA B CA 1
ATOM 13068 C C . ALA B 1 707 ? 24 -17.516 -24.406 1 98.19 707 ALA B C 1
ATOM 13070 O O . ALA B 1 707 ? 23.234 -16.703 -24.969 1 98.19 707 ALA B O 1
ATOM 13071 N N . GLN B 1 708 ? 24.469 -18.641 -25.016 1 98.56 708 GLN B N 1
ATOM 13072 C CA . GLN B 1 708 ? 24.094 -18.938 -26.406 1 98.56 708 GLN B CA 1
ATOM 13073 C C . GLN B 1 708 ? 22.625 -19.281 -26.516 1 98.56 708 GLN B C 1
ATOM 13075 O O . GLN B 1 708 ? 21.922 -18.75 -27.375 1 98.56 708 GLN B O 1
ATOM 13080 N N . ALA B 1 709 ? 22.172 -20.172 -25.609 1 98.56 709 ALA B N 1
ATOM 13081 C CA . ALA B 1 709 ? 20.797 -20.641 -25.641 1 98.56 709 ALA B CA 1
ATOM 13082 C C . ALA B 1 709 ? 19.812 -19.5 -25.422 1 98.56 709 ALA B C 1
ATOM 13084 O O . ALA B 1 709 ? 18.75 -19.438 -26.062 1 98.56 709 ALA B O 1
ATOM 13085 N N . THR B 1 710 ? 20.141 -18.594 -24.484 1 98.56 710 THR B N 1
ATOM 13086 C CA . THR B 1 710 ? 19.266 -17.453 -24.188 1 98.56 710 THR B CA 1
ATOM 13087 C C . THR B 1 710 ? 19.094 -16.578 -25.438 1 98.56 710 THR B C 1
ATOM 13089 O O . THR B 1 710 ? 17.984 -16.219 -25.797 1 98.56 710 THR B O 1
ATOM 13092 N N . ALA B 1 711 ? 20.188 -16.25 -26.062 1 98.81 711 ALA B N 1
ATOM 13093 C CA . ALA B 1 711 ? 20.125 -15.43 -27.266 1 98.81 711 ALA B CA 1
ATOM 13094 C C . ALA B 1 711 ? 19.281 -16.094 -28.344 1 98.81 711 ALA B C 1
ATOM 13096 O O . ALA B 1 711 ? 18.484 -15.445 -29.016 1 98.81 711 ALA B O 1
ATOM 13097 N N . LEU B 1 712 ? 19.469 -17.406 -28.531 1 98.56 712 LEU B N 1
ATOM 13098 C CA . LEU B 1 712 ? 18.75 -18.156 -29.547 1 98.56 712 LEU B CA 1
ATOM 13099 C C . LEU B 1 712 ? 17.25 -18.188 -29.25 1 98.56 712 LEU B C 1
ATOM 13101 O O . LEU B 1 712 ? 16.422 -17.953 -30.125 1 98.56 712 LEU B O 1
ATOM 13105 N N . GLN B 1 713 ? 16.891 -18.406 -28.016 1 97.62 713 GLN B N 1
ATOM 13106 C CA . GLN B 1 713 ? 15.5 -18.672 -27.641 1 97.62 713 GLN B CA 1
ATOM 13107 C C . GLN B 1 713 ? 14.711 -17.375 -27.516 1 97.62 713 GLN B C 1
ATOM 13109 O O . GLN B 1 713 ? 13.477 -17.391 -27.578 1 97.62 713 GLN B O 1
ATOM 13114 N N . TYR B 1 714 ? 15.367 -16.234 -27.375 1 98.31 714 TYR B N 1
ATOM 13115 C CA . TYR B 1 714 ? 14.68 -14.945 -27.297 1 98.31 714 TYR B CA 1
ATOM 13116 C C . TYR B 1 714 ? 14.773 -14.203 -28.625 1 98.31 714 TYR B C 1
ATOM 13118 O O . TYR B 1 714 ? 14.445 -13.016 -28.703 1 98.31 714 TYR B O 1
ATOM 13126 N N . ASP B 1 715 ? 15.305 -14.898 -29.625 1 97.19 715 ASP B N 1
ATOM 13127 C CA . ASP B 1 715 ? 15.398 -14.383 -30.984 1 97.19 715 ASP B CA 1
ATOM 13128 C C . ASP B 1 715 ? 16.266 -13.125 -31.031 1 97.19 715 ASP B C 1
ATOM 13130 O O . ASP B 1 715 ? 15.883 -12.125 -31.641 1 97.19 715 ASP B O 1
ATOM 13134 N N . LEU B 1 716 ? 17.344 -13.203 -30.391 1 98.75 716 LEU B N 1
ATOM 13135 C CA . LEU B 1 716 ? 18.219 -12.039 -30.297 1 98.75 716 LEU B CA 1
ATOM 13136 C C . LEU B 1 716 ? 19.422 -12.18 -31.234 1 98.75 716 LEU B C 1
ATOM 13138 O O . LEU B 1 716 ? 20.188 -11.234 -31.422 1 98.75 716 LEU B O 1
ATOM 13142 N N . VAL B 1 717 ? 19.562 -13.305 -31.859 1 98.75 717 VAL B N 1
ATOM 13143 C CA . VAL B 1 717 ? 20.734 -13.586 -32.688 1 98.75 717 VAL B CA 1
ATOM 13144 C C . VAL B 1 717 ? 20.516 -13.078 -34.094 1 98.75 717 VAL B C 1
ATOM 13146 O O . VAL B 1 717 ? 19.562 -13.5 -34.781 1 98.75 717 VAL B O 1
ATOM 13149 N N . PRO B 1 718 ? 21.359 -12.219 -34.594 1 98.44 718 PRO B N 1
ATOM 13150 C CA . PRO B 1 718 ? 21.281 -11.906 -36.031 1 98.44 718 PRO B CA 1
ATOM 13151 C C . PRO B 1 718 ? 21.375 -13.141 -36.906 1 98.44 718 PRO B C 1
ATOM 13153 O O . PRO B 1 718 ? 22.156 -14.047 -36.625 1 98.44 718 PRO B O 1
ATOM 13156 N N . GLN B 1 719 ? 20.641 -13.148 -37.969 1 97.5 719 GLN B N 1
ATOM 13157 C CA . GLN B 1 719 ? 20.484 -14.32 -38.812 1 97.5 719 GLN B CA 1
ATOM 13158 C C . GLN B 1 719 ? 21.844 -14.812 -39.344 1 97.5 719 GLN B C 1
ATOM 13160 O O . GLN B 1 719 ? 22.078 -16.016 -39.406 1 97.5 719 GLN B O 1
ATOM 13165 N N . GLN B 1 720 ? 22.766 -13.953 -39.625 1 97.5 720 GLN B N 1
ATOM 13166 C CA . GLN B 1 720 ? 24.047 -14.312 -40.219 1 97.5 720 GLN B CA 1
ATOM 13167 C C . GLN B 1 720 ? 24.938 -15.047 -39.219 1 97.5 720 GLN B C 1
ATOM 13169 O O . GLN B 1 720 ? 25.891 -15.719 -39.625 1 97.5 720 GLN B O 1
ATOM 13174 N N . HIS B 1 721 ? 24.594 -14.891 -37.969 1 98.38 721 HIS B N 1
ATOM 13175 C CA . HIS B 1 721 ? 25.453 -15.492 -36.969 1 98.38 721 HIS B CA 1
ATOM 13176 C C . HIS B 1 721 ? 24.766 -16.688 -36.312 1 98.38 721 HIS B C 1
ATOM 13178 O O . HIS B 1 721 ? 25.328 -17.312 -35.406 1 98.38 721 HIS B O 1
ATOM 13184 N N . ARG B 1 722 ? 23.594 -17.078 -36.656 1 98.31 722 ARG B N 1
ATOM 13185 C CA . ARG B 1 722 ? 22.812 -18.109 -36 1 98.31 722 ARG B CA 1
ATOM 13186 C C . ARG B 1 722 ? 23.531 -19.453 -36 1 98.31 722 ARG B C 1
ATOM 13188 O O . ARG B 1 722 ? 23.625 -20.141 -34.969 1 98.31 722 ARG B O 1
ATOM 13195 N N . ALA B 1 723 ? 24.078 -19.844 -37.125 1 97.94 723 ALA B N 1
ATOM 13196 C CA . ALA B 1 723 ? 24.781 -21.109 -37.25 1 97.94 723 ALA B CA 1
ATOM 13197 C C . ALA B 1 723 ? 26 -21.141 -36.312 1 97.94 723 ALA B C 1
ATOM 13199 O O . ALA B 1 723 ? 26.281 -22.172 -35.688 1 97.94 723 ALA B O 1
ATOM 13200 N N . ASP B 1 724 ? 26.75 -20.031 -36.281 1 98.5 724 ASP B N 1
ATOM 13201 C CA . ASP B 1 724 ? 27.906 -19.922 -35.375 1 98.5 724 ASP B CA 1
ATOM 13202 C C . ASP B 1 724 ? 27.5 -20.078 -33.938 1 98.5 724 ASP B C 1
ATOM 13204 O O . ASP B 1 724 ? 28.172 -20.797 -33.156 1 98.5 724 ASP B O 1
ATOM 13208 N N . VAL B 1 725 ? 26.438 -19.422 -33.562 1 98.75 725 VAL B N 1
ATOM 13209 C CA . VAL B 1 725 ? 26 -19.438 -32.156 1 98.75 725 VAL B CA 1
ATOM 13210 C C . VAL B 1 725 ? 25.516 -20.828 -31.797 1 98.75 725 VAL B C 1
ATOM 13212 O O . VAL B 1 725 ? 25.719 -21.297 -30.672 1 98.75 725 VAL B O 1
ATOM 13215 N N . ILE B 1 726 ? 24.828 -21.547 -32.719 1 98.62 726 ILE B N 1
ATOM 13216 C CA . ILE B 1 726 ? 24.438 -22.938 -32.5 1 98.62 726 ILE B CA 1
ATOM 13217 C C . ILE B 1 726 ? 25.672 -23.797 -32.281 1 98.62 726 ILE B C 1
ATOM 13219 O O . ILE B 1 726 ? 25.703 -24.625 -31.359 1 98.62 726 ILE B O 1
ATOM 13223 N N . GLN B 1 727 ? 26.688 -23.594 -33.156 1 98.31 727 GLN B N 1
ATOM 13224 C CA . GLN B 1 727 ? 27.938 -24.328 -33 1 98.31 727 GLN B CA 1
ATOM 13225 C C . GLN B 1 727 ? 28.594 -24.047 -31.656 1 98.31 727 GLN B C 1
ATOM 13227 O O . GLN B 1 727 ? 29.078 -24.969 -31 1 98.31 727 GLN B O 1
ATOM 13232 N N . ALA B 1 728 ? 28.609 -22.766 -31.359 1 98.62 728 ALA B N 1
ATOM 13233 C CA . ALA B 1 728 ? 29.156 -22.391 -30.062 1 98.62 728 ALA B CA 1
ATOM 13234 C C . ALA B 1 728 ? 28.422 -23.125 -28.938 1 98.62 728 ALA B C 1
ATOM 13236 O O . ALA B 1 728 ? 29.047 -23.594 -27.984 1 98.62 728 ALA B O 1
ATOM 13237 N N . PHE B 1 729 ? 27.109 -23.234 -29 1 98.44 729 PHE B N 1
ATOM 13238 C CA . PHE B 1 729 ? 26.266 -23.906 -28.016 1 98.44 729 PHE B CA 1
ATOM 13239 C C . PHE B 1 729 ? 26.625 -25.391 -27.906 1 98.44 729 PHE B C 1
ATOM 13241 O O . PHE B 1 729 ? 26.844 -25.906 -26.812 1 98.44 729 PHE B O 1
ATOM 13248 N N . ILE B 1 730 ? 26.719 -26.062 -29 1 98.25 730 ILE B N 1
ATOM 13249 C CA . ILE B 1 730 ? 27 -27.5 -29.047 1 98.25 730 ILE B CA 1
ATOM 13250 C C . ILE B 1 730 ? 28.406 -27.766 -28.516 1 98.25 730 ILE B C 1
ATOM 13252 O O . ILE B 1 730 ? 28.609 -28.703 -27.75 1 98.25 730 ILE B O 1
ATOM 13256 N N . ASN B 1 731 ? 29.375 -26.891 -28.938 1 98.12 731 ASN B N 1
ATOM 13257 C CA . ASN B 1 731 ? 30.734 -27.062 -28.453 1 98.12 731 ASN B CA 1
ATOM 13258 C C . ASN B 1 731 ? 30.828 -26.891 -26.938 1 98.12 731 ASN B C 1
ATOM 13260 O O . ASN B 1 731 ? 31.562 -27.609 -26.266 1 98.12 731 ASN B O 1
ATOM 13264 N N . ALA B 1 732 ? 30.109 -25.906 -26.469 1 97.81 732 ALA B N 1
ATOM 13265 C CA . ALA B 1 732 ? 30.078 -25.719 -25.016 1 97.81 732 ALA B CA 1
ATOM 13266 C C . ALA B 1 732 ? 29.484 -26.938 -24.312 1 97.81 732 ALA B C 1
ATOM 13268 O O . ALA B 1 732 ? 29.969 -27.328 -23.25 1 97.81 732 ALA B O 1
ATOM 13269 N N . ALA B 1 733 ? 28.406 -27.531 -24.812 1 98 733 ALA B N 1
ATOM 13270 C CA . ALA B 1 733 ? 27.781 -28.719 -24.25 1 98 733 ALA B CA 1
ATOM 13271 C C . ALA B 1 733 ? 28.734 -29.906 -24.25 1 98 733 ALA B C 1
ATOM 13273 O O . ALA B 1 733 ? 28.844 -30.625 -23.266 1 98 733 ALA B O 1
ATOM 13274 N N . ASP B 1 734 ? 29.438 -30.062 -25.344 1 97.56 734 ASP B N 1
ATOM 13275 C CA . ASP B 1 734 ? 30.391 -31.172 -25.484 1 97.56 734 ASP B CA 1
ATOM 13276 C C . ASP B 1 734 ? 31.562 -31 -24.516 1 97.56 734 ASP B C 1
ATOM 13278 O O . ASP B 1 734 ? 31.969 -31.969 -23.859 1 97.56 734 ASP B O 1
ATOM 13282 N N . GLU B 1 735 ? 32.031 -29.781 -24.469 1 96.88 735 GLU B N 1
ATOM 13283 C CA . GLU B 1 735 ? 33.188 -29.5 -23.594 1 96.88 735 GLU B CA 1
ATOM 13284 C C . GLU B 1 735 ? 32.844 -29.75 -22.141 1 96.88 735 GLU B C 1
ATOM 13286 O O . GLU B 1 735 ? 33.688 -30.094 -21.344 1 96.88 735 GLU B O 1
ATOM 13291 N N . SER B 1 736 ? 31.625 -29.562 -21.766 1 95.88 736 SER B N 1
ATOM 13292 C CA . SER B 1 736 ? 31.203 -29.781 -20.375 1 95.88 736 SER B CA 1
ATOM 13293 C C . SER B 1 736 ? 31.078 -31.266 -20.062 1 95.88 736 SER B C 1
ATOM 13295 O O . SER B 1 736 ? 30.953 -31.641 -18.891 1 95.88 736 SER B O 1
ATOM 13297 N N . GLY B 1 737 ? 31.172 -32.156 -21.094 1 97 737 GLY B N 1
ATOM 13298 C CA . GLY B 1 737 ? 30.828 -33.531 -20.906 1 97 737 GLY B CA 1
ATOM 13299 C C . GLY B 1 737 ? 29.344 -33.781 -20.719 1 97 737 GLY B C 1
ATOM 13300 O O . GLY B 1 737 ? 28.953 -34.688 -19.969 1 97 737 GLY B O 1
ATOM 13301 N N . HIS B 1 738 ? 28.5 -32.906 -21.281 1 97.44 738 HIS B N 1
ATOM 13302 C CA . HIS B 1 738 ? 27.047 -32.938 -21.203 1 97.44 738 HIS B CA 1
ATOM 13303 C C . HIS B 1 738 ? 26.562 -32.812 -19.766 1 97.44 738 HIS B C 1
ATOM 13305 O O . HIS B 1 738 ? 25.625 -33.469 -19.344 1 97.44 738 HIS B O 1
ATOM 13311 N N . VAL B 1 739 ? 27.328 -32.062 -19 1 96.25 739 VAL B N 1
ATOM 13312 C CA . VAL B 1 739 ? 26.859 -31.625 -17.688 1 96.25 739 VAL B CA 1
ATOM 13313 C C . VAL B 1 739 ? 25.984 -30.375 -17.844 1 96.25 739 VAL B C 1
ATOM 13315 O O . VAL B 1 739 ? 26.359 -29.438 -18.531 1 96.25 739 VAL B O 1
ATOM 13318 N N . MET B 1 740 ? 24.766 -30.422 -17.234 1 92.94 740 MET B N 1
ATOM 13319 C CA . MET B 1 740 ? 23.859 -29.281 -17.312 1 92.94 740 MET B CA 1
ATOM 13320 C C . MET B 1 740 ? 24.375 -28.125 -16.469 1 92.94 740 MET B C 1
ATOM 13322 O O . MET B 1 740 ? 24.344 -28.188 -15.234 1 92.94 740 MET B O 1
ATOM 13326 N N . ARG B 1 741 ? 25.125 -27.203 -16.922 1 92.19 741 ARG B N 1
ATOM 13327 C CA . ARG B 1 741 ? 25.641 -26.031 -16.219 1 92.19 741 ARG B CA 1
ATOM 13328 C C . ARG B 1 741 ? 24.672 -24.859 -16.328 1 92.19 741 ARG B C 1
ATOM 13330 O O . ARG B 1 741 ? 24.984 -23.844 -16.953 1 92.19 741 ARG B O 1
ATOM 13337 N N . ALA B 1 742 ? 23.5 -24.969 -15.68 1 93.94 742 ALA B N 1
ATOM 13338 C CA . ALA B 1 742 ? 22.453 -23.969 -15.766 1 93.94 742 ALA B CA 1
ATOM 13339 C C . ALA B 1 742 ? 21.594 -23.953 -14.5 1 93.94 742 ALA B C 1
ATOM 13341 O O . ALA B 1 742 ? 21.453 -24.984 -13.836 1 93.94 742 ALA B O 1
ATOM 13342 N N . GLY B 1 743 ? 21.141 -22.734 -14.117 1 93.75 743 GLY B N 1
ATOM 13343 C CA . GLY B 1 743 ? 20.109 -22.594 -13.109 1 93.75 743 GLY B CA 1
ATOM 13344 C C . GLY B 1 743 ? 18.703 -22.703 -13.672 1 93.75 743 GLY B C 1
ATOM 13345 O O . GLY B 1 743 ? 18.516 -23.219 -14.781 1 93.75 743 GLY B O 1
ATOM 13346 N N . GLU B 1 744 ? 17.703 -22.281 -12.945 1 94.25 744 GLU B N 1
ATOM 13347 C CA . GLU B 1 744 ? 16.312 -22.531 -13.305 1 94.25 744 GLU B CA 1
ATOM 13348 C C . GLU B 1 744 ? 15.953 -21.812 -14.602 1 94.25 744 GLU B C 1
ATOM 13350 O O . GLU B 1 744 ? 15.195 -22.344 -15.422 1 94.25 744 GLU B O 1
ATOM 13355 N N . ILE B 1 745 ? 16.516 -20.594 -14.812 1 95.94 745 ILE B N 1
ATOM 13356 C CA . ILE B 1 745 ? 16.141 -19.828 -16 1 95.94 745 ILE B CA 1
ATOM 13357 C C . ILE B 1 745 ? 16.875 -20.391 -17.219 1 95.94 745 ILE B C 1
ATOM 13359 O O . ILE B 1 745 ? 16.281 -20.547 -18.281 1 95.94 745 ILE B O 1
ATOM 13363 N N . GLY B 1 746 ? 18.125 -20.703 -17.016 1 96.19 746 GLY B N 1
ATOM 13364 C CA . GLY B 1 746 ? 18.938 -21.234 -18.109 1 96.19 746 GLY B CA 1
ATOM 13365 C C . GLY B 1 746 ? 18.484 -22.594 -18.578 1 96.19 746 GLY B C 1
ATOM 13366 O O . GLY B 1 746 ? 18.625 -22.938 -19.766 1 96.19 746 GLY B O 1
ATOM 13367 N N . LEU B 1 747 ? 17.922 -23.391 -17.734 1 96.56 747 LEU B N 1
ATOM 13368 C CA . LEU B 1 747 ? 17.5 -24.75 -18.062 1 96.56 747 LEU B CA 1
ATOM 13369 C C . LEU B 1 747 ? 16.469 -24.734 -19.188 1 96.56 747 LEU B C 1
ATOM 13371 O O . LEU B 1 747 ? 16.562 -25.531 -20.125 1 96.56 747 LEU B O 1
ATOM 13375 N N . LYS B 1 748 ? 15.555 -23.891 -19.094 1 96.88 748 LYS B N 1
ATOM 13376 C CA . LYS B 1 748 ? 14.531 -23.812 -20.125 1 96.88 748 LYS B CA 1
ATOM 13377 C C . LYS B 1 748 ? 15.156 -23.531 -21.5 1 96.88 748 LYS B C 1
ATOM 13379 O O . LYS B 1 748 ? 14.812 -24.188 -22.484 1 96.88 748 LYS B O 1
ATOM 13384 N N . SER B 1 749 ? 16.062 -22.625 -21.484 1 97.25 749 SER B N 1
ATOM 13385 C CA . SER B 1 749 ? 16.734 -22.266 -22.734 1 97.25 749 SER B CA 1
ATOM 13386 C C . SER B 1 749 ? 17.547 -23.422 -23.297 1 97.25 749 SER B C 1
ATOM 13388 O O . SER B 1 749 ? 17.609 -23.609 -24.516 1 97.25 749 SER B O 1
ATOM 13390 N N . LEU B 1 750 ? 18.141 -24.172 -22.406 1 97.62 750 LEU B N 1
ATOM 13391 C CA . LEU B 1 750 ? 18.906 -25.328 -22.859 1 97.62 750 LEU B CA 1
ATOM 13392 C C . LEU B 1 750 ? 18.016 -26.359 -23.531 1 97.62 750 LEU B C 1
ATOM 13394 O O . LEU B 1 750 ? 18.281 -26.766 -24.672 1 97.62 750 LEU B O 1
ATOM 13398 N N . TRP B 1 751 ? 16.953 -26.719 -22.828 1 98.12 751 TRP B N 1
ATOM 13399 C CA . TRP B 1 751 ? 16.062 -27.75 -23.359 1 98.12 751 TRP B CA 1
ATOM 13400 C C . TRP B 1 751 ? 15.445 -27.312 -24.688 1 98.12 751 TRP B C 1
ATOM 13402 O O . TRP B 1 751 ? 15.422 -28.078 -25.641 1 98.12 751 TRP B O 1
ATOM 13412 N N . ASN B 1 752 ? 14.984 -26.094 -24.734 1 97.5 752 ASN B N 1
ATOM 13413 C CA . ASN B 1 752 ? 14.344 -25.578 -25.938 1 97.5 752 ASN B CA 1
ATOM 13414 C C . ASN B 1 752 ? 15.32 -25.516 -27.109 1 97.5 752 ASN B C 1
ATOM 13416 O O . ASN B 1 752 ? 14.953 -25.766 -28.25 1 97.5 752 ASN B O 1
ATOM 13420 N N . THR B 1 753 ? 16.531 -25.141 -26.797 1 98.31 753 THR B N 1
ATOM 13421 C CA . THR B 1 753 ? 17.547 -25.078 -27.844 1 98.31 753 THR B CA 1
ATOM 13422 C C . THR B 1 753 ? 17.875 -26.469 -28.359 1 98.31 753 THR B C 1
ATOM 13424 O O . THR B 1 753 ? 17.984 -26.672 -29.578 1 98.31 753 THR B O 1
ATOM 13427 N N . LEU B 1 754 ? 18.047 -27.391 -27.516 1 98.06 754 LEU B N 1
ATOM 13428 C CA . LEU B 1 754 ? 18.391 -28.75 -27.906 1 98.06 754 LEU B CA 1
ATOM 13429 C C . LEU B 1 754 ? 17.25 -29.406 -28.672 1 98.06 754 LEU B C 1
ATOM 13431 O O . LEU B 1 754 ? 17.469 -30.344 -29.438 1 98.06 754 LEU B O 1
ATOM 13435 N N . ALA B 1 755 ? 16.062 -28.938 -28.469 1 97.06 755 ALA B N 1
ATOM 13436 C CA . ALA B 1 755 ? 14.891 -29.438 -29.172 1 97.06 755 ALA B CA 1
ATOM 13437 C C . ALA B 1 755 ? 14.711 -28.719 -30.516 1 97.06 755 ALA B C 1
ATOM 13439 O O . ALA B 1 755 ? 13.969 -29.188 -31.375 1 97.06 755 ALA B O 1
ATOM 13440 N N . ASP B 1 756 ? 15.344 -27.609 -30.656 1 95.25 756 ASP B N 1
ATOM 13441 C CA . ASP B 1 756 ? 15.242 -26.844 -31.906 1 95.25 756 ASP B CA 1
ATOM 13442 C C . ASP B 1 756 ? 15.578 -27.703 -33.125 1 95.25 756 ASP B C 1
ATOM 13444 O O . ASP B 1 756 ? 16.547 -28.469 -33.094 1 95.25 756 ASP B O 1
ATOM 13448 N N . PRO B 1 757 ? 14.805 -27.547 -34.188 1 91.19 757 PRO B N 1
ATOM 13449 C CA . PRO B 1 757 ? 15.023 -28.406 -35.344 1 91.19 757 PRO B CA 1
ATOM 13450 C C . PRO B 1 757 ? 16.406 -28.219 -35.969 1 91.19 757 PRO B C 1
ATOM 13452 O O . PRO B 1 757 ? 16.969 -29.156 -36.531 1 91.19 757 PRO B O 1
ATOM 13455 N N . ASP B 1 758 ? 16.984 -27.047 -35.844 1 92.31 758 ASP B N 1
ATOM 13456 C CA . ASP B 1 758 ? 18.312 -26.781 -36.375 1 92.31 758 ASP B CA 1
ATOM 13457 C C . ASP B 1 758 ? 19.391 -27.422 -35.531 1 92.31 758 ASP B C 1
ATOM 13459 O O . ASP B 1 758 ? 20.531 -27.594 -35.969 1 92.31 758 ASP B O 1
ATOM 13463 N N . VAL B 1 759 ? 19.062 -27.688 -34.312 1 96.31 759 VAL B N 1
ATOM 13464 C CA . VAL B 1 759 ? 20 -28.297 -33.375 1 96.31 759 VAL B CA 1
ATOM 13465 C C . VAL B 1 759 ? 19.688 -29.781 -33.219 1 96.31 759 VAL B C 1
ATOM 13467 O O . VAL B 1 759 ? 20.5 -30.625 -33.625 1 96.31 759 VAL B O 1
ATOM 13470 N N . ASP B 1 760 ? 18.516 -30.203 -32.75 1 96.06 760 ASP B N 1
ATOM 13471 C CA . ASP B 1 760 ? 17.922 -31.531 -32.719 1 96.06 760 ASP B CA 1
ATOM 13472 C C . ASP B 1 760 ? 18.891 -32.531 -32.125 1 96.06 760 ASP B C 1
ATOM 13474 O O . ASP B 1 760 ? 19.266 -33.531 -32.75 1 96.06 760 ASP B O 1
ATOM 13478 N N . ARG B 1 761 ? 19.219 -32.406 -30.875 1 97.19 761 ARG B N 1
ATOM 13479 C CA . ARG B 1 761 ? 20.172 -33.25 -30.203 1 97.19 761 ARG B CA 1
ATOM 13480 C C . ARG B 1 761 ? 19.578 -33.875 -28.922 1 97.19 761 ARG B C 1
ATOM 13482 O O . ARG B 1 761 ? 19.953 -33.469 -27.812 1 97.19 761 ARG B O 1
ATOM 13489 N N . PRO B 1 762 ? 18.594 -34.844 -29.094 1 97.62 762 PRO B N 1
ATOM 13490 C CA . PRO B 1 762 ? 18 -35.469 -27.938 1 97.62 762 PRO B CA 1
ATOM 13491 C C . PRO B 1 762 ? 19 -36.281 -27.125 1 97.62 762 PRO B C 1
ATOM 13493 O O . PRO B 1 762 ? 18.828 -36.5 -25.922 1 97.62 762 PRO B O 1
ATOM 13496 N N . ASP B 1 763 ? 20.125 -36.75 -27.719 1 97.44 763 ASP B N 1
ATOM 13497 C CA . ASP B 1 763 ? 21.156 -37.531 -27.047 1 97.44 763 ASP B CA 1
ATOM 13498 C C . ASP B 1 763 ? 21.828 -36.75 -25.938 1 97.44 763 ASP B C 1
ATOM 13500 O O . ASP B 1 763 ? 22.109 -37.281 -24.859 1 97.44 763 ASP B O 1
ATOM 13504 N N . ILE B 1 764 ? 22.016 -35.438 -26.219 1 98.25 764 ILE B N 1
ATOM 13505 C CA . ILE B 1 764 ? 22.625 -34.562 -25.219 1 98.25 764 ILE B CA 1
ATOM 13506 C C . ILE B 1 764 ? 21.688 -34.406 -24.031 1 98.25 764 ILE B C 1
ATOM 13508 O O . ILE B 1 764 ? 22.109 -34.469 -22.875 1 98.25 764 ILE B O 1
ATOM 13512 N N . VAL B 1 765 ? 20.328 -34.188 -24.266 1 98.25 765 VAL B N 1
ATOM 13513 C CA . VAL B 1 765 ? 19.344 -34.031 -23.203 1 98.25 765 VAL B CA 1
ATOM 13514 C C . VAL B 1 765 ? 19.344 -35.281 -22.312 1 98.25 765 VAL B C 1
ATOM 13516 O O . VAL B 1 765 ? 19.422 -35.188 -21.094 1 98.25 765 VAL B O 1
ATOM 13519 N N . LEU B 1 766 ? 19.266 -36.438 -22.969 1 98.12 766 LEU B N 1
ATOM 13520 C CA . LEU B 1 766 ? 19.156 -37.688 -22.234 1 98.12 766 LEU B CA 1
ATOM 13521 C C . LEU B 1 766 ? 20.438 -38 -21.469 1 98.12 766 LEU B C 1
ATOM 13523 O O . LEU B 1 766 ? 20.406 -38.562 -20.375 1 98.12 766 LEU B O 1
ATOM 13527 N N . ASN B 1 767 ? 21.594 -37.625 -22.031 1 98.06 767 ASN B N 1
ATOM 13528 C CA . ASN B 1 767 ? 22.844 -37.75 -21.297 1 98.06 767 ASN B CA 1
ATOM 13529 C C . ASN B 1 767 ? 22.891 -36.812 -20.078 1 98.06 767 ASN B C 1
ATOM 13531 O O . ASN B 1 767 ? 23.328 -37.219 -19.016 1 98.06 767 ASN B O 1
ATOM 13535 N N . MET B 1 768 ? 22.453 -35.594 -20.25 1 97.88 768 MET B N 1
ATOM 13536 C CA . MET B 1 768 ? 22.438 -34.625 -19.172 1 97.88 768 MET B CA 1
ATOM 13537 C C . MET B 1 768 ? 21.594 -35.125 -18 1 97.88 768 MET B C 1
ATOM 13539 O O . MET B 1 768 ? 22.047 -35.062 -16.844 1 97.88 768 MET B O 1
ATOM 13543 N N . ILE B 1 769 ? 20.391 -35.625 -18.25 1 97.94 769 ILE B N 1
ATOM 13544 C CA . ILE B 1 769 ? 19.453 -35.906 -17.172 1 97.94 769 ILE B CA 1
ATOM 13545 C C . ILE B 1 769 ? 19.875 -37.188 -16.469 1 97.94 769 ILE B C 1
ATOM 13547 O O . ILE B 1 769 ? 19.422 -37.5 -15.359 1 97.94 769 ILE B O 1
ATOM 13551 N N . ARG B 1 770 ? 20.812 -38 -17.109 1 97.94 770 ARG B N 1
ATOM 13552 C CA . ARG B 1 770 ? 21.188 -39.312 -16.594 1 97.94 770 ARG B CA 1
ATOM 13553 C C . ARG B 1 770 ? 22.562 -39.281 -15.938 1 97.94 770 ARG B C 1
ATOM 13555 O O . ARG B 1 770 ? 23.109 -40.344 -15.586 1 97.94 770 ARG B O 1
ATOM 13562 N N . GLN B 1 771 ? 23.141 -38.125 -15.797 1 97.25 771 GLN B N 1
ATOM 13563 C CA . GLN B 1 771 ? 24.438 -38.031 -15.156 1 97.25 771 GLN B CA 1
ATOM 13564 C C . GLN B 1 771 ? 24.422 -38.688 -13.773 1 97.25 771 GLN B C 1
ATOM 13566 O O . GLN B 1 771 ? 23.391 -38.719 -13.117 1 97.25 771 GLN B O 1
ATOM 13571 N N . GLU B 1 772 ? 25.609 -39.125 -13.336 1 96.12 772 GLU B N 1
ATOM 13572 C CA . GLU B 1 772 ? 25.719 -39.812 -12.047 1 96.12 772 GLU B CA 1
ATOM 13573 C C . GLU B 1 772 ? 25.797 -38.781 -10.906 1 96.12 772 GLU B C 1
ATOM 13575 O O . GLU B 1 772 ? 25.219 -39 -9.828 1 96.12 772 GLU B O 1
ATOM 13580 N N . LYS B 1 773 ? 26.453 -37.75 -11.164 1 95.31 773 LYS B N 1
ATOM 13581 C CA . LYS B 1 773 ? 26.625 -36.688 -10.156 1 95.31 773 LYS B CA 1
ATOM 13582 C C . LYS B 1 773 ? 25.734 -35.5 -10.469 1 95.31 773 LYS B C 1
ATOM 13584 O O . LYS B 1 773 ? 25.234 -35.344 -11.594 1 95.31 773 LYS B O 1
ATOM 13589 N N . HIS B 1 774 ? 25.516 -34.625 -9.453 1 93.19 774 HIS B N 1
ATOM 13590 C CA . HIS B 1 774 ? 24.766 -33.406 -9.688 1 93.19 774 HIS B CA 1
ATOM 13591 C C . HIS B 1 774 ? 25.5 -32.469 -10.617 1 93.19 774 HIS B C 1
ATOM 13593 O O . HIS B 1 774 ? 26.734 -32.375 -10.57 1 93.19 774 HIS B O 1
ATOM 13599 N N . PRO B 1 775 ? 24.859 -31.828 -11.438 1 94.94 775 PRO B N 1
ATOM 13600 C CA . PRO B 1 775 ? 23.406 -31.766 -11.625 1 94.94 775 PRO B CA 1
ATOM 13601 C C . PRO B 1 775 ? 22.859 -32.969 -12.406 1 94.94 775 PRO B C 1
ATOM 13603 O O . PRO B 1 775 ? 23.406 -33.312 -13.453 1 94.94 775 PRO B O 1
ATOM 13606 N N . SER B 1 776 ? 21.781 -33.594 -11.859 1 96.31 776 SER B N 1
ATOM 13607 C CA . SER B 1 776 ? 21.188 -34.75 -12.508 1 96.31 776 SER B CA 1
ATOM 13608 C C . SER B 1 776 ? 19.797 -35.031 -11.961 1 96.31 776 SER B C 1
ATOM 13610 O O . SER B 1 776 ? 19.609 -35.156 -10.742 1 96.31 776 SER B O 1
ATOM 13612 N N . TYR B 1 777 ? 18.875 -35.219 -12.844 1 97.75 777 TYR B N 1
ATOM 13613 C CA . TYR B 1 777 ? 17.531 -35.594 -12.438 1 97.75 777 TYR B CA 1
ATOM 13614 C C . TYR B 1 777 ? 17.5 -37.031 -11.977 1 97.75 777 TYR B C 1
ATOM 13616 O O . TYR B 1 777 ? 16.844 -37.375 -10.977 1 97.75 777 TYR B O 1
ATOM 13624 N N . MET B 1 778 ? 18.203 -37.906 -12.703 1 97.69 778 MET B N 1
ATOM 13625 C CA . MET B 1 778 ? 18.141 -39.312 -12.383 1 97.69 778 MET B CA 1
ATOM 13626 C C . MET B 1 778 ? 18.828 -39.594 -11.055 1 97.69 778 MET B C 1
ATOM 13628 O O . MET B 1 778 ? 18.469 -40.562 -10.359 1 97.69 778 MET B O 1
ATOM 13632 N N . ARG B 1 779 ? 19.781 -38.75 -10.711 1 97.06 779 ARG B N 1
ATOM 13633 C CA . ARG B 1 779 ? 20.359 -38.938 -9.383 1 97.06 779 ARG B CA 1
ATOM 13634 C C . ARG B 1 779 ? 19.297 -38.75 -8.297 1 97.06 779 ARG B C 1
ATOM 13636 O O . ARG B 1 779 ? 19.281 -39.469 -7.309 1 97.06 779 ARG B O 1
ATOM 13643 N N . PHE B 1 780 ? 18.453 -37.719 -8.43 1 96.56 780 PHE B N 1
ATOM 13644 C CA . PHE B 1 780 ? 17.344 -37.594 -7.504 1 96.56 780 PHE B CA 1
ATOM 13645 C C . PHE B 1 780 ? 16.547 -38.875 -7.383 1 96.56 780 PHE B C 1
ATOM 13647 O O . PHE B 1 780 ? 16.344 -39.375 -6.277 1 96.56 780 PHE B O 1
ATOM 13654 N N . LEU B 1 781 ? 16.188 -39.438 -8.5 1 97.31 781 LEU B N 1
ATOM 13655 C CA . LEU B 1 781 ? 15.289 -40.594 -8.562 1 97.31 781 LEU B CA 1
ATOM 13656 C C . LEU B 1 781 ? 15.961 -41.844 -8.016 1 97.31 781 LEU B C 1
ATOM 13658 O O . LEU B 1 781 ? 15.328 -42.656 -7.336 1 97.31 781 LEU B O 1
ATOM 13662 N N . ARG B 1 782 ? 17.188 -41.969 -8.383 1 96.88 782 ARG B N 1
ATOM 13663 C CA . ARG B 1 782 ? 17.938 -43.125 -7.906 1 96.88 782 ARG B CA 1
ATOM 13664 C C . ARG B 1 782 ? 18.047 -43.125 -6.387 1 96.88 782 ARG B C 1
ATOM 13666 O O . ARG B 1 782 ? 18.172 -44.188 -5.77 1 96.88 782 ARG B O 1
ATOM 13673 N N . ARG B 1 783 ? 17.891 -42 -5.836 1 94.94 783 ARG B N 1
ATOM 13674 C CA . ARG B 1 783 ? 17.984 -41.906 -4.383 1 94.94 783 ARG B CA 1
ATOM 13675 C C . ARG B 1 783 ? 16.594 -42 -3.742 1 94.94 783 ARG B C 1
ATOM 13677 O O . ARG B 1 783 ? 16.453 -41.812 -2.533 1 94.94 783 ARG B O 1
ATOM 13684 N N . GLY B 1 784 ? 15.68 -42.188 -4.59 1 94.81 784 GLY B N 1
ATOM 13685 C CA . GLY B 1 784 ? 14.352 -42.5 -4.078 1 94.81 784 GLY B CA 1
ATOM 13686 C C . GLY B 1 784 ? 13.43 -41.312 -4.082 1 94.81 784 GLY B C 1
ATOM 13687 O O . GLY B 1 784 ? 12.281 -41.375 -3.631 1 94.81 784 GLY B O 1
ATOM 13688 N N . GLU B 1 785 ? 13.883 -40.188 -4.555 1 97.12 785 GLU B N 1
ATOM 13689 C CA . GLU B 1 785 ? 13.016 -39 -4.621 1 97.12 785 GLU B CA 1
ATOM 13690 C C . GLU B 1 785 ? 11.867 -39.219 -5.609 1 97.12 785 GLU B C 1
ATOM 13692 O O . GLU B 1 785 ? 12.047 -39.875 -6.641 1 97.12 785 GLU B O 1
ATOM 13697 N N . THR B 1 786 ? 10.656 -38.688 -5.309 1 97.5 786 THR B N 1
ATOM 13698 C CA . THR B 1 786 ? 9.477 -38.875 -6.148 1 97.5 786 THR B CA 1
ATOM 13699 C C . THR B 1 786 ? 8.977 -37.531 -6.68 1 97.5 786 THR B C 1
ATOM 13701 O O . THR B 1 786 ? 7.93 -37.469 -7.32 1 97.5 786 THR B O 1
ATOM 13704 N N . SER B 1 787 ? 9.602 -36.5 -6.352 1 97.56 787 SER B N 1
ATOM 13705 C CA . SER B 1 787 ? 9.406 -35.125 -6.828 1 97.56 787 SER B CA 1
ATOM 13706 C C . SER B 1 787 ? 10.742 -34.406 -7.02 1 97.56 787 SER B C 1
ATOM 13708 O O . SER B 1 787 ? 11.805 -35 -6.789 1 97.56 787 SER B O 1
ATOM 13710 N N . LEU B 1 788 ? 10.688 -33.156 -7.492 1 97.31 788 LEU B N 1
ATOM 13711 C CA . LEU B 1 788 ? 11.906 -32.406 -7.777 1 97.31 788 LEU B CA 1
ATOM 13712 C C . LEU B 1 788 ? 12.359 -31.625 -6.555 1 97.31 788 LEU B C 1
ATOM 13714 O O . LEU B 1 788 ? 11.531 -31.109 -5.797 1 97.31 788 LEU B O 1
ATOM 13718 N N . LEU B 1 789 ? 13.68 -31.531 -6.422 1 95.94 789 LEU B N 1
ATOM 13719 C CA . LEU B 1 789 ? 14.281 -30.812 -5.305 1 95.94 789 LEU B CA 1
ATOM 13720 C C . LEU B 1 789 ? 14.547 -29.359 -5.68 1 95.94 789 LEU B C 1
ATOM 13722 O O . LEU B 1 789 ? 14.484 -28.984 -6.855 1 95.94 789 LEU B O 1
ATOM 13726 N N . GLU B 1 790 ? 14.844 -28.562 -4.703 1 94.12 790 GLU B N 1
ATOM 13727 C CA . GLU B 1 790 ? 15.086 -27.141 -4.902 1 94.12 790 GLU B CA 1
ATOM 13728 C C . GLU B 1 790 ? 16.406 -26.906 -5.629 1 94.12 790 GLU B C 1
ATOM 13730 O O . GLU B 1 790 ? 16.484 -26.047 -6.508 1 94.12 790 GLU B O 1
ATOM 13735 N N . PHE B 1 791 ? 17.453 -27.625 -5.191 1 92 791 PHE B N 1
ATOM 13736 C CA . PHE B 1 791 ? 18.781 -27.453 -5.77 1 92 791 PHE B CA 1
ATOM 13737 C C . PHE B 1 791 ? 19.391 -28.797 -6.141 1 92 791 PHE B C 1
ATOM 13739 O O . PHE B 1 791 ? 18.891 -29.844 -5.707 1 92 791 PHE B O 1
ATOM 13746 N N . TRP B 1 792 ? 20.438 -28.719 -6.91 1 92.56 792 TRP B N 1
ATOM 13747 C CA . TRP B 1 792 ? 21.156 -29.922 -7.32 1 92.56 792 TRP B CA 1
ATOM 13748 C C . TRP B 1 792 ? 22 -30.469 -6.176 1 92.56 792 TRP B C 1
ATOM 13750 O O . TRP B 1 792 ? 23.234 -30.516 -6.277 1 92.56 792 TRP B O 1
ATOM 13760 N N . GLN B 1 793 ? 21.297 -30.812 -5.109 1 91.12 793 GLN B N 1
ATOM 13761 C CA . GLN B 1 793 ? 21.938 -31.375 -3.924 1 91.12 793 GLN B CA 1
ATOM 13762 C C . GLN B 1 793 ? 21.078 -32.469 -3.307 1 91.12 793 GLN B C 1
ATOM 13764 O O . GLN B 1 793 ? 19.859 -32.438 -3.414 1 91.12 793 GLN B O 1
ATOM 13769 N N . ASP B 1 794 ? 21.781 -33.344 -2.688 1 91.38 794 ASP B N 1
ATOM 13770 C CA . ASP B 1 794 ? 21.078 -34.469 -2.066 1 91.38 794 ASP B CA 1
ATOM 13771 C C . ASP B 1 794 ? 20.281 -34 -0.846 1 91.38 794 ASP B C 1
ATOM 13773 O O . ASP B 1 794 ? 19.125 -34.344 -0.676 1 91.38 794 ASP B O 1
ATOM 13777 N N . ASN B 1 795 ? 20.984 -33.219 0.012 1 90 795 ASN B N 1
ATOM 13778 C CA . ASN B 1 795 ? 20.344 -32.719 1.227 1 90 795 ASN B CA 1
ATOM 1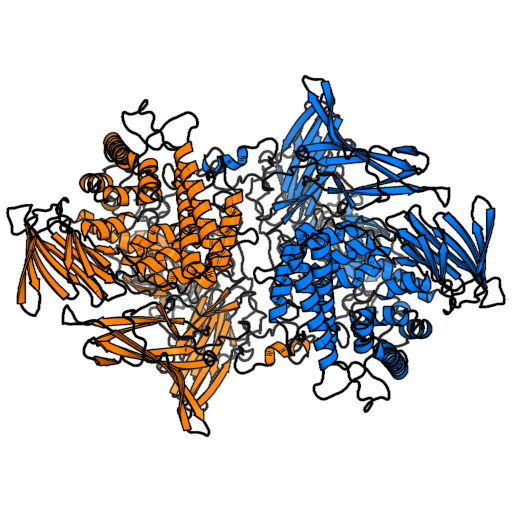3779 C C . ASN B 1 795 ? 19.734 -31.359 1.009 1 90 795 ASN B C 1
ATOM 13781 O O . ASN B 1 795 ? 20.312 -30.344 1.385 1 90 795 ASN B O 1
ATOM 13785 N N . CYS B 1 796 ? 18.562 -31.406 0.458 1 91.5 796 CYS B N 1
ATOM 13786 C CA . CYS B 1 796 ? 17.859 -30.172 0.156 1 91.5 796 CYS B CA 1
ATOM 13787 C C . CYS B 1 796 ? 16.797 -29.875 1.198 1 91.5 796 CYS B C 1
ATOM 13789 O O . CYS B 1 796 ? 16.172 -30.812 1.723 1 91.5 796 CYS B O 1
ATOM 13791 N N . ARG B 1 797 ? 16.578 -28.625 1.45 1 90.94 797 ARG B N 1
ATOM 13792 C CA . ARG B 1 797 ? 15.562 -28.219 2.412 1 90.94 797 ARG B CA 1
ATOM 13793 C C . ARG B 1 797 ? 14.156 -28.484 1.874 1 90.94 797 ARG B C 1
ATOM 13795 O O . ARG B 1 797 ? 13.25 -28.812 2.637 1 90.94 797 ARG B O 1
ATOM 13802 N N . SER B 1 798 ? 13.984 -28.312 0.612 1 93.88 798 SER B N 1
ATOM 13803 C CA . SER B 1 798 ? 12.703 -28.609 -0.032 1 93.88 798 SER B CA 1
ATOM 13804 C C . SER B 1 798 ? 12.867 -29.656 -1.128 1 93.88 798 SER B C 1
ATOM 13806 O O . SER B 1 798 ? 13.734 -29.531 -1.991 1 93.88 798 SER B O 1
ATOM 13808 N N . LYS B 1 799 ? 12.008 -30.594 -1.089 1 96.5 799 LYS B N 1
ATOM 13809 C CA . LYS B 1 799 ? 12.094 -31.672 -2.068 1 96.5 799 LYS B CA 1
ATOM 13810 C C . LYS B 1 799 ? 10.812 -31.766 -2.896 1 96.5 799 LYS B C 1
ATOM 13812 O O . LYS B 1 799 ? 10.516 -32.812 -3.475 1 96.5 799 LYS B O 1
ATOM 13817 N N . CYS B 1 800 ? 10 -30.812 -2.895 1 97.38 800 CYS B N 1
ATOM 13818 C CA . CYS B 1 800 ? 8.875 -30.578 -3.791 1 97.38 800 CYS B CA 1
ATOM 13819 C C . CYS B 1 800 ? 8.914 -29.156 -4.336 1 97.38 800 CYS B C 1
ATOM 13821 O O . CYS B 1 800 ? 8.141 -28.297 -3.912 1 97.38 800 CYS B O 1
ATOM 13823 N N . HIS B 1 801 ? 9.82 -28.922 -5.254 1 96.69 801 HIS B N 1
ATOM 13824 C CA . HIS B 1 801 ? 10.148 -27.609 -5.789 1 96.69 801 HIS B CA 1
ATOM 13825 C C . HIS B 1 801 ? 10.125 -27.609 -7.316 1 96.69 801 HIS B C 1
ATOM 13827 O O . HIS B 1 801 ? 10.828 -28.406 -7.949 1 96.69 801 HIS B O 1
ATOM 13833 N N . ASP B 1 802 ? 9.344 -26.719 -7.875 1 95.56 802 ASP B N 1
ATOM 13834 C CA . ASP B 1 802 ? 9.07 -26.969 -9.289 1 95.56 802 ASP B CA 1
ATOM 13835 C C . ASP B 1 802 ? 9.969 -26.125 -10.188 1 95.56 802 ASP B C 1
ATOM 13837 O O . ASP B 1 802 ? 9.945 -26.266 -11.406 1 95.56 802 ASP B O 1
ATOM 13841 N N . MET B 1 803 ? 10.875 -25.328 -9.664 1 93.5 803 MET B N 1
ATOM 13842 C CA . MET B 1 803 ? 11.656 -24.391 -10.469 1 93.5 803 MET B CA 1
ATOM 13843 C C . MET B 1 803 ? 12.539 -25.141 -11.469 1 93.5 803 MET B C 1
ATOM 13845 O O . MET B 1 803 ? 12.875 -24.594 -12.523 1 93.5 803 MET B O 1
ATOM 13849 N N . LEU B 1 804 ? 12.906 -26.406 -11.18 1 94.88 804 LEU B N 1
ATOM 13850 C CA . LEU B 1 804 ? 13.781 -27.172 -12.07 1 94.88 804 LEU B CA 1
ATOM 13851 C C . LEU B 1 804 ? 12.969 -27.984 -13.062 1 94.88 804 LEU B C 1
ATOM 13853 O O . LEU B 1 804 ? 13.523 -28.812 -13.797 1 94.88 804 LEU B O 1
ATOM 13857 N N . GLY B 1 805 ? 11.68 -27.766 -13.164 1 96.88 805 GLY B N 1
ATOM 13858 C CA . GLY B 1 805 ? 10.789 -28.672 -13.859 1 96.88 805 GLY B CA 1
ATOM 13859 C C . GLY B 1 805 ? 10.602 -28.328 -15.328 1 96.88 805 GLY B C 1
ATOM 13860 O O . GLY B 1 805 ? 9.805 -28.969 -16.016 1 96.88 805 GLY B O 1
ATOM 13861 N N . THR B 1 806 ? 11.398 -27.484 -15.945 1 97.38 806 THR B N 1
ATOM 13862 C CA . THR B 1 806 ? 11.172 -27.031 -17.312 1 97.38 806 THR B CA 1
ATOM 13863 C C . THR B 1 806 ? 11.406 -28.172 -18.297 1 97.38 806 THR B C 1
ATOM 13865 O O . THR B 1 806 ? 10.977 -28.094 -19.453 1 97.38 806 THR B O 1
ATOM 13868 N N . ILE B 1 807 ? 12.039 -29.219 -17.922 1 98 807 ILE B N 1
ATOM 13869 C CA . ILE B 1 807 ? 12.289 -30.391 -18.75 1 98 807 ILE B CA 1
ATOM 13870 C C . ILE B 1 807 ? 10.961 -31.047 -19.141 1 98 807 ILE B C 1
ATOM 13872 O O . ILE B 1 807 ? 10.875 -31.75 -20.141 1 98 807 ILE B O 1
ATOM 13876 N N . TYR B 1 808 ? 9.93 -30.812 -18.312 1 98.12 808 TYR B N 1
ATOM 13877 C CA . TYR B 1 808 ? 8.617 -31.391 -18.578 1 98.12 808 TYR B CA 1
ATOM 13878 C C . TYR B 1 808 ? 8.109 -30.938 -19.953 1 98.12 808 TYR B C 1
ATOM 13880 O O . TYR B 1 808 ? 7.496 -31.734 -20.672 1 98.12 808 TYR B O 1
ATOM 13888 N N . GLU B 1 809 ? 8.312 -29.734 -20.312 1 97.56 809 GLU B N 1
ATOM 13889 C CA . GLU B 1 809 ? 7.941 -29.234 -21.641 1 97.56 809 GLU B CA 1
ATOM 13890 C C . GLU B 1 809 ? 8.625 -30.047 -22.75 1 97.56 809 GLU B C 1
ATOM 13892 O O . GLU B 1 809 ? 8.008 -30.328 -23.766 1 97.56 809 GLU B O 1
ATOM 13897 N N . TRP B 1 810 ? 9.898 -30.391 -22.562 1 98.06 810 TRP B N 1
ATOM 13898 C CA . TRP B 1 810 ? 10.664 -31.125 -23.547 1 98.06 810 TRP B CA 1
ATOM 13899 C C . TRP B 1 810 ? 10.031 -32.5 -23.828 1 98.06 810 TRP B C 1
ATOM 13901 O O . TRP B 1 810 ? 10.031 -32.969 -24.969 1 98.06 810 TRP B O 1
ATOM 13911 N N . PHE B 1 811 ? 9.43 -33.125 -22.844 1 98.12 811 PHE B N 1
ATOM 13912 C CA . PHE B 1 811 ? 8.812 -34.438 -23.016 1 98.12 811 PHE B CA 1
ATOM 13913 C C . PHE B 1 811 ? 7.566 -34.344 -23.891 1 98.12 811 PHE B C 1
ATOM 13915 O O . PHE B 1 811 ? 7.254 -35.25 -24.641 1 98.12 811 PHE B O 1
ATOM 13922 N N . TYR B 1 812 ? 6.848 -33.281 -23.828 1 97.56 812 TYR B N 1
ATOM 13923 C CA . TYR B 1 812 ? 5.66 -33.094 -24.656 1 97.56 812 TYR B CA 1
ATOM 13924 C C . TYR B 1 812 ? 6.031 -32.562 -26.031 1 97.56 812 TYR B C 1
ATOM 13926 O O . TYR B 1 812 ? 5.527 -33.031 -27.047 1 97.56 812 TYR B O 1
ATOM 13934 N N . ASP B 1 813 ? 6.93 -31.594 -26.031 1 96.88 813 ASP B N 1
ATOM 13935 C CA . ASP B 1 813 ? 7.301 -30.906 -27.266 1 96.88 813 ASP B CA 1
ATOM 13936 C C . ASP B 1 813 ? 8.141 -31.812 -28.172 1 96.88 813 ASP B C 1
ATOM 13938 O O . ASP B 1 813 ? 7.891 -31.891 -29.375 1 96.88 813 ASP B O 1
ATOM 13942 N N . TYR B 1 814 ? 9.156 -32.469 -27.594 1 97.5 814 TYR B N 1
ATOM 13943 C CA . TYR B 1 814 ? 10.102 -33.219 -28.406 1 97.5 814 TYR B CA 1
ATOM 13944 C C . TYR B 1 814 ? 9.742 -34.688 -28.422 1 97.5 814 TYR B C 1
ATOM 13946 O O . TYR B 1 814 ? 9.695 -35.312 -29.484 1 97.5 814 TYR B O 1
ATOM 13954 N N . VAL B 1 815 ? 9.5 -35.281 -27.25 1 98.12 815 VAL B N 1
ATOM 13955 C CA . VAL B 1 815 ? 9.297 -36.719 -27.156 1 98.12 815 VAL B CA 1
ATOM 13956 C C . VAL B 1 815 ? 7.926 -37.094 -27.703 1 98.12 815 VAL B C 1
ATOM 13958 O O . VAL B 1 815 ? 7.816 -37.906 -28.625 1 98.12 815 VAL B O 1
ATOM 13961 N N . LEU B 1 816 ? 6.891 -36.469 -27.141 1 98.06 816 LEU B N 1
ATOM 13962 C CA . LEU B 1 816 ? 5.559 -36.719 -27.688 1 98.06 816 LEU B CA 1
ATOM 13963 C C . LEU B 1 816 ? 5.402 -36.062 -29.047 1 98.06 816 LEU B C 1
ATOM 13965 O O . LEU B 1 816 ? 4.645 -36.531 -29.891 1 98.06 816 LEU B O 1
ATOM 13969 N N . GLY B 1 817 ? 6.074 -34.906 -29.219 1 97.56 817 GLY B N 1
ATOM 13970 C CA . GLY B 1 817 ? 6.129 -34.219 -30.5 1 97.56 817 GLY B CA 1
ATOM 13971 C C . GLY B 1 817 ? 5.016 -33.188 -30.672 1 97.56 817 GLY B C 1
ATOM 13972 O O . GLY B 1 817 ? 4.766 -32.719 -31.781 1 97.56 817 GLY B O 1
ATOM 13973 N N . VAL B 1 818 ? 4.312 -32.812 -29.641 1 97.88 818 VAL B N 1
ATOM 13974 C CA . VAL B 1 818 ? 3.137 -31.953 -29.734 1 97.88 818 VAL B CA 1
ATOM 13975 C C . VAL B 1 818 ? 3.48 -30.547 -29.25 1 97.88 818 VAL B C 1
ATOM 13977 O O . VAL B 1 818 ? 3.85 -30.359 -28.094 1 97.88 818 VAL B O 1
ATOM 13980 N N . ARG B 1 819 ? 3.322 -29.547 -30.109 1 96.75 819 ARG B N 1
ATOM 13981 C CA . ARG B 1 819 ? 3.582 -28.156 -29.75 1 96.75 819 ARG B CA 1
ATOM 13982 C C . ARG B 1 819 ? 2.646 -27.219 -30.5 1 96.75 819 ARG B C 1
ATOM 13984 O O . ARG B 1 819 ? 2.471 -27.359 -31.719 1 96.75 819 ARG B O 1
ATOM 13991 N N . PRO B 1 820 ? 2.039 -26.281 -29.828 1 97.38 820 PRO B N 1
ATOM 13992 C CA . PRO B 1 820 ? 1.252 -25.281 -30.562 1 97.38 820 PRO B CA 1
ATOM 13993 C C . PRO B 1 820 ? 2.119 -24.328 -31.391 1 97.38 820 PRO B C 1
ATOM 13995 O O . PRO B 1 820 ? 3.164 -23.875 -30.906 1 97.38 820 PRO B O 1
ATOM 13998 N N . LEU B 1 821 ? 1.712 -24.062 -32.594 1 97.19 821 LEU B N 1
ATOM 13999 C CA . LEU B 1 821 ? 2.414 -23.125 -33.469 1 97.19 821 LEU B CA 1
ATOM 14000 C C . LEU B 1 821 ? 1.723 -21.766 -33.5 1 97.19 821 LEU B C 1
ATOM 14002 O O . LEU B 1 821 ? 2.373 -20.734 -33.688 1 97.19 821 LEU B O 1
ATOM 14006 N N . THR B 1 822 ? 0.417 -21.797 -33.375 1 97.12 822 THR B N 1
ATOM 14007 C CA . THR B 1 822 ? -0.371 -20.562 -33.344 1 97.12 822 THR B CA 1
ATOM 14008 C C . THR B 1 822 ? -1.262 -20.531 -32.094 1 97.12 822 THR B C 1
ATOM 14010 O O . THR B 1 822 ? -1.26 -21.484 -31.297 1 97.12 822 THR B O 1
ATOM 14013 N N . ASP B 1 823 ? -2.021 -19.516 -31.938 1 97.31 823 ASP B N 1
ATOM 14014 C CA . ASP B 1 823 ? -2.779 -19.266 -30.719 1 97.31 823 ASP B CA 1
ATOM 14015 C C . ASP B 1 823 ? -3.809 -20.359 -30.469 1 97.31 823 ASP B C 1
ATOM 14017 O O . ASP B 1 823 ? -4.527 -20.766 -31.391 1 97.31 823 ASP B O 1
ATOM 14021 N N . GLY B 1 824 ? -3.822 -20.844 -29.266 1 97.06 824 GLY B N 1
ATOM 14022 C CA . GLY B 1 824 ? -4.828 -21.797 -28.797 1 97.06 824 GLY B CA 1
ATOM 14023 C C . GLY B 1 824 ? -4.75 -23.141 -29.484 1 97.06 824 GLY B C 1
ATOM 14024 O O . GLY B 1 824 ? -5.758 -23.828 -29.625 1 97.06 824 GLY B O 1
ATOM 14025 N N . TYR B 1 825 ? -3.662 -23.5 -30.172 1 97.56 825 TYR B N 1
ATOM 14026 C CA . TYR B 1 825 ? -3.451 -24.781 -30.844 1 97.56 825 TYR B CA 1
ATOM 14027 C C . TYR B 1 825 ? -4.215 -24.844 -32.156 1 97.56 825 TYR B C 1
ATOM 14029 O O . TYR B 1 825 ? -4.457 -25.922 -32.688 1 97.56 825 TYR B O 1
ATOM 14037 N N . ARG B 1 826 ? -4.66 -23.688 -32.656 1 97 826 ARG B N 1
ATOM 14038 C CA . ARG B 1 826 ? -5.328 -23.703 -33.938 1 97 826 ARG B CA 1
ATOM 14039 C C . ARG B 1 826 ? -4.5 -24.453 -34.969 1 97 826 ARG B C 1
ATOM 14041 O O . ARG B 1 826 ? -5.043 -25.188 -35.812 1 97 826 ARG B O 1
ATOM 14048 N N . THR B 1 827 ? -3.268 -24.109 -35.031 1 98.06 827 THR B N 1
ATOM 14049 C CA . THR B 1 827 ? -2.262 -24.891 -35.75 1 98.06 827 THR B CA 1
ATOM 14050 C C . THR B 1 827 ? -1.206 -25.406 -34.781 1 98.06 827 THR B C 1
ATOM 14052 O O . THR B 1 827 ? -0.707 -24.672 -33.938 1 98.06 827 THR B O 1
ATOM 14055 N N . TRP B 1 828 ? -0.972 -26.688 -34.812 1 98.31 828 TRP B N 1
ATOM 14056 C CA . TRP B 1 828 ? 0.012 -27.297 -33.938 1 98.31 828 TRP B CA 1
ATOM 14057 C C . TRP B 1 828 ? 0.859 -28.328 -34.688 1 98.31 828 TRP B C 1
ATOM 14059 O O . TRP B 1 828 ? 0.508 -28.734 -35.781 1 98.31 828 TRP B O 1
ATOM 14069 N N . ARG B 1 829 ? 1.971 -28.672 -34.125 1 98 829 ARG B N 1
ATOM 14070 C CA . ARG B 1 829 ? 2.932 -29.531 -34.812 1 98 829 ARG B CA 1
ATOM 14071 C C . ARG B 1 829 ? 2.963 -30.922 -34.156 1 98 829 ARG B C 1
ATOM 14073 O O . ARG B 1 829 ? 2.91 -31.031 -32.906 1 98 829 ARG B O 1
ATOM 14080 N N . LEU B 1 830 ? 3.037 -31.922 -34.938 1 98.31 830 LEU B N 1
ATOM 14081 C CA . LEU B 1 830 ? 3.459 -33.25 -34.531 1 98.31 830 LEU B CA 1
ATOM 14082 C C . LEU B 1 830 ? 4.801 -33.625 -35.156 1 98.31 830 LEU B C 1
ATOM 14084 O O . LEU B 1 830 ? 4.918 -33.688 -36.375 1 98.31 830 LEU B O 1
ATOM 14088 N N . ARG B 1 831 ? 5.766 -33.75 -34.375 1 97.94 831 ARG B N 1
ATOM 14089 C CA . ARG B 1 831 ? 7.09 -34.156 -34.812 1 97.94 831 ARG B CA 1
ATOM 14090 C C . ARG B 1 831 ? 7.496 -35.469 -34.125 1 97.94 831 ARG B C 1
ATOM 14092 O O . ARG B 1 831 ? 8.055 -35.469 -33.031 1 97.94 831 ARG B O 1
ATOM 14099 N N . PRO B 1 832 ? 7.227 -36.625 -34.812 1 96.62 832 PRO B N 1
ATOM 14100 C CA . PRO B 1 832 ? 7.605 -37.906 -34.188 1 96.62 832 PRO B CA 1
ATOM 14101 C C . PRO B 1 832 ? 9.094 -37.969 -33.844 1 96.62 832 PRO B C 1
ATOM 14103 O O . PRO B 1 832 ? 9.93 -37.5 -34.625 1 96.62 832 PRO B O 1
ATOM 14106 N N . CYS B 1 833 ? 9.492 -38.562 -32.812 1 95.06 833 CYS B N 1
ATOM 14107 C CA . CYS B 1 833 ? 10.836 -38.5 -32.25 1 95.06 833 CYS B CA 1
ATOM 14108 C C . CYS B 1 833 ? 11.734 -39.594 -32.844 1 95.06 833 CYS B C 1
ATOM 14110 O O . CYS B 1 833 ? 12.367 -40.344 -32.125 1 95.06 833 CYS B O 1
ATOM 14112 N N . PHE B 1 834 ? 11.953 -39.625 -34.125 1 94.25 834 PHE B N 1
ATOM 14113 C CA . PHE B 1 834 ? 12.703 -40.656 -34.844 1 94.25 834 PHE B CA 1
ATOM 14114 C C . PHE B 1 834 ? 14.156 -40.688 -34.375 1 94.25 834 PHE B C 1
ATOM 14116 O O . PHE B 1 834 ? 14.797 -41.75 -34.375 1 94.25 834 PHE B O 1
ATOM 14123 N N . LYS B 1 835 ? 14.648 -39.562 -33.969 1 93.06 835 LYS B N 1
ATOM 14124 C CA . LYS B 1 835 ? 16.062 -39.438 -33.625 1 93.06 835 LYS B CA 1
ATOM 14125 C C . LYS B 1 835 ? 16.344 -39.844 -32.188 1 93.06 835 LYS B C 1
ATOM 14127 O O . LYS B 1 835 ? 17.484 -40.125 -31.828 1 93.06 835 LYS B O 1
ATOM 14132 N N . ALA B 1 836 ? 15.344 -39.938 -31.406 1 94.12 836 ALA B N 1
ATOM 14133 C CA . ALA B 1 836 ? 15.531 -40.25 -29.984 1 94.12 836 ALA B CA 1
ATOM 14134 C C . ALA B 1 836 ? 15.57 -41.75 -29.781 1 94.12 836 ALA B C 1
ATOM 14136 O O . ALA B 1 836 ? 15.242 -42.531 -30.688 1 94.12 836 ALA B O 1
ATOM 14137 N N . GLU B 1 837 ? 15.93 -42.156 -28.609 1 95.62 837 GLU B N 1
ATOM 14138 C CA . GLU B 1 837 ? 16.156 -43.562 -28.297 1 95.62 837 GLU B CA 1
ATOM 14139 C C . GLU B 1 837 ? 14.828 -44.312 -28.078 1 95.62 837 GLU B C 1
ATOM 14141 O O . GLU B 1 837 ? 14.812 -45.531 -27.891 1 95.62 837 GLU B O 1
ATOM 14146 N N . PHE B 1 838 ? 13.695 -43.75 -28.156 1 97.25 838 PHE B N 1
ATOM 14147 C CA . PHE B 1 838 ? 12.406 -44.312 -27.797 1 97.25 838 PHE B CA 1
ATOM 14148 C C . PHE B 1 838 ? 11.844 -45.156 -28.938 1 97.25 838 PHE B C 1
ATOM 14150 O O . PHE B 1 838 ? 11.828 -44.719 -30.094 1 97.25 838 PHE B O 1
ATOM 14157 N N . ASP B 1 839 ? 11.32 -46.281 -28.609 1 96.5 839 ASP B N 1
ATOM 14158 C CA . ASP B 1 839 ? 10.656 -47.125 -29.578 1 96.5 839 ASP B CA 1
ATOM 14159 C C . ASP B 1 839 ? 9.141 -47.031 -29.453 1 96.5 839 ASP B C 1
ATOM 14161 O O . ASP B 1 839 ? 8.406 -47.438 -30.375 1 96.5 839 ASP B O 1
ATOM 14165 N N . TYR B 1 840 ? 8.766 -46.562 -28.359 1 97.5 840 TYR B N 1
ATOM 14166 C CA . TYR B 1 840 ? 7.34 -46.406 -28.062 1 97.5 840 TYR B CA 1
ATOM 14167 C C . TYR B 1 840 ? 7.086 -45.156 -27.234 1 97.5 840 TYR B C 1
ATOM 14169 O O . TYR B 1 840 ? 7.75 -44.938 -26.219 1 97.5 840 TYR B O 1
ATOM 14177 N N . VAL B 1 841 ? 6.184 -44.281 -27.688 1 98.5 841 VAL B N 1
ATOM 14178 C CA . VAL B 1 841 ? 5.727 -43.094 -26.969 1 98.5 841 VAL B CA 1
ATOM 14179 C C . VAL B 1 841 ? 4.219 -42.938 -27.125 1 98.5 841 VAL B C 1
ATOM 14181 O O . VAL B 1 841 ? 3.686 -43.125 -28.219 1 98.5 841 VAL B O 1
ATOM 14184 N N . GLU B 1 842 ? 3.49 -42.719 -26.109 1 98.25 842 GLU B N 1
ATOM 14185 C CA . GLU B 1 842 ? 2.062 -42.406 -26.156 1 98.25 842 GLU B CA 1
ATOM 14186 C C . GLU B 1 842 ? 1.704 -41.25 -25.219 1 98.25 842 GLU B C 1
ATOM 14188 O O . GLU B 1 842 ? 2.336 -41.062 -24.188 1 98.25 842 GLU B O 1
ATOM 14193 N N . GLY B 1 843 ? 0.74 -40.5 -25.641 1 98.19 843 GLY B N 1
ATOM 14194 C CA . GLY B 1 843 ? 0.309 -39.406 -24.797 1 98.19 843 GLY B CA 1
ATOM 14195 C C . GLY B 1 843 ? -0.922 -38.688 -25.312 1 98.19 843 GLY B C 1
ATOM 14196 O O . GLY B 1 843 ? -1.388 -38.969 -26.422 1 98.19 843 GLY B O 1
ATOM 14197 N N . GLU B 1 844 ? -1.438 -37.875 -24.484 1 97.56 844 GLU B N 1
ATOM 14198 C CA . GLU B 1 844 ? -2.609 -37.062 -24.781 1 97.56 844 GLU B CA 1
ATOM 14199 C C . GLU B 1 844 ? -2.424 -35.625 -24.266 1 97.56 844 GLU B C 1
ATOM 14201 O O . GLU B 1 844 ? -1.715 -35.406 -23.281 1 97.56 844 GLU B O 1
ATOM 14206 N N . VAL B 1 845 ? -2.941 -34.688 -24.969 1 97.06 845 VAL B N 1
ATOM 14207 C CA . VAL B 1 845 ? -3.023 -33.281 -24.578 1 97.06 845 VAL B CA 1
ATOM 14208 C C . VAL B 1 845 ? -4.438 -32.781 -24.828 1 97.06 845 VAL B C 1
ATOM 14210 O O . VAL B 1 845 ? -4.891 -32.688 -25.969 1 97.06 845 VAL B O 1
ATOM 14213 N N . GLU B 1 846 ? -5.176 -32.5 -23.766 1 96.62 846 GLU B N 1
ATOM 14214 C CA . GLU B 1 846 ? -6.453 -31.828 -23.922 1 96.62 846 GLU B CA 1
ATOM 14215 C C . GLU B 1 846 ? -6.246 -30.359 -24.281 1 96.62 846 GLU B C 1
ATOM 14217 O O . GLU B 1 846 ? -6.18 -29.5 -23.391 1 96.62 846 GLU B O 1
ATOM 14222 N N . SER B 1 847 ? -6.223 -30.047 -25.547 1 96.56 847 SER B N 1
ATOM 14223 C CA . SER B 1 847 ? -6.023 -28.672 -26 1 96.56 847 SER B CA 1
ATOM 14224 C C . SER B 1 847 ? -7.301 -27.844 -25.875 1 96.56 847 SER B C 1
ATOM 14226 O O . SER B 1 847 ? -8.375 -28.406 -25.609 1 96.56 847 SER B O 1
ATOM 14228 N N . PRO B 1 848 ? -7.258 -26.547 -26.062 1 95.94 848 PRO B N 1
ATOM 14229 C CA . PRO B 1 848 ? -8.445 -25.672 -26.016 1 95.94 848 PRO B CA 1
ATOM 14230 C C . PRO B 1 848 ? -9.492 -26.047 -27.062 1 95.94 848 PRO B C 1
ATOM 14232 O O . PRO B 1 848 ? -10.656 -25.656 -26.938 1 95.94 848 PRO B O 1
ATOM 14235 N N . TYR B 1 849 ? -9.141 -26.844 -28.109 1 96.31 849 TYR B N 1
ATOM 14236 C CA . TYR B 1 849 ? -10.07 -27.219 -29.156 1 96.31 849 TYR B CA 1
ATOM 14237 C C . TYR B 1 849 ? -10.492 -28.672 -29.016 1 96.31 849 TYR B C 1
ATOM 14239 O O . TYR B 1 849 ? -11.391 -29.141 -29.719 1 96.31 849 TYR B O 1
ATOM 14247 N N . GLY B 1 850 ? -9.812 -29.391 -28.125 1 95.69 850 GLY B N 1
ATOM 14248 C CA . GLY B 1 850 ? -10.148 -30.797 -27.922 1 95.69 850 GLY B CA 1
ATOM 14249 C C . GLY B 1 850 ? -8.93 -31.672 -27.719 1 95.69 850 GLY B C 1
ATOM 14250 O O . GLY B 1 850 ? -7.809 -31.172 -27.578 1 95.69 850 GLY B O 1
ATOM 14251 N N . LEU B 1 851 ? -9.133 -32.969 -27.719 1 96.44 851 LEU B N 1
ATOM 14252 C CA . LEU B 1 851 ? -8.117 -33.938 -27.312 1 96.44 851 LEU B CA 1
ATOM 14253 C C . LEU B 1 851 ? -7.168 -34.219 -28.469 1 96.44 851 LEU B C 1
ATOM 14255 O O . LEU B 1 851 ? -7.609 -34.562 -29.578 1 96.44 851 LEU B O 1
ATOM 14259 N N . ILE B 1 852 ? -5.895 -34.031 -28.312 1 98.25 852 ILE B N 1
ATOM 14260 C CA . ILE B 1 852 ? -4.824 -34.531 -29.156 1 98.25 852 ILE B CA 1
ATOM 14261 C C . ILE B 1 852 ? -4.277 -35.844 -28.562 1 98.25 852 ILE B C 1
ATOM 14263 O O . ILE B 1 852 ? -3.846 -35.875 -27.406 1 98.25 852 ILE B O 1
ATOM 14267 N N . SER B 1 853 ? -4.352 -36.844 -29.25 1 98.12 853 SER B N 1
ATOM 14268 C CA . SER B 1 853 ? -3.785 -38.125 -28.828 1 98.12 853 SER B CA 1
ATOM 14269 C C . SER B 1 853 ? -2.736 -38.594 -29.828 1 98.12 853 SER B C 1
ATOM 14271 O O . SER B 1 853 ? -2.941 -38.531 -31.031 1 98.12 853 SER B O 1
ATOM 14273 N N . VAL B 1 854 ? -1.604 -39.031 -29.344 1 98.62 854 VAL B N 1
ATOM 14274 C CA . VAL B 1 854 ? -0.499 -39.469 -30.188 1 98.62 854 VAL B CA 1
ATOM 14275 C C . VAL B 1 854 ? 0.05 -40.781 -29.656 1 98.62 854 VAL B C 1
ATOM 14277 O O . VAL B 1 854 ? 0.224 -40.969 -28.453 1 98.62 854 VAL B O 1
ATOM 14280 N N . ARG B 1 855 ? 0.262 -41.688 -30.484 1 98.38 855 ARG B N 1
ATOM 14281 C CA . ARG B 1 855 ? 0.976 -42.938 -30.203 1 98.38 855 ARG B CA 1
ATOM 14282 C C . ARG B 1 855 ? 2.021 -43.219 -31.266 1 98.38 855 ARG B C 1
ATOM 14284 O O . ARG B 1 855 ? 1.689 -43.375 -32.438 1 98.38 855 ARG B O 1
ATOM 14291 N N . PHE B 1 856 ? 3.256 -43.219 -30.984 1 98 856 PHE B N 1
ATOM 14292 C CA . PHE B 1 856 ? 4.406 -43.562 -31.812 1 98 856 PHE B CA 1
ATOM 14293 C C . PHE B 1 856 ? 4.934 -44.969 -31.484 1 98 856 PHE B C 1
ATOM 14295 O O . PHE B 1 856 ? 5.258 -45.25 -30.328 1 98 856 PHE B O 1
ATOM 14302 N N . ASP B 1 857 ? 5.008 -45.844 -32.469 1 97.06 857 ASP B N 1
ATOM 14303 C CA . ASP B 1 857 ? 5.418 -47.219 -32.25 1 97.06 857 ASP B CA 1
ATOM 14304 C C . ASP B 1 857 ? 6.379 -47.719 -33.344 1 97.06 857 ASP B C 1
ATOM 14306 O O . ASP B 1 857 ? 6.004 -47.812 -34.5 1 97.06 857 ASP B O 1
ATOM 14310 N N . ARG B 1 858 ? 7.559 -48.031 -33 1 93.88 858 ARG B N 1
ATOM 14311 C CA . ARG B 1 858 ? 8.492 -48.594 -33.969 1 93.88 858 ARG B CA 1
ATOM 14312 C C . ARG B 1 858 ? 9.031 -49.938 -33.5 1 93.88 858 ARG B C 1
ATOM 14314 O O . ARG B 1 858 ? 10.078 -50.375 -33.969 1 93.88 858 ARG B O 1
ATOM 14321 N N . ARG B 1 859 ? 8.516 -50.719 -32.594 1 90.19 859 ARG B N 1
ATOM 14322 C CA . ARG B 1 859 ? 8.969 -51.969 -31.969 1 90.19 859 ARG B CA 1
ATOM 14323 C C . ARG B 1 859 ? 8.836 -53.125 -32.938 1 90.19 859 ARG B C 1
ATOM 14325 O O . ARG B 1 859 ? 9.586 -54.094 -32.844 1 90.19 859 ARG B O 1
ATOM 14332 N N . GLU B 1 860 ? 7.809 -53.156 -33.781 1 81.69 860 GLU B N 1
ATOM 14333 C CA . GLU B 1 860 ? 7.59 -54.312 -34.656 1 81.69 860 GLU B CA 1
ATOM 14334 C C . GLU B 1 860 ? 8.547 -54.281 -35.844 1 81.69 860 GLU B C 1
ATOM 14336 O O . GLU B 1 860 ? 8.875 -55.344 -36.406 1 81.69 860 GLU B O 1
ATOM 14341 N N . GLY B 1 861 ? 9.125 -53.25 -36.219 1 69.88 861 GLY B N 1
ATOM 14342 C CA . GLY B 1 861 ? 9.93 -53.219 -37.438 1 69.88 861 GLY B CA 1
ATOM 14343 C C . GLY B 1 861 ? 11.422 -53.188 -37.156 1 69.88 861 GLY B C 1
ATOM 14344 O O . GLY B 1 861 ? 11.852 -52.812 -36.062 1 69.88 861 GLY B O 1
ATOM 14345 N N . SER B 1 862 ? 12.18 -53.969 -37.969 1 73.38 862 SER B N 1
ATOM 14346 C CA . SER B 1 862 ? 13.633 -54.031 -37.844 1 73.38 862 SER B CA 1
ATOM 14347 C C . SER B 1 862 ? 14.289 -52.75 -38.375 1 73.38 862 SER B C 1
ATOM 14349 O O . SER B 1 862 ? 15.469 -52.531 -38.094 1 73.38 862 SER B O 1
ATOM 14351 N N . ASP B 1 863 ? 13.453 -51.875 -38.969 1 81.81 863 ASP B N 1
ATOM 14352 C CA . ASP B 1 863 ? 13.984 -50.656 -39.562 1 81.81 863 ASP B CA 1
ATOM 14353 C C . ASP B 1 863 ? 13.711 -49.438 -38.656 1 81.81 863 ASP B C 1
ATOM 14355 O O . ASP B 1 863 ? 12.555 -49.062 -38.438 1 81.81 863 ASP B O 1
ATOM 14359 N N . ALA B 1 864 ? 14.758 -48.781 -38.188 1 83.12 864 ALA B N 1
ATOM 14360 C CA . ALA B 1 864 ? 14.68 -47.656 -37.281 1 83.12 864 ALA B CA 1
ATOM 14361 C C . ALA B 1 864 ? 14.047 -46.438 -37.969 1 83.12 864 ALA B C 1
ATOM 14363 O O . ALA B 1 864 ? 13.609 -45.531 -37.281 1 83.12 864 ALA B O 1
ATOM 14364 N N . ASN B 1 865 ? 13.898 -46.562 -39.219 1 90.5 865 ASN B N 1
ATOM 14365 C CA . ASN B 1 865 ? 13.359 -45.406 -39.969 1 90.5 865 ASN B CA 1
ATOM 14366 C C . ASN B 1 865 ? 11.867 -45.594 -40.219 1 90.5 865 ASN B C 1
ATOM 14368 O O . ASN B 1 865 ? 11.25 -44.719 -40.875 1 90.5 865 ASN B O 1
ATOM 14372 N N . LYS B 1 866 ? 11.32 -46.625 -39.75 1 93.69 866 LYS B N 1
ATOM 14373 C CA . LYS B 1 866 ? 9.891 -46.875 -39.938 1 93.69 866 LYS B CA 1
ATOM 14374 C C . LYS B 1 866 ? 9.148 -46.812 -38.594 1 93.69 866 LYS B C 1
ATOM 14376 O O . LYS B 1 866 ? 9.672 -47.281 -37.562 1 93.69 866 LYS B O 1
ATOM 14381 N N . ALA B 1 867 ? 8 -46.219 -38.594 1 95.94 867 ALA B N 1
ATOM 14382 C CA . ALA B 1 867 ? 7.172 -46.156 -37.406 1 95.94 867 ALA B CA 1
ATOM 14383 C C . ALA B 1 867 ? 5.695 -46 -37.75 1 95.94 867 ALA B C 1
ATOM 14385 O O . ALA B 1 867 ? 5.359 -45.469 -38.812 1 95.94 867 ALA B O 1
ATOM 14386 N N . THR B 1 868 ? 4.875 -46.594 -36.938 1 96.56 868 THR B N 1
ATOM 14387 C CA . THR B 1 868 ? 3.441 -46.312 -37 1 96.56 868 THR B CA 1
ATOM 14388 C C . THR B 1 868 ? 3.061 -45.219 -36 1 96.56 868 THR B C 1
ATOM 14390 O O . THR B 1 868 ? 3.453 -45.281 -34.844 1 96.56 868 THR B O 1
ATOM 14393 N N . VAL B 1 869 ? 2.34 -44.281 -36.438 1 97.69 869 VAL B N 1
ATOM 14394 C CA . VAL B 1 869 ? 1.9 -43.156 -35.594 1 97.69 869 VAL B CA 1
ATOM 14395 C C . VAL B 1 869 ? 0.381 -43.031 -35.656 1 97.69 869 VAL B C 1
ATOM 14397 O O . VAL B 1 869 ? -0.184 -42.844 -36.75 1 97.69 869 VAL B O 1
ATOM 14400 N N . ASP B 1 870 ? -0.322 -43.219 -34.594 1 97.94 870 ASP B N 1
ATOM 14401 C CA . ASP B 1 870 ? -1.734 -42.875 -34.438 1 97.94 870 ASP B CA 1
ATOM 14402 C C . ASP B 1 870 ? -1.906 -41.438 -33.906 1 97.94 870 ASP B C 1
ATOM 14404 O O . ASP B 1 870 ? -1.232 -41.062 -32.969 1 97.94 870 ASP B O 1
ATOM 14408 N N . VAL B 1 871 ? -2.742 -40.688 -34.531 1 98.12 871 VAL B N 1
ATOM 14409 C CA . VAL B 1 871 ? -2.898 -39.281 -34.094 1 98.12 871 VAL B CA 1
ATOM 14410 C C . VAL B 1 871 ? -4.355 -38.875 -34.25 1 98.12 871 VAL B C 1
ATOM 14412 O O . VAL B 1 871 ? -5.016 -39.219 -35.219 1 98.12 871 VAL B O 1
ATOM 14415 N N . THR B 1 872 ? -4.852 -38.219 -33.219 1 97.38 872 THR B N 1
ATOM 14416 C CA . THR B 1 872 ? -6.137 -37.531 -33.281 1 97.38 872 THR B CA 1
ATOM 14417 C C . THR B 1 872 ? -5.941 -36 -33.438 1 97.38 872 THR B C 1
ATOM 14419 O O . THR B 1 872 ? -5.238 -35.406 -32.625 1 97.38 872 THR B O 1
ATOM 14422 N N . VAL B 1 873 ? -6.531 -35.438 -34.469 1 97.69 873 VAL B N 1
ATOM 14423 C CA . VAL B 1 873 ? -6.504 -34 -34.688 1 97.69 873 VAL B CA 1
ATOM 14424 C C . VAL B 1 873 ? -7.871 -33.406 -34.375 1 97.69 873 VAL B C 1
ATOM 14426 O O . VAL B 1 873 ? -8.859 -33.656 -35.062 1 97.69 873 VAL B O 1
ATOM 14429 N N . PRO B 1 874 ? -7.945 -32.562 -33.375 1 96.5 874 PRO B N 1
ATOM 14430 C CA . PRO B 1 874 ? -9.234 -32.031 -32.906 1 96.5 874 PRO B CA 1
ATOM 14431 C C . PRO B 1 874 ? -9.938 -31.188 -33.969 1 96.5 874 PRO B C 1
ATOM 14433 O O . PRO B 1 874 ? -9.273 -30.562 -34.812 1 96.5 874 PRO B O 1
ATOM 14436 N N . ALA B 1 875 ? -11.281 -31.125 -33.844 1 95.19 875 ALA B N 1
ATOM 14437 C CA . ALA B 1 875 ? -12.078 -30.281 -34.719 1 95.19 875 ALA B CA 1
ATOM 14438 C C . ALA B 1 875 ? -11.656 -28.812 -34.594 1 95.19 875 ALA B C 1
ATOM 14440 O O . ALA B 1 875 ? -11.422 -28.312 -33.5 1 95.19 875 ALA B O 1
ATOM 14441 N N . GLY B 1 876 ? -11.469 -28.203 -35.688 1 93.62 876 GLY B N 1
ATOM 14442 C CA . GLY B 1 876 ? -11.133 -26.781 -35.719 1 93.62 876 GLY B CA 1
ATOM 14443 C C . GLY B 1 876 ? -9.633 -26.531 -35.75 1 93.62 876 GLY B C 1
ATOM 14444 O O . GLY B 1 876 ? -9.195 -25.375 -35.719 1 93.62 876 GLY B O 1
ATOM 14445 N N . THR B 1 877 ? -8.805 -27.609 -35.719 1 96.81 877 THR B N 1
ATOM 14446 C CA . THR B 1 877 ? -7.355 -27.422 -35.719 1 96.81 877 THR B CA 1
ATOM 14447 C C . THR B 1 877 ? -6.723 -28.109 -36.938 1 96.81 877 THR B C 1
ATOM 14449 O O . THR B 1 877 ? -7.391 -28.844 -37.656 1 96.81 877 THR B O 1
ATOM 14452 N N . THR B 1 878 ? -5.496 -27.656 -37.188 1 97.44 878 THR B N 1
ATOM 14453 C CA . THR B 1 878 ? -4.656 -28.266 -38.219 1 97.44 878 THR B CA 1
ATOM 14454 C C . THR B 1 878 ? -3.326 -28.734 -37.625 1 97.44 878 THR B C 1
ATOM 14456 O O . THR B 1 878 ? -2.709 -28.016 -36.812 1 97.44 878 THR B O 1
ATOM 14459 N N . CYS B 1 879 ? -2.967 -29.969 -38 1 98.31 879 CYS B N 1
ATOM 14460 C CA . CYS B 1 879 ? -1.695 -30.516 -37.531 1 98.31 879 CYS B CA 1
ATOM 14461 C C . CYS B 1 879 ? -0.631 -30.422 -38.625 1 98.31 879 CYS B C 1
ATOM 14463 O O . CYS B 1 879 ? -0.857 -30.828 -39.75 1 98.31 879 CYS B O 1
ATOM 14465 N N . GLU B 1 880 ? 0.422 -29.781 -38.312 1 98.38 880 GLU B N 1
ATOM 14466 C CA . GLU B 1 880 ? 1.609 -29.859 -39.156 1 98.38 880 GLU B CA 1
ATOM 14467 C C . GLU B 1 880 ? 2.488 -31.047 -38.781 1 98.38 880 GLU B C 1
ATOM 14469 O O . GLU B 1 880 ? 3.199 -31 -37.781 1 98.38 880 GLU B O 1
ATOM 14474 N N . LEU B 1 881 ? 2.451 -32.062 -39.562 1 98.06 881 LEU B N 1
ATOM 14475 C CA . LEU B 1 881 ? 3.303 -33.25 -39.375 1 98.06 881 LEU B CA 1
ATOM 14476 C C . LEU B 1 881 ? 4.699 -33 -39.938 1 98.06 881 LEU B C 1
ATOM 14478 O O . LEU B 1 881 ? 4.863 -32.781 -41.125 1 98.06 881 LEU B O 1
ATOM 14482 N N . VAL B 1 882 ? 5.66 -33 -39.094 1 97.5 882 VAL B N 1
ATOM 14483 C CA . VAL B 1 882 ? 7.035 -32.719 -39.5 1 97.5 882 VAL B CA 1
ATOM 14484 C C . VAL B 1 882 ? 7.863 -34 -39.469 1 97.5 882 VAL B C 1
ATOM 14486 O O . VAL B 1 882 ? 8.031 -34.594 -38.406 1 97.5 882 VAL B O 1
ATOM 14489 N N . LEU B 1 883 ? 8.406 -34.344 -40.562 1 95.75 883 LEU B N 1
ATOM 14490 C CA . LEU B 1 883 ? 9.188 -35.594 -40.688 1 95.75 883 LEU B CA 1
ATOM 14491 C C . LEU B 1 883 ? 10.656 -35.25 -40.938 1 95.75 883 LEU B C 1
ATOM 14493 O O . LEU B 1 883 ? 11.023 -34.094 -41.156 1 95.75 883 LEU B O 1
ATOM 14497 N N . PRO B 1 884 ? 11.57 -36.219 -40.844 1 91.19 884 PRO B N 1
ATOM 14498 C CA . PRO B 1 884 ? 13.016 -35.969 -40.844 1 91.19 884 PRO B CA 1
ATOM 14499 C C . PRO B 1 884 ? 13.531 -35.375 -42.156 1 91.19 884 PRO B C 1
ATOM 14501 O O . PRO B 1 884 ? 14.453 -34.531 -42.125 1 91.19 884 PRO B O 1
ATOM 14504 N N . ASN B 1 885 ? 12.945 -35.875 -43.281 1 91.75 885 ASN B N 1
ATOM 14505 C CA . ASN B 1 885 ? 13.516 -35.438 -44.531 1 91.75 885 ASN B CA 1
ATOM 14506 C C . ASN B 1 885 ? 12.445 -35.281 -45.625 1 91.75 885 ASN B C 1
ATOM 14508 O O . ASN B 1 885 ? 11.305 -35.719 -45.406 1 91.75 885 ASN B O 1
ATOM 14512 N N . ASN B 1 886 ? 12.852 -34.719 -46.719 1 93.62 886 ASN B N 1
ATOM 14513 C CA . ASN B 1 886 ? 11.938 -34.469 -47.812 1 93.62 886 ASN B CA 1
ATOM 14514 C C . ASN B 1 886 ? 11.539 -35.781 -48.531 1 93.62 886 ASN B C 1
ATOM 14516 O O . ASN B 1 886 ? 10.523 -35.812 -49.219 1 93.62 886 ASN B O 1
ATOM 14520 N N . THR B 1 887 ? 12.234 -36.844 -48.281 1 94.19 887 THR B N 1
ATOM 14521 C CA . THR B 1 887 ? 11.953 -38.094 -48.969 1 94.19 887 THR B CA 1
ATOM 14522 C C . THR B 1 887 ? 11.117 -39.031 -48.062 1 94.19 887 THR B C 1
ATOM 14524 O O . THR B 1 887 ? 10.766 -40.125 -48.469 1 94.19 887 THR B O 1
ATOM 14527 N N . SER B 1 888 ? 10.734 -38.438 -46.938 1 96.19 888 SER B N 1
ATOM 14528 C CA . SER B 1 888 ? 9.891 -39.25 -46.062 1 96.19 888 SER B CA 1
ATOM 14529 C C . SER B 1 888 ? 8.531 -39.531 -46.688 1 96.19 888 SER B C 1
ATOM 14531 O O . SER B 1 888 ? 7.996 -38.688 -47.438 1 96.19 888 SER B O 1
ATOM 14533 N N . THR B 1 889 ? 7.992 -40.75 -46.406 1 96.12 889 THR B N 1
ATOM 14534 C CA . THR B 1 889 ? 6.688 -41.156 -46.938 1 96.12 889 THR B CA 1
ATOM 14535 C C . THR B 1 889 ? 5.746 -41.531 -45.812 1 96.12 889 THR B C 1
ATOM 14537 O O . THR B 1 889 ? 6.188 -42.062 -44.781 1 96.12 889 THR B O 1
ATOM 14540 N N . VAL B 1 890 ? 4.504 -41.25 -46.062 1 96.94 890 VAL B N 1
ATOM 14541 C CA . VAL B 1 890 ? 3.473 -41.594 -45.094 1 96.94 890 VAL B CA 1
ATOM 14542 C C . VAL B 1 890 ? 2.283 -42.25 -45.781 1 96.94 890 VAL B C 1
ATOM 14544 O O . VAL B 1 890 ? 1.728 -41.688 -46.75 1 96.94 890 VAL B O 1
ATOM 14547 N N . GLU B 1 891 ? 1.964 -43.406 -45.406 1 96.19 891 GLU B N 1
ATOM 14548 C CA . GLU B 1 891 ? 0.672 -44 -45.75 1 96.19 891 GLU B CA 1
ATOM 14549 C C . GLU B 1 891 ? -0.36 -43.719 -44.656 1 96.19 891 GLU B C 1
ATOM 14551 O O . GLU B 1 891 ? -0.237 -44.219 -43.531 1 96.19 891 GLU B O 1
ATOM 14556 N N . LEU B 1 892 ? -1.298 -42.938 -45 1 95.56 892 LEU B N 1
ATOM 14557 C CA . LEU B 1 892 ? -2.27 -42.5 -44.031 1 95.56 892 LEU B CA 1
ATOM 14558 C C . LEU B 1 892 ? -3.598 -43.219 -44.188 1 95.56 892 LEU B C 1
ATOM 14560 O O . LEU B 1 892 ? -4.047 -43.438 -45.312 1 95.56 892 LEU B O 1
ATOM 14564 N N . GLN B 1 893 ? -4.109 -43.688 -43.156 1 95.62 893 GLN B N 1
ATOM 14565 C CA . GLN B 1 893 ? -5.461 -44.25 -43.062 1 95.62 893 GLN B CA 1
ATOM 14566 C C . GLN B 1 893 ? -6.336 -43.406 -42.156 1 95.62 893 GLN B C 1
ATOM 14568 O O . GLN B 1 893 ? -6.035 -43.25 -40.969 1 95.62 893 GLN B O 1
ATOM 14573 N N . ARG B 1 894 ? -7.359 -42.812 -42.719 1 94 894 ARG B N 1
ATOM 14574 C CA . ARG B 1 894 ? -8.289 -42.031 -41.906 1 94 894 ARG B CA 1
ATOM 14575 C C . ARG B 1 894 ? -9.375 -42.906 -41.312 1 94 894 ARG B C 1
ATOM 14577 O O . ARG B 1 894 ? -9.977 -43.75 -42 1 94 894 ARG B O 1
ATOM 14584 N N . GLN B 1 895 ? -9.547 -42.812 -40.125 1 87.81 895 GLN B N 1
ATOM 14585 C CA . GLN B 1 895 ? -10.586 -43.531 -39.406 1 87.81 895 GLN B CA 1
ATOM 14586 C C . GLN B 1 895 ? -11.766 -42.656 -39.062 1 87.81 895 GLN B C 1
ATOM 14588 O O . GLN B 1 895 ? -11.602 -41.438 -38.844 1 87.81 895 GLN B O 1
ATOM 14593 N N . PRO B 1 896 ? -12.906 -43.031 -39.094 1 83.06 896 PRO B N 1
ATOM 14594 C CA . PRO B 1 896 ? -13.273 -44.438 -39.312 1 83.06 896 PRO B CA 1
ATOM 14595 C C . PRO B 1 896 ? -13.531 -44.75 -40.781 1 83.06 896 PRO B C 1
ATOM 14597 O O . PRO B 1 896 ? -13.836 -45.875 -41.156 1 83.06 896 PRO B O 1
ATOM 14600 N N . VAL B 1 897 ? -13.516 -43.781 -41.656 1 82 897 VAL B N 1
ATOM 14601 C CA . VAL B 1 897 ? -13.93 -43.938 -43.062 1 82 897 VAL B CA 1
ATOM 14602 C C . VAL B 1 897 ? -12.914 -44.812 -43.781 1 82 897 VAL B C 1
ATOM 14604 O O . VAL B 1 897 ? -13.188 -45.281 -44.906 1 82 897 VAL B O 1
ATOM 14607 N N . ASN B 1 898 ? -11.898 -45.25 -43.344 1 83.94 898 ASN B N 1
ATOM 14608 C CA . ASN B 1 898 ? -10.852 -46.094 -43.875 1 83.94 898 ASN B CA 1
ATOM 14609 C C . ASN B 1 898 ? -10.336 -45.562 -45.219 1 83.94 898 ASN B C 1
ATOM 14611 O O . ASN B 1 898 ? -10.203 -46.344 -46.188 1 83.94 898 ASN B O 1
ATOM 14615 N N . GLU B 1 899 ? -10.258 -44.375 -45.312 1 89.44 899 GLU B N 1
ATOM 14616 C CA . GLU B 1 899 ? -9.648 -43.719 -46.469 1 89.44 899 GLU B CA 1
ATOM 14617 C C . GLU B 1 899 ? -8.125 -43.75 -46.406 1 89.44 899 GLU B C 1
ATOM 14619 O O . GLU B 1 899 ? -7.559 -43.5 -45.312 1 89.44 899 GLU B O 1
ATOM 14624 N N . HIS B 1 900 ? -7.531 -44.125 -47.562 1 93.12 900 HIS B N 1
ATOM 14625 C CA . HIS B 1 900 ? -6.078 -44.25 -47.594 1 93.12 900 HIS B CA 1
ATOM 14626 C C . HIS B 1 900 ? -5.48 -43.188 -48.531 1 93.12 900 HIS B C 1
ATOM 14628 O O . HIS B 1 900 ? -6.043 -42.875 -49.562 1 93.12 900 HIS B O 1
ATOM 14634 N N . ARG B 1 901 ? -4.477 -42.562 -48.062 1 94.31 901 ARG B N 1
ATOM 14635 C CA . ARG B 1 901 ? -3.717 -41.594 -48.844 1 94.31 901 ARG B CA 1
ATOM 14636 C C . ARG B 1 901 ? -2.219 -41.75 -48.625 1 94.31 901 ARG B C 1
ATOM 14638 O O . ARG B 1 901 ? -1.789 -42.094 -47.531 1 94.31 901 ARG B O 1
ATOM 14645 N N . ALA B 1 902 ? -1.47 -41.562 -49.594 1 94.31 902 ALA B N 1
ATOM 14646 C CA . ALA B 1 902 ? -0.013 -41.562 -49.5 1 94.31 902 ALA B CA 1
ATOM 14647 C C . ALA B 1 902 ? 0.535 -40.125 -49.656 1 94.31 902 ALA B C 1
ATOM 14649 O O . ALA B 1 902 ? 0.139 -39.406 -50.562 1 94.31 902 ALA B O 1
ATOM 14650 N N . LEU B 1 903 ? 1.275 -39.719 -48.75 1 95.12 903 LEU B N 1
ATOM 14651 C CA . LEU B 1 903 ? 1.901 -38.406 -48.781 1 95.12 903 LEU B CA 1
ATOM 14652 C C . LEU B 1 903 ? 3.42 -38.531 -48.719 1 95.12 903 LEU B C 1
ATOM 14654 O O . LEU B 1 903 ? 3.953 -39.531 -48.25 1 95.12 903 LEU B O 1
ATOM 14658 N N . LYS B 1 904 ? 4.086 -37.562 -49.25 1 95.81 904 LYS B N 1
ATOM 14659 C CA . LYS B 1 904 ? 5.543 -37.5 -49.219 1 95.81 904 LYS B CA 1
ATOM 14660 C C . LYS B 1 904 ? 6.027 -36.094 -48.938 1 95.81 904 LYS B C 1
ATOM 14662 O O . LYS B 1 904 ? 5.453 -35.125 -49.406 1 95.81 904 LYS B O 1
ATOM 14667 N N . GLY B 1 905 ? 6.992 -36 -48.125 1 95.56 905 GLY B N 1
ATOM 14668 C CA . GLY B 1 905 ? 7.578 -34.688 -47.812 1 95.56 905 GLY B CA 1
ATOM 14669 C C . GLY B 1 905 ? 8.016 -34.531 -46.375 1 95.56 905 GLY B C 1
ATOM 14670 O O . GLY B 1 905 ? 7.805 -35.438 -45.562 1 95.56 905 GLY B O 1
ATOM 14671 N N . LYS B 1 906 ? 8.625 -33.438 -46.125 1 96.06 906 LYS B N 1
ATOM 14672 C CA . LYS B 1 906 ? 9.133 -33.156 -44.781 1 96.06 906 LYS B CA 1
ATOM 14673 C C . LYS B 1 906 ? 8.039 -32.562 -43.906 1 96.06 906 LYS B C 1
ATOM 14675 O O . LYS B 1 906 ? 7.965 -32.906 -42.719 1 96.06 906 LYS B O 1
ATOM 14680 N N . THR B 1 907 ? 7.293 -31.656 -44.438 1 97 907 THR B N 1
ATOM 14681 C CA . THR B 1 907 ? 6.191 -31.047 -43.719 1 97 907 THR B CA 1
ATOM 14682 C C . THR B 1 907 ? 4.859 -31.312 -44.406 1 97 907 THR B C 1
ATOM 14684 O O . THR B 1 907 ? 4.672 -30.938 -45.562 1 97 907 THR B O 1
ATOM 14687 N N . LEU B 1 908 ? 3.979 -31.969 -43.719 1 97 908 LEU B N 1
ATOM 14688 C CA . LEU B 1 908 ? 2.676 -32.344 -44.25 1 97 908 LEU B CA 1
ATOM 14689 C C . LEU B 1 908 ? 1.552 -31.812 -43.375 1 97 908 LEU B C 1
ATOM 14691 O O . LEU B 1 908 ? 1.775 -31.469 -42.219 1 97 908 LEU B O 1
ATOM 14695 N N . GLN B 1 909 ? 0.416 -31.719 -43.906 1 97.06 909 GLN B N 1
ATOM 14696 C CA . GLN B 1 909 ? -0.729 -31.188 -43.188 1 97.06 909 GLN B CA 1
ATOM 14697 C C . GLN B 1 909 ? -1.796 -32.25 -42.969 1 97.06 909 GLN B C 1
ATOM 14699 O O . GLN B 1 909 ? -2.135 -33 -43.906 1 97.06 909 GLN B O 1
ATOM 14704 N N . LEU B 1 910 ? -2.176 -32.375 -41.812 1 97.12 910 LEU B N 1
ATOM 14705 C CA . LEU B 1 910 ? -3.328 -33.219 -41.469 1 97.12 910 LEU B CA 1
ATOM 14706 C C . LEU B 1 910 ? -4.492 -32.344 -41 1 97.12 910 LEU B C 1
ATOM 14708 O O . LEU B 1 910 ? -4.328 -31.516 -40.094 1 97.12 910 LEU B O 1
ATOM 14712 N N . LEU B 1 911 ? -5.641 -32.5 -41.594 1 96.06 911 LEU B N 1
ATOM 14713 C CA . LEU B 1 911 ? -6.859 -31.828 -41.156 1 96.06 911 LEU B CA 1
ATOM 14714 C C . LEU B 1 911 ? -7.492 -32.562 -39.969 1 96.06 911 LEU B C 1
ATOM 14716 O O . LEU B 1 911 ? -6.957 -33.531 -39.469 1 96.06 911 LEU B O 1
ATOM 14720 N N . GLN B 1 912 ? -8.57 -32 -39.438 1 96.25 912 GLN B N 1
ATOM 14721 C CA . GLN B 1 912 ? -9.25 -32.625 -38.281 1 96.25 912 GLN B CA 1
ATOM 14722 C C . GLN B 1 912 ? -9.664 -34.062 -38.594 1 96.25 912 GLN B C 1
ATOM 14724 O O . GLN B 1 912 ? -10.047 -34.375 -39.719 1 96.25 912 GLN B O 1
ATOM 14729 N N . GLY B 1 913 ? -9.438 -34.969 -37.562 1 95.19 913 GLY B N 1
ATOM 14730 C CA . GLY B 1 913 ? -9.773 -36.375 -37.719 1 95.19 913 GLY B CA 1
ATOM 14731 C C . GLY B 1 913 ? -8.867 -37.312 -36.938 1 95.19 913 GLY B C 1
ATOM 14732 O O . GLY B 1 913 ? -8.062 -36.875 -36.125 1 95.19 913 GLY B O 1
ATOM 14733 N N . ILE B 1 914 ? -9.141 -38.625 -37.094 1 96.25 914 ILE B N 1
ATOM 14734 C CA . ILE B 1 914 ? -8.352 -39.688 -36.5 1 96.25 914 ILE B CA 1
ATOM 14735 C C . ILE B 1 914 ? -7.566 -40.438 -37.562 1 96.25 914 ILE B C 1
ATOM 14737 O O . ILE B 1 914 ? -8.148 -40.906 -38.562 1 96.25 914 ILE B O 1
ATOM 14741 N N . TYR B 1 915 ? -6.246 -40.5 -37.375 1 96.94 915 TYR B N 1
ATOM 14742 C CA . TYR B 1 915 ? -5.391 -41.062 -38.438 1 96.94 915 TYR B CA 1
ATOM 14743 C C . TYR B 1 915 ? -4.484 -42.156 -37.875 1 96.94 915 TYR B C 1
ATOM 14745 O O . TYR B 1 915 ? -4.031 -42.062 -36.75 1 96.94 915 TYR B O 1
ATOM 14753 N N . ARG B 1 916 ? -4.266 -43.125 -38.656 1 97.19 916 ARG B N 1
ATOM 14754 C CA . ARG B 1 916 ? -3.141 -44.062 -38.531 1 97.19 916 ARG B CA 1
ATOM 14755 C C . ARG B 1 916 ? -2.117 -43.844 -39.625 1 97.19 916 ARG B C 1
ATOM 14757 O O . ARG B 1 916 ? -2.451 -43.938 -40.812 1 97.19 916 ARG B O 1
ATOM 14764 N N . LEU B 1 917 ? -0.948 -43.562 -39.281 1 97.25 917 LEU B N 1
ATOM 14765 C CA . LEU B 1 917 ? 0.113 -43.25 -40.25 1 97.25 917 LEU B CA 1
ATOM 14766 C C . LEU B 1 917 ? 1.199 -44.312 -40.219 1 97.25 917 LEU B C 1
ATOM 14768 O O . LEU B 1 917 ? 1.709 -44.688 -39.156 1 97.25 917 LEU B O 1
ATOM 14772 N N . GLU B 1 918 ? 1.504 -44.812 -41.312 1 96 918 GLU B N 1
ATOM 14773 C CA . GLU B 1 918 ? 2.73 -45.594 -41.5 1 96 918 GLU B CA 1
ATOM 14774 C C . GLU B 1 918 ? 3.822 -44.719 -42.156 1 96 918 GLU B C 1
ATOM 14776 O O . GLU B 1 918 ? 3.74 -44.406 -43.344 1 96 918 GLU B O 1
ATOM 14781 N N . ILE B 1 919 ? 4.84 -44.5 -41.375 1 96.38 919 ILE B N 1
ATOM 14782 C CA . ILE B 1 919 ? 5.82 -43.5 -41.781 1 96.38 919 ILE B CA 1
ATOM 14783 C C . ILE B 1 919 ? 7.152 -44.188 -42.094 1 96.38 919 ILE B C 1
ATOM 14785 O O . ILE B 1 919 ? 7.602 -45.062 -41.312 1 96.38 919 ILE B O 1
ATOM 14789 N N . VAL B 1 920 ? 7.719 -43.875 -43.188 1 94 920 VAL B N 1
ATOM 14790 C CA . VAL B 1 920 ? 9.117 -44.188 -43.5 1 94 920 VAL B CA 1
ATOM 14791 C C . VAL B 1 920 ? 9.914 -42.875 -43.594 1 94 920 VAL B C 1
ATOM 14793 O O . VAL B 1 920 ? 9.68 -42.062 -44.469 1 94 920 VAL B O 1
ATOM 14796 N N . ALA B 1 921 ? 10.758 -42.75 -42.688 1 90.31 921 ALA B N 1
ATOM 14797 C CA . ALA B 1 921 ? 11.484 -41.5 -42.5 1 90.31 921 ALA B CA 1
ATOM 14798 C C . ALA B 1 921 ? 12.578 -41.344 -43.531 1 90.31 921 ALA B C 1
ATOM 14800 O O . ALA B 1 921 ? 13.133 -42.312 -44.031 1 90.31 921 ALA B O 1
#

InterPro domains:
  IPR008902 Alpha-L-rhamnosidase, concanavalin-like domain [PF05592] (358-450)
  IPR008928 Six-hairpin glycosidase superfamily [SSF48208] (473-885)
  IPR012341 Six-hairpin glycosidase-like superfamily [G3DSA:1.50.10.10] (470-817)
  IPR013737 Bacterial alpha-L-rhamnosidase N-terminal [PF08531] (171-347)
  IPR013783 Immunoglobulin-like fold [G3DSA:2.60.40.10] (2-110)
  IPR016007 Alpha-L-rhamnosidase [PTHR33307] (2-913)
  IPR035396 Alpha-L-rhamnosidase, six-hairpin glycosidase domain [PF17389] (472-815)
  IPR035398 Alpha-L-rhamnosidase C-terminal domain [PF17390] (817-890)
  IPR061277 Rha78A-like, N-terminal immunoglobulin domain [PF25788] (13-110)

pLDDT: mean 94.55, std 5.91, range [61.62, 98.88]

Foldseek 3Di:
DEWDDKDWFLFPAFEAAQAQKTWMFTFDDDFDLPKAWQWKKKWKWFWAQDPLATDIGTQFIPPIDGDRDRTQHMTHGPVGDFAQTKMKMKMWTAIPVRDIYIYDIDIHTHHANPEPLFEDADPPPCVVVPCPDPVNCVQPVCVRRYDHAFKWAAFAQWKKKWKDKDADPDQFPWKKKKKAKAFFKWKDKQRHTQDQFARPDDDFQLLAEGEIEMGTNSVRDDHDMMMMMMIHHNHLADDDLPQFDDQQPPPHNQFDHQDGGMIMWMWMWGHHPSRDIDIDIHDQQMWMGGAQWGDADQQQEIEGAVLPHQPSPRRPPGDCVVTHGIGGHRGGNYGYDYRRFFGKGWDDKFFFPDWDDLDVQKIKTFSLFWFKKKKKWWKAAAFFAKKKKDFAADADPSRHHDQLDPSVRSNRVRHIYMYTDRHPVGIDMDIRRNYIAIHRMMMMGQEDCDPPPRTMHIPGMMITHIAGPFDFFKAKDFPDPLVNLLLQQLLRLQRRQHHLAGDQHRNRHNFRFQLCVLLCLLQCVQTGVCRNSLLSQLVQQVVCQDPQLFRFRTGPDRHDDDFQNGGACSRRVSLQRVQVSSCAFAVHNRNLVVSLVSLVSNLVSCVVQDDPQQFRQGHQAQDQQVHRPHFQRRQQRLLSSLVSLCSSLVSCVVVVNVVRNVVSVVSSVSSLVSQCVVFWDQPCPVHVAIEGAGPSPPPDGDQALQSLLSCVVSVSDDPVRNVRSLVSNVVNCVVVVLAPNTHLNSLLSNLVSCQDPVNVPVVSVVRHQPDCAPPHVSVCVVVPQSHQAPHRDDSGSGRSGNSNSSCSSSCVCADQVWAAPGTQQQEIEREHNLPDPTQWMWMWGQTSNGIWTKIWHRVPDPDSQKIKMKIAAGANHKYWYAYSFQAKKKWKAFPPVRDTDIDGGGIDMDGGGIIIIIIGD/DEWDDKDWFLFPAFEAAQAQKTWMFTFDDDFDLPKAWQWKKKWKWFWAQDPLDTDIGTQFIPPIDGDRDRTQHMTHGPVGDFAQTKMKMKMWIAIPVRDIYIYDIDIHTHHANPEPLFEDFDPPPCVVVNCPDPVNVVQPVCVRRYDHAFKWAAFAQWKKKWKDKDADPDQFPWKKKKKAKAFFKWKDKQRHTQDQFARPDDDFQLLAEGEIEMGTNSVRDDHDMMMMMMIHHRHLADDDLPQFDDQQPPPHNQFDHQDGGMIMWMWMWGHHPSRDIDIDIHDQQMWMGGAQWGDADQLQEIEGEVLPHQPSPRRPPGDCVVTHGIGGHRGGNYGYDYRRFFGKGWDDKFFFPDWDDLDVQKIKTFSLFWFKKKKKWWKAAAFFAKKKKDFAADADPSGHHAQLDPSVRSNRPRHIYMYTDRHPVGIDMDIRRNYIAIHRMMMMGQEDCDPPPRTMHIPGMMITHIAGPFDFFKAKDFPDPLVNLLLQQLLRLQRRQHHLAGDQHRNNHNFRFQLCVLLCLLQCVQTGVCRNSLLSQLVQQVVCQDPQLFRFRTGPDRHDDDFQNGGACSRRVSLQRVQVSSCAFAVHNRNLVVSLVSLVSNLVSCVVQDDPQQFRQGHQAQDQQVHRPHWQRRQQRLLSSLVSLCSSLVSCVVVVNVVRNVVSVVSSVSSLVSQCVVFWDQPCPVHVAIEGAGPSPPPDGDQALQSLLSCVVSVSDDPVRNVRSLVSNVVNCVVVVLAPNTHLNSLLSNLVSCQDPVNVPVVSVVRHQPDCAPPHVSVCVVVPQSHQAPHRDDSGSGRSGNSNSSCSSSCVCADQVWAAPGTQQQEIEREHNLPDPTQWMWMWGQTSNGIWTKIWHRVPDPDSQKIKMKIAAGPNHKYWYAYDFQAKKKWKAFPPVRDTDIDGGGIDMDGGGIIIIIIGD

Nearest PDB structures (foldseek):
  6i60-assembly2_B  TM=8.763E-01  e=3.792E-75  Dictyoglomus thermophilum H-6-12
  3w5n-assembly1_A  TM=8.257E-01  e=3.836E-71  Streptomyces avermitilis MA-4680 = NBRC 14893
  6gsz-assembly1_A  TM=8.613E-01  e=6.055E-65  Aspergillus terreus
  2okx-assembly1_A  TM=8.080E-01  e=3.070E-34  Bacillus sp. GL1
  4xhc-assembly1_B  TM=7.215E-01  e=7.737E-18  Klebsiella oxytoca

Radius of gyration: 38.14 Å; Cα contacts (8 Å, |Δi|>4): 4755; chains: 2; bounding box: 93×119×106 Å

Organism: NCBI:txid1208366

Solvent-accessible surface area (backbone atoms only — not comparable to full-atom values): 91429 Å² total; per-residue (Å²): 106,41,58,75,47,73,51,48,70,52,39,53,58,46,47,31,45,46,59,48,56,53,29,33,35,46,26,46,48,52,77,58,56,80,71,46,58,42,24,36,28,46,40,33,32,32,72,40,51,56,94,72,38,78,38,82,41,76,56,36,66,68,48,84,39,85,38,70,74,49,51,57,43,76,47,64,29,90,84,39,63,66,44,67,33,63,32,37,34,37,43,37,36,24,32,84,85,65,50,72,36,65,40,69,85,40,72,40,27,27,35,45,47,75,33,89,35,54,58,54,69,55,40,59,57,49,85,52,46,38,77,84,22,53,37,41,46,73,74,62,69,49,66,80,34,44,63,82,26,23,31,26,29,83,73,41,45,57,28,30,35,37,34,41,79,46,69,66,94,59,83,56,69,40,32,38,37,43,32,37,25,52,29,15,33,48,51,26,35,52,64,33,67,48,59,73,64,44,62,31,33,55,82,56,44,41,68,54,33,34,40,28,44,49,36,74,40,46,88,56,64,61,83,58,67,35,14,42,18,35,44,38,30,22,38,85,29,36,62,75,64,76,92,37,60,48,64,48,47,56,93,41,50,42,51,51,75,64,46,51,48,39,36,35,35,34,37,37,39,35,31,34,85,60,47,50,76,48,77,52,56,34,49,50,88,27,34,31,40,76,36,32,39,66,38,48,35,40,63,38,27,36,36,35,36,46,72,58,47,62,83,58,64,27,26,65,90,52,84,61,80,88,44,42,67,20,37,53,29,58,66,72,75,20,33,55,37,53,50,33,30,34,54,28,27,69,64,56,75,38,60,51,74,43,78,41,72,74,44,95,36,29,35,33,33,34,38,81,50,43,33,19,30,39,54,37,37,29,30,34,43,58,60,67,43,53,36,34,43,34,72,14,75,38,68,41,95,81,60,42,73,40,50,65,26,76,92,48,41,58,50,59,74,28,32,36,29,40,43,27,36,51,36,81,79,55,75,44,75,48,57,70,84,48,39,40,30,39,31,21,33,39,36,37,36,49,27,31,80,52,74,86,76,78,38,31,24,50,77,46,65,39,31,26,33,41,24,37,55,43,51,74,28,48,53,74,46,56,76,44,66,69,58,40,50,50,53,48,15,43,49,39,17,49,53,28,21,36,43,55,50,46,32,47,27,40,49,74,74,56,46,25,44,28,35,56,54,49,68,34,39,77,31,45,60,47,48,24,59,46,60,16,35,56,48,44,38,48,53,25,40,62,66,50,39,42,94,74,19,48,38,41,24,40,35,41,67,51,49,70,55,67,65,38,66,24,48,16,53,67,20,26,39,30,67,38,45,40,58,54,47,42,23,38,61,57,37,34,68,85,61,50,78,78,42,46,62,62,39,52,37,29,53,58,39,51,60,75,56,44,38,90,88,37,37,22,62,56,16,47,37,24,39,56,37,74,59,45,38,22,46,39,20,45,56,48,33,24,44,48,50,36,50,35,29,48,39,48,18,52,51,22,54,77,72,67,35,61,69,52,20,52,50,25,48,53,52,26,49,49,31,50,50,37,50,42,70,74,29,49,46,70,83,37,76,90,43,94,42,28,37,30,32,52,70,77,50,79,92,50,84,49,70,48,46,42,44,26,20,45,33,60,74,65,69,56,56,56,78,92,44,42,68,30,28,53,50,45,26,52,50,32,38,57,70,56,68,35,50,63,82,51,12,43,61,28,41,42,25,47,52,55,43,35,56,29,84,91,60,55,39,56,66,52,55,57,46,18,39,57,30,82,52,74,48,29,59,42,40,46,44,75,72,65,46,48,28,33,43,66,48,75,52,89,69,41,78,43,53,48,12,39,60,69,40,44,61,53,31,44,49,41,41,43,56,64,5,49,42,65,74,38,50,22,40,38,34,22,35,38,32,69,41,71,87,40,93,64,45,33,35,38,35,38,41,54,45,70,34,36,56,34,37,39,35,42,41,31,75,89,49,94,45,83,48,34,35,40,35,38,38,35,37,28,34,87,27,36,35,38,38,43,49,88,33,64,82,11,36,32,44,35,33,34,53,85,80,66,44,74,48,76,47,71,31,27,72,43,79,41,57,22,35,37,38,40,31,43,33,39,84,108,41,59,75,46,74,51,49,70,51,38,53,57,47,48,30,44,46,59,48,55,54,30,32,33,45,26,45,46,52,79,58,54,79,70,46,59,42,23,36,29,46,41,32,32,31,72,42,52,54,96,70,38,79,36,82,41,75,57,34,67,68,48,83,40,83,36,71,72,50,51,58,43,76,47,64,31,90,84,38,63,66,44,70,34,64,32,36,34,38,44,36,36,23,31,83,83,65,51,72,36,64,39,70,84,41,72,37,26,27,34,45,46,76,33,89,35,55,58,54,70,55,42,60,54,49,84,54,46,37,76,84,21,50,37,40,46,72,75,61,68,50,66,79,34,44,64,81,28,24,30,26,29,82,73,40,45,57,29,31,35,36,34,40,79,45,68,67,96,61,83,58,70,41,31,38,36,42,32,37,24,49,28,15,32,47,53,26,34,52,66,36,67,48,60,74,65,43,61,31,33,54,83,54,44,42,69,54,32,35,42,30,43,48,36,74,41,45,89,55,63,60,83,59,66,35,14,42,18,36,42,36,31,22,37,85,28,34,62,75,64,78,90,38,60,48,62,47,47,56,93,42,52,42,51,52,76,62,47,52,48,40,35,36,35,32,38,38,38,36,32,35,85,59,45,50,77,46,78,51,58,33,49,50,86,29,34,30,40,76,37,33,40,66,38,48,36,40,62,38,28,33,35,34,36,46,70,59,48,64,84,56,63,27,25,66,90,53,85,63,81,87,45,42,64,20,38,55,29,61,65,73,74,20,33,54,39,52,52,33,30,33,54,29,27,70,64,56,74,40,59,52,73,43,77,42,73,73,46,94,36,28,35,34,33,33,38,83,49,45,34,19,29,40,53,37,39,30,30,35,45,57,58,69,42,53,36,34,42,33,72,14,74,38,68,39,96,80,60,42,73,40,52,65,27,76,90,49,41,58,49,58,76,29,32,39,31,41,42,27,37,49,37,80,78,54,76,45,74,48,56,69,84,48,39,40,31,39,30,23,32,39,35,37,36,49,27,32,80,51,73,86,75,79,38,31,24,51,76,46,63,38,33,27,32,39,24,36,55,43,51,76,26,49,53,74,46,56,76,45,66,70,60,40,50,51,53,47,14,41,50,36,14,49,52,29,22,34,42,56,49,49,34,47,28,40,49,75,73,56,47,26,43,28,35,55,55,50,66,33,38,77,34,46,59,48,49,26,59,46,61,18,35,55,48,46,38,48,52,26,39,64,65,52,38,42,93,74,19,47,38,40,23,40,34,37,69,51,51,70,55,69,64,38,66,24,47,17,54,67,19,26,38,30,67,37,46,40,59,54,48,42,22,38,60,57,38,33,68,84,61,49,79,77,42,47,61,61,39,52,37,29,52,58,38,48,59,75,55,45,38,93,88,36,37,24,63,60,15,46,37,23,40,57,37,71,59,52,34,26,45,41,20,45,55,49,34,25,46,48,51,36,50,33,28,48,38,48,17,51,52,22,53,77,70,68,36,61,70,53,20,51,51,26,48,53,52,25,50,49,32,50,49,36,49,43,70,75,30,48,44,71,82,38,74,91,43,92,43,29,38,29,32,53,69,78,50,78,93,50,84,48,68,46,45,44,43,26,21,44,34,59,73,64,68,57,56,57,76,92,44,42,68,31,27,51,49,44,27,52,50,33,37,56,72,54,70,36,50,63,82,50,12,44,62,29,42,41,26,47,51,54,44,36,57,29,83,91,60,55,40,56,65,52,56,56,47,20,39,58,29,83,54,74,46,29,58,43,40,45,45,75,72,64,46,47,28,34,40,66,48,75,53,89,70,42,78,43,54,47,13,40,60,68,40,43,62,54,28,44,49,40,40,42,54,64,5,49,41,66,74,38,51,21,41,37,35,23,34,39,32,71,40,71,86,41,92,64,44,33,35,38,36,38,41,54,47,70,35,36,57,32,37,41,35,41,42,31,74,89,50,93,44,82,50,36,36,39,36,39,39,35,37,27,34,85,27,36,36,39,38,42,50,89,32,65,81,12,36,33,44,34,33,34,53,86,80,66,45,73,48,77,48,72,31,26,73,44,79,41,58,22,35,36,36,41,30,43,34,39,83

Secondary structure (DSSP, 8-state):
-EEEEEEETT-S--EEE--S-EEEEEEEE-SSTT--EEEEEEEEEEEEEETTEEEEEEEEE---EE----SSEEE--TT-PPTT-EEEEEEEEEETT--EEEPPPEEEEE--TTS-S-PPP--S-TTTS-TTSGGGGGGSS-GGGS-----EE-SSSS-EEEEEEEE-SS--SEEEEEEEESSEEEEEETTEESSS-BSBS----TTTEEEEEEEE-GGG--SSEEEEEEEEE-TTTS---TTS--GGGSSS--B----SS--EEEEEEEE-TTS-EEEEE--TTSEEEE-SEEEEETTTEEEEEGGG--TTTTSTT---TTSEEPEE----SSEEEE--SPPEEEEEEEPPSEEEEEETTEEEEEEEEEEEEEEEEEEE-STT-EEEEEEES-B-TTSSB----GGGHHHHHH--EEEE----SSPEEE--SS--EEEEEEEEES-BSSGGGSSPEEEEEEEEEEEE-PPB-EEEEES-HHHHHHHHHHHHHHHTTBSSSB-S-TTTT---BSHHHHHHHHHHTTTB--HHHHHHHHHHHHHH--TTS---SBSS-SB---GGGT--HHHHTHHHHHHHHHHHHH---TTHHHHHHHHHHHHHHHHTT-BTTTB---S--STTTTTT----HHHHHHHHHHHHHHHHHHHHHHHT-HHHHHHHHHHHHHHHHHHHHHHEE-S-SSSSS-EE--SSSTT-----HHHHHHHHHTT-S-GGGHHHHHHHHHHHHHHTTS-----HHHHHHHHHHHHSTTT--HHHHHHHHT-SSSS-HHHHHHTT-SS--SSSSSS-S-S--GGGTTHHHHIIIIIS-EEESSGGGSEEEE---TTSS-SEEEEEEEETTEEEEEEEE-SS-S-TTEEEEEEEE-TT-EEEEE-SSTT-EEEEEEETTTEEEEEESSEEEE-SEEEEEEEE-/-EEEEEEETT-S--EEE--S-EEEEEEEE-SSTT--EEEEEEEEEEEEEETTEEEEEEEEE---EE----SSEEE--TT-PPTT-EEEEEEEEEETT--EEEPPPEEEEE--TTS-S-PPP--S-TTTS-TTSGGGHHHHS-GGGS-----EE-SSSS-EEEEEEEE-SS--SEEEEEEEESSEEEEEETTEESSS-BSBS----TTTEEEEEEEE-GGG--SSEEEEEEEEE-TTTS---TTS--GGGSSS--B----SS--EEEEEEEE-TTS-EEEEE--TTSEEEE-SEEEEETTTEEEEEGGG--TTTTSTT---TTSEEPEE----SSEEEE--SPPEEEEEEEPPSEEEEEETTEEEEEEEEEEEEEEEEEEE-STT-EEEEEEES-B-TTSSB----GGGHHHHHH--EEEE----SSPEEE--SS--EEEEEEEEES-BSSGGGSSPEEEEEEEEEEEE-PPB-EEEEES-HHHHHHHHHHHHHHHTTBSSSB-S-TTTT---BSHHHHHHHHHHTTTB--HHHHHHHHHHHHHH--TTS---SBSS-SB---GGGT--HHHHTHHHHHHHHHHHHH---TTHHHHHHHHHHHHHHHHTT-BTTTB---S--STTTTTTS---HHHHHHHHHHHHHHHHHHHHHHHT-HHHHHHHHHHHHHHHHHHHHHHEE-S-SSSSS-EE--SSSTT-----HHHHHHHHHTT-S-GGGHHHHHHHHHHHHHHTTS-----HHHHHHHHHHHHSTTT--HHHHHHHHT-SSSS-HHHHHHTT-SS--SSSSSS-S-SS-GGGTTHHHHIIIIII-EEESSGGGSEEEE---TTSS-SEEEEEEEETTEEEEEEEE-SS-S-TTEEEEEEEE-TT-EEEEE-SSTT-EEEEEEETTTEEEEEESSEEEE-SEEEEEEEE-

Sequence (1842 aa):
MEIISCGIHSFGETIGIDVDEFRVFWKLNVVDEHTTQEAHRVVISSNSNVNGRIQRDICFDSGRVESREQRNILCNPKDGFKSTTLHTWTVTIWDQDEKKATSSINEFYTSYPRSSKLLPPYSMNQTYMPHTSLIFRTWFEDEANRWKAVWIGDGGDKPIYIRKPMTFRRKPSRVFILASGLGHFSLAVNGKSASAHVLDPGWTNYHRTVQFVGYDVTDHISDGENVIGAHVGNGFYAGDQGDRFFWPKYEDNTYVRYGNELCFFAEIHAHYADGTHECITSDPTWKVRKSATTLANIYASEDHDRREYPVGWDTPGFDDADWQPAKPLTGPRGKLRYQSQPPVILHDTFVPVTQKMVKPGIIVYDLGQNASIMVRVAASGPAGANYRVKYSETIGEDGLVLMPDPLFKEFETGVYLSITLAGQGDQEVWTPDFSFTSARYIQIEGASLNSNDGLPVIHSLTARHISSAAPRLGYVKTDKEDVNALINACYWTFSSNIFSYHTDCPQIEKFAWLEVTSLLFPATQYVRDMEAVYSKILDDIIDTQEPSGLVPTMAPLIRYMCGPMHDTITWGGAICLLPEMIKHYYGSTSVFKKIYKPCLQYMDYMKDKERLGGLIEHGLGDWGYDIAYGNHQANIETAVYYKCLRNMAMMAKELGLTSDETKFTSWAERIYEMYNQHLLITDKTTFPYAFYTSRDDLGKRDRTMVAQATALQYDLVPQQHRADVIQAFINAADESGHVMRAGEIGLKSLWNTLADPDVDRPDIVLNMIRQEKHPSYMRFLRRGETSLLEFWQDNCRSKCHDMLGTIYEWFYDYVLGVRPLTDGYRTWRLRPCFKAEFDYVEGEVESPYGLISVRFDRREGSDANKATVDVTVPAGTTCELVLPNNTSTVELQRQPVNEHRALKGKTLQLLQGIYRLEIVAMEIISCGIHSFGETIGIDVDEFRVFWKLNVVDEHTTQEAHRVVISSNSNVNGRIQRDICFDSGRVESREQRNILCNPKDGFKSTTLHTWTVTIWDQDEKKATSSINEFYTSYPRSSKLLPPYSMNQTYMPHTSLIFRTWFEDEANRWKAVWIGDGGDKPIYIRKPMTFRRKPSRVFILASGLGHFSLAVNGKSASAHVLDPGWTNYHRTVQFVGYDVTDHISDGENVIGAHVGNGFYAGDQGDRFFWPKYEDNTYVRYGNELCFFAEIHAHYADGTHECITSDPTWKVRKSATTLANIYASEDHDRREYPVGWDTPGFDDADWQPAKPLTGPRGKLRYQSQPPVILHDTFVPVTQKMVKPGIIVYDLGQNASIMVRVAASGPAGANYRVKYSETIGEDGLVLMPDPLFKEFETGVYLSITLAGQGDQEVWTPDFSFTSARYIQIEGASLNSNDGLPVIHSLTARHISSAAPRLGYVKTDKEDVNALINACYWTFSSNIFSYHTDCPQIEKFAWLEVTSLLFPATQYVRDMEAVYSKILDDIIDTQEPSGLVPTMAPLIRYMCGPMHDTITWGGAICLLPEMIKHYYGSTSVFKKIYKPCLQYMDYMKDKERLGGLIEHGLGDWGYDIAYGNHQANIETAVYYKCLRNMAMMAKELGLTSDETKFTSWAERIYEMYNQHLLITDKTTFPYAFYTSRDDLGKRDRTMVAQATALQYDLVPQQHRADVIQAFINAADESGHVMRAGEIGLKSLWNTLADPDVDRPDIVLNMIRQEKHPSYMRFLRRGETSLLEFWQDNCRSKCHDMLGTIYEWFYDYVLGVRPLTDGYRTWRLRPCFKAEFDYVEGEVESPYGLISVRFDRREGSDANKATVDVTVPAGTTCELVLPNNTSTVELQRQPVNEHRALKGKTLQLLQGIYRLEIVA